Protein AF-0000000083203341 (afdb_homodimer)

Secondary structure (DSSP, 8-state):
----TTSGGGTHHHHTTGGG-------PEEEEEEEEE-TTS-B-TT-EEEETTSS-EEE--TTSEEEEEEETTPEEEEE-TTBPPEEEE--S-SEEEEE--BTTS----EEEETTEEEEGGG--S-EEEEE-GGGGGS--SSHHHHTTTTSTTEEEE----STT---EEEESS---SSS--PPEEEETTEEEEETT--TTS-GGGEEEEEEE-SHHHHGGGGGGGTT-EEEEEE--PPTT-EEEEEEEEEEEEEESS--SS-S-HHHHHHHHHHHHHHTT---S-SSEEETTEEE--HHHHHTT-S----HHHHHB---EEEEEEEEEEEE-SSEEEEEEEEEEEEE-SBTT-EEEEEEEEEEEEEEEETTEEEEEEEEEEEEEEE--TT--TTS-TTS-SB-TTSSBP-SSTT----HHHHHHHEEEEEEEEEEEEEEEEEEEEETTEEEEEEEEEEEEEEEEEEEE-TTS-HHHHHTT-EEEEEEEEEEEEEEEEEEEEEEEETTTEEEEEEEEEEEEEEEEEEEEEEEE--S-SSSGGG-GGGS-TTS--EEEEEEEEEEEEEEEEEEEEEETTTEEEEEEEEEEEETTS-GGG-EEEEEEEEEEEEEGGGSHHHHT-SSEEEEEEEEEEEEEEE--S-TTTTS--EEEEEEEETTEEEEEEEEBEEEEEESGGG-EEEEE----TT---EEEEEEEEEEEEEETTTTEEEEEEEEEEEEES-EEEEEPPGGGS-SEEEEE--EEEEEEEEEEEEEEEEE-SSEEEEEEEEEEEEEEEEEE---HHHHT-EE-TTT--EEEEEEEEETTTTEEEEEEETTS-TTEEEEB-EEEEPPTT---SS--TTSSSSSTTSEEE--SSSSS---GGG-EEEE--S-SEEEEEEEEEEETTEEEEEEEEEEES-EEEETTGGGSHHHHTT--BTTB--SSSPPP-TTPPPPPBGGGEEE--EEEEEEEEEEEEEE--SSS--EEEEEEEEEEEEEEE---SS-S---TT-EE-S-PPPEEEEEEEEEEE-/----TTSGGGSHHHHHHHTT-------PEEEEEEEEE-TTS-B-TT-EEEETTSS-EEE--TTSEEEEEEETTPEEEEE-TTBPPEEEE--S-SEEEEE--BTTS----EEEETTEEEEGGG--S-EEEEE-GGGGGS--SSHHHHTTTTSTTEEEE----STT---EEEESS---SSS--PPEEEETTEEEEETT--TTS-GGGEEEEEEE-SHHHHGGGGGGGTT-EEEEEE--PPTT-EEEEEEEEEEEEEESS--SS-S-HHHHHHHHHHHHHHTT---S-SSEEETTEEE--HHHHHTT-S----HHHHHB---EEEEEEEEEEEE-SSEEEEEEEEEEEEE-SBTT-EEEEEEEEEEEEEEEETTEEEEEEEEEEEEEEE--TT--TTS-TTS-SB-TTSSBP-SSTT----HHHHHHHEEEEEEEEEEEEEEEEEEEEETTEEEEEEEEEEEEEEEEEEEE-TTS-HHHHHTT-EEEEEEEEEEEEEEEEEEEEEEEETTTEEEEEEEEEEEEEEEEEEEEEEEE--S-SSSGGG-GGGS-TTS--EEEEEEEEEEEEEEEEEEEEEETTTEEEEEEEEEEEETTS-GGG-EEEEEEEEEEEEEGGGSHHHHT-SSEEEEEEEEEEEEEEE--S-TTTTS--EEEEEEEETTEEEEEEEEBEEEEEESGGG-EEEEE----TT---EEEEEEEEEEEEEETTTTEEEEEEEEEEEEES-EEEEEPPGGGS-SEEEEE--EEEEEEEEEEEEEEEEE-SSEEEEEEEEEEEEEEEEEE---HHHHT-EE-TTT--EEEEEEEEETTTTEEEEEEETTS-TTEEEEB-EEEEPPTT---SS--TTSSSSSTTSEEE--SSSSS---GGG-EEEE--S-SEEEEEEEEEEETTEEEEEEEEEEES-EEEETTGGGSHHHHTT--BTTB--SSSPPP-TTPPPPPBGGGEEE--EEEEEEEEEEEEEE--SSS--EEEEEEEEEEEEEEE---SS-S---TT-EE-S-PPPEEEEEEEEEEE-

Nearest PDB structures (foldseek):
  6sln-assembly1_B  TM=8.346E-01  e=1.983E-65  Porphyromonas gingivalis W83
  6sm3-assembly1_B  TM=8.251E-01  e=1.269E-63  Porphyromonas gingivalis W83
  8ypt-assembly1_D  TM=8.119E-01  e=3.758E-64  Bacteroides fragilis
  5fq8-assembly1_B  TM=8.071E-01  e=3.299E-55  Bacteroides thetaiotaomicron
  5fq6-assembly2_B  TM=7.902E-01  e=1.511E-54  Bacteroides thetaiotaomicron

Sequence (2052 aa):
MKPNLRTNLGRFLLGAVLLLAAGTVWAQPQNIRGKITDPAGQPVAGASVIVKGTTNGTSAKADGTFELGAAKGATLQITMLGYKTAEKEVTTATFYPITLEDDSKLVDEVVVVGYGAVKKSDLTGSVASVKMGALDNLSSTSVDGLLQGRAAGLQVLNTSQDPGAGAIVRIRGNSSLEGSNTPLVVVNSFPMGDAGNLSQINVSDIQSIEILKDASASAIYGSRGANGVILVTTKSAAKGQT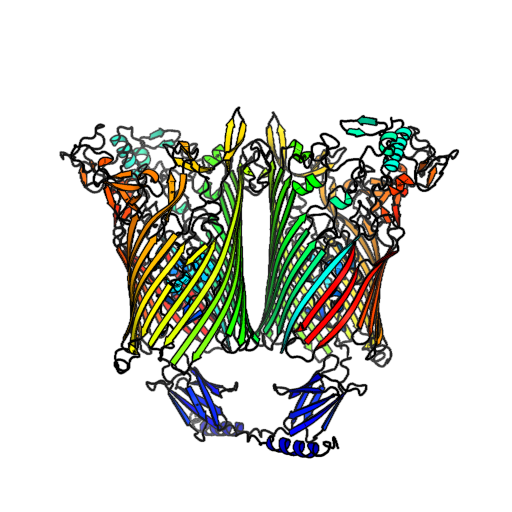NISVKHQTVISQLSDPLDIWYDPMLMAQVTNEEQVNAGLNPIYIGQTIGGIYYPSLLEIQNGEWANTDWRDLCLRTPVLNSTTAAISSANDRASINLNVNYHNNQGLYKKDSYERINANLGVTYNLYKNLKLTSYNVFSITNRNISNGLEYGRNPLWPVYDKEGNYYLAGAQDFGHPLVILDNVLNKTTGRDFVTSLAVDWELVKGLTIHPQLDYRYQTSVGDVYRASNTSQDANDNGGIAQINNSFNQNLMSETYLTFSRTFNENHALTVMAGHSYNWDTGRGLYTTARGFVNDILQNENMNAGNPNLRQIYNDGYYLSKLLSFYGRINYSLKDKYLLTATMRADGSTKFGKNNKWGYFFLSGAVSWKMHNEPWLKQSRWLSELKLRLSYGASGNQGISSYQTLDRYGMEKFWHNGEWTTVIGPGYEVGRTGANNRYMVWGGIANPDLKWESTWQLDFGVDFAAFDRRLRLTADVYYKKTTDLLREKYLSLSSSYDKIWVNDGEVTNKGFEVSLEGDIVHTRDWSFSATFIYSMNRNKVVSLGDAISSGLSQDYLTGMYYEVTGEPVSMFNQNASIYTVGHPMNVFYGYRVDGIIQEGQDPGFIDPDGLKDRPGELKYVDLTGDYAITPEDRCIIGDPNPDFTASLNLSLRWKNLDLSVFLYGVYGNDVLYNNYTFSPRVKAKRWTPDNPTNDFPRLNNARQYWLSDYFLQDGSFLRIQNITLGYNLHFNRRFLKGMRIYANIDNVHTFTKFDGYDPEVGLDGIYWGGYPKLRKYTVGIDLNFMKPNLRTNLGRFLLGAVLLLAAGTVWAQPQNIRGKITDPAGQPVAGASVIVKGTTNGTSAKADGTFELGAAKGATLQITMLGYKTAEKEVTTATFYPITLEDDSKLVDEVVVVGYGAVKKSDLTGSVASVKMGALDNLSSTSVDGLLQGRAAGLQVLNTSQDPGAGAIVRIRGNSSLEGSNTPLVVVNSFPMGDAGNLSQINVSDIQSIEILKDASASAIYGSRGANGVILVTTKSAAKGQTNISVKHQTVISQLSDPLDIWYDPMLMAQVTNEEQVNAGLNPIYIGQTIGGIYYPSLLEIQNGEWANTDWRDLCLRTPVLNSTTAAISSANDRASINLNVNYHNNQGLYKKDSYERINANLGVTYNLYKNLKLTSYNVFSITNRNISNGLEYGRNPLWPVYDKEGNYYLAGAQDFGHPLVILDNVLNKTTGRDFVTSLAVDWELVKGLTIHPQLDYRYQTSVGDVYRASNTSQDANDNGGIAQINNSFNQNLMSETYLTFSRTFNENHALTVMAGHSYNWDTGRGLYTTARGFVNDILQNENMNAGNPNLRQIYNDGYYLSKLLSFYGRINYSLKDKYLLTATMRADGSTKFGKNNKWGYFFLSGAVSWKMHNEPWLKQSRWLSELKLRLSYGASGNQGISSYQTLDRYGMEKFWHNGEWTTVIGPGYEVGRTGANNRYMVWGGIANPDLKWESTWQLDFGVDFAAFDRRLRLTADVYYKKTTDLLREKYLSLSSSYDKIWVNDGEVTNKGFEVSLEGDIVHTRDWSFSATFIYSMNRNKVVSLGDAISSGLSQDYLTGMYYEVTGEPVSMFNQNASIYTVGHPMNVFYGYRVDGIIQEGQDPGFIDPDGLKDRPGELKYVDLTGDYAITPEDRCIIGDPNPDFTASLNLSLRWKNLDLSVFLYGVYGNDVLYNNYTFSPRVKAKRWTPDNPTNDFPRLNNARQYWLSDYFLQDGSFLRIQNITLGYNLHFNRRFLKGMRIYANIDNVHTFTKFDGYDPEVGLDGIYWGGYPKLRKYTVGIDLNF

Radius of gyration: 42.53 Å; Cα contacts (8 Å, |Δi|>4): 5587; chains: 2; bounding box: 116×124×92 Å

Organism: NCBI:txid214856

Foldseek 3Di:
DDDPPPPDPPPVVPPVVPPPPPPPPPAFFDKAKEFEAEPVRAGDFQKWKAQPPDPFIDTAHNRRMDIGGGGQQTWIWTDDPQFPTDIDGHHPDRYYYHYTYRVLPCPQDWDDFQPGIDRPLQDFADKDKDFCVVVLFDDDLDPQQSCDFVDFQWHWFDQFPFVQFWIAIAGQDAFFDPFDLFAWEAEPNRTPAGHTRPNQDRSNFWGMKMKGHFCQRQCVVFQRQQRTYIYTYGDADDAPDKWKKKKKKKKKWDFPDDDQADQDLLLVQVLQQQQQVLFVHHRQQCQDDDQAFTHHHSVCVVVVVFAQAQLLVVFFDTKMKMKMKIWIWHHHPFKIKIKMWMWIKTADGTPPWIKTKIKIKIWMKGHPDPFKIKIKIKIKMKMKGWDLPDACSNPNSRFDQADPVGHGTARGPQRQRNSVCCVVQKGWMKMKIKIKMKMWMWGDPDVQKIKIKMKIKMKMKMWIWIKGALSRHVVQVVFRIKTKIKIKMKMKIKIKMKMWGWDADPVFKTKIKMKIKMKMKIKMKMWMKMATQAPDPPCGRVCSVRGDPPDDIDIDMDIAIKMKIKIKMKMWIGGNNFKIKIFMWMKMAIQQAAPVARIDTWGGWMKMKGWPCPDPVNVPDQWWDTKMKMKIKTKHWHDRDGHPQQPWDKEWDWDQDPNDIDIDIDTFYFPAFDDDVSPRTATDRDHDNPQYIKMKIKIKIWIWTATDSRQKTKIKMWMKMKIFQHWDKWADDPVPVHGIGIGRWFMKMKTWMKMKIKHFDDDDPFKTKIKIKIKIFMAIFTATPGDCVRRVWDAQLPPRWTKAADDDDFPLARGGQFIHTHGHHHLFGKWWAFDFFAAVPRALQADDPVNSQGDGQHTSTDQPPNPRHDDSNRMDRQFAQDFRMKMKMKMWMGGHQKIKIWIKIKTFDGKAQERCPLVRPVQSSQGDDNVRRDRLHGHNHPPDRDIDYNSRIDTLIKMWRAKMKMKGKDADPDDPWGIKMKMKMKGRPDMGDPDDAQHSSHDPSRYDPNGDRDIIMIMIMMMTMD/DPDDDPPDPVPPVVPVVPPPPPPPPPAFFDKAKEFEAEPVRAGDFQKWKAQPPDPFIDTAHNRRMDIGTGGQQTWIWTGDPQFPTDIDGHHPDRYYYHYTYRVLPCPQDWDDFQPGIDRPLQDFADKDKDF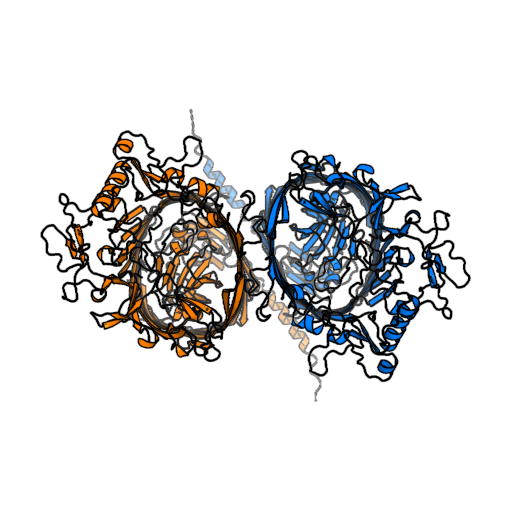CVVVLQDDDLDPQQSCDQVDFQWHWFDQFPFVQFWIAIFGQDAFFDPFDLFAWEAEPNRTPGGHTRPNQDRSNFWGMKMKGHFCQRQCVVFQRQQRTYIYTYGDADDAPDKWKKKKKKKKKWDFPDDDQADQDLLLVQVLQQQQQVLFVHHRQQCQDDDQAFTHHHSVCVVVVVFAQAQLLVVFFDTKMKMKMKIWIWHHHPFKIKIKMWMWIKTADGTPPWIKTKIKIKIWMKGHPDPFKIKIKIKMKMKMKGWDLPDACSNPNSRFDQADPVGHGTARGPQRQRNSVCCVVQKGWMKMKIKIKMKMWMWGDPDVQKIKIKMKIKMKMKMWIWIKGALSRHVVQVVFRIKTKIKIKMKMKIKIKMKMWGWDDDPVFKTKIKMKIKMKMKIKMKMWMKMATQAPDPPCGRVCRVNGDPPDDIDIDMDIAIKMKIKIKMKMWIGGNSFKIKIFMWMKMAIQQAAPVARIDTWGGWMKMKGWPCPDPVNVPDQWWDTKMKMKIKTKHWHDRDGHPQQPWDKEWDWDQDPNDIDIDIDTFYFPAFDDDVSPRTATDRDHDNHQYIKMKIKIKIKIWTATDSRQKTKIKMWMKMKIFQHWDWWADDPVVVHGIGIGRWFMKMKTWMKMKIKHFDDDDPFKTKIKIKIKIFMAIFTATPGDCVRRVWDAQLPPRWTKAADDDAFPLARGGQFIHTHGHHHLFGKWWAFDFFAAPPDALQADDPVNSQRDGQHTSTDQPPNPRHDDSNRMDRQFAQDFRMKMKMKMWMGGHQKIKIWIKIKTFDGKAQERCVLVRPVQSSQGDDNVRRDRLHGHNHPPDRDIDYNSRIDTLIKMWRAKMKMKGKDADPDDPWGIKMKMKMKGRPDMGDPDDAQHSSHDPSRYDPNGDRDIIMIMIMMMTMD

pLDDT: mean 86.85, std 13.02, range [18.77, 98.0]

Structure (mmCIF, N/CA/C/O backbone):
data_AF-0000000083203341-model_v1
#
loop_
_entity.id
_entity.type
_entity.pdbx_description
1 polymer 'TonB-dependent receptor'
#
loop_
_atom_site.group_PDB
_atom_site.id
_atom_site.type_symbol
_atom_site.label_atom_id
_atom_site.label_alt_id
_atom_site.label_comp_id
_atom_site.label_asym_id
_atom_site.label_entity_id
_atom_site.label_seq_id
_atom_site.pdbx_PDB_ins_code
_atom_site.Cartn_x
_atom_site.Cartn_y
_atom_site.Cartn_z
_atom_site.occupancy
_atom_site.B_iso_or_equiv
_atom_site.auth_seq_id
_atom_site.auth_comp_id
_atom_site.auth_asym_id
_atom_site.auth_atom_id
_atom_site.pdbx_PDB_model_num
ATOM 1 N N . MET A 1 1 ? -70.188 35.719 -27.75 1 21.42 1 MET A N 1
ATOM 2 C CA . MET A 1 1 ? -71.438 35.125 -27.219 1 21.42 1 MET A CA 1
ATOM 3 C C . MET A 1 1 ? -71.125 34.031 -26.203 1 21.42 1 MET A C 1
ATOM 5 O O . MET A 1 1 ? -71.125 32.844 -26.516 1 21.42 1 MET A O 1
ATOM 9 N N . LYS A 1 2 ? -70.125 34.281 -25.453 1 19.91 2 LYS A N 1
ATOM 10 C CA . LYS A 1 2 ? -69 33.562 -24.891 1 19.91 2 LYS A CA 1
ATOM 11 C C . LYS A 1 2 ? -69.438 32.719 -23.688 1 19.91 2 LYS A C 1
ATOM 13 O O . LYS A 1 2 ? -70.5 32.938 -23.109 1 19.91 2 LYS A O 1
ATOM 18 N N . PRO A 1 3 ? -68.812 32.781 -22.625 1 25.2 3 PRO A N 1
ATOM 19 C CA . PRO A 1 3 ? -67.938 31.781 -22.016 1 25.2 3 PRO A CA 1
ATOM 20 C C . PRO A 1 3 ? -68.5 31.219 -20.703 1 25.2 3 PRO A C 1
ATOM 22 O O . PRO A 1 3 ? -67.75 30.703 -19.875 1 25.2 3 PRO A O 1
ATOM 25 N N . ASN A 1 4 ? -69.75 30.703 -20.734 1 21.56 4 ASN A N 1
ATOM 26 C CA . ASN A 1 4 ? -70.688 30.531 -19.609 1 21.56 4 ASN A CA 1
ATOM 27 C C . ASN A 1 4 ? -70.25 29.406 -18.688 1 21.56 4 ASN A C 1
ATOM 29 O O . ASN A 1 4 ? -71 28.906 -17.891 1 21.56 4 ASN A O 1
ATOM 33 N N . LEU A 1 5 ? -69 28.656 -18.984 1 24.28 5 LEU A N 1
ATOM 34 C CA . LEU A 1 5 ? -69 27.219 -18.766 1 24.28 5 LEU A CA 1
ATOM 35 C C . LEU A 1 5 ? -68.875 26.891 -17.281 1 24.28 5 LEU A C 1
ATOM 37 O O . LEU A 1 5 ? -67.875 26.453 -16.812 1 24.28 5 LEU A O 1
ATOM 41 N N . ARG A 1 6 ? -69.25 27.75 -16.328 1 26.89 6 ARG A N 1
ATOM 42 C CA . ARG A 1 6 ? -68.75 27.734 -14.953 1 26.89 6 ARG A CA 1
ATOM 43 C C . ARG A 1 6 ? -69.312 26.516 -14.203 1 26.89 6 ARG A C 1
ATOM 45 O O . ARG A 1 6 ? -68.812 26.188 -13.117 1 26.89 6 ARG A O 1
ATOM 52 N N . THR A 1 7 ? -70.562 26.141 -14.602 1 26.7 7 THR A N 1
ATOM 53 C CA . THR A 1 7 ? -71.5 25.688 -13.594 1 26.7 7 THR A CA 1
ATOM 54 C C . THR A 1 7 ? -71.125 24.297 -13.086 1 26.7 7 THR A C 1
ATOM 56 O O . THR A 1 7 ? -71.25 24.016 -11.891 1 26.7 7 THR A O 1
ATOM 59 N N . ASN A 1 8 ? -71.062 23.297 -13.969 1 26.39 8 ASN A N 1
ATOM 60 C CA . ASN A 1 8 ? -71.688 22 -13.672 1 26.39 8 ASN A CA 1
ATOM 61 C C . ASN A 1 8 ? -70.688 21.094 -12.922 1 26.39 8 ASN A C 1
ATOM 63 O O . ASN A 1 8 ? -70.938 19.891 -12.781 1 26.39 8 ASN A O 1
ATOM 67 N N . LEU A 1 9 ? -69.438 21.594 -12.688 1 27.83 9 LEU A N 1
ATOM 68 C CA . LEU A 1 9 ? -68.312 20.656 -12.43 1 27.83 9 LEU A CA 1
ATOM 69 C C . LEU A 1 9 ? -68.438 20.094 -11.016 1 27.83 9 LEU A C 1
ATOM 71 O O . LEU A 1 9 ? -67.625 19.234 -10.625 1 27.83 9 LEU A O 1
ATOM 75 N N . GLY A 1 10 ? -69.312 20.672 -10.164 1 28.17 10 GLY A N 1
ATOM 76 C CA . GLY A 1 10 ? -69.375 20.391 -8.734 1 28.17 10 GLY A CA 1
ATOM 77 C C . GLY A 1 10 ? -69.812 18.969 -8.414 1 28.17 10 GLY A C 1
ATOM 78 O O . GLY A 1 10 ? -69.312 18.375 -7.449 1 28.17 10 GLY A O 1
ATOM 79 N N . ARG A 1 11 ? -70.812 18.594 -9.125 1 30.59 11 ARG A N 1
ATOM 80 C CA . ARG A 1 11 ? -71.625 17.422 -8.719 1 30.59 11 ARG A CA 1
ATOM 81 C C . ARG A 1 11 ? -70.812 16.141 -8.891 1 30.59 11 ARG A C 1
ATOM 83 O O . ARG A 1 11 ? -71.062 15.141 -8.227 1 30.59 11 ARG A O 1
ATOM 90 N N . PHE A 1 12 ? -69.938 16.188 -9.977 1 29.83 12 PHE A N 1
ATOM 91 C CA . PHE A 1 12 ? -69.438 14.883 -10.406 1 29.83 12 PHE A CA 1
ATOM 92 C C . PHE A 1 12 ? -68.5 14.305 -9.383 1 29.83 12 PHE A C 1
ATOM 94 O O . PHE A 1 12 ? -68.188 13.102 -9.391 1 29.83 12 PHE A O 1
ATOM 101 N N . LEU A 1 13 ? -67.938 15.219 -8.469 1 28.61 13 LEU A N 1
ATOM 102 C CA . LEU A 1 13 ? -66.875 14.773 -7.613 1 28.61 13 LEU A CA 1
ATOM 103 C C . LEU A 1 13 ? -67.375 13.875 -6.496 1 28.61 13 LEU A C 1
ATOM 105 O O . LEU A 1 13 ? -66.625 13.094 -5.922 1 28.61 13 LEU A O 1
ATOM 109 N N . LEU A 1 14 ? -68.688 14 -6.203 1 30.92 14 LEU A N 1
ATOM 110 C CA . LEU A 1 14 ? -69.25 13.32 -5.043 1 30.92 14 LEU A CA 1
ATOM 111 C C . LEU A 1 14 ? -69.25 11.812 -5.242 1 30.92 14 LEU A C 1
ATOM 113 O O . LEU A 1 14 ? -69 11.055 -4.297 1 30.92 14 LEU A O 1
ATOM 117 N N . GLY A 1 15 ? -69.688 11.391 -6.484 1 29.47 15 GLY A N 1
ATOM 118 C CA . GLY A 1 15 ? -70 9.992 -6.688 1 29.47 15 GLY A CA 1
ATOM 119 C C . GLY A 1 15 ? -68.812 9.062 -6.496 1 29.47 15 GLY A C 1
ATOM 120 O O . GLY A 1 15 ? -69 7.902 -6.133 1 29.47 15 GLY A O 1
ATOM 121 N N . ALA A 1 16 ? -67.625 9.562 -6.898 1 30.53 16 ALA A N 1
ATOM 122 C CA . ALA A 1 16 ? -66.562 8.609 -7.066 1 30.53 16 ALA A CA 1
ATOM 123 C C . ALA A 1 16 ? -66.062 8.117 -5.711 1 30.53 16 ALA A C 1
ATOM 125 O O . ALA A 1 16 ? -65.375 7.07 -5.629 1 30.53 16 ALA A O 1
ATOM 126 N N . VAL A 1 17 ? -66.375 8.898 -4.617 1 30.45 17 VAL A N 1
ATOM 127 C CA . VAL A 1 17 ? -65.75 8.555 -3.348 1 30.45 17 VAL A CA 1
ATOM 128 C C . VAL A 1 17 ? -66.375 7.324 -2.75 1 30.45 17 VAL A C 1
ATOM 130 O O . VAL A 1 17 ? -65.812 6.656 -1.881 1 30.45 17 VAL A O 1
ATOM 133 N N . LEU A 1 18 ? -67.625 7.156 -3.088 1 29.47 18 LEU A N 1
ATOM 134 C CA . LEU A 1 18 ? -68.438 6.129 -2.381 1 29.47 18 LEU A CA 1
ATOM 135 C C . LEU A 1 18 ? -67.875 4.742 -2.68 1 29.47 18 LEU A C 1
ATOM 137 O O . LEU A 1 18 ? -68.125 3.797 -1.928 1 29.47 18 LEU A O 1
ATOM 141 N N . LEU A 1 19 ? -67.438 4.531 -3.91 1 29.17 19 LEU A N 1
ATOM 142 C CA . LEU A 1 19 ? -67.312 3.127 -4.281 1 29.17 19 LEU A CA 1
ATOM 143 C C . LEU A 1 19 ? -66.188 2.465 -3.551 1 29.17 19 LEU A C 1
ATOM 145 O O . LEU A 1 19 ? -65.938 1.255 -3.674 1 29.17 19 LEU A O 1
ATOM 149 N N . LEU A 1 20 ? -65.188 3.23 -3 1 28.02 20 LEU A N 1
ATOM 150 C CA . LEU A 1 20 ? -63.969 2.539 -2.615 1 28.02 20 LEU A CA 1
ATOM 151 C C . LEU A 1 20 ? -64.125 1.848 -1.267 1 28.02 20 LEU A C 1
ATOM 153 O O . LEU A 1 20 ? -63.156 1.335 -0.702 1 28.02 20 LEU A O 1
ATOM 157 N N . ALA A 1 21 ? -65.188 2.18 -0.512 1 30.33 21 ALA A N 1
ATOM 158 C CA . ALA A 1 21 ? -65.188 1.607 0.832 1 30.33 21 ALA A CA 1
ATOM 159 C C . ALA A 1 21 ? -65.5 0.115 0.784 1 30.33 21 ALA A C 1
ATOM 161 O O . ALA A 1 21 ? -66.688 -0.291 1.014 1 30.33 21 ALA A O 1
ATOM 162 N N . ALA A 1 22 ? -65.25 -0.605 -0.241 1 31.36 22 ALA A N 1
ATOM 163 C CA . ALA A 1 22 ? -65.625 -2.01 -0.124 1 31.36 22 ALA A CA 1
ATOM 164 C C . ALA A 1 22 ? -64.875 -2.68 1.043 1 31.36 22 ALA A C 1
ATOM 166 O O . ALA A 1 22 ? -63.688 -2.52 1.203 1 31.36 22 ALA A O 1
ATOM 167 N N . GLY A 1 23 ? -65.625 -2.936 2.121 1 30.84 23 GLY A N 1
ATOM 168 C CA . GLY A 1 23 ? -65.375 -3.65 3.359 1 30.84 23 GLY A CA 1
ATOM 169 C C . GLY A 1 23 ? -64.625 -4.949 3.148 1 30.84 23 GLY A C 1
ATOM 170 O O . GLY A 1 23 ? -65.062 -5.836 2.434 1 30.84 23 GLY A O 1
ATOM 171 N N . THR A 1 24 ? -63.375 -4.898 3.066 1 32.38 24 THR A N 1
ATOM 172 C CA . THR A 1 24 ? -62.625 -6.156 2.99 1 32.38 24 THR A CA 1
ATOM 173 C C . THR A 1 24 ? -62.906 -7.027 4.211 1 32.38 24 THR A C 1
ATOM 175 O O . THR A 1 24 ? -62.781 -6.57 5.348 1 32.38 24 THR A O 1
ATOM 178 N N . VAL A 1 25 ? -63.875 -7.898 4.23 1 34.69 25 VAL A N 1
ATOM 179 C CA . VAL A 1 25 ? -64.188 -9.008 5.129 1 34.69 25 VAL A CA 1
ATOM 180 C C . VAL A 1 25 ? -62.906 -9.781 5.453 1 34.69 25 VAL A C 1
ATOM 182 O O . VAL A 1 25 ? -62.281 -10.336 4.559 1 34.69 25 VAL A O 1
ATOM 185 N N . TRP A 1 26 ? -62.281 -9.383 6.531 1 38.09 26 TRP A N 1
ATOM 186 C CA . TRP A 1 26 ? -61.125 -10.148 7.016 1 38.09 26 TRP A CA 1
ATOM 187 C C . TRP A 1 26 ? -61.531 -11.57 7.391 1 38.09 26 TRP A C 1
ATOM 189 O O . TRP A 1 26 ? -62.438 -11.766 8.203 1 38.09 26 TRP A O 1
ATOM 199 N N . ALA A 1 27 ? -61.375 -12.516 6.691 1 45.06 27 ALA A N 1
ATOM 200 C CA . ALA A 1 27 ? -61.594 -13.945 6.926 1 45.06 27 ALA A CA 1
ATOM 201 C C . ALA A 1 27 ? -60.812 -14.422 8.148 1 45.06 27 ALA A C 1
ATOM 203 O O . ALA A 1 27 ? -59.656 -14.055 8.328 1 45.06 27 ALA A O 1
ATOM 204 N N . GLN A 1 28 ? -61.406 -14.859 9.266 1 53.47 28 GLN A N 1
ATOM 205 C CA . GLN A 1 28 ? -60.906 -15.453 10.5 1 53.47 28 GLN A CA 1
ATOM 206 C C . GLN A 1 28 ? -59.906 -16.562 10.211 1 53.47 28 GLN A C 1
ATOM 208 O O . GLN A 1 28 ? -60.156 -17.438 9.375 1 53.47 28 GLN A O 1
ATOM 213 N N . PRO A 1 29 ? -58.688 -16.5 10.789 1 63.44 29 PRO A N 1
ATOM 214 C CA . PRO A 1 29 ? -57.75 -17.578 10.508 1 63.44 29 PRO A CA 1
ATOM 215 C C . PRO A 1 29 ? -58.219 -18.938 11.047 1 63.44 29 PRO A C 1
ATOM 217 O O . PRO A 1 29 ? -58.719 -19.016 12.172 1 63.44 29 PRO A O 1
ATOM 220 N N . GLN A 1 30 ? -58.469 -19.859 10.305 1 74.94 30 GLN A N 1
ATOM 221 C CA . GLN A 1 30 ? -58.75 -21.234 10.695 1 74.94 30 GLN A CA 1
ATOM 222 C C . GLN A 1 30 ? -57.469 -22.031 10.883 1 74.94 30 GLN A C 1
ATOM 224 O O . GLN A 1 30 ? -56.469 -21.766 10.203 1 74.94 30 GLN A O 1
ATOM 229 N N . ASN A 1 31 ? -57.438 -22.828 11.93 1 78 31 ASN A N 1
ATOM 230 C CA . ASN A 1 31 ? -56.312 -23.734 12.148 1 78 31 ASN A CA 1
ATOM 231 C C . ASN A 1 31 ? -56.219 -24.812 11.07 1 78 31 ASN A C 1
ATOM 233 O O . ASN A 1 31 ? -57.156 -25.609 10.93 1 78 31 ASN A O 1
ATOM 237 N N . ILE A 1 32 ? -55.281 -24.672 10.281 1 80 32 ILE A N 1
ATOM 238 C CA . ILE A 1 32 ? -55.156 -25.672 9.227 1 80 32 ILE A CA 1
ATOM 239 C C . ILE A 1 32 ? -54 -26.625 9.57 1 80 32 ILE A C 1
ATOM 241 O O . ILE A 1 32 ? -53 -26.234 10.164 1 80 32 ILE A O 1
ATOM 245 N N . ARG A 1 33 ? -54.25 -27.922 9.305 1 81.38 33 ARG A N 1
ATOM 246 C CA . ARG A 1 33 ? -53.281 -29.016 9.398 1 81.38 33 ARG A CA 1
ATOM 247 C C . ARG A 1 33 ? -52.969 -29.609 8.023 1 81.38 33 ARG A C 1
ATOM 249 O O . ARG A 1 33 ? -53.844 -29.625 7.156 1 81.38 33 ARG A O 1
ATOM 256 N N . GLY A 1 34 ? -51.75 -29.828 7.828 1 82.81 34 GLY A N 1
ATOM 257 C CA . GLY A 1 34 ? -51.406 -30.484 6.574 1 82.81 34 GLY A CA 1
ATOM 258 C C . GLY A 1 34 ? -50.219 -31.422 6.703 1 82.81 34 GLY A C 1
ATOM 259 O O . GLY A 1 34 ? -49.594 -31.5 7.762 1 82.81 34 GLY A O 1
ATOM 260 N N . LYS A 1 35 ? -50 -32.281 5.75 1 82.69 35 LYS A N 1
ATOM 261 C CA . LYS A 1 35 ? -48.875 -33.188 5.605 1 82.69 35 LYS A CA 1
ATOM 262 C C . LYS A 1 35 ? -48.156 -32.969 4.273 1 82.69 35 LYS A C 1
ATOM 264 O O . LYS A 1 35 ? -48.781 -32.969 3.215 1 82.69 35 LYS A O 1
ATOM 269 N N . ILE A 1 36 ? -46.969 -32.656 4.402 1 83.88 36 ILE A N 1
ATOM 270 C CA . ILE A 1 36 ? -46.125 -32.438 3.223 1 83.88 36 ILE A CA 1
ATOM 271 C C . ILE A 1 36 ? -45.375 -33.75 2.898 1 83.88 36 ILE A C 1
ATOM 273 O O . ILE A 1 36 ? -44.688 -34.281 3.75 1 83.88 36 ILE A O 1
ATOM 277 N N . THR A 1 37 ? -45.562 -34.219 1.694 1 80.75 37 THR A N 1
ATOM 278 C CA . THR A 1 37 ? -44.875 -35.438 1.227 1 80.75 37 THR A CA 1
ATOM 279 C C . THR A 1 37 ? -44.188 -35.156 -0.101 1 80.75 37 THR A C 1
ATOM 281 O O . THR A 1 37 ? -44.531 -34.219 -0.817 1 80.75 37 THR A O 1
ATOM 284 N N . ASP A 1 38 ? -43.125 -35.969 -0.415 1 73.69 38 ASP A N 1
ATOM 285 C CA . ASP A 1 38 ? -42.469 -35.938 -1.725 1 73.69 38 ASP A CA 1
ATOM 286 C C . ASP A 1 38 ? -43.25 -36.812 -2.727 1 73.69 38 ASP A C 1
ATOM 288 O O . ASP A 1 38 ? -44.25 -37.438 -2.377 1 73.69 38 ASP A O 1
ATOM 292 N N . PRO A 1 39 ? -42.844 -36.719 -4.008 1 69.81 39 PRO A N 1
ATOM 293 C CA . PRO A 1 39 ? -43.562 -37.5 -5.012 1 69.81 39 PRO A CA 1
ATOM 294 C C . PRO A 1 39 ? -43.594 -39 -4.691 1 69.81 39 PRO A C 1
ATOM 296 O O . PRO A 1 39 ? -44.5 -39.719 -5.176 1 69.81 39 PRO A O 1
ATOM 299 N N . ALA A 1 40 ? -42.719 -39.438 -3.934 1 67.12 40 ALA A N 1
ATOM 300 C CA . ALA A 1 40 ? -42.688 -40.844 -3.557 1 67.12 40 ALA A CA 1
ATOM 301 C C . ALA A 1 40 ? -43.562 -41.125 -2.336 1 67.12 40 ALA A C 1
ATOM 303 O O . ALA A 1 40 ? -43.594 -42.25 -1.83 1 67.12 40 ALA A O 1
ATOM 304 N N . GLY A 1 41 ? -44.125 -40.156 -1.808 1 72.06 41 GLY A N 1
ATOM 305 C CA . GLY A 1 41 ? -45.031 -40.312 -0.692 1 72.06 41 GLY A CA 1
ATOM 306 C C . GLY A 1 41 ? -44.375 -40.219 0.661 1 72.06 41 GLY A C 1
ATOM 307 O O . GLY A 1 41 ? -44.969 -40.469 1.692 1 72.06 41 GLY A O 1
ATOM 308 N N . GLN A 1 42 ? -43.125 -39.906 0.655 1 74.44 42 GLN A N 1
ATOM 309 C CA . GLN A 1 42 ? -42.406 -39.781 1.914 1 74.44 42 GLN A CA 1
ATOM 310 C C . GLN A 1 42 ? -42.594 -38.375 2.52 1 74.44 42 GLN A C 1
ATOM 312 O O . GLN A 1 42 ? -42.625 -37.375 1.798 1 74.44 42 GLN A O 1
ATOM 317 N N . PRO A 1 43 ? -42.625 -38.344 3.885 1 78.06 43 PRO A N 1
ATOM 318 C CA . PRO A 1 43 ? -42.812 -37.031 4.512 1 78.06 43 PRO A CA 1
ATOM 319 C C . PRO A 1 43 ? -41.594 -36.125 4.32 1 78.06 43 PRO A C 1
ATOM 321 O O . PRO A 1 43 ? -40.438 -36.594 4.371 1 78.06 43 PRO A O 1
ATOM 324 N N . VAL A 1 44 ? -41.781 -34.969 3.891 1 77.31 44 VAL A N 1
ATOM 325 C CA . VAL A 1 44 ? -40.75 -33.938 3.723 1 77.31 44 VAL A CA 1
ATOM 326 C C . VAL A 1 44 ? -40.656 -33.094 4.988 1 77.31 44 VAL A C 1
ATOM 328 O O . VAL A 1 44 ? -41.406 -32.125 5.168 1 77.31 44 VAL A O 1
ATOM 331 N N . ALA A 1 45 ? -39.719 -33.594 5.805 1 74.88 45 ALA A N 1
ATOM 332 C CA . ALA A 1 45 ? -39.469 -32.906 7.07 1 74.88 45 ALA A CA 1
ATOM 333 C C . ALA A 1 45 ? -38.719 -31.609 6.852 1 74.88 45 ALA A C 1
ATOM 335 O O . ALA A 1 45 ? -37.812 -31.531 6.004 1 74.88 45 ALA A O 1
ATOM 336 N N . GLY A 1 46 ? -39.094 -30.5 7.566 1 73.12 46 GLY A N 1
ATOM 337 C CA . GLY A 1 46 ? -38.344 -29.25 7.566 1 73.12 46 GLY A CA 1
ATOM 338 C C . GLY A 1 46 ? -38.812 -28.281 6.48 1 73.12 46 GLY A C 1
ATOM 339 O O . GLY A 1 46 ? -38.25 -27.188 6.336 1 73.12 46 GLY A O 1
ATOM 340 N N . ALA A 1 47 ? -39.781 -28.688 5.621 1 77.12 47 ALA A N 1
ATOM 341 C CA . ALA A 1 47 ? -40.312 -27.781 4.602 1 77.12 47 ALA A CA 1
ATOM 342 C C . ALA A 1 47 ? -40.906 -26.531 5.23 1 77.12 47 ALA A C 1
ATOM 344 O O . ALA A 1 47 ? -41.656 -26.625 6.207 1 77.12 47 ALA A O 1
ATOM 345 N N . SER A 1 48 ? -40.594 -25.469 4.699 1 80.38 48 SER A N 1
ATOM 346 C CA . SER A 1 48 ? -41.125 -24.203 5.184 1 80.38 48 SER A CA 1
ATOM 347 C C . SER A 1 48 ? -42.531 -23.953 4.641 1 80.38 48 SER A C 1
ATOM 349 O O . SER A 1 48 ? -42.75 -24.031 3.432 1 80.38 48 SER A O 1
ATOM 351 N N . VAL A 1 49 ? -43.5 -23.781 5.547 1 83.06 49 VAL A N 1
ATOM 352 C CA . VAL A 1 49 ? -44.875 -23.422 5.191 1 83.06 49 VAL A CA 1
ATOM 353 C C . VAL A 1 49 ? -45.188 -22 5.672 1 83.06 49 VAL A C 1
ATOM 355 O O . VAL A 1 49 ? -45.219 -21.75 6.875 1 83.06 49 VAL A O 1
ATOM 358 N N . ILE A 1 50 ? -45.281 -21.125 4.758 1 80.5 50 ILE A N 1
ATOM 359 C CA . ILE A 1 50 ? -45.531 -19.719 5.086 1 80.5 50 ILE A CA 1
ATOM 360 C C . ILE A 1 50 ? -46.781 -19.234 4.395 1 80.5 50 ILE A C 1
ATOM 362 O O . ILE A 1 50 ? -47.094 -19.656 3.271 1 80.5 50 ILE A O 1
ATOM 366 N N . VAL A 1 51 ? -47.719 -18.484 5.109 1 79.88 51 VAL A N 1
ATOM 367 C CA . VAL A 1 51 ? -48.812 -17.781 4.453 1 79.88 51 VAL A CA 1
ATOM 368 C C . VAL A 1 51 ? -48.25 -16.672 3.555 1 79.88 51 VAL A C 1
ATOM 370 O O . VAL A 1 51 ? -47.594 -15.75 4.031 1 79.88 51 VAL A O 1
ATOM 373 N N . LYS A 1 52 ? -48.344 -16.953 2.195 1 76.88 52 LYS A N 1
ATOM 374 C CA . LYS A 1 52 ? -47.781 -16.078 1.176 1 76.88 52 LYS A CA 1
ATOM 375 C C . LYS A 1 52 ? -48.062 -14.609 1.472 1 76.88 52 LYS A C 1
ATOM 377 O O . LYS A 1 52 ? -49.219 -14.242 1.717 1 76.88 52 LYS A O 1
ATOM 382 N N . GLY A 1 53 ? -47 -13.719 1.541 1 66.06 53 GLY A N 1
ATOM 383 C CA . GLY A 1 53 ? -47.125 -12.281 1.757 1 66.06 53 GLY A CA 1
ATOM 384 C C . GLY A 1 53 ? -47.031 -11.891 3.219 1 66.06 53 GLY A C 1
ATOM 385 O O . GLY A 1 53 ? -47.125 -10.711 3.557 1 66.06 53 GLY A O 1
ATOM 386 N N . THR A 1 54 ? -47.062 -12.93 4.137 1 67 54 THR A N 1
ATOM 387 C CA . THR A 1 54 ? -46.938 -12.664 5.562 1 67 54 THR A CA 1
ATOM 388 C C . THR A 1 54 ? -45.688 -13.328 6.133 1 67 54 THR A C 1
ATOM 390 O O . THR A 1 54 ? -45 -14.078 5.43 1 67 54 THR A O 1
ATOM 393 N N . THR A 1 55 ? -45.375 -12.953 7.352 1 66.19 55 THR A N 1
ATOM 394 C CA . THR A 1 55 ? -44.281 -13.617 8.055 1 66.19 55 THR A CA 1
ATOM 395 C C . THR A 1 55 ? -44.812 -14.773 8.906 1 66.19 55 THR A C 1
ATOM 397 O O . THR A 1 55 ? -44.062 -15.383 9.672 1 66.19 55 THR A O 1
ATOM 400 N N . ASN A 1 56 ? -46.031 -15.102 8.766 1 73.88 56 ASN A N 1
ATOM 401 C CA . ASN A 1 56 ? -46.656 -16.219 9.477 1 73.88 56 ASN A CA 1
ATOM 402 C C . ASN A 1 56 ? -46.344 -17.547 8.812 1 73.88 56 ASN A C 1
ATOM 404 O O . ASN A 1 56 ? -46.781 -17.812 7.688 1 73.88 56 ASN A O 1
ATOM 408 N N . GLY A 1 57 ? -45.406 -18.25 9.273 1 75.69 57 GLY A N 1
ATOM 409 C CA . GLY A 1 57 ? -45.031 -19.531 8.703 1 75.69 57 GLY A CA 1
ATOM 410 C C . GLY A 1 57 ? -44.594 -20.547 9.75 1 75.69 57 GLY A C 1
ATOM 411 O O . GLY A 1 57 ? -44.5 -20.219 10.93 1 75.69 57 GLY A O 1
ATOM 412 N N . THR A 1 58 ? -44.719 -21.844 9.414 1 79.12 58 THR A N 1
ATOM 413 C CA . THR A 1 58 ? -44.219 -22.969 10.195 1 79.12 58 THR A CA 1
ATOM 414 C C . THR A 1 58 ? -43.375 -23.906 9.336 1 79.12 58 THR A C 1
ATOM 416 O O . THR A 1 58 ? -43.281 -23.719 8.117 1 79.12 58 THR A O 1
ATOM 419 N N . SER A 1 59 ? -42.688 -24.766 9.906 1 79.38 59 SER A N 1
ATOM 420 C CA . SER A 1 59 ? -41.969 -25.828 9.211 1 79.38 59 SER A CA 1
ATOM 421 C C . SER A 1 59 ? -42.594 -27.188 9.461 1 79.38 59 SER A C 1
ATOM 423 O O . SER A 1 59 ? -43.125 -27.453 10.555 1 79.38 59 SER A O 1
ATOM 425 N N . ALA A 1 60 ? -42.531 -28.016 8.461 1 80.31 60 ALA A N 1
ATOM 426 C CA . ALA A 1 60 ? -43.094 -29.344 8.586 1 80.31 60 ALA A CA 1
ATOM 427 C C . ALA A 1 60 ? -42.312 -30.188 9.586 1 80.31 60 ALA A C 1
ATOM 429 O O . ALA A 1 60 ? -41.094 -30.109 9.633 1 80.31 60 ALA A O 1
ATOM 430 N N . LYS A 1 61 ? -43.062 -31 10.344 1 77.19 61 LYS A N 1
ATOM 431 C CA . LYS A 1 61 ? -42.469 -31.922 11.32 1 77.19 61 LYS A CA 1
ATOM 432 C C . LYS A 1 61 ? -41.844 -33.125 10.633 1 77.19 61 LYS A C 1
ATOM 434 O O . LYS A 1 61 ? -41.938 -33.281 9.406 1 77.19 61 LYS A O 1
ATOM 439 N N . ALA A 1 62 ? -41.188 -34.062 11.406 1 75.69 62 ALA A N 1
ATOM 440 C CA . ALA A 1 62 ? -40.5 -35.219 10.883 1 75.69 62 ALA A CA 1
ATOM 441 C C . ALA A 1 62 ? -41.438 -36.094 10.055 1 75.69 62 ALA A C 1
ATOM 443 O O . ALA A 1 62 ? -41 -36.75 9.109 1 75.69 62 ALA A O 1
ATOM 444 N N . ASP A 1 63 ? -42.594 -36.156 10.383 1 76.56 63 ASP A N 1
ATOM 445 C CA . ASP A 1 63 ? -43.562 -36.969 9.664 1 76.56 63 ASP A CA 1
ATOM 446 C C . ASP A 1 63 ? -44.25 -36.188 8.539 1 76.56 63 ASP A C 1
ATOM 448 O O . ASP A 1 63 ? -45.188 -36.656 7.91 1 76.56 63 ASP A O 1
ATOM 452 N N . GLY A 1 64 ? -43.75 -34.969 8.219 1 78.75 64 GLY A N 1
ATOM 453 C CA . GLY A 1 64 ? -44.219 -34.094 7.141 1 78.75 64 GLY A CA 1
ATOM 454 C C . GLY A 1 64 ? -45.438 -33.281 7.52 1 78.75 64 GLY A C 1
ATOM 455 O O . GLY A 1 64 ? -45.938 -32.5 6.703 1 78.75 64 GLY A O 1
ATOM 456 N N . THR A 1 65 ? -45.938 -33.438 8.797 1 82.69 65 THR A N 1
ATOM 457 C CA . THR A 1 65 ? -47.156 -32.719 9.164 1 82.69 65 THR A CA 1
ATOM 458 C C . THR A 1 65 ? -46.812 -31.297 9.609 1 82.69 65 THR A C 1
ATOM 460 O O . THR A 1 65 ? -45.719 -31.031 10.133 1 82.69 65 THR A O 1
ATOM 463 N N . PHE A 1 66 ? -47.75 -30.297 9.32 1 82.75 66 PHE A N 1
ATOM 464 C CA . PHE A 1 66 ? -47.625 -28.922 9.805 1 82.75 66 PHE A CA 1
ATOM 465 C C . PHE A 1 66 ? -48.969 -28.406 10.289 1 82.75 66 PHE A C 1
ATOM 467 O O . PHE A 1 66 ? -50 -28.938 9.922 1 82.75 66 PHE A O 1
ATOM 474 N N . GLU A 1 67 ? -48.969 -27.531 11.297 1 82.12 67 GLU A N 1
ATOM 475 C CA . GLU A 1 67 ? -50.125 -26.781 11.766 1 82.12 67 GLU A CA 1
ATOM 476 C C . GLU A 1 67 ? -49.844 -25.281 11.695 1 82.12 67 GLU A C 1
ATOM 478 O O . GLU A 1 67 ? -48.812 -24.797 12.109 1 82.12 67 GLU A O 1
ATOM 483 N N . LEU A 1 68 ? -50.688 -24.547 11 1 79.5 68 LEU A N 1
ATOM 484 C CA . LEU A 1 68 ? -50.562 -23.109 10.797 1 79.5 68 LEU A CA 1
ATOM 485 C C . LEU A 1 68 ? -51.906 -22.422 10.82 1 79.5 68 LEU A C 1
ATOM 487 O O . LEU A 1 68 ? -52.875 -22.938 10.273 1 79.5 68 LEU A O 1
ATOM 491 N N . GLY A 1 69 ? -52.125 -21.438 11.547 1 79.62 69 GLY A N 1
ATOM 492 C CA . GLY A 1 69 ? -53.312 -20.594 11.453 1 79.62 69 GLY A CA 1
ATOM 493 C C . GLY A 1 69 ? -53.312 -19.719 10.219 1 79.62 69 GLY A C 1
ATOM 494 O O . GLY A 1 69 ? -52.406 -18.906 10.016 1 79.62 69 GLY A O 1
ATOM 495 N N . ALA A 1 70 ? -54.281 -19.953 9.266 1 78.12 70 ALA A N 1
ATOM 496 C CA . ALA A 1 70 ? -54.406 -19.172 8.039 1 78.12 70 ALA A CA 1
ATOM 497 C C . ALA A 1 70 ? -55.875 -18.875 7.723 1 78.12 70 ALA A C 1
ATOM 499 O O . ALA A 1 70 ? -56.75 -19.688 8.008 1 78.12 70 ALA A O 1
ATOM 500 N N . ALA A 1 71 ? -56.219 -17.781 7.312 1 77.75 71 ALA A N 1
ATOM 501 C CA . ALA A 1 71 ? -57.594 -17.391 6.949 1 77.75 71 ALA A CA 1
ATOM 502 C C . ALA A 1 71 ? -58.062 -18.109 5.688 1 77.75 71 ALA A C 1
ATOM 504 O O . ALA A 1 71 ? -57.219 -18.516 4.855 1 77.75 71 ALA A O 1
ATOM 505 N N . LYS A 1 72 ? -59.281 -18.375 5.637 1 77 72 LYS A N 1
ATOM 506 C CA . LYS A 1 72 ? -59.844 -18.922 4.41 1 77 72 LYS A CA 1
ATOM 507 C C . LYS A 1 72 ? -59.531 -18.016 3.215 1 77 72 LYS A C 1
ATOM 509 O O . LYS A 1 72 ? -59.656 -16.797 3.293 1 77 72 LYS A O 1
ATOM 514 N N . GLY A 1 73 ? -58.906 -18.578 2.199 1 77.38 73 GLY A N 1
ATOM 515 C CA . GLY A 1 73 ? -58.531 -17.828 1.01 1 77.38 73 GLY A CA 1
ATOM 516 C C . GLY A 1 73 ? -57.062 -17.469 0.979 1 77.38 73 GLY A C 1
ATOM 517 O O . GLY A 1 73 ? -56.531 -17.016 -0.046 1 77.38 73 GLY A O 1
ATOM 518 N N . ALA A 1 74 ? -56.438 -17.656 2.051 1 77.69 74 ALA A N 1
ATOM 519 C CA . ALA A 1 74 ? -55 -17.391 2.064 1 77.69 74 ALA A CA 1
ATOM 520 C C . ALA A 1 74 ? -54.25 -18.469 1.283 1 77.69 74 ALA A C 1
ATOM 522 O O . ALA A 1 74 ? -54.719 -19.578 1.112 1 77.69 74 ALA A O 1
ATOM 523 N N . THR A 1 75 ? -53.062 -18.109 0.692 1 83.06 75 THR A N 1
ATOM 524 C CA . THR A 1 75 ? -52.188 -19.047 -0.023 1 83.06 75 THR A CA 1
ATOM 525 C C . THR A 1 75 ? -51 -19.453 0.827 1 83.06 75 THR A C 1
ATOM 527 O O . THR A 1 75 ? -50.25 -18.578 1.312 1 83.06 75 THR A O 1
ATOM 530 N N . LEU A 1 76 ? -50.875 -20.797 1.06 1 82.62 76 LEU A N 1
ATOM 531 C CA . LEU A 1 76 ? -49.688 -21.344 1.706 1 82.62 76 LEU A CA 1
ATOM 532 C C . LEU A 1 76 ? -48.562 -21.516 0.702 1 82.62 76 LEU A C 1
ATOM 534 O O . LEU A 1 76 ? -48.781 -22.031 -0.399 1 82.62 76 LEU A O 1
ATOM 538 N N . GLN A 1 77 ? -47.5 -20.984 0.981 1 81.44 77 GLN A N 1
ATOM 539 C CA . GLN A 1 77 ? -46.281 -21.219 0.228 1 81.44 77 GLN A CA 1
ATOM 540 C C . GLN A 1 77 ? -45.375 -22.188 0.963 1 81.44 77 GLN A C 1
ATOM 542 O O . GLN A 1 77 ? -44.938 -21.922 2.088 1 81.44 77 GLN A O 1
ATOM 547 N N . ILE A 1 78 ? -45.125 -23.359 0.39 1 80.12 78 ILE A N 1
ATOM 548 C CA . ILE A 1 78 ? -44.312 -24.422 0.955 1 80.12 78 ILE A CA 1
ATOM 549 C C . ILE A 1 78 ? -42.969 -24.484 0.201 1 80.12 78 ILE A C 1
ATOM 551 O O . ILE A 1 78 ? -42.969 -24.641 -1.023 1 80.12 78 ILE A O 1
ATOM 555 N N . THR A 1 79 ? -41.938 -24.234 0.893 1 76.44 79 THR A N 1
ATOM 556 C CA . THR A 1 79 ? -40.594 -24.266 0.286 1 76.44 79 THR A CA 1
ATOM 557 C C . THR A 1 79 ? -39.688 -25.25 1.01 1 76.44 79 THR A C 1
ATOM 559 O O . THR A 1 79 ? -39.781 -25.406 2.229 1 76.44 79 THR A O 1
ATOM 562 N N . MET A 1 80 ? -39.156 -26.156 0.293 1 66.69 80 MET A N 1
ATOM 563 C CA . MET A 1 80 ? -38.125 -27.078 0.756 1 66.69 80 MET A CA 1
ATOM 564 C C . MET A 1 80 ? -37.031 -27.25 -0.304 1 66.69 80 MET A C 1
ATOM 566 O O . MET A 1 80 ? -37.344 -27.344 -1.495 1 66.69 80 MET A O 1
ATOM 570 N N . LEU A 1 81 ? -35.75 -27.188 0.154 1 57.91 81 LEU A N 1
ATOM 571 C CA . LEU A 1 81 ? -34.625 -27.438 -0.765 1 57.91 81 LEU A CA 1
ATOM 572 C C . LEU A 1 81 ? -34.812 -28.766 -1.469 1 57.91 81 LEU A C 1
ATOM 574 O O . LEU A 1 81 ? -35.062 -29.797 -0.822 1 57.91 81 LEU A O 1
ATOM 578 N N . GLY A 1 82 ? -34.75 -28.859 -2.756 1 56.44 82 GLY A N 1
ATOM 579 C CA . GLY A 1 82 ? -34.906 -30.062 -3.572 1 56.44 82 GLY A CA 1
ATOM 580 C C . GLY A 1 82 ? -36.281 -30.25 -4.133 1 56.44 82 GLY A C 1
ATOM 581 O O . GLY A 1 82 ? -36.531 -31.156 -4.918 1 56.44 82 GLY A O 1
ATOM 582 N N . TYR A 1 83 ? -37.281 -29.391 -3.668 1 65.12 83 TYR A N 1
ATOM 583 C CA . TYR A 1 83 ? -38.656 -29.5 -4.152 1 65.12 83 TYR A CA 1
ATOM 584 C C . TYR A 1 83 ? -39.156 -28.172 -4.707 1 65.12 83 TYR A C 1
ATOM 586 O O . TYR A 1 83 ? -38.656 -27.109 -4.309 1 65.12 83 TYR A O 1
ATOM 594 N N . LYS A 1 84 ? -39.844 -28.125 -5.754 1 66.94 84 LYS A N 1
ATOM 595 C CA . LYS A 1 84 ? -40.5 -26.922 -6.266 1 66.94 84 LYS A CA 1
ATOM 596 C C . LYS A 1 84 ? -41.406 -26.281 -5.191 1 66.94 84 LYS A C 1
ATOM 598 O O . LYS A 1 84 ? -42.062 -26.984 -4.426 1 66.94 84 LYS A O 1
ATOM 603 N N . THR A 1 85 ? -41.25 -24.953 -5.156 1 73.06 85 THR A N 1
ATOM 604 C CA . THR A 1 85 ? -42.156 -24.266 -4.25 1 73.06 85 THR A CA 1
ATOM 605 C C . THR A 1 85 ? -43.594 -24.641 -4.551 1 73.06 85 THR A C 1
ATOM 607 O O . THR A 1 85 ? -44.031 -24.578 -5.703 1 73.06 85 THR A O 1
ATOM 610 N N . ALA A 1 86 ? -44.312 -25.188 -3.625 1 76.5 86 ALA A N 1
ATOM 611 C CA . ALA A 1 86 ? -45.75 -25.516 -3.773 1 76.5 86 ALA A CA 1
ATOM 612 C C . ALA A 1 86 ? -46.625 -24.438 -3.123 1 76.5 86 ALA A C 1
ATOM 614 O O . ALA A 1 86 ? -46.281 -23.922 -2.057 1 76.5 86 ALA A O 1
ATOM 615 N N . GLU A 1 87 ? -47.562 -23.891 -3.887 1 79.38 87 GLU A N 1
ATOM 616 C CA . GLU A 1 87 ? -48.531 -22.969 -3.332 1 79.38 87 GLU A CA 1
ATOM 617 C C . GLU A 1 87 ? -49.906 -23.641 -3.199 1 79.38 87 GLU A C 1
ATOM 619 O O . GLU A 1 87 ? -50.375 -24.312 -4.125 1 79.38 87 GLU A O 1
ATOM 624 N N . LYS A 1 88 ? -50.531 -23.625 -2.031 1 80.25 88 LYS A N 1
ATOM 625 C CA . LYS A 1 88 ? -51.844 -24.203 -1.782 1 80.25 88 LYS A CA 1
ATOM 626 C C . LYS A 1 88 ? -52.781 -23.172 -1.146 1 80.25 88 LYS A C 1
ATOM 628 O O . LYS A 1 88 ? -52.438 -22.547 -0.142 1 80.25 88 LYS A O 1
ATOM 633 N N . GLU A 1 89 ? -53.875 -22.906 -1.757 1 80.25 89 GLU A N 1
ATOM 634 C CA . GLU A 1 89 ? -54.875 -22 -1.22 1 80.25 89 GLU A CA 1
ATOM 635 C C . GLU A 1 89 ? -55.594 -22.625 -0.026 1 80.25 89 GLU A C 1
ATOM 637 O O . GLU A 1 89 ? -56 -23.781 -0.063 1 80.25 89 GLU A O 1
ATOM 642 N N . VAL A 1 90 ? -55.812 -21.891 0.997 1 80.69 90 VAL A N 1
ATOM 643 C CA . VAL A 1 90 ? -56.531 -22.312 2.195 1 80.69 90 VAL A CA 1
ATOM 644 C C . VAL A 1 90 ? -58.031 -22.234 1.951 1 80.69 90 VAL A C 1
ATOM 646 O O . VAL A 1 90 ? -58.594 -21.172 1.639 1 80.69 90 VAL A O 1
ATOM 649 N N . THR A 1 91 ? -58.656 -23.359 1.895 1 79.12 91 THR A N 1
ATOM 650 C CA . THR A 1 91 ? -60.125 -23.453 1.756 1 79.12 91 THR A CA 1
ATOM 651 C C . THR A 1 91 ? -60.781 -23.75 3.102 1 79.12 91 THR A C 1
ATOM 653 O O . THR A 1 91 ? -60.188 -23.516 4.156 1 79.12 91 THR A O 1
ATOM 656 N N . THR A 1 92 ? -62 -24.375 3.117 1 72.75 92 THR A N 1
ATOM 657 C CA . THR A 1 92 ? -62.688 -24.734 4.344 1 72.75 92 THR A CA 1
ATOM 658 C C . THR A 1 92 ? -62.219 -26.078 4.863 1 72.75 92 THR A C 1
ATOM 660 O O . THR A 1 92 ? -62.656 -26.547 5.922 1 72.75 92 THR A O 1
ATOM 663 N N . ALA A 1 93 ? -61.219 -26.703 4.219 1 73.88 93 ALA A N 1
ATOM 664 C CA . ALA A 1 93 ? -60.688 -28 4.668 1 73.88 93 ALA A CA 1
ATOM 665 C C . ALA A 1 93 ? -59.781 -27.828 5.871 1 73.88 93 ALA A C 1
ATOM 667 O O . ALA A 1 93 ? -59.094 -26.812 5.996 1 73.88 93 ALA A O 1
ATOM 668 N N . THR A 1 94 ? -59.938 -28.75 6.785 1 74.31 94 THR A N 1
ATOM 669 C CA . THR A 1 94 ? -59.125 -28.688 8 1 74.31 94 THR A CA 1
ATOM 670 C C . THR A 1 94 ? -57.812 -29.438 7.832 1 74.31 94 THR A C 1
ATOM 672 O O . THR A 1 94 ? -56.906 -29.312 8.664 1 74.31 94 THR A O 1
ATOM 675 N N . PHE A 1 95 ? -57.625 -30.234 6.789 1 79.75 95 PHE A N 1
ATOM 676 C CA . PHE A 1 95 ? -56.406 -31 6.555 1 79.75 95 PHE A CA 1
ATOM 677 C C . PHE A 1 95 ? -55.906 -30.828 5.117 1 79.75 95 PHE A C 1
ATOM 679 O O . PHE A 1 95 ? -56.688 -31.016 4.176 1 79.75 95 PHE A O 1
ATOM 686 N N . TYR A 1 96 ? -54.75 -30.438 4.801 1 80.88 96 TYR A N 1
ATOM 687 C CA . TYR A 1 96 ? -54.156 -30.172 3.49 1 80.88 96 TYR A CA 1
ATOM 688 C C . TYR A 1 96 ? -53.031 -31.156 3.197 1 80.88 96 TYR A C 1
ATOM 690 O O . TYR A 1 96 ? -51.906 -31 3.709 1 80.88 96 TYR A O 1
ATOM 698 N N . PRO A 1 97 ? -53.281 -32.25 2.422 1 80.75 97 PRO A N 1
ATOM 699 C CA . PRO A 1 97 ? -52.156 -33.062 1.911 1 80.75 97 PRO A CA 1
ATOM 700 C C . PRO A 1 97 ? -51.406 -32.406 0.768 1 80.75 97 PRO A C 1
ATOM 702 O O . PRO A 1 97 ? -52 -32.062 -0.251 1 80.75 97 PRO A O 1
ATOM 705 N N . ILE A 1 98 ? -50.219 -32 0.985 1 79.69 98 ILE A N 1
ATOM 706 C CA . ILE A 1 98 ? -49.406 -31.344 -0.019 1 79.69 98 ILE A CA 1
ATOM 707 C C . ILE A 1 98 ? -48.25 -32.25 -0.452 1 79.69 98 ILE A C 1
ATOM 709 O O . ILE A 1 98 ? -47.469 -32.719 0.381 1 79.69 98 ILE A O 1
ATOM 713 N N . THR A 1 99 ? -48.188 -32.688 -1.651 1 77.25 99 THR A N 1
ATOM 714 C CA . THR A 1 99 ? -47.062 -33.406 -2.242 1 77.25 99 THR A CA 1
ATOM 715 C C . THR A 1 99 ? -46.125 -32.438 -2.965 1 77.25 99 THR A C 1
ATOM 717 O O . THR A 1 99 ? -46.562 -31.734 -3.895 1 77.25 99 THR A O 1
ATOM 720 N N . LEU A 1 100 ? -45 -32.312 -2.34 1 71.56 100 LEU A N 1
ATOM 721 C CA . LEU A 1 100 ? -44 -31.469 -3.025 1 71.56 100 LEU A CA 1
ATOM 722 C C . LEU A 1 100 ? -43.469 -32.156 -4.273 1 71.56 100 LEU A C 1
ATOM 724 O O . LEU A 1 100 ? -43.344 -33.375 -4.297 1 71.56 100 LEU A O 1
ATOM 728 N N . GLU A 1 101 ? -43.562 -31.531 -5.344 1 64.94 101 GLU A N 1
ATOM 729 C CA . GLU A 1 101 ? -42.938 -32.062 -6.547 1 64.94 101 GLU A CA 1
ATOM 730 C C . GLU A 1 101 ? -41.406 -31.891 -6.469 1 64.94 101 GLU A C 1
ATOM 732 O O . GLU A 1 101 ? -40.906 -30.891 -5.969 1 64.94 101 GLU A O 1
ATOM 737 N N . ASP A 1 102 ? -40.812 -33.094 -6.562 1 50.5 102 ASP A N 1
ATOM 738 C CA . ASP A 1 102 ? -39.375 -32.969 -6.625 1 50.5 102 ASP A CA 1
ATOM 739 C C . ASP A 1 102 ? -38.938 -31.812 -7.508 1 50.5 102 ASP A C 1
ATOM 741 O O . ASP A 1 102 ? -39.531 -31.578 -8.57 1 50.5 102 ASP A O 1
ATOM 745 N N . ASP A 1 103 ? -38.594 -30.938 -6.812 1 45.84 103 ASP A N 1
ATOM 746 C CA . ASP A 1 103 ? -37.969 -29.922 -7.656 1 45.84 103 ASP A CA 1
ATOM 747 C C . ASP A 1 103 ? -36.969 -30.547 -8.633 1 45.84 103 ASP A C 1
ATOM 749 O O . ASP A 1 103 ? -35.906 -30 -8.883 1 45.84 103 ASP A O 1
ATOM 753 N N . SER A 1 104 ? -37.031 -31.781 -8.555 1 41.72 104 SER A N 1
ATOM 754 C CA . SER A 1 104 ? -36.125 -32.375 -9.539 1 41.72 104 SER A CA 1
ATOM 755 C C . SER A 1 104 ? -36.25 -31.656 -10.883 1 41.72 104 SER A C 1
ATOM 757 O O . SER A 1 104 ? -35.656 -32.125 -11.875 1 41.72 104 SER A O 1
ATOM 759 N N . LYS A 1 105 ? -37.5 -31.109 -11.016 1 39.38 105 LYS A N 1
ATOM 760 C CA . LYS A 1 105 ? -37.156 -30.422 -12.258 1 39.38 105 LYS A CA 1
ATOM 761 C C . LYS A 1 105 ? -35.812 -29.672 -12.125 1 39.38 105 LYS A C 1
ATOM 763 O O . LYS A 1 105 ? -35.562 -29.062 -11.086 1 39.38 105 LYS A O 1
ATOM 768 N N . LEU A 1 106 ? -34.906 -30.094 -12.836 1 39.25 106 LEU A N 1
ATOM 769 C CA . LEU A 1 106 ? -33.562 -29.594 -13.109 1 39.25 106 LEU A CA 1
ATOM 770 C C . LEU A 1 106 ? -33.5 -28.094 -12.93 1 39.25 106 LEU A C 1
ATOM 772 O O . LEU A 1 106 ? -34.031 -27.328 -13.75 1 39.25 106 LEU A O 1
ATOM 776 N N . VAL A 1 107 ? -33.938 -27.625 -11.867 1 40.75 107 VAL A N 1
ATOM 777 C CA . VAL A 1 107 ? -33.469 -26.25 -11.773 1 40.75 107 VAL A CA 1
ATOM 778 C C . VAL A 1 107 ? -32.25 -26.031 -12.633 1 40.75 107 VAL A C 1
ATOM 780 O O . VAL A 1 107 ? -31.219 -26.688 -12.422 1 40.75 107 VAL A O 1
ATOM 783 N N . ASP A 1 108 ? -32.5 -25.797 -13.719 1 51.75 108 ASP A N 1
ATOM 784 C CA . ASP A 1 108 ? -31.438 -25.422 -14.625 1 51.75 108 ASP A CA 1
ATOM 785 C C . ASP A 1 108 ? -30.344 -24.656 -13.891 1 51.75 108 ASP A C 1
ATOM 787 O O . ASP A 1 108 ? -30.594 -23.578 -13.352 1 51.75 108 ASP A O 1
ATOM 791 N N . GLU A 1 109 ? -29.375 -25.375 -13.414 1 67.12 109 GLU A N 1
ATOM 792 C CA . GLU A 1 109 ? -28.203 -24.75 -12.828 1 67.12 109 GLU A CA 1
ATOM 793 C C . GLU A 1 109 ? -27.797 -23.484 -13.602 1 67.12 109 GLU A C 1
ATOM 795 O O . GLU A 1 109 ? -27.875 -23.469 -14.836 1 67.12 109 GLU A O 1
ATOM 800 N N . VAL A 1 110 ? -27.875 -22.484 -12.906 1 74.06 110 VAL A N 1
ATOM 801 C CA . VAL A 1 110 ? -27.422 -21.25 -13.531 1 74.06 110 VAL A CA 1
ATOM 802 C C . VAL A 1 110 ? -25.891 -21.203 -13.531 1 74.06 110 VAL A C 1
ATOM 804 O O . VAL A 1 110 ? -25.25 -21.531 -12.531 1 74.06 110 VAL A O 1
ATOM 807 N N . VAL A 1 111 ? -25.406 -21.031 -14.648 1 77.06 111 VAL A N 1
ATOM 808 C CA . VAL A 1 111 ? -23.953 -20.938 -14.828 1 77.06 111 VAL A CA 1
ATOM 809 C C . VAL A 1 111 ? -23.578 -19.516 -15.18 1 77.06 111 VAL A C 1
ATOM 811 O O . VAL A 1 111 ? -24.266 -18.844 -15.945 1 77.06 111 VAL A O 1
ATOM 814 N N . VAL A 1 112 ? -22.562 -19.109 -14.484 1 75.38 112 VAL A N 1
ATOM 815 C CA . VAL A 1 112 ? -22.094 -17.75 -14.742 1 75.38 112 VAL A CA 1
ATOM 816 C C . VAL A 1 112 ? -21.266 -17.734 -16.031 1 75.38 112 VAL A C 1
ATOM 818 O O . VAL A 1 112 ? -20.469 -18.641 -16.281 1 75.38 112 VAL A O 1
ATOM 821 N N . VAL A 1 113 ? -21.625 -16.828 -16.781 1 77.19 113 VAL A N 1
ATOM 822 C CA . VAL A 1 113 ? -20.844 -16.562 -18 1 77.19 113 VAL A CA 1
ATOM 823 C C . VAL A 1 113 ? -20.328 -15.133 -17.984 1 77.19 113 VAL A C 1
ATOM 825 O O . VAL A 1 113 ? -20.453 -14.43 -16.984 1 77.19 113 VAL A O 1
ATOM 828 N N . GLY A 1 114 ? -19.578 -14.773 -18.969 1 74 114 GLY A N 1
ATOM 829 C CA . GLY A 1 114 ? -19.062 -13.414 -18.969 1 74 114 GLY A CA 1
ATOM 830 C C . GLY A 1 114 ? -20.156 -12.359 -18.906 1 74 114 GLY A C 1
ATOM 831 O O . GLY A 1 114 ? -20.984 -12.266 -19.812 1 74 114 GLY A O 1
ATOM 832 N N . TYR A 1 115 ? -20.281 -11.594 -17.938 1 75.81 115 TYR A N 1
ATOM 833 C CA . TYR A 1 115 ? -21.141 -10.438 -17.719 1 75.81 115 TYR A CA 1
ATOM 834 C C . TYR A 1 115 ? -22.594 -10.867 -17.531 1 75.81 115 TYR A C 1
ATOM 836 O O . TYR A 1 115 ? -23.516 -10.156 -17.953 1 75.81 115 TYR A O 1
ATOM 844 N N . GLY A 1 116 ? -22.75 -12.172 -17.125 1 75.19 116 GLY A N 1
ATOM 845 C CA . GLY A 1 116 ? -24.109 -12.617 -16.828 1 75.19 116 GLY A CA 1
ATOM 846 C C . GLY A 1 116 ? -24.172 -14.078 -16.422 1 75.19 116 GLY A C 1
ATOM 847 O O . GLY A 1 116 ? -23.156 -14.695 -16.125 1 75.19 116 GLY A O 1
ATOM 848 N N . ALA A 1 117 ? -25.391 -14.461 -16.219 1 75.81 117 ALA A N 1
ATOM 849 C CA . ALA A 1 117 ? -25.672 -15.859 -15.891 1 75.81 117 ALA A CA 1
ATOM 850 C C . ALA A 1 117 ? -26.766 -16.422 -16.797 1 75.81 117 ALA A C 1
ATOM 852 O O . ALA A 1 117 ? -27.656 -15.695 -17.234 1 75.81 117 ALA A O 1
ATOM 853 N N . VAL A 1 118 ? -26.516 -17.641 -17.156 1 78.5 118 VAL A N 1
ATOM 854 C CA . VAL A 1 118 ? -27.5 -18.328 -18 1 78.5 118 VAL A CA 1
ATOM 855 C C . VAL A 1 118 ? -27.797 -19.703 -17.406 1 78.5 118 VAL A C 1
ATOM 857 O O . VAL A 1 118 ? -27.016 -20.234 -16.625 1 78.5 118 VAL A O 1
ATOM 860 N N . LYS A 1 119 ? -28.906 -20.109 -17.781 1 78.12 119 LYS A N 1
ATOM 861 C CA . LYS A 1 119 ? -29.203 -21.5 -17.453 1 78.12 119 LYS A CA 1
ATOM 862 C C . LYS A 1 119 ? -28.266 -22.453 -18.188 1 78.12 119 LYS A C 1
ATOM 864 O O . LYS A 1 119 ? -27.906 -22.219 -19.344 1 78.12 119 LYS A O 1
ATOM 869 N N . LYS A 1 120 ? -27.938 -23.406 -17.516 1 80.81 120 LYS A N 1
ATOM 870 C CA . LYS A 1 120 ? -27.031 -24.375 -18.125 1 80.81 120 LYS A CA 1
ATOM 871 C C . LYS A 1 120 ? -27.594 -24.906 -19.438 1 80.81 120 LYS A C 1
ATOM 873 O O . LYS A 1 120 ? -26.844 -25.125 -20.406 1 80.81 120 LYS A O 1
ATOM 878 N N . SER A 1 121 ? -28.875 -25.109 -19.453 1 80.25 121 SER A N 1
ATOM 879 C CA . SER A 1 121 ? -29.516 -25.625 -20.656 1 80.25 121 SER A CA 1
ATOM 880 C C . SER A 1 121 ? -29.438 -24.609 -21.797 1 80.25 121 SER A C 1
ATOM 882 O O . SER A 1 121 ? -29.562 -24.969 -22.969 1 80.25 121 SER A O 1
ATOM 884 N N . ASP A 1 122 ? -29.219 -23.422 -21.5 1 82.94 122 ASP A N 1
ATOM 885 C CA . ASP A 1 122 ? -29.219 -22.359 -22.5 1 82.94 122 ASP A CA 1
ATOM 886 C C . ASP A 1 122 ? -27.797 -22 -22.922 1 82.94 122 ASP A C 1
ATOM 888 O O . ASP A 1 122 ? -27.578 -21.078 -23.719 1 82.94 122 ASP A O 1
ATOM 892 N N . LEU A 1 123 ? -26.953 -22.688 -22.438 1 85.94 123 LEU A N 1
ATOM 893 C CA . LEU A 1 123 ? -25.562 -22.422 -22.781 1 85.94 123 LEU A CA 1
ATOM 894 C C . LEU A 1 123 ? -25.281 -22.812 -24.234 1 85.94 123 LEU A C 1
ATOM 896 O O . LEU A 1 123 ? -25.641 -23.922 -24.656 1 85.94 123 LEU A O 1
ATOM 900 N N . THR A 1 124 ? -24.656 -21.984 -24.922 1 87.88 124 THR A N 1
ATOM 901 C CA . THR A 1 124 ? -24.312 -22.281 -26.297 1 87.88 124 THR A CA 1
ATOM 902 C C . THR A 1 124 ? -22.828 -22.609 -26.422 1 87.88 124 THR A C 1
ATOM 904 O O . THR A 1 124 ? -22.406 -23.297 -27.359 1 87.88 124 THR A O 1
ATOM 907 N N . GLY A 1 125 ? -22.031 -22.125 -25.531 1 86.88 125 GLY A N 1
ATOM 908 C CA . GLY A 1 125 ? -20.594 -22.375 -25.562 1 86.88 125 GLY A CA 1
ATOM 909 C C . GLY A 1 125 ? -20.172 -23.531 -24.672 1 86.88 125 GLY A C 1
ATOM 910 O O . GLY A 1 125 ? -21.016 -24.188 -24.062 1 86.88 125 GLY A O 1
ATOM 911 N N . SER A 1 126 ? -18.875 -23.781 -24.703 1 89.38 126 SER A N 1
ATOM 912 C CA . SER A 1 126 ? -18.312 -24.844 -23.859 1 89.38 126 SER A CA 1
ATOM 913 C C . SER A 1 126 ? -17.891 -24.297 -22.5 1 89.38 126 SER A C 1
ATOM 915 O O . SER A 1 126 ? -16.922 -23.547 -22.406 1 89.38 126 SER A O 1
ATOM 917 N N . VAL A 1 127 ? -18.547 -24.656 -21.516 1 88.44 127 VAL A N 1
ATOM 918 C CA . VAL A 1 127 ? -18.281 -24.203 -20.156 1 88.44 127 VAL A CA 1
ATOM 919 C C . VAL A 1 127 ? -18.328 -25.375 -19.188 1 88.44 127 VAL A C 1
ATOM 921 O O . VAL A 1 127 ? -19.25 -26.203 -19.234 1 88.44 127 VAL A O 1
ATOM 924 N N . ALA A 1 128 ? -17.281 -25.484 -18.438 1 90.19 128 ALA A N 1
ATOM 925 C CA . ALA A 1 128 ? -17.266 -26.484 -17.359 1 90.19 128 ALA A CA 1
ATOM 926 C C . ALA A 1 128 ? -17.5 -25.812 -16 1 90.19 128 ALA A C 1
ATOM 928 O O . ALA A 1 128 ? -17 -24.734 -15.734 1 90.19 128 ALA A O 1
ATOM 929 N N . SER A 1 129 ? -18.25 -26.438 -15.203 1 88.69 129 SER A N 1
ATOM 930 C CA . SER A 1 129 ? -18.547 -25.906 -13.875 1 88.69 129 SER A CA 1
ATOM 931 C C . SER A 1 129 ? -18.062 -26.844 -12.773 1 88.69 129 SER A C 1
ATOM 933 O O . SER A 1 129 ? -18.266 -28.047 -12.859 1 88.69 129 SER A O 1
ATOM 935 N N . VAL A 1 130 ? -17.438 -26.234 -11.82 1 86.56 130 VAL A N 1
ATOM 936 C CA . VAL A 1 130 ? -16.969 -26.984 -10.656 1 86.56 130 VAL A CA 1
ATOM 937 C C . VAL A 1 130 ? -17.609 -26.422 -9.391 1 86.56 130 VAL A C 1
ATOM 939 O O . VAL A 1 130 ? -17.422 -25.25 -9.055 1 86.56 130 VAL A O 1
ATOM 942 N N . LYS A 1 131 ? -18.297 -27.266 -8.758 1 80.19 131 LYS A N 1
ATOM 943 C CA . LYS A 1 131 ? -18.875 -26.859 -7.48 1 80.19 131 LYS A CA 1
ATOM 944 C C . LYS A 1 131 ? -17.938 -27.203 -6.324 1 80.19 131 LYS A C 1
ATOM 946 O O . LYS A 1 131 ? -17.359 -28.297 -6.281 1 80.19 131 LYS A O 1
ATOM 951 N N . MET A 1 132 ? -17.672 -26.312 -5.414 1 74.06 132 MET A N 1
ATOM 952 C CA . MET A 1 132 ? -16.656 -26.453 -4.387 1 74.06 132 MET A CA 1
ATOM 953 C C . MET A 1 132 ? -17.156 -27.281 -3.211 1 74.06 132 MET A C 1
ATOM 955 O O . MET A 1 132 ? -16.359 -27.797 -2.428 1 74.06 132 MET A O 1
ATOM 959 N N . GLY A 1 133 ? -18.391 -27.594 -3.111 1 63.88 133 GLY A N 1
ATOM 960 C CA . GLY A 1 133 ? -18.891 -28.312 -1.955 1 63.88 133 GLY A CA 1
ATOM 961 C C . GLY A 1 133 ? -17.859 -29.219 -1.317 1 63.88 133 GLY A C 1
ATOM 962 O O . GLY A 1 133 ? -17.219 -28.844 -0.337 1 63.88 133 GLY A O 1
ATOM 963 N N . ALA A 1 134 ? -17.5 -30.328 -1.865 1 57.94 134 ALA A N 1
ATOM 964 C CA . ALA A 1 134 ? -16.578 -31.297 -1.265 1 57.94 134 ALA A CA 1
ATOM 965 C C . ALA A 1 134 ? -15.141 -30.828 -1.372 1 57.94 134 ALA A C 1
ATOM 967 O O . ALA A 1 134 ? -14.258 -31.328 -0.667 1 57.94 134 ALA A O 1
ATOM 968 N N . LEU A 1 135 ? -14.812 -29.812 -2.133 1 67.5 135 LEU A N 1
ATOM 969 C CA . LEU A 1 135 ? -13.445 -29.359 -2.338 1 67.5 135 LEU A CA 1
ATOM 970 C C . LEU A 1 135 ? -13 -28.438 -1.205 1 67.5 135 LEU A C 1
ATOM 972 O O . LEU A 1 135 ? -11.797 -28.234 -1.009 1 67.5 135 LEU A O 1
ATOM 976 N N . ASP A 1 136 ? -13.945 -28.031 -0.495 1 67.75 136 ASP A N 1
ATOM 977 C CA . ASP A 1 136 ? -13.672 -27.094 0.584 1 67.75 136 ASP A CA 1
ATOM 978 C C . ASP A 1 136 ? -12.805 -27.734 1.667 1 67.75 136 ASP A C 1
ATOM 980 O O . ASP A 1 136 ? -12.156 -27.031 2.445 1 67.75 136 ASP A O 1
ATOM 984 N N . ASN A 1 137 ? -12.766 -29.047 1.657 1 68.31 137 ASN A N 1
ATOM 985 C CA . ASN A 1 137 ? -12.086 -29.719 2.76 1 68.31 137 ASN A CA 1
ATOM 986 C C . ASN A 1 137 ? -10.664 -30.125 2.385 1 68.31 137 ASN A C 1
ATOM 988 O O . ASN A 1 137 ? -9.945 -30.703 3.197 1 68.31 137 ASN A O 1
ATOM 992 N N . LEU A 1 138 ? -10.359 -29.75 1.214 1 73.62 138 LEU A N 1
ATOM 993 C CA . LEU A 1 138 ? -9.008 -30.094 0.788 1 73.62 138 LEU A CA 1
ATOM 994 C C . LEU A 1 138 ? -8.039 -28.969 1.123 1 73.62 138 LEU A C 1
ATOM 996 O O . LEU A 1 138 ? -8.422 -27.797 1.14 1 73.62 138 LEU A O 1
ATOM 1000 N N . SER A 1 139 ? -6.898 -29.375 1.595 1 66.38 139 SER A N 1
ATOM 1001 C CA . SER A 1 139 ? -5.887 -28.391 1.944 1 66.38 139 SER A CA 1
ATOM 1002 C C . SER A 1 139 ? -5.156 -27.875 0.705 1 66.38 139 SER A C 1
ATOM 1004 O O . SER A 1 139 ? -4.629 -28.672 -0.076 1 66.38 139 SER A O 1
ATOM 1006 N N . SER A 1 140 ? -5.375 -26.75 0.265 1 66.38 140 SER A N 1
ATOM 1007 C CA . SER A 1 140 ? -4.582 -26.125 -0.79 1 66.38 140 SER A CA 1
ATOM 1008 C C . SER A 1 140 ? -4.355 -24.641 -0.506 1 66.38 140 SER A C 1
ATOM 1010 O O . SER A 1 140 ? -5.18 -24 0.143 1 66.38 140 SER A O 1
ATOM 1012 N N . THR A 1 141 ? -3.094 -24.312 -0.813 1 64 141 THR A N 1
ATOM 1013 C CA . THR A 1 141 ? -2.756 -22.906 -0.644 1 64 141 THR A CA 1
ATOM 1014 C C . THR A 1 141 ? -3.477 -22.047 -1.68 1 64 141 THR A C 1
ATOM 1016 O O . THR A 1 141 ? -3.703 -20.859 -1.458 1 64 141 THR A O 1
ATOM 1019 N N . SER A 1 142 ? -3.689 -22.641 -2.877 1 73.88 142 SER A N 1
ATOM 1020 C CA . SER A 1 142 ? -4.316 -21.859 -3.943 1 73.88 142 SER A CA 1
ATOM 1021 C C . SER A 1 142 ? -5.496 -22.625 -4.555 1 73.88 142 SER A C 1
ATOM 1023 O O . SER A 1 142 ? -5.488 -23.844 -4.605 1 73.88 142 SER A O 1
ATOM 1025 N N . VAL A 1 143 ? -6.477 -21.922 -4.988 1 75.38 143 VAL A N 1
ATOM 1026 C CA . VAL A 1 143 ? -7.672 -22.469 -5.613 1 75.38 143 VAL A CA 1
ATOM 1027 C C . VAL A 1 143 ? -7.305 -23.156 -6.93 1 75.38 143 VAL A C 1
ATOM 1029 O O . VAL A 1 143 ? -7.891 -24.172 -7.297 1 75.38 143 VAL A O 1
ATOM 1032 N N . ASP A 1 144 ? -6.273 -22.656 -7.496 1 78.38 144 ASP A N 1
ATOM 1033 C CA . ASP A 1 144 ? -5.875 -23.172 -8.797 1 78.38 144 ASP A CA 1
ATOM 1034 C C . ASP A 1 144 ? -5.434 -24.641 -8.695 1 78.38 144 ASP A C 1
ATOM 1036 O O . ASP A 1 144 ? -5.758 -25.453 -9.57 1 78.38 144 ASP A O 1
ATOM 1040 N N . GLY A 1 145 ? -4.789 -24.953 -7.684 1 77.12 145 GLY A N 1
ATOM 1041 C CA . GLY A 1 145 ? -4.293 -26.297 -7.516 1 77.12 145 GLY A CA 1
ATOM 1042 C C . GLY A 1 145 ? -5.402 -27.312 -7.293 1 77.12 145 GLY A C 1
ATOM 1043 O O . GLY A 1 145 ? -5.266 -28.484 -7.664 1 77.12 145 GLY A O 1
ATOM 1044 N N . LEU A 1 146 ? -6.484 -26.859 -6.832 1 79.25 146 LEU A N 1
ATOM 1045 C CA . LEU A 1 146 ? -7.594 -27.75 -6.5 1 79.25 146 LEU A CA 1
ATOM 1046 C C . LEU A 1 146 ? -8.383 -28.125 -7.754 1 79.25 146 LEU A C 1
ATOM 1048 O O . LEU A 1 146 ? -9.148 -29.078 -7.742 1 79.25 146 LEU A O 1
ATOM 1052 N N . LEU A 1 147 ? -8.078 -27.453 -8.766 1 87.94 147 LEU A N 1
ATOM 1053 C CA . LEU A 1 147 ? -8.844 -27.688 -9.992 1 87.94 147 LEU A CA 1
ATOM 1054 C C . LEU A 1 147 ? -8.234 -28.828 -10.805 1 87.94 147 LEU A C 1
ATOM 1056 O O . LEU A 1 147 ? -8.797 -29.25 -11.82 1 87.94 147 LEU A O 1
ATOM 1060 N N . GLN A 1 148 ? -7.168 -29.297 -10.359 1 90.5 148 GLN A N 1
ATOM 1061 C CA . GLN A 1 148 ? -6.516 -30.375 -11.109 1 90.5 148 GLN A CA 1
ATOM 1062 C C . GLN A 1 148 ? -7.441 -31.578 -11.273 1 90.5 148 GLN A C 1
ATOM 1064 O O . GLN A 1 148 ? -7.895 -32.156 -10.281 1 90.5 148 GLN A O 1
ATOM 1069 N N . GLY A 1 149 ? -7.777 -31.906 -12.477 1 92.56 149 GLY A N 1
ATOM 1070 C CA . GLY A 1 149 ? -8.586 -33.062 -12.805 1 92.56 149 GLY A CA 1
ATOM 1071 C C . GLY A 1 149 ? -10.07 -32.844 -12.57 1 92.56 149 GLY A C 1
ATOM 1072 O O . GLY A 1 149 ? -10.852 -33.812 -12.633 1 92.56 149 GLY A O 1
ATOM 1073 N N . ARG A 1 150 ? -10.398 -31.641 -12.383 1 92 150 ARG A N 1
ATOM 1074 C CA . ARG A 1 150 ? -11.789 -31.406 -12.008 1 92 150 ARG A CA 1
ATOM 1075 C C . ARG A 1 150 ? -12.602 -30.891 -13.195 1 92 150 ARG A C 1
ATOM 1077 O O . ARG A 1 150 ? -13.828 -30.828 -13.141 1 92 150 ARG A O 1
ATOM 1084 N N . ALA A 1 151 ? -11.969 -30.594 -14.203 1 92.88 151 ALA A N 1
ATOM 1085 C CA . ALA A 1 151 ? -12.648 -30.125 -15.414 1 92.88 151 ALA A CA 1
ATOM 1086 C C . ALA A 1 151 ? -11.93 -30.625 -16.672 1 92.88 151 ALA A C 1
ATOM 1088 O O . ALA A 1 151 ? -10.695 -30.625 -16.734 1 92.88 151 ALA A O 1
ATOM 1089 N N . ALA A 1 152 ? -12.727 -31.062 -17.578 1 94.62 152 ALA A N 1
ATOM 1090 C CA . ALA A 1 152 ? -12.133 -31.516 -18.844 1 94.62 152 ALA A CA 1
ATOM 1091 C C . ALA A 1 152 ? -11.516 -30.359 -19.609 1 94.62 152 ALA A C 1
ATOM 1093 O O . ALA A 1 152 ? -12.086 -29.266 -19.656 1 94.62 152 ALA A O 1
ATOM 1094 N N . GLY A 1 153 ? -10.414 -30.594 -20.141 1 93.5 153 GLY A N 1
ATOM 1095 C CA . GLY A 1 153 ? -9.734 -29.578 -20.938 1 93.5 153 GLY A CA 1
ATOM 1096 C C . GLY A 1 153 ? -8.859 -28.656 -20.109 1 93.5 153 GLY A C 1
ATOM 1097 O O . GLY A 1 153 ? -8.117 -27.844 -20.641 1 93.5 153 GLY A O 1
ATOM 1098 N N . LEU A 1 154 ? -8.961 -28.766 -18.859 1 93.75 154 LEU A N 1
ATOM 1099 C CA . LEU A 1 154 ? -8.141 -27.984 -17.953 1 93.75 154 LEU A CA 1
ATOM 1100 C C . LEU A 1 154 ? -6.957 -28.797 -17.453 1 93.75 154 LEU A C 1
ATOM 1102 O O . LEU A 1 154 ? -7.133 -29.891 -16.922 1 93.75 154 LEU A O 1
ATOM 1106 N N . GLN A 1 155 ? -5.844 -28.234 -17.688 1 93.69 155 GLN A N 1
ATOM 1107 C CA . GLN A 1 155 ? -4.629 -28.844 -17.172 1 93.69 155 GLN A CA 1
ATOM 1108 C C . GLN A 1 155 ? -4.004 -27.984 -16.062 1 93.69 155 GLN A C 1
ATOM 1110 O O . GLN A 1 155 ? -3.703 -26.812 -16.297 1 93.69 155 GLN A O 1
ATOM 1115 N N . VAL A 1 156 ? -3.863 -28.578 -14.906 1 92.12 156 VAL A N 1
ATOM 1116 C CA . VAL A 1 156 ? -3.215 -27.922 -13.781 1 92.12 156 VAL A CA 1
ATOM 1117 C C . VAL A 1 156 ? -1.986 -28.703 -13.352 1 92.12 156 VAL A C 1
ATOM 1119 O O . VAL A 1 156 ? -2.074 -29.922 -13.102 1 92.12 156 VAL A O 1
ATOM 1122 N N . LEU A 1 157 ? -0.891 -28.016 -13.297 1 90.44 157 LEU A N 1
ATOM 1123 C CA . LEU A 1 157 ? 0.346 -28.656 -12.859 1 90.44 157 LEU A CA 1
ATOM 1124 C C . LEU A 1 157 ? 0.824 -28.062 -11.539 1 90.44 157 LEU A C 1
ATOM 1126 O O . LEU A 1 157 ? 1.047 -26.859 -11.445 1 90.44 157 LEU A O 1
ATOM 1130 N N . ASN A 1 158 ? 0.901 -28.906 -10.562 1 85.25 158 ASN A N 1
ATOM 1131 C CA . ASN A 1 158 ? 1.486 -28.531 -9.273 1 85.25 158 ASN A CA 1
ATOM 1132 C C . ASN A 1 158 ? 2.932 -29.016 -9.164 1 85.25 158 ASN A C 1
ATOM 1134 O O . ASN A 1 158 ? 3.207 -30.031 -8.531 1 85.25 158 ASN A O 1
ATOM 1138 N N . THR A 1 159 ? 3.842 -28.234 -9.617 1 77.69 159 THR A N 1
ATOM 1139 C CA . THR A 1 159 ? 5.219 -28.688 -9.789 1 77.69 159 THR A CA 1
ATOM 1140 C C . THR A 1 159 ? 5.992 -28.578 -8.477 1 77.69 159 THR A C 1
ATOM 1142 O O . THR A 1 159 ? 7.098 -29.109 -8.352 1 77.69 159 THR A O 1
ATOM 1145 N N . SER A 1 160 ? 5.457 -27.812 -7.531 1 79.94 160 SER A N 1
ATOM 1146 C CA . SER A 1 160 ? 6.168 -27.672 -6.266 1 79.94 160 SER A CA 1
ATOM 1147 C C . SER A 1 160 ? 5.191 -27.594 -5.094 1 79.94 160 SER A C 1
ATOM 1149 O O . SER A 1 160 ? 4.066 -27.109 -5.25 1 79.94 160 SER A O 1
ATOM 1151 N N . GLN A 1 161 ? 5.656 -28.203 -4.051 1 78 161 GLN A N 1
ATOM 1152 C CA . GLN A 1 161 ? 4.875 -28.078 -2.826 1 78 161 GLN A CA 1
ATOM 1153 C C . GLN A 1 161 ? 5.531 -27.109 -1.845 1 78 161 GLN A C 1
ATOM 1155 O O . GLN A 1 161 ? 5.25 -27.156 -0.645 1 78 161 GLN A O 1
ATOM 1160 N N . ASP A 1 162 ? 6.402 -26.281 -2.414 1 84.75 162 ASP A N 1
ATOM 1161 C CA . ASP A 1 162 ? 6.941 -25.203 -1.604 1 84.75 162 ASP A CA 1
ATOM 1162 C C . ASP A 1 162 ? 5.824 -24.312 -1.066 1 84.75 162 ASP A C 1
ATOM 1164 O O . ASP A 1 162 ? 4.848 -24.031 -1.767 1 84.75 162 ASP A O 1
ATOM 1168 N N . PRO A 1 163 ? 6.066 -23.922 0.216 1 86.19 163 PRO A N 1
ATOM 1169 C CA . PRO A 1 163 ? 5.016 -23.047 0.743 1 86.19 163 PRO A CA 1
ATOM 1170 C C . PRO A 1 163 ? 4.75 -21.828 -0.148 1 86.19 163 PRO A C 1
ATOM 1172 O O . PRO A 1 163 ? 5.688 -21.141 -0.54 1 86.19 163 PRO A O 1
ATOM 1175 N N . GLY A 1 164 ? 3.566 -21.703 -0.497 1 80.38 164 GLY A N 1
ATOM 1176 C CA . GLY A 1 164 ? 3.176 -20.547 -1.298 1 80.38 164 GLY A CA 1
ATOM 1177 C C . GLY A 1 164 ? 3.355 -20.781 -2.787 1 80.38 164 GLY A C 1
ATOM 1178 O O . GLY A 1 164 ? 3.129 -19.859 -3.588 1 80.38 164 GLY A O 1
ATOM 1179 N N . ALA A 1 165 ? 3.742 -21.906 -3.18 1 80.19 165 ALA A N 1
ATOM 1180 C CA . ALA A 1 165 ? 3.979 -22.172 -4.594 1 80.19 165 ALA A CA 1
ATOM 1181 C C . ALA A 1 165 ? 2.682 -22.078 -5.395 1 80.19 165 ALA A C 1
ATOM 1183 O O . ALA A 1 165 ? 1.617 -22.469 -4.91 1 80.19 165 ALA A O 1
ATOM 1184 N N . GLY A 1 166 ? 2.801 -21.641 -6.594 1 81 166 GLY A N 1
ATOM 1185 C CA . GLY A 1 166 ? 1.663 -21.578 -7.5 1 81 166 GLY A CA 1
ATOM 1186 C C . GLY A 1 166 ? 1.542 -22.781 -8.406 1 81 166 GLY A C 1
ATOM 1187 O O . GLY A 1 166 ? 2.207 -23.797 -8.18 1 81 166 GLY A O 1
ATOM 1188 N N . ALA A 1 167 ? 0.514 -22.703 -9.273 1 87.25 167 ALA A N 1
ATOM 1189 C CA . ALA A 1 167 ? 0.28 -23.75 -10.25 1 87.25 167 ALA A CA 1
ATOM 1190 C C . ALA A 1 167 ? 0.328 -23.219 -11.68 1 87.25 167 ALA A C 1
ATOM 1192 O O . ALA A 1 167 ? 0.209 -22 -11.891 1 87.25 167 ALA A O 1
ATOM 1193 N N . ILE A 1 168 ? 0.641 -24.062 -12.508 1 89.69 168 ILE A N 1
ATOM 1194 C CA . ILE A 1 168 ? 0.528 -23.734 -13.93 1 89.69 168 ILE A CA 1
ATOM 1195 C C . ILE A 1 168 ? -0.831 -24.188 -14.453 1 89.69 168 ILE A C 1
ATOM 1197 O O . ILE A 1 168 ? -1.221 -25.344 -14.266 1 89.69 168 ILE A O 1
ATOM 1201 N N . VAL A 1 169 ? -1.535 -23.266 -15.07 1 92.94 169 VAL A N 1
ATOM 1202 C CA . VAL A 1 169 ? -2.875 -23.578 -15.555 1 92.94 169 VAL A CA 1
ATOM 1203 C C . VAL A 1 169 ? -2.943 -23.344 -17.062 1 92.94 169 VAL A C 1
ATOM 1205 O O . VAL A 1 169 ? -2.529 -22.297 -17.562 1 92.94 169 VAL A O 1
ATOM 1208 N N . ARG A 1 170 ? -3.424 -24.359 -17.75 1 94.69 170 ARG A N 1
ATOM 1209 C CA . ARG A 1 170 ? -3.625 -24.266 -19.188 1 94.69 170 ARG A CA 1
ATOM 1210 C C . ARG A 1 170 ? -4.992 -24.812 -19.594 1 94.69 170 ARG A C 1
ATOM 1212 O O . ARG A 1 170 ? -5.445 -25.812 -19.047 1 94.69 170 ARG A O 1
ATOM 1219 N N . ILE A 1 171 ? -5.582 -24.141 -20.469 1 94.56 171 ILE A N 1
ATOM 1220 C CA . ILE A 1 171 ? -6.832 -24.625 -21.047 1 94.56 171 ILE A CA 1
ATOM 1221 C C . ILE A 1 171 ? -6.613 -24.984 -22.516 1 94.56 171 ILE A C 1
ATOM 1223 O O . ILE A 1 171 ? -6.254 -24.141 -23.328 1 94.56 171 ILE A O 1
ATOM 1227 N N . ARG A 1 172 ? -6.836 -26.234 -22.828 1 94.88 172 ARG A N 1
ATOM 1228 C CA . ARG A 1 172 ? -6.766 -26.781 -24.188 1 94.88 172 ARG A CA 1
ATOM 1229 C C . ARG A 1 172 ? -5.41 -26.469 -24.812 1 94.88 172 ARG A C 1
ATOM 1231 O O . ARG A 1 172 ? -5.344 -26.016 -25.969 1 94.88 172 ARG A O 1
ATOM 1238 N N . GLY A 1 173 ? -4.355 -26.547 -24.016 1 92.19 173 GLY A N 1
ATOM 1239 C CA . GLY A 1 173 ? -2.984 -26.531 -24.5 1 92.19 173 GLY A CA 1
ATOM 1240 C C . GLY A 1 173 ? -2.402 -25.141 -24.609 1 92.19 173 GLY A C 1
ATOM 1241 O O . GLY A 1 173 ? -3.039 -24.156 -24.219 1 92.19 173 GLY A O 1
ATOM 1242 N N . ASN A 1 174 ? -1.157 -25.062 -25.156 1 91.81 174 ASN A N 1
ATOM 1243 C CA . ASN A 1 174 ? -0.461 -23.797 -25.375 1 91.81 174 ASN A CA 1
ATOM 1244 C C . ASN A 1 174 ? -0.798 -23.188 -26.734 1 91.81 174 ASN A C 1
ATOM 1246 O O . ASN A 1 174 ? -0.749 -23.891 -27.75 1 91.81 174 ASN A O 1
ATOM 1250 N N . SER A 1 175 ? -1.086 -21.891 -26.672 1 90.06 175 SER A N 1
ATOM 1251 C CA . SER A 1 175 ? -1.513 -21.25 -27.922 1 90.06 175 SER A CA 1
ATOM 1252 C C . SER A 1 175 ? -0.456 -20.281 -28.422 1 90.06 175 SER A C 1
ATOM 1254 O O . SER A 1 175 ? -0.609 -19.703 -29.5 1 90.06 175 SER A O 1
ATOM 1256 N N . SER A 1 176 ? 0.565 -20.047 -27.656 1 90.69 176 SER A N 1
ATOM 1257 C CA . SER A 1 176 ? 1.618 -19.125 -28.047 1 90.69 176 SER A CA 1
ATOM 1258 C C . SER A 1 176 ? 2.998 -19.656 -27.672 1 90.69 176 SER A C 1
ATOM 1260 O O . SER A 1 176 ? 3.129 -20.453 -26.75 1 90.69 176 SER A O 1
ATOM 1262 N N . LEU A 1 177 ? 3.947 -19.219 -28.438 1 86.62 177 LEU A N 1
ATOM 1263 C CA . LEU A 1 177 ? 5.309 -19.672 -28.172 1 86.62 177 LEU A CA 1
ATOM 1264 C C . LEU A 1 177 ? 5.984 -18.766 -27.141 1 86.62 177 LEU A C 1
ATOM 1266 O O . LEU A 1 177 ? 6.672 -19.266 -26.25 1 86.62 177 LEU A O 1
ATOM 1270 N N . GLU A 1 178 ? 5.785 -17.516 -27.312 1 80.38 178 GLU A N 1
ATOM 1271 C CA . GLU A 1 178 ? 6.477 -16.562 -26.438 1 80.38 178 GLU A CA 1
ATOM 1272 C C . GLU A 1 178 ? 5.488 -15.742 -25.609 1 80.38 178 GLU A C 1
ATOM 1274 O O . GLU A 1 178 ? 5.852 -15.18 -24.578 1 80.38 178 GLU A O 1
ATOM 1279 N N . GLY A 1 179 ? 4.32 -15.711 -26.031 1 78.31 179 GLY A N 1
ATOM 1280 C CA . GLY A 1 179 ? 3.305 -14.969 -25.297 1 78.31 179 GLY A CA 1
ATOM 1281 C C . GLY A 1 179 ? 2.717 -15.758 -24.141 1 78.31 179 GLY A C 1
ATOM 1282 O O . GLY A 1 179 ? 3.012 -16.938 -23.969 1 78.31 179 GLY A O 1
ATOM 1283 N N . SER A 1 180 ? 1.931 -15.078 -23.453 1 82.94 180 SER A N 1
ATOM 1284 C CA . SER A 1 180 ? 1.307 -15.742 -22.312 1 82.94 180 SER A CA 1
ATOM 1285 C C . SER A 1 180 ? 0.306 -16.797 -22.766 1 82.94 180 SER A C 1
ATOM 1287 O O . SER A 1 180 ? -0.414 -16.609 -23.734 1 82.94 180 SER A O 1
ATOM 1289 N N . ASN A 1 181 ? 0.257 -17.875 -22.031 1 90.44 181 ASN A N 1
ATOM 1290 C CA . ASN A 1 181 ? -0.687 -18.969 -22.266 1 90.44 181 ASN A CA 1
ATOM 1291 C C . ASN A 1 181 ? -1.615 -19.172 -21.062 1 90.44 181 ASN A C 1
ATOM 1293 O O . ASN A 1 181 ? -2.352 -20.156 -21 1 90.44 181 ASN A O 1
ATOM 1297 N N . THR A 1 182 ? -1.562 -18.266 -20.109 1 91 182 THR A N 1
ATOM 1298 C CA . THR A 1 182 ? -2.293 -18.422 -18.859 1 91 182 THR A CA 1
ATOM 1299 C C . THR A 1 182 ? -3.705 -17.859 -18.984 1 91 182 THR A C 1
ATOM 1301 O O . THR A 1 182 ? -3.9 -16.766 -19.531 1 91 182 THR A O 1
ATOM 1304 N N . PRO A 1 183 ? -4.699 -18.578 -18.5 1 92.62 183 PRO A N 1
ATOM 1305 C CA . PRO A 1 183 ? -6.066 -18.062 -18.547 1 92.62 183 PRO A CA 1
ATOM 1306 C C . PRO A 1 183 ? -6.281 -16.891 -17.594 1 92.62 183 PRO A C 1
ATOM 1308 O O . PRO A 1 183 ? -5.547 -16.75 -16.609 1 92.62 183 PRO A O 1
ATOM 1311 N N . LEU A 1 184 ? -7.324 -16.141 -17.922 1 91.25 184 LEU A N 1
ATOM 1312 C CA . LEU A 1 184 ? -7.73 -15.031 -17.062 1 91.25 184 LEU A CA 1
ATOM 1313 C C . LEU A 1 184 ? -8.594 -15.523 -15.906 1 91.25 184 LEU A C 1
ATOM 1315 O O . LEU A 1 184 ? -9.469 -16.375 -16.094 1 91.25 184 LEU A O 1
ATOM 1319 N N . VAL A 1 185 ? -8.383 -15.016 -14.805 1 91.19 185 VAL A N 1
ATOM 1320 C CA . VAL A 1 185 ? -9.242 -15.312 -13.664 1 91.19 185 VAL A CA 1
ATOM 1321 C C . VAL A 1 185 ? -10.102 -14.086 -13.336 1 91.19 185 VAL A C 1
ATOM 1323 O O . VAL A 1 185 ? -9.586 -12.977 -13.195 1 91.19 185 VAL A O 1
ATOM 1326 N N . VAL A 1 186 ? -11.328 -14.352 -13.195 1 90.75 186 VAL A N 1
ATOM 1327 C CA . VAL A 1 186 ? -12.289 -13.312 -12.836 1 90.75 186 VAL A CA 1
ATOM 1328 C C . VAL A 1 186 ? -13.062 -13.734 -11.586 1 90.75 186 VAL A C 1
ATOM 1330 O O . VAL A 1 186 ? -13.656 -14.812 -11.547 1 90.75 186 VAL A O 1
ATOM 1333 N N . VAL A 1 187 ? -13.07 -12.914 -10.625 1 88.12 187 VAL A N 1
ATOM 1334 C CA . VAL A 1 187 ? -13.797 -13.188 -9.391 1 88.12 187 VAL A CA 1
ATOM 1335 C C . VAL A 1 187 ? -14.953 -12.203 -9.242 1 88.12 187 VAL A C 1
ATOM 1337 O O . VAL A 1 187 ? -14.742 -10.992 -9.125 1 88.12 187 VAL A O 1
ATOM 1340 N N . ASN A 1 188 ? -16.125 -12.703 -9.18 1 83.56 188 ASN A N 1
ATOM 1341 C CA . ASN A 1 188 ? -17.312 -11.859 -9.078 1 83.56 188 ASN A CA 1
ATOM 1342 C C . ASN A 1 188 ? -17.25 -10.695 -10.062 1 83.56 188 ASN A C 1
ATOM 1344 O O . ASN A 1 188 ? -17.406 -9.531 -9.672 1 83.56 188 ASN A O 1
ATOM 1348 N N . SER A 1 189 ? -16.906 -11.016 -11.281 1 80.5 189 SER A N 1
ATOM 1349 C CA . SER A 1 189 ? -16.891 -10.094 -12.414 1 80.5 189 SER A CA 1
ATOM 1350 C C . SER A 1 189 ? -15.664 -9.188 -12.359 1 80.5 189 SER A C 1
ATOM 1352 O O . SER A 1 189 ? -15.539 -8.266 -13.172 1 80.5 189 SER A O 1
ATOM 1354 N N . PHE A 1 190 ? -14.828 -9.461 -11.469 1 81.06 190 PHE A N 1
ATOM 1355 C CA . PHE A 1 190 ? -13.578 -8.711 -11.398 1 81.06 190 PHE A CA 1
ATOM 1356 C C . PHE A 1 190 ? -12.422 -9.523 -11.977 1 81.06 190 PHE A C 1
ATOM 1358 O O . PHE A 1 190 ? -12.109 -10.602 -11.469 1 81.06 190 PHE A O 1
ATOM 1365 N N . PRO A 1 191 ? -11.742 -9 -12.914 1 85.88 191 PRO A N 1
ATOM 1366 C CA . PRO A 1 191 ? -10.562 -9.711 -13.422 1 85.88 191 PRO A CA 1
ATOM 1367 C C . PRO A 1 191 ? -9.367 -9.609 -12.469 1 85.88 191 PRO A C 1
ATOM 1369 O O . PRO A 1 191 ? -8.891 -8.508 -12.195 1 85.88 191 PRO A O 1
ATOM 1372 N N . MET A 1 192 ? -8.914 -10.648 -12.016 1 85.69 192 MET A N 1
ATOM 1373 C CA . MET A 1 192 ? -7.828 -10.68 -11.039 1 85.69 192 MET A CA 1
ATOM 1374 C C . MET A 1 192 ? -6.48 -10.883 -11.727 1 85.69 192 MET A C 1
ATOM 1376 O O . MET A 1 192 ? -5.43 -10.719 -11.109 1 85.69 192 MET A O 1
ATOM 1380 N N . GLY A 1 193 ? -6.566 -11.281 -13 1 83.69 193 GLY A N 1
ATOM 1381 C CA . GLY A 1 193 ? -5.32 -11.531 -13.703 1 83.69 193 GLY A CA 1
ATOM 1382 C C . GLY A 1 193 ? -5.141 -12.977 -14.109 1 83.69 193 GLY A C 1
ATOM 1383 O O . GLY A 1 193 ? -6.121 -13.688 -14.359 1 83.69 193 GLY A O 1
ATOM 1384 N N . ASP A 1 194 ? -3.885 -13.344 -14.203 1 84.19 194 ASP A N 1
ATOM 1385 C CA . ASP A 1 194 ? -3.551 -14.672 -14.703 1 84.19 194 ASP A CA 1
ATOM 1386 C C . ASP A 1 194 ? -3.746 -15.734 -13.617 1 84.19 194 ASP A C 1
ATOM 1388 O O . ASP A 1 194 ? -3.465 -15.477 -12.445 1 84.19 194 ASP A O 1
ATOM 1392 N N . ALA A 1 195 ? -4.129 -16.797 -14.008 1 85.5 195 ALA A N 1
ATOM 1393 C CA . ALA A 1 195 ? -4.293 -17.938 -13.109 1 85.5 195 ALA A CA 1
ATOM 1394 C C . ALA A 1 195 ? -2.941 -18.453 -12.625 1 85.5 195 ALA A C 1
ATOM 1396 O O . ALA A 1 195 ? -1.908 -18.188 -13.242 1 85.5 195 ALA A O 1
ATOM 1397 N N . GLY A 1 196 ? -2.994 -19.125 -11.516 1 79.44 196 GLY A N 1
ATOM 1398 C CA . GLY A 1 196 ? -1.798 -19.797 -11.031 1 79.44 196 GLY A CA 1
ATOM 1399 C C . GLY A 1 196 ? -1.342 -19.297 -9.672 1 79.44 196 GLY A C 1
ATOM 1400 O O . GLY A 1 196 ? -0.543 -19.953 -9 1 79.44 196 GLY A O 1
ATOM 1401 N N . ASN A 1 197 ? -1.795 -18.156 -9.367 1 76.19 197 ASN A N 1
ATOM 1402 C CA . ASN A 1 197 ? -1.39 -17.641 -8.062 1 76.19 197 ASN A CA 1
ATOM 1403 C C . ASN A 1 197 ? -2.51 -16.844 -7.406 1 76.19 197 ASN A C 1
ATOM 1405 O O . ASN A 1 197 ? -2.289 -15.734 -6.938 1 76.19 197 ASN A O 1
ATOM 1409 N N . LEU A 1 198 ? -3.609 -17.406 -7.395 1 75.75 198 LEU A N 1
ATOM 1410 C CA . LEU A 1 198 ? -4.715 -16.688 -6.77 1 75.75 198 LEU A CA 1
ATOM 1411 C C . LEU A 1 198 ? -4.746 -16.953 -5.266 1 75.75 198 LEU A C 1
ATOM 1413 O O . LEU A 1 198 ? -5.672 -17.594 -4.762 1 75.75 198 LEU A O 1
ATOM 1417 N N . SER A 1 199 ? -3.836 -16.469 -4.578 1 71.62 199 SER A N 1
ATOM 1418 C CA . SER A 1 199 ? -3.736 -16.703 -3.137 1 71.62 199 SER A CA 1
ATOM 1419 C C . SER A 1 199 ? -4.66 -15.758 -2.369 1 71.62 199 SER A C 1
ATOM 1421 O O . SER A 1 199 ? -4.902 -15.953 -1.177 1 71.62 199 SER A O 1
ATOM 1423 N N . GLN A 1 200 ? -5.32 -14.891 -3.107 1 77.25 200 GLN A N 1
ATOM 1424 C CA . GLN A 1 200 ? -6.117 -13.867 -2.443 1 77.25 200 GLN A CA 1
ATOM 1425 C C . GLN A 1 200 ? -7.523 -14.375 -2.135 1 77.25 200 GLN A C 1
ATOM 1427 O O . GLN A 1 200 ? -8.258 -13.75 -1.369 1 77.25 200 GLN A O 1
ATOM 1432 N N . ILE A 1 201 ? -7.844 -15.484 -2.721 1 78.06 201 ILE A N 1
ATOM 1433 C CA . ILE A 1 201 ? -9.195 -15.992 -2.504 1 78.06 201 ILE A CA 1
ATOM 1434 C C . ILE A 1 201 ? -9.141 -17.266 -1.665 1 78.06 201 ILE A C 1
ATOM 1436 O O . ILE A 1 201 ? -8.414 -18.219 -2.002 1 78.06 201 ILE A O 1
ATOM 1440 N N . ASN A 1 202 ? -9.898 -17.234 -0.686 1 79.56 202 ASN A N 1
ATOM 1441 C CA . ASN A 1 202 ? -10.031 -18.438 0.14 1 79.56 202 ASN A CA 1
ATOM 1442 C C . ASN A 1 202 ? -10.969 -19.453 -0.493 1 79.56 202 ASN A C 1
ATOM 1444 O O . ASN A 1 202 ? -12.078 -19.109 -0.913 1 79.56 202 ASN A O 1
ATOM 1448 N N . VAL A 1 203 ? -10.578 -20.594 -0.51 1 77.69 203 VAL A N 1
ATOM 1449 C CA . VAL A 1 203 ? -11.328 -21.672 -1.152 1 77.69 203 VAL A CA 1
ATOM 1450 C C . VAL A 1 203 ? -12.695 -21.812 -0.49 1 77.69 203 VAL A C 1
ATOM 1452 O O . VAL A 1 203 ? -13.695 -22.078 -1.163 1 77.69 203 VAL A O 1
ATOM 1455 N N . SER A 1 204 ? -12.711 -21.594 0.788 1 77.25 204 SER A N 1
ATOM 1456 C CA . SER A 1 204 ? -13.953 -21.797 1.535 1 77.25 204 SER A CA 1
ATOM 1457 C C . SER A 1 204 ? -15 -20.766 1.147 1 77.25 204 SER A C 1
ATOM 1459 O O . SER A 1 204 ? -16.188 -20.953 1.403 1 77.25 204 SER A O 1
ATOM 1461 N N . ASP A 1 205 ? -14.609 -19.766 0.527 1 81.12 205 ASP A N 1
ATOM 1462 C CA . ASP A 1 205 ? -15.523 -18.688 0.159 1 81.12 205 ASP A CA 1
ATOM 1463 C C . ASP A 1 205 ? -16.094 -18.906 -1.243 1 81.12 205 ASP A C 1
ATOM 1465 O O . ASP A 1 205 ? -17.016 -18.203 -1.661 1 81.12 205 ASP A O 1
ATOM 1469 N N . ILE A 1 206 ? -15.648 -19.844 -1.888 1 85.69 206 ILE A N 1
ATOM 1470 C CA . ILE A 1 206 ? -16.016 -20.031 -3.285 1 85.69 206 ILE A CA 1
ATOM 1471 C C . ILE A 1 206 ? -17.281 -20.875 -3.375 1 85.69 206 ILE A C 1
ATOM 1473 O O . ILE A 1 206 ? -17.375 -21.938 -2.732 1 85.69 206 ILE A O 1
ATOM 1477 N N . GLN A 1 207 ? -18.203 -20.438 -4.105 1 84.31 207 GLN A N 1
ATOM 1478 C CA . GLN A 1 207 ? -19.422 -21.172 -4.383 1 84.31 207 GLN A CA 1
ATOM 1479 C C . GLN A 1 207 ? -19.25 -22.078 -5.602 1 84.31 207 GLN A C 1
ATOM 1481 O O . GLN A 1 207 ? -19.609 -23.266 -5.559 1 84.31 207 GLN A O 1
ATOM 1486 N N . SER A 1 208 ? -18.75 -21.5 -6.645 1 87 208 SER A N 1
ATOM 1487 C CA . SER A 1 208 ? -18.578 -22.266 -7.879 1 87 208 SER A CA 1
ATOM 1488 C C . SER A 1 208 ? -17.469 -21.656 -8.742 1 87 208 SER A C 1
ATOM 1490 O O . SER A 1 208 ? -17.094 -20.5 -8.562 1 87 208 SER A O 1
ATOM 1492 N N . ILE A 1 209 ? -16.938 -22.438 -9.586 1 89.5 209 ILE A N 1
ATOM 1493 C CA . ILE A 1 209 ? -15.938 -22.031 -10.57 1 89.5 209 ILE A CA 1
ATOM 1494 C C . ILE A 1 209 ? -16.391 -22.453 -11.969 1 89.5 209 ILE A C 1
ATOM 1496 O O . ILE A 1 209 ? -16.734 -23.625 -12.188 1 89.5 209 ILE A O 1
ATOM 1500 N N . GLU A 1 210 ? -16.5 -21.547 -12.906 1 91.38 210 GLU A N 1
ATOM 1501 C CA . GLU A 1 210 ? -16.812 -21.844 -14.297 1 91.38 210 GLU A CA 1
ATOM 1502 C C . GLU A 1 210 ? -15.594 -21.625 -15.188 1 91.38 210 GLU A C 1
ATOM 1504 O O . GLU A 1 210 ? -14.93 -20.594 -15.102 1 91.38 210 GLU A O 1
ATOM 1509 N N . ILE A 1 211 ? -15.32 -22.531 -15.984 1 93.25 211 ILE A N 1
ATOM 1510 C CA . ILE A 1 211 ? -14.203 -22.438 -16.922 1 93.25 211 ILE A CA 1
ATOM 1511 C C . ILE A 1 211 ? -14.727 -22.266 -18.344 1 93.25 211 ILE A C 1
ATOM 1513 O O . ILE A 1 211 ? -15.391 -23.156 -18.875 1 93.25 211 ILE A O 1
ATOM 1517 N N . LEU A 1 212 ? -14.445 -21.156 -18.859 1 92.5 212 LEU A N 1
ATOM 1518 C CA . LEU A 1 212 ? -14.797 -20.875 -20.25 1 92.5 212 LEU A CA 1
ATOM 1519 C C . LEU A 1 212 ? -13.688 -21.328 -21.203 1 92.5 212 LEU A C 1
ATOM 1521 O O . LEU A 1 212 ? -12.57 -20.812 -21.125 1 92.5 212 LEU A O 1
ATOM 1525 N N . LYS A 1 213 ? -14.039 -22.141 -22.188 1 91.62 213 LYS A N 1
ATOM 1526 C CA . LYS A 1 213 ? -12.969 -22.797 -22.938 1 91.62 213 LYS A CA 1
ATOM 1527 C C . LYS A 1 213 ? -12.992 -22.406 -24.406 1 91.62 213 LYS A C 1
ATOM 1529 O O . LYS A 1 213 ? -11.953 -22.375 -25.062 1 91.62 213 LYS A O 1
ATOM 1534 N N . ASP A 1 214 ? -14.164 -22.234 -24.969 1 87.06 214 ASP A N 1
ATOM 1535 C CA . ASP A 1 214 ? -14.211 -21.969 -26.391 1 87.06 214 ASP A CA 1
ATOM 1536 C C . ASP A 1 214 ? -14.297 -20.469 -26.672 1 87.06 214 ASP A C 1
ATOM 1538 O O . ASP A 1 214 ? -14.336 -19.672 -25.75 1 87.06 214 ASP A O 1
ATOM 1542 N N . ALA A 1 215 ? -14.273 -20.125 -27.938 1 80.44 215 ALA A N 1
ATOM 1543 C CA . ALA A 1 215 ? -14.203 -18.734 -28.359 1 80.44 215 ALA A CA 1
ATOM 1544 C C . ALA A 1 215 ? -15.492 -17.984 -28.016 1 80.44 215 ALA A C 1
ATOM 1546 O O . ALA A 1 215 ? -15.453 -16.828 -27.594 1 80.44 215 ALA A O 1
ATOM 1547 N N . SER A 1 216 ? -16.5 -18.578 -28.156 1 78.62 216 SER A N 1
ATOM 1548 C CA . SER A 1 216 ? -17.766 -17.906 -27.891 1 78.62 216 SER A CA 1
ATOM 1549 C C . SER A 1 216 ? -17.891 -17.531 -26.422 1 78.62 216 SER A C 1
ATOM 1551 O O . SER A 1 216 ? -18.359 -16.438 -26.094 1 78.62 216 SER A O 1
ATOM 1553 N N . ALA A 1 217 ? -17.484 -18.344 -25.641 1 74.38 217 ALA A N 1
ATOM 1554 C CA . ALA A 1 217 ? -17.625 -18.109 -24.203 1 74.38 217 ALA A CA 1
ATOM 1555 C C . ALA A 1 217 ? -16.625 -17.062 -23.719 1 74.38 217 ALA A C 1
ATOM 1557 O O . ALA A 1 217 ? -16.938 -16.266 -22.828 1 74.38 217 ALA A O 1
ATOM 1558 N N . SER A 1 218 ? -15.453 -17.047 -24.234 1 77.5 218 SER A N 1
ATOM 1559 C CA . SER A 1 218 ? -14.383 -16.203 -23.719 1 77.5 218 SER A CA 1
ATOM 1560 C C . SER A 1 218 ? -14.258 -14.914 -24.5 1 77.5 218 SER A C 1
ATOM 1562 O O . SER A 1 218 ? -13.586 -13.977 -24.078 1 77.5 218 SER A O 1
ATOM 1564 N N . ALA A 1 219 ? -14.961 -14.82 -25.578 1 78.31 219 ALA A N 1
ATOM 1565 C CA . ALA A 1 219 ? -14.781 -13.711 -26.516 1 78.31 219 ALA A CA 1
ATOM 1566 C C . ALA A 1 219 ? -15.141 -12.383 -25.859 1 78.31 219 ALA A C 1
ATOM 1568 O O . ALA A 1 219 ? -14.578 -11.344 -26.203 1 78.31 219 ALA A O 1
ATOM 1569 N N . ILE A 1 220 ? -15.938 -12.5 -24.969 1 82.38 220 ILE A N 1
ATOM 1570 C CA . ILE A 1 220 ? -16.406 -11.273 -24.344 1 82.38 220 ILE A CA 1
ATOM 1571 C C . ILE A 1 220 ? -15.273 -10.633 -23.547 1 82.38 220 ILE A C 1
ATOM 1573 O O . ILE A 1 220 ? -15.297 -9.43 -23.281 1 82.38 220 ILE A O 1
ATOM 1577 N N . TYR A 1 221 ? -14.328 -11.391 -23.266 1 85.5 221 TYR A N 1
ATOM 1578 C CA . TYR A 1 221 ? -13.188 -10.867 -22.516 1 85.5 221 TYR A CA 1
ATOM 1579 C C . TYR A 1 221 ? -12.047 -10.492 -23.453 1 85.5 221 TYR A C 1
ATOM 1581 O O . TYR A 1 221 ? -11.016 -9.977 -23 1 85.5 221 TYR A O 1
ATOM 1589 N N . GLY A 1 222 ? -12.234 -10.82 -24.656 1 85.38 222 GLY A N 1
ATOM 1590 C CA . GLY A 1 222 ? -11.297 -10.383 -25.672 1 85.38 222 GLY A CA 1
ATOM 1591 C C . GLY A 1 222 ? -9.922 -11.008 -25.531 1 85.38 222 GLY A C 1
ATOM 1592 O O . GLY A 1 222 ? -9.797 -12.219 -25.328 1 85.38 222 GLY A O 1
ATOM 1593 N N . SER A 1 223 ? -8.922 -10.102 -25.688 1 85.56 223 SER A N 1
ATOM 1594 C CA . SER A 1 223 ? -7.527 -10.531 -25.703 1 85.56 223 SER A CA 1
ATOM 1595 C C . SER A 1 223 ? -7.113 -11.109 -24.359 1 85.56 223 SER A C 1
ATOM 1597 O O . SER A 1 223 ? -6.223 -11.953 -24.297 1 85.56 223 SER A O 1
ATOM 1599 N N . ARG A 1 224 ? -7.727 -10.758 -23.391 1 83.5 224 ARG A N 1
ATOM 1600 C CA . ARG A 1 224 ? -7.391 -11.273 -22.062 1 83.5 224 ARG A CA 1
ATOM 1601 C C . ARG A 1 224 ? -7.938 -12.688 -21.875 1 83.5 224 ARG A C 1
ATOM 1603 O O . ARG A 1 224 ? -7.465 -13.43 -21.016 1 83.5 224 ARG A O 1
ATOM 1610 N N . GLY A 1 225 ? -8.891 -13.07 -22.656 1 84.38 225 GLY A N 1
ATOM 1611 C CA . GLY A 1 225 ? -9.516 -14.375 -22.547 1 84.38 225 GLY A CA 1
ATOM 1612 C C . GLY A 1 225 ? -9.102 -15.336 -23.641 1 84.38 225 GLY A C 1
ATOM 1613 O O . GLY A 1 225 ? -9.719 -16.391 -23.828 1 84.38 225 GLY A O 1
ATOM 1614 N N . ALA A 1 226 ? -8.094 -14.938 -24.312 1 82.56 226 ALA A N 1
ATOM 1615 C CA . ALA A 1 226 ? -7.68 -15.742 -25.453 1 82.56 226 ALA A CA 1
ATOM 1616 C C . ALA A 1 226 ? -7.285 -17.156 -25.031 1 82.56 226 ALA A C 1
ATOM 1618 O O . ALA A 1 226 ? -7.457 -18.109 -25.781 1 82.56 226 ALA A O 1
ATOM 1619 N N . ASN A 1 227 ? -6.797 -17.25 -23.844 1 88.75 227 ASN A N 1
ATOM 1620 C CA . ASN A 1 227 ? -6.355 -18.531 -23.328 1 88.75 227 ASN A CA 1
ATOM 1621 C C . ASN A 1 227 ? -7.398 -19.156 -22.406 1 88.75 227 ASN A C 1
ATOM 1623 O O . ASN A 1 227 ? -7.09 -20.078 -21.656 1 88.75 227 ASN A O 1
ATOM 1627 N N . GLY A 1 228 ? -8.602 -18.625 -22.438 1 90.56 228 GLY A N 1
ATOM 1628 C CA . GLY A 1 228 ? -9.656 -19.109 -21.562 1 90.56 228 GLY A CA 1
ATOM 1629 C C . GLY A 1 228 ? -9.867 -18.219 -20.344 1 90.56 228 GLY A C 1
ATOM 1630 O O . GLY A 1 228 ? -9.047 -17.359 -20.047 1 90.56 228 GLY A O 1
ATOM 1631 N N . VAL A 1 229 ? -10.984 -18.438 -19.719 1 92.25 229 VAL A N 1
ATOM 1632 C CA . VAL A 1 229 ? -11.312 -17.641 -18.547 1 92.25 229 VAL A CA 1
ATOM 1633 C C . VAL A 1 229 ? -11.828 -18.547 -17.422 1 92.25 229 VAL A C 1
ATOM 1635 O O . VAL A 1 229 ? -12.578 -19.484 -17.672 1 92.25 229 VAL A O 1
ATOM 1638 N N . ILE A 1 230 ? -11.391 -18.281 -16.25 1 92.38 230 ILE A N 1
ATOM 1639 C CA . ILE A 1 230 ? -11.891 -18.938 -15.055 1 92.38 230 ILE A CA 1
ATOM 1640 C C . ILE A 1 230 ? -12.695 -17.953 -14.211 1 92.38 230 ILE A C 1
ATOM 1642 O O . ILE A 1 230 ? -12.141 -16.969 -13.695 1 92.38 230 ILE A O 1
ATOM 1646 N N . LEU A 1 231 ? -13.898 -18.25 -14.086 1 91.94 231 LEU A N 1
ATOM 1647 C CA . LEU A 1 231 ? -14.781 -17.406 -13.297 1 91.94 231 LEU A CA 1
ATOM 1648 C C . LEU A 1 231 ? -15.008 -17.984 -11.906 1 91.94 231 LEU A C 1
ATOM 1650 O O . LEU A 1 231 ? -15.43 -19.141 -11.773 1 91.94 231 LEU A O 1
ATOM 1654 N N . VAL A 1 232 ? -14.789 -17.219 -10.969 1 89.06 232 VAL A N 1
ATOM 1655 C CA . VAL A 1 232 ? -15 -17.625 -9.586 1 89.06 232 VAL A CA 1
ATOM 1656 C C . VAL A 1 232 ? -16.156 -16.828 -8.977 1 89.06 232 VAL A C 1
ATOM 1658 O O . VAL A 1 232 ? -16.172 -15.602 -9.039 1 89.06 232 VAL A O 1
ATOM 1661 N N . THR A 1 233 ? -17.062 -17.547 -8.477 1 87.81 233 THR A N 1
ATOM 1662 C CA . THR A 1 233 ? -18.172 -16.938 -7.762 1 87.81 233 THR A CA 1
ATOM 1663 C C . THR A 1 233 ? -18.094 -17.25 -6.27 1 87.81 233 THR A C 1
ATOM 1665 O O . THR A 1 233 ? -17.953 -18.406 -5.875 1 87.81 233 THR A O 1
ATOM 1668 N N . THR A 1 234 ? -18.203 -16.312 -5.48 1 85.75 234 THR A N 1
ATOM 1669 C CA . THR A 1 234 ? -18.109 -16.5 -4.039 1 85.75 234 THR A CA 1
ATOM 1670 C C . THR A 1 234 ? -19.484 -16.688 -3.42 1 85.75 234 THR A C 1
ATOM 1672 O O . THR A 1 234 ? -20.5 -16.328 -4.023 1 85.75 234 THR A O 1
ATOM 1675 N N . LYS A 1 235 ? -19.5 -17.25 -2.273 1 80.31 235 LYS A N 1
ATOM 1676 C CA . LYS A 1 235 ? -20.719 -17.578 -1.563 1 80.31 235 LYS A CA 1
ATOM 1677 C C . LYS A 1 235 ? -21.453 -16.328 -1.104 1 80.31 235 LYS A C 1
ATOM 1679 O O . LYS A 1 235 ? -20.828 -15.32 -0.774 1 80.31 235 LYS A O 1
ATOM 1684 N N . SER A 1 236 ? -22.781 -16.375 -1.161 1 78.19 236 SER A N 1
ATOM 1685 C CA . SER A 1 236 ? -23.672 -15.359 -0.618 1 78.19 236 SER A CA 1
ATOM 1686 C C . SER A 1 236 ? -24.844 -15.984 0.137 1 78.19 236 SER A C 1
ATOM 1688 O O . SER A 1 236 ? -25.25 -17.109 -0.162 1 78.19 236 SER A O 1
ATOM 1690 N N . ALA A 1 237 ? -25.344 -15.305 1.167 1 75.69 237 ALA A N 1
ATOM 1691 C CA . ALA A 1 237 ? -26.453 -15.844 1.945 1 75.69 237 ALA A CA 1
ATOM 1692 C C . ALA A 1 237 ? -27.766 -15.727 1.179 1 75.69 237 ALA A C 1
ATOM 1694 O O . ALA A 1 237 ? -27.953 -14.789 0.403 1 75.69 237 ALA A O 1
ATOM 1695 N N . ALA A 1 238 ? -28.516 -16.797 1.389 1 72.38 238 ALA A N 1
ATOM 1696 C CA . ALA A 1 238 ? -29.875 -16.703 0.876 1 72.38 238 ALA A CA 1
ATOM 1697 C C . ALA A 1 238 ? -30.688 -15.648 1.636 1 72.38 238 ALA A C 1
ATOM 1699 O O . ALA A 1 238 ? -30.359 -15.328 2.781 1 72.38 238 ALA A O 1
ATOM 1700 N N . LYS A 1 239 ? -31.641 -15.109 0.956 1 76.38 239 LYS A N 1
ATOM 1701 C CA . LYS A 1 239 ? -32.469 -14.07 1.567 1 76.38 239 LYS A CA 1
ATOM 1702 C C . LYS A 1 239 ? -33.062 -14.547 2.896 1 76.38 239 LYS A C 1
ATOM 1704 O O . LYS A 1 239 ? -33.594 -15.648 2.984 1 76.38 239 LYS A O 1
ATOM 1709 N N . GLY A 1 240 ? -32.906 -13.789 3.908 1 74 240 GLY A N 1
ATOM 1710 C CA . GLY A 1 240 ? -33.469 -14.031 5.219 1 74 240 GLY A CA 1
ATOM 1711 C C . GLY A 1 240 ? -32.625 -14.953 6.078 1 74 240 GLY A C 1
ATOM 1712 O O . GLY A 1 240 ? -33.062 -15.352 7.168 1 74 240 GLY A O 1
ATOM 1713 N N . GLN A 1 241 ? -31.547 -15.336 5.605 1 78.5 241 GLN A N 1
ATOM 1714 C CA . GLN A 1 241 ? -30.719 -16.297 6.352 1 78.5 241 GLN A CA 1
ATOM 1715 C C . GLN A 1 241 ? -29.406 -15.656 6.805 1 78.5 241 GLN A C 1
ATOM 1717 O O . GLN A 1 241 ? -28.891 -14.758 6.141 1 78.5 241 GLN A O 1
ATOM 1722 N N . THR A 1 242 ? -29.047 -16 8.039 1 83.06 242 THR A N 1
ATOM 1723 C CA . THR A 1 242 ? -27.734 -15.656 8.57 1 83.06 242 THR A CA 1
ATOM 1724 C C . THR A 1 242 ? -26.938 -16.906 8.898 1 83.06 242 THR A C 1
ATOM 1726 O O . THR A 1 242 ? -27.406 -17.797 9.625 1 83.06 242 THR A O 1
ATOM 1729 N N . ASN A 1 243 ? -25.875 -17.031 8.312 1 85.44 243 ASN A N 1
ATOM 1730 C CA . ASN A 1 243 ? -25 -18.172 8.539 1 85.44 243 ASN A CA 1
ATOM 1731 C C . ASN A 1 243 ? -23.656 -17.75 9.117 1 85.44 243 ASN A C 1
ATOM 1733 O O . ASN A 1 243 ? -22.984 -16.859 8.578 1 85.44 243 ASN A O 1
ATOM 1737 N N . ILE A 1 244 ? -23.312 -18.25 10.25 1 88.31 244 ILE A N 1
ATOM 1738 C CA . ILE A 1 244 ? -22 -18.062 10.859 1 88.31 244 ILE A CA 1
ATOM 1739 C C . ILE A 1 244 ? -21.266 -19.391 10.906 1 88.31 244 ILE A C 1
ATOM 1741 O O . ILE A 1 244 ? -21.766 -20.375 11.445 1 88.31 244 ILE A O 1
ATOM 1745 N N . SER A 1 245 ? -20.125 -19.438 10.406 1 91.19 245 SER A N 1
ATOM 1746 C CA . SER A 1 245 ? -19.391 -20.688 10.375 1 91.19 245 SER A CA 1
ATOM 1747 C C . SER A 1 245 ? -17.922 -20.484 10.734 1 91.19 245 SER A C 1
ATOM 1749 O O . SER A 1 245 ? -17.375 -19.391 10.523 1 91.19 245 SER A O 1
ATOM 1751 N N . VAL A 1 246 ? -17.328 -21.438 11.328 1 92.81 246 VAL A N 1
ATOM 1752 C CA . VAL A 1 246 ? -15.891 -21.5 11.609 1 92.81 246 VAL A CA 1
ATOM 1753 C C . VAL A 1 246 ? -15.328 -22.828 11.125 1 92.81 246 VAL A C 1
ATOM 1755 O O . VAL A 1 246 ? -15.82 -23.891 11.5 1 92.81 246 VAL A O 1
ATOM 1758 N N . LYS A 1 247 ? -14.328 -22.734 10.32 1 92.94 247 LYS A N 1
ATOM 1759 C CA . LYS A 1 247 ? -13.664 -23.906 9.789 1 92.94 247 LYS A CA 1
ATOM 1760 C C . LYS A 1 247 ? -12.188 -23.938 10.18 1 92.94 247 LYS A C 1
ATOM 1762 O O . LYS A 1 247 ? -11.492 -22.922 10.055 1 92.94 247 LYS A O 1
ATOM 1767 N N . HIS A 1 248 ? -11.742 -24.984 10.703 1 94.06 248 HIS A N 1
ATOM 1768 C CA . HIS A 1 248 ? -10.336 -25.156 11.062 1 94.06 248 HIS A CA 1
ATOM 1769 C C . HIS A 1 248 ? -9.781 -26.469 10.539 1 94.06 248 HIS A C 1
ATOM 1771 O O . HIS A 1 248 ? -10.461 -27.5 10.578 1 94.06 248 HIS A O 1
ATOM 1777 N N . GLN A 1 249 ? -8.594 -26.422 10.039 1 93.62 249 GLN A N 1
ATOM 1778 C CA . GLN A 1 249 ? -7.926 -27.656 9.617 1 93.62 249 GLN A CA 1
ATOM 1779 C C . GLN A 1 249 ? -6.449 -27.625 10 1 93.62 249 GLN A C 1
ATOM 1781 O O . GLN A 1 249 ? -5.816 -26.562 10 1 93.62 249 GLN A O 1
ATOM 1786 N N . THR A 1 250 ? -5.906 -28.719 10.305 1 95.94 250 THR A N 1
ATOM 1787 C CA . THR A 1 250 ? -4.492 -28.969 10.555 1 95.94 250 THR A CA 1
ATOM 1788 C C . THR A 1 250 ? -3.963 -30.062 9.648 1 95.94 250 THR A C 1
ATOM 1790 O O . THR A 1 250 ? -4.562 -31.141 9.547 1 95.94 250 THR A O 1
ATOM 1793 N N . VAL A 1 251 ? -2.92 -29.797 9.016 1 95.38 251 VAL A N 1
ATOM 1794 C CA . VAL A 1 251 ? -2.309 -30.75 8.086 1 95.38 251 VAL A CA 1
ATOM 1795 C C . VAL A 1 251 ? -0.898 -31.094 8.555 1 95.38 251 VAL A C 1
ATOM 1797 O O . VAL A 1 251 ? -0.097 -30.203 8.844 1 95.38 251 VAL A O 1
ATOM 1800 N N . ILE A 1 252 ? -0.579 -32.25 8.688 1 96.5 252 ILE A N 1
ATOM 1801 C CA . ILE A 1 252 ? 0.765 -32.75 8.969 1 96.5 252 ILE A CA 1
ATOM 1802 C C . ILE A 1 252 ? 1.329 -33.438 7.738 1 96.5 252 ILE A C 1
ATOM 1804 O O . ILE A 1 252 ? 0.692 -34.344 7.184 1 96.5 252 ILE A O 1
ATOM 1808 N N . SER A 1 253 ? 2.504 -33.094 7.328 1 94.12 253 SER A N 1
ATOM 1809 C CA . SER A 1 253 ? 3.09 -33.625 6.102 1 94.12 253 SER A CA 1
ATOM 1810 C C . SER A 1 253 ? 4.289 -34.531 6.41 1 94.12 253 SER A C 1
ATOM 1812 O O . SER A 1 253 ? 5.012 -34.281 7.379 1 94.12 253 SER A O 1
ATOM 1814 N N . GLN A 1 254 ? 4.438 -35.5 5.586 1 92.31 254 GLN A N 1
ATOM 1815 C CA . GLN A 1 254 ? 5.574 -36.406 5.707 1 92.31 254 GLN A CA 1
ATOM 1816 C C . GLN A 1 254 ? 6.121 -36.781 4.336 1 92.31 254 GLN A C 1
ATOM 1818 O O . GLN A 1 254 ? 5.41 -36.719 3.332 1 92.31 254 GLN A O 1
ATOM 1823 N N . LEU A 1 255 ? 7.375 -37.125 4.336 1 91.62 255 LEU A N 1
ATOM 1824 C CA . LEU A 1 255 ? 7.977 -37.594 3.096 1 91.62 255 LEU A CA 1
ATOM 1825 C C . LEU A 1 255 ? 7.324 -38.906 2.645 1 91.62 255 LEU A C 1
ATOM 1827 O O . LEU A 1 255 ? 7.117 -39.812 3.453 1 91.62 255 LEU A O 1
ATOM 1831 N N . SER A 1 256 ? 6.965 -38.969 1.408 1 88.06 256 SER A N 1
ATOM 1832 C CA . SER A 1 256 ? 6.336 -40.188 0.877 1 88.06 256 SER A CA 1
ATOM 1833 C C . SER A 1 256 ? 7.379 -41.219 0.478 1 88.06 256 SER A C 1
ATOM 1835 O O . SER A 1 256 ? 7.098 -42.406 0.474 1 88.06 256 SER A O 1
ATOM 1837 N N . ASP A 1 257 ? 8.562 -40.719 0.057 1 87 257 ASP A N 1
ATOM 1838 C CA . ASP A 1 257 ? 9.672 -41.562 -0.376 1 87 257 ASP A CA 1
ATOM 1839 C C . ASP A 1 257 ? 10.984 -41.094 0.269 1 87 257 ASP A C 1
ATOM 1841 O O . ASP A 1 257 ? 11.133 -39.938 0.636 1 87 257 ASP A O 1
ATOM 1845 N N . PRO A 1 258 ? 11.828 -42.125 0.371 1 88.19 258 PRO A N 1
ATOM 1846 C CA . PRO A 1 258 ? 13.133 -41.719 0.902 1 88.19 258 PRO A CA 1
ATOM 1847 C C . PRO A 1 258 ? 13.883 -40.781 -0.025 1 88.19 258 PRO A C 1
ATOM 1849 O O . PRO A 1 258 ? 13.727 -40.844 -1.247 1 88.19 258 PRO A O 1
ATOM 1852 N N . LEU A 1 259 ? 14.695 -40.031 0.568 1 91.5 259 LEU A N 1
ATOM 1853 C CA . LEU A 1 259 ? 15.477 -39.094 -0.207 1 91.5 259 LEU A CA 1
ATOM 1854 C C . LEU A 1 259 ? 16.641 -39.781 -0.914 1 91.5 259 LEU A C 1
ATOM 1856 O O . LEU A 1 259 ? 17.156 -40.781 -0.42 1 91.5 259 LEU A O 1
ATOM 1860 N N . ASP A 1 260 ? 16.953 -39.25 -2.043 1 90 260 ASP A N 1
ATOM 1861 C CA . ASP A 1 260 ? 18.047 -39.812 -2.83 1 90 260 ASP A CA 1
ATOM 1862 C C . ASP A 1 260 ? 19.391 -39.219 -2.398 1 90 260 ASP A C 1
ATOM 1864 O O . ASP A 1 260 ? 19.953 -38.375 -3.088 1 90 260 ASP A O 1
ATOM 1868 N N . ILE A 1 261 ? 19.938 -39.719 -1.29 1 92.75 261 ILE A N 1
ATOM 1869 C CA . ILE A 1 261 ? 21.203 -39.281 -0.729 1 92.75 261 ILE A CA 1
ATOM 1870 C C . ILE A 1 261 ? 22.031 -40.5 -0.323 1 92.75 261 ILE A C 1
ATOM 1872 O O . ILE A 1 261 ? 21.547 -41.625 -0.362 1 92.75 261 ILE A O 1
ATOM 1876 N N . TRP A 1 262 ? 23.328 -40.25 -0.041 1 94.81 262 TRP A N 1
ATOM 1877 C CA . TRP A 1 262 ? 24.172 -41.344 0.454 1 94.81 262 TRP A CA 1
ATOM 1878 C C . TRP A 1 262 ? 23.859 -41.625 1.919 1 94.81 262 TRP A C 1
ATOM 1880 O O . TRP A 1 262 ? 24.078 -40.781 2.789 1 94.81 262 TRP A O 1
ATOM 1890 N N . TYR A 1 263 ? 23.453 -42.875 2.189 1 93.12 263 TYR A N 1
ATOM 1891 C CA . TYR A 1 263 ? 23.156 -43.312 3.555 1 93.12 263 TYR A CA 1
ATOM 1892 C C . TYR A 1 263 ? 24.344 -44.062 4.152 1 93.12 263 TYR A C 1
ATOM 1894 O O . TYR A 1 263 ? 24.516 -44.094 5.375 1 93.12 263 TYR A O 1
ATOM 1902 N N . ASP A 1 264 ? 25.156 -44.562 3.236 1 94.5 264 ASP A N 1
ATOM 1903 C CA . ASP A 1 264 ? 26.359 -45.312 3.641 1 94.5 264 ASP A CA 1
ATOM 1904 C C . ASP A 1 264 ? 27.625 -44.562 3.193 1 94.5 264 ASP A C 1
ATOM 1906 O O . ASP A 1 264 ? 28 -44.625 2.023 1 94.5 264 ASP A O 1
ATOM 1910 N N . PRO A 1 265 ? 28.328 -43.938 4.18 1 95.75 265 PRO A N 1
ATOM 1911 C CA . PRO A 1 265 ? 29.516 -43.156 3.811 1 95.75 265 PRO A CA 1
ATOM 1912 C C . PRO A 1 265 ? 30.625 -44.031 3.225 1 95.75 265 PRO A C 1
ATOM 1914 O O . PRO A 1 265 ? 31.422 -43.562 2.398 1 95.75 265 PRO A O 1
ATOM 1917 N N . MET A 1 266 ? 30.734 -45.281 3.693 1 96.06 266 MET A N 1
ATOM 1918 C CA . MET A 1 266 ? 31.75 -46.188 3.152 1 96.06 266 MET A CA 1
ATOM 1919 C C . MET A 1 266 ? 31.516 -46.438 1.669 1 96.06 266 MET A C 1
ATOM 1921 O O . MET A 1 266 ? 32.438 -46.344 0.864 1 96.06 266 MET A O 1
ATOM 1925 N N . LEU A 1 267 ? 30.344 -46.812 1.399 1 95.94 267 LEU A N 1
ATOM 1926 C CA . LEU A 1 267 ? 30 -47.031 -0.001 1 95.94 267 LEU A CA 1
ATOM 1927 C C . LEU A 1 267 ? 30.234 -45.781 -0.827 1 95.94 267 LEU A C 1
ATOM 1929 O O . LEU A 1 267 ? 30.703 -45.844 -1.964 1 95.94 267 LEU A O 1
ATOM 1933 N N . MET A 1 268 ? 29.844 -44.625 -0.292 1 97 268 MET A N 1
ATOM 1934 C CA . MET A 1 268 ? 30.062 -43.344 -0.974 1 97 268 MET A CA 1
ATOM 1935 C C . MET A 1 268 ? 31.547 -43.188 -1.336 1 97 268 MET A C 1
ATOM 1937 O O . MET A 1 268 ? 31.875 -42.844 -2.473 1 97 268 MET A O 1
ATOM 1941 N N . ALA A 1 269 ? 32.438 -43.438 -0.414 1 97.5 269 ALA A N 1
ATOM 1942 C CA . ALA A 1 269 ? 33.875 -43.25 -0.61 1 97.5 269 ALA A CA 1
ATOM 1943 C C . ALA A 1 269 ? 34.406 -44.25 -1.64 1 97.5 269 ALA A C 1
ATOM 1945 O O . ALA A 1 269 ? 35.219 -43.906 -2.49 1 97.5 269 ALA A O 1
ATOM 1946 N N . GLN A 1 270 ? 33.938 -45.5 -1.523 1 97 270 GLN A N 1
ATOM 1947 C CA . GLN A 1 270 ? 34.375 -46.531 -2.445 1 97 270 GLN A CA 1
ATOM 1948 C C . GLN A 1 270 ? 34 -46.219 -3.881 1 97 270 GLN A C 1
ATOM 1950 O O . GLN A 1 270 ? 34.812 -46.344 -4.797 1 97 270 GLN A O 1
ATOM 1955 N N . VAL A 1 271 ? 32.75 -45.844 -3.99 1 96.69 271 VAL A N 1
ATOM 1956 C CA . VAL A 1 271 ? 32.219 -45.5 -5.309 1 96.69 271 VAL A CA 1
ATOM 1957 C C . VAL A 1 271 ? 32.969 -44.281 -5.871 1 96.69 271 VAL A C 1
ATOM 1959 O O . VAL A 1 271 ? 33.281 -44.25 -7.062 1 96.69 271 VAL A O 1
ATOM 1962 N N . THR A 1 272 ? 33.25 -43.312 -5.066 1 96.81 272 THR A N 1
ATOM 1963 C CA . THR A 1 272 ? 33.969 -42.125 -5.5 1 96.81 272 THR A CA 1
ATOM 1964 C C . THR A 1 272 ? 35.375 -42.5 -5.961 1 96.81 272 THR A C 1
ATOM 1966 O O . THR A 1 272 ? 35.844 -42 -6.988 1 96.81 272 THR A O 1
ATOM 1969 N N . ASN A 1 273 ? 36.062 -43.312 -5.191 1 97.31 273 ASN A N 1
ATOM 1970 C CA . ASN A 1 273 ? 37.375 -43.781 -5.578 1 97.31 273 ASN A CA 1
ATOM 1971 C C . ASN A 1 273 ? 37.375 -44.531 -6.906 1 97.31 273 ASN A C 1
ATOM 1973 O O . ASN A 1 273 ? 38.219 -44.281 -7.77 1 97.31 273 ASN A O 1
ATOM 1977 N N . GLU A 1 274 ? 36.375 -45.375 -7.023 1 96.69 274 GLU A N 1
ATOM 1978 C CA . GLU A 1 274 ? 36.25 -46.156 -8.266 1 96.69 274 GLU A CA 1
ATOM 1979 C C . GLU A 1 274 ? 36.031 -45.219 -9.453 1 96.69 274 GLU A C 1
ATOM 1981 O O . GLU A 1 274 ? 36.625 -45.438 -10.531 1 96.69 274 GLU A O 1
ATOM 1986 N N . GLU A 1 275 ? 35.219 -44.281 -9.266 1 96.12 275 GLU A N 1
ATOM 1987 C CA . GLU A 1 275 ? 34.906 -43.281 -10.305 1 96.12 275 GLU A CA 1
ATOM 1988 C C . GLU A 1 275 ? 36.188 -42.562 -10.758 1 96.12 275 GLU A C 1
ATOM 1990 O O . GLU A 1 275 ? 36.406 -42.344 -11.953 1 96.12 275 GLU A O 1
ATOM 1995 N N . GLN A 1 276 ? 37.094 -42.281 -9.805 1 95.75 276 GLN A N 1
ATOM 1996 C CA . GLN A 1 276 ? 38.344 -41.594 -10.094 1 95.75 276 GLN A CA 1
ATOM 1997 C C . GLN A 1 276 ? 39.312 -42.531 -10.828 1 95.75 276 GLN A C 1
ATOM 1999 O O . GLN A 1 276 ? 39.906 -42.125 -11.828 1 95.75 276 GLN A O 1
ATOM 2004 N N . VAL A 1 277 ? 39.375 -43.688 -10.375 1 95.62 277 VAL A N 1
ATOM 2005 C CA . VAL A 1 277 ? 40.312 -44.656 -10.953 1 95.62 277 VAL A CA 1
ATOM 2006 C C . VAL A 1 277 ? 39.906 -44.938 -12.406 1 95.62 277 VAL A C 1
ATOM 2008 O O . VAL A 1 277 ? 40.781 -45 -13.289 1 95.62 277 VAL A O 1
ATOM 2011 N N . ASN A 1 278 ? 38.594 -45.094 -12.57 1 94.19 278 ASN A N 1
ATOM 2012 C CA . ASN A 1 278 ? 38.094 -45.375 -13.914 1 94.19 278 ASN A CA 1
ATOM 2013 C C . ASN A 1 278 ? 38.375 -44.219 -14.859 1 94.19 278 ASN A C 1
ATOM 2015 O O . ASN A 1 278 ? 38.469 -44.406 -16.078 1 94.19 278 ASN A O 1
ATOM 2019 N N . ALA A 1 279 ? 38.531 -43.062 -14.359 1 93.44 279 ALA A N 1
ATOM 2020 C CA . ALA A 1 279 ? 38.812 -41.875 -15.148 1 93.44 279 ALA A CA 1
ATOM 2021 C C . ALA A 1 279 ? 40.312 -41.688 -15.336 1 93.44 279 ALA A C 1
ATOM 2023 O O . ALA A 1 279 ? 40.75 -40.719 -15.984 1 93.44 279 ALA A O 1
ATOM 2024 N N . GLY A 1 280 ? 41.094 -42.469 -14.82 1 91.06 280 GLY A N 1
ATOM 2025 C CA . GLY A 1 280 ? 42.562 -42.344 -14.891 1 91.06 280 GLY A CA 1
ATOM 2026 C C . GLY A 1 280 ? 43.125 -41.375 -13.883 1 91.06 280 GLY A C 1
ATOM 2027 O O . GLY A 1 280 ? 44.219 -40.844 -14.07 1 91.06 280 GLY A O 1
ATOM 2028 N N . LEU A 1 281 ? 42.281 -41.125 -12.883 1 94.31 281 LEU A N 1
ATOM 2029 C CA . LEU A 1 281 ? 42.688 -40.188 -11.852 1 94.31 281 LEU A CA 1
ATOM 2030 C C . LEU A 1 281 ? 43 -40.906 -10.547 1 94.31 281 LEU A C 1
ATOM 2032 O O . LEU A 1 281 ? 42.656 -42.062 -10.383 1 94.31 281 LEU A O 1
ATOM 2036 N N . ASN A 1 282 ? 43.688 -40.219 -9.648 1 94.38 282 ASN A N 1
ATOM 2037 C CA . ASN A 1 282 ? 43.969 -40.781 -8.336 1 94.38 282 ASN A CA 1
ATOM 2038 C C . ASN A 1 282 ? 42.719 -40.812 -7.457 1 94.38 282 ASN A C 1
ATOM 2040 O O . ASN A 1 282 ? 41.906 -39.875 -7.477 1 94.38 282 ASN A O 1
ATOM 2044 N N . PRO A 1 283 ? 42.531 -41.938 -6.777 1 95.94 283 PRO A N 1
ATOM 2045 C CA . PRO A 1 283 ? 41.406 -41.969 -5.844 1 95.94 283 PRO A CA 1
ATOM 2046 C C . PRO A 1 283 ? 41.469 -40.812 -4.828 1 95.94 283 PRO A C 1
ATOM 2048 O O . PRO A 1 283 ? 42.562 -40.312 -4.516 1 95.94 283 PRO A O 1
ATOM 2051 N N . ILE A 1 284 ? 40.281 -40.5 -4.336 1 95.56 284 ILE A N 1
ATOM 2052 C CA . ILE A 1 284 ? 40.188 -39.312 -3.479 1 95.56 284 ILE A CA 1
ATOM 2053 C C . ILE A 1 284 ? 40.219 -39.75 -2.012 1 95.56 284 ILE A C 1
ATOM 2055 O O . ILE A 1 284 ? 40.906 -39.125 -1.202 1 95.56 284 ILE A O 1
ATOM 2059 N N . TYR A 1 285 ? 39.594 -40.812 -1.573 1 97.31 285 TYR A N 1
ATOM 2060 C CA . TYR A 1 285 ? 39.469 -41.219 -0.183 1 97.31 285 TYR A CA 1
ATOM 2061 C C . TYR A 1 285 ? 40.594 -42.188 0.198 1 97.31 285 TYR A C 1
ATOM 2063 O O . TYR A 1 285 ? 40.312 -43.344 0.507 1 97.31 285 TYR A O 1
ATOM 2071 N N . ILE A 1 286 ? 41.781 -41.688 0.226 1 96.75 286 ILE A N 1
ATOM 2072 C CA . ILE A 1 286 ? 42.938 -42.469 0.562 1 96.75 286 ILE A CA 1
ATOM 2073 C C . ILE A 1 286 ? 43.75 -41.781 1.662 1 96.75 286 ILE A C 1
ATOM 2075 O O . ILE A 1 286 ? 44.938 -41.969 1.783 1 96.75 286 ILE A O 1
ATOM 2079 N N . GLY A 1 287 ? 43.031 -40.906 2.391 1 95.38 287 GLY A N 1
ATOM 2080 C CA . GLY A 1 287 ? 43.719 -40.188 3.461 1 95.38 287 GLY A CA 1
ATOM 2081 C C . GLY A 1 287 ? 44.625 -39.094 2.961 1 95.38 287 GLY A C 1
ATOM 2082 O O . GLY A 1 287 ? 45.812 -39.062 3.268 1 95.38 287 GLY A O 1
ATOM 2083 N N . GLN A 1 288 ? 44.031 -38.125 2.191 1 95.25 288 GLN A N 1
ATOM 2084 C CA . GLN A 1 288 ? 44.812 -37 1.619 1 95.25 288 GLN A CA 1
ATOM 2085 C C . GLN A 1 288 ? 44 -35.719 1.66 1 95.25 288 GLN A C 1
ATOM 2087 O O . GLN A 1 288 ? 42.781 -35.719 1.858 1 95.25 288 GLN A O 1
ATOM 2092 N N . THR A 1 289 ? 44.719 -34.625 1.501 1 94.19 289 THR A N 1
ATOM 2093 C CA . THR A 1 289 ? 44.125 -33.312 1.43 1 94.19 289 THR A CA 1
ATOM 2094 C C . THR A 1 289 ? 44.156 -32.781 0 1 94.19 289 THR A C 1
ATOM 2096 O O . THR A 1 289 ? 45.219 -32.75 -0.633 1 94.19 289 THR A O 1
ATOM 2099 N N . ILE A 1 290 ? 43.031 -32.469 -0.519 1 92.44 290 ILE A N 1
ATOM 2100 C CA . ILE A 1 290 ? 42.906 -31.875 -1.841 1 92.44 290 ILE A CA 1
ATOM 2101 C C . ILE A 1 290 ? 42.219 -30.516 -1.72 1 92.44 290 ILE A C 1
ATOM 2103 O O . ILE A 1 290 ? 41.125 -30.406 -1.22 1 92.44 290 ILE A O 1
ATOM 2107 N N . GLY A 1 291 ? 42.906 -29.422 -2.246 1 88.38 291 GLY A N 1
ATOM 2108 C CA . GLY A 1 291 ? 42.344 -28.094 -2.207 1 88.38 291 GLY A CA 1
ATOM 2109 C C . GLY A 1 291 ? 41.969 -27.641 -0.808 1 88.38 291 GLY A C 1
ATOM 2110 O O . GLY A 1 291 ? 40.938 -27 -0.613 1 88.38 291 GLY A O 1
ATOM 2111 N N . GLY A 1 292 ? 42.562 -28.094 0.179 1 90.31 292 GLY A N 1
ATOM 2112 C CA . GLY A 1 292 ? 42.312 -27.703 1.558 1 90.31 292 GLY A CA 1
ATOM 2113 C C . GLY A 1 292 ? 41.312 -28.578 2.266 1 90.31 292 GLY A C 1
ATOM 2114 O O . GLY A 1 292 ? 41.031 -28.375 3.445 1 90.31 292 GLY A O 1
ATOM 2115 N N . ILE A 1 293 ? 40.812 -29.688 1.576 1 93.5 293 ILE A N 1
ATOM 2116 C CA . ILE A 1 293 ? 39.844 -30.594 2.154 1 93.5 293 ILE A CA 1
ATOM 2117 C C . ILE A 1 293 ? 40.469 -31.953 2.424 1 93.5 293 ILE A C 1
ATOM 2119 O O . ILE A 1 293 ? 41.094 -32.531 1.536 1 93.5 293 ILE A O 1
ATOM 2123 N N . TYR A 1 294 ? 40.406 -32.375 3.588 1 94.06 294 TYR A N 1
ATOM 2124 C CA . TYR A 1 294 ? 40.938 -33.719 3.924 1 94.06 294 TYR A CA 1
ATOM 2125 C C . TYR A 1 294 ? 39.938 -34.812 3.605 1 94.06 294 TYR A C 1
ATOM 2127 O O . TYR A 1 294 ? 38.781 -34.75 4.09 1 94.06 294 TYR A O 1
ATOM 2135 N N . TYR A 1 295 ? 40.344 -35.75 2.82 1 96.75 295 TYR A N 1
ATOM 2136 C CA . TYR A 1 295 ? 39.531 -36.938 2.506 1 96.75 295 TYR A CA 1
ATOM 2137 C C . TYR A 1 295 ? 40.094 -38.156 3.205 1 96.75 295 TYR A C 1
ATOM 2139 O O . TYR A 1 295 ? 41.188 -38.625 2.877 1 96.75 295 TYR A O 1
ATOM 2147 N N . PRO A 1 296 ? 39.375 -38.688 4.105 1 96.62 296 PRO A N 1
ATOM 2148 C CA . PRO A 1 296 ? 39.875 -39.812 4.875 1 96.62 296 PRO A CA 1
ATOM 2149 C C . PRO A 1 296 ? 40.062 -41.062 4.023 1 96.62 296 PRO A C 1
ATOM 2151 O O . PRO A 1 296 ? 39.406 -41.219 2.992 1 96.62 296 PRO A O 1
ATOM 2154 N N . SER A 1 297 ? 40.938 -41.938 4.488 1 97 297 SER A N 1
ATOM 2155 C CA . SER A 1 297 ? 41.062 -43.219 3.816 1 97 297 SER A CA 1
ATOM 2156 C C . SER A 1 297 ? 39.906 -44.156 4.133 1 97 297 SER A C 1
ATOM 2158 O O . SER A 1 297 ? 39.156 -43.938 5.102 1 97 297 SER A O 1
ATOM 2160 N N . LEU A 1 298 ? 39.719 -45.219 3.275 1 97.19 298 LEU A N 1
ATOM 2161 C CA . LEU A 1 298 ? 38.688 -46.188 3.521 1 97.19 298 LEU A CA 1
ATOM 2162 C C . LEU A 1 298 ? 38.844 -46.844 4.891 1 97.19 298 LEU A C 1
ATOM 2164 O O . LEU A 1 298 ? 37.875 -47.156 5.566 1 97.19 298 LEU A O 1
ATOM 2168 N N . LEU A 1 299 ? 40.094 -46.969 5.336 1 96.56 299 LEU A N 1
ATOM 2169 C CA . LEU A 1 299 ? 40.406 -47.562 6.633 1 96.56 299 LEU A CA 1
ATOM 2170 C C . LEU A 1 299 ? 39.938 -46.656 7.77 1 96.56 299 LEU A C 1
ATOM 2172 O O . LEU A 1 299 ? 39.406 -47.125 8.773 1 96.56 299 LEU A O 1
ATOM 2176 N N . GLU A 1 300 ? 40.188 -45.438 7.574 1 96.44 300 GLU A N 1
ATOM 2177 C CA . GLU A 1 300 ? 39.781 -44.469 8.586 1 96.44 300 GLU A CA 1
ATOM 2178 C C . GLU A 1 300 ? 38.25 -44.469 8.742 1 96.44 300 GLU A C 1
ATOM 2180 O O . GLU A 1 300 ? 37.75 -44.344 9.859 1 96.44 300 GLU A O 1
ATOM 2185 N N . ILE A 1 301 ? 37.594 -44.531 7.648 1 96.88 301 ILE A N 1
ATOM 2186 C CA . ILE A 1 301 ? 36.125 -44.562 7.656 1 96.88 301 ILE A CA 1
ATOM 2187 C C . ILE A 1 301 ? 35.656 -45.844 8.312 1 96.88 301 ILE A C 1
ATOM 2189 O O . ILE A 1 301 ? 34.719 -45.812 9.141 1 96.88 301 ILE A O 1
ATOM 2193 N N . GLN A 1 302 ? 36.25 -46.938 8 1 94.88 302 GLN A N 1
ATOM 2194 C CA . GLN A 1 302 ? 35.875 -48.25 8.547 1 94.88 302 GLN A CA 1
ATOM 2195 C C . GLN A 1 302 ? 36.125 -48.281 10.055 1 94.88 302 GLN A C 1
ATOM 2197 O O . GLN A 1 302 ? 35.344 -48.906 10.781 1 94.88 302 GLN A O 1
ATOM 2202 N N . ASN A 1 303 ? 37.156 -47.625 10.523 1 94.94 303 ASN A N 1
ATOM 2203 C CA . ASN A 1 303 ? 37.531 -47.594 11.938 1 94.94 303 ASN A CA 1
ATOM 2204 C C . ASN A 1 303 ? 36.625 -46.656 12.727 1 94.94 303 ASN A C 1
ATOM 2206 O O . ASN A 1 303 ? 36.719 -46.594 13.953 1 94.94 303 ASN A O 1
ATOM 2210 N N . GLY A 1 304 ? 35.75 -45.938 12.039 1 92.62 304 GLY A N 1
ATOM 2211 C CA . GLY A 1 304 ? 34.812 -45.062 12.711 1 92.62 304 GLY A CA 1
ATOM 2212 C C . GLY A 1 304 ? 35.438 -43.75 13.18 1 92.62 304 GLY A C 1
ATOM 2213 O O . GLY A 1 304 ? 34.969 -43.156 14.141 1 92.62 304 GLY A O 1
ATOM 2214 N N . GLU A 1 305 ? 36.531 -43.312 12.531 1 91.44 305 GLU A N 1
ATOM 2215 C CA . GLU A 1 305 ? 37.25 -42.125 12.945 1 91.44 305 GLU A CA 1
ATOM 2216 C C . GLU A 1 305 ? 36.562 -40.844 12.477 1 91.44 305 GLU A C 1
ATOM 2218 O O . GLU A 1 305 ? 36.875 -39.75 12.945 1 91.44 305 GLU A O 1
ATOM 2223 N N . TRP A 1 306 ? 35.656 -41.062 11.656 1 93.25 306 TRP A N 1
ATOM 2224 C CA . TRP A 1 306 ? 34.969 -39.906 11.109 1 93.25 306 TRP A CA 1
ATOM 2225 C C . TRP A 1 306 ? 33.469 -40 11.383 1 93.25 306 TRP A C 1
ATOM 2227 O O . TRP A 1 306 ? 32.938 -41.094 11.711 1 93.25 306 TRP A O 1
ATOM 2237 N N . ALA A 1 307 ? 32.812 -38.875 11.25 1 91.5 307 ALA A N 1
ATOM 2238 C CA . ALA A 1 307 ? 31.422 -38.75 11.602 1 91.5 307 ALA A CA 1
ATOM 2239 C C . ALA A 1 307 ? 30.531 -39.438 10.562 1 91.5 307 ALA A C 1
ATOM 2241 O O . ALA A 1 307 ? 31 -39.812 9.484 1 91.5 307 ALA A O 1
ATOM 2242 N N . ASN A 1 308 ? 29.344 -39.719 10.82 1 93.69 308 ASN A N 1
ATOM 2243 C CA . ASN A 1 308 ? 28.219 -40.094 9.969 1 93.69 308 ASN A CA 1
ATOM 2244 C C . ASN A 1 308 ? 27 -39.219 10.25 1 93.69 308 ASN A C 1
ATOM 2246 O O . ASN A 1 308 ? 25.969 -39.719 10.727 1 93.69 308 ASN A O 1
ATOM 2250 N N . THR A 1 309 ? 27.141 -38 9.852 1 95.12 309 THR A N 1
ATOM 2251 C CA . THR A 1 309 ? 26.172 -36.969 10.172 1 95.12 309 THR A CA 1
ATOM 2252 C C . THR A 1 309 ? 24.906 -37.125 9.336 1 95.12 309 THR A C 1
ATOM 2254 O O . THR A 1 309 ? 24.984 -37.25 8.109 1 95.12 309 THR A O 1
ATOM 2257 N N . ASP A 1 310 ? 23.75 -37.188 9.93 1 94.94 310 ASP A N 1
ATOM 2258 C CA . ASP A 1 310 ? 22.469 -37.125 9.227 1 94.94 310 ASP A CA 1
ATOM 2259 C C . ASP A 1 310 ? 22.016 -35.688 9 1 94.94 310 ASP A C 1
ATOM 2261 O O . ASP A 1 310 ? 21.219 -35.156 9.773 1 94.94 310 ASP A O 1
ATOM 2265 N N . TRP A 1 311 ? 22.438 -35.156 8.008 1 95.31 311 TRP A N 1
ATOM 2266 C CA . TRP A 1 311 ? 22.172 -33.75 7.703 1 95.31 311 TRP A CA 1
ATOM 2267 C C . TRP A 1 311 ? 20.688 -33.5 7.504 1 95.31 311 TRP A C 1
ATOM 2269 O O . TRP A 1 311 ? 20.219 -32.375 7.629 1 95.31 311 TRP A O 1
ATOM 2279 N N . ARG A 1 312 ? 19.828 -34.469 7.199 1 93.5 312 ARG A N 1
ATOM 2280 C CA . ARG A 1 312 ? 18.391 -34.312 7.012 1 93.5 312 ARG A CA 1
ATOM 2281 C C . ARG A 1 312 ? 17.719 -33.781 8.273 1 93.5 312 ARG A C 1
ATOM 2283 O O . ARG A 1 312 ? 16.875 -32.906 8.211 1 93.5 312 ARG A O 1
ATOM 2290 N N . ASP A 1 313 ? 18.125 -34.312 9.297 1 93.25 313 ASP A N 1
ATOM 2291 C CA . ASP A 1 313 ? 17.531 -33.938 10.578 1 93.25 313 ASP A CA 1
ATOM 2292 C C . ASP A 1 313 ? 17.812 -32.469 10.891 1 93.25 313 ASP A C 1
ATOM 2294 O O . ASP A 1 313 ? 17 -31.797 11.562 1 93.25 313 ASP A O 1
ATOM 2298 N N . LEU A 1 314 ? 18.953 -32.031 10.438 1 94.31 314 LEU A N 1
ATOM 2299 C CA . LEU A 1 314 ? 19.359 -30.641 10.711 1 94.31 314 LEU A CA 1
ATOM 2300 C C . LEU A 1 314 ? 18.719 -29.688 9.711 1 94.31 314 LEU A C 1
ATOM 2302 O O . LEU A 1 314 ? 18.516 -28.5 10.008 1 94.31 314 LEU A O 1
ATOM 2306 N N . CYS A 1 315 ? 18.453 -30.172 8.555 1 94.81 315 CYS A N 1
ATOM 2307 C CA . CYS A 1 315 ? 17.953 -29.312 7.48 1 94.81 315 CYS A CA 1
ATOM 2308 C C . CYS A 1 315 ? 16.438 -29.328 7.418 1 94.81 315 CYS A C 1
ATOM 2310 O O . CYS A 1 315 ? 15.82 -28.328 7.082 1 94.81 315 CYS A O 1
ATOM 2312 N N . LEU A 1 316 ? 15.875 -30.5 7.699 1 94.88 316 LEU A N 1
ATOM 2313 C CA . LEU A 1 316 ? 14.469 -30.719 7.391 1 94.88 316 LEU A CA 1
ATOM 2314 C C . LEU A 1 316 ? 13.633 -30.797 8.664 1 94.88 316 LEU A C 1
ATOM 2316 O O . LEU A 1 316 ? 14.188 -30.938 9.758 1 94.88 316 LEU A O 1
ATOM 2320 N N . ARG A 1 317 ? 12.328 -30.688 8.57 1 95 317 ARG A N 1
ATOM 2321 C CA . ARG A 1 317 ? 11.367 -30.812 9.656 1 95 317 ARG A CA 1
ATOM 2322 C C . ARG A 1 317 ? 10.07 -31.453 9.156 1 95 317 ARG A C 1
ATOM 2324 O O . ARG A 1 317 ? 9.938 -31.75 7.969 1 95 317 ARG A O 1
ATOM 2331 N N . THR A 1 318 ? 9.211 -31.75 10.117 1 94.88 318 THR A N 1
ATOM 2332 C CA . THR A 1 318 ? 7.848 -32.156 9.789 1 94.88 318 THR A CA 1
ATOM 2333 C C . THR A 1 318 ? 6.941 -30.922 9.695 1 94.88 318 THR A C 1
ATOM 2335 O O . THR A 1 318 ? 6.512 -30.375 10.719 1 94.88 318 THR A O 1
ATOM 2338 N N . PRO A 1 319 ? 6.707 -30.562 8.508 1 94.25 319 PRO A N 1
ATOM 2339 C CA . PRO A 1 319 ? 5.961 -29.312 8.359 1 94.25 319 PRO A CA 1
ATOM 2340 C C . PRO A 1 319 ? 4.508 -29.438 8.812 1 94.25 319 PRO A C 1
ATOM 2342 O O . PRO A 1 319 ? 3.875 -30.469 8.594 1 94.25 319 PRO A O 1
ATOM 2345 N N . VAL A 1 320 ? 3.984 -28.438 9.383 1 95.81 320 VAL A N 1
ATOM 2346 C CA . VAL A 1 320 ? 2.598 -28.328 9.828 1 95.81 320 VAL A CA 1
ATOM 2347 C C . VAL A 1 320 ? 1.925 -27.141 9.164 1 95.81 320 VAL A C 1
ATOM 2349 O O . VAL A 1 320 ? 2.541 -26.078 9.008 1 95.81 320 VAL A O 1
ATOM 2352 N N . LEU A 1 321 ? 0.7 -27.344 8.641 1 94.5 321 LEU A N 1
ATOM 2353 C CA . LEU A 1 321 ? -0.12 -26.266 8.102 1 94.5 321 LEU A CA 1
ATOM 2354 C C . LEU A 1 321 ? -1.382 -26.062 8.938 1 94.5 321 LEU A C 1
ATOM 2356 O O . LEU A 1 321 ? -2.051 -27.047 9.297 1 94.5 321 LEU A O 1
ATOM 2360 N N . ASN A 1 322 ? -1.637 -24.922 9.344 1 94.62 322 ASN A N 1
ATOM 2361 C CA . ASN A 1 322 ? -2.871 -24.547 10.023 1 94.62 322 ASN A CA 1
ATOM 2362 C C . ASN A 1 322 ? -3.637 -23.484 9.234 1 94.62 322 ASN A C 1
ATOM 2364 O O . ASN A 1 322 ? -3.045 -22.516 8.75 1 94.62 322 ASN A O 1
ATOM 2368 N N . SER A 1 323 ? -4.926 -23.719 9.055 1 92.75 323 SER A N 1
ATOM 2369 C CA . SER A 1 323 ? -5.797 -22.75 8.383 1 92.75 323 SER A CA 1
ATOM 2370 C C . SER A 1 323 ? -7.117 -22.594 9.125 1 92.75 323 SER A C 1
ATOM 2372 O O . SER A 1 323 ? -7.793 -23.578 9.422 1 92.75 323 SER A O 1
ATOM 2374 N N . THR A 1 324 ? -7.461 -21.484 9.492 1 94.06 324 THR A N 1
ATOM 2375 C CA . THR A 1 324 ? -8.711 -21.172 10.18 1 94.06 324 THR A CA 1
ATOM 2376 C C . THR A 1 324 ? -9.492 -20.094 9.43 1 94.06 324 THR A C 1
ATOM 2378 O O . THR A 1 324 ? -8.945 -19.031 9.109 1 94.06 324 THR A O 1
ATOM 2381 N N . THR A 1 325 ? -10.75 -20.391 9.164 1 92.44 325 THR A N 1
ATOM 2382 C CA . THR A 1 325 ? -11.625 -19.438 8.469 1 92.44 325 THR A CA 1
ATOM 2383 C C . THR A 1 325 ? -12.859 -19.125 9.305 1 92.44 325 THR A C 1
ATOM 2385 O O . THR A 1 325 ? -13.508 -20.031 9.82 1 92.44 325 THR A O 1
ATOM 2388 N N . ALA A 1 326 ? -13.164 -17.953 9.477 1 92.19 326 ALA A N 1
ATOM 2389 C CA . ALA A 1 326 ? -14.422 -17.484 10.055 1 92.19 326 ALA A CA 1
ATOM 2390 C C . ALA A 1 326 ? -15.234 -16.703 9.031 1 92.19 326 ALA A C 1
ATOM 2392 O O . ALA A 1 326 ? -14.695 -15.844 8.328 1 92.19 326 ALA A O 1
ATOM 2393 N N . ALA A 1 327 ? -16.516 -17.078 8.906 1 91.38 327 ALA A N 1
ATOM 2394 C CA . ALA A 1 327 ? -17.328 -16.422 7.898 1 91.38 327 ALA A CA 1
ATOM 2395 C C . ALA A 1 327 ? -18.719 -16.078 8.453 1 91.38 327 ALA A C 1
ATOM 2397 O O . ALA A 1 327 ? -19.281 -16.844 9.242 1 91.38 327 ALA A O 1
ATOM 2398 N N . ILE A 1 328 ? -19.203 -15.008 8.062 1 89.75 328 ILE A N 1
ATOM 2399 C CA . ILE A 1 328 ? -20.562 -14.562 8.344 1 89.75 328 ILE A CA 1
ATOM 2400 C C . ILE A 1 328 ? -21.266 -14.172 7.047 1 89.75 328 ILE A C 1
ATOM 2402 O O . ILE A 1 328 ? -20.734 -13.391 6.254 1 89.75 328 ILE A O 1
ATOM 2406 N N . SER A 1 329 ? -22.344 -14.734 6.75 1 89.62 329 SER A N 1
ATOM 2407 C CA . SER A 1 329 ? -23.172 -14.383 5.609 1 89.62 329 SER A CA 1
ATOM 2408 C C . SER A 1 329 ? -24.625 -14.141 6.039 1 89.62 329 SER A C 1
ATOM 2410 O O . SER A 1 329 ? -25.203 -14.953 6.766 1 89.62 329 SER A O 1
ATOM 2412 N N . SER A 1 330 ? -25.125 -13.047 5.613 1 87.56 330 SER A N 1
ATOM 2413 C CA . SER A 1 330 ? -26.484 -12.68 5.973 1 87.56 330 SER A CA 1
ATOM 2414 C C . SER A 1 330 ? -27.172 -11.898 4.852 1 87.56 330 SER A C 1
ATOM 2416 O O . SER A 1 330 ? -26.531 -11.086 4.184 1 87.56 330 SER A O 1
ATOM 2418 N N . ALA A 1 331 ? -28.359 -12.266 4.586 1 87.25 331 ALA A N 1
ATOM 2419 C CA . ALA A 1 331 ? -29.094 -11.547 3.553 1 87.25 331 ALA A CA 1
ATOM 2420 C C . ALA A 1 331 ? -30.547 -11.305 3.975 1 87.25 331 ALA A C 1
ATOM 2422 O O . ALA A 1 331 ? -31.141 -12.156 4.637 1 87.25 331 ALA A O 1
ATOM 2423 N N . ASN A 1 332 ? -31.094 -10.172 3.629 1 80.81 332 ASN A N 1
ATOM 2424 C CA . ASN A 1 332 ? -32.531 -9.867 3.725 1 80.81 332 ASN A CA 1
ATOM 2425 C C . ASN A 1 332 ? -33.062 -9.297 2.414 1 80.81 332 ASN A C 1
ATOM 2427 O O . ASN A 1 332 ? -32.469 -9.508 1.353 1 80.81 332 ASN A O 1
ATOM 2431 N N . ASP A 1 333 ? -34.188 -8.695 2.434 1 76.31 333 ASP A N 1
ATOM 2432 C CA . ASP A 1 333 ? -34.844 -8.25 1.197 1 76.31 333 ASP A CA 1
ATOM 2433 C C . ASP A 1 333 ? -34.094 -7.09 0.568 1 76.31 333 ASP A C 1
ATOM 2435 O O . ASP A 1 333 ? -34.156 -6.871 -0.643 1 76.31 333 ASP A O 1
ATOM 2439 N N . ARG A 1 334 ? -33.312 -6.379 1.323 1 78.38 334 ARG A N 1
ATOM 2440 C CA . ARG A 1 334 ? -32.75 -5.16 0.773 1 78.38 334 ARG A CA 1
ATOM 2441 C C . ARG A 1 334 ? -31.219 -5.223 0.805 1 78.38 334 ARG A C 1
ATOM 2443 O O . ARG A 1 334 ? -30.547 -4.469 0.095 1 78.38 334 ARG A O 1
ATOM 2450 N N . ALA A 1 335 ? -30.703 -6.125 1.665 1 83.56 335 ALA A N 1
ATOM 2451 C CA . ALA A 1 335 ? -29.25 -6.098 1.783 1 83.56 335 ALA A CA 1
ATOM 2452 C C . ALA A 1 335 ? -28.688 -7.5 1.987 1 83.56 335 ALA A C 1
ATOM 2454 O O . ALA A 1 335 ? -29.375 -8.375 2.525 1 83.56 335 ALA A O 1
ATOM 2455 N N . SER A 1 336 ? -27.531 -7.711 1.512 1 87.5 336 SER A N 1
ATOM 2456 C CA . SER A 1 336 ? -26.766 -8.93 1.737 1 87.5 336 SER A CA 1
ATOM 2457 C C . SER A 1 336 ? -25.312 -8.609 2.092 1 87.5 336 SER A C 1
ATOM 2459 O O . SER A 1 336 ? -24.719 -7.688 1.522 1 87.5 336 SER A O 1
ATOM 2461 N N . ILE A 1 337 ? -24.844 -9.273 3.125 1 86.75 337 ILE A N 1
ATOM 2462 C CA . ILE A 1 337 ? -23.453 -9.086 3.539 1 86.75 337 ILE A CA 1
ATOM 2463 C C . ILE A 1 337 ? -22.766 -10.438 3.658 1 86.75 337 ILE A C 1
ATOM 2465 O O . ILE A 1 337 ? -23.375 -11.422 4.082 1 86.75 337 ILE A O 1
ATOM 2469 N N . ASN A 1 338 ? -21.594 -10.469 3.242 1 89.75 338 ASN A N 1
ATOM 2470 C CA . ASN A 1 338 ? -20.703 -11.633 3.371 1 89.75 338 ASN A CA 1
ATOM 2471 C C . ASN A 1 338 ? -19.312 -11.227 3.84 1 89.75 338 ASN A C 1
ATOM 2473 O O . ASN A 1 338 ? -18.609 -10.508 3.137 1 89.75 338 ASN A O 1
ATOM 2477 N N . LEU A 1 339 ? -18.953 -11.664 4.973 1 88.81 339 LEU A N 1
ATOM 2478 C CA . LEU A 1 339 ? -17.625 -11.414 5.523 1 88.81 339 LEU A CA 1
ATOM 2479 C C . LEU A 1 339 ? -16.875 -12.727 5.777 1 88.81 339 LEU A C 1
ATOM 2481 O O . LEU A 1 339 ? -17.406 -13.625 6.438 1 88.81 339 LEU A O 1
ATOM 2485 N N . ASN A 1 340 ? -15.711 -12.836 5.262 1 91.12 340 ASN A N 1
ATOM 2486 C CA . ASN A 1 340 ? -14.852 -14.008 5.438 1 91.12 340 ASN A CA 1
ATOM 2487 C C . ASN A 1 340 ? -13.438 -13.602 5.836 1 91.12 340 ASN A C 1
ATOM 2489 O O . ASN A 1 340 ? -12.828 -12.742 5.195 1 91.12 340 ASN A O 1
ATOM 2493 N N . VAL A 1 341 ? -12.953 -14.164 6.91 1 90.5 341 VAL A N 1
ATOM 2494 C CA . VAL A 1 341 ? -11.578 -13.938 7.348 1 90.5 341 VAL A CA 1
ATOM 2495 C C . VAL A 1 341 ? -10.844 -15.273 7.465 1 90.5 341 VAL A C 1
ATOM 2497 O O . VAL A 1 341 ? -11.344 -16.203 8.109 1 90.5 341 VAL A O 1
ATOM 2500 N N . ASN A 1 342 ? -9.664 -15.367 6.883 1 92.62 342 ASN A N 1
ATOM 2501 C CA . ASN A 1 342 ? -8.883 -16.594 6.895 1 92.62 342 ASN A CA 1
ATOM 2502 C C . ASN A 1 342 ? -7.453 -16.344 7.359 1 92.62 342 ASN A C 1
ATOM 2504 O O . ASN A 1 342 ? -6.836 -15.352 6.98 1 92.62 342 ASN A O 1
ATOM 2508 N N . TYR A 1 343 ? -6.977 -17.109 8.234 1 93.31 343 TYR A N 1
ATOM 2509 C CA . TYR A 1 343 ? -5.57 -17.156 8.617 1 93.31 343 TYR A CA 1
ATOM 2510 C C . TYR A 1 343 ? -4.945 -18.484 8.195 1 93.31 343 TYR A C 1
ATOM 2512 O O . TYR A 1 343 ? -5.43 -19.562 8.578 1 93.31 343 TYR A O 1
ATOM 2520 N N . HIS A 1 344 ? -3.871 -18.375 7.426 1 92.19 344 HIS A N 1
ATOM 2521 C CA . HIS A 1 344 ? -3.193 -19.531 6.84 1 92.19 344 HIS A CA 1
ATOM 2522 C C . HIS A 1 344 ? -1.702 -19.516 7.16 1 92.19 344 HIS A C 1
ATOM 2524 O O . HIS A 1 344 ? -1.001 -18.562 6.82 1 92.19 344 HIS A O 1
ATOM 2530 N N . ASN A 1 345 ? -1.211 -20.516 7.859 1 94.94 345 ASN A N 1
ATOM 2531 C CA . ASN A 1 345 ? 0.203 -20.688 8.172 1 94.94 345 ASN A CA 1
ATOM 2532 C C . ASN A 1 345 ? 0.724 -22.031 7.641 1 94.94 345 ASN A C 1
ATOM 2534 O O . ASN A 1 345 ? 0.36 -23.094 8.156 1 94.94 345 ASN A O 1
ATOM 2538 N N . ASN A 1 346 ? 1.628 -21.969 6.684 1 93.56 346 ASN A N 1
ATOM 2539 C CA . ASN A 1 346 ? 2.156 -23.141 5.996 1 93.56 346 ASN A CA 1
ATOM 2540 C C . ASN A 1 346 ? 3.67 -23.25 6.156 1 93.56 346 ASN A C 1
ATOM 2542 O O . ASN A 1 346 ? 4.422 -22.531 5.508 1 93.56 346 ASN A O 1
ATOM 2546 N N . GLN A 1 347 ? 4.074 -24.25 6.965 1 94.56 347 GLN A N 1
ATOM 2547 C CA . GLN A 1 347 ? 5.5 -24.516 7.109 1 94.56 347 GLN A CA 1
ATOM 2548 C C . GLN A 1 347 ? 6.016 -25.391 5.965 1 94.56 347 GLN A C 1
ATOM 2550 O O . GLN A 1 347 ? 5.32 -26.281 5.496 1 94.56 347 GLN A O 1
ATOM 2555 N N . GLY A 1 348 ? 7.203 -25.047 5.52 1 93.19 348 GLY A N 1
ATOM 2556 C CA . GLY A 1 348 ? 7.836 -25.875 4.516 1 93.19 348 GLY A CA 1
ATOM 2557 C C . GLY A 1 348 ? 8.633 -27.031 5.109 1 93.19 348 GLY A C 1
ATOM 2558 O O . GLY A 1 348 ? 8.75 -27.141 6.328 1 93.19 348 GLY A O 1
ATOM 2559 N N . LEU A 1 349 ? 9.117 -27.859 4.266 1 93.19 349 LEU A N 1
ATOM 2560 C CA . LEU A 1 349 ? 9.914 -29.016 4.66 1 93.19 349 LEU A CA 1
ATOM 2561 C C . LEU A 1 349 ? 11.227 -28.562 5.305 1 93.19 349 LEU A C 1
ATOM 2563 O O . LEU A 1 349 ? 11.688 -29.188 6.27 1 93.19 349 LEU A O 1
ATOM 2567 N N . TYR A 1 350 ? 11.781 -27.531 4.742 1 94.75 350 TYR A N 1
ATOM 2568 C CA . TYR A 1 350 ? 13.031 -27 5.281 1 94.75 350 TYR A CA 1
ATOM 2569 C C . TYR A 1 350 ? 12.773 -26.156 6.516 1 94.75 350 TYR A C 1
ATOM 2571 O O . TYR A 1 350 ? 11.797 -25.391 6.562 1 94.75 350 TYR A O 1
ATOM 2579 N N . LYS A 1 351 ? 13.68 -26.297 7.414 1 95.5 351 LYS A N 1
ATOM 2580 C CA . LYS A 1 351 ? 13.555 -25.469 8.617 1 95.5 351 LYS A CA 1
ATOM 2581 C C . LYS A 1 351 ? 13.594 -23.984 8.273 1 95.5 351 LYS A C 1
ATOM 2583 O O . LYS A 1 351 ? 14.352 -23.562 7.398 1 95.5 351 LYS A O 1
ATOM 2588 N N . LYS A 1 352 ? 12.719 -23.188 8.867 1 94.88 352 LYS A N 1
ATOM 2589 C CA . LYS A 1 352 ? 12.555 -21.734 8.766 1 94.88 352 LYS A CA 1
ATOM 2590 C C . LYS A 1 352 ? 11.852 -21.359 7.473 1 94.88 352 LYS A C 1
ATOM 2592 O O . LYS A 1 352 ? 11.523 -20.188 7.266 1 94.88 352 LYS A O 1
ATOM 2597 N N . ASP A 1 353 ? 11.672 -22.281 6.535 1 95 353 ASP A N 1
ATOM 2598 C CA . ASP A 1 353 ? 10.859 -22.016 5.348 1 95 353 ASP A CA 1
ATOM 2599 C C . ASP A 1 353 ? 9.375 -21.938 5.699 1 95 353 ASP A C 1
ATOM 2601 O O . ASP A 1 353 ? 8.836 -22.859 6.32 1 95 353 ASP A O 1
ATOM 2605 N N . SER A 1 354 ? 8.773 -20.875 5.348 1 95.38 354 SER A N 1
ATOM 2606 C CA . SER A 1 354 ? 7.379 -20.75 5.77 1 95.38 354 SER A CA 1
ATOM 2607 C C . SER A 1 354 ? 6.633 -19.734 4.91 1 95.38 354 SER A C 1
ATOM 2609 O O . SER A 1 354 ? 7.254 -18.922 4.23 1 95.38 354 SER A O 1
ATOM 2611 N N . TYR A 1 355 ? 5.316 -19.812 4.93 1 93.62 355 TYR A N 1
ATOM 2612 C CA . TYR A 1 355 ? 4.387 -18.906 4.27 1 93.62 355 TYR A CA 1
ATOM 2613 C C . TYR A 1 355 ? 3.191 -18.609 5.168 1 93.62 355 TYR A C 1
ATOM 2615 O O . TYR A 1 355 ? 2.463 -19.516 5.566 1 93.62 355 TYR A O 1
ATOM 2623 N N . GLU A 1 356 ? 2.959 -17.438 5.43 1 94.5 356 GLU A N 1
ATOM 2624 C CA . GLU A 1 356 ? 1.831 -16.984 6.242 1 94.5 356 GLU A CA 1
ATOM 2625 C C . GLU A 1 356 ? 0.962 -15.992 5.48 1 94.5 356 GLU A C 1
ATOM 2627 O O . GLU A 1 356 ? 1.479 -15.125 4.77 1 94.5 356 GLU A O 1
ATOM 2632 N N . ARG A 1 357 ? -0.349 -16.141 5.602 1 92.94 357 ARG A N 1
ATOM 2633 C CA . ARG A 1 357 ? -1.269 -15.242 4.91 1 92.94 357 ARG A CA 1
ATOM 2634 C C . ARG A 1 357 ? -2.48 -14.922 5.781 1 92.94 357 ARG A C 1
ATOM 2636 O O . ARG A 1 357 ? -3.023 -15.812 6.445 1 92.94 357 ARG A O 1
ATOM 2643 N N . ILE A 1 358 ? -2.904 -13.805 5.855 1 92.19 358 ILE A N 1
ATOM 2644 C CA . ILE A 1 358 ? -4.188 -13.359 6.387 1 92.19 358 ILE A CA 1
ATOM 2645 C C . ILE A 1 358 ? -5.023 -12.742 5.266 1 92.19 358 ILE A C 1
ATOM 2647 O O . ILE A 1 358 ? -4.547 -11.867 4.539 1 92.19 358 ILE A O 1
ATOM 2651 N N . ASN A 1 359 ? -6.203 -13.227 5.102 1 91.19 359 ASN A N 1
ATOM 2652 C CA . ASN A 1 359 ? -7.105 -12.75 4.059 1 91.19 359 ASN A CA 1
ATOM 2653 C C . ASN A 1 359 ? -8.453 -12.336 4.633 1 91.19 359 ASN A C 1
ATOM 2655 O O . ASN A 1 359 ? -9.062 -13.078 5.406 1 91.19 359 ASN A O 1
ATOM 2659 N N . ALA A 1 360 ? -8.922 -11.188 4.258 1 89.25 360 ALA A N 1
ATOM 2660 C CA . ALA A 1 360 ? -10.25 -10.695 4.613 1 89.25 360 ALA A CA 1
ATOM 2661 C C . ALA A 1 360 ? -11.039 -10.297 3.367 1 89.25 360 ALA A C 1
ATOM 2663 O O . ALA A 1 360 ? -10.531 -9.562 2.516 1 89.25 360 ALA A O 1
ATOM 2664 N N . ASN A 1 361 ? -12.227 -10.812 3.229 1 89.25 361 ASN A N 1
ATOM 2665 C CA . ASN A 1 361 ? -13.125 -10.508 2.115 1 89.25 361 ASN A CA 1
ATOM 2666 C C . ASN A 1 361 ? -14.461 -9.961 2.605 1 89.25 361 ASN A C 1
ATOM 2668 O O . ASN A 1 361 ? -15.102 -10.57 3.465 1 89.25 361 ASN A O 1
ATOM 2672 N N . LEU A 1 362 ? -14.938 -8.891 2.037 1 86.75 362 LEU A N 1
ATOM 2673 C CA . LEU A 1 362 ? -16.219 -8.281 2.373 1 86.75 362 LEU A CA 1
ATOM 2674 C C . LEU A 1 362 ? -17.047 -8.016 1.117 1 86.75 362 LEU A C 1
ATOM 2676 O O . LEU A 1 362 ? -16.609 -7.281 0.227 1 86.75 362 LEU A O 1
ATOM 2680 N N . GLY A 1 363 ? -18.125 -8.656 1.03 1 87.25 363 GLY A N 1
ATOM 2681 C CA . GLY A 1 363 ? -19.094 -8.398 -0.017 1 87.25 363 GLY A CA 1
ATOM 2682 C C . GLY A 1 363 ? -20.391 -7.797 0.506 1 87.25 363 GLY A C 1
ATOM 2683 O O . GLY A 1 363 ? -20.938 -8.281 1.497 1 87.25 363 GLY A O 1
ATOM 2684 N N . VAL A 1 364 ? -20.844 -6.746 -0.162 1 86.69 364 VAL A N 1
ATOM 2685 C CA . VAL A 1 364 ? -22.078 -6.078 0.246 1 86.69 364 VAL A CA 1
ATOM 2686 C C . VAL A 1 364 ? -22.938 -5.801 -0.979 1 86.69 364 VAL A C 1
ATOM 2688 O O . VAL A 1 364 ? -22.438 -5.32 -2.002 1 86.69 364 VAL A O 1
ATOM 2691 N N . THR A 1 365 ? -24.109 -6.172 -0.912 1 88.31 365 THR A N 1
ATOM 2692 C CA . THR A 1 365 ? -25.125 -5.816 -1.896 1 88.31 365 THR A CA 1
ATOM 2693 C C . THR A 1 365 ? -26.281 -5.066 -1.234 1 88.31 365 THR A C 1
ATOM 2695 O O . THR A 1 365 ? -26.797 -5.492 -0.198 1 88.31 365 THR A O 1
ATOM 2698 N N . TYR A 1 366 ? -26.656 -3.98 -1.827 1 87.25 366 TYR A N 1
ATOM 2699 C CA . TYR A 1 366 ? -27.719 -3.15 -1.259 1 87.25 366 TYR A CA 1
ATOM 2700 C C . TYR A 1 366 ? -28.688 -2.684 -2.338 1 87.25 366 TYR A C 1
ATOM 2702 O O . TYR A 1 366 ? -28.281 -2.033 -3.305 1 87.25 366 TYR A O 1
ATOM 2710 N N . ASN A 1 367 ? -29.922 -3.014 -2.148 1 88 367 ASN A N 1
ATOM 2711 C CA . ASN A 1 367 ? -30.969 -2.52 -3.035 1 88 367 ASN A CA 1
ATOM 2712 C C . ASN A 1 367 ? -31.469 -1.152 -2.59 1 88 367 ASN A C 1
ATOM 2714 O O . ASN A 1 367 ? -32.375 -1.063 -1.754 1 88 367 ASN A O 1
ATOM 2718 N N . LEU A 1 368 ? -30.953 -0.149 -3.244 1 83.81 368 LEU A N 1
ATOM 2719 C CA . LEU A 1 368 ? -31.375 1.208 -2.904 1 83.81 368 LEU A CA 1
ATOM 2720 C C . LEU A 1 368 ? -32.844 1.431 -3.254 1 83.81 368 LEU A C 1
ATOM 2722 O O . LEU A 1 368 ? -33.594 2.023 -2.469 1 83.81 368 LEU A O 1
ATOM 2726 N N . TYR A 1 369 ? -33.219 1.065 -4.48 1 84.94 369 TYR A N 1
ATOM 2727 C CA . TYR A 1 369 ? -34.594 1.011 -4.988 1 84.94 369 TYR A CA 1
ATOM 2728 C C . TYR A 1 369 ? -34.875 -0.328 -5.66 1 84.94 369 TYR A C 1
ATOM 2730 O O . TYR A 1 369 ? -33.969 -1.17 -5.773 1 84.94 369 TYR A O 1
ATOM 2738 N N . LYS A 1 370 ? -36.094 -0.521 -5.934 1 84.19 370 LYS A N 1
ATOM 2739 C CA . LYS A 1 370 ? -36.406 -1.771 -6.605 1 84.19 370 LYS A CA 1
ATOM 2740 C C . LYS A 1 370 ? -35.656 -1.899 -7.93 1 84.19 370 LYS A C 1
ATOM 2742 O O . LYS A 1 370 ? -35.344 -3.008 -8.359 1 84.19 370 LYS A O 1
ATOM 2747 N N . ASN A 1 371 ? -35.344 -0.733 -8.531 1 90.19 371 ASN A N 1
ATOM 2748 C CA . ASN A 1 371 ? -34.719 -0.773 -9.844 1 90.19 371 ASN A CA 1
ATOM 2749 C C . ASN A 1 371 ? -33.25 -0.321 -9.766 1 90.19 371 ASN A C 1
ATOM 2751 O O . ASN A 1 371 ? -32.625 -0.025 -10.789 1 90.19 371 ASN A O 1
ATOM 2755 N N . LEU A 1 372 ? -32.688 -0.135 -8.555 1 90.31 372 LEU A N 1
ATOM 2756 C CA . LEU A 1 372 ? -31.328 0.332 -8.398 1 90.31 372 LEU A CA 1
ATOM 2757 C C . LEU A 1 372 ? -30.609 -0.459 -7.316 1 90.31 372 LEU A C 1
ATOM 2759 O O . LEU A 1 372 ? -30.953 -0.364 -6.137 1 90.31 372 LEU A O 1
ATOM 2763 N N . LYS A 1 373 ? -29.609 -1.162 -7.742 1 91.06 373 LYS A N 1
ATOM 2764 C CA . LYS A 1 373 ? -28.844 -2.033 -6.852 1 91.06 373 LYS A CA 1
ATOM 2765 C C . LYS A 1 373 ? -27.375 -1.653 -6.84 1 91.06 373 LYS A C 1
ATOM 2767 O O . LYS A 1 373 ? -26.781 -1.399 -7.891 1 91.06 373 LYS A O 1
ATOM 2772 N N . LEU A 1 374 ? -26.781 -1.611 -5.629 1 89.56 374 LEU A N 1
ATOM 2773 C CA . LEU A 1 374 ? -25.359 -1.36 -5.445 1 89.56 374 LEU A CA 1
ATOM 2774 C C . LEU A 1 374 ? -24.656 -2.609 -4.93 1 89.56 374 LEU A C 1
ATOM 2776 O O . LEU A 1 374 ? -25.125 -3.264 -4 1 89.56 374 LEU A O 1
ATOM 2780 N N . THR A 1 375 ? -23.562 -2.941 -5.57 1 90.5 375 THR A N 1
ATOM 2781 C CA . THR A 1 375 ? -22.766 -4.07 -5.129 1 90.5 375 THR A CA 1
ATOM 2782 C C . THR A 1 375 ? -21.312 -3.652 -4.922 1 90.5 375 THR A C 1
ATOM 2784 O O . THR A 1 375 ? -20.703 -3.02 -5.793 1 90.5 375 THR A O 1
ATOM 2787 N N . SER A 1 376 ? -20.75 -3.992 -3.783 1 88.62 376 SER A N 1
ATOM 2788 C CA . SER A 1 376 ? -19.344 -3.736 -3.49 1 88.62 376 SER A CA 1
ATOM 2789 C C . SER A 1 376 ? -18.625 -5.012 -3.059 1 88.62 376 SER A C 1
ATOM 2791 O O . SER A 1 376 ? -19.203 -5.84 -2.348 1 88.62 376 SER A O 1
ATOM 2793 N N . TYR A 1 377 ? -17.438 -5.184 -3.516 1 88.12 377 TYR A N 1
ATOM 2794 C CA . TYR A 1 377 ? -16.578 -6.309 -3.162 1 88.12 377 TYR A CA 1
ATOM 2795 C C . TYR A 1 377 ? -15.18 -5.832 -2.801 1 88.12 377 TYR A C 1
ATOM 2797 O O . TYR A 1 377 ? -14.531 -5.145 -3.59 1 88.12 377 TYR A O 1
ATOM 2805 N N . ASN A 1 378 ? -14.727 -6.227 -1.631 1 87.5 378 ASN A N 1
ATOM 2806 C CA . ASN A 1 378 ? -13.422 -5.797 -1.122 1 87.5 378 ASN A CA 1
ATOM 2807 C C . ASN A 1 378 ? -12.609 -6.977 -0.607 1 87.5 378 ASN A C 1
ATOM 2809 O O . ASN A 1 378 ? -13.125 -7.836 0.103 1 87.5 378 ASN A O 1
ATOM 2813 N N . VAL A 1 379 ? -11.336 -7.004 -1.004 1 89.62 379 VAL A N 1
ATOM 2814 C CA . VAL A 1 379 ? -10.406 -8.039 -0.55 1 89.62 379 VAL A CA 1
ATOM 2815 C C . VAL A 1 379 ? -9.133 -7.395 -0.026 1 89.62 379 VAL A C 1
ATOM 2817 O O . VAL A 1 379 ? -8.602 -6.461 -0.639 1 89.62 379 VAL A O 1
ATOM 2820 N N . PHE A 1 380 ? -8.664 -7.797 1.072 1 88.62 380 PHE A N 1
ATOM 2821 C CA . PHE A 1 380 ? -7.371 -7.406 1.629 1 88.62 380 PHE A CA 1
ATOM 2822 C C . PHE A 1 380 ? -6.57 -8.633 2.051 1 88.62 380 PHE A C 1
ATOM 2824 O O . PHE A 1 380 ? -7.078 -9.492 2.775 1 88.62 380 PHE A O 1
ATOM 2831 N N . SER A 1 381 ? -5.32 -8.703 1.64 1 92.06 381 SER A N 1
ATOM 2832 C CA . SER A 1 381 ? -4.465 -9.844 1.966 1 92.06 381 SER A CA 1
ATOM 2833 C C . SER A 1 381 ? -3.055 -9.391 2.326 1 92.06 381 SER A C 1
ATOM 2835 O O . SER A 1 381 ? -2.512 -8.477 1.704 1 92.06 381 SER A O 1
ATOM 2837 N N . ILE A 1 382 ? -2.502 -9.969 3.383 1 92.94 382 ILE A N 1
ATOM 2838 C CA . ILE A 1 382 ? -1.104 -9.805 3.771 1 92.94 382 ILE A CA 1
ATOM 2839 C C . ILE A 1 382 ? -0.403 -11.164 3.744 1 92.94 382 ILE A C 1
ATOM 2841 O O . ILE A 1 382 ? -0.901 -12.141 4.312 1 92.94 382 ILE A O 1
ATOM 2845 N N . THR A 1 383 ? 0.7 -11.172 3.111 1 93.06 383 THR A N 1
ATOM 2846 C CA . THR A 1 383 ? 1.455 -12.414 3.008 1 93.06 383 THR A CA 1
ATOM 2847 C C . THR A 1 383 ? 2.887 -12.219 3.5 1 93.06 383 THR A C 1
ATOM 2849 O O . THR A 1 383 ? 3.486 -11.164 3.283 1 93.06 383 THR A O 1
ATOM 2852 N N . ASN A 1 384 ? 3.379 -13.188 4.199 1 95.06 384 ASN A N 1
ATOM 2853 C CA . ASN A 1 384 ? 4.773 -13.258 4.629 1 95.06 384 ASN A CA 1
ATOM 2854 C C . ASN A 1 384 ? 5.426 -14.562 4.18 1 95.06 384 ASN A C 1
ATOM 2856 O O . ASN A 1 384 ? 5.012 -15.648 4.59 1 95.06 384 ASN A O 1
ATOM 2860 N N . ARG A 1 385 ? 6.422 -14.422 3.365 1 95.62 385 ARG A N 1
ATOM 2861 C CA . ARG A 1 385 ? 7.156 -15.57 2.844 1 95.62 385 ARG A CA 1
ATOM 2862 C C . ARG A 1 385 ? 8.602 -15.562 3.332 1 95.62 385 ARG A C 1
ATOM 2864 O O . ARG A 1 385 ? 9.336 -14.602 3.107 1 95.62 385 ARG A O 1
ATOM 2871 N N . ASN A 1 386 ? 8.945 -16.531 4.066 1 96.06 386 ASN A N 1
ATOM 2872 C CA . ASN A 1 386 ? 10.328 -16.797 4.449 1 96.06 386 ASN A CA 1
ATOM 2873 C C . ASN A 1 386 ? 10.945 -17.922 3.631 1 96.06 386 ASN A C 1
ATOM 2875 O O . ASN A 1 386 ? 10.484 -19.062 3.703 1 96.06 386 ASN A O 1
ATOM 2879 N N . ILE A 1 387 ? 12.016 -17.609 2.922 1 93.62 387 ILE A N 1
ATOM 2880 C CA . ILE A 1 387 ? 12.602 -18.578 2.01 1 93.62 387 ILE A CA 1
ATOM 2881 C C . ILE A 1 387 ? 13.867 -19.172 2.631 1 93.62 387 ILE A C 1
ATOM 2883 O O . ILE A 1 387 ? 14.805 -18.438 2.953 1 93.62 387 ILE A O 1
ATOM 2887 N N . SER A 1 388 ? 13.875 -20.453 2.811 1 91.12 388 SER A N 1
ATOM 2888 C CA . SER A 1 388 ? 15.016 -21.234 3.262 1 91.12 388 SER A CA 1
ATOM 2889 C C . SER A 1 388 ? 15.062 -22.594 2.58 1 91.12 388 SER A C 1
ATOM 2891 O O . SER A 1 388 ? 15.398 -23.594 3.211 1 91.12 388 SER A O 1
ATOM 2893 N N . ASN A 1 389 ? 14.695 -22.719 1.277 1 78.25 389 ASN A N 1
ATOM 2894 C CA . ASN A 1 389 ? 14.469 -24.016 0.63 1 78.25 389 ASN A CA 1
ATOM 2895 C C . ASN A 1 389 ? 15.711 -24.5 -0.107 1 78.25 389 ASN A C 1
ATOM 2897 O O . ASN A 1 389 ? 15.617 -25.359 -0.981 1 78.25 389 ASN A O 1
ATOM 2901 N N . GLY A 1 390 ? 16.875 -24.219 0.219 1 80.44 390 GLY A N 1
ATOM 2902 C CA . GLY A 1 390 ? 18.047 -24.672 -0.512 1 80.44 390 GLY A CA 1
ATOM 2903 C C . GLY A 1 390 ? 19.156 -25.188 0.392 1 80.44 390 GLY A C 1
ATOM 2904 O O . GLY A 1 390 ? 20.328 -25.156 0.023 1 80.44 390 GLY A O 1
ATOM 2905 N N . LEU A 1 391 ? 18.75 -25.812 1.537 1 91.69 391 LEU A N 1
ATOM 2906 C CA . LEU A 1 391 ? 19.766 -26.344 2.447 1 91.69 391 LEU A CA 1
ATOM 2907 C C . LEU A 1 391 ? 20.297 -27.672 1.945 1 91.69 391 LEU A C 1
ATOM 2909 O O . LEU A 1 391 ? 19.531 -28.484 1.413 1 91.69 391 LEU A O 1
ATOM 2913 N N . GLU A 1 392 ? 21.5 -27.922 2.082 1 92.31 392 GLU A N 1
ATOM 2914 C CA . GLU A 1 392 ? 22.172 -29.094 1.549 1 92.31 392 GLU A CA 1
ATOM 2915 C C . GLU A 1 392 ? 21.969 -30.297 2.465 1 92.31 392 GLU A C 1
ATOM 2917 O O . GLU A 1 392 ? 22.922 -30.75 3.125 1 92.31 392 GLU A O 1
ATOM 2922 N N . TYR A 1 393 ? 20.891 -30.953 2.4 1 92.88 393 TYR A N 1
ATOM 2923 C CA . TYR A 1 393 ? 20.625 -32.125 3.238 1 92.88 393 TYR A CA 1
ATOM 2924 C C . TYR A 1 393 ? 21.391 -33.344 2.742 1 92.88 393 TYR A C 1
ATOM 2926 O O . TYR A 1 393 ? 21.5 -34.344 3.453 1 92.88 393 TYR A O 1
ATOM 2934 N N . GLY A 1 394 ? 21.969 -33.344 1.508 1 92.19 394 GLY A N 1
ATOM 2935 C CA . GLY A 1 394 ? 22.797 -34.438 0.961 1 92.19 394 GLY A CA 1
ATOM 2936 C C . GLY A 1 394 ? 24.281 -34.188 1.118 1 92.19 394 GLY A C 1
ATOM 2937 O O . GLY A 1 394 ? 25.094 -34.812 0.432 1 92.19 394 GLY A O 1
ATOM 2938 N N . ARG A 1 395 ? 24.578 -33.312 1.973 1 93.69 395 ARG A N 1
ATOM 2939 C CA . ARG A 1 395 ? 25.984 -33 2.271 1 93.69 395 ARG A CA 1
ATOM 2940 C C . ARG A 1 395 ? 26.734 -34.25 2.703 1 93.69 395 ARG A C 1
ATOM 2942 O O . ARG A 1 395 ? 26.141 -35.188 3.229 1 93.69 395 ARG A O 1
ATOM 2949 N N . ASN A 1 396 ? 28.141 -34.25 2.391 1 95.38 396 ASN A N 1
ATOM 2950 C CA . ASN A 1 396 ? 28.984 -35.375 2.756 1 95.38 396 ASN A CA 1
ATOM 2951 C C . ASN A 1 396 ? 28.766 -35.781 4.211 1 95.38 396 ASN A C 1
ATOM 2953 O O . ASN A 1 396 ? 29.047 -35 5.125 1 95.38 396 ASN A O 1
ATOM 2957 N N . PRO A 1 397 ? 28.281 -37.031 4.445 1 96.31 397 PRO A N 1
ATOM 2958 C CA . PRO A 1 397 ? 27.953 -37.469 5.809 1 96.31 397 PRO A CA 1
ATOM 2959 C C . PRO A 1 397 ? 29.188 -37.625 6.684 1 96.31 397 PRO A C 1
ATOM 2961 O O . PRO A 1 397 ? 29.062 -37.75 7.906 1 96.31 397 PRO A O 1
ATOM 2964 N N . LEU A 1 398 ? 30.359 -37.656 6.047 1 96.12 398 LEU A N 1
ATOM 2965 C CA . LEU A 1 398 ? 31.594 -37.812 6.801 1 96.12 398 LEU A CA 1
ATOM 2966 C C . LEU A 1 398 ? 31.969 -36.531 7.523 1 96.12 398 LEU A C 1
ATOM 2968 O O . LEU A 1 398 ? 32.781 -36.531 8.438 1 96.12 398 LEU A O 1
ATOM 2972 N N . TRP A 1 399 ? 31.406 -35.406 7.074 1 95.44 399 TRP A N 1
ATOM 2973 C CA . TRP A 1 399 ? 31.719 -34.125 7.699 1 95.44 399 TRP A CA 1
ATOM 2974 C C . TRP A 1 399 ? 30.906 -33.938 8.984 1 95.44 399 TRP A C 1
ATOM 2976 O O . TRP A 1 399 ? 29.688 -34.062 8.977 1 95.44 399 TRP A O 1
ATOM 2986 N N . PRO A 1 400 ? 31.578 -33.688 10.086 1 95.12 400 PRO A N 1
ATOM 2987 C CA . PRO A 1 400 ? 30.844 -33.406 11.32 1 95.12 400 PRO A CA 1
ATOM 2988 C C . PRO A 1 400 ? 30.172 -32.031 11.297 1 95.12 400 PRO A C 1
ATOM 2990 O O . PRO A 1 400 ? 30.484 -31.203 10.438 1 95.12 400 PRO A O 1
ATOM 2993 N N . VAL A 1 401 ? 29.281 -31.859 12.203 1 95.94 401 VAL A N 1
ATOM 2994 C CA . VAL A 1 401 ? 28.562 -30.594 12.273 1 95.94 401 VAL A CA 1
ATOM 2995 C C . VAL A 1 401 ? 29.484 -29.516 12.836 1 95.94 401 VAL A C 1
ATOM 2997 O O . VAL A 1 401 ? 29.5 -28.375 12.344 1 95.94 401 VAL A O 1
ATOM 3000 N N . TYR A 1 402 ? 30.25 -29.906 13.883 1 95.5 402 TYR A N 1
ATOM 3001 C CA . TYR A 1 402 ? 31.156 -28.984 14.562 1 95.5 402 TYR A CA 1
ATOM 3002 C C . TYR A 1 402 ? 32.562 -29.547 14.625 1 95.5 402 TYR A C 1
ATOM 3004 O O . TYR A 1 402 ? 32.75 -30.766 14.602 1 95.5 402 TYR A O 1
ATOM 3012 N N . ASP A 1 403 ? 33.5 -28.609 14.625 1 92.5 403 ASP A N 1
ATOM 3013 C CA . ASP A 1 403 ? 34.875 -29.047 14.836 1 92.5 403 ASP A CA 1
ATOM 3014 C C . ASP A 1 403 ? 35.188 -29.234 16.312 1 92.5 403 ASP A C 1
ATOM 3016 O O . ASP A 1 403 ? 34.281 -29.156 17.156 1 92.5 403 ASP A O 1
ATOM 3020 N N . LYS A 1 404 ? 36.406 -29.609 16.625 1 90.75 404 LYS A N 1
ATOM 3021 C CA . LYS A 1 404 ? 36.781 -29.938 17.984 1 90.75 404 LYS A CA 1
ATOM 3022 C C . LYS A 1 404 ? 36.719 -28.703 18.891 1 90.75 404 LYS A C 1
ATOM 3024 O O . LYS A 1 404 ? 36.562 -28.812 20.109 1 90.75 404 LYS A O 1
ATOM 3029 N N . GLU A 1 405 ? 36.719 -27.5 18.25 1 93.31 405 GLU A N 1
ATOM 3030 C CA . GLU A 1 405 ? 36.688 -26.25 19 1 93.31 405 GLU A CA 1
ATOM 3031 C C . GLU A 1 405 ? 35.281 -25.734 19.172 1 93.31 405 GLU A C 1
ATOM 3033 O O . GLU A 1 405 ? 35.031 -24.734 19.844 1 93.31 405 GLU A O 1
ATOM 3038 N N . GLY A 1 406 ? 34.312 -26.422 18.516 1 92.12 406 GLY A N 1
ATOM 3039 C CA . GLY A 1 406 ? 32.906 -26.031 18.688 1 92.12 406 GLY A CA 1
ATOM 3040 C C . GLY A 1 406 ? 32.406 -25.125 17.594 1 92.12 406 GLY A C 1
ATOM 3041 O O . GLY A 1 406 ? 31.25 -24.672 17.641 1 92.12 406 GLY A O 1
ATOM 3042 N N . ASN A 1 407 ? 33.281 -24.781 16.672 1 92.94 407 ASN A N 1
ATOM 3043 C CA . ASN A 1 407 ? 32.844 -24.016 15.508 1 92.94 407 ASN A CA 1
ATOM 3044 C C . ASN A 1 407 ? 32.219 -24.922 14.445 1 92.94 407 ASN A C 1
ATOM 3046 O O . ASN A 1 407 ? 32.375 -26.141 14.477 1 92.94 407 ASN A O 1
ATOM 3050 N N . TYR A 1 408 ? 31.5 -24.344 13.594 1 94.5 408 TYR A N 1
ATOM 3051 C CA . TYR A 1 408 ? 30.984 -25.141 12.484 1 94.5 408 TYR A CA 1
ATOM 3052 C C . TYR A 1 408 ? 32.125 -25.781 11.695 1 94.5 408 TYR A C 1
ATOM 3054 O O . TYR A 1 408 ? 33.125 -25.141 11.406 1 94.5 408 TYR A O 1
ATOM 3062 N N . TYR A 1 409 ? 31.984 -27 11.383 1 94.44 409 TYR A N 1
ATOM 3063 C CA . TYR A 1 409 ? 33 -27.688 10.578 1 94.44 409 TYR A CA 1
ATOM 3064 C C . TYR A 1 409 ? 32.906 -27.266 9.117 1 94.44 409 TYR A C 1
ATOM 3066 O O . TYR A 1 409 ? 31.859 -27.422 8.477 1 94.44 409 TYR A O 1
ATOM 3074 N N . LEU A 1 410 ? 33.906 -26.719 8.609 1 93.88 410 LEU A N 1
ATOM 3075 C CA . LEU A 1 410 ? 34.062 -26.406 7.191 1 93.88 410 LEU A CA 1
ATOM 3076 C C . LEU A 1 410 ? 35.094 -27.312 6.527 1 93.88 410 LEU A C 1
ATOM 3078 O O . LEU A 1 410 ? 36.188 -27.453 7.016 1 93.88 410 LEU A O 1
ATOM 3082 N N . ALA A 1 411 ? 34.656 -27.938 5.484 1 92.38 411 ALA A N 1
ATOM 3083 C CA . ALA A 1 411 ? 35.562 -28.859 4.781 1 92.38 411 ALA A CA 1
ATOM 3084 C C . ALA A 1 411 ? 36.781 -28.141 4.227 1 92.38 411 ALA A C 1
ATOM 3086 O O . ALA A 1 411 ? 37.844 -28.719 4.102 1 92.38 411 ALA A O 1
ATOM 3087 N N . GLY A 1 412 ? 36.562 -26.953 3.807 1 90.81 412 GLY A N 1
ATOM 3088 C CA . GLY A 1 412 ? 37.594 -26.078 3.277 1 90.81 412 GLY A CA 1
ATOM 3089 C C . GLY A 1 412 ? 37.25 -24.609 3.404 1 90.81 412 GLY A C 1
ATOM 3090 O O . GLY A 1 412 ? 36.188 -24.25 3.938 1 90.81 412 GLY A O 1
ATOM 3091 N N . ALA A 1 413 ? 38.188 -23.781 2.969 1 86.31 413 ALA A N 1
ATOM 3092 C CA . ALA A 1 413 ? 38 -22.344 3.094 1 86.31 413 ALA A CA 1
ATOM 3093 C C . ALA A 1 413 ? 36.844 -21.859 2.26 1 86.31 413 ALA A C 1
ATOM 3095 O O . ALA A 1 413 ? 36.219 -20.828 2.564 1 86.31 413 ALA A O 1
ATOM 3096 N N . GLN A 1 414 ? 36.438 -22.578 1.239 1 89.5 414 GLN A N 1
ATOM 3097 C CA . GLN A 1 414 ? 35.344 -22.172 0.351 1 89.5 414 GLN A CA 1
ATOM 3098 C C . GLN A 1 414 ? 34.094 -23 0.597 1 89.5 414 GLN A C 1
ATOM 3100 O O . GLN A 1 414 ? 33.25 -23.094 -0.278 1 89.5 414 GLN A O 1
ATOM 3105 N N . ASP A 1 415 ? 34 -23.625 1.703 1 93.5 415 ASP A N 1
ATOM 3106 C CA . ASP A 1 415 ? 32.812 -24.375 2.057 1 93.5 415 ASP A CA 1
ATOM 3107 C C . ASP A 1 415 ? 31.703 -23.453 2.543 1 93.5 415 ASP A C 1
ATOM 3109 O O . ASP A 1 415 ? 31.625 -23.125 3.732 1 93.5 415 ASP A O 1
ATOM 3113 N N . PHE A 1 416 ? 30.812 -23.062 1.684 1 92.56 416 PHE A N 1
ATOM 3114 C CA . PHE A 1 416 ? 29.719 -22.172 2.027 1 92.56 416 PHE A CA 1
ATOM 3115 C C . PHE A 1 416 ? 28.406 -22.922 2.09 1 92.56 416 PHE A C 1
ATOM 3117 O O . PHE A 1 416 ? 27.328 -22.312 2.154 1 92.56 416 PHE A O 1
ATOM 3124 N N . GLY A 1 417 ? 28.484 -24.25 2.088 1 92.19 417 GLY A N 1
ATOM 3125 C CA . GLY A 1 417 ? 27.266 -25.031 1.982 1 92.19 417 GLY A CA 1
ATOM 3126 C C . GLY A 1 417 ? 26.766 -25.547 3.318 1 92.19 417 GLY A C 1
ATOM 3127 O O . GLY A 1 417 ? 25.797 -26.312 3.377 1 92.19 417 GLY A O 1
ATOM 3128 N N . HIS A 1 418 ? 27.453 -25.156 4.469 1 94.62 418 HIS A N 1
ATOM 3129 C CA . HIS A 1 418 ? 27.031 -25.641 5.781 1 94.62 418 HIS A CA 1
ATOM 3130 C C . HIS A 1 418 ? 25.625 -25.156 6.109 1 94.62 418 HIS A C 1
ATOM 3132 O O . HIS A 1 418 ? 25.375 -23.953 6.234 1 94.62 418 HIS A O 1
ATOM 3138 N N . PRO A 1 419 ? 24.656 -26.062 6.34 1 95.19 419 PRO A N 1
ATOM 3139 C CA . PRO A 1 419 ? 23.25 -25.688 6.473 1 95.19 419 PRO A CA 1
ATOM 3140 C C . PRO A 1 419 ? 22.984 -24.812 7.691 1 95.19 419 PRO A C 1
ATOM 3142 O O . PRO A 1 419 ? 22.203 -23.859 7.613 1 95.19 419 PRO A O 1
ATOM 3145 N N . LEU A 1 420 ? 23.594 -25.062 8.812 1 94.94 420 LEU A N 1
ATOM 3146 C CA . LEU A 1 420 ? 23.328 -24.281 10.016 1 94.94 420 LEU A CA 1
ATOM 3147 C C . LEU A 1 420 ? 23.859 -22.859 9.867 1 94.94 420 LEU A C 1
ATOM 3149 O O . LEU A 1 420 ? 23.266 -21.922 10.406 1 94.94 420 LEU A O 1
ATOM 3153 N N . VAL A 1 421 ? 24.984 -22.672 9.125 1 94.44 421 VAL A N 1
ATOM 3154 C CA . VAL A 1 421 ? 25.5 -21.344 8.867 1 94.44 421 VAL A CA 1
ATOM 3155 C C . VAL A 1 421 ? 24.5 -20.547 8.039 1 94.44 421 VAL A C 1
ATOM 3157 O O . VAL A 1 421 ? 24.25 -19.375 8.32 1 94.44 421 VAL A O 1
ATOM 3160 N N . ILE A 1 422 ? 23.969 -21.172 7.094 1 95.06 422 ILE A N 1
ATOM 3161 C CA . ILE A 1 422 ? 23 -20.516 6.215 1 95.06 422 ILE A CA 1
ATOM 3162 C C . ILE A 1 422 ? 21.75 -20.172 7 1 95.06 422 ILE A C 1
ATOM 3164 O O . ILE A 1 422 ? 21.219 -19.062 6.883 1 95.06 422 ILE A O 1
ATOM 3168 N N . LEU A 1 423 ? 21.234 -21.125 7.852 1 95.06 423 LEU A N 1
ATOM 3169 C CA . LEU A 1 423 ? 20.016 -20.922 8.633 1 95.06 423 LEU A CA 1
ATOM 3170 C C . LEU A 1 423 ? 20.172 -19.719 9.578 1 95.06 423 LEU A C 1
ATOM 3172 O O . LEU A 1 423 ? 19.219 -18.984 9.805 1 95.06 423 LEU A O 1
ATOM 3176 N N . ASP A 1 424 ? 21.328 -19.578 10 1 92.56 424 ASP A N 1
ATOM 3177 C CA . ASP A 1 424 ? 21.531 -18.562 11.031 1 92.56 424 ASP A CA 1
ATOM 3178 C C . ASP A 1 424 ? 21.906 -17.219 10.414 1 92.56 424 ASP A C 1
ATOM 3180 O O . ASP A 1 424 ? 21.719 -16.172 11.031 1 92.56 424 ASP A O 1
ATOM 3184 N N . ASN A 1 425 ? 22.422 -17.188 9.164 1 94.75 425 ASN A N 1
ATOM 3185 C CA . ASN A 1 425 ? 23.062 -15.969 8.688 1 94.75 425 ASN A CA 1
ATOM 3186 C C . ASN A 1 425 ? 22.453 -15.492 7.375 1 94.75 425 ASN A C 1
ATOM 3188 O O . ASN A 1 425 ? 22.984 -14.562 6.75 1 94.75 425 ASN A O 1
ATOM 3192 N N . VAL A 1 426 ? 21.438 -16.047 6.949 1 95.81 426 VAL A N 1
ATOM 3193 C CA . VAL A 1 426 ? 20.766 -15.586 5.734 1 95.81 426 VAL A CA 1
ATOM 3194 C C . VAL A 1 426 ? 19.344 -15.141 6.066 1 95.81 426 VAL A C 1
ATOM 3196 O O . VAL A 1 426 ? 18.594 -15.859 6.73 1 95.81 426 VAL A O 1
ATOM 3199 N N . LEU A 1 427 ? 19.078 -13.945 5.75 1 95.75 427 LEU A N 1
ATOM 3200 C CA . LEU A 1 427 ? 17.719 -13.414 5.793 1 95.75 427 LEU A CA 1
ATOM 3201 C C . LEU A 1 427 ? 17.125 -13.305 4.387 1 95.75 427 LEU A C 1
ATOM 3203 O O . LEU A 1 427 ? 17.766 -12.75 3.486 1 95.75 427 LEU A O 1
ATOM 3207 N N . ASN A 1 428 ? 16.016 -13.898 4.133 1 96.44 428 ASN A N 1
ATOM 3208 C CA . ASN A 1 428 ? 15.258 -13.789 2.887 1 96.44 428 ASN A CA 1
ATOM 3209 C C . ASN A 1 428 ? 13.75 -13.805 3.135 1 96.44 428 ASN A C 1
ATOM 3211 O O . ASN A 1 428 ? 13.125 -14.859 3.113 1 96.44 428 ASN A O 1
ATOM 3215 N N . LYS A 1 429 ? 13.281 -12.719 3.312 1 96.06 429 LYS A N 1
ATOM 3216 C CA . LYS A 1 429 ? 11.875 -12.555 3.666 1 96.06 429 LYS A CA 1
ATOM 3217 C C . LYS A 1 429 ? 11.18 -11.578 2.721 1 96.06 429 LYS A C 1
ATOM 3219 O O . LYS A 1 429 ? 11.758 -10.555 2.34 1 96.06 429 LYS A O 1
ATOM 3224 N N . THR A 1 430 ? 10 -11.945 2.301 1 95.5 430 THR A N 1
ATOM 3225 C CA . THR A 1 430 ? 9.195 -11.07 1.453 1 95.5 430 THR A CA 1
ATOM 3226 C C . THR A 1 430 ? 7.816 -10.844 2.066 1 95.5 430 THR A C 1
ATOM 3228 O O . THR A 1 430 ? 7.133 -11.797 2.453 1 95.5 430 THR A O 1
ATOM 3231 N N . THR A 1 431 ? 7.43 -9.656 2.191 1 93.94 431 THR A N 1
ATOM 3232 C CA . THR A 1 431 ? 6.098 -9.297 2.662 1 93.94 431 THR A CA 1
ATOM 3233 C C . THR A 1 431 ? 5.277 -8.68 1.533 1 93.94 431 THR A C 1
ATOM 3235 O O . THR A 1 431 ? 5.723 -7.734 0.876 1 93.94 431 THR A O 1
ATOM 3238 N N . GLY A 1 432 ? 4.137 -9.273 1.28 1 92.69 432 GLY A N 1
ATOM 3239 C CA . GLY A 1 432 ? 3.24 -8.766 0.254 1 92.69 432 GLY A CA 1
ATOM 3240 C C . GLY A 1 432 ? 1.925 -8.258 0.81 1 92.69 432 GLY A C 1
ATOM 3241 O O . GLY A 1 432 ? 1.42 -8.781 1.805 1 92.69 432 GLY A O 1
ATOM 3242 N N . ARG A 1 433 ? 1.372 -7.262 0.179 1 92.31 433 ARG A N 1
ATOM 3243 C CA . ARG A 1 433 ? 0.043 -6.742 0.483 1 92.31 433 ARG A CA 1
ATOM 3244 C C . ARG A 1 433 ? -0.765 -6.527 -0.792 1 92.31 433 ARG A C 1
ATOM 3246 O O . ARG A 1 433 ? -0.24 -6.027 -1.79 1 92.31 433 ARG A O 1
ATOM 3253 N N . ASP A 1 434 ? -1.964 -6.949 -0.758 1 91.81 434 ASP A N 1
ATOM 3254 C CA . ASP A 1 434 ? -2.859 -6.836 -1.905 1 91.81 434 ASP A CA 1
ATOM 3255 C C . ASP A 1 434 ? -4.211 -6.258 -1.494 1 91.81 434 ASP A C 1
ATOM 3257 O O . ASP A 1 434 ? -4.867 -6.781 -0.594 1 91.81 434 ASP A O 1
ATOM 3261 N N . PHE A 1 435 ? -4.566 -5.215 -2.146 1 90.31 435 PHE A N 1
ATOM 3262 C CA . PHE A 1 435 ? -5.859 -4.578 -1.928 1 90.31 435 PHE A CA 1
ATOM 3263 C C . PHE A 1 435 ? -6.672 -4.547 -3.217 1 90.31 435 PHE A C 1
ATOM 3265 O O . PHE A 1 435 ? -6.223 -4.008 -4.227 1 90.31 435 PHE A O 1
ATOM 3272 N N . VAL A 1 436 ? -7.859 -5.129 -3.156 1 90.69 436 VAL A N 1
ATOM 3273 C CA . VAL A 1 436 ? -8.773 -5.133 -4.297 1 90.69 436 VAL A CA 1
ATOM 3274 C C . VAL A 1 436 ? -10.117 -4.535 -3.891 1 90.69 436 VAL A C 1
ATOM 3276 O O . VAL A 1 436 ? -10.711 -4.949 -2.895 1 90.69 436 VAL A O 1
ATOM 3279 N N . THR A 1 437 ? -10.602 -3.594 -4.566 1 89.19 437 THR A N 1
ATOM 3280 C CA . THR A 1 437 ? -11.914 -2.998 -4.316 1 89.19 437 THR A CA 1
ATOM 3281 C C . THR A 1 437 ? -12.695 -2.842 -5.621 1 89.19 437 THR A C 1
ATOM 3283 O O . THR A 1 437 ? -12.117 -2.523 -6.66 1 89.19 437 THR A O 1
ATOM 3286 N N . SER A 1 438 ? -13.93 -3.18 -5.555 1 90.94 438 SER A N 1
ATOM 3287 C CA . SER A 1 438 ? -14.828 -3.08 -6.699 1 90.94 438 SER A CA 1
ATOM 3288 C C . SER A 1 438 ? -16.156 -2.455 -6.305 1 90.94 438 SER A C 1
ATOM 3290 O O . SER A 1 438 ? -16.672 -2.719 -5.219 1 90.94 438 SER A O 1
ATOM 3292 N N . LEU A 1 439 ? -16.734 -1.618 -7.141 1 89.75 439 LEU A N 1
ATOM 3293 C CA . LEU A 1 439 ? -18.047 -1.016 -6.992 1 89.75 439 LEU A CA 1
ATOM 3294 C C . LEU A 1 439 ? -18.844 -1.11 -8.297 1 89.75 439 LEU A C 1
ATOM 3296 O O . LEU A 1 439 ? -18.344 -0.718 -9.352 1 89.75 439 LEU A O 1
ATOM 3300 N N . ALA A 1 440 ? -20.016 -1.658 -8.188 1 92.38 440 ALA A N 1
ATOM 3301 C CA . ALA A 1 440 ? -20.891 -1.809 -9.344 1 92.38 440 ALA A CA 1
ATOM 3302 C C . ALA A 1 440 ? -22.281 -1.285 -9.039 1 92.38 440 ALA A C 1
ATOM 3304 O O . ALA A 1 440 ? -22.75 -1.344 -7.895 1 92.38 440 ALA A O 1
ATOM 3305 N N . VAL A 1 441 ? -22.953 -0.806 -10.102 1 92.31 441 VAL A N 1
ATOM 3306 C CA . VAL A 1 441 ? -24.328 -0.315 -10.016 1 92.31 441 VAL A CA 1
ATOM 3307 C C . VAL A 1 441 ? -25.188 -0.981 -11.094 1 92.31 441 VAL A C 1
ATOM 3309 O O . VAL A 1 441 ? -24.781 -1.053 -12.258 1 92.31 441 VAL A O 1
ATOM 3312 N N . ASP A 1 442 ? -26.25 -1.518 -10.68 1 93.62 442 ASP A N 1
ATOM 3313 C CA . ASP A 1 442 ? -27.266 -1.988 -11.609 1 93.62 442 ASP A CA 1
ATOM 3314 C C . ASP A 1 442 ? -28.5 -1.088 -11.57 1 93.62 442 ASP A C 1
ATOM 3316 O O . ASP A 1 442 ? -29.219 -1.045 -10.562 1 93.62 442 ASP A O 1
ATOM 3320 N N . TRP A 1 443 ? -28.75 -0.468 -12.672 1 94.88 443 TRP A N 1
ATOM 3321 C CA . TRP A 1 443 ? -29.891 0.445 -12.758 1 94.88 443 TRP A CA 1
ATOM 3322 C C . TRP A 1 443 ? -30.797 0.061 -13.914 1 94.88 443 TRP A C 1
ATOM 3324 O O . TRP A 1 443 ? -30.422 0.169 -15.078 1 94.88 443 TRP A O 1
ATOM 3334 N N . GLU A 1 444 ? -31.953 -0.4 -13.555 1 95.25 444 GLU A N 1
ATOM 3335 C CA . GLU A 1 444 ? -32.969 -0.663 -14.586 1 95.25 444 GLU A CA 1
ATOM 3336 C C . GLU A 1 444 ? -33.656 0.622 -15.008 1 95.25 444 GLU A C 1
ATOM 3338 O O . GLU A 1 444 ? -34.656 1.032 -14.375 1 95.25 444 GLU A O 1
ATOM 3343 N N . LEU A 1 445 ? -33.344 1.127 -16.109 1 93.44 445 LEU A N 1
ATOM 3344 C CA . LEU A 1 445 ? -33.875 2.395 -16.594 1 93.44 445 LEU A CA 1
ATOM 3345 C C . LEU A 1 445 ? -35.312 2.248 -17 1 93.44 445 LEU A C 1
ATOM 3347 O O . LEU A 1 445 ? -36.156 3.082 -16.656 1 93.44 445 LEU A O 1
ATOM 3351 N N . VAL A 1 446 ? -35.594 1.242 -17.797 1 92.88 446 VAL A N 1
ATOM 3352 C CA . VAL A 1 446 ? -36.938 0.804 -18.188 1 92.88 446 VAL A CA 1
ATOM 3353 C C . VAL A 1 446 ? -37.031 -0.717 -18.094 1 92.88 446 VAL A C 1
ATOM 3355 O O . VAL A 1 446 ? -36 -1.401 -17.969 1 92.88 446 VAL A O 1
ATOM 3358 N N . LYS A 1 447 ? -38.188 -1.108 -17.984 1 90.75 447 LYS A N 1
ATOM 3359 C CA . LYS A 1 447 ? -38.344 -2.553 -17.828 1 90.75 447 LYS A CA 1
ATOM 3360 C C . LYS A 1 447 ? -37.562 -3.305 -18.906 1 90.75 447 LYS A C 1
ATOM 3362 O O . LYS A 1 447 ? -37.75 -3.07 -20.109 1 90.75 447 LYS A O 1
ATOM 3367 N N . GLY A 1 448 ? -36.625 -4.023 -18.484 1 92.44 448 GLY A N 1
ATOM 3368 C CA . GLY A 1 448 ? -35.875 -4.867 -19.375 1 92.44 448 GLY A CA 1
ATOM 3369 C C . GLY A 1 448 ? -34.531 -4.242 -19.781 1 92.44 448 GLY A C 1
ATOM 3370 O O . GLY A 1 448 ? -33.688 -4.906 -20.391 1 92.44 448 GLY A O 1
ATOM 3371 N N . LEU A 1 449 ? -34.344 -2.996 -19.594 1 95.75 449 LEU A N 1
ATOM 3372 C CA . LEU A 1 449 ? -33.094 -2.316 -19.938 1 95.75 449 LEU A CA 1
ATOM 3373 C C . LEU A 1 449 ? -32.344 -1.935 -18.688 1 95.75 449 LEU A C 1
ATOM 3375 O O . LEU A 1 449 ? -32.781 -1.085 -17.906 1 95.75 449 LEU A O 1
ATOM 3379 N N . THR A 1 450 ? -31.156 -2.492 -18.547 1 95.5 450 THR A N 1
ATOM 3380 C CA . THR A 1 450 ? -30.344 -2.268 -17.359 1 95.5 450 THR A CA 1
ATOM 3381 C C . THR A 1 450 ? -28.969 -1.717 -17.734 1 95.5 450 THR A C 1
ATOM 3383 O O . THR A 1 450 ? -28.344 -2.199 -18.672 1 95.5 450 THR A O 1
ATOM 3386 N N . ILE A 1 451 ? -28.516 -0.671 -17.047 1 96.31 451 ILE A N 1
ATOM 3387 C CA . ILE A 1 451 ? -27.156 -0.177 -17.188 1 96.31 451 ILE A CA 1
ATOM 3388 C C . ILE A 1 451 ? -26.312 -0.66 -16.016 1 96.31 451 ILE A C 1
ATOM 3390 O O . ILE A 1 451 ? -26.781 -0.707 -14.875 1 96.31 451 ILE A O 1
ATOM 3394 N N . HIS A 1 452 ? -25.047 -1.101 -16.328 1 94.88 452 HIS A N 1
ATOM 3395 C CA . HIS A 1 452 ? -24.156 -1.661 -15.32 1 94.88 452 HIS A CA 1
ATOM 3396 C C . HIS A 1 452 ? -22.781 -1.002 -15.367 1 94.88 452 HIS A C 1
ATOM 3398 O O . HIS A 1 452 ? -21.844 -1.562 -15.938 1 94.88 452 HIS A O 1
ATOM 3404 N N . PRO A 1 453 ? -22.594 0.127 -14.734 1 94.81 453 PRO A N 1
ATOM 3405 C CA . PRO A 1 453 ? -21.25 0.65 -14.539 1 94.81 453 PRO A CA 1
ATOM 3406 C C . PRO A 1 453 ? -20.516 -0.038 -13.391 1 94.81 453 PRO A C 1
ATOM 3408 O O . PRO A 1 453 ? -21.094 -0.282 -12.328 1 94.81 453 PRO A O 1
ATOM 3411 N N . GLN A 1 454 ? -19.203 -0.356 -13.609 1 94.06 454 GLN A N 1
ATOM 3412 C CA . GLN A 1 454 ? -18.375 -1 -12.594 1 94.06 454 GLN A CA 1
ATOM 3413 C C . GLN A 1 454 ? -16.969 -0.434 -12.602 1 94.06 454 GLN A C 1
ATOM 3415 O O . GLN A 1 454 ? -16.391 -0.182 -13.664 1 94.06 454 GLN A O 1
ATOM 3420 N N . LEU A 1 455 ? -16.484 -0.148 -11.453 1 93.19 455 LEU A N 1
ATOM 3421 C CA . LEU A 1 455 ? -15.109 0.316 -11.258 1 93.19 455 LEU A CA 1
ATOM 3422 C C . LEU A 1 455 ? -14.344 -0.636 -10.344 1 93.19 455 LEU A C 1
ATOM 3424 O O . LEU A 1 455 ? -14.781 -0.929 -9.234 1 93.19 455 LEU A O 1
ATOM 3428 N N . ASP A 1 456 ? -13.188 -1.128 -10.891 1 93.38 456 ASP A N 1
ATOM 3429 C CA . ASP A 1 456 ? -12.328 -2.041 -10.148 1 93.38 456 ASP A CA 1
ATOM 3430 C C . ASP A 1 456 ? -10.93 -1.45 -9.961 1 93.38 456 ASP A C 1
ATOM 3432 O O . ASP A 1 456 ? -10.359 -0.895 -10.906 1 93.38 456 ASP A O 1
ATOM 3436 N N . TYR A 1 457 ? -10.391 -1.532 -8.789 1 91.69 457 TYR A N 1
ATOM 3437 C CA . TYR A 1 457 ? -9.039 -1.07 -8.492 1 91.69 457 TYR A CA 1
ATOM 3438 C C . TYR A 1 457 ? -8.281 -2.109 -7.676 1 91.69 457 TYR A C 1
ATOM 3440 O O . TYR A 1 457 ? -8.805 -2.656 -6.707 1 91.69 457 TYR A O 1
ATOM 3448 N N . ARG A 1 458 ? -7.074 -2.346 -8.062 1 91.94 458 ARG A N 1
ATOM 3449 C CA . ARG A 1 458 ? -6.176 -3.254 -7.352 1 91.94 458 ARG A CA 1
ATOM 3450 C C . ARG A 1 458 ? -4.828 -2.594 -7.082 1 91.94 458 ARG A C 1
ATOM 3452 O O . ARG A 1 458 ? -4.219 -2.023 -7.988 1 91.94 458 ARG A O 1
ATOM 3459 N N . TYR A 1 459 ? -4.375 -2.674 -5.906 1 91.69 459 TYR A N 1
ATOM 3460 C CA . TYR A 1 459 ? -3.068 -2.18 -5.488 1 91.69 459 TYR A CA 1
ATOM 3461 C C . TYR A 1 459 ? -2.279 -3.268 -4.766 1 91.69 459 TYR A C 1
ATOM 3463 O O . TYR A 1 459 ? -2.729 -3.795 -3.748 1 91.69 459 TYR A O 1
ATOM 3471 N N . GLN A 1 460 ? -1.095 -3.549 -5.305 1 92.25 460 GLN A N 1
ATOM 3472 C CA . GLN A 1 460 ? -0.234 -4.59 -4.75 1 92.25 460 GLN A CA 1
ATOM 3473 C C . GLN A 1 460 ? 1.153 -4.039 -4.426 1 92.25 460 GLN A C 1
ATOM 3475 O O . GLN A 1 460 ? 1.727 -3.285 -5.215 1 92.25 460 GLN A O 1
ATOM 3480 N N . THR A 1 461 ? 1.608 -4.375 -3.26 1 91.56 461 THR A N 1
ATOM 3481 C CA . THR A 1 461 ? 2.969 -4.012 -2.881 1 91.56 461 THR A CA 1
ATOM 3482 C C . THR A 1 461 ? 3.738 -5.234 -2.393 1 91.56 461 THR A C 1
ATOM 3484 O O . THR A 1 461 ? 3.146 -6.18 -1.866 1 91.56 461 THR A O 1
ATOM 3487 N N . SER A 1 462 ? 4.98 -5.246 -2.631 1 93.62 462 SER A N 1
ATOM 3488 C CA . SER A 1 462 ? 5.879 -6.293 -2.148 1 93.62 462 SER A CA 1
ATOM 3489 C C . SER A 1 462 ? 7.215 -5.707 -1.697 1 93.62 462 SER A C 1
ATOM 3491 O O . SER A 1 462 ? 7.77 -4.828 -2.361 1 93.62 462 SER A O 1
ATOM 3493 N N . VAL A 1 463 ? 7.672 -6.102 -0.538 1 93.56 463 VAL A N 1
ATOM 3494 C CA . VAL A 1 463 ? 8.977 -5.711 -0.017 1 93.56 463 VAL A CA 1
ATOM 3495 C C . VAL A 1 463 ? 9.805 -6.957 0.288 1 93.56 463 VAL A C 1
ATOM 3497 O O . VAL A 1 463 ? 9.383 -7.816 1.065 1 93.56 463 VAL A O 1
ATOM 3500 N N . GLY A 1 464 ? 10.906 -7.043 -0.345 1 94.81 464 GLY A N 1
ATOM 3501 C CA . GLY A 1 464 ? 11.836 -8.133 -0.096 1 94.81 464 GLY A CA 1
ATOM 3502 C C . GLY A 1 464 ? 13.039 -7.711 0.727 1 94.81 464 GLY A C 1
ATOM 3503 O O . GLY A 1 464 ? 13.727 -6.754 0.38 1 94.81 464 GLY A O 1
ATOM 3504 N N . ASP A 1 465 ? 13.242 -8.391 1.841 1 95.75 465 ASP A N 1
ATOM 3505 C CA . ASP A 1 465 ? 14.406 -8.203 2.705 1 95.75 465 ASP A CA 1
ATOM 3506 C C . ASP A 1 465 ? 15.383 -9.367 2.582 1 95.75 465 ASP A C 1
ATOM 3508 O O . ASP A 1 465 ? 15.031 -10.508 2.885 1 95.75 465 ASP A O 1
ATOM 3512 N N . VAL A 1 466 ? 16.578 -9.023 2.145 1 96.25 466 VAL A N 1
ATOM 3513 C CA . VAL A 1 466 ? 17.578 -10.07 1.956 1 96.25 466 VAL A CA 1
ATOM 3514 C C . VAL A 1 466 ? 18.891 -9.656 2.607 1 96.25 466 VAL A C 1
ATOM 3516 O O . VAL A 1 466 ? 19.297 -8.492 2.518 1 96.25 466 VAL A O 1
ATOM 3519 N N . TYR A 1 467 ? 19.531 -10.508 3.326 1 96.12 467 TYR A N 1
ATOM 3520 C CA . TYR A 1 467 ? 20.875 -10.336 3.846 1 96.12 467 TYR A CA 1
ATOM 3521 C C . TYR A 1 467 ? 21.656 -11.656 3.803 1 96.12 467 TYR A C 1
ATOM 3523 O O . TYR A 1 467 ? 21.156 -12.68 4.27 1 96.12 467 TYR A O 1
ATOM 3531 N N . ARG A 1 468 ? 22.781 -11.625 3.236 1 96.25 468 ARG A N 1
ATOM 3532 C CA . ARG A 1 468 ? 23.719 -12.734 3.201 1 96.25 468 ARG A CA 1
ATOM 3533 C C . ARG A 1 468 ? 25.062 -12.344 3.814 1 96.25 468 ARG A C 1
ATOM 3535 O O . ARG A 1 468 ? 25.828 -11.594 3.213 1 96.25 468 ARG A O 1
ATOM 3542 N N . ALA A 1 469 ? 25.328 -13 4.879 1 95.69 469 ALA A N 1
ATOM 3543 C CA . ALA A 1 469 ? 26.609 -12.734 5.516 1 95.69 469 ALA A CA 1
ATOM 3544 C C . ALA A 1 469 ? 27.766 -13.281 4.676 1 95.69 469 ALA A C 1
ATOM 3546 O O . ALA A 1 469 ? 27.547 -14.086 3.768 1 95.69 469 ALA A O 1
ATOM 3547 N N . SER A 1 470 ? 28.969 -12.836 4.949 1 93.5 470 SER A N 1
ATOM 3548 C CA . SER A 1 470 ? 30.141 -13.156 4.137 1 93.5 470 SER A CA 1
ATOM 3549 C C . SER A 1 470 ? 30.453 -14.648 4.164 1 93.5 470 SER A C 1
ATOM 3551 O O . SER A 1 470 ? 31.109 -15.172 3.27 1 93.5 470 SER A O 1
ATOM 3553 N N . ASN A 1 471 ? 29.891 -15.375 5.098 1 93.12 471 ASN A N 1
ATOM 3554 C CA . ASN A 1 471 ? 30.203 -16.797 5.23 1 93.12 471 ASN A CA 1
ATOM 3555 C C . ASN A 1 471 ? 29.109 -17.672 4.621 1 93.12 471 ASN A C 1
ATOM 3557 O O . ASN A 1 471 ? 29.062 -18.875 4.871 1 93.12 471 ASN A O 1
ATOM 3561 N N . THR A 1 472 ? 28.281 -17.109 3.824 1 94.19 472 THR A N 1
ATOM 3562 C CA . THR A 1 472 ? 27.109 -17.875 3.408 1 94.19 472 THR A CA 1
ATOM 3563 C C . THR A 1 472 ? 27.188 -18.219 1.927 1 94.19 472 THR A C 1
ATOM 3565 O O . THR A 1 472 ? 26.484 -19.109 1.453 1 94.19 472 THR A O 1
ATOM 3568 N N . SER A 1 473 ? 27.953 -17.516 1.129 1 92.69 473 SER A N 1
ATOM 3569 C CA . SER A 1 473 ? 28.141 -17.781 -0.293 1 92.69 473 SER A CA 1
ATOM 3570 C C . SER A 1 473 ? 29.438 -17.172 -0.802 1 92.69 473 SER A C 1
ATOM 3572 O O . SER A 1 473 ? 30.031 -16.328 -0.136 1 92.69 473 SER A O 1
ATOM 3574 N N . GLN A 1 474 ? 29.797 -17.672 -1.924 1 91.25 474 GLN A N 1
ATOM 3575 C CA . GLN A 1 474 ? 31 -17.109 -2.531 1 91.25 474 GLN A CA 1
ATOM 3576 C C . GLN A 1 474 ? 30.797 -15.625 -2.857 1 91.25 474 GLN A C 1
ATOM 3578 O O . GLN A 1 474 ? 31.672 -14.797 -2.568 1 91.25 474 GLN A O 1
ATOM 3583 N N . ASP A 1 475 ? 29.688 -15.352 -3.342 1 90.62 475 ASP A N 1
ATOM 3584 C CA . ASP A 1 475 ? 29.375 -13.977 -3.705 1 90.62 475 ASP A CA 1
ATOM 3585 C C . ASP A 1 475 ? 29.406 -13.062 -2.479 1 90.62 475 ASP A C 1
ATOM 3587 O O . ASP A 1 475 ? 29.969 -11.969 -2.523 1 90.62 475 ASP A O 1
ATOM 3591 N N . ALA A 1 476 ? 28.812 -13.531 -1.427 1 93.69 476 ALA A N 1
ATOM 3592 C CA . ALA A 1 476 ? 28.766 -12.734 -0.202 1 93.69 476 ALA A CA 1
ATOM 3593 C C . ALA A 1 476 ? 30.156 -12.609 0.42 1 93.69 476 ALA A C 1
ATOM 3595 O O . ALA A 1 476 ? 30.484 -11.57 1.001 1 93.69 476 ALA A O 1
ATOM 3596 N N . ASN A 1 477 ? 30.875 -13.711 0.3 1 93.19 477 ASN A N 1
ATOM 3597 C CA . ASN A 1 477 ? 32.25 -13.672 0.814 1 93.19 477 ASN A CA 1
ATOM 3598 C C . ASN A 1 477 ? 33.094 -12.664 0.054 1 93.19 477 ASN A C 1
ATOM 3600 O O . ASN A 1 477 ? 33.812 -11.859 0.663 1 93.19 477 ASN A O 1
ATOM 3604 N N . ASP A 1 478 ? 33 -12.672 -1.218 1 90.81 478 ASP A N 1
ATOM 3605 C CA . ASP A 1 478 ? 33.781 -11.789 -2.07 1 90.81 478 ASP A CA 1
ATOM 3606 C C . ASP A 1 478 ? 33.406 -10.328 -1.86 1 90.81 478 ASP A C 1
ATOM 3608 O O . ASP A 1 478 ? 34.219 -9.43 -2.117 1 90.81 478 ASP A O 1
ATOM 3612 N N . ASN A 1 479 ? 32.25 -10.102 -1.335 1 90.44 479 ASN A N 1
ATOM 3613 C CA . ASN A 1 479 ? 31.75 -8.734 -1.238 1 90.44 479 ASN A CA 1
ATOM 3614 C C . ASN A 1 479 ? 31.609 -8.289 0.215 1 90.44 479 ASN A C 1
ATOM 3616 O O . ASN A 1 479 ? 31.016 -7.242 0.494 1 90.44 479 ASN A O 1
ATOM 3620 N N . GLY A 1 480 ? 32.031 -9.094 1.096 1 91.31 480 GLY A N 1
ATOM 3621 C CA . GLY A 1 480 ? 31.953 -8.734 2.502 1 91.31 480 GLY A CA 1
ATOM 3622 C C . GLY A 1 480 ? 30.531 -8.648 3.018 1 91.31 480 GLY A C 1
ATOM 3623 O O . GLY A 1 480 ? 30.188 -7.754 3.795 1 91.31 480 GLY A O 1
ATOM 3624 N N . GLY A 1 481 ? 29.703 -9.477 2.48 1 93.25 481 GLY A N 1
ATOM 3625 C CA . GLY A 1 481 ? 28.281 -9.445 2.818 1 93.25 481 GLY A CA 1
ATOM 3626 C C . GLY A 1 481 ? 27.453 -8.695 1.801 1 93.25 481 GLY A C 1
ATOM 3627 O O . GLY A 1 481 ? 27.938 -7.777 1.141 1 93.25 481 GLY A O 1
ATOM 3628 N N . ILE A 1 482 ? 26.203 -9.117 1.685 1 94.06 482 ILE A N 1
ATOM 3629 C CA . ILE A 1 482 ? 25.312 -8.492 0.711 1 94.06 482 ILE A CA 1
ATOM 3630 C C . ILE A 1 482 ? 23.953 -8.227 1.356 1 94.06 482 ILE A C 1
ATOM 3632 O O . ILE A 1 482 ? 23.359 -9.117 1.969 1 94.06 482 ILE A O 1
ATOM 3636 N N . ALA A 1 483 ? 23.5 -7.02 1.277 1 93.19 483 ALA A N 1
ATOM 3637 C CA . ALA A 1 483 ? 22.172 -6.641 1.741 1 93.19 483 ALA A CA 1
ATOM 3638 C C . ALA A 1 483 ? 21.312 -6.113 0.591 1 93.19 483 ALA A C 1
ATOM 3640 O O . ALA A 1 483 ? 21.812 -5.402 -0.285 1 93.19 483 ALA A O 1
ATOM 3641 N N . GLN A 1 484 ? 20.078 -6.52 0.606 1 93.06 484 GLN A N 1
ATOM 3642 C CA . GLN A 1 484 ? 19.156 -6.047 -0.43 1 93.06 484 GLN A CA 1
ATOM 3643 C C . GLN A 1 484 ? 17.812 -5.648 0.165 1 93.06 484 GLN A C 1
ATOM 3645 O O . GLN A 1 484 ? 17.344 -6.281 1.11 1 93.06 484 GLN A O 1
ATOM 3650 N N . ILE A 1 485 ? 17.25 -4.605 -0.307 1 92.31 485 ILE A N 1
ATOM 3651 C CA . ILE A 1 485 ? 15.852 -4.23 -0.128 1 92.31 485 ILE A CA 1
ATOM 3652 C C . ILE A 1 485 ? 15.188 -4.035 -1.491 1 92.31 485 ILE A C 1
ATOM 3654 O O . ILE A 1 485 ? 15.602 -3.178 -2.273 1 92.31 485 ILE A O 1
ATOM 3658 N N . ASN A 1 486 ? 14.25 -4.852 -1.726 1 92.5 486 ASN A N 1
ATOM 3659 C CA . ASN A 1 486 ? 13.547 -4.824 -3.004 1 92.5 486 ASN A CA 1
ATOM 3660 C C . ASN A 1 486 ? 12.086 -4.402 -2.834 1 92.5 486 ASN A C 1
ATOM 3662 O O . ASN A 1 486 ? 11.297 -5.113 -2.211 1 92.5 486 ASN A O 1
ATOM 3666 N N . ASN A 1 487 ? 11.773 -3.262 -3.404 1 91.06 487 ASN A N 1
ATOM 3667 C CA . ASN A 1 487 ? 10.398 -2.766 -3.363 1 91.06 487 ASN A CA 1
ATOM 3668 C C . ASN A 1 487 ? 9.734 -2.828 -4.738 1 91.06 487 ASN A C 1
ATOM 3670 O O . ASN A 1 487 ? 10.375 -2.529 -5.75 1 91.06 487 ASN A O 1
ATOM 3674 N N . SER A 1 488 ? 8.531 -3.291 -4.73 1 91.75 488 SER A N 1
ATOM 3675 C CA . SER A 1 488 ? 7.754 -3.248 -5.965 1 91.75 488 SER A CA 1
ATOM 3676 C C . SER A 1 488 ? 6.289 -2.938 -5.688 1 91.75 488 SER A C 1
ATOM 3678 O O . SER A 1 488 ? 5.777 -3.256 -4.613 1 91.75 488 SER A O 1
ATOM 3680 N N . PHE A 1 489 ? 5.652 -2.275 -6.555 1 90 489 PHE A N 1
ATOM 3681 C CA . PHE A 1 489 ? 4.203 -2.111 -6.477 1 90 489 PHE A CA 1
ATOM 3682 C C . PHE A 1 489 ? 3.568 -2.242 -7.855 1 90 489 PHE A C 1
ATOM 3684 O O . PHE A 1 489 ? 4.215 -1.972 -8.867 1 90 489 PHE A O 1
ATOM 3691 N N . ASN A 1 490 ? 2.371 -2.662 -7.914 1 92.31 490 ASN A N 1
ATOM 3692 C CA . ASN A 1 490 ? 1.532 -2.789 -9.102 1 92.31 490 ASN A CA 1
ATOM 3693 C C . ASN A 1 490 ? 0.146 -2.191 -8.875 1 92.31 490 ASN A C 1
ATOM 3695 O O . ASN A 1 490 ? -0.426 -2.33 -7.793 1 92.31 490 ASN A O 1
ATOM 3699 N N . GLN A 1 491 ? -0.336 -1.485 -9.898 1 92.56 491 GLN A N 1
ATOM 3700 C CA . GLN A 1 491 ? -1.685 -0.928 -9.883 1 92.56 491 GLN A CA 1
ATOM 3701 C C . GLN A 1 491 ? -2.457 -1.332 -11.141 1 92.56 491 GLN A C 1
ATOM 3703 O O . GLN A 1 491 ? -1.892 -1.38 -12.234 1 92.56 491 GLN A O 1
ATOM 3708 N N . ASN A 1 492 ? -3.693 -1.65 -10.906 1 93.62 492 ASN A N 1
ATOM 3709 C CA . ASN A 1 492 ? -4.605 -1.952 -12.008 1 93.62 492 ASN A CA 1
ATOM 3710 C C . ASN A 1 492 ? -5.961 -1.276 -11.812 1 93.62 492 ASN A C 1
ATOM 3712 O O . ASN A 1 492 ? -6.594 -1.434 -10.766 1 93.62 492 ASN A O 1
ATOM 3716 N N . LEU A 1 493 ? -6.367 -0.456 -12.727 1 93.56 493 LEU A N 1
ATOM 3717 C CA . LEU A 1 493 ? -7.664 0.208 -12.734 1 93.56 493 LEU A CA 1
ATOM 3718 C C . LEU A 1 493 ? -8.484 -0.221 -13.945 1 93.56 493 LEU A C 1
ATOM 3720 O O . LEU A 1 493 ? -8.031 -0.101 -15.086 1 93.56 493 LEU A O 1
ATOM 3724 N N . MET A 1 494 ? -9.633 -0.728 -13.688 1 94.12 494 MET A N 1
ATOM 3725 C CA . MET A 1 494 ? -10.516 -1.151 -14.766 1 94.12 494 MET A CA 1
ATOM 3726 C C . MET A 1 494 ? -11.891 -0.503 -14.625 1 94.12 494 MET A C 1
ATOM 3728 O O . MET A 1 494 ? -12.508 -0.568 -13.562 1 94.12 494 MET A O 1
ATOM 3732 N N . SER A 1 495 ? -12.359 0.132 -15.617 1 94.94 495 SER A N 1
ATOM 3733 C CA . SER A 1 495 ? -13.695 0.7 -15.719 1 94.94 495 SER A CA 1
ATOM 3734 C C . SER A 1 495 ? -14.5 0.033 -16.828 1 94.94 495 SER A C 1
ATOM 3736 O O . SER A 1 495 ? -14.031 -0.086 -17.953 1 94.94 495 SER A O 1
ATOM 3738 N N . GLU A 1 496 ? -15.648 -0.438 -16.453 1 94.19 496 GLU A N 1
ATOM 3739 C CA . GLU A 1 496 ? -16.531 -1.094 -17.406 1 94.19 496 GLU A CA 1
ATOM 3740 C C . GLU A 1 496 ? -17.969 -0.583 -17.281 1 94.19 496 GLU A C 1
ATOM 3742 O O . GLU A 1 496 ? -18.453 -0.373 -16.172 1 94.19 496 GLU A O 1
ATOM 3747 N N . THR A 1 497 ? -18.578 -0.325 -18.406 1 95.62 497 THR A N 1
ATOM 3748 C CA . THR A 1 497 ? -19.984 0.058 -18.484 1 95.62 497 THR A CA 1
ATOM 3749 C C . THR A 1 497 ? -20.688 -0.624 -19.656 1 95.62 497 THR A C 1
ATOM 3751 O O . THR A 1 497 ? -20.188 -0.577 -20.781 1 95.62 497 THR A O 1
ATOM 3754 N N . TYR A 1 498 ? -21.781 -1.256 -19.328 1 94.31 498 TYR A N 1
ATOM 3755 C CA . TYR A 1 498 ? -22.516 -1.857 -20.438 1 94.31 498 TYR A CA 1
ATOM 3756 C C . TYR A 1 498 ? -24.016 -1.773 -20.203 1 94.31 498 TYR A C 1
ATOM 3758 O O . TYR A 1 498 ? -24.469 -1.631 -19.062 1 94.31 498 TYR A O 1
ATOM 3766 N N . LEU A 1 499 ? -24.766 -1.861 -21.297 1 96.06 499 LEU A N 1
ATOM 3767 C CA . LEU A 1 499 ? -26.234 -1.885 -21.359 1 96.06 499 LEU A CA 1
ATOM 3768 C C . LEU A 1 499 ? -26.734 -3.26 -21.781 1 96.06 499 LEU A C 1
ATOM 3770 O O . LEU A 1 499 ? -26.172 -3.883 -22.688 1 96.06 499 LEU A O 1
ATOM 3774 N N . THR A 1 500 ? -27.703 -3.711 -21.047 1 95.12 500 THR A N 1
ATOM 3775 C CA . THR A 1 500 ? -28.312 -4.988 -21.406 1 95.12 500 THR A CA 1
ATOM 3776 C C . THR A 1 500 ? -29.812 -4.832 -21.594 1 95.12 500 THR A C 1
ATOM 3778 O O . THR A 1 500 ? -30.516 -4.328 -20.703 1 95.12 500 THR A O 1
ATOM 3781 N N . PHE A 1 501 ? -30.297 -5.211 -22.688 1 95.25 501 PHE A N 1
ATOM 3782 C CA . PHE A 1 501 ? -31.719 -5.258 -23 1 95.25 501 PHE A CA 1
ATOM 3783 C C . PHE A 1 501 ? -32.188 -6.699 -23.094 1 95.25 501 PHE A C 1
ATOM 3785 O O . PHE A 1 501 ? -31.688 -7.477 -23.906 1 95.25 501 PHE A O 1
ATOM 3792 N N . SER A 1 502 ? -33.094 -7.098 -22.312 1 93.62 502 SER A N 1
ATOM 3793 C CA . SER A 1 502 ? -33.656 -8.445 -22.297 1 93.62 502 SER A CA 1
ATOM 3794 C C . SER A 1 502 ? -35.188 -8.414 -22.344 1 93.62 502 SER A C 1
ATOM 3796 O O . SER A 1 502 ? -35.812 -7.801 -21.5 1 93.62 502 SER A O 1
ATOM 3798 N N . ARG A 1 503 ? -35.75 -9.156 -23.297 1 92.75 503 ARG A N 1
ATOM 3799 C CA . ARG A 1 503 ? -37.188 -9.195 -23.422 1 92.75 503 ARG A CA 1
ATOM 3800 C C . ARG A 1 503 ? -37.656 -10.445 -24.188 1 92.75 503 ARG A C 1
ATOM 3802 O O . ARG A 1 503 ? -36.906 -10.945 -25.047 1 92.75 503 ARG A O 1
ATOM 3809 N N . THR A 1 504 ? -38.719 -10.953 -23.797 1 92.06 504 THR A N 1
ATOM 3810 C CA . THR A 1 504 ? -39.344 -12.039 -24.516 1 92.06 504 THR A CA 1
ATOM 3811 C C . THR A 1 504 ? -40.531 -11.523 -25.312 1 92.06 504 THR A C 1
ATOM 3813 O O . THR A 1 504 ? -41.438 -10.875 -24.766 1 92.06 504 THR A O 1
ATOM 3816 N N . PHE A 1 505 ? -40.469 -11.836 -26.578 1 91.62 505 PHE A N 1
ATOM 3817 C CA . PHE A 1 505 ? -41.562 -11.422 -27.469 1 91.62 505 PHE A CA 1
ATOM 3818 C C . PHE A 1 505 ? -42.406 -12.617 -27.859 1 91.62 505 PHE A C 1
ATOM 3820 O O . PHE A 1 505 ? -41.906 -13.656 -28.281 1 91.62 505 PHE A O 1
ATOM 3827 N N . ASN A 1 506 ? -43.781 -12.492 -27.812 1 90.12 506 ASN A N 1
ATOM 3828 C CA . ASN A 1 506 ? -44.75 -13.492 -28.219 1 90.12 506 ASN A CA 1
ATOM 3829 C C . ASN A 1 506 ? -44.469 -14.859 -27.609 1 90.12 506 ASN A C 1
ATOM 3831 O O . ASN A 1 506 ? -44.531 -15.883 -28.297 1 90.12 506 ASN A O 1
ATOM 3835 N N . GLU A 1 507 ? -43.875 -15 -26.438 1 85.44 507 GLU A N 1
ATOM 3836 C CA . GLU A 1 507 ? -43.594 -16.188 -25.641 1 85.44 507 GLU A CA 1
ATOM 3837 C C . GLU A 1 507 ? -42.531 -17.062 -26.312 1 85.44 507 GLU A C 1
ATOM 3839 O O . GLU A 1 507 ? -41.906 -17.906 -25.656 1 85.44 507 GLU A O 1
ATOM 3844 N N . ASN A 1 508 ? -42.344 -16.859 -27.656 1 89.69 508 ASN A N 1
ATOM 3845 C CA . ASN A 1 508 ? -41.469 -17.797 -28.375 1 89.69 508 ASN A CA 1
ATOM 3846 C C . ASN A 1 508 ? -40.094 -17.172 -28.656 1 89.69 508 ASN A C 1
ATOM 3848 O O . ASN A 1 508 ? -39.156 -17.891 -29.016 1 89.69 508 ASN A O 1
ATOM 3852 N N . HIS A 1 509 ? -40.031 -15.859 -28.641 1 93.88 509 HIS A N 1
ATOM 3853 C CA . HIS A 1 509 ? -38.781 -15.18 -28.969 1 93.88 509 HIS A CA 1
ATOM 3854 C C . HIS A 1 509 ? -38.156 -14.531 -27.734 1 93.88 509 HIS A C 1
ATOM 3856 O O . HIS A 1 509 ? -38.688 -13.555 -27.219 1 93.88 509 HIS A O 1
ATOM 3862 N N . ALA A 1 510 ? -37.125 -15.07 -27.25 1 93.44 510 ALA A N 1
ATOM 3863 C CA . ALA A 1 510 ? -36.375 -14.438 -26.156 1 93.44 510 ALA A CA 1
ATOM 3864 C C . ALA A 1 510 ? -35.094 -13.789 -26.672 1 93.44 510 ALA A C 1
ATOM 3866 O O . ALA A 1 510 ? -34.281 -14.438 -27.328 1 93.44 510 ALA A O 1
ATOM 3867 N N . LEU A 1 511 ? -34.938 -12.477 -26.422 1 94.38 511 LEU A N 1
ATOM 3868 C CA . LEU A 1 511 ? -33.812 -11.711 -26.938 1 94.38 511 LEU A CA 1
ATOM 3869 C C . LEU A 1 511 ? -33.094 -10.977 -25.812 1 94.38 511 LEU A C 1
ATOM 3871 O O . LEU A 1 511 ? -33.75 -10.336 -24.969 1 94.38 511 LEU A O 1
ATOM 3875 N N . THR A 1 512 ? -31.797 -11.164 -25.75 1 93.75 512 THR A N 1
ATOM 3876 C CA . THR A 1 512 ? -30.938 -10.383 -24.875 1 93.75 512 THR A CA 1
ATOM 3877 C C . THR A 1 512 ? -29.812 -9.719 -25.656 1 93.75 512 THR A C 1
ATOM 3879 O O . THR A 1 512 ? -29.047 -10.398 -26.328 1 93.75 512 THR A O 1
ATOM 3882 N N . VAL A 1 513 ? -29.734 -8.422 -25.641 1 94.44 513 VAL A N 1
ATOM 3883 C CA . VAL A 1 513 ? -28.688 -7.648 -26.312 1 94.44 513 VAL A CA 1
ATOM 3884 C C . VAL A 1 513 ? -27.875 -6.871 -25.297 1 94.44 513 VAL A C 1
ATOM 3886 O O . VAL A 1 513 ? -28.422 -6.215 -24.406 1 94.44 513 VAL A O 1
ATOM 3889 N N . MET A 1 514 ? -26.594 -7.039 -25.422 1 94.31 514 MET A N 1
ATOM 3890 C CA . MET A 1 514 ? -25.688 -6.336 -24.516 1 94.31 514 MET A CA 1
ATOM 3891 C C . MET A 1 514 ? -24.625 -5.566 -25.297 1 94.31 514 MET A C 1
ATOM 3893 O O . MET A 1 514 ? -24.094 -6.07 -26.297 1 94.31 514 MET A O 1
ATOM 3897 N N . ALA A 1 515 ? -24.328 -4.34 -24.969 1 94.81 515 ALA A N 1
ATOM 3898 C CA . ALA A 1 515 ? -23.25 -3.523 -25.547 1 94.81 515 ALA A CA 1
ATOM 3899 C C . ALA A 1 515 ? -22.547 -2.717 -24.469 1 94.81 515 ALA A C 1
ATOM 3901 O O . ALA A 1 515 ? -23.188 -2.223 -23.531 1 94.81 515 ALA A O 1
ATOM 3902 N N . GLY A 1 516 ? -21.25 -2.689 -24.531 1 94.94 516 GLY A N 1
ATOM 3903 C CA . GLY A 1 516 ? -20.547 -1.955 -23.5 1 94.94 516 GLY A CA 1
ATOM 3904 C C . GLY A 1 516 ? -19.109 -1.608 -23.875 1 94.94 516 GLY A C 1
ATOM 3905 O O . GLY A 1 516 ? -18.703 -1.798 -25.016 1 94.94 516 GLY A O 1
ATOM 3906 N N . HIS A 1 517 ? -18.422 -0.934 -23.047 1 95.19 517 HIS A N 1
ATOM 3907 C CA . HIS A 1 517 ? -17.016 -0.579 -23.203 1 95.19 517 HIS A CA 1
ATOM 3908 C C . HIS A 1 517 ? -16.234 -0.852 -21.906 1 95.19 517 HIS A C 1
ATOM 3910 O O . HIS A 1 517 ? -16.828 -0.904 -20.828 1 95.19 517 HIS A O 1
ATOM 3916 N N . SER A 1 518 ? -14.93 -1.098 -22.047 1 93.69 518 SER A N 1
ATOM 3917 C CA . SER A 1 518 ? -14.031 -1.332 -20.922 1 93.69 518 SER A CA 1
ATOM 3918 C C . SER A 1 518 ? -12.703 -0.61 -21.109 1 93.69 518 SER A C 1
ATOM 3920 O O . SER A 1 518 ? -12.203 -0.507 -22.234 1 93.69 518 SER A O 1
ATOM 3922 N N . TYR A 1 519 ? -12.219 -0.006 -20.078 1 95.69 519 TYR A N 1
ATOM 3923 C CA . TYR A 1 519 ? -10.914 0.644 -20.031 1 95.69 519 TYR A CA 1
ATOM 3924 C C . TYR A 1 519 ? -10.047 0.054 -18.922 1 95.69 519 TYR A C 1
ATOM 3926 O O . TYR A 1 519 ? -10.453 0.027 -17.75 1 95.69 519 TYR A O 1
ATOM 3934 N N . ASN A 1 520 ? -8.836 -0.414 -19.297 1 94.12 520 ASN A N 1
ATOM 3935 C CA . ASN A 1 520 ? -7.91 -0.998 -18.328 1 94.12 520 ASN A CA 1
ATOM 3936 C C . ASN A 1 520 ? -6.586 -0.239 -18.281 1 94.12 520 ASN A C 1
ATOM 3938 O O . ASN A 1 520 ? -5.949 -0.044 -19.328 1 94.12 520 ASN A O 1
ATOM 3942 N N . TRP A 1 521 ? -6.25 0.301 -17.156 1 94.94 521 TRP A N 1
ATOM 3943 C CA . TRP A 1 521 ? -4.98 0.961 -16.875 1 94.94 521 TRP A CA 1
ATOM 3944 C C . TRP A 1 521 ? -4.129 0.12 -15.93 1 94.94 521 TRP A C 1
ATOM 3946 O O . TRP A 1 521 ? -4.5 -0.09 -14.766 1 94.94 521 TRP A O 1
ATOM 3956 N N . ASP A 1 522 ? -2.939 -0.422 -16.438 1 93.12 522 ASP A N 1
ATOM 3957 C CA . ASP A 1 522 ? -2.066 -1.314 -15.688 1 93.12 522 ASP A CA 1
ATOM 3958 C C . ASP A 1 522 ? -0.648 -0.755 -15.602 1 93.12 522 ASP A C 1
ATOM 3960 O O . ASP A 1 522 ? -0.015 -0.502 -16.625 1 93.12 522 ASP A O 1
ATOM 3964 N N . THR A 1 523 ? -0.159 -0.586 -14.414 1 93.62 523 THR A N 1
ATOM 3965 C CA . THR A 1 523 ? 1.187 -0.047 -14.25 1 93.62 523 THR A CA 1
ATOM 3966 C C . THR A 1 523 ? 1.93 -0.775 -13.133 1 93.62 523 THR A C 1
ATOM 3968 O O . THR A 1 523 ? 1.308 -1.383 -12.266 1 93.62 523 THR A O 1
ATOM 3971 N N . GLY A 1 524 ? 3.213 -0.835 -13.258 1 91.81 524 GLY A N 1
ATOM 3972 C CA . GLY A 1 524 ? 4.09 -1.413 -12.25 1 91.81 524 GLY A CA 1
ATOM 3973 C C . GLY A 1 524 ? 5.41 -0.681 -12.117 1 91.81 524 GLY A C 1
ATOM 3974 O O . GLY A 1 524 ? 5.91 -0.107 -13.086 1 91.81 524 GLY A O 1
ATOM 3975 N N . ARG A 1 525 ? 5.891 -0.633 -10.883 1 91.44 525 ARG A N 1
ATOM 3976 C CA . ARG A 1 525 ? 7.184 -0.028 -10.586 1 91.44 525 ARG A CA 1
ATOM 3977 C C . ARG A 1 525 ? 7.973 -0.879 -9.594 1 91.44 525 ARG A C 1
ATOM 3979 O O . ARG A 1 525 ? 7.387 -1.526 -8.719 1 91.44 525 ARG A O 1
ATOM 3986 N N . GLY A 1 526 ? 9.273 -0.882 -9.82 1 91.12 526 GLY A N 1
ATOM 3987 C CA . GLY A 1 526 ? 10.156 -1.585 -8.906 1 91.12 526 GLY A CA 1
ATOM 3988 C C . GLY A 1 526 ? 11.422 -0.814 -8.594 1 91.12 526 GLY A C 1
ATOM 3989 O O . GLY A 1 526 ? 11.906 -0.044 -9.422 1 91.12 526 GLY A O 1
ATOM 3990 N N . LEU A 1 527 ? 11.883 -0.892 -7.348 1 89.44 527 LEU A N 1
ATOM 3991 C CA . LEU A 1 527 ? 13.172 -0.389 -6.895 1 89.44 527 LEU A CA 1
ATOM 3992 C C . LEU A 1 527 ? 13.953 -1.477 -6.16 1 89.44 527 LEU A C 1
ATOM 3994 O O . LEU A 1 527 ? 13.508 -1.966 -5.121 1 89.44 527 LEU A O 1
ATOM 3998 N N . TYR A 1 528 ? 15.055 -1.825 -6.75 1 89.44 528 TYR A N 1
ATOM 3999 C CA . TYR A 1 528 ? 15.906 -2.879 -6.215 1 89.44 528 TYR A CA 1
ATOM 4000 C C . TYR A 1 528 ? 17.266 -2.324 -5.809 1 89.44 528 TYR A C 1
ATOM 4002 O O . TYR A 1 528 ? 18.016 -1.827 -6.652 1 89.44 528 TYR A O 1
ATOM 4010 N N . THR A 1 529 ? 17.547 -2.457 -4.52 1 89.06 529 THR A N 1
ATOM 4011 C CA . THR A 1 529 ? 18.781 -1.874 -3.992 1 89.06 529 THR A CA 1
ATOM 4012 C C . THR A 1 529 ? 19.672 -2.955 -3.4 1 89.06 529 THR A C 1
ATOM 4014 O O . THR A 1 529 ? 19.188 -3.908 -2.787 1 89.06 529 THR A O 1
ATOM 4017 N N . THR A 1 530 ? 20.953 -2.883 -3.664 1 90.38 530 THR A N 1
ATOM 4018 C CA . THR A 1 530 ? 21.938 -3.807 -3.131 1 90.38 530 THR A CA 1
ATOM 4019 C C . THR A 1 530 ? 23.109 -3.043 -2.516 1 90.38 530 THR A C 1
ATOM 4021 O O . THR A 1 530 ? 23.672 -2.145 -3.145 1 90.38 530 THR A O 1
ATOM 4024 N N . ALA A 1 531 ? 23.422 -3.305 -1.305 1 88.44 531 ALA A N 1
ATOM 4025 C CA . ALA A 1 531 ? 24.609 -2.797 -0.617 1 88.44 531 ALA A CA 1
ATOM 4026 C C . ALA A 1 531 ? 25.578 -3.926 -0.299 1 88.44 531 ALA A C 1
ATOM 4028 O O . ALA A 1 531 ? 25.172 -5.066 -0.071 1 88.44 531 ALA A O 1
ATOM 4029 N N . ARG A 1 532 ? 26.859 -3.625 -0.295 1 89.44 532 ARG A N 1
ATOM 4030 C CA . ARG A 1 532 ? 27.922 -4.609 -0.071 1 89.44 532 ARG A CA 1
ATOM 4031 C C . ARG A 1 532 ? 28.969 -4.078 0.89 1 89.44 532 ARG A C 1
ATOM 4033 O O . ARG A 1 532 ? 29.031 -2.871 1.141 1 89.44 532 ARG A O 1
ATOM 4040 N N . GLY A 1 533 ? 29.719 -4.992 1.446 1 88.44 533 GLY A N 1
ATOM 4041 C CA . GLY A 1 533 ? 30.875 -4.625 2.236 1 88.44 533 GLY A CA 1
ATOM 4042 C C . GLY A 1 533 ? 30.531 -4.172 3.641 1 88.44 533 GLY A C 1
ATOM 4043 O O . GLY A 1 533 ? 30.875 -3.062 4.043 1 88.44 533 GLY A O 1
ATOM 4044 N N . PHE A 1 534 ? 30.016 -5.016 4.406 1 88.62 534 PHE A N 1
ATOM 4045 C CA . PHE A 1 534 ? 29.609 -4.676 5.762 1 88.62 534 PHE A CA 1
ATOM 4046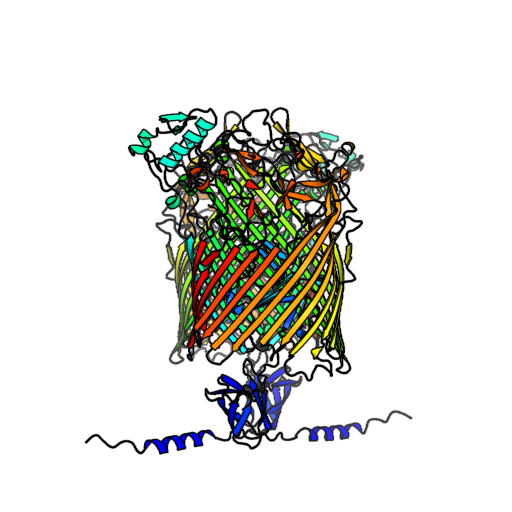 C C . PHE A 1 534 ? 30.703 -5.016 6.766 1 88.62 534 PHE A C 1
ATOM 4048 O O . PHE A 1 534 ? 31.422 -5.996 6.594 1 88.62 534 PHE A O 1
ATOM 4055 N N . VAL A 1 535 ? 30.75 -4.207 7.801 1 85.81 535 VAL A N 1
ATOM 4056 C CA . VAL A 1 535 ? 31.75 -4.418 8.836 1 85.81 535 VAL A CA 1
ATOM 4057 C C . VAL A 1 535 ? 31.297 -5.539 9.773 1 85.81 535 VAL A C 1
ATOM 4059 O O . VAL A 1 535 ? 32.125 -6.266 10.328 1 85.81 535 VAL A O 1
ATOM 4062 N N . ASN A 1 536 ? 30.047 -5.598 9.961 1 85.5 536 ASN A N 1
ATOM 4063 C CA . ASN A 1 536 ? 29.484 -6.688 10.734 1 85.5 536 ASN A CA 1
ATOM 4064 C C . ASN A 1 536 ? 28.062 -7.031 10.266 1 85.5 536 ASN A C 1
ATOM 4066 O O . ASN A 1 536 ? 27.516 -6.344 9.414 1 85.5 536 ASN A O 1
ATOM 4070 N N . ASP A 1 537 ? 27.547 -8.094 10.914 1 88.25 537 ASP A N 1
ATOM 4071 C CA . ASP A 1 537 ? 26.297 -8.633 10.391 1 88.25 537 ASP A CA 1
ATOM 4072 C C . ASP A 1 537 ? 25.125 -8.328 11.328 1 88.25 537 ASP A C 1
ATOM 4074 O O . ASP A 1 537 ? 24.031 -8.852 11.156 1 88.25 537 ASP A O 1
ATOM 4078 N N . ILE A 1 538 ? 25.172 -7.504 12.25 1 83.44 538 ILE A N 1
ATOM 4079 C CA . ILE A 1 538 ? 24.219 -7.387 13.352 1 83.44 538 ILE A CA 1
ATOM 4080 C C . ILE A 1 538 ? 22.922 -6.754 12.844 1 83.44 538 ILE A C 1
ATOM 4082 O O . ILE A 1 538 ? 21.828 -7.184 13.219 1 83.44 538 ILE A O 1
ATOM 4086 N N . LEU A 1 539 ? 23.016 -5.742 12 1 84.81 539 LEU A N 1
ATOM 4087 C CA . LEU A 1 539 ? 21.828 -5.02 11.57 1 84.81 539 LEU A CA 1
ATOM 4088 C C . LEU A 1 539 ? 21.297 -5.578 10.258 1 84.81 539 LEU A C 1
ATOM 4090 O O . LEU A 1 539 ? 20.25 -5.145 9.766 1 84.81 539 LEU A O 1
ATOM 4094 N N . GLN A 1 540 ? 22 -6.461 9.719 1 90.94 540 GLN A N 1
ATOM 4095 C CA . GLN A 1 540 ? 21.594 -7.078 8.461 1 90.94 540 GLN A CA 1
ATOM 4096 C C . GLN A 1 540 ? 21.234 -6.02 7.418 1 90.94 540 GLN A C 1
ATOM 4098 O O . GLN A 1 540 ? 22.047 -5.145 7.121 1 90.94 540 GLN A O 1
ATOM 4103 N N . ASN A 1 541 ? 20.016 -6.047 6.867 1 89.44 541 ASN A N 1
ATOM 4104 C CA . ASN A 1 541 ? 19.719 -5.082 5.816 1 89.44 541 ASN A CA 1
ATOM 4105 C C . ASN A 1 541 ? 19.031 -3.844 6.375 1 89.44 541 ASN A C 1
ATOM 4107 O O . ASN A 1 541 ? 18.562 -2.992 5.613 1 89.44 541 ASN A O 1
ATOM 4111 N N . GLU A 1 542 ? 18.922 -3.738 7.637 1 87.5 542 GLU A N 1
ATOM 4112 C CA . GLU A 1 542 ? 18.203 -2.619 8.242 1 87.5 542 GLU A CA 1
ATOM 4113 C C . GLU A 1 542 ? 19.062 -1.358 8.258 1 87.5 542 GLU A C 1
ATOM 4115 O O . GLU A 1 542 ? 18.641 -0.319 8.773 1 87.5 542 GLU A O 1
ATOM 4120 N N . ASN A 1 543 ? 20.234 -1.428 7.742 1 87.12 543 ASN A N 1
ATOM 4121 C CA . ASN A 1 543 ? 21.109 -0.281 7.512 1 87.12 543 ASN A CA 1
ATOM 4122 C C . ASN A 1 543 ? 21.938 -0.451 6.238 1 87.12 543 ASN A C 1
ATOM 4124 O O . ASN A 1 543 ? 23.125 -0.745 6.301 1 87.12 543 ASN A O 1
ATOM 4128 N N . MET A 1 544 ? 21.406 -0.137 5.207 1 86.62 544 MET A N 1
ATOM 4129 C CA . MET A 1 544 ? 22.031 -0.29 3.902 1 86.62 544 MET A CA 1
ATOM 4130 C C . MET A 1 544 ? 23.25 0.632 3.771 1 86.62 544 MET A C 1
ATOM 4132 O O . MET A 1 544 ? 24.203 0.314 3.059 1 86.62 544 MET A O 1
ATOM 4136 N N . ASN A 1 545 ? 23.188 1.696 4.496 1 81.81 545 ASN A N 1
ATOM 4137 C CA . ASN A 1 545 ? 24.25 2.699 4.406 1 81.81 545 ASN A CA 1
ATOM 4138 C C . ASN A 1 545 ? 25.516 2.238 5.105 1 81.81 545 ASN A C 1
ATOM 4140 O O . ASN A 1 545 ? 26.578 2.836 4.93 1 81.81 545 ASN A O 1
ATOM 4144 N N . ALA A 1 546 ? 25.406 1.209 5.871 1 83.25 546 ALA A N 1
ATOM 4145 C CA . ALA A 1 546 ? 26.578 0.683 6.562 1 83.25 546 ALA A CA 1
ATOM 4146 C C . ALA A 1 546 ? 27.5 -0.073 5.602 1 83.25 546 ALA A C 1
ATOM 4148 O O . ALA A 1 546 ? 28.641 -0.38 5.938 1 83.25 546 ALA A O 1
ATOM 4149 N N . GLY A 1 547 ? 27.031 -0.302 4.418 1 83.5 547 GLY A N 1
ATOM 4150 C CA . GLY A 1 547 ? 27.891 -0.918 3.422 1 83.5 547 GLY A CA 1
ATOM 4151 C C . GLY A 1 547 ? 29.047 -0.028 3 1 83.5 547 GLY A C 1
ATOM 4152 O O . GLY A 1 547 ? 29.078 1.158 3.336 1 83.5 547 GLY A O 1
ATOM 4153 N N . ASN A 1 548 ? 29.953 -0.671 2.346 1 80.38 548 ASN A N 1
ATOM 4154 C CA . ASN A 1 548 ? 31.109 0.075 1.85 1 80.38 548 ASN A CA 1
ATOM 4155 C C . ASN A 1 548 ? 30.719 1.004 0.703 1 80.38 548 ASN A C 1
ATOM 4157 O O . ASN A 1 548 ? 30.328 0.542 -0.369 1 80.38 548 ASN A O 1
ATOM 4161 N N . PRO A 1 549 ? 30.797 2.256 0.932 1 72.5 549 PRO A N 1
ATOM 4162 C CA . PRO A 1 549 ? 30.344 3.217 -0.08 1 72.5 549 PRO A CA 1
ATOM 4163 C C . PRO A 1 549 ? 31.188 3.158 -1.357 1 72.5 549 PRO A C 1
ATOM 4165 O O . PRO A 1 549 ? 30.781 3.701 -2.389 1 72.5 549 PRO A O 1
ATOM 4168 N N . ASN A 1 550 ? 32.344 2.525 -1.213 1 69.62 550 ASN A N 1
ATOM 4169 C CA . ASN A 1 550 ? 33.219 2.498 -2.371 1 69.62 550 ASN A CA 1
ATOM 4170 C C . ASN A 1 550 ? 32.906 1.321 -3.291 1 69.62 550 ASN A C 1
ATOM 4172 O O . ASN A 1 550 ? 33.406 1.247 -4.406 1 69.62 550 ASN A O 1
ATOM 4176 N N . LEU A 1 551 ? 32.156 0.502 -2.777 1 71 551 LEU A N 1
ATOM 4177 C CA . LEU A 1 551 ? 31.766 -0.626 -3.617 1 71 551 LEU A CA 1
ATOM 4178 C C . LEU A 1 551 ? 30.5 -0.312 -4.398 1 71 551 LEU A C 1
ATOM 4180 O O . LEU A 1 551 ? 29.703 0.519 -3.975 1 71 551 LEU A O 1
ATOM 41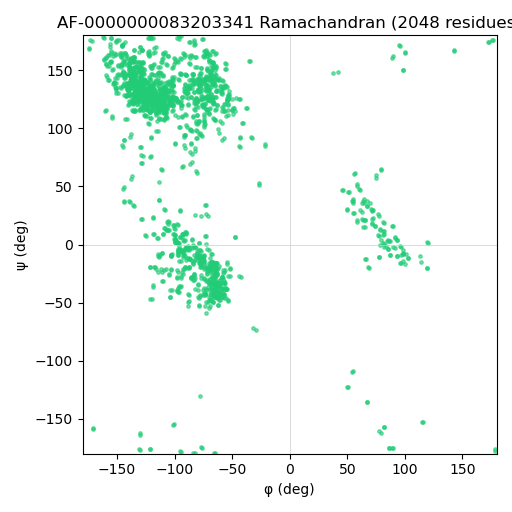84 N N . ARG A 1 552 ? 30.531 -0.868 -5.559 1 59.72 552 ARG A N 1
ATOM 4185 C CA . ARG A 1 552 ? 29.406 -0.605 -6.461 1 59.72 552 ARG A CA 1
ATOM 4186 C C . ARG A 1 552 ? 28.078 -0.932 -5.789 1 59.72 552 ARG A C 1
ATOM 4188 O O . ARG A 1 552 ? 27.828 -2.08 -5.418 1 59.72 552 ARG A O 1
ATOM 4195 N N . GLN A 1 553 ? 27.438 0.213 -5.586 1 64.44 553 GLN A N 1
ATOM 4196 C CA . GLN A 1 553 ? 26.047 0.072 -5.148 1 64.44 553 GLN A CA 1
ATOM 4197 C C . GLN A 1 553 ? 25.109 0.008 -6.34 1 64.44 553 GLN A C 1
ATOM 4199 O O . GLN A 1 553 ? 25.344 0.645 -7.367 1 64.44 553 GLN A O 1
ATOM 4204 N N . ILE A 1 554 ? 24.203 -1.018 -6.328 1 67.31 554 ILE A N 1
ATOM 4205 C CA . ILE A 1 554 ? 23.328 -1.222 -7.484 1 67.31 554 ILE A CA 1
ATOM 4206 C C . ILE A 1 554 ? 21.938 -0.698 -7.18 1 67.31 554 ILE A C 1
ATOM 4208 O O . ILE A 1 554 ? 21.359 -1.007 -6.133 1 67.31 554 ILE A O 1
ATOM 4212 N N . TYR A 1 555 ? 21.594 0.224 -8.039 1 78.44 555 TYR A N 1
ATOM 4213 C CA . TYR A 1 555 ? 20.203 0.681 -8.086 1 78.44 555 TYR A CA 1
ATOM 4214 C C . TYR A 1 555 ? 19.5 0.16 -9.336 1 78.44 555 TYR A C 1
ATOM 4216 O O . TYR A 1 555 ? 19.906 0.466 -10.453 1 78.44 555 TYR A O 1
ATOM 4224 N N . ASN A 1 556 ? 18.578 -0.74 -9.133 1 78.81 556 ASN A N 1
ATOM 4225 C CA . ASN A 1 556 ? 17.781 -1.117 -10.289 1 78.81 556 ASN A CA 1
ATOM 4226 C C . ASN A 1 556 ? 16.312 -0.74 -10.102 1 78.81 556 ASN A C 1
ATOM 4228 O O . ASN A 1 556 ? 15.688 -1.121 -9.109 1 78.81 556 ASN A O 1
ATOM 4232 N N . ASP A 1 557 ? 15.984 0.242 -10.953 1 82.75 557 ASP A N 1
ATOM 4233 C CA . ASP A 1 557 ? 14.57 0.584 -10.914 1 82.75 557 ASP A CA 1
ATOM 4234 C C . ASP A 1 557 ? 13.898 0.318 -12.258 1 82.75 557 ASP A C 1
ATOM 4236 O O . ASP A 1 557 ? 14.578 0.223 -13.281 1 82.75 557 ASP A O 1
ATOM 4240 N N . GLY A 1 558 ? 12.625 0.106 -12.234 1 84.94 558 GLY A N 1
ATOM 4241 C CA . GLY A 1 558 ? 11.852 -0.144 -13.438 1 84.94 558 GLY A CA 1
ATOM 4242 C C . GLY A 1 558 ? 10.438 0.391 -13.359 1 84.94 558 GLY A C 1
ATOM 4243 O O . GLY A 1 558 ? 9.883 0.545 -12.266 1 84.94 558 GLY A O 1
ATOM 4244 N N . TYR A 1 559 ? 10.016 0.82 -14.578 1 87.06 559 TYR A N 1
ATOM 4245 C CA . TYR A 1 559 ? 8.648 1.312 -14.711 1 87.06 559 TYR A CA 1
ATOM 4246 C C . TYR A 1 559 ? 8.023 0.844 -16.016 1 87.06 559 TYR A C 1
ATOM 4248 O O . TYR A 1 559 ? 8.695 0.782 -17.047 1 87.06 559 TYR A O 1
ATOM 4256 N N . TYR A 1 560 ? 6.715 0.423 -15.977 1 88.69 560 TYR A N 1
ATOM 4257 C CA . TYR A 1 560 ? 5.977 0.172 -17.219 1 88.69 560 TYR A CA 1
ATOM 4258 C C . TYR A 1 560 ? 4.543 0.674 -17.109 1 88.69 560 TYR A C 1
ATOM 4260 O O . TYR A 1 560 ? 4.012 0.821 -16 1 88.69 560 TYR A O 1
ATOM 4268 N N . LEU A 1 561 ? 3.9 0.961 -18.188 1 91.88 561 LEU A N 1
ATOM 4269 C CA . LEU A 1 561 ? 2.502 1.359 -18.297 1 91.88 561 LEU A CA 1
ATOM 4270 C C . LEU A 1 561 ? 1.852 0.698 -19.516 1 91.88 561 LEU A C 1
ATOM 4272 O O . LEU A 1 561 ? 2.457 0.624 -20.594 1 91.88 561 LEU A O 1
ATOM 4276 N N . SER A 1 562 ? 0.712 0.068 -19.297 1 93.81 562 SER A N 1
ATOM 4277 C CA . SER A 1 562 ? -0.096 -0.517 -20.359 1 93.81 562 SER A CA 1
ATOM 4278 C C . SER A 1 562 ? -1.555 -0.085 -20.25 1 93.81 562 SER A C 1
ATOM 4280 O O . SER A 1 562 ? -2.123 -0.082 -19.156 1 93.81 562 SER A O 1
ATOM 4282 N N . LYS A 1 563 ? -2.127 0.3 -21.422 1 94.94 563 LYS A N 1
ATOM 4283 C CA . LYS A 1 563 ? -3.531 0.692 -21.5 1 94.94 563 LYS A CA 1
ATOM 4284 C C . LYS A 1 563 ? -4.285 -0.139 -22.531 1 94.94 563 LYS A C 1
ATOM 4286 O O . LYS A 1 563 ? -3.736 -0.476 -23.578 1 94.94 563 LYS A O 1
ATOM 4291 N N . LEU A 1 564 ? -5.48 -0.502 -22.188 1 94.88 564 LEU A N 1
ATOM 4292 C CA . LEU A 1 564 ? -6.352 -1.268 -23.078 1 94.88 564 LEU A CA 1
ATOM 4293 C C . LEU A 1 564 ? -7.754 -0.666 -23.125 1 94.88 564 LEU A C 1
ATOM 4295 O O . LEU A 1 564 ? -8.383 -0.478 -22.078 1 94.88 564 LEU A O 1
ATOM 4299 N N . LEU A 1 565 ? -8.188 -0.291 -24.281 1 96 565 LEU A N 1
ATOM 4300 C CA . LEU A 1 565 ? -9.547 0.192 -24.516 1 96 565 LEU A CA 1
ATOM 4301 C C . LEU A 1 565 ? -10.336 -0.797 -25.375 1 96 565 LEU A C 1
ATOM 4303 O O . LEU A 1 565 ? -9.859 -1.237 -26.422 1 96 565 LEU A O 1
ATOM 4307 N N . SER A 1 566 ? -11.547 -1.156 -24.938 1 95.31 566 SER A N 1
ATOM 4308 C CA . SER A 1 566 ? -12.32 -2.176 -25.625 1 95.31 566 SER A CA 1
ATOM 4309 C C . SER A 1 566 ? -13.773 -1.742 -25.812 1 95.31 566 SER A C 1
ATOM 4311 O O . SER A 1 566 ? -14.328 -1.06 -24.938 1 95.31 566 SER A O 1
ATOM 4313 N N . PHE A 1 567 ? -14.32 -2.148 -26.922 1 95.12 567 PHE A N 1
ATOM 4314 C CA . PHE A 1 567 ? -15.75 -2.064 -27.203 1 95.12 567 PHE A CA 1
ATOM 4315 C C . PHE A 1 567 ? -16.312 -3.43 -27.594 1 95.12 567 PHE A C 1
ATOM 4317 O O . PHE A 1 567 ? -15.656 -4.188 -28.312 1 95.12 567 PHE A O 1
ATOM 4324 N N . TYR A 1 568 ? -17.453 -3.762 -27 1 93.38 568 TYR A N 1
ATOM 4325 C CA . TYR A 1 568 ? -17.953 -5.098 -27.297 1 93.38 568 TYR A CA 1
ATOM 4326 C C . TYR A 1 568 ? -19.484 -5.105 -27.297 1 93.38 568 TYR A C 1
ATOM 4328 O O . TYR A 1 568 ? -20.109 -4.18 -26.781 1 93.38 568 TYR A O 1
ATOM 4336 N N . GLY A 1 569 ? -20 -6.137 -27.844 1 92.81 569 GLY A N 1
ATOM 4337 C CA . GLY A 1 569 ? -21.422 -6.414 -27.922 1 92.81 569 GLY A CA 1
ATOM 4338 C C . GLY A 1 569 ? -21.734 -7.891 -28.031 1 92.81 569 GLY A C 1
ATOM 4339 O O . GLY A 1 569 ? -20.938 -8.664 -28.578 1 92.81 569 GLY A O 1
ATOM 4340 N N . ARG A 1 570 ? -22.906 -8.297 -27.5 1 92.56 570 ARG A N 1
ATOM 4341 C CA . ARG A 1 570 ? -23.328 -9.688 -27.547 1 92.56 570 ARG A CA 1
ATOM 4342 C C . ARG A 1 570 ? -24.844 -9.789 -27.75 1 92.56 570 ARG A C 1
ATOM 4344 O O . ARG A 1 570 ? -25.609 -9.016 -27.172 1 92.56 570 ARG A O 1
ATOM 4351 N N . ILE A 1 571 ? -25.234 -10.711 -28.578 1 92.94 571 ILE A N 1
ATOM 4352 C CA . ILE A 1 571 ? -26.641 -11 -28.828 1 92.94 571 ILE A CA 1
ATOM 4353 C C . ILE A 1 571 ? -26.938 -12.453 -28.484 1 92.94 571 ILE A C 1
ATOM 4355 O O . ILE A 1 571 ? -26.234 -13.359 -28.953 1 92.94 571 ILE A O 1
ATOM 4359 N N . ASN A 1 572 ? -27.859 -12.688 -27.656 1 92.12 572 ASN A N 1
ATOM 4360 C CA . ASN A 1 572 ? -28.406 -14.008 -27.391 1 92.12 572 ASN A CA 1
ATOM 4361 C C . ASN A 1 572 ? -29.859 -14.109 -27.828 1 92.12 572 ASN A C 1
ATOM 4363 O O . ASN A 1 572 ? -30.703 -13.32 -27.391 1 92.12 572 ASN A O 1
ATOM 4367 N N . TYR A 1 573 ? -30.125 -15.047 -28.656 1 93.94 573 TYR A N 1
ATOM 4368 C CA . TYR A 1 573 ? -31.469 -15.234 -29.203 1 93.94 573 TYR A CA 1
ATOM 4369 C C . TYR A 1 573 ? -31.922 -16.688 -29.047 1 93.94 573 TYR A C 1
ATOM 4371 O O . TYR A 1 573 ? -31.172 -17.609 -29.359 1 93.94 573 TYR A O 1
ATOM 4379 N N . SER A 1 574 ? -33.062 -16.844 -28.5 1 94.88 574 SER A N 1
ATOM 4380 C CA . SER A 1 574 ? -33.688 -18.172 -28.375 1 94.88 574 SER A CA 1
ATOM 4381 C C . SER A 1 574 ? -35.031 -18.219 -29.094 1 94.88 574 SER A C 1
ATOM 4383 O O . SER A 1 574 ? -35.875 -17.359 -28.875 1 94.88 574 SER A O 1
ATOM 4385 N N . LEU A 1 575 ? -35.156 -19.219 -29.953 1 95.62 575 LEU A N 1
ATOM 4386 C CA . LEU A 1 575 ? -36.406 -19.438 -30.656 1 95.62 575 LEU A CA 1
ATOM 4387 C C . LEU A 1 575 ? -37.125 -20.688 -30.141 1 95.62 575 LEU A C 1
ATOM 4389 O O . LEU A 1 575 ? -36.625 -21.797 -30.25 1 95.62 575 LEU A O 1
ATOM 4393 N N . LYS A 1 576 ? -38.312 -20.562 -29.5 1 93.38 576 LYS A N 1
ATOM 4394 C CA . LYS A 1 576 ? -39.188 -21.609 -29 1 93.38 576 LYS A CA 1
ATOM 4395 C C . LYS A 1 576 ? -38.438 -22.484 -27.984 1 93.38 576 LYS A C 1
ATOM 4397 O O . LYS A 1 576 ? -38.688 -23.688 -27.906 1 93.38 576 LYS A O 1
ATOM 4402 N N . ASP A 1 577 ? -37.375 -21.953 -27.422 1 91.19 577 ASP A N 1
ATOM 4403 C CA . ASP A 1 577 ? -36.562 -22.688 -26.453 1 91.19 577 ASP A CA 1
ATOM 4404 C C . ASP A 1 577 ? -35.969 -23.953 -27.062 1 91.19 577 ASP A C 1
ATOM 4406 O O . ASP A 1 577 ? -35.844 -24.984 -26.406 1 91.19 577 ASP A O 1
ATOM 4410 N N . LYS A 1 578 ? -35.719 -23.938 -28.391 1 94.12 578 LYS A N 1
ATOM 4411 C CA . LYS A 1 578 ? -35.156 -25.062 -29.125 1 94.12 578 LYS A CA 1
ATOM 4412 C C . LYS A 1 578 ? -33.844 -24.656 -29.812 1 94.12 578 LYS A C 1
ATOM 4414 O O . LYS A 1 578 ? -32.875 -25.375 -29.75 1 94.12 578 LYS A O 1
ATOM 4419 N N . TYR A 1 579 ? -33.938 -23.5 -30.453 1 96.12 579 TYR A N 1
ATOM 4420 C CA . TYR A 1 579 ? -32.812 -23 -31.219 1 96.12 579 TYR A CA 1
ATOM 4421 C C . TYR A 1 579 ? -32.188 -21.781 -30.547 1 96.12 579 TYR A C 1
ATOM 4423 O O . TYR A 1 579 ? -32.875 -20.766 -30.359 1 96.12 579 TYR A O 1
ATOM 4431 N N . LEU A 1 580 ? -31 -21.922 -30.219 1 95.88 580 LEU A N 1
ATOM 4432 C CA . LEU A 1 580 ? -30.297 -20.859 -29.516 1 95.88 580 LEU A CA 1
ATOM 4433 C C . LEU A 1 580 ? -29.172 -20.297 -30.375 1 95.88 580 LEU A C 1
ATOM 4435 O O . LEU A 1 580 ? -28.469 -21.047 -31.062 1 95.88 580 LEU A O 1
ATOM 4439 N N . LEU A 1 581 ? -28.984 -19 -30.328 1 94.38 581 LEU A N 1
ATOM 4440 C CA . LEU A 1 581 ? -27.922 -18.312 -31.031 1 94.38 581 LEU A CA 1
ATOM 4441 C C . LEU A 1 581 ? -27.234 -17.297 -30.125 1 94.38 581 LEU A C 1
ATOM 4443 O O . LEU A 1 581 ? -27.891 -16.547 -29.406 1 94.38 581 LEU A O 1
ATOM 4447 N N . THR A 1 582 ? -25.938 -17.344 -30.109 1 92.44 582 THR A N 1
ATOM 4448 C CA . THR A 1 582 ? -25.109 -16.344 -29.453 1 92.44 582 THR A CA 1
ATOM 4449 C C . THR A 1 582 ? -24.109 -15.719 -30.438 1 92.44 582 THR A C 1
ATOM 4451 O O . THR A 1 582 ? -23.391 -16.438 -31.125 1 92.44 582 THR A O 1
ATOM 4454 N N . ALA A 1 583 ? -24.094 -14.422 -30.531 1 92.12 583 ALA A N 1
ATOM 4455 C CA . ALA A 1 583 ? -23.141 -13.688 -31.344 1 92.12 583 ALA A CA 1
ATOM 4456 C C . ALA A 1 583 ? -22.438 -12.609 -30.531 1 92.12 583 ALA A C 1
ATOM 4458 O O . ALA A 1 583 ? -23.062 -11.875 -29.781 1 92.12 583 ALA A O 1
ATOM 4459 N N . THR A 1 584 ? -21.109 -12.602 -30.625 1 91.19 584 THR A N 1
ATOM 4460 C CA . THR A 1 584 ? -20.312 -11.633 -29.891 1 91.19 584 THR A CA 1
ATOM 4461 C C . THR A 1 584 ? -19.375 -10.883 -30.828 1 91.19 584 THR A C 1
ATOM 4463 O O . THR A 1 584 ? -18.797 -11.477 -31.734 1 91.19 584 THR A O 1
ATOM 4466 N N . MET A 1 585 ? -19.281 -9.625 -30.641 1 91.5 585 MET A N 1
ATOM 4467 C CA . MET A 1 585 ? -18.297 -8.789 -31.344 1 91.5 585 MET A CA 1
ATOM 4468 C C . MET A 1 585 ? -17.484 -7.969 -30.344 1 91.5 585 MET A C 1
ATOM 4470 O O . MET A 1 585 ? -18 -7.535 -29.312 1 91.5 585 MET A O 1
ATOM 4474 N N . ARG A 1 586 ? -16.172 -7.824 -30.641 1 92 586 ARG A N 1
ATOM 4475 C CA . ARG A 1 586 ? -15.32 -7.066 -29.719 1 92 586 ARG A CA 1
ATOM 4476 C C . ARG A 1 586 ? -14.141 -6.445 -30.469 1 92 586 ARG A C 1
ATOM 4478 O O . ARG A 1 586 ? -13.594 -7.047 -31.391 1 92 586 ARG A O 1
ATOM 4485 N N . ALA A 1 587 ? -13.844 -5.234 -30.125 1 93.31 587 ALA A N 1
ATOM 4486 C CA . ALA A 1 587 ? -12.656 -4.523 -30.578 1 93.31 587 ALA A CA 1
ATOM 4487 C C . ALA A 1 587 ? -11.789 -4.102 -29.406 1 93.31 587 ALA A C 1
ATOM 4489 O O . ALA A 1 587 ? -12.289 -3.551 -28.422 1 93.31 587 ALA A O 1
ATOM 4490 N N . ASP A 1 588 ? -10.5 -4.434 -29.516 1 93.94 588 ASP A N 1
ATOM 4491 C CA . ASP A 1 588 ? -9.555 -4.078 -28.469 1 93.94 588 ASP A CA 1
ATOM 4492 C C . ASP A 1 588 ? -8.461 -3.152 -29 1 93.94 588 ASP A C 1
ATOM 4494 O O . ASP A 1 588 ? -7.902 -3.4 -30.078 1 93.94 588 ASP A O 1
ATOM 4498 N N . GLY A 1 589 ? -8.234 -2.059 -28.297 1 94.75 589 GLY A N 1
ATOM 4499 C CA . GLY A 1 589 ? -7.094 -1.188 -28.547 1 94.75 589 GLY A CA 1
ATOM 4500 C C . GLY A 1 589 ? -6.047 -1.241 -27.453 1 94.75 589 GLY A C 1
ATOM 4501 O O . GLY A 1 589 ? -6.344 -0.962 -26.297 1 94.75 589 GLY A O 1
ATOM 4502 N N . SER A 1 590 ? -4.762 -1.604 -27.844 1 94.12 590 SER A N 1
ATOM 4503 C CA . SER A 1 590 ? -3.693 -1.77 -26.859 1 94.12 590 SER A CA 1
ATOM 4504 C C . SER A 1 590 ? -2.518 -0.844 -27.156 1 94.12 590 SER A C 1
ATOM 4506 O O . SER A 1 590 ? -2.158 -0.649 -28.328 1 94.12 590 SER A O 1
ATOM 4508 N N . THR A 1 591 ? -1.898 -0.269 -26.125 1 92.88 591 THR A N 1
ATOM 4509 C CA . THR A 1 591 ? -0.713 0.568 -26.281 1 92.88 591 THR A CA 1
ATOM 4510 C C . THR A 1 591 ? 0.519 -0.286 -26.562 1 92.88 591 THR A C 1
ATOM 4512 O O . THR A 1 591 ? 1.574 0.239 -26.922 1 92.88 591 THR A O 1
ATOM 4515 N N . LYS A 1 592 ? 0.47 -1.567 -26.422 1 90.31 592 LYS A N 1
ATOM 4516 C CA . LYS A 1 592 ? 1.607 -2.455 -26.656 1 90.31 592 LYS A CA 1
ATOM 4517 C C . LYS A 1 592 ? 1.918 -2.576 -28.141 1 90.31 592 LYS A C 1
ATOM 4519 O O . LYS A 1 592 ? 3.021 -2.975 -28.516 1 90.31 592 LYS A O 1
ATOM 4524 N N . PHE A 1 593 ? 0.925 -2.236 -28.859 1 91.81 593 PHE A N 1
ATOM 4525 C CA . PHE A 1 593 ? 1.125 -2.396 -30.297 1 91.81 593 PHE A CA 1
ATOM 4526 C C . PHE A 1 593 ? 1.335 -1.043 -30.969 1 91.81 593 PHE A C 1
ATOM 4528 O O . PHE A 1 593 ? 1.084 0.001 -30.359 1 91.81 593 PHE A O 1
ATOM 4535 N N . GLY A 1 594 ? 1.888 -1.189 -32.188 1 86.94 594 GLY A N 1
ATOM 4536 C CA . GLY A 1 594 ? 2.281 0.006 -32.938 1 86.94 594 GLY A CA 1
ATOM 4537 C C . GLY A 1 594 ? 1.102 0.793 -33.469 1 86.94 594 GLY A C 1
ATOM 4538 O O . GLY A 1 594 ? -0.03 0.304 -33.469 1 86.94 594 GLY A O 1
ATOM 4539 N N . LYS A 1 595 ? 1.396 2 -33.875 1 84.38 595 LYS A N 1
ATOM 4540 C CA . LYS A 1 595 ? 0.384 2.961 -34.312 1 84.38 595 LYS A CA 1
ATOM 4541 C C . LYS A 1 595 ? -0.447 2.402 -35.469 1 84.38 595 LYS A C 1
ATOM 4543 O O . LYS A 1 595 ? -1.632 2.717 -35.594 1 84.38 595 LYS A O 1
ATOM 4548 N N . ASN A 1 596 ? 0.157 1.441 -36.188 1 87.31 596 ASN A N 1
ATOM 4549 C CA . ASN A 1 596 ? -0.531 0.929 -37.375 1 87.31 596 ASN A CA 1
ATOM 4550 C C . ASN A 1 596 ? -1.472 -0.219 -37.031 1 87.31 596 ASN A C 1
ATOM 4552 O O . ASN A 1 596 ? -2.334 -0.589 -37.812 1 87.31 596 ASN A O 1
ATOM 4556 N N . ASN A 1 597 ? -1.305 -0.854 -35.906 1 90.81 597 ASN A N 1
ATOM 4557 C CA . ASN A 1 597 ? -2.082 -2.031 -35.562 1 90.81 597 ASN A CA 1
ATOM 4558 C C . ASN A 1 597 ? -2.488 -1.996 -34.062 1 90.81 597 ASN A C 1
ATOM 4560 O O . ASN A 1 597 ? -2.439 -3.018 -33.406 1 90.81 597 ASN A O 1
ATOM 4564 N N . LYS A 1 598 ? -2.789 -0.83 -33.625 1 91.81 598 LYS A N 1
ATOM 4565 C CA . LYS A 1 598 ? -3.143 -0.699 -32.219 1 91.81 598 LYS A CA 1
ATOM 4566 C C . LYS A 1 598 ? -4.457 -1.412 -31.922 1 91.81 598 LYS A C 1
ATOM 4568 O O . LYS A 1 598 ? -4.672 -1.877 -30.797 1 91.81 598 LYS A O 1
ATOM 4573 N N . TRP A 1 599 ? -5.32 -1.471 -32.938 1 92.75 599 TRP A N 1
ATOM 4574 C CA . TRP A 1 599 ? -6.652 -2.031 -32.719 1 92.75 599 TRP A CA 1
ATOM 4575 C C . TRP A 1 599 ? -6.762 -3.428 -33.312 1 92.75 599 TRP A C 1
ATOM 4577 O O . TRP A 1 599 ? -6.273 -3.674 -34.406 1 92.75 599 TRP A O 1
ATOM 4587 N N . GLY A 1 600 ? -7.281 -4.355 -32.562 1 90.62 600 GLY A N 1
ATOM 4588 C CA . GLY A 1 600 ? -7.695 -5.664 -33.031 1 90.62 600 GLY A CA 1
ATOM 4589 C C . GLY A 1 600 ? -9.203 -5.824 -33.125 1 90.62 600 GLY A C 1
ATOM 4590 O O . GLY A 1 600 ? -9.914 -5.465 -32.188 1 90.62 600 GLY A O 1
ATOM 4591 N N . TYR A 1 601 ? -9.617 -6.309 -34.219 1 87.94 601 TYR A N 1
ATOM 4592 C CA . TYR A 1 601 ? -11.047 -6.5 -34.438 1 87.94 601 TYR A CA 1
ATOM 4593 C C . TYR A 1 601 ? -11.391 -7.984 -34.5 1 87.94 601 TYR A C 1
ATOM 4595 O O . TYR A 1 601 ? -10.898 -8.703 -35.375 1 87.94 601 TYR A O 1
ATOM 4603 N N . PHE A 1 602 ? -12.156 -8.352 -33.594 1 82.69 602 PHE A N 1
ATOM 4604 C CA . PHE A 1 602 ? -12.562 -9.75 -33.531 1 82.69 602 PHE A CA 1
ATOM 4605 C C . PHE A 1 602 ? -14.078 -9.883 -33.625 1 82.69 602 PHE A C 1
ATOM 4607 O O . PHE A 1 602 ? -14.75 -10.102 -32.625 1 82.69 602 PHE A O 1
ATOM 4614 N N . PHE A 1 603 ? -14.688 -9.727 -34.844 1 71.19 603 PHE A N 1
ATOM 4615 C CA . PHE A 1 603 ? -16.094 -9.5 -35.094 1 71.19 603 PHE A CA 1
ATOM 4616 C C . PHE A 1 603 ? -16.828 -10.82 -35.344 1 71.19 603 PHE A C 1
ATOM 4618 O O . PHE A 1 603 ? -18.047 -10.852 -35.469 1 71.19 603 PHE A O 1
ATOM 4625 N N . LEU A 1 604 ? -16.203 -11.867 -35.188 1 74.56 604 LEU A N 1
ATOM 4626 C CA . LEU A 1 604 ? -17 -12.977 -35.688 1 74.56 604 LEU A CA 1
ATOM 4627 C C . LEU A 1 604 ? -16.938 -14.172 -34.75 1 74.56 604 LEU A C 1
ATOM 4629 O O . LEU A 1 604 ? -16.641 -15.289 -35.156 1 74.56 604 LEU A O 1
ATOM 4633 N N . SER A 1 605 ? -17.297 -13.914 -33.562 1 86.62 605 SER A N 1
ATOM 4634 C CA . SER A 1 605 ? -17.422 -15.086 -32.719 1 86.62 605 SER A CA 1
ATOM 4635 C C . SER A 1 605 ? -18.891 -15.422 -32.438 1 86.62 605 SER A C 1
ATOM 4637 O O . SER A 1 605 ? -19.703 -14.539 -32.188 1 86.62 605 SER A O 1
ATOM 4639 N N . GLY A 1 606 ? -19.25 -16.672 -32.625 1 90.38 606 GLY A N 1
ATOM 4640 C CA . GLY A 1 606 ? -20.641 -17.078 -32.469 1 90.38 606 GLY A CA 1
ATOM 4641 C C . GLY A 1 606 ? -20.797 -18.547 -32.125 1 90.38 606 GLY A C 1
ATOM 4642 O O . GLY A 1 606 ? -19.844 -19.312 -32.25 1 90.38 606 GLY A O 1
ATOM 4643 N N . ALA A 1 607 ? -22 -18.859 -31.703 1 94.44 607 ALA A N 1
ATOM 4644 C CA . ALA A 1 607 ? -22.328 -20.25 -31.359 1 94.44 607 ALA A CA 1
ATOM 4645 C C . ALA A 1 607 ? -23.812 -20.531 -31.625 1 94.44 607 ALA A C 1
ATOM 4647 O O . ALA A 1 607 ? -24.656 -19.625 -31.484 1 94.44 607 ALA A O 1
ATOM 4648 N N . VAL A 1 608 ? -24.109 -21.703 -32.031 1 95.19 608 VAL A N 1
ATOM 4649 C CA . VAL A 1 608 ? -25.484 -22.188 -32.219 1 95.19 608 VAL A CA 1
ATOM 4650 C C . VAL A 1 608 ? -25.703 -23.469 -31.438 1 95.19 608 VAL A C 1
ATOM 4652 O O . VAL A 1 608 ? -24.781 -24.281 -31.297 1 95.19 608 VAL A O 1
ATOM 4655 N N . SER A 1 609 ? -26.812 -23.547 -30.875 1 95.88 609 SER A N 1
ATOM 4656 C CA . SER A 1 609 ? -27.188 -24.75 -30.141 1 95.88 609 SER A CA 1
ATOM 4657 C C . SER A 1 609 ? -28.609 -25.203 -30.484 1 95.88 609 SER A C 1
ATOM 4659 O O . SER A 1 609 ? -29.469 -24.375 -30.797 1 95.88 609 SER A O 1
ATOM 4661 N N . TRP A 1 610 ? -28.781 -26.562 -30.5 1 96.94 610 TRP A N 1
ATOM 4662 C CA . TRP A 1 610 ? -30.078 -27.188 -30.781 1 96.94 610 TRP A CA 1
ATOM 4663 C C . TRP A 1 610 ? -30.484 -28.125 -29.656 1 96.94 610 TRP A C 1
ATOM 4665 O O . TRP A 1 610 ? -29.875 -29.188 -29.453 1 96.94 610 TRP A O 1
ATOM 4675 N N . LYS A 1 611 ? -31.516 -27.641 -28.984 1 95.62 611 LYS A N 1
ATOM 4676 C CA . LYS A 1 611 ? -32.094 -28.516 -27.969 1 95.62 611 LYS A CA 1
ATOM 4677 C C . LYS A 1 611 ? -33.031 -29.531 -28.609 1 95.62 611 LYS A C 1
ATOM 4679 O O . LYS A 1 611 ? -34.25 -29.375 -28.547 1 95.62 611 LYS A O 1
ATOM 4684 N N . MET A 1 612 ? -32.531 -30.578 -28.922 1 94.94 612 MET A N 1
ATOM 4685 C CA . MET A 1 612 ? -33.281 -31.578 -29.656 1 94.94 612 MET A CA 1
ATOM 4686 C C . MET A 1 612 ? -34.344 -32.25 -28.766 1 94.94 612 MET A C 1
ATOM 4688 O O . MET A 1 612 ? -35.375 -32.656 -29.25 1 94.94 612 MET A O 1
ATOM 4692 N N . HIS A 1 613 ? -34.062 -32.344 -27.516 1 91.69 613 HIS A N 1
ATOM 4693 C CA . HIS A 1 613 ? -35 -33 -26.594 1 91.69 613 HIS A CA 1
ATOM 4694 C C . HIS A 1 613 ? -36.281 -32.219 -26.453 1 91.69 613 HIS A C 1
ATOM 4696 O O . HIS A 1 613 ? -37.281 -32.75 -25.938 1 91.69 613 HIS A O 1
ATOM 4702 N N . ASN A 1 614 ? -36.25 -30.984 -26.891 1 90.75 614 ASN A N 1
ATOM 4703 C CA . ASN A 1 614 ? -37.469 -30.188 -26.828 1 90.75 614 ASN A CA 1
ATOM 4704 C C . ASN A 1 614 ? -38.281 -30.312 -28.094 1 90.75 614 ASN A C 1
ATOM 4706 O O . ASN A 1 614 ? -39.406 -29.766 -28.172 1 90.75 614 ASN A O 1
ATOM 4710 N N . GLU A 1 615 ? -37.812 -31.016 -29.078 1 93.5 615 GLU A N 1
ATOM 4711 C CA . GLU A 1 615 ? -38.625 -31.297 -30.281 1 93.5 615 GLU A CA 1
ATOM 4712 C C . GLU A 1 615 ? -39.781 -32.219 -29.969 1 93.5 615 GLU A C 1
ATOM 4714 O O . GLU A 1 615 ? -39.656 -33.156 -29.156 1 93.5 615 GLU A O 1
ATOM 4719 N N . PRO A 1 616 ? -40.875 -32.062 -30.688 1 89.19 616 PRO A N 1
ATOM 4720 C CA . PRO A 1 616 ? -42.062 -32.875 -30.391 1 89.19 616 PRO A CA 1
ATOM 4721 C C . PRO A 1 616 ? -41.812 -34.375 -30.562 1 89.19 616 PRO A C 1
ATOM 4723 O O . PRO A 1 616 ? -42.344 -35.188 -29.812 1 89.19 616 PRO A O 1
ATOM 4726 N N . TRP A 1 617 ? -41.031 -34.75 -31.422 1 89.38 617 TRP A N 1
ATOM 4727 C CA . TRP A 1 617 ? -40.812 -36.156 -31.719 1 89.38 617 TRP A CA 1
ATOM 4728 C C . TRP A 1 617 ? -39.906 -36.812 -30.688 1 89.38 617 TRP A C 1
ATOM 4730 O O . TRP A 1 617 ? -39.875 -38.031 -30.531 1 89.38 617 TRP A O 1
ATOM 4740 N N . LEU A 1 618 ? -39.219 -36.094 -29.906 1 89.81 618 LEU A N 1
ATOM 4741 C CA . LEU A 1 618 ? -38.281 -36.625 -28.938 1 89.81 618 LEU A CA 1
ATOM 4742 C C . LEU A 1 618 ? -38.719 -36.312 -27.516 1 89.81 618 LEU A C 1
ATOM 4744 O O . LEU A 1 618 ? -38.312 -36.969 -26.562 1 89.81 618 LEU A O 1
ATOM 4748 N N . LYS A 1 619 ? -39.531 -35.344 -27.391 1 83.19 619 LYS A N 1
ATOM 4749 C CA . LYS A 1 619 ? -39.969 -34.875 -26.078 1 83.19 619 LYS A CA 1
ATOM 4750 C C . LYS A 1 619 ? -40.719 -35.969 -25.328 1 83.19 619 LYS A C 1
ATOM 4752 O O . LYS A 1 619 ? -40.75 -35.969 -24.094 1 83.19 619 LYS A O 1
ATOM 4757 N N . GLN A 1 620 ? -41.219 -36.938 -26 1 82.31 620 GLN A N 1
ATOM 4758 C CA . GLN A 1 620 ? -42.062 -37.969 -25.375 1 82.31 620 GLN A CA 1
ATOM 4759 C C . GLN A 1 620 ? -41.219 -39.125 -24.859 1 82.31 620 GLN A C 1
ATOM 4761 O O . GLN A 1 620 ? -41.719 -40 -24.141 1 82.31 620 GLN A O 1
ATOM 4766 N N . SER A 1 621 ? -39.938 -39.031 -25.094 1 86.56 621 SER A N 1
ATOM 4767 C CA . SER A 1 621 ? -39.062 -40.125 -24.641 1 86.56 621 SER A CA 1
ATOM 4768 C C . SER A 1 621 ? -38.938 -40.125 -23.125 1 86.56 621 SER A C 1
ATOM 4770 O O . SER A 1 621 ? -38.719 -39.094 -22.516 1 86.56 621 SER A O 1
ATOM 4772 N N . ARG A 1 622 ? -39.156 -41.25 -22.422 1 82.12 622 ARG A N 1
ATOM 4773 C CA . ARG A 1 622 ? -39.094 -41.344 -20.969 1 82.12 622 ARG A CA 1
ATOM 4774 C C . ARG A 1 622 ? -37.656 -41.531 -20.5 1 82.12 622 ARG A C 1
ATOM 4776 O O . ARG A 1 622 ? -37.312 -41.219 -19.359 1 82.12 622 ARG A O 1
ATOM 4783 N N . TRP A 1 623 ? -36.719 -42.094 -21.328 1 87.69 623 TRP A N 1
ATOM 4784 C CA . TRP A 1 623 ? -35.375 -42.406 -20.859 1 87.69 623 TRP A CA 1
ATOM 4785 C C . TRP A 1 623 ? -34.438 -41.219 -21.156 1 87.69 623 TRP A C 1
ATOM 4787 O O . TRP A 1 623 ? -33.406 -41.062 -20.5 1 87.69 623 TRP A O 1
ATOM 4797 N N . LEU A 1 624 ? -34.75 -40.406 -22.156 1 91.75 624 LEU A N 1
ATOM 4798 C CA . LEU A 1 624 ? -33.906 -39.281 -22.547 1 91.75 624 LEU A CA 1
ATOM 4799 C C . LEU A 1 624 ? -34.344 -38 -21.859 1 91.75 624 LEU A C 1
ATOM 4801 O O . LEU A 1 624 ? -35.469 -37.562 -21.969 1 91.75 624 LEU A O 1
ATOM 4805 N N . SER A 1 625 ? -33.375 -37.469 -21.094 1 88.69 625 SER A N 1
ATOM 4806 C CA . SER A 1 625 ? -33.688 -36.25 -20.359 1 88.69 625 SER A CA 1
ATOM 4807 C C . SER A 1 625 ? -33.188 -35 -21.125 1 88.69 625 SER A C 1
ATOM 4809 O O . SER A 1 625 ? -33.781 -33.938 -21.047 1 88.69 625 SER A O 1
ATOM 4811 N N . GLU A 1 626 ? -32.062 -35.156 -21.734 1 92.31 626 GLU A N 1
ATOM 4812 C CA . GLU A 1 626 ? -31.484 -34.031 -22.453 1 92.31 626 GLU A CA 1
ATOM 4813 C C . GLU A 1 626 ? -30.625 -34.5 -23.625 1 92.31 626 GLU A C 1
ATOM 4815 O O . GLU A 1 626 ? -29.922 -35.5 -23.516 1 92.31 626 GLU A O 1
ATOM 4820 N N . LEU A 1 627 ? -30.766 -33.906 -24.734 1 95.25 627 LEU A N 1
ATOM 4821 C CA . LEU A 1 627 ? -29.906 -34 -25.891 1 95.25 627 LEU A CA 1
ATOM 4822 C C . LEU A 1 627 ? -29.75 -32.656 -26.594 1 95.25 627 LEU A C 1
ATOM 4824 O O . LEU A 1 627 ? -30.688 -32.188 -27.234 1 95.25 627 LEU A O 1
ATOM 4828 N N . LYS A 1 628 ? -28.656 -32.125 -26.469 1 95.75 628 LYS A N 1
ATOM 4829 C CA . LYS A 1 628 ? -28.375 -30.812 -27.016 1 95.75 628 LYS A CA 1
ATOM 4830 C C . LYS A 1 628 ? -27.078 -30.828 -27.828 1 95.75 628 LYS A C 1
ATOM 4832 O O . LYS A 1 628 ? -26.062 -31.328 -27.359 1 95.75 628 LYS A O 1
ATOM 4837 N N . LEU A 1 629 ? -27.109 -30.281 -29 1 96.81 629 LEU A N 1
ATOM 4838 C CA . LEU A 1 629 ? -25.938 -30.125 -29.844 1 96.81 629 LEU A CA 1
ATOM 4839 C C . LEU A 1 629 ? -25.469 -28.672 -29.859 1 96.81 629 LEU A C 1
ATOM 4841 O O . LEU A 1 629 ? -26.297 -27.75 -29.875 1 96.81 629 LEU A O 1
ATOM 4845 N N . ARG A 1 630 ? -24.188 -28.516 -29.781 1 96.06 630 ARG A N 1
ATOM 4846 C CA . ARG A 1 630 ? -23.625 -27.188 -29.797 1 96.06 630 ARG A CA 1
ATOM 4847 C C . ARG A 1 630 ? -22.516 -27.062 -30.859 1 96.06 630 ARG A C 1
ATOM 4849 O O . ARG A 1 630 ? -21.734 -28 -31.047 1 96.06 630 ARG A O 1
ATOM 4856 N N . LEU A 1 631 ? -22.438 -25.938 -31.531 1 95.94 631 LEU A N 1
ATOM 4857 C CA . LEU A 1 631 ? -21.391 -25.562 -32.469 1 95.94 631 LEU A CA 1
ATOM 4858 C C . LEU A 1 631 ? -20.953 -24.125 -32.25 1 95.94 631 LEU A C 1
ATOM 4860 O O . LEU A 1 631 ? -21.781 -23.219 -32.188 1 95.94 631 LEU A O 1
ATOM 4864 N N . SER A 1 632 ? -19.672 -23.984 -32.031 1 94.25 632 SER A N 1
ATOM 4865 C CA . SER A 1 632 ? -19.156 -22.641 -31.828 1 94.25 632 SER A CA 1
ATOM 4866 C C . SER A 1 632 ? -17.938 -22.375 -32.688 1 94.25 632 SER A C 1
ATOM 4868 O O . SER A 1 632 ? -17.172 -23.281 -33 1 94.25 632 SER A O 1
ATOM 4870 N N . TYR A 1 633 ? -17.75 -21.078 -33.062 1 93.19 633 TYR A N 1
ATOM 4871 C CA . TYR A 1 633 ? -16.625 -20.609 -33.875 1 93.19 633 TYR A CA 1
ATOM 4872 C C . TYR A 1 633 ? -16.312 -19.141 -33.562 1 93.19 633 TYR A C 1
ATOM 4874 O O . TYR A 1 633 ? -17.234 -18.344 -33.375 1 93.19 633 TYR A O 1
ATOM 4882 N N . GLY A 1 634 ? -15.023 -18.875 -33.5 1 90.94 634 GLY A N 1
ATOM 4883 C CA . GLY A 1 634 ? -14.68 -17.484 -33.281 1 90.94 634 GLY A CA 1
ATOM 4884 C C . GLY A 1 634 ? -13.188 -17.25 -33.125 1 90.94 634 GLY A C 1
ATOM 4885 O O . GLY A 1 634 ? -12.398 -18.203 -33.188 1 90.94 634 GLY A O 1
ATOM 4886 N N . ALA A 1 635 ? -12.852 -15.93 -33 1 88.62 635 ALA A N 1
ATOM 4887 C CA . ALA A 1 635 ? -11.445 -15.539 -32.875 1 88.62 635 ALA A CA 1
ATOM 4888 C C . ALA A 1 635 ? -11.211 -14.625 -31.688 1 88.62 635 ALA A C 1
ATOM 4890 O O . ALA A 1 635 ? -12.109 -13.859 -31.312 1 88.62 635 ALA A O 1
ATOM 4891 N N . SER A 1 636 ? -10.062 -14.75 -31.141 1 86.94 636 SER A N 1
ATOM 4892 C CA . SER A 1 636 ? -9.617 -13.852 -30.078 1 86.94 636 SER A CA 1
ATOM 4893 C C . SER A 1 636 ? -8.172 -13.406 -30.297 1 86.94 636 SER A C 1
ATOM 4895 O O . SER A 1 636 ? -7.383 -14.133 -30.906 1 86.94 636 SER A O 1
ATOM 4897 N N . GLY A 1 637 ? -7.848 -12.203 -29.797 1 86.19 637 GLY A N 1
ATOM 4898 C CA . GLY A 1 637 ? -6.492 -11.68 -29.906 1 86.19 637 GLY A CA 1
ATOM 4899 C C . GLY A 1 637 ? -5.668 -11.914 -28.641 1 86.19 637 GLY A C 1
ATOM 4900 O O . GLY A 1 637 ? -6.223 -12.164 -27.578 1 86.19 637 GLY A O 1
ATOM 4901 N N . ASN A 1 638 ? -4.355 -11.898 -28.844 1 86.5 638 ASN A N 1
ATOM 4902 C CA . ASN A 1 638 ? -3.416 -11.984 -27.719 1 86.5 638 ASN A CA 1
ATOM 4903 C C . ASN A 1 638 ? -2.414 -10.836 -27.734 1 86.5 638 ASN A C 1
ATOM 4905 O O . ASN A 1 638 ? -1.852 -10.516 -28.781 1 86.5 638 ASN A O 1
ATOM 4909 N N . GLN A 1 639 ? -2.314 -10.188 -26.562 1 81.94 639 GLN A N 1
ATOM 4910 C CA . GLN A 1 639 ? -1.348 -9.102 -26.422 1 81.94 639 GLN A CA 1
ATOM 4911 C C . GLN A 1 639 ? -0.247 -9.469 -25.438 1 81.94 639 GLN A C 1
ATOM 4913 O O . GLN A 1 639 ? 0.143 -8.648 -24.594 1 81.94 639 GLN A O 1
ATOM 4918 N N . GLY A 1 640 ? 0.152 -10.594 -25.438 1 76.69 640 GLY A N 1
ATOM 4919 C CA . GLY A 1 640 ? 1.07 -11.133 -24.438 1 76.69 640 GLY A CA 1
ATOM 4920 C C . GLY A 1 640 ? 2.49 -10.625 -24.609 1 76.69 640 GLY A C 1
ATOM 4921 O O . GLY A 1 640 ? 3.449 -11.367 -24.406 1 76.69 640 GLY A O 1
ATOM 4922 N N . ILE A 1 641 ? 2.771 -9.414 -25.047 1 81 641 ILE A N 1
ATOM 4923 C CA . ILE A 1 641 ? 4.105 -8.828 -25.156 1 81 641 ILE A CA 1
ATOM 4924 C C . ILE A 1 641 ? 4.262 -7.707 -24.141 1 81 641 ILE A C 1
ATOM 4926 O O . ILE A 1 641 ? 3.273 -7.16 -23.656 1 81 641 ILE A O 1
ATOM 4930 N N . SER A 1 642 ? 5.484 -7.473 -23.859 1 84.25 642 SER A N 1
ATOM 4931 C CA . SER A 1 642 ? 5.754 -6.418 -22.891 1 84.25 642 SER A CA 1
ATOM 4932 C C . SER A 1 642 ? 5.484 -5.039 -23.484 1 84.25 642 SER A C 1
ATOM 4934 O O . SER A 1 642 ? 5.508 -4.867 -24.703 1 84.25 642 SER A O 1
ATOM 4936 N N . SER A 1 643 ? 5.352 -4.098 -22.688 1 87.62 643 SER A N 1
ATOM 4937 C CA . SER A 1 643 ? 5.098 -2.729 -23.125 1 87.62 643 SER A CA 1
ATOM 4938 C C . SER A 1 643 ? 6.316 -2.137 -23.828 1 87.62 643 SER A C 1
ATOM 4940 O O . SER A 1 643 ? 7.449 -2.527 -23.547 1 87.62 643 SER A O 1
ATOM 4942 N N . TYR A 1 644 ? 6.117 -1.296 -24.797 1 85.19 644 TYR A N 1
ATOM 4943 C CA . TYR A 1 644 ? 7.082 -0.404 -25.438 1 85.19 644 TYR A CA 1
ATOM 4944 C C . TYR A 1 644 ? 7.91 -1.148 -26.484 1 85.19 644 TYR A C 1
ATOM 4946 O O . TYR A 1 644 ? 8.945 -0.65 -26.922 1 85.19 644 TYR A O 1
ATOM 4954 N N . GLN A 1 645 ? 7.523 -2.299 -26.812 1 81.44 645 GLN A N 1
ATOM 4955 C CA . GLN A 1 645 ? 8.297 -3.072 -27.781 1 81.44 645 GLN A CA 1
ATOM 4956 C C . GLN A 1 645 ? 8.203 -2.465 -29.172 1 81.44 645 GLN A C 1
ATOM 4958 O O . GLN A 1 645 ? 9.031 -2.752 -30.047 1 81.44 645 GLN A O 1
ATOM 4963 N N . THR A 1 646 ? 7.273 -1.614 -29.438 1 84.44 646 THR A N 1
ATOM 4964 C CA . THR A 1 646 ? 7.055 -1.039 -30.75 1 84.44 646 THR A CA 1
ATOM 4965 C C . THR A 1 646 ? 7.789 0.292 -30.891 1 84.44 646 THR A C 1
ATOM 4967 O O . THR A 1 646 ? 7.801 0.89 -31.969 1 84.44 646 THR A O 1
ATOM 4970 N N . LEU A 1 647 ? 8.359 0.712 -29.844 1 84.19 647 LEU A N 1
ATOM 4971 C CA . LEU A 1 647 ? 9.055 1.992 -29.844 1 84.19 647 LEU A CA 1
ATOM 4972 C C . LEU A 1 647 ? 10.562 1.786 -29.953 1 84.19 647 LEU A C 1
ATOM 4974 O O . LEU A 1 647 ? 11.078 0.721 -29.594 1 84.19 647 LEU A O 1
ATOM 4978 N N . ASP A 1 648 ? 11.172 2.832 -30.516 1 83.88 648 ASP A N 1
ATOM 4979 C CA . ASP A 1 648 ? 12.625 2.834 -30.453 1 83.88 648 ASP A CA 1
ATOM 4980 C C . ASP A 1 648 ? 13.109 3.025 -29.016 1 83.88 648 ASP A C 1
ATOM 4982 O O . ASP A 1 648 ? 12.695 3.969 -28.328 1 83.88 648 ASP A O 1
ATOM 4986 N N . ARG A 1 649 ? 13.922 2.107 -28.641 1 83.69 649 ARG A N 1
ATOM 4987 C CA . ARG A 1 649 ? 14.344 2.164 -27.25 1 83.69 649 ARG A CA 1
ATOM 4988 C C . ARG A 1 649 ? 15.844 2.377 -27.141 1 83.69 649 ARG A C 1
ATOM 4990 O O . ARG A 1 649 ? 16.609 1.903 -27.984 1 83.69 649 ARG A O 1
ATOM 4997 N N . TYR A 1 650 ? 16.188 3.098 -26.109 1 80.5 650 TYR A N 1
ATOM 4998 C CA . TYR A 1 650 ? 17.594 3.301 -25.766 1 80.5 650 TYR A CA 1
ATOM 4999 C C . TYR A 1 650 ? 18 2.42 -24.594 1 80.5 650 TYR A C 1
ATOM 5001 O O . TYR A 1 650 ? 17.203 2.148 -23.703 1 80.5 650 TYR A O 1
ATOM 5009 N N . GLY A 1 651 ? 19.172 1.875 -24.797 1 78.81 651 GLY A N 1
ATOM 5010 C CA . GLY A 1 651 ? 19.719 1.089 -23.703 1 78.81 651 GLY A CA 1
ATOM 5011 C C . GLY A 1 651 ? 20.859 1.771 -22.984 1 78.81 651 GLY A C 1
ATOM 5012 O O . GLY A 1 651 ? 21.406 2.764 -23.484 1 78.81 651 GLY A O 1
ATOM 5013 N N . MET A 1 652 ? 21.031 1.4 -21.734 1 76.81 652 MET A N 1
ATOM 5014 C CA . MET A 1 652 ? 22.141 1.883 -20.922 1 76.81 652 MET A CA 1
ATOM 5015 C C . MET A 1 652 ? 23.094 0.743 -20.562 1 76.81 652 MET A C 1
ATOM 5017 O O . MET A 1 652 ? 22.641 -0.335 -20.156 1 76.81 652 MET A O 1
ATOM 5021 N N . GLU A 1 653 ? 24.266 0.95 -20.859 1 76 653 GLU A N 1
ATOM 5022 C CA . GLU A 1 653 ? 25.281 -0.027 -20.5 1 76 653 GLU A CA 1
ATOM 5023 C C . GLU A 1 653 ? 26.438 0.634 -19.75 1 76 653 GLU A C 1
ATOM 5025 O O . GLU A 1 653 ? 26.641 1.847 -19.859 1 76 653 GLU A O 1
ATOM 5030 N N . LYS A 1 654 ? 27.062 -0.066 -18.953 1 76.69 654 LYS A N 1
ATOM 5031 C CA . LYS A 1 654 ? 28.266 0.401 -18.266 1 76.69 654 LYS A CA 1
ATOM 5032 C C . LYS A 1 654 ? 29.5 -0.354 -18.734 1 76.69 654 LYS A C 1
ATOM 5034 O O . LYS A 1 654 ? 29.453 -1.563 -18.969 1 76.69 654 LYS A O 1
ATOM 5039 N N . PHE A 1 655 ? 30.5 0.349 -19.109 1 76.31 655 PHE A N 1
ATOM 5040 C CA . PHE A 1 655 ? 31.75 -0.3 -19.516 1 76.31 655 PHE A CA 1
ATOM 5041 C C . PHE A 1 655 ? 32.938 0.276 -18.734 1 76.31 655 PHE A C 1
ATOM 5043 O O . PHE A 1 655 ? 32.875 1.427 -18.297 1 76.31 655 PHE A O 1
ATOM 5050 N N . TRP A 1 656 ? 33.812 -0.606 -18.406 1 76.69 656 TRP A N 1
ATOM 5051 C CA . TRP A 1 656 ? 35.031 -0.236 -17.688 1 76.69 656 TRP A CA 1
ATOM 5052 C C . TRP A 1 656 ? 36.031 0.463 -18.594 1 76.69 656 TRP A C 1
ATOM 5054 O O . TRP A 1 656 ? 36.406 -0.089 -19.625 1 76.69 656 TRP A O 1
ATOM 5064 N N . HIS A 1 657 ? 36.188 1.701 -18.469 1 74.75 657 HIS A N 1
ATOM 5065 C CA . HIS A 1 657 ? 37.125 2.469 -19.281 1 74.75 657 HIS A CA 1
ATOM 5066 C C . HIS A 1 657 ? 38.062 3.316 -18.406 1 74.75 657 HIS A C 1
ATOM 5068 O O . HIS A 1 657 ? 37.594 4.094 -17.578 1 74.75 657 HIS A O 1
ATOM 5074 N N . ASN A 1 658 ? 39.281 3.215 -18.625 1 75.06 658 ASN A N 1
ATOM 5075 C CA . ASN A 1 658 ? 40.344 3.996 -17.953 1 75.06 658 ASN A CA 1
ATOM 5076 C C . ASN A 1 658 ? 40.188 3.943 -16.438 1 75.06 658 ASN A C 1
ATOM 5078 O O . ASN A 1 658 ? 40.219 4.977 -15.766 1 75.06 658 ASN A O 1
ATOM 5082 N N . GLY A 1 659 ? 39.938 2.725 -15.945 1 70.88 659 GLY A N 1
ATOM 5083 C CA . GLY A 1 659 ? 39.938 2.488 -14.508 1 70.88 659 GLY A CA 1
ATOM 5084 C C . GLY A 1 659 ? 38.625 2.904 -13.844 1 70.88 659 GLY A C 1
ATOM 5085 O O . GLY A 1 659 ? 38.531 2.906 -12.609 1 70.88 659 GLY A O 1
ATOM 5086 N N . GLU A 1 660 ? 37.656 3.377 -14.578 1 73.31 660 GLU A N 1
ATOM 5087 C CA . GLU A 1 660 ? 36.375 3.771 -14.008 1 73.31 660 GLU A CA 1
ATOM 5088 C C . GLU A 1 660 ? 35.219 3.229 -14.836 1 73.31 660 GLU A C 1
ATOM 5090 O O . GLU A 1 660 ? 35.344 2.994 -16.031 1 73.31 660 GLU A O 1
ATOM 5095 N N . TRP A 1 661 ? 34.219 2.982 -14.141 1 75.38 661 TRP A N 1
ATOM 5096 C CA . TRP A 1 661 ? 33 2.598 -14.859 1 75.38 661 TRP A CA 1
ATOM 5097 C C . TRP A 1 661 ? 32.312 3.814 -15.484 1 75.38 661 TRP A C 1
ATOM 5099 O O . TRP A 1 661 ? 32.25 4.875 -14.867 1 75.38 661 TRP A O 1
ATOM 5109 N N . THR A 1 662 ? 32.062 3.646 -16.781 1 78.31 662 THR A N 1
ATOM 5110 C CA . THR A 1 662 ? 31.391 4.73 -17.5 1 78.31 662 THR A CA 1
ATOM 5111 C C . THR A 1 662 ? 30.047 4.281 -18.031 1 78.31 662 THR A C 1
ATOM 5113 O O . THR A 1 662 ? 29.906 3.174 -18.562 1 78.31 662 THR A O 1
ATOM 5116 N N . THR A 1 663 ? 29.062 5.16 -17.781 1 80.44 663 THR A N 1
ATOM 5117 C CA . THR A 1 663 ? 27.719 4.887 -18.297 1 80.44 663 THR A CA 1
ATOM 5118 C C . THR A 1 663 ? 27.578 5.395 -19.734 1 80.44 663 THR A C 1
ATOM 5120 O O . THR A 1 663 ? 27.984 6.516 -20.047 1 80.44 663 THR A O 1
ATOM 5123 N N . VAL A 1 664 ? 27.156 4.523 -20.609 1 80.12 664 VAL A N 1
ATOM 5124 C CA . VAL A 1 664 ? 26.891 4.918 -21.984 1 80.12 664 VAL A CA 1
ATOM 5125 C C . VAL A 1 664 ? 25.422 4.668 -22.328 1 80.12 664 VAL A C 1
ATOM 5127 O O . VAL A 1 664 ? 24.844 3.664 -21.891 1 80.12 664 VAL A O 1
ATOM 5130 N N . ILE A 1 665 ? 24.828 5.578 -22.922 1 81 665 ILE A N 1
ATOM 5131 C CA . ILE A 1 665 ? 23.453 5.445 -23.406 1 81 665 ILE A CA 1
ATOM 5132 C C . ILE A 1 665 ? 23.438 5.457 -24.922 1 81 665 ILE A C 1
ATOM 5134 O O . ILE A 1 665 ? 24.109 6.281 -25.547 1 81 665 ILE A O 1
ATOM 5138 N N . GLY A 1 666 ? 22.875 4.523 -25.516 1 77.75 666 GLY A N 1
ATOM 5139 C CA . GLY A 1 666 ? 22.781 4.449 -26.953 1 77.75 666 GLY A CA 1
ATOM 5140 C C . GLY A 1 666 ? 21.547 3.707 -27.438 1 77.75 666 GLY A C 1
ATOM 5141 O O . GLY A 1 666 ? 20.719 3.289 -26.625 1 77.75 666 GLY A O 1
ATOM 5142 N N . PRO A 1 667 ? 21.422 3.744 -28.734 1 80.56 667 PRO A N 1
ATOM 5143 C CA . PRO A 1 667 ? 20.266 3.035 -29.312 1 80.56 667 PRO A CA 1
ATOM 5144 C C . PRO A 1 667 ? 20.328 1.529 -29.062 1 80.56 667 PRO A C 1
ATOM 5146 O O . PRO A 1 667 ? 21.375 0.91 -29.234 1 80.56 667 PRO A O 1
ATOM 5149 N N . GLY A 1 668 ? 19.203 1.011 -28.609 1 79.94 668 GLY A N 1
ATOM 5150 C CA . GLY A 1 668 ? 19.078 -0.423 -28.391 1 79.94 668 GLY A CA 1
ATOM 5151 C C . GLY A 1 668 ? 19.484 -0.846 -26.984 1 79.94 668 GLY A C 1
ATOM 5152 O O . GLY A 1 668 ? 20 -0.038 -26.219 1 79.94 668 GLY A O 1
ATOM 5153 N N . TYR A 1 669 ? 19.109 -1.994 -26.547 1 80.19 669 TYR A N 1
ATOM 5154 C CA . TYR A 1 669 ? 19.453 -2.572 -25.266 1 80.19 669 TYR A CA 1
ATOM 5155 C C . TYR A 1 669 ? 19.766 -4.059 -25.391 1 80.19 669 TYR A C 1
ATOM 5157 O O . TYR A 1 669 ? 19.453 -4.676 -26.422 1 80.19 669 TYR A O 1
ATOM 5165 N N . GLU A 1 670 ? 20.469 -4.535 -24.406 1 77.62 670 GLU A N 1
ATOM 5166 C CA . GLU A 1 670 ? 20.828 -5.953 -24.406 1 77.62 670 GLU A CA 1
ATOM 5167 C C . GLU A 1 670 ? 19.594 -6.828 -24.188 1 77.62 670 GLU A C 1
ATOM 5169 O O . GLU A 1 670 ? 18.891 -6.684 -23.172 1 77.62 670 GLU A O 1
ATOM 5174 N N . VAL A 1 671 ? 19.297 -7.613 -25.125 1 75.69 671 VAL A N 1
ATOM 5175 C CA . VAL A 1 671 ? 18.141 -8.484 -25 1 75.69 671 VAL A CA 1
ATOM 5176 C C . VAL A 1 671 ? 18.594 -9.906 -24.672 1 75.69 671 VAL A C 1
ATOM 5178 O O . VAL A 1 671 ? 17.766 -10.781 -24.422 1 75.69 671 VAL A O 1
ATOM 5181 N N . GLY A 1 672 ? 19.797 -10.125 -24.734 1 71.81 672 GLY A N 1
ATOM 5182 C CA . GLY A 1 672 ? 20.328 -11.438 -24.406 1 71.81 672 GLY A CA 1
ATOM 5183 C C . GLY A 1 672 ? 21.812 -11.578 -24.688 1 71.81 672 GLY A C 1
ATOM 5184 O O . GLY A 1 672 ? 22.469 -10.602 -25.062 1 71.81 672 GLY A O 1
ATOM 5185 N N . ARG A 1 673 ? 22.406 -12.711 -24.312 1 73.06 673 ARG A N 1
ATOM 5186 C CA . ARG A 1 673 ? 23.797 -13.039 -24.594 1 73.06 673 ARG A CA 1
ATOM 5187 C C . ARG A 1 673 ? 23.906 -14.391 -25.297 1 73.06 673 ARG A C 1
ATOM 5189 O O . ARG A 1 673 ? 23.062 -15.266 -25.109 1 73.06 673 ARG A O 1
ATOM 5196 N N . THR A 1 674 ? 24.641 -14.453 -26.312 1 65.44 674 THR A N 1
ATOM 5197 C CA . THR A 1 674 ? 24.859 -15.695 -27.031 1 65.44 674 THR A CA 1
ATOM 5198 C C . THR A 1 674 ? 26.344 -16.031 -27.094 1 65.44 674 THR A C 1
ATOM 5200 O O . THR A 1 674 ? 27.188 -15.227 -26.688 1 65.44 674 THR A O 1
ATOM 5203 N N . GLY A 1 675 ? 26.719 -17.156 -27.438 1 57.09 675 GLY A N 1
ATOM 5204 C CA . GLY A 1 675 ? 28.094 -17.641 -27.547 1 57.09 675 GLY A CA 1
ATOM 5205 C C . GLY A 1 675 ? 28.562 -18.359 -26.297 1 57.09 675 GLY A C 1
ATOM 5206 O O . GLY A 1 675 ? 27.828 -18.484 -25.328 1 57.09 675 GLY A O 1
ATOM 5207 N N . ALA A 1 676 ? 29.688 -18.938 -26.438 1 54.84 676 ALA A N 1
ATOM 5208 C CA . ALA A 1 676 ? 30.281 -19.641 -25.312 1 54.84 676 ALA A CA 1
ATOM 5209 C C . ALA A 1 676 ? 30.391 -18.734 -24.094 1 54.84 676 ALA A C 1
ATOM 5211 O O . ALA A 1 676 ? 30.875 -17.609 -24.188 1 54.84 676 ALA A O 1
ATOM 5212 N N . ASN A 1 677 ? 29.859 -19.047 -22.891 1 56.97 677 ASN A N 1
ATOM 5213 C CA . ASN A 1 677 ? 29.875 -18.312 -21.625 1 56.97 677 ASN A CA 1
ATOM 5214 C C . ASN A 1 677 ? 29.125 -16.984 -21.734 1 56.97 677 ASN A C 1
ATOM 5216 O O . ASN A 1 677 ? 29.531 -15.992 -21.141 1 56.97 677 ASN A O 1
ATOM 5220 N N . ASN A 1 678 ? 28.203 -16.875 -22.766 1 64.75 678 ASN A N 1
ATOM 5221 C CA . ASN A 1 678 ? 27.359 -15.695 -22.938 1 64.75 678 ASN A CA 1
ATOM 5222 C C . ASN A 1 678 ? 28.203 -14.453 -23.25 1 64.75 678 ASN A C 1
ATOM 5224 O O . ASN A 1 678 ? 27.938 -13.375 -22.719 1 64.75 678 ASN A O 1
ATOM 5228 N N . ARG A 1 679 ? 29.219 -14.57 -24.031 1 65.25 679 ARG A N 1
ATOM 5229 C CA . ARG A 1 679 ? 30.219 -13.523 -24.266 1 65.25 679 ARG A CA 1
ATOM 5230 C C . ARG A 1 679 ? 29.672 -12.469 -25.219 1 65.25 679 ARG A C 1
ATOM 5232 O O . ARG A 1 679 ? 30.156 -11.328 -25.234 1 65.25 679 ARG A O 1
ATOM 5239 N N . TYR A 1 680 ? 28.781 -12.875 -26.078 1 70.88 680 TYR A N 1
ATOM 5240 C CA . TYR A 1 680 ? 28.297 -11.914 -27.062 1 70.88 680 TYR A CA 1
ATOM 5241 C C . TYR A 1 680 ? 26.953 -11.32 -26.656 1 70.88 680 TYR A C 1
ATOM 5243 O O . TYR A 1 680 ? 26.016 -12.062 -26.344 1 70.88 680 TYR A O 1
ATOM 5251 N N . MET A 1 681 ? 26.953 -10.008 -26.641 1 77.5 681 MET A N 1
ATOM 5252 C CA . MET A 1 681 ? 25.703 -9.32 -26.328 1 77.5 681 MET A CA 1
ATOM 5253 C C . MET A 1 681 ? 24.781 -9.273 -27.547 1 77.5 681 MET A C 1
ATOM 5255 O O . MET A 1 681 ? 25.25 -9.055 -28.672 1 77.5 681 MET A O 1
ATOM 5259 N N . VAL A 1 682 ? 23.562 -9.617 -27.406 1 80.69 682 VAL A N 1
ATOM 5260 C CA . VAL A 1 682 ? 22.547 -9.477 -28.438 1 80.69 682 VAL A CA 1
ATOM 5261 C C . VAL A 1 682 ? 21.75 -8.188 -28.219 1 80.69 682 VAL A C 1
ATOM 5263 O O . VAL A 1 682 ? 21.219 -7.961 -27.141 1 80.69 682 VAL A O 1
ATOM 5266 N N . TRP A 1 683 ? 21.766 -7.371 -29.266 1 81 683 TRP A N 1
ATOM 5267 C CA . TRP A 1 683 ? 21.172 -6.047 -29.125 1 81 683 TRP A CA 1
ATOM 5268 C C . TRP A 1 683 ? 19.781 -6.008 -29.75 1 81 683 TRP A C 1
ATOM 5270 O O . TRP A 1 683 ? 19.578 -6.496 -30.859 1 81 683 TRP A O 1
ATOM 5280 N N . GLY A 1 684 ? 18.875 -5.59 -29 1 81.88 684 GLY A N 1
ATOM 5281 C CA . GLY A 1 684 ? 17.531 -5.305 -29.469 1 81.88 684 GLY A CA 1
ATOM 5282 C C . GLY A 1 684 ? 17.109 -3.869 -29.234 1 81.88 684 GLY A C 1
ATOM 5283 O O . GLY A 1 684 ? 17.953 -3.002 -28.969 1 81.88 684 GLY A O 1
ATOM 5284 N N . GLY A 1 685 ? 15.898 -3.58 -29.547 1 83.25 685 GLY A N 1
ATOM 5285 C CA . GLY A 1 685 ? 15.359 -2.27 -29.234 1 83.25 685 GLY A CA 1
ATOM 5286 C C . GLY A 1 685 ? 14.914 -1.489 -30.453 1 83.25 685 GLY A C 1
ATOM 5287 O O . GLY A 1 685 ? 14.477 -0.343 -30.344 1 83.25 685 GLY A O 1
ATOM 5288 N N . ILE A 1 686 ? 15.031 -2.084 -31.562 1 85.25 686 ILE A N 1
ATOM 5289 C CA . ILE A 1 686 ? 14.547 -1.431 -32.781 1 85.25 686 ILE A CA 1
ATOM 5290 C C . ILE A 1 686 ? 13.016 -1.482 -32.812 1 85.25 686 ILE A C 1
ATOM 5292 O O . ILE A 1 686 ? 12.414 -2.494 -32.438 1 85.25 686 ILE A O 1
ATOM 5296 N N . ALA A 1 687 ? 12.484 -0.374 -33.281 1 87.5 687 ALA A N 1
ATOM 5297 C CA . ALA A 1 687 ? 11.031 -0.273 -33.312 1 87.5 687 ALA A CA 1
ATOM 5298 C C . ALA A 1 687 ? 10.445 -1.056 -34.469 1 87.5 687 ALA A C 1
ATOM 5300 O O . ALA A 1 687 ? 11.031 -1.092 -35.562 1 87.5 687 ALA A O 1
ATOM 5301 N N . ASN A 1 688 ? 9.375 -1.757 -34.219 1 88.5 688 ASN A N 1
ATOM 5302 C CA . ASN A 1 688 ? 8.523 -2.34 -35.25 1 88.5 688 ASN A CA 1
ATOM 5303 C C . ASN A 1 688 ? 7.094 -1.818 -35.156 1 88.5 688 ASN A C 1
ATOM 5305 O O . ASN A 1 688 ? 6.258 -2.402 -34.469 1 88.5 688 ASN A O 1
ATOM 5309 N N . PRO A 1 689 ? 6.801 -0.778 -35.875 1 89.25 689 PRO A N 1
ATOM 5310 C CA . PRO A 1 689 ? 5.469 -0.176 -35.781 1 89.25 689 PRO A CA 1
ATOM 5311 C C . PRO A 1 689 ? 4.375 -1.072 -36.344 1 89.25 689 PRO A C 1
ATOM 5313 O O . PRO A 1 689 ? 3.188 -0.798 -36.156 1 89.25 689 PRO A O 1
ATOM 5316 N N . ASP A 1 690 ? 4.773 -2.189 -37 1 88.69 690 ASP A N 1
ATOM 5317 C CA . ASP A 1 690 ? 3.787 -3.047 -37.656 1 88.69 690 ASP A CA 1
ATOM 5318 C C . ASP A 1 690 ? 3.451 -4.254 -36.781 1 88.69 690 ASP A C 1
ATOM 5320 O O . ASP A 1 690 ? 2.66 -5.113 -37.188 1 88.69 690 ASP A O 1
ATOM 5324 N N . LEU A 1 691 ? 4.039 -4.262 -35.656 1 90.12 691 LEU A N 1
ATOM 5325 C CA . LEU A 1 691 ? 3.713 -5.363 -34.781 1 90.12 691 LEU A CA 1
ATOM 5326 C C . LEU A 1 691 ? 2.221 -5.391 -34.469 1 90.12 691 LEU A C 1
ATOM 5328 O O . LEU A 1 691 ? 1.617 -4.348 -34.188 1 90.12 691 LEU A O 1
ATOM 5332 N N . LYS A 1 692 ? 1.689 -6.578 -34.625 1 89.88 692 LYS A N 1
ATOM 5333 C CA . LYS A 1 692 ? 0.244 -6.688 -34.469 1 89.88 692 LYS A CA 1
ATOM 5334 C C . LYS A 1 692 ? -0.111 -7.844 -33.531 1 89.88 692 LYS A C 1
ATOM 5336 O O . LYS A 1 692 ? 0.777 -8.5 -32.969 1 89.88 692 LYS A O 1
ATOM 5341 N N . TRP A 1 693 ? -1.4 -8.102 -33.375 1 90.44 693 TRP A N 1
ATOM 5342 C CA . TRP A 1 693 ? -1.96 -9.086 -32.469 1 90.44 693 TRP A CA 1
ATOM 5343 C C . TRP A 1 693 ? -1.719 -10.508 -32.969 1 90.44 693 TRP A C 1
ATOM 5345 O O . TRP A 1 693 ? -1.762 -10.75 -34.188 1 90.44 693 TRP A O 1
ATOM 5355 N N . GLU A 1 694 ? -1.487 -11.422 -31.953 1 90.81 694 GLU A N 1
ATOM 5356 C CA . GLU A 1 694 ? -1.717 -12.828 -32.281 1 90.81 694 GLU A CA 1
ATOM 5357 C C . GLU A 1 694 ? -3.209 -13.125 -32.406 1 90.81 694 GLU A C 1
ATOM 5359 O O . GLU A 1 694 ? -4.02 -12.609 -31.641 1 90.81 694 GLU A O 1
ATOM 5364 N N . SER A 1 695 ? -3.549 -13.953 -33.312 1 89.88 695 SER A N 1
ATOM 5365 C CA . SER A 1 695 ? -4.953 -14.289 -33.5 1 89.88 695 SER A CA 1
ATOM 5366 C C . SER A 1 695 ? -5.191 -15.781 -33.344 1 89.88 695 SER A C 1
ATOM 5368 O O . SER A 1 695 ? -4.594 -16.594 -34.062 1 89.88 695 SER A O 1
ATOM 5370 N N . THR A 1 696 ? -6.055 -16.141 -32.5 1 90 696 THR A N 1
ATOM 5371 C CA . THR A 1 696 ? -6.398 -17.547 -32.281 1 90 696 THR A CA 1
ATOM 5372 C C . THR A 1 696 ? -7.824 -17.828 -32.719 1 90 696 THR A C 1
ATOM 5374 O O . THR A 1 696 ? -8.781 -17.281 -32.188 1 90 696 THR A O 1
ATOM 5377 N N . TRP A 1 697 ? -7.969 -18.703 -33.656 1 91.75 697 TRP A N 1
ATOM 5378 C CA . TRP A 1 697 ? -9.258 -19.172 -34.156 1 91.75 697 TRP A CA 1
ATOM 5379 C C . TRP A 1 697 ? -9.594 -20.547 -33.594 1 91.75 697 TRP A C 1
ATOM 5381 O O . TRP A 1 697 ? -8.75 -21.438 -33.562 1 91.75 697 TRP A O 1
ATOM 5391 N N . GLN A 1 698 ? -10.812 -20.672 -33.125 1 93.12 698 GLN A N 1
ATOM 5392 C CA . GLN A 1 698 ? -11.195 -21.953 -32.5 1 93.12 698 GLN A CA 1
ATOM 5393 C C . GLN A 1 698 ? -12.555 -22.422 -33.031 1 93.12 698 GLN A C 1
ATOM 5395 O O . GLN A 1 698 ? -13.492 -21.625 -33.125 1 93.12 698 GLN A O 1
ATOM 5400 N N . LEU A 1 699 ? -12.617 -23.656 -33.438 1 94.88 699 LEU A N 1
ATOM 5401 C CA . LEU A 1 699 ? -13.844 -24.375 -33.75 1 94.88 699 LEU A CA 1
ATOM 5402 C C . LEU A 1 699 ? -14.133 -25.453 -32.719 1 94.88 699 LEU A C 1
ATOM 5404 O O . LEU A 1 699 ? -13.227 -26.188 -32.312 1 94.88 699 LEU A O 1
ATOM 5408 N N . ASP A 1 700 ? -15.398 -25.5 -32.25 1 96.31 700 ASP A N 1
ATOM 5409 C CA . ASP A 1 700 ? -15.766 -26.469 -31.219 1 96.31 700 ASP A CA 1
ATOM 5410 C C . ASP A 1 700 ? -17.125 -27.094 -31.516 1 96.31 700 ASP A C 1
ATOM 5412 O O . ASP A 1 700 ? -18.078 -26.391 -31.844 1 96.31 700 ASP A O 1
ATOM 5416 N N . PHE A 1 701 ? -17.219 -28.422 -31.484 1 97.12 701 PHE A N 1
ATOM 5417 C CA . PHE A 1 701 ? -18.453 -29.172 -31.547 1 97.12 701 PHE A CA 1
ATOM 5418 C C . PHE A 1 701 ? -18.688 -29.938 -30.25 1 97.12 701 PHE A C 1
ATOM 5420 O O . PHE A 1 701 ? -17.828 -30.703 -29.812 1 97.12 701 PHE A O 1
ATOM 5427 N N . GLY A 1 702 ? -19.859 -29.734 -29.688 1 96.25 702 GLY A N 1
ATOM 5428 C CA . GLY A 1 702 ? -20.141 -30.375 -28.406 1 96.25 702 GLY A CA 1
ATOM 5429 C C . GLY A 1 702 ? -21.5 -31.047 -28.359 1 96.25 702 GLY A C 1
ATOM 5430 O O . GLY A 1 702 ? -22.406 -30.688 -29.125 1 96.25 702 GLY A O 1
ATOM 5431 N N . VAL A 1 703 ? -21.625 -32.031 -27.453 1 96.75 703 VAL A N 1
ATOM 5432 C CA . VAL A 1 703 ? -22.875 -32.75 -27.188 1 96.75 703 VAL A CA 1
ATOM 5433 C C . VAL A 1 703 ? -23.125 -32.812 -25.688 1 96.75 703 VAL A C 1
ATOM 5435 O O . VAL A 1 703 ? -22.219 -33.125 -24.922 1 96.75 703 VAL A O 1
ATOM 5438 N N . ASP A 1 704 ? -24.297 -32.438 -25.359 1 95.5 704 ASP A N 1
ATOM 5439 C CA . ASP A 1 704 ? -24.766 -32.656 -24 1 95.5 704 ASP A CA 1
ATOM 5440 C C . ASP A 1 704 ? -25.906 -33.656 -23.953 1 95.5 704 ASP A C 1
ATOM 5442 O O . ASP A 1 704 ? -26.938 -33.5 -24.609 1 95.5 704 ASP A O 1
ATOM 5446 N N . PHE A 1 705 ? -25.625 -34.656 -23.172 1 95.31 705 PHE A N 1
ATOM 5447 C CA . PHE A 1 705 ? -26.562 -35.781 -23.094 1 95.31 705 PHE A CA 1
ATOM 5448 C C . PHE A 1 705 ? -26.875 -36.125 -21.656 1 95.31 705 PHE A C 1
ATOM 5450 O O . PHE A 1 705 ? -26 -36.125 -20.797 1 95.31 705 PHE A O 1
ATOM 5457 N N . ALA A 1 706 ? -28.125 -36.312 -21.328 1 94.38 706 ALA A N 1
ATOM 5458 C CA . ALA A 1 706 ? -28.562 -36.812 -20.031 1 94.38 706 ALA A CA 1
ATOM 5459 C C . ALA A 1 706 ? -29.656 -37.844 -20.188 1 94.38 706 ALA A C 1
ATOM 5461 O O . ALA A 1 706 ? -30.547 -37.719 -21.031 1 94.38 706 ALA A O 1
ATOM 5462 N N . ALA A 1 707 ? -29.547 -38.906 -19.312 1 94.44 707 ALA A N 1
ATOM 5463 C CA . ALA A 1 707 ? -30.531 -40 -19.391 1 94.44 707 ALA A CA 1
ATOM 5464 C C . ALA A 1 707 ? -30.969 -40.438 -18 1 94.44 707 ALA A C 1
ATOM 5466 O O . ALA A 1 707 ? -30.297 -40.156 -17 1 94.44 707 ALA A O 1
ATOM 5467 N N . PHE A 1 708 ? -32.156 -41.125 -17.875 1 92 708 PHE A N 1
ATOM 5468 C CA . PHE A 1 708 ? -32.688 -41.719 -16.656 1 92 708 PHE A CA 1
ATOM 5469 C C . PHE A 1 708 ? -32.875 -40.688 -15.57 1 92 708 PHE A C 1
ATOM 5471 O O . PHE A 1 708 ? -32.375 -40.844 -14.453 1 92 708 PHE A O 1
ATOM 5478 N N . ASP A 1 709 ? -33.531 -39.625 -15.93 1 85.94 709 ASP A N 1
ATOM 5479 C CA . ASP A 1 709 ? -33.812 -38.5 -15.031 1 85.94 709 ASP A CA 1
ATOM 5480 C C . ASP A 1 709 ? -32.531 -37.812 -14.586 1 85.94 709 ASP A C 1
ATOM 5482 O O . ASP A 1 709 ? -32.344 -37.562 -13.391 1 85.94 709 ASP A O 1
ATOM 5486 N N . ARG A 1 710 ? -31.578 -37.781 -15.578 1 89.06 710 ARG A N 1
ATOM 5487 C CA . ARG A 1 710 ? -30.312 -37.062 -15.453 1 89.06 710 ARG A CA 1
ATOM 5488 C C . ARG A 1 710 ? -29.391 -37.781 -14.477 1 89.06 710 ARG A C 1
ATOM 5490 O O . ARG A 1 710 ? -28.516 -37.125 -13.875 1 89.06 710 ARG A O 1
ATOM 5497 N N . ARG A 1 711 ? -29.594 -39 -14.172 1 91.12 711 ARG A N 1
ATOM 5498 C CA . ARG A 1 711 ? -28.688 -39.781 -13.344 1 91.12 711 ARG A CA 1
ATOM 5499 C C . ARG A 1 711 ? -27.375 -40.062 -14.086 1 91.12 711 ARG A C 1
ATOM 5501 O O . ARG A 1 711 ? -26.328 -40.25 -13.461 1 91.12 711 ARG A O 1
ATOM 5508 N N . LEU A 1 712 ? -27.562 -40.125 -15.336 1 94.56 712 LEU A N 1
ATOM 5509 C CA . LEU A 1 712 ? -26.391 -40.219 -16.188 1 94.56 712 LEU A CA 1
ATOM 5510 C C . LEU A 1 712 ? -26.234 -38.938 -17.031 1 94.56 712 LEU A C 1
ATOM 5512 O O . LEU A 1 712 ? -27.156 -38.562 -17.766 1 94.56 712 LEU A O 1
ATOM 5516 N N . ARG A 1 713 ? -25.203 -38.344 -16.938 1 95.12 713 ARG A N 1
ATOM 5517 C CA . ARG A 1 713 ? -24.938 -37.125 -17.688 1 95.12 713 ARG A CA 1
ATOM 5518 C C . ARG A 1 713 ? -23.594 -37.219 -18.422 1 95.12 713 ARG A C 1
ATOM 5520 O O . ARG A 1 713 ? -22.609 -37.688 -17.875 1 95.12 713 ARG A O 1
ATOM 5527 N N . LEU A 1 714 ? -23.594 -36.812 -19.641 1 96.12 714 LEU A N 1
ATOM 5528 C CA . LEU A 1 714 ? -22.406 -36.844 -20.5 1 96.12 714 LEU A CA 1
ATOM 5529 C C . LEU A 1 714 ? -22.219 -35.5 -21.219 1 96.12 714 LEU A C 1
ATOM 5531 O O . LEU A 1 714 ? -23.156 -34.969 -21.781 1 96.12 714 LEU A O 1
ATOM 5535 N N . THR A 1 715 ? -21.062 -34.938 -21.094 1 95.69 715 THR A N 1
ATOM 5536 C CA . THR A 1 715 ? -20.641 -33.781 -21.906 1 95.69 715 THR A CA 1
ATOM 5537 C C . THR A 1 715 ? -19.375 -34.125 -22.688 1 95.69 715 THR A C 1
ATOM 5539 O O . THR A 1 715 ? -18.359 -34.5 -22.109 1 95.69 715 THR A O 1
ATOM 5542 N N . ALA A 1 716 ? -19.469 -34 -23.969 1 96.94 716 ALA A N 1
ATOM 5543 C CA . ALA A 1 716 ? -18.344 -34.312 -24.844 1 96.94 716 ALA A CA 1
ATOM 5544 C C . ALA A 1 716 ? -18.109 -33.156 -25.828 1 96.94 716 ALA A C 1
ATOM 5546 O O . ALA A 1 716 ? -19.062 -32.562 -26.344 1 96.94 716 ALA A O 1
ATOM 5547 N N . ASP A 1 717 ? -16.844 -32.844 -26.062 1 97.19 717 ASP A N 1
ATOM 5548 C CA . ASP A 1 717 ? -16.469 -31.797 -27 1 97.19 717 ASP A CA 1
ATOM 5549 C C . ASP A 1 717 ? -15.289 -32.25 -27.875 1 97.19 717 ASP A C 1
ATOM 5551 O O . ASP A 1 717 ? -14.406 -32.969 -27.406 1 97.19 717 ASP A O 1
ATOM 5555 N N . VAL A 1 718 ? -15.336 -31.828 -29.094 1 97.44 718 VAL A N 1
ATOM 5556 C CA . VAL A 1 718 ? -14.195 -31.906 -30.016 1 97.44 718 VAL A CA 1
ATOM 5557 C C . VAL A 1 718 ? -13.844 -30.516 -30.516 1 97.44 718 VAL A C 1
ATOM 5559 O O . VAL A 1 718 ? -14.734 -29.719 -30.828 1 97.44 718 VAL A O 1
ATOM 5562 N N . TYR A 1 719 ? -12.57 -30.172 -30.531 1 96.44 719 TYR A N 1
ATOM 5563 C CA . TYR A 1 719 ? -12.219 -28.812 -30.891 1 96.44 719 TYR A CA 1
ATOM 5564 C C . TYR A 1 719 ? -10.969 -28.766 -31.75 1 96.44 719 TYR A C 1
ATOM 5566 O O . TYR A 1 719 ? -10.211 -29.734 -31.797 1 96.44 719 TYR A O 1
ATOM 5574 N N . TYR A 1 720 ? -10.812 -27.656 -32.438 1 96.75 720 TYR A N 1
ATOM 5575 C CA . TYR A 1 720 ? -9.648 -27.281 -33.25 1 96.75 720 TYR A CA 1
ATOM 5576 C C . TYR A 1 720 ? -9.32 -25.797 -33.062 1 96.75 720 TYR A C 1
ATOM 5578 O O . TYR A 1 720 ? -10.156 -24.938 -33.312 1 96.75 720 TYR A O 1
ATOM 5586 N N . LYS A 1 721 ? -8.141 -25.609 -32.625 1 94.12 721 LYS A N 1
ATOM 5587 C CA . LYS A 1 721 ? -7.656 -24.266 -32.344 1 94.12 721 LYS A CA 1
ATOM 5588 C C . LYS A 1 721 ? -6.41 -23.953 -33.156 1 94.12 721 LYS A C 1
ATOM 5590 O O . LYS A 1 721 ? -5.457 -24.719 -33.188 1 94.12 721 LYS A O 1
ATOM 5595 N N . LYS A 1 722 ? -6.387 -22.812 -33.812 1 95 722 LYS A N 1
ATOM 5596 C CA . LYS A 1 722 ? -5.246 -22.359 -34.625 1 95 722 LYS A CA 1
ATOM 5597 C C . LYS A 1 722 ? -4.859 -20.922 -34.281 1 95 722 LYS A C 1
ATOM 5599 O O . LYS A 1 722 ? -5.699 -20.031 -34.312 1 95 722 LYS A O 1
ATOM 5604 N N . THR A 1 723 ? -3.666 -20.719 -33.906 1 93.62 723 THR A N 1
ATOM 5605 C CA . THR A 1 723 ? -3.141 -19.391 -33.656 1 93.62 723 THR A CA 1
ATOM 5606 C C . THR A 1 723 ? -2.174 -18.953 -34.75 1 93.62 723 THR A C 1
ATOM 5608 O O . THR A 1 723 ? -1.232 -19.672 -35.062 1 93.62 723 THR A O 1
ATOM 5611 N N . THR A 1 724 ? -2.449 -17.797 -35.281 1 93.44 724 THR A N 1
ATOM 5612 C CA . THR A 1 724 ? -1.607 -17.25 -36.312 1 93.44 724 THR A CA 1
ATOM 5613 C C . THR A 1 724 ? -0.957 -15.945 -35.875 1 93.44 724 THR A C 1
ATOM 5615 O O . THR A 1 724 ? -1.305 -15.406 -34.812 1 93.44 724 THR A O 1
ATOM 5618 N N . ASP A 1 725 ? 0.045 -15.523 -36.625 1 91.81 725 ASP A N 1
ATOM 5619 C CA . ASP A 1 725 ? 0.754 -14.266 -36.375 1 91.81 725 ASP A CA 1
ATOM 5620 C C . ASP A 1 725 ? 1.41 -14.273 -35 1 91.81 725 ASP A C 1
ATOM 5622 O O . ASP A 1 725 ? 1.274 -13.312 -34.219 1 91.81 725 ASP A O 1
ATOM 5626 N N . LEU A 1 726 ? 2.047 -15.32 -34.75 1 92.25 726 LEU A N 1
ATOM 5627 C CA . LEU A 1 726 ? 2.711 -15.438 -33.438 1 92.25 726 LEU A CA 1
ATOM 5628 C C . LEU A 1 726 ? 3.773 -14.352 -33.281 1 92.25 726 LEU A C 1
ATOM 5630 O O . LEU A 1 726 ? 4.445 -13.992 -34.25 1 92.25 726 LEU A O 1
ATOM 5634 N N . LEU A 1 727 ? 3.852 -13.844 -32.125 1 87.94 727 LEU A N 1
ATOM 5635 C CA . LEU A 1 727 ? 4.883 -12.867 -31.781 1 87.94 727 LEU A CA 1
ATOM 5636 C C . LEU A 1 727 ? 6.215 -13.555 -31.5 1 87.94 727 LEU A C 1
ATOM 5638 O O . LEU A 1 727 ? 6.332 -14.312 -30.531 1 87.94 727 LEU A O 1
ATOM 5642 N N . ARG A 1 728 ? 7.137 -13.25 -32.25 1 87.69 728 ARG A N 1
ATOM 5643 C CA . ARG A 1 728 ? 8.469 -13.844 -32.156 1 87.69 728 ARG A CA 1
ATOM 5644 C C . ARG A 1 728 ? 9.547 -12.828 -32.5 1 87.69 728 ARG A C 1
ATOM 5646 O O . ARG A 1 728 ? 9.25 -11.703 -32.906 1 87.69 728 ARG A O 1
ATOM 5653 N N . GLU A 1 729 ? 10.773 -13.281 -32.281 1 84.19 729 GLU A N 1
ATOM 5654 C CA . GLU A 1 729 ? 11.898 -12.43 -32.625 1 84.19 729 GLU A CA 1
ATOM 5655 C C . GLU A 1 729 ? 12.625 -12.961 -33.844 1 84.19 729 GLU A C 1
ATOM 5657 O O . GLU A 1 729 ? 12.75 -14.18 -34.031 1 84.19 729 GLU A O 1
ATOM 5662 N N . LYS A 1 730 ? 13.023 -12.039 -34.719 1 85.06 730 LYS A N 1
ATOM 5663 C CA . LYS A 1 730 ? 13.781 -12.367 -35.906 1 85.06 730 LYS A CA 1
ATOM 5664 C C . LYS A 1 730 ? 15.141 -11.664 -35.906 1 85.06 730 LYS A C 1
ATOM 5666 O O . LYS A 1 730 ? 15.297 -10.594 -35.312 1 85.06 730 LYS A O 1
ATOM 5671 N N . TYR A 1 731 ? 16.062 -12.344 -36.469 1 82.94 731 TYR A N 1
ATOM 5672 C CA . TYR A 1 731 ? 17.391 -11.75 -36.594 1 82.94 731 TYR A CA 1
ATOM 5673 C C . TYR A 1 731 ? 17.422 -10.758 -37.75 1 82.94 731 TYR A C 1
ATOM 5675 O O . TYR A 1 731 ? 16.797 -10.984 -38.781 1 82.94 731 TYR A O 1
ATOM 5683 N N . LEU A 1 732 ? 18.125 -9.75 -37.438 1 83 732 LEU A N 1
ATOM 5684 C CA . LEU A 1 732 ? 18.344 -8.75 -38.5 1 83 732 LEU A CA 1
ATOM 5685 C C . LEU A 1 732 ? 19.719 -8.922 -39.125 1 83 732 LEU A C 1
ATOM 5687 O O . LEU A 1 732 ? 20.594 -9.602 -38.562 1 83 732 LEU A O 1
ATOM 5691 N N . SER A 1 733 ? 19.781 -8.312 -40.375 1 78.31 733 SER A N 1
ATOM 5692 C CA . SER A 1 733 ? 21.078 -8.32 -41.031 1 78.31 733 SER A CA 1
ATOM 5693 C C . SER A 1 733 ? 22.125 -7.578 -40.219 1 78.31 733 SER A C 1
ATOM 5695 O O . SER A 1 733 ? 21.812 -6.641 -39.469 1 78.31 733 SER A O 1
ATOM 5697 N N . LEU A 1 734 ? 23.281 -8.047 -40.219 1 70.5 734 LEU A N 1
ATOM 5698 C CA . LEU A 1 734 ? 24.391 -7.469 -39.469 1 70.5 734 LEU A CA 1
ATOM 5699 C C . LEU A 1 734 ? 24.547 -5.984 -39.75 1 70.5 734 LEU A C 1
ATOM 5701 O O . LEU A 1 734 ? 25.094 -5.234 -38.938 1 70.5 734 LEU A O 1
ATOM 5705 N N . SER A 1 735 ? 24 -5.609 -40.875 1 72.69 735 SER A N 1
ATOM 5706 C CA . SER A 1 735 ? 24.156 -4.215 -41.281 1 72.69 735 SER A CA 1
ATOM 5707 C C . SER A 1 735 ? 23.203 -3.309 -40.5 1 72.69 735 SER A C 1
ATOM 5709 O O . SER A 1 735 ? 23.391 -2.09 -40.469 1 72.69 735 SER A O 1
ATOM 5711 N N . SER A 1 736 ? 22.219 -3.77 -39.781 1 73.31 736 SER A N 1
ATOM 5712 C CA . SER A 1 736 ? 21.188 -2.973 -39.125 1 73.31 736 SER A CA 1
ATOM 5713 C C . SER A 1 736 ? 21.656 -2.439 -37.781 1 73.31 736 SER A C 1
ATOM 5715 O O . SER A 1 736 ? 21.047 -1.53 -37.219 1 73.31 736 SER A O 1
ATOM 5717 N N . SER A 1 737 ? 22.781 -2.686 -37.281 1 75.62 737 SER A N 1
ATOM 5718 C CA . SER A 1 737 ? 23.328 -2.318 -35.969 1 75.62 737 SER A CA 1
ATOM 5719 C C . SER A 1 737 ? 22.578 -3.029 -34.844 1 75.62 737 SER A C 1
ATOM 5721 O O . SER A 1 737 ? 22.922 -2.881 -33.688 1 75.62 737 SER A O 1
ATOM 5723 N N . TYR A 1 738 ? 21.453 -3.627 -35.188 1 84.5 738 TYR A N 1
ATOM 5724 C CA . TYR A 1 738 ? 20.719 -4.445 -34.219 1 84.5 738 TYR A CA 1
ATOM 5725 C C . TYR A 1 738 ? 20.781 -5.918 -34.594 1 84.5 738 TYR A C 1
ATOM 5727 O O . TYR A 1 738 ? 21.031 -6.254 -35.75 1 84.5 738 TYR A O 1
ATOM 5735 N N . ASP A 1 739 ? 20.516 -6.68 -33.562 1 82.25 739 ASP A N 1
ATOM 5736 C CA . ASP A 1 739 ? 20.578 -8.109 -33.844 1 82.25 739 ASP A CA 1
ATOM 5737 C C . ASP A 1 739 ? 19.188 -8.711 -34 1 82.25 739 ASP A C 1
ATOM 5739 O O . ASP A 1 739 ? 18.969 -9.586 -34.844 1 82.25 739 ASP A O 1
ATOM 5743 N N . LYS A 1 740 ? 18.234 -8.266 -33.156 1 85.69 740 LYS A N 1
ATOM 5744 C CA . LYS A 1 740 ? 16.906 -8.898 -33.125 1 85.69 740 LYS A CA 1
ATOM 5745 C C . LYS A 1 740 ? 15.805 -7.848 -33.188 1 85.69 740 LYS A C 1
ATOM 5747 O O . LYS A 1 740 ? 15.984 -6.73 -32.688 1 85.69 740 LYS A O 1
ATOM 5752 N N . ILE A 1 741 ? 14.727 -8.297 -33.812 1 86.25 741 ILE A N 1
ATOM 5753 C CA . ILE A 1 741 ? 13.523 -7.469 -33.875 1 86.25 741 ILE A CA 1
ATOM 5754 C C . ILE A 1 741 ? 12.289 -8.336 -33.625 1 86.25 741 ILE A C 1
ATOM 5756 O O . ILE A 1 741 ? 12.258 -9.5 -34.031 1 86.25 741 ILE A O 1
ATOM 5760 N N . TRP A 1 742 ? 11.32 -7.73 -33 1 87.31 742 TRP A N 1
ATOM 5761 C CA . TRP A 1 742 ? 10.047 -8.422 -32.812 1 87.31 742 TRP A CA 1
ATOM 5762 C C . TRP A 1 742 ? 9.227 -8.391 -34.094 1 87.31 742 TRP A C 1
ATOM 5764 O O . TRP A 1 742 ? 9.141 -7.355 -34.75 1 87.31 742 TRP A O 1
ATOM 5774 N N . VAL A 1 743 ? 8.672 -9.555 -34.438 1 88.75 743 VAL A N 1
ATOM 5775 C CA . VAL A 1 743 ? 7.844 -9.656 -35.625 1 88.75 743 VAL A CA 1
ATOM 5776 C C . VAL A 1 743 ? 6.684 -10.617 -35.375 1 88.75 743 VAL A C 1
ATOM 5778 O O . VAL A 1 743 ? 6.668 -11.328 -34.375 1 88.75 743 VAL A O 1
ATOM 5781 N N . ASN A 1 744 ? 5.688 -10.547 -36.281 1 90.31 744 ASN A N 1
ATOM 5782 C CA . ASN A 1 744 ? 4.629 -11.555 -36.312 1 90.31 744 ASN A CA 1
ATOM 5783 C C . ASN A 1 744 ? 4.922 -12.648 -37.344 1 90.31 744 ASN A C 1
ATOM 5785 O O . ASN A 1 744 ? 4.691 -12.453 -38.531 1 90.31 744 ASN A O 1
ATOM 5789 N N . ASP A 1 745 ? 5.402 -13.758 -36.781 1 88 745 ASP A N 1
ATOM 5790 C CA . ASP A 1 745 ? 5.766 -14.828 -37.688 1 88 745 ASP A CA 1
ATOM 5791 C C . ASP A 1 745 ? 5.688 -16.188 -37 1 88 745 ASP A C 1
ATOM 5793 O O . ASP A 1 745 ? 6.484 -16.5 -36.125 1 88 745 ASP A O 1
ATOM 5797 N N . GLY A 1 746 ? 4.688 -17.031 -37.406 1 90.5 746 GLY A N 1
ATOM 5798 C CA . GLY A 1 746 ? 4.547 -18.391 -36.906 1 90.5 746 GLY A CA 1
ATOM 5799 C C . GLY A 1 746 ? 3.1 -18.812 -36.719 1 90.5 746 GLY A C 1
ATOM 5800 O O . GLY A 1 746 ? 2.191 -17.969 -36.75 1 90.5 746 GLY A O 1
ATOM 5801 N N . GLU A 1 747 ? 2.963 -20.062 -36.531 1 94.94 747 GLU A N 1
ATOM 5802 C CA . GLU A 1 747 ? 1.637 -20.641 -36.375 1 94.94 747 GLU A CA 1
ATOM 5803 C C . GLU A 1 747 ? 1.69 -21.906 -35.531 1 94.94 747 GLU A C 1
ATOM 5805 O O . GLU A 1 747 ? 2.627 -22.703 -35.656 1 94.94 747 GLU A O 1
ATOM 5810 N N . VAL A 1 748 ? 0.673 -22.047 -34.656 1 95.62 748 VAL A N 1
ATOM 5811 C CA . VAL A 1 748 ? 0.538 -23.25 -33.844 1 95.62 748 VAL A CA 1
ATOM 5812 C C . VAL A 1 748 ? -0.915 -23.719 -33.844 1 95.62 748 VAL A C 1
ATOM 5814 O O . VAL A 1 748 ? -1.835 -22.906 -34 1 95.62 748 VAL A O 1
ATOM 5817 N N . THR A 1 749 ? -1.063 -25.031 -33.656 1 96.69 749 THR A N 1
ATOM 5818 C CA . THR A 1 749 ? -2.414 -25.578 -33.625 1 96.69 749 THR A CA 1
ATOM 5819 C C . THR A 1 749 ? -2.586 -26.484 -32.406 1 96.69 749 THR A C 1
ATOM 5821 O O . THR A 1 749 ? -1.608 -27.047 -31.906 1 96.69 749 THR A O 1
ATOM 5824 N N . ASN A 1 750 ? -3.777 -26.562 -31.875 1 96.69 750 ASN A N 1
ATOM 5825 C CA . ASN A 1 750 ? -4.242 -27.5 -30.859 1 96.69 750 ASN A CA 1
ATOM 5826 C C . ASN A 1 750 ? -5.543 -28.172 -31.281 1 96.69 750 ASN A C 1
ATOM 5828 O O . ASN A 1 750 ? -6.461 -27.516 -31.766 1 96.69 750 ASN A O 1
ATOM 5832 N N . LYS A 1 751 ? -5.578 -29.453 -31.203 1 97.19 751 LYS A N 1
ATOM 5833 C CA . LYS A 1 751 ? -6.801 -30.219 -31.438 1 97.19 751 LYS A CA 1
ATOM 5834 C C . LYS A 1 751 ? -6.988 -31.297 -30.375 1 97.19 751 LYS A C 1
ATOM 5836 O O . LYS A 1 751 ? -6.012 -31.812 -29.828 1 97.19 751 LYS A O 1
ATOM 5841 N N . GLY A 1 752 ? -8.242 -31.562 -30.031 1 96.75 752 GLY A N 1
ATOM 5842 C CA . GLY A 1 752 ? -8.43 -32.531 -28.969 1 96.75 752 GLY A CA 1
ATOM 5843 C C . GLY A 1 752 ? -9.883 -32.938 -28.766 1 96.75 752 GLY A C 1
ATOM 5844 O O . GLY A 1 752 ? -10.75 -32.531 -29.531 1 96.75 752 GLY A O 1
ATOM 5845 N N . PHE A 1 753 ? -10.039 -33.875 -27.891 1 95.56 753 PHE A N 1
ATOM 5846 C CA . PHE A 1 753 ? -11.359 -34.344 -27.469 1 95.56 753 PHE A CA 1
ATOM 5847 C C . PHE A 1 753 ? -11.453 -34.375 -25.953 1 95.56 753 PHE A C 1
ATOM 5849 O O . PHE A 1 753 ? -10.477 -34.688 -25.266 1 95.56 753 PHE A O 1
ATOM 5856 N N . GLU A 1 754 ? -12.633 -34.062 -25.469 1 96.94 754 GLU A N 1
ATOM 5857 C CA . GLU A 1 754 ? -12.914 -33.969 -24.031 1 96.94 754 GLU A CA 1
ATOM 5858 C C . GLU A 1 754 ? -14.219 -34.688 -23.688 1 96.94 754 GLU A C 1
ATOM 5860 O O . GLU A 1 754 ? -15.195 -34.594 -24.438 1 96.94 754 GLU A O 1
ATOM 5865 N N . VAL A 1 755 ? -14.18 -35.375 -22.516 1 97.5 755 VAL A N 1
ATOM 5866 C CA . VAL A 1 755 ? -15.375 -36.094 -22.078 1 97.5 755 VAL A CA 1
ATOM 5867 C C . VAL A 1 755 ? -15.531 -35.969 -20.562 1 97.5 755 VAL A C 1
ATOM 5869 O O . VAL A 1 755 ? -14.547 -36.062 -19.828 1 97.5 755 VAL A O 1
ATOM 5872 N N . SER A 1 756 ? -16.625 -35.594 -20.156 1 97.12 756 SER A N 1
ATOM 5873 C CA . SER A 1 756 ? -17.031 -35.656 -18.766 1 97.12 756 SER A CA 1
ATOM 5874 C C . SER A 1 756 ? -18.25 -36.531 -18.578 1 97.12 756 SER A C 1
ATOM 5876 O O . SER A 1 756 ? -19.328 -36.25 -19.109 1 97.12 756 SER A O 1
ATOM 5878 N N . LEU A 1 757 ? -18.109 -37.625 -17.859 1 97.31 757 LEU A N 1
ATOM 5879 C CA . LEU A 1 757 ? -19.172 -38.562 -17.578 1 97.31 757 LEU A CA 1
ATOM 5880 C C . LEU A 1 757 ? -19.5 -38.594 -16.094 1 97.31 757 LEU A C 1
ATOM 5882 O O . LEU A 1 757 ? -18.641 -38.875 -15.266 1 97.31 757 LEU A O 1
ATOM 5886 N N . GLU A 1 758 ? -20.688 -38.25 -15.828 1 95.5 758 GLU A N 1
ATOM 5887 C CA . GLU A 1 758 ? -21.141 -38.25 -14.445 1 95.5 758 GLU A CA 1
ATOM 5888 C C . GLU A 1 758 ? -22.297 -39.219 -14.242 1 95.5 758 GLU A C 1
ATOM 5890 O O . GLU A 1 758 ? -23.234 -39.25 -15.047 1 95.5 758 GLU A O 1
ATOM 5895 N N . GLY A 1 759 ? -22.219 -39.969 -13.117 1 95 759 GLY A N 1
ATOM 5896 C CA . GLY A 1 759 ? -23.266 -40.938 -12.82 1 95 759 GLY A CA 1
ATOM 5897 C C . GLY A 1 759 ? -23.688 -40.938 -11.359 1 95 759 GLY A C 1
ATOM 5898 O O . GLY A 1 759 ? -22.844 -40.969 -10.461 1 95 759 GLY A O 1
ATOM 5899 N N . ASP A 1 760 ? -24.984 -40.75 -11.172 1 93.69 760 ASP A N 1
ATOM 5900 C CA . ASP A 1 760 ? -25.578 -41.031 -9.875 1 93.69 760 ASP A CA 1
ATOM 5901 C C . ASP A 1 760 ? -26.078 -42.469 -9.789 1 93.69 760 ASP A C 1
ATOM 5903 O O . ASP A 1 760 ? -27.25 -42.719 -10.047 1 93.69 760 ASP A O 1
ATOM 5907 N N . ILE A 1 761 ? -25.312 -43.281 -9.312 1 94.38 761 ILE A N 1
ATOM 5908 C CA . ILE A 1 761 ? -25.516 -44.719 -9.438 1 94.38 761 ILE A CA 1
ATOM 5909 C C . ILE A 1 761 ? -26.562 -45.156 -8.422 1 94.38 761 ILE A C 1
ATOM 5911 O O . ILE A 1 761 ? -27.5 -45.906 -8.766 1 94.38 761 ILE A O 1
ATOM 5915 N N . VAL A 1 762 ? -26.281 -44.75 -7.141 1 91.81 762 VAL A N 1
ATOM 5916 C CA . VAL A 1 762 ? -27.234 -45.062 -6.082 1 91.81 762 VAL A CA 1
ATOM 5917 C C . VAL A 1 762 ? -27.656 -43.781 -5.371 1 91.81 762 VAL A C 1
ATOM 5919 O O . VAL A 1 762 ? -26.797 -42.938 -5.051 1 91.81 762 VAL A O 1
ATOM 5922 N N . HIS A 1 763 ? -28.922 -43.562 -5.297 1 87.75 763 HIS A N 1
ATOM 5923 C CA . HIS A 1 763 ? -29.422 -42.438 -4.543 1 87.75 763 HIS A CA 1
ATOM 5924 C C . HIS A 1 763 ? -30.656 -42.844 -3.717 1 87.75 763 HIS A C 1
ATOM 5926 O O . HIS A 1 763 ? -31.781 -42.812 -4.219 1 87.75 763 HIS A O 1
ATOM 5932 N N . THR A 1 764 ? -30.375 -43.156 -2.572 1 86.25 764 THR A N 1
ATOM 5933 C CA . THR A 1 764 ? -31.438 -43.5 -1.623 1 86.25 764 THR A CA 1
ATOM 5934 C C . THR A 1 764 ? -31.344 -42.594 -0.386 1 86.25 764 THR A C 1
ATOM 5936 O O . THR A 1 764 ? -30.469 -41.75 -0.302 1 86.25 764 THR A O 1
ATOM 5939 N N . ARG A 1 765 ? -32.25 -42.781 0.494 1 79 765 ARG A N 1
ATOM 5940 C CA . ARG A 1 765 ? -32.25 -41.969 1.707 1 79 765 ARG A CA 1
ATOM 5941 C C . ARG A 1 765 ? -30.969 -42.188 2.516 1 79 765 ARG A C 1
ATOM 5943 O O . ARG A 1 765 ? -30.375 -41.219 3.006 1 79 765 ARG A O 1
ATOM 5950 N N . ASP A 1 766 ? -30.547 -43.375 2.656 1 87.19 766 ASP A N 1
ATOM 5951 C CA . ASP A 1 766 ? -29.422 -43.688 3.527 1 87.19 766 ASP A CA 1
ATOM 5952 C C . ASP A 1 766 ? -28.125 -43.812 2.729 1 87.19 766 ASP A C 1
ATOM 5954 O O . ASP A 1 766 ? -27.031 -43.625 3.281 1 87.19 766 ASP A O 1
ATOM 5958 N N . TRP A 1 767 ? -28.234 -44.219 1.421 1 91.12 767 TRP A N 1
ATOM 5959 C CA . TRP A 1 767 ? -27.047 -44.438 0.613 1 91.12 767 TRP A CA 1
ATOM 5960 C C . TRP A 1 767 ? -27.031 -43.531 -0.619 1 91.12 767 TRP A C 1
ATOM 5962 O O . TRP A 1 767 ? -28.078 -43.344 -1.259 1 91.12 767 TRP A O 1
ATOM 5972 N N . SER A 1 768 ? -26.016 -43 -0.848 1 92.56 768 SER A N 1
ATOM 5973 C CA . SER A 1 768 ? -25.766 -42.281 -2.107 1 92.56 768 SER A CA 1
ATOM 5974 C C . SER A 1 768 ? -24.391 -42.625 -2.666 1 92.56 768 SER A C 1
ATOM 5976 O O . SER A 1 768 ? -23.422 -42.688 -1.918 1 92.56 768 SER A O 1
ATOM 5978 N N . PHE A 1 769 ? -24.328 -43.094 -3.863 1 94.69 769 PHE A N 1
ATOM 5979 C CA . PHE A 1 769 ? -23.078 -43.406 -4.551 1 94.69 769 PHE A CA 1
ATOM 5980 C C . PHE A 1 769 ? -23.047 -42.719 -5.926 1 94.69 769 PHE A C 1
ATOM 5982 O O . PHE A 1 769 ? -23.938 -42.938 -6.746 1 94.69 769 PHE A O 1
ATOM 5989 N N . SER A 1 770 ? -22.078 -41.844 -6.125 1 94.56 770 SER A N 1
ATOM 5990 C CA . SER A 1 770 ? -21.906 -41.188 -7.414 1 94.56 770 SER A CA 1
ATOM 5991 C C . SER A 1 770 ? -20.469 -41.312 -7.906 1 94.56 770 SER A C 1
ATOM 5993 O O . SER A 1 770 ? -19.547 -41.5 -7.109 1 94.56 770 SER A O 1
ATOM 5995 N N . ALA A 1 771 ? -20.297 -41.219 -9.195 1 96 771 ALA A N 1
ATOM 5996 C CA . ALA A 1 771 ? -18.984 -41.281 -9.836 1 96 771 ALA A CA 1
ATOM 5997 C C . ALA A 1 771 ? -18.875 -40.281 -10.977 1 96 771 ALA A C 1
ATOM 5999 O O . ALA A 1 771 ? -19.844 -40.031 -11.703 1 96 771 ALA A O 1
ATOM 6000 N N . THR A 1 772 ? -17.75 -39.625 -11.07 1 95.69 772 THR A N 1
ATOM 6001 C CA . THR A 1 772 ? -17.453 -38.719 -12.164 1 95.69 772 THR A CA 1
ATOM 6002 C C . THR A 1 772 ? -16.156 -39.094 -12.852 1 95.69 772 THR A C 1
ATOM 6004 O O . THR A 1 772 ? -15.102 -39.156 -12.203 1 95.69 772 THR A O 1
ATOM 6007 N N . PHE A 1 773 ? -16.281 -39.312 -14.109 1 97.56 773 PHE A N 1
ATOM 6008 C CA . PHE A 1 773 ? -15.117 -39.656 -14.938 1 97.56 773 PHE A CA 1
ATOM 6009 C C . PHE A 1 773 ? -14.836 -38.531 -15.93 1 97.56 773 PHE A C 1
ATOM 6011 O O . PHE A 1 773 ? -15.734 -38.062 -16.641 1 97.56 773 PHE A O 1
ATOM 6018 N N . ILE A 1 774 ? -13.562 -38.031 -15.945 1 97.75 774 ILE A N 1
ATOM 6019 C CA . ILE A 1 774 ? -13.164 -36.938 -16.859 1 97.75 774 ILE A CA 1
ATOM 6020 C C . ILE A 1 774 ? -11.977 -37.406 -17.703 1 97.75 774 ILE A C 1
ATOM 6022 O O . ILE A 1 774 ? -11.023 -38 -17.172 1 97.75 774 ILE A O 1
ATOM 6026 N N . TYR A 1 775 ? -12.078 -37.188 -18.906 1 97.88 775 TYR A N 1
ATOM 6027 C CA . TYR A 1 775 ? -11.039 -37.531 -19.875 1 97.88 775 TYR A CA 1
ATOM 6028 C C . TYR A 1 775 ? -10.719 -36.375 -20.781 1 97.88 775 TYR A C 1
ATOM 6030 O O . TYR A 1 775 ? -11.633 -35.688 -21.266 1 97.88 775 TYR A O 1
ATOM 6038 N N . SER A 1 776 ? -9.422 -36.094 -21.016 1 97.81 776 SER A N 1
ATOM 6039 C CA . SER A 1 776 ? -9 -35 -21.891 1 97.81 776 SER A CA 1
ATOM 6040 C C . SER A 1 776 ? -7.805 -35.406 -22.734 1 97.81 776 SER A C 1
ATOM 6042 O O . SER A 1 776 ? -6.828 -35.938 -22.234 1 97.81 776 SER A O 1
ATOM 6044 N N . MET A 1 777 ? -7.891 -35.062 -23.969 1 97.5 777 MET A N 1
ATOM 6045 C CA . MET A 1 777 ? -6.797 -35.312 -24.906 1 97.5 777 MET A CA 1
ATOM 6046 C C . MET A 1 777 ? -6.547 -34.062 -25.766 1 97.5 777 MET A C 1
ATOM 6048 O O . MET A 1 777 ? -7.473 -33.531 -26.375 1 97.5 777 MET A O 1
ATOM 6052 N N . ASN A 1 778 ? -5.379 -33.562 -25.812 1 97 778 ASN A N 1
ATOM 6053 C CA . ASN A 1 778 ? -4.961 -32.438 -26.641 1 97 778 ASN A CA 1
ATOM 6054 C C . ASN A 1 778 ? -3.701 -32.75 -27.438 1 97 778 ASN A C 1
ATOM 6056 O O . ASN A 1 778 ? -2.742 -33.312 -26.891 1 97 778 ASN A O 1
ATOM 6060 N N . ARG A 1 779 ? -3.734 -32.469 -28.703 1 97.19 779 ARG A N 1
ATOM 6061 C CA . ARG A 1 779 ? -2.566 -32.625 -29.562 1 97.19 779 ARG A CA 1
ATOM 6062 C C . ARG A 1 779 ? -2.104 -31.25 -30.078 1 97.19 779 ARG A C 1
ATOM 6064 O O . ARG A 1 779 ? -2.82 -30.594 -30.844 1 97.19 779 ARG A O 1
ATOM 6071 N N . ASN A 1 780 ? -0.987 -30.922 -29.656 1 95.5 780 ASN A N 1
ATOM 6072 C CA . ASN A 1 780 ? -0.358 -29.672 -30.047 1 95.5 780 ASN A CA 1
ATOM 6073 C C . ASN A 1 780 ? 0.588 -29.875 -31.234 1 95.5 780 ASN A C 1
ATOM 6075 O O . ASN A 1 780 ? 1.235 -30.922 -31.344 1 95.5 780 ASN A O 1
ATOM 6079 N N . LYS A 1 781 ? 0.664 -28.828 -32.094 1 96.56 781 LYS A N 1
ATOM 6080 C CA . LYS A 1 781 ? 1.567 -28.906 -33.25 1 96.56 781 LYS A CA 1
ATOM 6081 C C . LYS A 1 781 ? 2.072 -27.531 -33.656 1 96.56 781 LYS A C 1
ATOM 6083 O O . LYS A 1 781 ? 1.285 -26.594 -33.781 1 96.56 781 LYS A O 1
ATOM 6088 N N . VAL A 1 782 ? 3.373 -27.469 -33.875 1 95.69 782 VAL A N 1
ATOM 6089 C CA . VAL A 1 782 ? 3.957 -26.266 -34.469 1 95.69 782 VAL A CA 1
ATOM 6090 C C . VAL A 1 782 ? 3.789 -26.312 -36 1 95.69 782 VAL A C 1
ATOM 6092 O O . VAL A 1 782 ? 4.324 -27.203 -36.656 1 95.69 782 VAL A O 1
ATOM 6095 N N . VAL A 1 783 ? 3.154 -25.359 -36.562 1 95.19 783 VAL A N 1
ATOM 6096 C CA . VAL A 1 783 ? 2.82 -25.375 -37.969 1 95.19 783 VAL A CA 1
ATOM 6097 C C . VAL A 1 783 ? 3.852 -24.578 -38.75 1 95.19 783 VAL A C 1
ATOM 6099 O O . VAL A 1 783 ? 4.215 -24.938 -39.875 1 95.19 783 VAL A O 1
ATOM 6102 N N . SER A 1 784 ? 4.254 -23.469 -38.188 1 93.44 784 SER A N 1
ATOM 6103 C CA . SER A 1 784 ? 5.23 -22.625 -38.875 1 93.44 784 SER A CA 1
ATOM 6104 C C . SER A 1 784 ? 6.086 -21.859 -37.875 1 93.44 784 SER A C 1
ATOM 6106 O O . SER A 1 784 ? 5.598 -21.453 -36.812 1 93.44 784 SER A O 1
ATOM 6108 N N . LEU A 1 785 ? 7.352 -21.719 -38.25 1 92.25 785 LEU A N 1
ATOM 6109 C CA . LEU A 1 785 ? 8.281 -20.906 -37.469 1 92.25 785 LEU A CA 1
ATOM 6110 C C . LEU A 1 785 ? 8.828 -19.75 -38.281 1 92.25 785 LEU A C 1
ATOM 6112 O O . LEU A 1 785 ? 9.938 -19.281 -38.062 1 92.25 785 LEU A O 1
ATOM 6116 N N . GLY A 1 786 ? 8.016 -19.438 -39.281 1 86.25 786 GLY A N 1
ATOM 6117 C CA . GLY A 1 786 ? 8.43 -18.344 -40.125 1 86.25 786 GLY A CA 1
ATOM 6118 C C . GLY A 1 786 ? 9.508 -18.719 -41.125 1 86.25 786 GLY A C 1
ATOM 6119 O O . GLY A 1 786 ? 9.688 -19.906 -41.438 1 86.25 786 GLY A O 1
ATOM 6120 N N . ASP A 1 787 ? 10.195 -17.641 -41.625 1 83.12 787 ASP A N 1
ATOM 6121 C CA . ASP A 1 787 ? 11.258 -17.844 -42.625 1 83.12 787 ASP A CA 1
ATOM 6122 C C . ASP A 1 787 ? 12.523 -18.375 -41.938 1 83.12 787 ASP A C 1
ATOM 6124 O O . ASP A 1 787 ? 12.969 -17.828 -40.938 1 83.12 787 ASP A O 1
ATOM 6128 N N . ALA A 1 788 ? 12.984 -19.453 -42.406 1 81.38 788 ALA A N 1
ATOM 6129 C CA . ALA A 1 788 ? 14.078 -20.172 -41.781 1 81.38 788 ALA A CA 1
ATOM 6130 C C . ALA A 1 788 ? 15.305 -19.281 -41.594 1 81.38 788 ALA A C 1
ATOM 6132 O O . ALA A 1 788 ? 15.961 -19.312 -40.562 1 81.38 788 ALA A O 1
ATOM 6133 N N . ILE A 1 789 ? 15.641 -18.547 -42.625 1 74.81 789 ILE A N 1
ATOM 6134 C CA . ILE A 1 789 ? 16.844 -17.734 -42.594 1 74.81 789 ILE A CA 1
ATOM 6135 C C . ILE A 1 789 ? 16.656 -16.578 -41.625 1 74.81 789 ILE A C 1
ATOM 6137 O O . ILE A 1 789 ? 17.5 -16.344 -40.75 1 74.81 789 ILE A O 1
ATOM 6141 N N . SER A 1 790 ? 15.57 -15.938 -41.75 1 78.25 790 SER A N 1
ATOM 6142 C CA . SER A 1 790 ? 15.344 -14.75 -40.938 1 78.25 790 SER A CA 1
ATOM 6143 C C . SER A 1 790 ? 15.102 -15.125 -39.469 1 78.25 790 SER A C 1
ATOM 6145 O O . SER A 1 790 ? 15.383 -14.336 -38.562 1 78.25 790 SER A O 1
ATOM 6147 N N . SER A 1 791 ? 14.656 -16.281 -39.312 1 79.25 791 SER A N 1
ATOM 6148 C CA . SER A 1 791 ? 14.391 -16.719 -37.938 1 79.25 791 SER A CA 1
ATOM 6149 C C . SER A 1 791 ? 15.602 -17.422 -37.344 1 79.25 791 SER A C 1
ATOM 6151 O O . SER A 1 791 ? 15.625 -17.719 -36.125 1 79.25 791 SER A O 1
ATOM 6153 N N . GLY A 1 792 ? 16.594 -17.672 -38.188 1 80.06 792 GLY A N 1
ATOM 6154 C CA . GLY A 1 792 ? 17.797 -18.328 -37.688 1 80.06 792 GLY A CA 1
ATOM 6155 C C . GLY A 1 792 ? 17.562 -19.781 -37.312 1 80.06 792 GLY A C 1
ATOM 6156 O O . GLY A 1 792 ? 18.078 -20.25 -36.281 1 80.06 792 GLY A O 1
ATOM 6157 N N . LEU A 1 793 ? 16.734 -20.453 -38.031 1 88.25 793 LEU A N 1
ATOM 6158 C CA . LEU A 1 793 ? 16.406 -21.844 -37.719 1 88.25 793 LEU A CA 1
ATOM 6159 C C . LEU A 1 793 ? 17.547 -22.781 -38.094 1 88.25 793 LEU A C 1
ATOM 6161 O O . LEU A 1 793 ? 18.203 -22.562 -39.125 1 88.25 793 LEU A O 1
ATOM 6165 N N . SER A 1 794 ? 17.719 -23.734 -37.25 1 89.94 794 SER A N 1
ATOM 6166 C CA . SER A 1 794 ? 18.641 -24.828 -37.562 1 89.94 794 SER A CA 1
ATOM 6167 C C . SER A 1 794 ? 17.922 -25.922 -38.344 1 89.94 794 SER A C 1
ATOM 6169 O O . SER A 1 794 ? 16.703 -25.984 -38.375 1 89.94 794 SER A O 1
ATOM 6171 N N . GLN A 1 795 ? 18.75 -26.656 -39.094 1 91.94 795 GLN A N 1
ATOM 6172 C CA . GLN A 1 795 ? 18.188 -27.75 -39.875 1 91.94 795 GLN A CA 1
ATOM 6173 C C . GLN A 1 795 ? 18.734 -29.094 -39.406 1 91.94 795 GLN A C 1
ATOM 6175 O O . GLN A 1 795 ? 19.953 -29.266 -39.25 1 91.94 795 GLN A O 1
ATOM 6180 N N . ASP A 1 796 ? 17.875 -29.969 -39.156 1 93.75 796 ASP A N 1
ATOM 6181 C CA . ASP A 1 796 ? 18.266 -31.328 -38.812 1 93.75 796 ASP A CA 1
ATOM 6182 C C . ASP A 1 796 ? 18.906 -32.031 -40 1 93.75 796 ASP A C 1
ATOM 6184 O O . ASP A 1 796 ? 18.344 -32.031 -41.094 1 93.75 796 ASP A O 1
ATOM 6188 N N . TYR A 1 797 ? 19.953 -32.75 -39.781 1 93 797 TYR A N 1
ATOM 6189 C CA . TYR A 1 797 ? 20.719 -33.375 -40.844 1 93 797 TYR A CA 1
ATOM 6190 C C . TYR A 1 797 ? 19.984 -34.594 -41.375 1 93 797 TYR A C 1
ATOM 6192 O O . TYR A 1 797 ? 19.984 -34.844 -42.594 1 93 797 TYR A O 1
ATOM 6200 N N . LEU A 1 798 ? 19.391 -35.312 -40.562 1 93.62 798 LEU A N 1
ATOM 6201 C CA . LEU A 1 798 ? 18.797 -36.594 -40.938 1 93.62 798 LEU A CA 1
ATOM 6202 C C . LEU A 1 798 ? 17.469 -36.375 -41.656 1 93.62 798 LEU A C 1
ATOM 6204 O O . LEU A 1 798 ? 17.188 -37.062 -42.656 1 93.62 798 LEU A O 1
ATOM 6208 N N . THR A 1 799 ? 16.625 -35.5 -41.156 1 93.19 799 THR A N 1
ATOM 6209 C CA . THR A 1 799 ? 15.258 -35.375 -41.656 1 93.19 799 THR A CA 1
ATOM 6210 C C . THR A 1 799 ? 15.094 -34.094 -42.469 1 93.19 799 THR A C 1
ATOM 6212 O O . THR A 1 799 ? 14.133 -33.938 -43.219 1 93.19 799 THR A O 1
ATOM 6215 N N . GLY A 1 800 ? 15.922 -33.125 -42.312 1 91.44 800 GLY A N 1
ATOM 6216 C CA . GLY A 1 800 ? 15.797 -31.844 -42.969 1 91.44 800 GLY A CA 1
ATOM 6217 C C . GLY A 1 800 ? 14.805 -30.906 -42.281 1 91.44 800 GLY A C 1
ATOM 6218 O O . GLY A 1 800 ? 14.562 -29.797 -42.781 1 91.44 800 GLY A O 1
ATOM 6219 N N . MET A 1 801 ? 14.383 -31.312 -41.188 1 90.75 801 MET A N 1
ATOM 6220 C CA . MET A 1 801 ? 13.414 -30.484 -40.5 1 90.75 801 MET A CA 1
ATOM 6221 C C . MET A 1 801 ? 14.07 -29.25 -39.906 1 90.75 801 MET A C 1
ATOM 6223 O O . MET A 1 801 ? 15.195 -29.328 -39.406 1 90.75 801 MET A O 1
ATOM 6227 N N . TYR A 1 802 ? 13.305 -28.125 -39.969 1 91.12 802 TYR A N 1
ATOM 6228 C CA . TYR A 1 802 ? 13.773 -26.891 -39.344 1 91.12 802 TYR A CA 1
ATOM 6229 C C . TYR A 1 802 ? 13.344 -26.797 -37.906 1 91.12 802 TYR A C 1
ATOM 6231 O O . TYR A 1 802 ? 12.227 -27.188 -37.562 1 91.12 802 TYR A O 1
ATOM 6239 N N . TYR A 1 803 ? 14.312 -26.359 -37.062 1 93.44 803 TYR A N 1
ATOM 6240 C CA . TYR A 1 803 ? 13.977 -26.266 -35.656 1 93.44 803 TYR A CA 1
ATOM 6241 C C . TYR A 1 803 ? 14.703 -25.094 -35 1 93.44 803 TYR A C 1
ATOM 6243 O O . TYR A 1 803 ? 15.672 -24.562 -35.531 1 93.44 803 TYR A O 1
ATOM 6251 N N . GLU A 1 804 ? 14.148 -24.609 -33.969 1 91.12 804 GLU A N 1
ATOM 6252 C CA . GLU A 1 804 ? 14.789 -23.625 -33.094 1 91.12 804 GLU A CA 1
ATOM 6253 C C . GLU A 1 804 ? 14.891 -24.156 -31.656 1 91.12 804 GLU A C 1
ATOM 6255 O O . GLU A 1 804 ? 13.977 -24.812 -31.156 1 91.12 804 GLU A O 1
ATOM 6260 N N . VAL A 1 805 ? 16 -23.812 -31.016 1 89 805 VAL A N 1
ATOM 6261 C CA . VAL A 1 805 ? 16.25 -24.266 -29.641 1 89 805 VAL A CA 1
ATOM 6262 C C . VAL A 1 805 ? 15.461 -23.422 -28.656 1 89 805 VAL A C 1
ATOM 6264 O O . VAL A 1 805 ? 15.344 -22.203 -28.828 1 89 805 VAL A O 1
ATOM 6267 N N . THR A 1 806 ? 14.875 -24.078 -27.672 1 88.19 806 THR A N 1
ATOM 6268 C CA . THR A 1 806 ? 14.109 -23.359 -26.656 1 88.19 806 THR A CA 1
ATOM 6269 C C . THR A 1 806 ? 14.453 -23.875 -25.266 1 88.19 806 THR A C 1
ATOM 6271 O O . THR A 1 806 ? 15.07 -24.922 -25.109 1 88.19 806 THR A O 1
ATOM 6274 N N . GLY A 1 807 ? 14.109 -23.016 -24.266 1 82.56 807 GLY A N 1
ATOM 6275 C CA . GLY A 1 807 ? 14.32 -23.391 -22.875 1 82.56 807 GLY A CA 1
ATOM 6276 C C . GLY A 1 807 ? 15.719 -23.062 -22.375 1 82.56 807 GLY A C 1
ATOM 6277 O O . GLY A 1 807 ? 16.531 -22.516 -23.125 1 82.56 807 GLY A O 1
ATOM 6278 N N . GLU A 1 808 ? 15.969 -23.5 -21.109 1 78.75 808 GLU A N 1
ATOM 6279 C CA . GLU A 1 808 ? 17.281 -23.281 -20.484 1 78.75 808 GLU A CA 1
ATOM 6280 C C . GLU A 1 808 ? 18.219 -24.453 -20.781 1 78.75 808 GLU A C 1
ATOM 6282 O O . GLU A 1 808 ? 17.797 -25.594 -20.891 1 78.75 808 GLU A O 1
ATOM 6287 N N . PRO A 1 809 ? 19.469 -24.031 -20.906 1 85.62 809 PRO A N 1
ATOM 6288 C CA . PRO A 1 809 ? 20.422 -25.125 -21.078 1 85.62 809 PRO A CA 1
ATOM 6289 C C . PRO A 1 809 ? 20.531 -26.016 -19.859 1 85.62 809 PRO A C 1
ATOM 6291 O O . PRO A 1 809 ? 20.453 -25.531 -18.719 1 85.62 809 PRO A O 1
ATOM 6294 N N . VAL A 1 810 ? 20.609 -27.219 -20.125 1 89.88 810 VAL A N 1
ATOM 6295 C CA . VAL A 1 810 ? 20.875 -28.188 -19.062 1 89.88 810 VAL A CA 1
ATOM 6296 C C . VAL A 1 810 ? 22.375 -28.359 -18.891 1 89.88 810 VAL A C 1
ATOM 6298 O O . VAL A 1 810 ? 23.062 -28.828 -19.797 1 89.88 810 VAL A O 1
ATOM 6301 N N . SER A 1 811 ? 22.891 -28.078 -17.766 1 85.19 811 SER A N 1
ATOM 6302 C CA . SER A 1 811 ? 24.312 -28.016 -17.484 1 85.19 811 SER A CA 1
ATOM 6303 C C . SER A 1 811 ? 25 -29.344 -17.75 1 85.19 811 SER A C 1
ATOM 6305 O O . SER A 1 811 ? 26.125 -29.391 -18.25 1 85.19 811 SER A O 1
ATOM 6307 N N . MET A 1 812 ? 24.359 -30.391 -17.422 1 89.62 812 MET A N 1
ATOM 6308 C CA . MET A 1 812 ? 24.938 -31.719 -17.562 1 89.62 812 MET A CA 1
ATOM 6309 C C . MET A 1 812 ? 25.328 -32 -19.016 1 89.62 812 MET A C 1
ATOM 6311 O O . MET A 1 812 ? 26.297 -32.719 -19.281 1 89.62 812 MET A O 1
ATOM 6315 N N . PHE A 1 813 ? 24.609 -31.359 -19.891 1 91.06 813 PHE A N 1
ATOM 6316 C CA . PHE A 1 813 ? 24.812 -31.656 -21.312 1 91.06 813 PHE A CA 1
ATOM 6317 C C . PHE A 1 813 ? 25.391 -30.438 -22.031 1 91.06 813 PHE A C 1
ATOM 6319 O O . PHE A 1 813 ? 25.766 -30.531 -23.203 1 91.06 813 PHE A O 1
ATOM 6326 N N . ASN A 1 814 ? 25.406 -29.281 -21.344 1 84.5 814 ASN A N 1
ATOM 6327 C CA . ASN A 1 814 ? 25.812 -28.016 -21.938 1 84.5 814 ASN A CA 1
ATOM 6328 C C . ASN A 1 814 ? 25.031 -27.703 -23.203 1 84.5 814 ASN A C 1
ATOM 6330 O O . ASN A 1 814 ? 25.609 -27.328 -24.234 1 84.5 814 ASN A O 1
ATOM 6334 N N . GLN A 1 815 ? 23.781 -28.062 -23.156 1 87.38 815 GLN A N 1
ATOM 6335 C CA . GLN A 1 815 ? 22.875 -27.812 -24.281 1 87.38 815 GLN A CA 1
ATOM 6336 C C . GLN A 1 815 ? 21.438 -27.703 -23.797 1 87.38 815 GLN A C 1
ATOM 6338 O O . GLN A 1 815 ? 21.094 -28.188 -22.719 1 87.38 815 GLN A O 1
ATOM 6343 N N . ASN A 1 816 ? 20.609 -27.094 -24.734 1 90.75 816 ASN A N 1
ATOM 6344 C CA . ASN A 1 816 ? 19.172 -27.094 -24.484 1 90.75 816 ASN A CA 1
ATOM 6345 C C . ASN A 1 816 ? 18.547 -28.438 -24.812 1 90.75 816 ASN A C 1
ATOM 6347 O O . ASN A 1 816 ? 18.938 -29.078 -25.797 1 90.75 816 ASN A O 1
ATOM 6351 N N . ALA A 1 817 ? 17.672 -28.781 -24.031 1 94.81 817 ALA A N 1
ATOM 6352 C CA . ALA A 1 817 ? 17.062 -30.094 -24.219 1 94.81 817 ALA A CA 1
ATOM 6353 C C . ALA A 1 817 ? 15.906 -30.031 -25.219 1 94.81 817 ALA A C 1
ATOM 6355 O O . ALA A 1 817 ? 15.562 -31.031 -25.844 1 94.81 817 ALA A O 1
ATOM 6356 N N . SER A 1 818 ? 15.25 -28.875 -25.312 1 95.31 818 SER A N 1
ATOM 6357 C CA . SER A 1 818 ? 13.992 -28.781 -26.047 1 95.31 818 SER A CA 1
ATOM 6358 C C . SER A 1 818 ? 14.133 -27.938 -27.297 1 95.31 818 SER A C 1
ATOM 6360 O O . SER A 1 818 ? 14.977 -27.031 -27.344 1 95.31 818 SER A O 1
ATOM 6362 N N . ILE A 1 819 ? 13.281 -28.25 -28.281 1 94.88 819 ILE A N 1
ATOM 6363 C CA . ILE A 1 819 ? 13.25 -27.469 -29.5 1 94.88 819 ILE A CA 1
ATOM 6364 C C . ILE A 1 819 ? 11.805 -27.266 -29.953 1 94.88 819 ILE A C 1
ATOM 6366 O O . ILE A 1 819 ? 10.914 -28.016 -29.531 1 94.88 819 ILE A O 1
ATOM 6370 N N . TYR A 1 820 ? 11.586 -26.234 -30.719 1 94 820 TYR A N 1
ATOM 6371 C CA . TYR A 1 820 ? 10.406 -26.094 -31.562 1 94 820 TYR A CA 1
ATOM 6372 C C . TYR A 1 820 ? 10.703 -26.516 -33 1 94 820 TYR A C 1
ATOM 6374 O O . TYR A 1 820 ? 11.68 -26.062 -33.594 1 94 820 TYR A O 1
ATOM 6382 N N . THR A 1 821 ? 9.938 -27.453 -33.438 1 94.62 821 THR A N 1
ATOM 6383 C CA . THR A 1 821 ? 10.148 -27.906 -34.812 1 94.62 821 THR A CA 1
ATOM 6384 C C . THR A 1 821 ? 8.812 -28.047 -35.531 1 94.62 821 THR A C 1
ATOM 6386 O O . THR A 1 821 ? 7.816 -28.469 -34.938 1 94.62 821 THR A O 1
ATOM 6389 N N . VAL A 1 822 ? 8.852 -27.672 -36.812 1 92.88 822 VAL A N 1
ATOM 6390 C CA . VAL A 1 822 ? 7.641 -27.688 -37.625 1 92.88 822 VAL A CA 1
ATOM 6391 C C . VAL A 1 822 ? 7.137 -29.125 -37.781 1 92.88 822 VAL A C 1
ATOM 6393 O O . VAL A 1 822 ? 7.906 -30.031 -38.094 1 92.88 822 VAL A O 1
ATOM 6396 N N . GLY A 1 823 ? 5.891 -29.266 -37.438 1 93.38 823 GLY A N 1
ATOM 6397 C CA . GLY A 1 823 ? 5.238 -30.562 -37.625 1 93.38 823 GLY A CA 1
ATOM 6398 C C . GLY A 1 823 ? 5.191 -31.391 -36.344 1 93.38 823 GLY A C 1
ATOM 6399 O O . GLY A 1 823 ? 4.598 -32.469 -36.344 1 93.38 823 GLY A O 1
ATOM 6400 N N . HIS A 1 824 ? 5.801 -30.969 -35.344 1 95.56 824 HIS A N 1
ATOM 6401 C CA . HIS A 1 824 ? 5.852 -31.703 -34.094 1 95.56 824 HIS A CA 1
ATOM 6402 C C . HIS A 1 824 ? 5.297 -30.859 -32.938 1 95.56 824 HIS A C 1
ATOM 6404 O O . HIS A 1 824 ? 5.121 -29.641 -33.094 1 95.56 824 HIS A O 1
ATOM 6410 N N . PRO A 1 825 ? 5.004 -31.562 -31.859 1 95.88 825 PRO A N 1
ATOM 6411 C CA . PRO A 1 825 ? 4.527 -30.797 -30.703 1 95.88 825 PRO A CA 1
ATOM 6412 C C . PRO A 1 825 ? 5.586 -29.844 -30.141 1 95.88 825 PRO A C 1
ATOM 6414 O O . PRO A 1 825 ? 6.773 -30 -30.438 1 95.88 825 PRO A O 1
ATOM 6417 N N . MET A 1 826 ? 5.129 -28.938 -29.359 1 94.62 826 MET A N 1
ATOM 6418 C CA . MET A 1 826 ? 6.035 -28 -28.703 1 94.62 826 MET A CA 1
ATOM 6419 C C . MET A 1 826 ? 6.914 -28.703 -27.672 1 94.62 826 MET A C 1
ATOM 6421 O O . MET A 1 826 ? 6.465 -29.625 -27 1 94.62 826 MET A O 1
ATOM 6425 N N . ASN A 1 827 ? 8.164 -28.297 -27.594 1 95.31 827 ASN A N 1
ATOM 6426 C CA . ASN A 1 827 ? 9.125 -28.641 -26.547 1 95.31 827 ASN A CA 1
ATOM 6427 C C . ASN A 1 827 ? 9.562 -30.109 -26.672 1 95.31 827 ASN A C 1
ATOM 6429 O O . ASN A 1 827 ? 9.773 -30.766 -25.656 1 95.31 827 ASN A O 1
ATOM 6433 N N . VAL A 1 828 ? 9.555 -30.641 -27.828 1 96.81 828 VAL A N 1
ATOM 6434 C CA . VAL A 1 828 ? 10.055 -32 -27.984 1 96.81 828 VAL A CA 1
ATOM 6435 C C . VAL A 1 828 ? 11.547 -32.031 -27.641 1 96.81 828 VAL A C 1
ATOM 6437 O O . VAL A 1 828 ? 12.25 -31.047 -27.781 1 96.81 828 VAL A O 1
ATOM 6440 N N . PHE A 1 829 ? 11.961 -33.188 -27.188 1 97.69 829 PHE A N 1
ATOM 6441 C CA . PHE A 1 829 ? 13.367 -33.375 -26.828 1 97.69 829 PHE A CA 1
ATOM 6442 C C . PHE A 1 829 ? 14.188 -33.781 -28.047 1 97.69 829 PHE A C 1
ATOM 6444 O O . PHE A 1 829 ? 13.75 -34.625 -28.844 1 97.69 829 PHE A O 1
ATOM 6451 N N . TYR A 1 830 ? 15.312 -33.156 -28.203 1 96.94 830 TYR A N 1
ATOM 6452 C CA . TYR A 1 830 ? 16.203 -33.375 -29.344 1 96.94 830 TYR A CA 1
ATOM 6453 C C . TYR A 1 830 ? 17.594 -33.781 -28.875 1 96.94 830 TYR A C 1
ATOM 6455 O O . TYR A 1 830 ? 18.25 -33 -28.141 1 96.94 830 TYR A O 1
ATOM 6463 N N . GLY A 1 831 ? 18.047 -35 -29.203 1 97.06 831 GLY A N 1
ATOM 6464 C CA . GLY A 1 831 ? 19.328 -35.5 -28.766 1 97.06 831 GLY A CA 1
ATOM 6465 C C . GLY A 1 831 ? 19.703 -36.812 -29.453 1 97.06 831 GLY A C 1
ATOM 6466 O O . GLY A 1 831 ? 19.328 -37.062 -30.594 1 97.06 831 GLY A O 1
ATOM 6467 N N . TYR A 1 832 ? 20.609 -37.562 -28.812 1 97.19 832 TYR A N 1
ATOM 6468 C CA . TYR A 1 832 ? 21.125 -38.812 -29.375 1 97.19 832 TYR A CA 1
ATOM 6469 C C . TYR A 1 832 ? 20.297 -40 -28.938 1 97.19 832 TYR A C 1
ATOM 6471 O O . TYR A 1 832 ? 19.5 -39.906 -28 1 97.19 832 TYR A O 1
ATOM 6479 N N . ARG A 1 833 ? 20.453 -41.062 -29.641 1 97.06 833 ARG A N 1
ATOM 6480 C CA . ARG A 1 833 ? 19.844 -42.312 -29.266 1 97.06 833 ARG A CA 1
ATOM 6481 C C . ARG A 1 833 ? 20.875 -43.281 -28.656 1 97.06 833 ARG A C 1
ATOM 6483 O O . ARG A 1 833 ? 22.016 -43.312 -29.094 1 97.06 833 ARG A O 1
ATOM 6490 N N . VAL A 1 834 ? 20.469 -43.969 -27.641 1 96.94 834 VAL A N 1
ATOM 6491 C CA . VAL A 1 834 ? 21.344 -44.938 -26.969 1 96.94 834 VAL A CA 1
ATOM 6492 C C . VAL A 1 834 ? 20.688 -46.312 -26.984 1 96.94 834 VAL A C 1
ATOM 6494 O O . VAL A 1 834 ? 19.484 -46.438 -26.75 1 96.94 834 VAL A O 1
ATOM 6497 N N . ASP A 1 835 ? 21.484 -47.281 -27.359 1 95.38 835 ASP A N 1
ATOM 6498 C CA . ASP A 1 835 ? 21.016 -48.656 -27.375 1 95.38 835 ASP A CA 1
ATOM 6499 C C . ASP A 1 835 ? 21.719 -49.5 -26.312 1 95.38 835 ASP A C 1
ATOM 6501 O O . ASP A 1 835 ? 22.453 -50.438 -26.625 1 95.38 835 ASP A O 1
ATOM 6505 N N . GLY A 1 836 ? 21.484 -49.156 -25.062 1 94.5 836 GLY A N 1
ATOM 6506 C CA . GLY A 1 836 ? 22.016 -49.875 -23.922 1 94.5 836 GLY A CA 1
ATOM 6507 C C . GLY A 1 836 ? 23.438 -49.5 -23.578 1 94.5 836 GLY A C 1
ATOM 6508 O O . GLY A 1 836 ? 23.828 -48.344 -23.766 1 94.5 836 GLY A O 1
ATOM 6509 N N . ILE A 1 837 ? 24.188 -50.406 -22.875 1 96.5 837 ILE A N 1
ATOM 6510 C CA . ILE A 1 837 ? 25.562 -50.219 -22.438 1 96.5 837 ILE A CA 1
ATOM 6511 C C . ILE A 1 837 ? 26.484 -51.156 -23.203 1 96.5 837 ILE A C 1
ATOM 6513 O O . ILE A 1 837 ? 26.141 -52.312 -23.438 1 96.5 837 ILE A O 1
ATOM 6517 N N . ILE A 1 838 ? 27.672 -50.688 -23.609 1 96.44 838 ILE A N 1
ATOM 6518 C CA . ILE A 1 838 ? 28.625 -51.5 -24.344 1 96.44 838 ILE A CA 1
ATOM 6519 C C . ILE A 1 838 ? 29.156 -52.625 -23.438 1 96.44 838 ILE A C 1
ATOM 6521 O O . ILE A 1 838 ? 29.688 -52.344 -22.359 1 96.44 838 ILE A O 1
ATOM 6525 N N . GLN A 1 839 ? 28.938 -53.781 -23.891 1 95.94 839 GLN A N 1
ATOM 6526 C CA . GLN A 1 839 ? 29.422 -54.906 -23.109 1 95.94 839 GLN A CA 1
ATOM 6527 C C . GLN A 1 839 ? 30.828 -55.312 -23.562 1 95.94 839 GLN A C 1
ATOM 6529 O O . GLN A 1 839 ? 31.281 -54.938 -24.625 1 95.94 839 GLN A O 1
ATOM 6534 N N . GLU A 1 840 ? 31.531 -56.125 -22.703 1 94.25 840 GLU A N 1
ATOM 6535 C CA . GLU A 1 840 ? 32.875 -56.594 -23.062 1 94.25 840 GLU A CA 1
ATOM 6536 C C . GLU A 1 840 ? 32.844 -57.406 -24.359 1 94.25 840 GLU A C 1
ATOM 6538 O O . GLU A 1 840 ? 32.031 -58.312 -24.5 1 94.25 840 GLU A O 1
ATOM 6543 N N . GLY A 1 841 ? 33.656 -57.094 -25.203 1 91.88 841 GLY A N 1
ATOM 6544 C CA . GLY A 1 841 ? 33.781 -57.812 -26.453 1 91.88 841 GLY A CA 1
ATOM 6545 C C . GLY A 1 841 ? 32.781 -57.406 -27.5 1 91.88 841 GLY A C 1
ATOM 6546 O O . GLY A 1 841 ? 32.812 -57.875 -28.641 1 91.88 841 GLY A O 1
ATOM 6547 N N . GLN A 1 842 ? 31.906 -56.5 -27.125 1 92.81 842 GLN A N 1
ATOM 6548 C CA . GLN A 1 842 ? 30.859 -56.062 -28.047 1 92.81 842 GLN A CA 1
ATOM 6549 C C . GLN A 1 842 ? 31.344 -54.938 -28.953 1 92.81 842 GLN A C 1
ATOM 6551 O O . GLN A 1 842 ? 32.094 -54.062 -28.5 1 92.81 842 GLN A O 1
ATOM 6556 N N . ASP A 1 843 ? 30.922 -55 -30.172 1 91.44 843 ASP A N 1
ATOM 6557 C CA . ASP A 1 843 ? 31.172 -53.875 -31.078 1 91.44 843 ASP A CA 1
ATOM 6558 C C . ASP A 1 843 ? 30.281 -52.688 -30.719 1 91.44 843 ASP A C 1
ATOM 6560 O O . ASP A 1 843 ? 29.047 -52.781 -30.812 1 91.44 843 ASP A O 1
ATOM 6564 N N . PRO A 1 844 ? 30.859 -51.594 -30.328 1 93.31 844 PRO A N 1
ATOM 6565 C CA . PRO A 1 844 ? 30.078 -50.438 -29.953 1 93.31 844 PRO A CA 1
ATOM 6566 C C . PRO A 1 844 ? 29.281 -49.844 -31.125 1 93.31 844 PRO A C 1
ATOM 6568 O O . PRO A 1 844 ? 28.328 -49.094 -30.922 1 93.31 844 PRO A O 1
ATOM 6571 N N . GLY A 1 845 ? 29.641 -50.188 -32.438 1 91.75 845 GLY A N 1
ATOM 6572 C CA . GLY A 1 845 ? 28.969 -49.656 -33.594 1 91.75 845 GLY A CA 1
ATOM 6573 C C . GLY A 1 845 ? 29.516 -48.312 -34.031 1 91.75 845 GLY A C 1
ATOM 6574 O O . GLY A 1 845 ? 28.984 -47.688 -34.969 1 91.75 845 GLY A O 1
ATOM 6575 N N . PHE A 1 846 ? 30.422 -47.75 -33.344 1 94 846 PHE A N 1
ATOM 6576 C CA . PHE A 1 846 ? 31.094 -46.5 -33.688 1 94 846 PHE A CA 1
ATOM 6577 C C . PHE A 1 846 ? 32.5 -46.469 -33.094 1 94 846 PHE A C 1
ATOM 6579 O O . PHE A 1 846 ? 32.844 -47.344 -32.281 1 94 846 PHE A O 1
ATOM 6586 N N . ILE A 1 847 ? 33.312 -45.562 -33.625 1 90.88 847 ILE A N 1
ATOM 6587 C CA . ILE A 1 847 ? 34.656 -45.375 -33.125 1 90.88 847 ILE A CA 1
ATOM 6588 C C . ILE A 1 847 ? 34.812 -43.969 -32.531 1 90.88 847 ILE A C 1
ATOM 6590 O O . ILE A 1 847 ? 34.562 -42.969 -33.219 1 90.88 847 ILE A O 1
ATOM 6594 N N . ASP A 1 848 ? 35 -43.906 -31.25 1 90 848 ASP A N 1
ATOM 6595 C CA . ASP A 1 848 ? 35.312 -42.625 -30.609 1 90 848 ASP A CA 1
ATOM 6596 C C . ASP A 1 848 ? 36.781 -42.25 -30.781 1 90 848 ASP A C 1
ATOM 6598 O O . ASP A 1 848 ? 37.688 -43.031 -30.391 1 90 848 ASP A O 1
ATOM 6602 N N . PRO A 1 849 ? 37.062 -41.031 -31.375 1 84.31 849 PRO A N 1
ATOM 6603 C CA . PRO A 1 849 ? 38.438 -40.656 -31.625 1 84.31 849 PRO A CA 1
ATOM 6604 C C . PRO A 1 849 ? 39.281 -40.688 -30.359 1 84.31 849 PRO A C 1
ATOM 6606 O O . PRO A 1 849 ? 40.469 -41 -30.406 1 84.31 849 PRO A O 1
ATOM 6609 N N . ASP A 1 850 ? 38.719 -40.312 -29.234 1 81.88 850 ASP A N 1
ATOM 6610 C CA . ASP A 1 850 ? 39.469 -40.25 -27.984 1 81.88 850 ASP A CA 1
ATOM 6611 C C . ASP A 1 850 ? 39.438 -41.594 -27.25 1 81.88 850 ASP A C 1
ATOM 6613 O O . ASP A 1 850 ? 40.125 -41.781 -26.266 1 81.88 850 ASP A O 1
ATOM 6617 N N . GLY A 1 851 ? 38.688 -42.625 -27.766 1 80.5 851 GLY A N 1
ATOM 6618 C CA . GLY A 1 851 ? 38.562 -43.938 -27.188 1 80.5 851 GLY A CA 1
ATOM 6619 C C . GLY A 1 851 ? 37.906 -43.938 -25.812 1 80.5 851 GLY A C 1
ATOM 6620 O O . GLY A 1 851 ? 38.062 -44.906 -25.062 1 80.5 851 GLY A O 1
ATOM 6621 N N . LEU A 1 852 ? 37.312 -42.906 -25.5 1 84.25 852 LEU A N 1
ATOM 6622 C CA . LEU A 1 852 ? 36.781 -42.75 -24.156 1 84.25 852 LEU A CA 1
ATOM 6623 C C . LEU A 1 852 ? 35.312 -43.188 -24.125 1 84.25 852 LEU A C 1
ATOM 6625 O O . LEU A 1 852 ? 34.844 -43.719 -23.109 1 84.25 852 LEU A O 1
ATOM 6629 N N . LYS A 1 853 ? 34.562 -43.094 -25.188 1 89.88 853 LYS A N 1
ATOM 6630 C CA . LYS A 1 853 ? 33.125 -43.312 -25.188 1 89.88 853 LYS A CA 1
ATOM 6631 C C . LYS A 1 853 ? 32.812 -44.688 -25.781 1 89.88 853 LYS A C 1
ATOM 6633 O O . LYS A 1 853 ? 31.672 -45.156 -25.688 1 89.88 853 LYS A O 1
ATOM 6638 N N . ASP A 1 854 ? 33.781 -45.406 -26.391 1 90.12 854 ASP A N 1
ATOM 6639 C CA . ASP A 1 854 ? 33.5 -46.688 -27.047 1 90.12 854 ASP A CA 1
ATOM 6640 C C . ASP A 1 854 ? 34.094 -47.844 -26.266 1 90.12 854 ASP A C 1
ATOM 6642 O O . ASP A 1 854 ? 34.469 -48.875 -26.828 1 90.12 854 ASP A O 1
ATOM 6646 N N . ARG A 1 855 ? 34.188 -47.719 -24.953 1 91.62 855 ARG A N 1
ATOM 6647 C CA . ARG A 1 855 ? 34.688 -48.781 -24.062 1 91.62 855 ARG A CA 1
ATOM 6648 C C . ARG A 1 855 ? 33.562 -49.531 -23.406 1 91.62 855 ARG A C 1
ATOM 6650 O O . ARG A 1 855 ? 32.438 -49.031 -23.281 1 91.62 855 ARG A O 1
ATOM 6657 N N . PRO A 1 856 ? 33.906 -50.812 -22.984 1 94.25 856 PRO A N 1
ATOM 6658 C CA . PRO A 1 856 ? 32.875 -51.5 -22.203 1 94.25 856 PRO A CA 1
ATOM 6659 C C . PRO A 1 856 ? 32.438 -50.719 -20.984 1 94.25 856 PRO A C 1
ATOM 6661 O O . PRO A 1 856 ? 33.25 -50.125 -20.297 1 94.25 856 PRO A O 1
ATOM 6664 N N . GLY A 1 857 ? 31.094 -50.719 -20.781 1 95.38 857 GLY A N 1
ATOM 6665 C CA . GLY A 1 857 ? 30.531 -50 -19.656 1 95.38 857 GLY A CA 1
ATOM 6666 C C . GLY A 1 857 ? 30.031 -48.594 -20 1 95.38 857 GLY A C 1
ATOM 6667 O O . GLY A 1 857 ? 29.312 -47.969 -19.219 1 95.38 857 GLY A O 1
ATOM 6668 N N . GLU A 1 858 ? 30.438 -48.094 -21.125 1 95.44 858 GLU A N 1
ATOM 6669 C CA . GLU A 1 858 ? 29.969 -46.781 -21.594 1 95.44 858 GLU A CA 1
ATOM 6670 C C . GLU A 1 858 ? 28.641 -46.906 -22.344 1 95.44 858 GLU A C 1
ATOM 6672 O O . GLU A 1 858 ? 28.234 -48 -22.719 1 95.44 858 GLU A O 1
ATOM 6677 N N . LEU A 1 859 ? 27.953 -45.781 -22.484 1 96.06 859 LEU A N 1
ATOM 6678 C CA . LEU A 1 859 ? 26.703 -45.781 -23.219 1 96.06 859 LEU A CA 1
ATOM 6679 C C . LEU A 1 859 ? 26.922 -46.125 -24.688 1 96.06 859 LEU A C 1
ATOM 6681 O O . LEU A 1 859 ? 27.875 -45.656 -25.297 1 96.06 859 LEU A O 1
ATOM 6685 N N . LYS A 1 860 ? 26.094 -46.938 -25.234 1 96.25 860 LYS A N 1
ATOM 6686 C CA . LYS A 1 860 ? 26.188 -47.344 -26.641 1 96.25 860 LYS A CA 1
ATOM 6687 C C . LYS A 1 860 ? 25.359 -46.406 -27.531 1 96.25 860 LYS A C 1
ATOM 6689 O O . LYS A 1 860 ? 24.234 -46.75 -27.906 1 96.25 860 LYS A O 1
ATOM 6694 N N . TYR A 1 861 ? 25.969 -45.25 -27.906 1 96.06 861 TYR A N 1
ATOM 6695 C CA . TYR A 1 861 ? 25.297 -44.312 -28.781 1 96.06 861 TYR A CA 1
ATOM 6696 C C . TYR A 1 861 ? 25.078 -44.938 -30.156 1 96.06 861 TYR A C 1
ATOM 6698 O O . TYR A 1 861 ? 25.906 -45.688 -30.656 1 96.06 861 TYR A O 1
ATOM 6706 N N . VAL A 1 862 ? 23.969 -44.625 -30.797 1 96.62 862 VAL A N 1
ATOM 6707 C CA . VAL A 1 862 ? 23.609 -45.188 -32.094 1 96.62 862 VAL A CA 1
ATOM 6708 C C . VAL A 1 862 ? 24.062 -44.25 -33.219 1 96.62 862 VAL A C 1
ATOM 6710 O O . VAL A 1 862 ? 23.703 -43.094 -33.219 1 96.62 862 VAL A O 1
ATOM 6713 N N . ASP A 1 863 ? 24.828 -44.688 -34 1 96.25 863 ASP A N 1
ATOM 6714 C CA . ASP A 1 863 ? 25.219 -43.969 -35.219 1 96.25 863 ASP A CA 1
ATOM 6715 C C . ASP A 1 863 ? 24.094 -44 -36.25 1 96.25 863 ASP A C 1
ATOM 6717 O O . ASP A 1 863 ? 23.938 -45 -36.969 1 96.25 863 ASP A O 1
ATOM 6721 N N . LEU A 1 864 ? 23.406 -42.938 -36.438 1 95.62 864 LEU A N 1
ATOM 6722 C CA . LEU A 1 864 ? 22.25 -42.906 -37.312 1 95.62 864 LEU A CA 1
ATOM 6723 C C . LEU A 1 864 ? 22.672 -42.562 -38.75 1 95.62 864 LEU A C 1
ATOM 6725 O O . LEU A 1 864 ? 21.938 -42.844 -39.688 1 95.62 864 LEU A O 1
ATOM 6729 N N . THR A 1 865 ? 23.844 -41.969 -38.938 1 94.69 865 THR A N 1
ATOM 6730 C CA . THR A 1 865 ? 24.328 -41.562 -40.25 1 94.69 865 THR A CA 1
ATOM 6731 C C . THR A 1 865 ? 25.031 -42.75 -40.938 1 94.69 865 THR A C 1
ATOM 6733 O O . THR A 1 865 ? 25.203 -42.719 -42.156 1 94.69 865 THR A O 1
ATOM 6736 N N . GLY A 1 866 ? 25.625 -43.719 -40.25 1 92.31 866 GLY A N 1
ATOM 6737 C CA . GLY A 1 866 ? 26.297 -44.875 -40.812 1 92.31 866 GLY A CA 1
ATOM 6738 C C . GLY A 1 866 ? 27.766 -44.625 -41.094 1 92.31 866 GLY A C 1
ATOM 6739 O O . GLY A 1 866 ? 28.406 -45.406 -41.812 1 92.31 866 GLY A O 1
ATOM 6740 N N . ASP A 1 867 ? 28.391 -43.594 -40.562 1 92.62 867 ASP A N 1
ATOM 6741 C CA . ASP A 1 867 ? 29.781 -43.281 -40.844 1 92.62 867 ASP A CA 1
ATOM 6742 C C . ASP A 1 867 ? 30.688 -43.75 -39.688 1 92.62 867 ASP A C 1
ATOM 6744 O O . ASP A 1 867 ? 31.859 -43.344 -39.625 1 92.62 867 ASP A O 1
ATOM 6748 N N . TYR A 1 868 ? 30.109 -44.5 -38.75 1 92.69 868 TYR A N 1
ATOM 6749 C CA . TYR A 1 868 ? 30.812 -45.094 -37.625 1 92.69 868 TYR A CA 1
ATOM 6750 C C . TYR A 1 868 ? 31.359 -44.031 -36.688 1 92.69 868 TYR A C 1
ATOM 6752 O O . TYR A 1 868 ? 32.375 -44.219 -36.031 1 92.69 868 TYR A O 1
ATOM 6760 N N . ALA A 1 869 ? 30.734 -42.781 -36.781 1 93.25 869 ALA A N 1
ATOM 6761 C CA . ALA A 1 869 ? 31.047 -41.719 -35.875 1 93.25 869 ALA A CA 1
ATOM 6762 C C . ALA A 1 869 ? 29.781 -41.125 -35.25 1 93.25 869 ALA A C 1
ATOM 6764 O O . ALA A 1 869 ? 28.719 -41.156 -35.875 1 93.25 869 ALA A O 1
ATOM 6765 N N . ILE A 1 870 ? 29.906 -40.719 -34.031 1 94.62 870 ILE A N 1
ATOM 6766 C CA . ILE A 1 870 ? 28.797 -40 -33.406 1 94.62 870 ILE A CA 1
ATOM 6767 C C . ILE A 1 870 ? 29.062 -38.5 -33.438 1 94.62 870 ILE A C 1
ATOM 6769 O O . ILE A 1 870 ? 29.969 -38 -32.781 1 94.62 870 ILE A O 1
ATOM 6773 N N . THR A 1 871 ? 28.328 -37.812 -34.188 1 92.69 871 THR A N 1
ATOM 6774 C CA . THR A 1 871 ? 28.438 -36.344 -34.406 1 92.69 871 THR A CA 1
ATOM 6775 C C . THR A 1 871 ? 27.078 -35.688 -34.188 1 92.69 871 THR A C 1
ATOM 6777 O O . THR A 1 871 ? 26.062 -36.375 -34 1 92.69 871 THR A O 1
ATOM 6780 N N . PRO A 1 872 ? 27.047 -34.406 -34.094 1 92.62 872 PRO A N 1
ATOM 6781 C CA . PRO A 1 872 ? 25.766 -33.719 -33.938 1 92.62 872 PRO A CA 1
ATOM 6782 C C . PRO A 1 872 ? 24.75 -34.062 -35.031 1 92.62 872 PRO A C 1
ATOM 6784 O O . PRO A 1 872 ? 23.547 -33.844 -34.875 1 92.62 872 PRO A O 1
ATOM 6787 N N . GLU A 1 873 ? 25.25 -34.656 -36.094 1 94.5 873 GLU A N 1
ATOM 6788 C CA . GLU A 1 873 ? 24.391 -35.031 -37.219 1 94.5 873 GLU A CA 1
ATOM 6789 C C . GLU A 1 873 ? 23.609 -36.312 -36.875 1 94.5 873 GLU A C 1
ATOM 6791 O O . GLU A 1 873 ? 22.641 -36.656 -37.562 1 94.5 873 GLU A O 1
ATOM 6796 N N . ASP A 1 874 ? 23.984 -36.938 -35.75 1 95.62 874 ASP A N 1
ATOM 6797 C CA . ASP A 1 874 ? 23.297 -38.156 -35.344 1 95.62 874 ASP A CA 1
ATOM 6798 C C . ASP A 1 874 ? 22.141 -37.844 -34.406 1 95.62 874 ASP A C 1
ATOM 6800 O O . ASP A 1 874 ? 21.5 -38.75 -33.875 1 95.62 874 ASP A O 1
ATOM 6804 N N . ARG A 1 875 ? 21.859 -36.594 -34.125 1 96.5 875 ARG A N 1
ATOM 6805 C CA . ARG A 1 875 ? 20.781 -36.219 -33.219 1 96.5 875 ARG A CA 1
ATOM 6806 C C . ARG A 1 875 ? 19.422 -36.344 -33.906 1 96.5 875 ARG A C 1
ATOM 6808 O O . ARG A 1 875 ? 19.328 -36.25 -35.125 1 96.5 875 ARG A O 1
ATOM 6815 N N . CYS A 1 876 ? 18.422 -36.594 -33.125 1 96.06 876 CYS A N 1
ATOM 6816 C CA . CYS A 1 876 ? 17.047 -36.75 -33.594 1 96.06 876 CYS A CA 1
ATOM 6817 C C . CYS A 1 876 ? 16.062 -36.438 -32.438 1 96.06 876 CYS A C 1
ATOM 6819 O O . CYS A 1 876 ? 16.484 -36.125 -31.328 1 96.06 876 CYS A O 1
ATOM 6821 N N . ILE A 1 877 ? 14.789 -36.344 -32.812 1 97 877 ILE A N 1
ATOM 6822 C CA . ILE A 1 877 ? 13.781 -36.219 -31.766 1 97 877 ILE A CA 1
ATOM 6823 C C . ILE A 1 877 ? 13.711 -37.469 -30.922 1 97 877 ILE A C 1
ATOM 6825 O O . ILE A 1 877 ? 13.469 -38.562 -31.453 1 97 877 ILE A O 1
ATOM 6829 N N . ILE A 1 878 ? 13.922 -37.344 -29.656 1 97.5 878 ILE A N 1
ATOM 6830 C CA . ILE A 1 878 ? 14.086 -38.531 -28.828 1 97.5 878 ILE A CA 1
ATOM 6831 C C . ILE A 1 878 ? 12.914 -38.656 -27.859 1 97.5 878 ILE A C 1
ATOM 6833 O O . ILE A 1 878 ? 12.75 -39.688 -27.203 1 97.5 878 ILE A O 1
ATOM 6837 N N . GLY A 1 879 ? 12.078 -37.688 -27.75 1 97.38 879 GLY A N 1
ATOM 6838 C CA . GLY A 1 879 ? 10.977 -37.781 -26.797 1 97.38 879 GLY A CA 1
ATOM 6839 C C . GLY A 1 879 ? 10.023 -36.625 -26.891 1 97.38 879 GLY A C 1
ATOM 6840 O O . GLY A 1 879 ? 10.32 -35.594 -27.516 1 97.38 879 GLY A O 1
ATOM 6841 N N . ASP A 1 880 ? 8.891 -36.719 -26.25 1 97.06 880 ASP A N 1
ATOM 6842 C CA . ASP A 1 880 ? 7.812 -35.719 -26.203 1 97.06 880 ASP A CA 1
ATOM 6843 C C . ASP A 1 880 ? 7.297 -35.531 -24.781 1 97.06 880 ASP A C 1
ATOM 6845 O O . ASP A 1 880 ? 6.703 -36.438 -24.203 1 97.06 880 ASP A O 1
ATOM 6849 N N . PRO A 1 881 ? 7.492 -34.344 -24.234 1 96.75 881 PRO A N 1
ATOM 6850 C CA . PRO A 1 881 ? 7.066 -34.125 -22.859 1 96.75 881 PRO A CA 1
ATOM 6851 C C . PRO A 1 881 ? 5.562 -33.875 -22.719 1 96.75 881 PRO A C 1
ATOM 6853 O O . PRO A 1 881 ? 5.035 -33.844 -21.609 1 96.75 881 PRO A O 1
ATOM 6856 N N . ASN A 1 882 ? 4.781 -33.688 -23.75 1 96.12 882 ASN A N 1
ATOM 6857 C CA . ASN A 1 882 ? 3.342 -33.438 -23.703 1 96.12 882 ASN A CA 1
ATOM 6858 C C . ASN A 1 882 ? 2.568 -34.75 -23.5 1 96.12 882 ASN A C 1
ATOM 6860 O O . ASN A 1 882 ? 2.809 -35.75 -24.203 1 96.12 882 ASN A O 1
ATOM 6864 N N . PRO A 1 883 ? 1.645 -34.781 -22.609 1 96.44 883 PRO A N 1
ATOM 6865 C CA . PRO A 1 883 ? 0.888 -36 -22.359 1 96.44 883 PRO A CA 1
ATOM 6866 C C . PRO A 1 883 ? -0.005 -36.375 -23.531 1 96.44 883 PRO A C 1
ATOM 6868 O O . PRO A 1 883 ? -0.53 -35.5 -24.234 1 96.44 883 PRO A O 1
ATOM 6871 N N . ASP A 1 884 ? -0.258 -37.719 -23.672 1 96.56 884 ASP A N 1
ATOM 6872 C CA . ASP A 1 884 ? -1.226 -38.188 -24.641 1 96.56 884 ASP A CA 1
ATOM 6873 C C . ASP A 1 884 ? -2.654 -37.906 -24.188 1 96.56 884 ASP A C 1
ATOM 6875 O O . ASP A 1 884 ? -3.516 -37.562 -25.016 1 96.56 884 ASP A O 1
ATOM 6879 N N . PHE A 1 885 ? -2.834 -38.156 -22.984 1 96.88 885 PHE A N 1
ATOM 6880 C CA . PHE A 1 885 ? -4.133 -37.844 -22.406 1 96.88 885 PHE A CA 1
ATOM 6881 C C . PHE A 1 885 ? -4.055 -37.781 -20.875 1 96.88 885 PHE A C 1
ATOM 6883 O O . PHE A 1 885 ? -3.066 -38.219 -20.297 1 96.88 885 PHE A O 1
ATOM 6890 N N . THR A 1 886 ? -4.973 -37.125 -20.234 1 97.25 886 THR A N 1
ATOM 6891 C CA . THR A 1 886 ? -5.18 -37.125 -18.781 1 97.25 886 THR A CA 1
ATOM 6892 C C . THR A 1 886 ? -6.57 -37.625 -18.438 1 97.25 886 THR A C 1
ATOM 6894 O O . THR A 1 886 ? -7.488 -37.562 -19.25 1 97.25 886 THR A O 1
ATOM 6897 N N . ALA A 1 887 ? -6.672 -38.188 -17.281 1 97.81 887 ALA A N 1
ATOM 6898 C CA . ALA A 1 887 ? -7.953 -38.719 -16.844 1 97.81 887 ALA A CA 1
ATOM 6899 C C . ALA A 1 887 ? -8.078 -38.625 -15.32 1 97.81 887 ALA A C 1
ATOM 6901 O O . ALA A 1 887 ? -7.078 -38.625 -14.602 1 97.81 887 ALA A O 1
ATOM 6902 N N . SER A 1 888 ? -9.281 -38.562 -14.891 1 97.5 888 SER A N 1
ATOM 6903 C CA . SER A 1 888 ? -9.539 -38.562 -13.453 1 97.5 888 SER A CA 1
ATOM 6904 C C . SER A 1 888 ? -10.844 -39.281 -13.117 1 97.5 888 SER A C 1
ATOM 6906 O O . SER A 1 888 ? -11.719 -39.406 -13.977 1 97.5 888 SER A O 1
ATOM 6908 N N . LEU A 1 889 ? -10.93 -39.812 -11.977 1 97.62 889 LEU A N 1
ATOM 6909 C CA . LEU A 1 889 ? -12.102 -40.469 -11.445 1 97.62 889 LEU A CA 1
ATOM 6910 C C . LEU A 1 889 ? -12.391 -40.062 -10.016 1 97.62 889 LEU A C 1
ATOM 6912 O O . LEU A 1 889 ? -11.508 -40.125 -9.148 1 97.62 889 LEU A O 1
ATOM 6916 N N . ASN A 1 890 ? -13.484 -39.594 -9.828 1 94.88 890 ASN A N 1
ATOM 6917 C CA . ASN A 1 890 ? -13.93 -39.219 -8.484 1 94.88 890 ASN A CA 1
ATOM 6918 C C . ASN A 1 890 ? -15.062 -40.125 -8.008 1 94.88 890 ASN A C 1
ATOM 6920 O O . ASN A 1 890 ? -16.078 -40.281 -8.695 1 94.88 890 ASN A O 1
ATOM 6924 N N . LEU A 1 891 ? -14.93 -40.75 -6.914 1 96 891 LEU A N 1
ATOM 6925 C CA . LEU A 1 891 ? -15.938 -41.594 -6.285 1 96 891 LEU A CA 1
ATOM 6926 C C . LEU A 1 891 ? -16.438 -40.969 -4.988 1 96 891 LEU A C 1
ATOM 6928 O O . LEU A 1 891 ? -15.641 -40.594 -4.129 1 96 891 LEU A O 1
ATOM 6932 N N . SER A 1 892 ? -17.703 -40.844 -4.883 1 94.19 892 SER A N 1
ATOM 6933 C CA . SER A 1 892 ? -18.312 -40.281 -3.68 1 94.19 892 SER A CA 1
ATOM 6934 C C . SER A 1 892 ? -19.375 -41.219 -3.104 1 94.19 892 SER A C 1
ATOM 6936 O O . SER A 1 892 ? -20.375 -41.531 -3.764 1 94.19 892 SER A O 1
ATOM 6938 N N . LEU A 1 893 ? -19.188 -41.594 -1.902 1 95.38 893 LEU A N 1
ATOM 6939 C CA . LEU A 1 893 ? -20.109 -42.469 -1.187 1 95.38 893 LEU A CA 1
ATOM 6940 C C . LEU A 1 893 ? -20.594 -41.812 0.098 1 95.38 893 LEU A C 1
ATOM 6942 O O . LEU A 1 893 ? -19.812 -41.219 0.829 1 95.38 893 LEU A O 1
ATOM 6946 N N . ARG A 1 894 ? -21.859 -41.812 0.265 1 93.88 894 ARG A N 1
ATOM 6947 C CA . ARG A 1 894 ? -22.438 -41.344 1.507 1 93.88 894 ARG A CA 1
ATOM 6948 C C . ARG A 1 894 ? -23.344 -42.375 2.141 1 93.88 894 ARG A C 1
ATOM 6950 O O . ARG A 1 894 ? -24.188 -42.969 1.459 1 93.88 894 ARG A O 1
ATOM 6957 N N . TRP A 1 895 ? -23.172 -42.656 3.355 1 95.31 895 TRP A N 1
ATOM 6958 C CA . TRP A 1 895 ? -24.062 -43.5 4.168 1 95.31 895 TRP A CA 1
ATOM 6959 C C . TRP A 1 895 ? -24.547 -42.75 5.391 1 95.31 895 TRP A C 1
ATOM 6961 O O . TRP A 1 895 ? -23.812 -42.562 6.355 1 95.31 895 TRP A O 1
ATOM 6971 N N . LYS A 1 896 ? -25.734 -42.312 5.395 1 92.56 896 LYS A N 1
ATOM 6972 C CA . LYS A 1 896 ? -26.328 -41.469 6.441 1 92.56 896 LYS A CA 1
ATOM 6973 C C . LYS A 1 896 ? -25.484 -40.219 6.695 1 92.56 896 LYS A C 1
ATOM 6975 O O . LYS A 1 896 ? -25.234 -39.438 5.781 1 92.56 896 LYS A O 1
ATOM 6980 N N . ASN A 1 897 ? -24.828 -40.25 7.93 1 91.81 897 ASN A N 1
ATOM 6981 C CA . ASN A 1 897 ? -24.062 -39.062 8.266 1 91.81 897 ASN A CA 1
ATOM 6982 C C . ASN A 1 897 ? -22.578 -39.219 7.918 1 91.81 897 ASN A C 1
ATOM 6984 O O . ASN A 1 897 ? -21.797 -38.312 8.086 1 91.81 897 ASN A O 1
ATOM 6988 N N . LEU A 1 898 ? -22.25 -40.375 7.406 1 95.06 898 LEU A N 1
ATOM 6989 C CA . LEU A 1 898 ? -20.875 -40.656 7.016 1 95.06 898 LEU A CA 1
ATOM 6990 C C . LEU A 1 898 ? -20.688 -40.5 5.508 1 95.06 898 LEU A C 1
ATOM 6992 O O . LEU A 1 898 ? -21.531 -40.938 4.727 1 95.06 898 LEU A O 1
ATOM 6996 N N . ASP A 1 899 ? -19.703 -39.812 5.094 1 92.44 899 ASP A N 1
ATOM 6997 C CA . ASP A 1 899 ? -19.422 -39.688 3.668 1 92.44 899 ASP A CA 1
ATOM 6998 C C . ASP A 1 899 ? -17.969 -40 3.361 1 92.44 899 ASP A C 1
ATOM 7000 O O . ASP A 1 899 ? -17.078 -39.75 4.188 1 92.44 899 ASP A O 1
ATOM 7004 N N . LEU A 1 900 ? -17.656 -40.625 2.271 1 94.25 900 LEU A N 1
ATOM 7005 C CA . LEU A 1 900 ? -16.344 -41.031 1.783 1 94.25 900 LEU A CA 1
ATOM 7006 C C . LEU A 1 900 ? -16.141 -40.562 0.339 1 94.25 900 LEU A C 1
ATOM 7008 O O . LEU A 1 900 ? -17.016 -40.781 -0.507 1 94.25 900 LEU A O 1
ATOM 7012 N N . SER A 1 901 ? -15.055 -39.906 0.103 1 93.5 901 SER A N 1
ATOM 7013 C CA . SER A 1 901 ? -14.695 -39.5 -1.25 1 93.5 901 SER A CA 1
ATOM 7014 C C . SER A 1 901 ? -13.297 -39.969 -1.62 1 93.5 901 SER A C 1
ATOM 7016 O O . SER A 1 901 ? -12.359 -39.812 -0.835 1 93.5 901 SER A O 1
ATOM 7018 N N . VAL A 1 902 ? -13.133 -40.562 -2.738 1 95.5 902 VAL A N 1
ATOM 7019 C CA . VAL A 1 902 ? -11.852 -41 -3.275 1 95.5 902 VAL A CA 1
ATOM 7020 C C . VAL A 1 902 ? -11.625 -40.375 -4.652 1 95.5 902 VAL A C 1
ATOM 7022 O O . VAL A 1 902 ? -12.477 -40.5 -5.539 1 95.5 902 VAL A O 1
ATOM 7025 N N . PHE A 1 903 ? -10.547 -39.719 -4.785 1 94.94 903 PHE A N 1
ATOM 7026 C CA . PHE A 1 903 ? -10.242 -39.031 -6.035 1 94.94 903 PHE A CA 1
ATOM 7027 C C . PHE A 1 903 ? -8.953 -39.562 -6.645 1 94.94 903 PHE A C 1
ATOM 7029 O O . PHE A 1 903 ? -7.895 -39.531 -6.004 1 94.94 903 PHE A O 1
ATOM 7036 N N . LEU A 1 904 ? -9 -40 -7.859 1 97.5 904 LEU A N 1
ATOM 7037 C CA . LEU A 1 904 ? -7.848 -40.469 -8.617 1 97.5 904 LEU A CA 1
ATOM 7038 C C . LEU A 1 904 ? -7.547 -39.562 -9.805 1 97.5 904 LEU A C 1
ATOM 7040 O O . LEU A 1 904 ? -8.469 -39.094 -10.461 1 97.5 904 LEU A O 1
ATOM 7044 N N . TYR A 1 905 ? -6.336 -39.375 -10.094 1 96.25 905 TYR A N 1
ATOM 7045 C CA . TYR A 1 905 ? -5.891 -38.531 -11.219 1 96.25 905 TYR A CA 1
ATOM 7046 C C . TYR A 1 905 ? -4.707 -39.188 -11.93 1 96.25 905 TYR A C 1
ATOM 7048 O O . TYR A 1 905 ? -3.791 -39.688 -11.281 1 96.25 905 TYR A O 1
ATOM 7056 N N . GLY A 1 906 ? -4.727 -39.125 -13.25 1 97.44 906 GLY A N 1
ATOM 7057 C CA . GLY A 1 906 ? -3.652 -39.75 -14.008 1 97.44 906 GLY A CA 1
ATOM 7058 C C . GLY A 1 906 ? -3.219 -38.906 -15.211 1 97.44 906 GLY A C 1
ATOM 7059 O O . GLY A 1 906 ? -4.027 -38.219 -15.797 1 97.44 906 GLY A O 1
ATOM 7060 N N . VAL A 1 907 ? -1.99 -38.938 -15.523 1 97.44 907 VAL A N 1
ATOM 7061 C CA . VAL A 1 907 ? -1.353 -38.375 -16.719 1 97.44 907 VAL A CA 1
ATOM 7062 C C . VAL A 1 907 ? -0.615 -39.5 -17.453 1 97.44 907 VAL A C 1
ATOM 7064 O O . VAL A 1 907 ? 0.14 -40.25 -16.859 1 97.44 907 VAL A O 1
ATOM 7067 N N . TYR A 1 908 ? -0.813 -39.594 -18.828 1 97.69 908 TYR A N 1
ATOM 7068 C CA . TYR A 1 908 ? -0.274 -40.719 -19.547 1 97.69 908 TYR A CA 1
ATOM 7069 C C . TYR A 1 908 ? 0.418 -40.312 -20.828 1 97.69 908 TYR A C 1
ATOM 7071 O O . TYR A 1 908 ? -0.065 -39.406 -21.531 1 97.69 908 TYR A O 1
ATOM 7079 N N . GLY A 1 909 ? 1.592 -40.938 -21.047 1 96.81 909 GLY A N 1
ATOM 7080 C CA . GLY A 1 909 ? 2.219 -40.875 -22.359 1 96.81 909 GLY A CA 1
ATOM 7081 C C . GLY A 1 909 ? 3.303 -39.844 -22.469 1 96.81 909 GLY A C 1
ATOM 7082 O O . GLY A 1 909 ? 3.996 -39.75 -23.484 1 96.81 909 GLY A O 1
ATOM 7083 N N . ASN A 1 910 ? 3.539 -39 -21.562 1 96.56 910 ASN A N 1
ATOM 7084 C CA . ASN A 1 910 ? 4.578 -37.969 -21.625 1 96.56 910 ASN A CA 1
ATOM 7085 C C . ASN A 1 910 ? 5.945 -38.531 -21.266 1 96.56 910 ASN A C 1
ATOM 7087 O O . ASN A 1 910 ? 6.043 -39.469 -20.469 1 96.56 910 ASN A O 1
ATOM 7091 N N . ASP A 1 911 ? 6.945 -37.906 -21.812 1 97.75 911 ASP A N 1
ATOM 7092 C CA . ASP A 1 911 ? 8.328 -38.219 -21.453 1 97.75 911 ASP A CA 1
ATOM 7093 C C . ASP A 1 911 ? 8.898 -37.188 -20.5 1 97.75 911 ASP A C 1
ATOM 7095 O O . ASP A 1 911 ? 8.594 -36 -20.609 1 97.75 911 ASP A O 1
ATOM 7099 N N . VAL A 1 912 ? 9.703 -37.656 -19.547 1 96.94 912 VAL A N 1
ATOM 7100 C CA . VAL A 1 912 ? 10.352 -36.781 -18.594 1 96.94 912 VAL A CA 1
ATOM 7101 C C . VAL A 1 912 ? 11.867 -36.938 -18.688 1 96.94 912 VAL A C 1
ATOM 7103 O O . VAL A 1 912 ? 12.383 -38.031 -18.609 1 96.94 912 VAL A O 1
ATOM 7106 N N . LEU A 1 913 ? 12.539 -35.781 -18.906 1 97.06 913 LEU A N 1
ATOM 7107 C CA . LEU A 1 913 ? 13.992 -35.781 -18.859 1 97.06 913 LEU A CA 1
ATOM 7108 C C . LEU A 1 913 ? 14.484 -35.688 -17.406 1 97.06 913 LEU A C 1
ATOM 7110 O O . LEU A 1 913 ? 14.195 -34.719 -16.719 1 97.06 913 LEU A O 1
ATOM 7114 N N . TYR A 1 914 ? 15.109 -36.688 -17 1 95.81 914 TYR A N 1
ATOM 7115 C CA . TYR A 1 914 ? 15.664 -36.688 -15.648 1 95.81 914 TYR A CA 1
ATOM 7116 C C . TYR A 1 914 ? 17.047 -36.062 -15.617 1 95.81 914 TYR A C 1
ATOM 7118 O O . TYR A 1 914 ? 18.047 -36.719 -15.867 1 95.81 914 TYR A O 1
ATOM 7126 N N . ASN A 1 915 ? 17.078 -34.812 -15.219 1 94.12 915 ASN A N 1
ATOM 7127 C CA . ASN A 1 915 ? 18.328 -34.094 -15.094 1 94.12 915 ASN A CA 1
ATOM 7128 C C . ASN A 1 915 ? 19.203 -34.656 -13.977 1 94.12 915 ASN A C 1
ATOM 7130 O O . ASN A 1 915 ? 18.703 -34.906 -12.875 1 94.12 915 ASN A O 1
ATOM 7134 N N . ASN A 1 916 ? 20.469 -35 -14.227 1 92.31 916 ASN A N 1
ATOM 7135 C CA . ASN A 1 916 ? 21.469 -35.5 -13.281 1 92.31 916 ASN A CA 1
ATOM 7136 C C . ASN A 1 916 ? 21.156 -36.906 -12.828 1 92.31 916 ASN A C 1
ATOM 7138 O O . ASN A 1 916 ? 21.422 -37.281 -11.688 1 92.31 916 ASN A O 1
ATOM 7142 N N . TYR A 1 917 ? 20.531 -37.656 -13.688 1 93.94 917 TYR A N 1
ATOM 7143 C CA . TYR A 1 917 ? 20.125 -39.031 -13.383 1 93.94 917 TYR A CA 1
ATOM 7144 C C . TYR A 1 917 ? 21.328 -39.875 -12.969 1 93.94 917 TYR A C 1
ATOM 7146 O O . TYR A 1 917 ? 21.312 -40.531 -11.93 1 93.94 917 TYR A O 1
ATOM 7154 N N . THR A 1 918 ? 22.438 -39.75 -13.664 1 93.38 918 THR A N 1
ATOM 7155 C CA . THR A 1 918 ? 23.609 -40.625 -13.453 1 93.38 918 THR A CA 1
ATOM 7156 C C . THR A 1 918 ? 24.406 -40.156 -12.242 1 93.38 918 THR A C 1
ATOM 7158 O O . THR A 1 918 ? 25.312 -40.844 -11.781 1 93.38 918 THR A O 1
ATOM 7161 N N . PHE A 1 919 ? 24.031 -39.062 -11.734 1 91.31 919 PHE A N 1
ATOM 7162 C CA . PHE A 1 919 ? 24.734 -38.531 -10.57 1 91.31 919 PHE A CA 1
ATOM 7163 C C . PHE A 1 919 ? 24.031 -38.938 -9.281 1 91.31 919 PHE A C 1
ATOM 7165 O O . PHE A 1 919 ? 24.562 -38.75 -8.188 1 91.31 919 PHE A O 1
ATOM 7172 N N . SER A 1 920 ? 22.938 -39.562 -9.398 1 91.12 920 SER A N 1
ATOM 7173 C CA . SER A 1 920 ? 22.156 -40 -8.25 1 91.12 920 SER A CA 1
ATOM 7174 C C . SER A 1 920 ? 22.859 -41.125 -7.516 1 91.12 920 SER A C 1
ATOM 7176 O O . SER A 1 920 ? 23.344 -42.094 -8.141 1 91.12 920 SER A O 1
ATOM 7178 N N . PRO A 1 921 ? 22.922 -41.094 -6.191 1 92.62 921 PRO A N 1
ATOM 7179 C CA . PRO A 1 921 ? 23.516 -42.156 -5.406 1 92.62 921 PRO A CA 1
ATOM 7180 C C . PRO A 1 921 ? 22.875 -43.531 -5.711 1 92.62 921 PRO A C 1
ATOM 7182 O O . PRO A 1 921 ? 23.594 -44.531 -5.801 1 92.62 921 PRO A O 1
ATOM 7185 N N . ARG A 1 922 ? 21.656 -43.562 -5.906 1 90.25 922 ARG A N 1
ATOM 7186 C CA . ARG A 1 922 ? 20.969 -44.812 -6.164 1 90.25 922 ARG A CA 1
ATOM 7187 C C . ARG A 1 922 ? 21.406 -45.438 -7.492 1 90.25 922 ARG A C 1
ATOM 7189 O O . ARG A 1 922 ? 21.453 -46.656 -7.633 1 90.25 922 ARG A O 1
ATOM 7196 N N . VAL A 1 923 ? 21.672 -44.594 -8.383 1 93.75 923 VAL A N 1
ATOM 7197 C CA . VAL A 1 923 ? 22.094 -45.031 -9.703 1 93.75 923 VAL A CA 1
ATOM 7198 C C . VAL A 1 923 ? 23.562 -45.438 -9.672 1 93.75 923 VAL A C 1
ATOM 7200 O O . VAL A 1 923 ? 23.938 -46.5 -10.203 1 93.75 923 VAL A O 1
ATOM 7203 N N . LYS A 1 924 ? 24.406 -44.656 -9.07 1 95.38 924 LYS A N 1
ATOM 7204 C CA . LYS A 1 924 ? 25.844 -44.906 -8.984 1 95.38 924 LYS A CA 1
ATOM 7205 C C . LYS A 1 924 ? 26.109 -46.25 -8.297 1 95.38 924 LYS A C 1
ATOM 7207 O O . LYS A 1 924 ? 27.047 -46.969 -8.664 1 95.38 924 LYS A O 1
ATOM 7212 N N . ALA A 1 925 ? 25.344 -46.562 -7.336 1 94.38 925 ALA A N 1
ATOM 7213 C CA . ALA A 1 925 ? 25.531 -47.812 -6.566 1 94.38 925 ALA A CA 1
ATOM 7214 C C . ALA A 1 925 ? 25.312 -49.031 -7.438 1 94.38 925 ALA A C 1
ATOM 7216 O O . ALA A 1 925 ? 25.875 -50.094 -7.18 1 94.38 925 ALA A O 1
ATOM 7217 N N . LYS A 1 926 ? 24.609 -49.031 -8.477 1 94.31 926 LYS A N 1
ATOM 7218 C CA . LYS A 1 926 ? 24.25 -50.188 -9.305 1 94.31 926 LYS A CA 1
ATOM 7219 C C . LYS A 1 926 ? 25.172 -50.312 -10.508 1 94.31 926 LYS A C 1
ATOM 7221 O O . LYS A 1 926 ? 25.328 -51.406 -11.07 1 94.31 926 LYS A O 1
ATOM 7226 N N . ARG A 1 927 ? 26.016 -49.5 -10.797 1 95.69 927 ARG A N 1
ATOM 7227 C CA . ARG A 1 927 ? 26.891 -49.25 -11.938 1 95.69 927 ARG A CA 1
ATOM 7228 C C . ARG A 1 927 ? 27.328 -50.562 -12.586 1 95.69 927 ARG A C 1
ATOM 7230 O O . ARG A 1 927 ? 27.266 -51.625 -11.969 1 95.69 927 ARG A O 1
ATOM 7237 N N . TRP A 1 928 ? 27.703 -50.406 -13.82 1 96.69 928 TRP A N 1
ATOM 7238 C CA . TRP A 1 928 ? 28.281 -51.5 -14.602 1 96.69 928 TRP A CA 1
ATOM 7239 C C . TRP A 1 928 ? 29.688 -51.844 -14.117 1 96.69 928 TRP A C 1
ATOM 7241 O O . TRP A 1 928 ? 30.484 -50.938 -13.844 1 96.69 928 TRP A O 1
ATOM 7251 N N . THR A 1 929 ? 30 -53.062 -13.914 1 94.81 929 THR A N 1
ATOM 7252 C CA . THR A 1 929 ? 31.312 -53.656 -13.719 1 94.81 929 THR A CA 1
ATOM 7253 C C . THR A 1 929 ? 31.438 -54.938 -14.508 1 94.81 929 THR A C 1
ATOM 7255 O O . THR A 1 929 ? 30.438 -55.531 -14.938 1 94.81 929 THR A O 1
ATOM 7258 N N . PRO A 1 930 ? 32.656 -55.344 -14.773 1 92.56 930 PRO A N 1
ATOM 7259 C CA . PRO A 1 930 ? 32.781 -56.594 -15.484 1 92.56 930 PRO A CA 1
ATOM 7260 C C . PRO A 1 930 ? 32.031 -57.75 -14.805 1 92.56 930 PRO A C 1
ATOM 7262 O O . PRO A 1 930 ? 31.5 -58.625 -15.477 1 92.56 930 PRO A O 1
ATOM 7265 N N . ASP A 1 931 ? 31.859 -57.688 -13.516 1 93.81 931 ASP A N 1
ATOM 7266 C CA . ASP A 1 931 ? 31.156 -58.719 -12.75 1 93.81 931 ASP A CA 1
ATOM 7267 C C . ASP A 1 931 ? 29.656 -58.406 -12.664 1 93.81 931 ASP A C 1
ATOM 7269 O O . ASP A 1 931 ? 28.875 -59.219 -12.195 1 93.81 931 ASP A O 1
ATOM 7273 N N . ASN A 1 932 ? 29.281 -57.188 -13.016 1 95.62 932 ASN A N 1
ATOM 7274 C CA . ASN A 1 932 ? 27.891 -56.75 -13.078 1 95.62 932 ASN A CA 1
ATOM 7275 C C . ASN A 1 932 ? 27.562 -56.125 -14.43 1 95.62 932 ASN A C 1
ATOM 7277 O O . ASN A 1 932 ? 27.375 -54.906 -14.523 1 95.62 932 ASN A O 1
ATOM 7281 N N . PRO A 1 933 ? 27.391 -56.875 -15.445 1 94.5 933 PRO A N 1
ATOM 7282 C CA . PRO A 1 933 ? 27.203 -56.344 -16.797 1 94.5 933 PRO A CA 1
ATOM 7283 C C . PRO A 1 933 ? 25.766 -55.906 -17.062 1 94.5 933 PRO A C 1
ATOM 7285 O O . PRO A 1 933 ? 25.109 -56.406 -17.984 1 94.5 933 PRO A O 1
ATOM 7288 N N . THR A 1 934 ? 25.391 -54.906 -16.281 1 94.62 934 THR A N 1
ATOM 7289 C CA . THR A 1 934 ? 24.031 -54.375 -16.438 1 94.62 934 THR A CA 1
ATOM 7290 C C . THR A 1 934 ? 23.906 -53.594 -17.734 1 94.62 934 THR A C 1
ATOM 7292 O O . THR A 1 934 ? 24.891 -53.094 -18.266 1 94.62 934 THR A O 1
ATOM 7295 N N . ASN A 1 935 ? 22.734 -53.594 -18.266 1 94.31 935 ASN A N 1
ATOM 7296 C CA . ASN A 1 935 ? 22.453 -52.812 -19.453 1 94.31 935 ASN A CA 1
ATOM 7297 C C . ASN A 1 935 ? 21.75 -51.5 -19.094 1 94.31 935 ASN A C 1
ATOM 7299 O O . ASN A 1 935 ? 21.406 -50.719 -19.984 1 94.31 935 ASN A O 1
ATOM 7303 N N . ASP A 1 936 ? 21.688 -51.25 -17.812 1 93.69 936 ASP A N 1
ATOM 7304 C CA . ASP A 1 936 ? 20.875 -50.094 -17.375 1 93.69 936 ASP A CA 1
ATOM 7305 C C . ASP A 1 936 ? 21.766 -48.969 -16.844 1 93.69 936 ASP A C 1
ATOM 7307 O O . ASP A 1 936 ? 21.406 -47.812 -16.953 1 93.69 936 ASP A O 1
ATOM 7311 N N . PHE A 1 937 ? 22.844 -49.312 -16.281 1 96.06 937 PHE A N 1
ATOM 7312 C CA . PHE A 1 937 ? 23.672 -48.312 -15.625 1 96.06 937 PHE A CA 1
ATOM 7313 C C . PHE A 1 937 ? 25.109 -48.344 -16.156 1 96.06 937 PHE A C 1
ATOM 7315 O O . PHE A 1 937 ? 25.734 -49.406 -16.188 1 96.06 937 PHE A O 1
ATOM 7322 N N . PRO A 1 938 ? 25.578 -47.25 -16.547 1 95.94 938 PRO A N 1
ATOM 7323 C CA . PRO A 1 938 ? 26.938 -47.219 -17.094 1 95.94 938 PRO A CA 1
ATOM 7324 C C . PRO A 1 938 ? 28.016 -47.375 -16.016 1 95.94 938 PRO A C 1
ATOM 7326 O O . PRO A 1 938 ? 27.703 -47.25 -14.82 1 95.94 938 PRO A O 1
ATOM 7329 N N . ARG A 1 939 ? 29.172 -47.625 -16.469 1 95.62 939 ARG A N 1
ATOM 7330 C CA . ARG A 1 939 ? 30.266 -47.688 -15.508 1 95.62 939 ARG A CA 1
ATOM 7331 C C . ARG A 1 939 ? 30.547 -46.312 -14.898 1 95.62 939 ARG A C 1
ATOM 7333 O O . ARG A 1 939 ? 30.172 -45.281 -15.484 1 95.62 939 ARG A O 1
ATOM 7340 N N . LEU A 1 940 ? 31.156 -46.344 -13.734 1 95.75 940 LEU A N 1
ATOM 7341 C CA . LEU A 1 940 ? 31.516 -45.062 -13.094 1 95.75 940 LEU A CA 1
ATOM 7342 C C . LEU A 1 940 ? 32.719 -44.438 -13.789 1 95.75 940 LEU A C 1
ATOM 7344 O O . LEU A 1 940 ? 33.656 -45.125 -14.141 1 95.75 940 LEU A O 1
ATOM 7348 N N . ASN A 1 941 ? 32.562 -43.094 -14.062 1 93.81 941 ASN A N 1
ATOM 7349 C CA . ASN A 1 941 ? 33.625 -42.344 -14.727 1 93.81 941 ASN A CA 1
ATOM 7350 C C . ASN A 1 941 ? 33.469 -40.844 -14.5 1 93.81 941 ASN A C 1
ATOM 7352 O O . ASN A 1 941 ? 32.531 -40.219 -15.023 1 93.81 941 ASN A O 1
ATOM 7356 N N . ASN A 1 942 ? 34.406 -40.281 -13.82 1 91.19 942 ASN A N 1
ATOM 7357 C CA . ASN A 1 942 ? 34.344 -38.875 -13.453 1 91.19 942 ASN A CA 1
ATOM 7358 C C . ASN A 1 942 ? 34.688 -37.969 -14.633 1 91.19 942 ASN A C 1
ATOM 7360 O O . ASN A 1 942 ? 34.344 -36.781 -14.633 1 91.19 942 ASN A O 1
ATOM 7364 N N . ALA A 1 943 ? 35.281 -38.438 -15.609 1 87.31 943 ALA A N 1
ATOM 7365 C CA . ALA A 1 943 ? 35.719 -37.625 -16.75 1 87.31 943 ALA A CA 1
ATOM 7366 C C . ALA A 1 943 ? 34.719 -37.688 -17.891 1 87.31 943 ALA A C 1
ATOM 7368 O O . ALA A 1 943 ? 34.875 -37 -18.906 1 87.31 943 ALA A O 1
ATOM 7369 N N . ARG A 1 944 ? 33.688 -38.406 -17.625 1 88.12 944 ARG A N 1
ATOM 7370 C CA . ARG A 1 944 ? 32.75 -38.625 -18.703 1 88.12 944 ARG A CA 1
ATOM 7371 C C . ARG A 1 944 ? 31.953 -37.375 -19 1 88.12 944 ARG A C 1
ATOM 7373 O O . ARG A 1 944 ? 31.5 -36.688 -18.062 1 88.12 944 ARG A O 1
ATOM 7380 N N . GLN A 1 945 ? 31.844 -37.031 -20.266 1 87.88 945 GLN A N 1
ATOM 7381 C CA . GLN A 1 945 ? 30.891 -36.031 -20.734 1 87.88 945 GLN A CA 1
ATOM 7382 C C . GLN A 1 945 ? 29.672 -36.688 -21.359 1 87.88 945 GLN A C 1
ATOM 7384 O O . GLN A 1 945 ? 29.797 -37.438 -22.328 1 87.88 945 GLN A O 1
ATOM 7389 N N . TYR A 1 946 ? 28.578 -36.406 -20.766 1 92.25 946 TYR A N 1
ATOM 7390 C CA . TYR A 1 946 ? 27.359 -37 -21.297 1 92.25 946 TYR A CA 1
ATOM 7391 C C . TYR A 1 946 ? 26.797 -36.188 -22.453 1 92.25 946 TYR A C 1
ATOM 7393 O O . TYR A 1 946 ? 26.891 -34.938 -22.453 1 92.25 946 TYR A O 1
ATOM 7401 N N . TRP A 1 947 ? 26.297 -36.875 -23.375 1 93.75 947 TRP A N 1
ATOM 7402 C CA . TRP A 1 947 ? 25.5 -36.281 -24.438 1 93.75 947 TRP A CA 1
ATOM 7403 C C . TRP A 1 947 ? 24 -36.5 -24.203 1 93.75 947 TRP A C 1
ATOM 7405 O O . TRP A 1 947 ? 23.594 -37.562 -23.766 1 93.75 947 TRP A O 1
ATOM 7415 N N . LEU A 1 948 ? 23.234 -35.438 -24.422 1 96.44 948 LEU A N 1
ATOM 7416 C CA . LEU A 1 948 ? 21.797 -35.562 -24.234 1 96.44 948 LEU A CA 1
ATOM 7417 C C . LEU A 1 948 ? 21.25 -36.688 -25.109 1 96.44 948 LEU A C 1
ATOM 7419 O O . LEU A 1 948 ? 21.438 -36.688 -26.328 1 96.44 948 LEU A O 1
ATOM 7423 N N . SER A 1 949 ? 20.641 -37.688 -24.516 1 97.12 949 SER A N 1
ATOM 7424 C CA . SER A 1 949 ? 20.141 -38.875 -25.25 1 97.12 949 SER A CA 1
ATOM 7425 C C . SER A 1 949 ? 18.859 -39.406 -24.609 1 97.12 949 SER A C 1
ATOM 7427 O O . SER A 1 949 ? 18.453 -38.938 -23.547 1 97.12 949 SER A O 1
ATOM 7429 N N . ASP A 1 950 ? 18.219 -40.344 -25.281 1 97.06 950 ASP A N 1
ATOM 7430 C CA . ASP A 1 950 ? 16.969 -40.906 -24.797 1 97.06 950 ASP A CA 1
ATOM 7431 C C . ASP A 1 950 ? 17.234 -41.812 -23.578 1 97.06 950 ASP A C 1
ATOM 7433 O O . ASP A 1 950 ? 16.281 -42.25 -22.922 1 97.06 950 ASP A O 1
ATOM 7437 N N . TYR A 1 951 ? 18.578 -42 -23.219 1 96.62 951 TYR A N 1
ATOM 7438 C CA . TYR A 1 951 ? 18.906 -42.688 -21.969 1 96.62 951 TYR A CA 1
ATOM 7439 C C . TYR A 1 951 ? 18.375 -41.938 -20.766 1 96.62 951 TYR A C 1
ATOM 7441 O O . TYR A 1 951 ? 17.984 -42.562 -19.766 1 96.62 951 TYR A O 1
ATOM 7449 N N . PHE A 1 952 ? 18.344 -40.75 -20.859 1 97 952 PHE A N 1
ATOM 7450 C CA . PHE A 1 952 ? 17.953 -39.906 -19.719 1 97 952 PHE A CA 1
ATOM 7451 C C . PHE A 1 952 ? 16.453 -39.656 -19.719 1 97 952 PHE A C 1
ATOM 7453 O O . PHE A 1 952 ? 15.953 -38.906 -18.859 1 97 952 PHE A O 1
ATOM 7460 N N . LEU A 1 953 ? 15.711 -40.125 -20.688 1 97.5 953 LEU A N 1
ATOM 7461 C CA . LEU A 1 953 ? 14.266 -39.969 -20.75 1 97.5 953 LEU A CA 1
ATOM 7462 C C . LEU A 1 953 ? 13.562 -41.125 -20.078 1 97.5 953 LEU A C 1
ATOM 7464 O O . LEU A 1 953 ? 13.984 -42.281 -20.203 1 97.5 953 LEU A O 1
ATOM 7468 N N . GLN A 1 954 ? 12.609 -40.75 -19.297 1 96.88 954 GLN A N 1
ATOM 7469 C CA . GLN A 1 954 ? 11.789 -41.781 -18.625 1 96.88 954 GLN A CA 1
ATOM 7470 C C . GLN A 1 954 ? 10.305 -41.531 -18.859 1 96.88 954 GLN A C 1
ATOM 7472 O O . GLN A 1 954 ? 9.906 -40.406 -19.219 1 96.88 954 GLN A O 1
ATOM 7477 N N . ASP A 1 955 ? 9.562 -42.594 -18.719 1 97.31 955 ASP A N 1
ATOM 7478 C CA . ASP A 1 955 ? 8.117 -42.469 -18.859 1 97.31 955 ASP A CA 1
ATOM 7479 C C . ASP A 1 955 ? 7.531 -41.625 -17.703 1 97.31 955 ASP A C 1
ATOM 7481 O O . ASP A 1 955 ? 7.699 -41.969 -16.531 1 97.31 955 ASP A O 1
ATOM 7485 N N . GLY A 1 956 ? 6.859 -40.594 -18.078 1 97 956 GLY A N 1
ATOM 7486 C CA . GLY A 1 956 ? 6.281 -39.719 -17.094 1 97 956 GLY A CA 1
ATOM 7487 C C . GLY A 1 956 ? 4.855 -40.062 -16.719 1 97 956 GLY A C 1
ATOM 7488 O O . GLY A 1 956 ? 4.199 -39.344 -15.969 1 97 956 GLY A O 1
ATOM 7489 N N . SER A 1 957 ? 4.332 -41.188 -17.156 1 97.81 957 SER A N 1
ATOM 7490 C CA . SER A 1 957 ? 2.965 -41.594 -16.859 1 97.81 957 SER A CA 1
ATOM 7491 C C . SER A 1 957 ? 2.799 -41.969 -15.391 1 97.81 957 SER A C 1
ATOM 7493 O O . SER A 1 957 ? 3.697 -42.531 -14.781 1 97.81 957 SER A O 1
ATOM 7495 N N . PHE A 1 958 ? 1.649 -41.594 -14.844 1 97.06 958 PHE A N 1
ATOM 7496 C CA . PHE A 1 958 ? 1.356 -42 -13.477 1 97.06 958 PHE A CA 1
ATOM 7497 C C . PHE A 1 958 ? -0.146 -42 -13.219 1 97.06 958 PHE A C 1
ATOM 7499 O O . PHE A 1 958 ? -0.904 -41.375 -13.953 1 97.06 958 PHE A O 1
ATOM 7506 N N . LEU A 1 959 ? -0.606 -42.75 -12.344 1 98 959 LEU A N 1
ATOM 7507 C CA . LEU A 1 959 ? -1.917 -42.719 -11.703 1 98 959 LEU A CA 1
ATOM 7508 C C . LEU A 1 959 ? -1.785 -42.5 -10.195 1 98 959 LEU A C 1
ATOM 7510 O O . LEU A 1 959 ? -1.081 -43.25 -9.516 1 98 959 LEU A O 1
ATOM 7514 N N . ARG A 1 960 ? -2.395 -41.531 -9.703 1 96.75 960 ARG A N 1
ATOM 7515 C CA . ARG A 1 960 ? -2.256 -41.188 -8.297 1 96.75 960 ARG A CA 1
ATOM 7516 C C . ARG A 1 960 ? -3.604 -41.219 -7.586 1 96.75 960 ARG A C 1
ATOM 7518 O O . ARG A 1 960 ? -4.613 -40.781 -8.125 1 96.75 960 ARG A O 1
ATOM 7525 N N . ILE A 1 961 ? -3.635 -41.875 -6.453 1 97.06 961 ILE A N 1
ATOM 7526 C CA . ILE A 1 961 ? -4.738 -41.625 -5.535 1 97.06 961 ILE A CA 1
ATOM 7527 C C . ILE A 1 961 ? -4.512 -40.281 -4.812 1 97.06 961 ILE A C 1
ATOM 7529 O O . ILE A 1 961 ? -3.867 -40.25 -3.762 1 97.06 961 ILE A O 1
ATOM 7533 N N . GLN A 1 962 ? -5.059 -39.375 -5.379 1 92.81 962 GLN A N 1
ATOM 7534 C CA . GLN A 1 962 ? -4.762 -38 -4.984 1 92.81 962 GLN A CA 1
ATOM 7535 C C . GLN A 1 962 ? -5.289 -37.719 -3.582 1 92.81 962 GLN A C 1
ATOM 7537 O O . GLN A 1 962 ? -4.602 -37.062 -2.777 1 92.81 962 GLN A O 1
ATOM 7542 N N . ASN A 1 963 ? -6.562 -38.094 -3.357 1 92 963 ASN A N 1
ATOM 7543 C CA . ASN A 1 963 ? -7.168 -37.812 -2.061 1 92 963 ASN A CA 1
ATOM 7544 C C . ASN A 1 963 ? -8.125 -38.906 -1.626 1 92 963 ASN A C 1
ATOM 7546 O O . ASN A 1 963 ? -8.797 -39.531 -2.461 1 92 963 ASN A O 1
ATOM 7550 N N . ILE A 1 964 ? -8.172 -39.125 -0.356 1 95.12 964 ILE A N 1
ATOM 7551 C CA . ILE A 1 964 ? -9.219 -39.875 0.327 1 95.12 964 ILE A CA 1
ATOM 7552 C C . ILE A 1 964 ? -9.75 -39.062 1.509 1 95.12 964 ILE A C 1
ATOM 7554 O O . ILE A 1 964 ? -9 -38.75 2.426 1 95.12 964 ILE A O 1
ATOM 7558 N N . THR A 1 965 ? -10.93 -38.75 1.439 1 94.06 965 THR A N 1
ATOM 7559 C CA . THR A 1 965 ? -11.531 -37.938 2.49 1 94.06 965 THR A CA 1
ATOM 7560 C C . THR A 1 965 ? -12.664 -38.688 3.18 1 94.06 965 THR A C 1
ATOM 7562 O O . THR A 1 965 ? -13.562 -39.219 2.516 1 94.06 965 THR A O 1
ATOM 7565 N N . LEU A 1 966 ? -12.633 -38.75 4.457 1 95 966 LEU A N 1
ATOM 7566 C CA . LEU A 1 966 ? -13.688 -39.281 5.301 1 95 966 LEU A CA 1
ATOM 7567 C C . LEU A 1 966 ? -14.297 -38.219 6.191 1 95 966 LEU A C 1
ATOM 7569 O O . LEU A 1 966 ? -13.578 -37.5 6.898 1 95 966 LEU A O 1
ATOM 7573 N N . GLY A 1 967 ? -15.578 -38.094 6.062 1 93.75 967 GLY A N 1
ATOM 7574 C CA . GLY A 1 967 ? -16.234 -37.062 6.855 1 93.75 967 GLY A CA 1
ATOM 7575 C C . GLY A 1 967 ? -17.453 -37.562 7.605 1 93.75 967 GLY A C 1
ATOM 7576 O O . GLY A 1 967 ? -18.062 -38.562 7.199 1 93.75 967 GLY A O 1
ATOM 7577 N N . TYR A 1 968 ? -17.766 -36.906 8.711 1 94.69 968 TYR A N 1
ATOM 7578 C CA . TYR A 1 968 ? -18.938 -37.188 9.531 1 94.69 968 TYR A CA 1
ATOM 7579 C C . TYR A 1 968 ? -19.688 -35.906 9.859 1 94.69 968 TYR A C 1
ATOM 7581 O O . TYR A 1 968 ? -19.125 -34.969 10.422 1 94.69 968 TYR A O 1
ATOM 7589 N N . ASN A 1 969 ? -20.938 -35.906 9.5 1 92.25 969 ASN A N 1
ATOM 7590 C CA . ASN A 1 969 ? -21.766 -34.719 9.727 1 92.25 969 ASN A CA 1
ATOM 7591 C C . ASN A 1 969 ? -22.672 -34.906 10.938 1 92.25 969 ASN A C 1
ATOM 7593 O O . ASN A 1 969 ? -23.375 -35.906 11.047 1 92.25 969 ASN A O 1
ATOM 7597 N N . LEU A 1 970 ? -22.609 -33.938 11.852 1 91.12 970 LEU A N 1
ATOM 7598 C CA . LEU A 1 970 ? -23.469 -33.906 13.031 1 91.12 970 LEU A CA 1
ATOM 7599 C C . LEU A 1 970 ? -24.422 -32.719 12.969 1 91.12 970 LEU A C 1
ATOM 7601 O O . LEU A 1 970 ? -24 -31.594 12.641 1 91.12 970 LEU A O 1
ATOM 7605 N N . HIS A 1 971 ? -25.703 -32.969 13.094 1 87.38 971 HIS A N 1
ATOM 7606 C CA . HIS A 1 971 ? -26.688 -31.891 13.148 1 87.38 971 HIS A CA 1
ATOM 7607 C C . HIS A 1 971 ? -27.266 -31.734 14.555 1 87.38 971 HIS A C 1
ATOM 7609 O O . HIS A 1 971 ? -27.547 -32.719 15.227 1 87.38 971 HIS A O 1
ATOM 7615 N N . PHE A 1 972 ? -27.234 -30.453 14.984 1 83.81 972 PHE A N 1
ATOM 7616 C CA . PHE A 1 972 ? -27.75 -30.172 16.328 1 83.81 972 PHE A CA 1
ATOM 7617 C C . PHE A 1 972 ? -29.016 -29.344 16.266 1 83.81 972 PHE A C 1
ATOM 7619 O O . PHE A 1 972 ? -29.172 -28.5 15.367 1 83.81 972 PHE A O 1
ATOM 7626 N N . ASN A 1 973 ? -30.203 -29.703 16.859 1 65.81 973 ASN A N 1
ATOM 7627 C CA . ASN A 1 973 ? -31.438 -28.938 16.906 1 65.81 973 ASN A CA 1
ATOM 7628 C C . ASN A 1 973 ? -31.328 -27.766 17.875 1 65.81 973 ASN A C 1
ATOM 7630 O O . ASN A 1 973 ? -32.312 -27.078 18.141 1 65.81 973 ASN A O 1
ATOM 7634 N N . ARG A 1 974 ? -30.234 -27.5 18.391 1 60.03 974 ARG A N 1
ATOM 7635 C CA . ARG A 1 974 ? -30.109 -26.469 19.422 1 60.03 974 ARG A CA 1
ATOM 7636 C C . ARG A 1 974 ? -29.891 -25.094 18.812 1 60.03 974 ARG A C 1
ATOM 7638 O O . ARG A 1 974 ? -29.5 -24.984 17.641 1 60.03 974 ARG A O 1
ATOM 7645 N N . ARG A 1 975 ? -30.141 -24.031 19.625 1 62.47 975 ARG A N 1
ATOM 7646 C CA . ARG A 1 975 ? -30.219 -22.609 19.312 1 62.47 975 ARG A CA 1
ATOM 7647 C C . ARG A 1 975 ? -28.875 -22.062 18.859 1 62.47 975 ARG A C 1
ATOM 7649 O O . ARG A 1 975 ? -28.797 -21.281 17.906 1 62.47 975 ARG A O 1
ATOM 7656 N N . PHE A 1 976 ? -27.75 -22.516 19.375 1 71.44 976 PHE A N 1
ATOM 7657 C CA . PHE A 1 976 ? -26.531 -21.781 19.109 1 71.44 976 PHE A CA 1
ATOM 7658 C C . PHE A 1 976 ? -25.688 -22.5 18.062 1 71.44 976 PHE A C 1
ATOM 7660 O O . PHE A 1 976 ? -25.234 -21.891 17.094 1 71.44 976 PHE A O 1
ATOM 7667 N N . LEU A 1 977 ? -25.453 -23.938 18.109 1 83.81 977 LEU A N 1
ATOM 7668 C CA . LEU A 1 977 ? -24.688 -24.75 17.156 1 83.81 977 LEU A CA 1
ATOM 7669 C C . LEU A 1 977 ? -25.625 -25.594 16.297 1 83.81 977 LEU A C 1
ATOM 7671 O O . LEU A 1 977 ? -26.219 -26.562 16.781 1 83.81 977 LEU A O 1
ATOM 7675 N N . LYS A 1 978 ? -25.766 -25.266 15.023 1 83.06 978 LYS A N 1
ATOM 7676 C CA . LYS A 1 978 ? -26.688 -25.922 14.102 1 83.06 978 LYS A CA 1
ATOM 7677 C C . LYS A 1 978 ? -26.078 -27.203 13.547 1 83.06 978 LYS A C 1
ATOM 7679 O O . LYS A 1 978 ? -26.797 -28.172 13.266 1 83.06 978 LYS A O 1
ATOM 7684 N N . GLY A 1 979 ? -24.797 -27.141 13.289 1 88.75 979 GLY A N 1
ATOM 7685 C CA . GLY A 1 979 ? -24.172 -28.312 12.695 1 88.75 979 GLY A CA 1
ATOM 7686 C C . GLY A 1 979 ? -22.672 -28.344 12.891 1 88.75 979 GLY A C 1
ATOM 7687 O O . GLY A 1 979 ? -22.047 -27.312 13.172 1 88.75 979 GLY A O 1
ATOM 7688 N N . MET A 1 980 ? -22.188 -29.484 12.844 1 91.56 980 MET A N 1
ATOM 7689 C CA . MET A 1 980 ? -20.75 -29.75 12.961 1 91.56 980 MET A CA 1
ATOM 7690 C C . MET A 1 980 ? -20.312 -30.844 12.008 1 91.56 980 MET A C 1
ATOM 7692 O O . MET A 1 980 ? -21.016 -31.859 11.859 1 91.56 980 MET A O 1
ATOM 7696 N N . ARG A 1 981 ? -19.25 -30.609 11.32 1 93.06 981 ARG A N 1
ATOM 7697 C CA . ARG A 1 981 ? -18.672 -31.641 10.469 1 93.06 981 ARG A CA 1
ATOM 7698 C C . ARG A 1 981 ? -17.219 -31.906 10.844 1 93.06 981 ARG A C 1
ATOM 7700 O O . ARG A 1 981 ? -16.422 -30.969 10.953 1 93.06 981 ARG A O 1
ATOM 7707 N N . ILE A 1 982 ? -16.891 -33.094 11.141 1 94.75 982 ILE A N 1
ATOM 7708 C CA . ILE A 1 982 ? -15.516 -33.531 11.375 1 94.75 982 ILE A CA 1
ATOM 7709 C C . ILE A 1 982 ? -15.039 -34.406 10.211 1 94.75 982 ILE A C 1
ATOM 7711 O O . ILE A 1 982 ? -15.789 -35.219 9.703 1 94.75 982 ILE A O 1
ATOM 7715 N N . TYR A 1 983 ? -13.82 -34.094 9.805 1 93.44 983 TYR A N 1
ATOM 7716 C CA . TYR A 1 983 ? -13.359 -34.906 8.68 1 93.44 983 TYR A CA 1
ATOM 7717 C C . TYR A 1 983 ? -11.859 -35.156 8.758 1 93.44 983 TYR A C 1
ATOM 7719 O O . TYR A 1 983 ? -11.148 -34.469 9.492 1 93.44 983 TYR A O 1
ATOM 7727 N N . ALA A 1 984 ? -11.422 -36.156 8.047 1 95.06 984 ALA A N 1
ATOM 7728 C CA . ALA A 1 984 ? -10.023 -36.531 7.832 1 95.06 984 ALA A CA 1
ATOM 7729 C C . ALA A 1 984 ? -9.734 -36.75 6.352 1 95.06 984 ALA A C 1
ATOM 7731 O O . ALA A 1 984 ? -10.578 -37.281 5.621 1 95.06 984 ALA A O 1
ATOM 7732 N N . ASN A 1 985 ? -8.602 -36.312 5.906 1 94.19 985 ASN A N 1
ATOM 7733 C CA . ASN A 1 985 ? -8.211 -36.469 4.508 1 94.19 985 ASN A CA 1
ATOM 7734 C C . ASN A 1 985 ? -6.742 -36.844 4.371 1 94.19 985 ASN A C 1
ATOM 7736 O O . ASN A 1 985 ? -5.898 -36.406 5.141 1 94.19 985 ASN A O 1
ATOM 7740 N N . ILE A 1 986 ? -6.43 -37.688 3.469 1 94.88 986 ILE A N 1
ATOM 7741 C CA . ILE A 1 986 ? -5.062 -38.062 3.098 1 94.88 986 ILE A CA 1
ATOM 7742 C C . ILE A 1 986 ? -4.805 -37.656 1.648 1 94.88 986 ILE A C 1
ATOM 7744 O O . ILE A 1 986 ? -5.539 -38.062 0.744 1 94.88 986 ILE A O 1
ATOM 7748 N N . ASP A 1 987 ? -3.842 -36.812 1.463 1 92.06 987 ASP A N 1
ATOM 7749 C CA . ASP A 1 987 ? -3.428 -36.375 0.128 1 92.06 987 ASP A CA 1
ATOM 7750 C C . ASP A 1 987 ? -2.172 -37.125 -0.319 1 92.06 987 ASP A C 1
ATOM 7752 O O . ASP A 1 987 ? -1.263 -37.375 0.481 1 92.06 987 ASP A O 1
ATOM 7756 N N . ASN A 1 988 ? -2.125 -37.406 -1.615 1 91.69 988 ASN A N 1
ATOM 7757 C CA . ASN A 1 988 ? -1.008 -38.156 -2.186 1 91.69 988 ASN A CA 1
ATOM 7758 C C . ASN A 1 988 ? -0.818 -39.5 -1.49 1 91.69 988 ASN A C 1
ATOM 7760 O O . ASN A 1 988 ? 0.265 -39.781 -0.978 1 91.69 988 ASN A O 1
ATOM 7764 N N . VAL A 1 989 ? -1.833 -40.312 -1.573 1 94.31 989 VAL A N 1
ATOM 7765 C CA . VAL A 1 989 ? -1.855 -41.562 -0.853 1 94.31 989 VAL A CA 1
ATOM 7766 C C . VAL A 1 989 ? -0.83 -42.531 -1.458 1 94.31 989 VAL A C 1
ATOM 7768 O O . VAL A 1 989 ? -0.011 -43.094 -0.739 1 94.31 989 VAL A O 1
ATOM 7771 N N . HIS A 1 990 ? -1 -42.656 -2.76 1 95 990 HIS A N 1
ATOM 7772 C CA . HIS A 1 990 ? -0.081 -43.531 -3.488 1 95 990 HIS A CA 1
ATOM 7773 C C . HIS A 1 990 ? -0.037 -43.156 -4.969 1 95 990 HIS A C 1
ATOM 7775 O O . HIS A 1 990 ? -1.062 -42.812 -5.555 1 95 990 HIS A O 1
ATOM 7781 N N . THR A 1 991 ? 1.104 -43.219 -5.539 1 95.25 991 THR A N 1
ATOM 7782 C CA . THR A 1 991 ? 1.289 -42.938 -6.957 1 95.25 991 THR A CA 1
ATOM 7783 C C . THR A 1 991 ? 1.851 -44.156 -7.688 1 95.25 991 THR A C 1
ATOM 7785 O O . THR A 1 991 ? 2.957 -44.594 -7.391 1 95.25 991 THR A O 1
ATOM 7788 N N . PHE A 1 992 ? 1.082 -44.656 -8.602 1 97.25 992 PHE A N 1
ATOM 7789 C CA . PHE A 1 992 ? 1.544 -45.719 -9.484 1 97.25 992 PHE A CA 1
ATOM 7790 C C . PHE A 1 992 ? 2.314 -45.125 -10.672 1 97.25 992 PHE A C 1
ATOM 7792 O O . PHE A 1 992 ? 1.735 -44.469 -11.523 1 97.25 992 PHE A O 1
ATOM 7799 N N . THR A 1 993 ? 3.582 -45.312 -10.727 1 96.38 993 THR A N 1
ATOM 7800 C CA . THR A 1 993 ? 4.406 -44.75 -11.789 1 96.38 993 THR A CA 1
ATOM 7801 C C . THR A 1 993 ? 5.684 -45.594 -11.977 1 96.38 993 THR A C 1
ATOM 7803 O O . THR A 1 993 ? 6.078 -46.344 -11.086 1 96.38 993 THR A O 1
ATOM 7806 N N . LYS A 1 994 ? 6.27 -45.531 -13.125 1 95.06 994 LYS A N 1
ATOM 7807 C CA . LYS A 1 994 ? 7.566 -46.125 -13.406 1 95.06 994 LYS A CA 1
ATOM 7808 C C . LYS A 1 994 ? 8.688 -45.094 -13.32 1 95.06 994 LYS A C 1
ATOM 7810 O O . LYS A 1 994 ? 9.859 -45.438 -13.516 1 95.06 994 LYS A O 1
ATOM 7815 N N . PHE A 1 995 ? 8.414 -43.938 -13 1 94.56 995 PHE A N 1
ATOM 7816 C CA . PHE A 1 995 ? 9.398 -42.844 -12.922 1 94.56 995 PHE A CA 1
ATOM 7817 C C . PHE A 1 995 ? 10.273 -43.031 -11.68 1 94.56 995 PHE A C 1
ATOM 7819 O O . PHE A 1 995 ? 9.766 -43.281 -10.586 1 94.56 995 PHE A O 1
ATOM 7826 N N . ASP A 1 996 ? 11.484 -42.75 -11.812 1 90.81 996 ASP A N 1
ATOM 7827 C CA . ASP A 1 996 ? 12.438 -43.031 -10.75 1 90.81 996 ASP A CA 1
ATOM 7828 C C . ASP A 1 996 ? 12.586 -41.844 -9.805 1 90.81 996 ASP A C 1
ATOM 7830 O O . ASP A 1 996 ? 13.094 -42 -8.688 1 90.81 996 ASP A O 1
ATOM 7834 N N . GLY A 1 997 ? 12.219 -40.688 -10.211 1 90.5 997 GLY A N 1
ATOM 7835 C CA . GLY A 1 997 ? 12.359 -39.531 -9.352 1 90.5 997 GLY A CA 1
ATOM 7836 C C . GLY A 1 997 ? 11.289 -39.438 -8.273 1 90.5 997 GLY A C 1
ATOM 7837 O O . GLY A 1 997 ? 10.562 -40.406 -8.047 1 90.5 997 GLY A O 1
ATOM 7838 N N . TYR A 1 998 ? 11.289 -38.344 -7.523 1 89.38 998 TYR A N 1
ATOM 7839 C CA . TYR A 1 998 ? 10.359 -38.188 -6.414 1 89.38 998 TYR A CA 1
ATOM 7840 C C . TYR A 1 998 ? 8.922 -38.094 -6.914 1 89.38 998 TYR A C 1
ATOM 7842 O O . TYR A 1 998 ? 8 -38.594 -6.262 1 89.38 998 TYR A O 1
ATOM 7850 N N . ASP A 1 999 ? 8.734 -37.344 -8.062 1 91.56 999 ASP A N 1
ATOM 7851 C CA . ASP A 1 999 ? 7.402 -37.156 -8.625 1 91.56 999 ASP A CA 1
ATOM 7852 C C . ASP A 1 999 ? 7.469 -36.969 -10.141 1 91.56 999 ASP A C 1
ATOM 7854 O O . ASP A 1 999 ? 8.266 -36.188 -10.633 1 91.56 999 ASP A O 1
ATOM 7858 N N . PRO A 1 1000 ? 6.711 -37.656 -10.844 1 92.62 1000 PRO A N 1
ATOM 7859 C CA . PRO A 1 1000 ? 6.723 -37.531 -12.305 1 92.62 1000 PRO A CA 1
ATOM 7860 C C . PRO A 1 1000 ? 6.043 -36.25 -12.789 1 92.62 1000 PRO A C 1
ATOM 7862 O O . PRO A 1 1000 ? 6.164 -35.906 -13.961 1 92.62 1000 PRO A O 1
ATOM 7865 N N . GLU A 1 1001 ? 5.309 -35.656 -11.938 1 91.88 1001 GLU A N 1
ATOM 7866 C CA . GLU A 1 1001 ? 4.668 -34.406 -12.305 1 91.88 1001 GLU A CA 1
ATOM 7867 C C . GLU A 1 1001 ? 5.676 -33.25 -12.344 1 91.88 1001 GLU A C 1
ATOM 7869 O O . GLU A 1 1001 ? 6.008 -32.688 -11.305 1 91.88 1001 GLU A O 1
ATOM 7874 N N . VAL A 1 1002 ? 6.117 -32.875 -13.547 1 92.31 1002 VAL A N 1
ATOM 7875 C CA . VAL A 1 1002 ? 7.121 -31.828 -13.727 1 92.31 1002 VAL A CA 1
ATOM 7876 C C . VAL A 1 1002 ? 6.535 -30.688 -14.547 1 92.31 1002 VAL A C 1
ATOM 7878 O O . VAL A 1 1002 ? 5.352 -30.703 -14.898 1 92.31 1002 VAL A O 1
ATOM 7881 N N . GLY A 1 1003 ? 7.293 -29.656 -14.758 1 89.25 1003 GLY A N 1
ATOM 7882 C CA . GLY A 1 1003 ? 6.836 -28.5 -15.508 1 89.25 1003 GLY A CA 1
ATOM 7883 C C . GLY A 1 1003 ? 6.551 -28.812 -16.969 1 89.25 1003 GLY A C 1
ATOM 7884 O O . GLY A 1 1003 ? 6.773 -29.938 -17.422 1 89.25 1003 GLY A O 1
ATOM 7885 N N . LEU A 1 1004 ? 6.156 -27.781 -17.641 1 89.69 1004 LEU A N 1
ATOM 7886 C CA . LEU A 1 1004 ? 5.754 -27.922 -19.031 1 89.69 1004 LEU A CA 1
ATOM 7887 C C . LEU A 1 1004 ? 6.957 -28.266 -19.906 1 89.69 1004 LEU A C 1
ATOM 7889 O O . LEU A 1 1004 ? 6.801 -28.797 -21 1 89.69 1004 LEU A O 1
ATOM 7893 N N . ASP A 1 1005 ? 8.078 -27.953 -19.391 1 90.69 1005 ASP A N 1
ATOM 7894 C CA . ASP A 1 1005 ? 9.273 -28.266 -20.156 1 90.69 1005 ASP A CA 1
ATOM 7895 C C . ASP A 1 1005 ? 9.609 -29.75 -20.094 1 90.69 1005 ASP A C 1
ATOM 7897 O O . ASP A 1 1005 ? 10.461 -30.234 -20.844 1 90.69 1005 ASP A O 1
ATOM 7901 N N . GLY A 1 1006 ? 8.969 -30.453 -19.234 1 93.75 1006 GLY A N 1
ATOM 7902 C CA . GLY A 1 1006 ? 9.156 -31.891 -19.125 1 93.75 1006 GLY A CA 1
ATOM 7903 C C . GLY A 1 1006 ? 10.469 -32.281 -18.469 1 93.75 1006 GLY A C 1
ATOM 7904 O O . GLY A 1 1006 ? 10.922 -33.406 -18.594 1 93.75 1006 GLY A O 1
ATOM 7905 N N . ILE A 1 1007 ? 11.102 -31.359 -17.812 1 94.94 1007 ILE A N 1
ATOM 7906 C CA . ILE A 1 1007 ? 12.406 -31.641 -17.234 1 94.94 1007 ILE A CA 1
ATOM 7907 C C . ILE A 1 1007 ? 12.289 -31.75 -15.711 1 94.94 1007 ILE A C 1
ATOM 7909 O O . ILE A 1 1007 ? 11.672 -30.906 -15.07 1 94.94 1007 ILE A O 1
ATOM 7913 N N . TYR A 1 1008 ? 12.75 -32.844 -15.227 1 93.62 1008 TYR A N 1
ATOM 7914 C CA . TYR A 1 1008 ? 12.898 -33 -13.781 1 93.62 1008 TYR A CA 1
ATOM 7915 C C . TYR A 1 1008 ? 14.18 -32.344 -13.289 1 93.62 1008 TYR A C 1
ATOM 7917 O O . TYR A 1 1008 ? 15.258 -32.938 -13.391 1 93.62 1008 TYR A O 1
ATOM 7925 N N . TRP A 1 1009 ? 14.102 -31.266 -12.656 1 88.44 1009 TRP A N 1
ATOM 7926 C CA . TRP A 1 1009 ? 15.258 -30.469 -12.25 1 88.44 1009 TRP A CA 1
ATOM 7927 C C . TRP A 1 1009 ? 15.734 -30.875 -10.859 1 88.44 1009 TRP A C 1
ATOM 7929 O O . TRP A 1 1009 ? 16.703 -30.312 -10.336 1 88.44 1009 TRP A O 1
ATOM 7939 N N . GLY A 1 1010 ? 15.359 -31.875 -10.211 1 77.56 1010 GLY A N 1
ATOM 7940 C CA . GLY A 1 1010 ? 15.695 -32.344 -8.875 1 77.56 1010 GLY A CA 1
ATOM 7941 C C . GLY A 1 1010 ? 14.523 -32.281 -7.914 1 77.56 1010 GLY A C 1
ATOM 7942 O O . GLY A 1 1010 ? 14.523 -32.969 -6.891 1 77.56 1010 GLY A O 1
ATOM 7943 N N . GLY A 1 1011 ? 13.523 -31.703 -8.25 1 64.81 1011 GLY A N 1
ATOM 7944 C CA . GLY A 1 1011 ? 12.18 -31.578 -7.711 1 64.81 1011 GLY A CA 1
ATOM 7945 C C . GLY A 1 1011 ? 12.148 -31.5 -6.195 1 64.81 1011 GLY A C 1
ATOM 7946 O O . GLY A 1 1011 ? 13.086 -31.953 -5.527 1 64.81 1011 GLY A O 1
ATOM 7947 N N . TYR A 1 1012 ? 11.344 -30.875 -5.574 1 70.94 1012 TYR A N 1
ATOM 7948 C CA . TYR A 1 1012 ? 10.914 -30.922 -4.184 1 70.94 1012 TYR A CA 1
ATOM 7949 C C . TYR A 1 1012 ? 10.18 -32.219 -3.877 1 70.94 1012 TYR A C 1
ATOM 7951 O O . TYR A 1 1012 ? 9.305 -32.656 -4.637 1 70.94 1012 TYR A O 1
ATOM 7959 N N . PRO A 1 1013 ? 10.664 -32.938 -2.887 1 80.06 1013 PRO A N 1
ATOM 7960 C CA . PRO A 1 1013 ? 9.953 -34.188 -2.598 1 80.06 1013 PRO A CA 1
ATOM 7961 C C . PRO A 1 1013 ? 8.453 -33.969 -2.4 1 80.06 1013 PRO A C 1
ATOM 7963 O O . PRO A 1 1013 ? 8.039 -33 -1.784 1 80.06 1013 PRO A O 1
ATOM 7966 N N . LYS A 1 1014 ? 7.719 -34.781 -3.064 1 86.56 1014 LYS A N 1
ATOM 7967 C CA . LYS A 1 1014 ? 6.273 -34.688 -2.883 1 86.56 1014 LYS A CA 1
ATOM 7968 C C . LYS A 1 1014 ? 5.855 -35.281 -1.531 1 86.56 1014 LYS A C 1
ATOM 7970 O O . LYS A 1 1014 ? 6.191 -36.406 -1.204 1 86.56 1014 LYS A O 1
ATOM 7975 N N . LEU A 1 1015 ? 5.172 -34.562 -0.777 1 91.88 1015 LEU A N 1
ATOM 7976 C CA . LEU A 1 1015 ? 4.832 -34.938 0.589 1 91.88 1015 LEU A CA 1
ATOM 7977 C C . LEU A 1 1015 ? 3.441 -35.562 0.649 1 91.88 1015 LEU A C 1
ATOM 7979 O O . LEU A 1 1015 ? 2.562 -35.219 -0.139 1 91.88 1015 LEU A O 1
ATOM 7983 N N . ARG A 1 1016 ? 3.287 -36.562 1.487 1 94.31 1016 ARG A N 1
ATOM 7984 C CA . ARG A 1 1016 ? 1.972 -37.031 1.902 1 94.31 1016 ARG A CA 1
ATOM 7985 C C . ARG A 1 1016 ? 1.415 -36.188 3.041 1 94.31 1016 ARG A C 1
ATOM 7987 O O . ARG A 1 1016 ? 2.125 -35.875 4 1 94.31 1016 ARG A O 1
ATOM 7994 N N . LYS A 1 1017 ? 0.233 -35.781 2.889 1 93.31 1017 LYS A N 1
ATOM 7995 C CA . LYS A 1 1017 ? -0.356 -34.875 3.857 1 93.31 1017 LYS A CA 1
ATOM 7996 C C . LYS A 1 1017 ? -1.549 -35.5 4.566 1 93.31 1017 LYS A C 1
ATOM 7998 O O . LYS A 1 1017 ? -2.41 -36.125 3.92 1 93.31 1017 LYS A O 1
ATOM 8003 N N . TYR A 1 1018 ? -1.572 -35.406 5.848 1 95.38 1018 TYR A N 1
ATOM 8004 C CA . TYR A 1 1018 ? -2.688 -35.812 6.691 1 95.38 1018 TYR A CA 1
ATOM 8005 C C . TYR A 1 1018 ? -3.426 -34.625 7.254 1 95.38 1018 TYR A C 1
ATOM 8007 O O . TYR A 1 1018 ? -2.84 -33.812 7.973 1 95.38 1018 TYR A O 1
ATOM 8015 N N . THR A 1 1019 ? -4.633 -34.562 6.898 1 95.06 1019 THR A N 1
ATOM 8016 C CA . THR A 1 1019 ? -5.422 -33.438 7.324 1 95.06 1019 THR A CA 1
ATOM 8017 C C . THR A 1 1019 ? -6.512 -33.844 8.305 1 95.06 1019 THR A C 1
ATOM 8019 O O . THR A 1 1019 ? -7.164 -34.875 8.109 1 95.06 1019 THR A O 1
ATOM 8022 N N . VAL A 1 1020 ? -6.625 -33.094 9.367 1 95.69 1020 VAL A N 1
ATOM 8023 C CA . VAL A 1 1020 ? -7.781 -33.188 10.258 1 95.69 1020 VAL A CA 1
ATOM 8024 C C . VAL A 1 1020 ? -8.461 -31.812 10.328 1 95.69 1020 VAL A C 1
ATOM 8026 O O . VAL A 1 1020 ? -7.797 -30.781 10.453 1 95.69 1020 VAL A O 1
ATOM 8029 N N . GLY A 1 1021 ? -9.781 -31.891 10.109 1 94.31 1021 GLY A N 1
ATOM 8030 C CA . GLY A 1 1021 ? -10.484 -30.625 10.109 1 94.31 1021 GLY A CA 1
ATOM 8031 C C . GLY A 1 1021 ? -11.82 -30.672 10.836 1 94.31 1021 GLY A C 1
ATOM 8032 O O . GLY A 1 1021 ? -12.367 -31.75 11.062 1 94.31 1021 GLY A O 1
ATOM 8033 N N . ILE A 1 1022 ? -12.281 -29.5 11.242 1 94.69 1022 ILE A N 1
ATOM 8034 C CA . ILE A 1 1022 ? -13.562 -29.312 11.906 1 94.69 1022 ILE A CA 1
ATOM 8035 C C . ILE A 1 1022 ? -14.281 -28.109 11.32 1 94.69 1022 ILE A C 1
ATOM 8037 O O . ILE A 1 1022 ? -13.672 -27.047 11.117 1 94.69 1022 ILE A O 1
ATOM 8041 N N . ASP A 1 1023 ? -15.562 -28.312 10.961 1 92.44 1023 ASP A N 1
ATOM 8042 C CA . ASP A 1 1023 ? -16.438 -27.234 10.5 1 92.44 1023 ASP A CA 1
ATOM 8043 C C . ASP A 1 1023 ? -17.578 -27 11.492 1 92.44 1023 ASP A C 1
ATOM 8045 O O . ASP A 1 1023 ? -18.375 -27.906 11.758 1 92.44 1023 ASP A O 1
ATOM 8049 N N . LEU A 1 1024 ? -17.656 -25.812 11.969 1 93.75 1024 LEU A N 1
ATOM 8050 C CA . LEU A 1 1024 ? -18.719 -25.438 12.898 1 93.75 1024 LEU A CA 1
ATOM 8051 C C . LEU A 1 1024 ? -19.688 -24.453 12.25 1 93.75 1024 LEU A C 1
ATOM 8053 O O . LEU A 1 1024 ? -19.266 -23.484 11.633 1 93.75 1024 LEU A O 1
ATOM 8057 N N . ASN A 1 1025 ? -20.922 -24.766 12.352 1 89.38 1025 ASN A N 1
ATOM 8058 C CA . ASN A 1 1025 ? -21.984 -23.875 11.883 1 89.38 1025 ASN A CA 1
ATOM 8059 C C . ASN A 1 1025 ? -22.891 -23.438 13.031 1 89.38 1025 ASN A C 1
ATOM 8061 O O . ASN A 1 1025 ? -23.5 -24.266 13.703 1 89.38 1025 ASN A O 1
ATOM 8065 N N . PHE A 1 1026 ? -23.109 -22.25 13.109 1 88 1026 PHE A N 1
ATOM 8066 C CA . PHE A 1 1026 ? -23.875 -21.703 14.234 1 88 1026 PHE A CA 1
ATOM 8067 C C . PHE A 1 1026 ? -25.172 -21.078 13.742 1 88 1026 PHE A C 1
ATOM 8069 O O . PHE A 1 1026 ? -25.25 -20.609 12.617 1 88 1026 PHE A O 1
ATOM 8076 N N . MET B 1 1 ? -47.875 -50.281 48.969 1 18.77 1 MET B N 1
ATOM 8077 C CA . MET B 1 1 ? -49.219 -50.031 48.531 1 18.77 1 MET B CA 1
ATOM 8078 C C . MET B 1 1 ? -49.25 -49.125 47.312 1 18.77 1 MET B C 1
ATOM 8080 O O . MET B 1 1 ? -49.375 -47.906 47.438 1 18.77 1 MET B O 1
ATOM 8084 N N . LYS B 1 2 ? -48.469 -49.25 46.406 1 23.12 2 LYS B N 1
ATOM 8085 C CA . LYS B 1 2 ? -47.562 -48.5 45.531 1 23.12 2 LYS B CA 1
ATOM 8086 C C . LYS B 1 2 ? -48.25 -48.094 44.25 1 23.12 2 LYS B C 1
ATOM 8088 O O . LYS B 1 2 ? -47.719 -47.281 43.469 1 23.12 2 LYS B O 1
ATOM 8093 N N . PRO B 1 3 ? -49.594 -48.656 43.969 1 23.19 3 PRO B N 1
ATOM 8094 C CA . PRO B 1 3 ? -49.719 -49.125 42.594 1 23.19 3 PRO B CA 1
ATOM 8095 C C . PRO B 1 3 ? -50.188 -48 41.625 1 23.19 3 PRO B C 1
ATOM 8097 O O . PRO B 1 3 ? -49.719 -47.906 40.5 1 23.19 3 PRO B O 1
ATOM 8100 N N . ASN B 1 4 ? -51.281 -47.25 41.812 1 20.47 4 ASN B N 1
ATOM 8101 C CA . ASN B 1 4 ? -52.406 -47.281 40.906 1 20.47 4 ASN B CA 1
ATOM 8102 C C . ASN B 1 4 ? -52.312 -46.125 39.906 1 20.47 4 ASN B C 1
ATOM 8104 O O . ASN B 1 4 ? -53.281 -45.812 39.219 1 20.47 4 ASN B O 1
ATOM 8108 N N . LEU B 1 5 ? -51.375 -45.094 39.844 1 24 5 LEU B N 1
ATOM 8109 C CA . LEU B 1 5 ? -51.75 -43.688 39.594 1 24 5 LEU B CA 1
ATOM 8110 C C . LEU B 1 5 ? -51.938 -43.438 38.094 1 24 5 LEU B C 1
ATOM 8112 O O . LEU B 1 5 ? -51.062 -42.844 37.469 1 24 5 LEU B O 1
ATOM 8116 N N . ARG B 1 6 ? -52.281 -44.406 37.156 1 27.52 6 ARG B N 1
ATOM 8117 C CA . ARG B 1 6 ? -52.125 -44.406 35.719 1 27.52 6 ARG B CA 1
ATOM 8118 C C . ARG B 1 6 ? -53.094 -43.438 35.062 1 27.52 6 ARG B C 1
ATOM 8120 O O . ARG B 1 6 ? -52.938 -43.094 33.875 1 27.52 6 ARG B O 1
ATOM 8127 N N . THR B 1 7 ? -54.312 -43.312 35.594 1 26.64 7 THR B N 1
ATOM 8128 C CA . THR B 1 7 ? -55.531 -43.094 34.844 1 26.64 7 THR B CA 1
ATOM 8129 C C . THR B 1 7 ? -55.594 -41.656 34.312 1 26.64 7 THR B C 1
ATOM 8131 O O . THR B 1 7 ? -56.094 -41.438 33.188 1 26.64 7 THR B O 1
ATOM 8134 N N . ASN B 1 8 ? -55.438 -40.656 35.125 1 25.67 8 ASN B N 1
ATOM 8135 C CA . ASN B 1 8 ? -56.219 -39.406 35.031 1 25.67 8 ASN B CA 1
ATOM 8136 C C . ASN B 1 8 ? -55.656 -38.469 34 1 25.67 8 ASN B C 1
ATOM 8138 O O . ASN B 1 8 ? -56.156 -37.344 33.844 1 25.67 8 ASN B O 1
ATOM 8142 N N . LEU B 1 9 ? -54.375 -38.75 33.469 1 28.45 9 LEU B N 1
ATOM 8143 C CA . LEU B 1 9 ? -53.656 -37.562 32.969 1 28.45 9 LEU B CA 1
ATOM 8144 C C . LEU B 1 9 ? -54.188 -37.188 31.594 1 28.45 9 LEU B C 1
ATOM 8146 O O . LEU B 1 9 ? -53.656 -36.25 30.969 1 28.45 9 LEU B O 1
ATOM 8150 N N . GLY B 1 10 ? -55.125 -38.031 31.016 1 29.53 10 GLY B N 1
ATOM 8151 C CA . GLY B 1 10 ? -55.625 -37.844 29.656 1 29.53 10 GLY B CA 1
ATOM 8152 C C . GLY B 1 10 ? -56.406 -36.562 29.469 1 29.53 10 GLY B C 1
ATOM 8153 O O . GLY B 1 10 ? -56.438 -36 28.375 1 29.53 10 GLY B O 1
ATOM 8154 N N . ARG B 1 11 ? -57.25 -36.375 30.453 1 31.06 11 ARG B N 1
ATOM 8155 C CA . ARG B 1 11 ? -58.281 -35.344 30.344 1 31.06 11 ARG B CA 1
ATOM 8156 C C . ARG B 1 11 ? -57.656 -33.938 30.234 1 31.06 11 ARG B C 1
ATOM 8158 O O . ARG B 1 11 ? -58.312 -33.031 29.734 1 31.06 11 ARG B O 1
ATOM 8165 N N . PHE B 1 12 ? -56.531 -33.844 30.922 1 29.44 12 PHE B N 1
ATOM 8166 C CA . PHE B 1 12 ? -56.094 -32.5 31.156 1 29.44 12 PHE B CA 1
ATOM 8167 C C . PHE B 1 12 ? -55.656 -31.812 29.859 1 29.44 12 PHE B C 1
ATOM 8169 O O . PHE B 1 12 ? -55.75 -30.594 29.734 1 29.44 12 PHE B O 1
ATOM 8176 N N . LEU B 1 13 ? -55.188 -32.719 28.906 1 29.05 13 LEU B N 1
ATOM 8177 C CA . LEU B 1 13 ? -54.5 -32.062 27.781 1 29.05 13 LEU B CA 1
ATOM 8178 C C . LEU B 1 13 ? -55.531 -31.484 26.812 1 29.05 13 LEU B C 1
ATOM 8180 O O . LEU B 1 13 ? -55.156 -30.672 25.953 1 29.05 13 LEU B O 1
ATOM 8184 N N . LEU B 1 14 ? -56.781 -31.969 26.984 1 30.62 14 LEU B N 1
ATOM 8185 C CA . LEU B 1 14 ? -57.844 -31.5 26.078 1 30.62 14 LEU B CA 1
ATOM 8186 C C . LEU B 1 14 ? -58.094 -30.016 26.25 1 30.62 14 LEU B C 1
ATOM 8188 O O . LEU B 1 14 ? -58.344 -29.297 25.281 1 30.62 14 LEU B O 1
ATOM 8192 N N . GLY B 1 15 ? -58.156 -29.641 27.562 1 28.97 15 GLY B N 1
ATOM 8193 C CA . GLY B 1 15 ? -58.688 -28.312 27.859 1 28.97 15 GLY B CA 1
ATOM 8194 C C . GLY B 1 15 ? -57.844 -27.203 27.266 1 28.97 15 GLY B C 1
ATOM 8195 O O . GLY B 1 15 ? -58.344 -26.125 26.953 1 28.97 15 GLY B O 1
ATOM 8196 N N . ALA B 1 16 ? -56.5 -27.469 27.297 1 30.59 16 ALA B N 1
ATOM 8197 C CA . ALA B 1 16 ? -55.656 -26.297 27.078 1 30.59 16 ALA B CA 1
ATOM 8198 C C . ALA B 1 16 ? -55.719 -25.812 25.641 1 30.59 16 ALA B C 1
ATOM 8200 O O . ALA B 1 16 ? -55.438 -24.656 25.344 1 30.59 16 ALA B O 1
ATOM 8201 N N . VAL B 1 17 ? -56.156 -26.75 24.734 1 31.06 17 VAL B N 1
ATOM 8202 C CA . VAL B 1 17 ? -56.094 -26.359 23.328 1 31.06 17 VAL B CA 1
ATOM 8203 C C . VAL B 1 17 ? -57.219 -25.375 23.031 1 31.06 17 VAL B C 1
ATOM 8205 O O . VAL B 1 17 ? -57.156 -24.625 22.047 1 31.06 17 VAL B O 1
ATOM 8208 N N . LEU B 1 18 ? -58.312 -25.547 23.797 1 29.11 18 LEU B N 1
ATOM 8209 C CA . LEU B 1 18 ? -59.469 -24.75 23.438 1 29.11 18 LEU B CA 1
ATOM 8210 C C . LEU B 1 18 ? -59.219 -23.266 23.625 1 29.11 18 LEU B C 1
ATOM 8212 O O . LEU B 1 18 ? -59.906 -22.422 23.062 1 29.11 18 LEU B O 1
ATOM 8216 N N . LEU B 1 19 ? -58.438 -22.953 24.656 1 28.78 19 LEU B N 1
ATOM 8217 C CA . LEU B 1 19 ? -58.562 -21.547 25.047 1 28.78 19 LEU B CA 1
ATOM 8218 C C . LEU B 1 19 ? -57.906 -20.641 24 1 28.78 19 LEU B C 1
ATOM 8220 O O . LEU B 1 19 ? -58.062 -19.422 24.062 1 28.78 19 LEU B O 1
ATOM 8224 N N . LEU B 1 20 ? -56.969 -21.156 23.203 1 29.14 20 LEU B N 1
ATOM 8225 C CA . LEU B 1 20 ? -56.156 -20.141 22.516 1 29.14 20 LEU B CA 1
ATOM 8226 C C . LEU B 1 20 ? -56.906 -19.609 21.297 1 29.14 20 LEU B C 1
ATOM 8228 O O . LEU B 1 20 ? -56.312 -18.875 20.484 1 29.14 20 LEU B O 1
ATOM 8232 N N . ALA B 1 21 ? -58.031 -20.234 20.922 1 29.91 21 ALA B N 1
ATOM 8233 C CA . ALA B 1 21 ? -58.656 -19.719 19.703 1 29.91 21 ALA B CA 1
ATOM 8234 C C . ALA B 1 21 ? -59.281 -18.359 19.953 1 29.91 21 ALA B C 1
ATOM 8236 O O . ALA B 1 21 ? -60.5 -18.234 20.078 1 29.91 21 ALA B O 1
ATOM 8237 N N . ALA B 1 22 ? -58.875 -17.578 20.906 1 31 22 ALA B N 1
ATOM 8238 C CA . ALA B 1 22 ? -59.594 -16.328 21.016 1 31 22 ALA B CA 1
ATOM 8239 C C . ALA B 1 22 ? -59.5 -15.523 19.719 1 31 22 ALA B C 1
ATOM 8241 O O . ALA B 1 22 ? -58.406 -15.359 19.172 1 31 22 ALA B O 1
ATOM 8242 N N . GLY B 1 23 ? -60.594 -15.523 18.984 1 30.56 23 GLY B N 1
ATOM 8243 C CA . GLY B 1 23 ? -60.938 -14.781 17.797 1 30.56 23 GLY B CA 1
ATOM 8244 C C . GLY B 1 23 ? -60.562 -13.312 17.859 1 30.56 23 GLY B C 1
ATOM 8245 O O . GLY B 1 23 ? -61 -12.594 18.75 1 30.56 23 GLY B O 1
ATOM 8246 N N . THR B 1 24 ? -59.406 -12.984 17.547 1 32.69 24 THR B N 1
ATOM 8247 C CA . THR B 1 24 ? -59.062 -11.562 17.484 1 32.69 24 THR B CA 1
ATOM 8248 C C . THR B 1 24 ? -60 -10.844 16.5 1 32.69 24 THR B C 1
ATOM 8250 O O . THR B 1 24 ? -60.125 -11.273 15.352 1 32.69 24 THR B O 1
ATOM 8253 N N . VAL B 1 25 ? -61.094 -10.289 16.891 1 34.66 25 VAL B N 1
ATOM 8254 C CA . VAL B 1 25 ? -61.969 -9.328 16.25 1 34.66 25 VAL B CA 1
ATOM 8255 C C . VAL B 1 25 ? -61.125 -8.234 15.586 1 34.66 25 VAL B C 1
ATOM 8257 O O . VAL B 1 25 ? -60.406 -7.496 16.266 1 34.66 25 VAL B O 1
ATOM 8260 N N . TRP B 1 26 ? -60.812 -8.445 14.328 1 38.22 26 TRP B N 1
ATOM 8261 C CA . TRP B 1 26 ? -60.188 -7.387 13.555 1 38.22 26 TRP B CA 1
ATOM 8262 C C . TRP B 1 26 ? -61.094 -6.168 13.453 1 38.22 26 TRP B C 1
ATOM 8264 O O . TRP B 1 26 ? -62.219 -6.27 12.992 1 38.22 26 TRP B O 1
ATOM 8274 N N . ALA B 1 27 ? -61 -5.246 14.188 1 45.16 27 ALA B N 1
ATOM 8275 C CA . ALA B 1 27 ? -61.688 -3.953 14.133 1 45.16 27 ALA B CA 1
ATOM 8276 C C . ALA B 1 27 ? -61.5 -3.291 12.773 1 45.16 27 ALA B C 1
ATOM 8278 O O . ALA B 1 27 ? -60.406 -3.297 12.219 1 45.16 27 ALA B O 1
ATOM 8279 N N . GLN B 1 28 ? -62.5 -3.039 11.914 1 53.47 28 GLN B N 1
ATOM 8280 C CA . GLN B 1 28 ? -62.594 -2.369 10.625 1 53.47 28 GLN B CA 1
ATOM 8281 C C . GLN B 1 28 ? -61.938 -1.005 10.648 1 53.47 28 GLN B C 1
ATOM 8283 O O . GLN B 1 28 ? -62.156 -0.214 11.57 1 53.47 28 GLN B O 1
ATOM 8288 N N . PRO B 1 29 ? -61 -0.729 9.742 1 63.84 29 PRO B N 1
ATOM 8289 C CA . PRO B 1 29 ? -60.344 0.587 9.758 1 63.84 29 PRO B CA 1
ATOM 8290 C C . PRO B 1 29 ? -61.344 1.725 9.453 1 63.84 29 PRO B C 1
ATOM 8292 O O . PRO B 1 29 ? -62.156 1.604 8.555 1 63.84 29 PRO B O 1
ATOM 8295 N N . GLN B 1 30 ? -61.594 2.598 10.289 1 75.06 30 GLN B N 1
ATOM 8296 C CA . GLN B 1 30 ? -62.344 3.824 10.062 1 75.06 30 GLN B CA 1
ATOM 8297 C C . GLN B 1 30 ? -61.438 4.926 9.5 1 75.06 30 GLN B C 1
ATOM 8299 O O . GLN B 1 30 ? -60.25 4.98 9.805 1 75.06 30 GLN B O 1
ATOM 8304 N N . ASN B 1 31 ? -61.969 5.648 8.531 1 78.12 31 ASN B N 1
ATOM 8305 C CA . ASN B 1 31 ? -61.281 6.805 7.988 1 78.12 31 ASN B CA 1
ATOM 8306 C C . ASN B 1 31 ? -61.156 7.926 9.016 1 78.12 31 ASN B C 1
ATOM 8308 O O . ASN B 1 31 ? -62.156 8.453 9.484 1 78.12 31 ASN B O 1
ATOM 8312 N N . ILE B 1 32 ? -60 8.109 9.445 1 80.12 32 ILE B N 1
ATOM 8313 C CA . ILE B 1 32 ? -59.812 9.164 10.43 1 80.12 32 ILE B CA 1
ATOM 8314 C C . ILE B 1 32 ? -59.156 10.375 9.766 1 80.12 32 ILE B C 1
ATOM 8316 O O . ILE B 1 32 ? -58.312 10.219 8.859 1 80.12 32 ILE B O 1
ATOM 8320 N N . ARG B 1 33 ? -59.625 11.586 10.164 1 81.75 33 ARG B N 1
ATOM 8321 C CA . ARG B 1 33 ? -59.062 12.883 9.789 1 81.75 33 ARG B CA 1
ATOM 8322 C C . ARG B 1 33 ? -58.5 13.617 11 1 81.75 33 ARG B C 1
ATOM 8324 O O . ARG B 1 33 ? -59.031 13.461 12.117 1 81.75 33 ARG B O 1
ATOM 8331 N N . GLY B 1 34 ? -57.406 14.172 10.797 1 82.75 34 GLY B N 1
ATOM 8332 C CA . GLY B 1 34 ? -56.844 14.969 11.883 1 82.75 34 GLY B CA 1
ATOM 8333 C C . GLY B 1 34 ? -56.062 16.172 11.398 1 82.75 34 GLY B C 1
ATOM 8334 O O . GLY B 1 34 ? -55.875 16.359 10.195 1 82.75 34 GLY B O 1
ATOM 8335 N N . LYS B 1 35 ? -55.812 17.109 12.258 1 82.62 35 LYS B N 1
ATOM 8336 C CA . LYS B 1 35 ? -54.969 18.297 12.047 1 82.62 35 LYS B CA 1
ATOM 8337 C C . LYS B 1 35 ? -53.844 18.344 13.062 1 82.62 35 LYS B C 1
ATOM 8339 O O . LYS B 1 35 ? -54.062 18.25 14.266 1 82.62 35 LYS B O 1
ATOM 8344 N N . ILE B 1 36 ? -52.719 18.359 12.531 1 83.81 36 ILE B N 1
ATOM 8345 C CA . ILE B 1 36 ? -51.5 18.469 13.359 1 83.81 36 ILE B CA 1
ATOM 8346 C C . ILE B 1 36 ? -51.062 19.922 13.453 1 83.81 36 ILE B C 1
ATOM 8348 O O . ILE B 1 36 ? -50.844 20.578 12.438 1 83.81 36 ILE B O 1
ATOM 8352 N N . THR B 1 37 ? -50.969 20.422 14.664 1 80.69 37 THR B N 1
ATOM 8353 C CA . THR B 1 37 ? -50.5 21.781 14.914 1 80.69 37 THR B CA 1
ATOM 8354 C C . THR B 1 37 ? -49.375 21.812 15.922 1 80.69 37 THR B C 1
ATOM 8356 O O . THR B 1 37 ? -49.188 20.844 16.688 1 80.69 37 THR B O 1
ATOM 8359 N N . ASP B 1 38 ? -48.531 22.859 15.898 1 73.75 38 ASP B N 1
ATOM 8360 C CA . ASP B 1 38 ? -47.5 23.094 16.922 1 73.75 38 ASP B CA 1
ATOM 8361 C C . ASP B 1 38 ? -48.094 23.781 18.141 1 73.75 38 ASP B C 1
ATOM 8363 O O . ASP B 1 38 ? -49.281 24.094 18.156 1 73.75 38 ASP B O 1
ATOM 8367 N N . PRO B 1 39 ? -47.281 23.906 19.219 1 69.5 39 PRO B N 1
ATOM 8368 C CA . PRO B 1 39 ? -47.844 24.516 20.422 1 69.5 39 PRO B CA 1
ATOM 8369 C C . PRO B 1 39 ? -48.375 25.922 20.188 1 69.5 39 PRO B C 1
ATOM 8371 O O . PRO B 1 39 ? -49.188 26.422 20.953 1 69.5 39 PRO B O 1
ATOM 8374 N N . ALA B 1 40 ? -47.906 26.531 19.188 1 66.5 40 ALA B N 1
ATOM 8375 C CA . ALA B 1 40 ? -48.375 27.875 18.859 1 66.5 40 ALA B CA 1
ATOM 8376 C C . ALA B 1 40 ? -49.656 27.828 18.016 1 66.5 40 ALA B C 1
ATOM 8378 O O . ALA B 1 40 ? -50.156 28.859 17.578 1 66.5 40 ALA B O 1
ATOM 8379 N N . GLY B 1 41 ? -50.094 26.734 17.672 1 72 41 GLY B N 1
ATOM 8380 C CA . GLY B 1 41 ? -51.344 26.562 16.938 1 72 41 GLY B CA 1
ATOM 8381 C C . GLY B 1 41 ? -51.125 26.562 15.43 1 72 41 GLY B C 1
ATOM 8382 O O . GLY B 1 41 ? -52.094 26.594 14.672 1 72 41 GLY B O 1
ATOM 8383 N N . GLN B 1 42 ? -49.938 26.578 15.016 1 74 42 GLN B N 1
ATOM 8384 C CA . GLN B 1 42 ? -49.656 26.562 13.586 1 74 42 GLN B CA 1
ATOM 8385 C C . GLN B 1 42 ? -49.656 25.141 13.031 1 74 42 GLN B C 1
ATOM 8387 O O . GLN B 1 42 ? -49.156 24.219 13.695 1 74 42 GLN B O 1
ATOM 8392 N N . PRO B 1 43 ? -50.125 25.016 11.758 1 77.81 43 PRO B N 1
ATOM 8393 C CA . PRO B 1 43 ? -50.156 23.672 11.18 1 77.81 43 PRO B CA 1
ATOM 8394 C C . PRO B 1 43 ? -48.75 23.125 10.93 1 77.81 43 PRO B C 1
ATOM 8396 O O . PRO B 1 43 ? -47.844 23.875 10.516 1 77.81 43 PRO B O 1
ATOM 8399 N N . VAL B 1 44 ? -48.438 21.969 11.352 1 77.25 44 VAL B N 1
ATOM 8400 C CA . VAL B 1 44 ? -47.188 21.281 11.133 1 77.25 44 VAL B CA 1
ATOM 8401 C C . VAL B 1 44 ? -47.281 20.422 9.875 1 77.25 44 VAL B C 1
ATOM 8403 O O . VAL B 1 44 ? -47.75 19.281 9.93 1 77.25 44 VAL B O 1
ATOM 8406 N N . ALA B 1 45 ? -46.812 21.094 8.82 1 74.44 45 ALA B N 1
ATOM 8407 C CA . ALA B 1 45 ? -46.844 20.422 7.527 1 74.44 45 ALA B CA 1
ATOM 8408 C C . ALA B 1 45 ? -45.719 19.375 7.445 1 74.44 45 ALA B C 1
ATOM 8410 O O . ALA B 1 45 ? -44.625 19.594 7.945 1 74.44 45 ALA B O 1
ATOM 8411 N N . GLY B 1 46 ? -46 18.156 6.855 1 72.94 46 GLY B N 1
ATOM 8412 C CA . GLY B 1 46 ? -45 17.141 6.574 1 72.94 46 GLY B CA 1
ATOM 8413 C C . GLY B 1 46 ? -44.812 16.172 7.723 1 72.94 46 GLY B C 1
ATOM 8414 O O . GLY B 1 46 ? -43.969 15.273 7.648 1 72.94 46 GLY B O 1
ATOM 8415 N N . ALA B 1 47 ? -45.5 16.344 8.859 1 76.81 47 ALA B N 1
ATOM 8416 C CA . ALA B 1 47 ? -45.406 15.406 9.977 1 76.81 47 ALA B CA 1
ATOM 8417 C C . ALA B 1 47 ? -45.844 14.008 9.539 1 76.81 47 ALA B C 1
ATOM 8419 O O . ALA B 1 47 ? -46.875 13.836 8.875 1 76.81 47 ALA B O 1
ATOM 8420 N N . SER B 1 48 ? -45.094 13.094 9.898 1 80.25 48 SER B N 1
ATOM 8421 C CA . SER B 1 48 ? -45.406 11.703 9.578 1 80.25 48 SER B CA 1
ATOM 8422 C C . SER B 1 48 ? -46.438 11.133 10.555 1 80.25 48 SER B C 1
ATOM 8424 O O . SER B 1 48 ? -46.25 11.227 11.766 1 80.25 48 SER B O 1
ATOM 8426 N N . VAL B 1 49 ? -47.531 10.648 10.016 1 82.88 49 VAL B N 1
ATOM 8427 C CA . VAL B 1 49 ? -48.562 9.969 10.797 1 82.88 49 VAL B CA 1
ATOM 8428 C C . VAL B 1 49 ? -48.625 8.5 10.406 1 82.88 49 VAL B C 1
ATOM 8430 O O . VAL B 1 49 ? -49 8.156 9.273 1 82.88 49 VAL B O 1
ATOM 8433 N N . ILE B 1 50 ? -48.188 7.676 11.273 1 80.44 50 ILE B N 1
ATOM 8434 C CA . ILE B 1 50 ? -48.125 6.242 11 1 80.44 50 ILE B CA 1
ATOM 8435 C C . ILE B 1 50 ? -48.938 5.488 12.062 1 80.44 50 ILE B C 1
ATOM 8437 O O . ILE B 1 50 ? -48.938 5.883 13.234 1 80.44 50 ILE B O 1
ATOM 8441 N N . VAL B 1 51 ? -49.812 4.469 11.672 1 79.88 51 VAL B N 1
ATOM 8442 C CA . VAL B 1 51 ? -50.406 3.543 12.633 1 79.88 51 VAL B CA 1
ATOM 8443 C C . VAL B 1 51 ? -49.312 2.682 13.266 1 79.88 51 VAL B C 1
ATOM 8445 O O . VAL B 1 51 ? -48.625 1.93 12.57 1 79.88 51 VAL B O 1
ATOM 8448 N N . LYS B 1 52 ? -49 2.988 14.578 1 76.69 52 LYS B N 1
ATOM 8449 C CA . LYS B 1 52 ? -47.906 2.367 15.32 1 76.69 52 LYS B CA 1
ATOM 8450 C C . LYS B 1 52 ? -47.875 0.859 15.094 1 76.69 52 LYS B C 1
ATOM 8452 O O . LYS B 1 52 ? -48.906 0.182 15.234 1 76.69 52 LYS B O 1
ATOM 8457 N N . GLY B 1 53 ? -46.719 0.271 14.641 1 66.19 53 GLY B N 1
ATOM 8458 C CA . GLY B 1 53 ? -46.5 -1.153 14.43 1 66.19 53 GLY B CA 1
ATOM 8459 C C . GLY B 1 53 ? -46.781 -1.591 13.008 1 66.19 53 GLY B C 1
ATOM 8460 O O . GLY B 1 53 ? -46.688 -2.777 12.68 1 66.19 53 GLY B O 1
ATOM 8461 N N . THR B 1 54 ? -47.406 -0.65 12.188 1 66.94 54 THR B N 1
ATOM 8462 C CA . THR B 1 54 ? -47.688 -0.959 10.797 1 66.94 54 THR B CA 1
ATOM 8463 C C . THR B 1 54 ? -46.906 -0.022 9.867 1 66.94 54 THR B C 1
ATOM 8465 O O . THR B 1 54 ? -46.25 0.922 10.328 1 66.94 54 THR B O 1
ATOM 8468 N N . THR B 1 55 ? -46.938 -0.373 8.602 1 66.56 55 THR B N 1
ATOM 8469 C CA . THR B 1 55 ? -46.344 0.512 7.59 1 66.56 55 THR B CA 1
ATOM 8470 C C . THR B 1 55 ? -47.406 1.43 7.004 1 66.56 55 THR B C 1
ATOM 8472 O O . THR B 1 55 ? -47.156 2.17 6.055 1 66.56 55 THR B O 1
ATOM 8475 N N . ASN B 1 56 ? -48.562 1.44 7.562 1 73.81 56 ASN B N 1
ATOM 8476 C CA . ASN B 1 56 ? -49.656 2.305 7.129 1 73.81 56 ASN B CA 1
ATOM 8477 C C . ASN B 1 56 ? -49.531 3.713 7.699 1 73.81 56 ASN B C 1
ATOM 8479 O O . ASN B 1 56 ? -49.625 3.91 8.914 1 73.81 56 ASN B O 1
ATOM 8483 N N . GLY B 1 57 ? -49.031 4.59 6.965 1 75.56 57 GLY B N 1
ATOM 8484 C CA . GLY B 1 57 ? -48.844 5.961 7.414 1 75.56 57 GLY B CA 1
ATOM 8485 C C . GLY B 1 57 ? -49.062 6.984 6.32 1 75.56 57 GLY B C 1
ATOM 8486 O O . GLY B 1 57 ? -49.25 6.625 5.156 1 75.56 57 GLY B O 1
ATOM 8487 N N . THR B 1 58 ? -49.375 8.219 6.719 1 78.94 58 THR B N 1
ATOM 8488 C CA . THR B 1 58 ? -49.5 9.391 5.859 1 78.94 58 THR B CA 1
ATOM 8489 C C . THR B 1 58 ? -48.719 10.562 6.414 1 78.94 58 THR B C 1
ATOM 8491 O O . THR B 1 58 ? -48.156 10.484 7.52 1 78.94 58 THR B O 1
ATOM 8494 N N . SER B 1 59 ? -48.5 11.555 5.676 1 79.25 59 SER B N 1
ATOM 8495 C CA . SER B 1 59 ? -47.906 12.805 6.129 1 79.25 59 SER B CA 1
ATOM 8496 C C . SER B 1 59 ? -48.906 13.938 6.141 1 79.25 59 SER B C 1
ATOM 8498 O O . SER B 1 59 ? -49.812 13.984 5.289 1 79.25 59 SER B O 1
ATOM 8500 N N . ALA B 1 60 ? -48.781 14.812 7.09 1 80.25 60 ALA B N 1
ATOM 8501 C CA . ALA B 1 60 ? -49.688 15.945 7.203 1 80.25 60 ALA B CA 1
ATOM 8502 C C . ALA B 1 60 ? -49.531 16.891 6.023 1 80.25 60 ALA B C 1
ATOM 8504 O O . ALA B 1 60 ? -48.406 17.141 5.566 1 80.25 60 ALA B O 1
ATOM 8505 N N . LYS B 1 61 ? -50.656 17.453 5.578 1 77.12 61 LYS B N 1
ATOM 8506 C CA . LYS B 1 61 ? -50.688 18.438 4.492 1 77.12 61 LYS B CA 1
ATOM 8507 C C . LYS B 1 61 ? -50.219 19.797 4.977 1 77.12 61 LYS B C 1
ATOM 8509 O O . LYS B 1 61 ? -49.938 19.984 6.16 1 77.12 61 LYS B O 1
ATOM 8514 N N . ALA B 1 62 ? -50.125 20.812 4.059 1 75.5 62 ALA B N 1
ATOM 8515 C CA . ALA B 1 62 ? -49.625 22.156 4.359 1 75.5 62 ALA B CA 1
ATOM 8516 C C . ALA B 1 62 ? -50.438 22.797 5.473 1 75.5 62 ALA B C 1
ATOM 8518 O O . ALA B 1 62 ? -49.906 23.609 6.246 1 75.5 62 ALA B O 1
ATOM 8519 N N . ASP B 1 63 ? -51.625 22.531 5.551 1 76.31 63 ASP B N 1
ATOM 8520 C CA . ASP B 1 63 ? -52.5 23.109 6.57 1 76.31 63 ASP B CA 1
ATOM 8521 C C . ASP B 1 63 ? -52.531 22.234 7.828 1 76.31 63 ASP B C 1
ATOM 8523 O O . ASP B 1 63 ? -53.312 22.484 8.742 1 76.31 63 ASP B O 1
ATOM 8527 N N . GLY B 1 64 ? -51.656 21.203 7.922 1 78.62 64 GLY B N 1
ATOM 8528 C CA . GLY B 1 64 ? -51.5 20.328 9.07 1 78.62 64 GLY B CA 1
ATOM 8529 C C . GLY B 1 64 ? -52.5 19.188 9.086 1 78.62 64 GLY B C 1
ATOM 8530 O O . GLY B 1 64 ? -52.5 18.359 10 1 78.62 64 GLY B O 1
ATOM 8531 N N . THR B 1 65 ? -53.406 19.141 8.062 1 82.25 65 THR B N 1
ATOM 8532 C CA . THR B 1 65 ? -54.438 18.109 8.094 1 82.25 65 THR B CA 1
ATOM 8533 C C . THR B 1 65 ? -53.906 16.797 7.523 1 82.25 65 THR B C 1
ATOM 8535 O O . THR B 1 65 ? -53.031 16.797 6.664 1 82.25 65 THR B O 1
ATOM 8538 N N . PHE B 1 66 ? -54.375 15.594 8.062 1 82.31 66 PHE B N 1
ATOM 8539 C CA . PHE B 1 66 ? -54.062 14.273 7.531 1 82.31 66 PHE B CA 1
ATOM 8540 C C . PHE B 1 66 ? -55.281 13.391 7.5 1 82.31 66 PHE B C 1
ATOM 8542 O O . PHE B 1 66 ? -56.25 13.648 8.211 1 82.31 66 PHE B O 1
ATOM 8549 N N . GLU B 1 67 ? -55.375 12.5 6.523 1 82.06 67 GLU B N 1
ATOM 8550 C CA . GLU B 1 67 ? -56.375 11.438 6.438 1 82.06 67 GLU B CA 1
ATOM 8551 C C . GLU B 1 67 ? -55.719 10.062 6.375 1 82.06 67 GLU B C 1
ATOM 8553 O O . GLU B 1 67 ? -54.75 9.859 5.621 1 82.06 67 GLU B O 1
ATOM 8558 N N . LEU B 1 68 ? -56.062 9.148 7.277 1 79.31 68 LEU B N 1
ATOM 8559 C CA . LEU B 1 68 ? -55.469 7.816 7.379 1 79.31 68 LEU B CA 1
ATOM 8560 C C . LEU B 1 68 ? -56.531 6.797 7.789 1 79.31 68 LEU B C 1
ATOM 8562 O O . LEU B 1 68 ? -57.375 7.078 8.641 1 79.31 68 LEU B O 1
ATOM 8566 N N . GLY B 1 69 ? -56.688 5.766 7.145 1 79.5 69 GLY B N 1
ATOM 8567 C CA . GLY B 1 69 ? -57.5 4.652 7.602 1 79.5 69 GLY B CA 1
ATOM 8568 C C . GLY B 1 69 ? -56.875 3.875 8.742 1 79.5 69 GLY B C 1
ATOM 8569 O O . GLY B 1 69 ? -55.781 3.342 8.602 1 79.5 69 GLY B O 1
ATOM 8570 N N . ALA B 1 70 ? -57.531 3.883 9.961 1 78.12 70 ALA B N 1
ATOM 8571 C CA . ALA B 1 70 ? -57.031 3.172 11.133 1 78.12 70 ALA B CA 1
ATOM 8572 C C . ALA B 1 70 ? -58.156 2.523 11.914 1 78.12 70 ALA B C 1
ATOM 8574 O O . ALA B 1 70 ? -59.281 3.057 11.961 1 78.12 70 ALA B O 1
ATOM 8575 N N . ALA B 1 71 ? -58.062 1.395 12.391 1 77.81 71 ALA B N 1
ATOM 8576 C CA . ALA B 1 71 ? -59.062 0.686 13.172 1 77.81 71 ALA B CA 1
ATOM 8577 C C . ALA B 1 71 ? -59.25 1.344 14.539 1 77.81 71 ALA B C 1
ATOM 8579 O O . ALA B 1 71 ? -58.344 1.985 15.062 1 77.81 71 ALA B O 1
ATOM 8580 N N . LYS B 1 72 ? -60.406 1.283 14.984 1 77 72 LYS B N 1
ATOM 8581 C CA . LYS B 1 72 ? -60.656 1.731 16.344 1 77 72 LYS B CA 1
ATOM 8582 C C . LYS B 1 72 ? -59.75 1.026 17.344 1 77 72 LYS B C 1
ATOM 8584 O O . LYS B 1 72 ? -59.562 -0.192 17.281 1 77 72 LYS B O 1
ATOM 8589 N N . GLY B 1 73 ? -59 1.789 18.109 1 77.25 73 GLY B N 1
ATOM 8590 C CA . GLY B 1 73 ? -58.062 1.248 19.078 1 77.25 73 GLY B CA 1
ATOM 8591 C C . GLY B 1 73 ? -56.625 1.292 18.625 1 77.25 73 GLY B C 1
ATOM 8592 O O . GLY B 1 73 ? -55.719 1.056 19.406 1 77.25 73 GLY B O 1
ATOM 8593 N N . ALA B 1 74 ? -56.469 1.572 17.422 1 77.69 74 ALA B N 1
ATOM 8594 C CA . ALA B 1 74 ? -55.094 1.697 16.922 1 77.69 74 ALA B CA 1
ATOM 8595 C C . ALA B 1 74 ? -54.438 2.975 17.438 1 77.69 74 ALA B C 1
ATOM 8597 O O . ALA B 1 74 ? -55.125 3.934 17.797 1 77.69 74 ALA B O 1
ATOM 8598 N N . THR B 1 75 ? -53.094 2.975 17.594 1 83 75 THR B N 1
ATOM 8599 C CA . THR B 1 75 ? -52.344 4.152 18.016 1 83 75 THR B CA 1
ATOM 8600 C C . THR B 1 75 ? -51.625 4.801 16.828 1 83 75 THR B C 1
ATOM 8602 O O . THR B 1 75 ? -50.906 4.133 16.094 1 83 75 THR B O 1
ATOM 8605 N N . LEU B 1 76 ? -51.969 6.105 16.625 1 82.5 76 LEU B N 1
ATOM 8606 C CA . LEU B 1 76 ? -51.25 6.906 15.633 1 82.5 76 LEU B CA 1
ATOM 8607 C C . LEU B 1 76 ? -49.938 7.43 16.203 1 82.5 76 LEU B C 1
ATOM 8609 O O . LEU B 1 76 ? -49.906 7.926 17.344 1 82.5 76 LEU B O 1
ATOM 8613 N N . GLN B 1 77 ? -48.938 7.184 15.578 1 81.38 77 GLN B N 1
ATOM 8614 C CA . GLN B 1 77 ? -47.656 7.777 15.883 1 81.38 77 GLN B CA 1
ATOM 8615 C C . GLN B 1 77 ? -47.312 8.914 14.914 1 81.38 77 GLN B C 1
ATOM 8617 O O . GLN B 1 77 ? -47.219 8.695 13.703 1 81.38 77 GLN B O 1
ATOM 8622 N N . ILE B 1 78 ? -47.219 10.133 15.414 1 79.88 78 ILE B N 1
ATOM 8623 C CA . ILE B 1 78 ? -46.938 11.336 14.633 1 79.88 78 ILE B CA 1
ATOM 8624 C C . ILE B 1 78 ? -45.531 11.797 14.906 1 79.88 78 ILE B C 1
ATOM 8626 O O . ILE B 1 78 ? -45.156 12.023 16.062 1 79.88 78 ILE B O 1
ATOM 8630 N N . THR B 1 79 ? -44.719 11.789 13.891 1 76.69 79 THR B N 1
ATOM 8631 C CA . THR B 1 79 ? -43.344 12.203 14.023 1 76.69 79 THR B CA 1
ATOM 8632 C C . THR B 1 79 ? -43.031 13.352 13.07 1 76.69 79 THR B C 1
ATOM 8634 O O . THR B 1 79 ? -43.531 13.398 11.953 1 76.69 79 THR B O 1
ATOM 8637 N N . MET B 1 80 ? -42.531 14.406 13.602 1 66.81 80 MET B N 1
ATOM 8638 C CA . MET B 1 80 ? -42 15.531 12.844 1 66.81 80 MET B CA 1
ATOM 8639 C C . MET B 1 80 ? -40.719 16.047 13.484 1 66.81 80 MET B C 1
ATOM 8641 O O . MET B 1 80 ? -40.625 16.141 14.711 1 66.81 80 MET B O 1
ATOM 8645 N N . LEU B 1 81 ? -39.656 16.297 12.625 1 57.72 81 LEU B N 1
ATOM 8646 C CA . LEU B 1 81 ? -38.438 16.875 13.125 1 57.72 81 LEU B CA 1
ATOM 8647 C C . LEU B 1 81 ? -38.688 18.172 13.883 1 57.72 81 LEU B C 1
ATOM 8649 O O . LEU B 1 81 ? -39.406 19.047 13.391 1 57.72 81 LEU B O 1
ATOM 8653 N N . GLY B 1 82 ? -38.281 18.344 15.086 1 56.41 82 GLY B N 1
ATOM 8654 C CA . GLY B 1 82 ? -38.438 19.516 15.938 1 56.41 82 GLY B CA 1
ATOM 8655 C C . GLY B 1 82 ? -39.562 19.359 16.938 1 56.41 82 GLY B C 1
ATOM 8656 O O . GLY B 1 82 ? -39.781 20.234 17.781 1 56.41 82 GLY B O 1
ATOM 8657 N N . TYR B 1 83 ? -40.375 18.25 16.812 1 65 83 TYR B N 1
ATOM 8658 C CA . TYR B 1 83 ? -41.5 18.031 17.719 1 65 83 TYR B CA 1
ATOM 8659 C C . TYR B 1 83 ? -41.406 16.656 18.375 1 65 83 TYR B C 1
ATOM 8661 O O . TYR B 1 83 ? -40.812 15.734 17.797 1 65 83 TYR B O 1
ATOM 8669 N N . LYS B 1 84 ? -41.719 16.484 19.578 1 66.75 84 LYS B N 1
ATOM 8670 C CA . LYS B 1 84 ? -41.812 15.195 20.25 1 66.75 84 LYS B CA 1
ATOM 8671 C C . LYS B 1 84 ? -42.812 14.281 19.516 1 66.75 84 LYS B C 1
ATOM 8673 O O . LYS B 1 84 ? -43.844 14.734 19.047 1 66.75 84 LYS B O 1
ATOM 8678 N N . THR B 1 85 ? -42.344 13.039 19.391 1 72.94 85 THR B N 1
ATOM 8679 C CA . THR B 1 85 ? -43.281 12.07 18.828 1 72.94 85 THR B CA 1
ATOM 8680 C C . THR B 1 85 ? -44.594 12.062 19.609 1 72.94 85 THR B C 1
ATOM 8682 O O . THR B 1 85 ? -44.594 11.969 20.828 1 72.94 85 THR B O 1
ATOM 8685 N N . ALA B 1 86 ? -45.688 12.344 18.984 1 76.44 86 ALA B N 1
ATOM 8686 C CA . ALA B 1 86 ? -47 12.297 19.594 1 76.44 86 ALA B CA 1
ATOM 8687 C C . ALA B 1 86 ? -47.719 11 19.25 1 76.44 86 ALA B C 1
ATOM 8689 O O . ALA B 1 86 ? -47.625 10.516 18.109 1 76.44 86 ALA B O 1
ATOM 8690 N N . GLU B 1 87 ? -48.188 10.266 20.25 1 79.31 87 GLU B N 1
ATOM 8691 C CA . GLU B 1 87 ? -49.031 9.086 20.031 1 79.31 87 GLU B CA 1
ATOM 8692 C C . GLU B 1 87 ? -50.5 9.367 20.375 1 79.31 87 GLU B C 1
ATOM 8694 O O . GLU B 1 87 ? -50.781 9.953 21.422 1 79.31 87 GLU B O 1
ATOM 8699 N N . LYS B 1 88 ? -51.406 9.109 19.484 1 80.12 88 LYS B N 1
ATOM 8700 C CA . LYS B 1 88 ? -52.844 9.305 19.703 1 80.12 88 LYS B CA 1
ATOM 8701 C C . LYS B 1 88 ? -53.625 8.039 19.375 1 80.12 88 LYS B C 1
ATOM 8703 O O . LYS B 1 88 ? -53.469 7.465 18.297 1 80.12 88 LYS B O 1
ATOM 8708 N N . GLU B 1 89 ? -54.344 7.531 20.297 1 80.19 89 GLU B N 1
ATOM 8709 C CA . GLU B 1 89 ? -55.188 6.355 20.094 1 80.19 89 GLU B CA 1
ATOM 8710 C C . GLU B 1 89 ? -56.406 6.688 19.234 1 80.19 89 GLU B C 1
ATOM 8712 O O . GLU B 1 89 ? -57.062 7.711 19.438 1 80.19 89 GLU B O 1
ATOM 8717 N N . VAL B 1 90 ? -56.75 5.863 18.328 1 80.62 90 VAL B N 1
ATOM 8718 C CA . VAL B 1 90 ? -57.906 6.004 17.453 1 80.62 90 VAL B CA 1
ATOM 8719 C C . VAL B 1 90 ? -59.156 5.555 18.188 1 80.62 90 VAL B C 1
ATOM 8721 O O . VAL B 1 90 ? -59.25 4.406 18.625 1 80.62 90 VAL B O 1
ATOM 8724 N N . THR B 1 91 ? -60 6.473 18.469 1 78.88 91 THR B N 1
ATOM 8725 C CA . THR B 1 91 ? -61.281 6.188 19.078 1 78.88 91 THR B CA 1
ATOM 8726 C C . THR B 1 91 ? -62.406 6.219 18.031 1 78.88 91 THR B C 1
ATOM 8728 O O . THR B 1 91 ? -62.156 6.086 16.844 1 78.88 91 THR B O 1
ATOM 8731 N N . THR B 1 92 ? -63.688 6.488 18.438 1 72.56 92 THR B N 1
ATOM 8732 C CA . THR B 1 92 ? -64.812 6.574 17.531 1 72.56 92 THR B CA 1
ATOM 8733 C C . THR B 1 92 ? -64.938 7.973 16.922 1 72.56 92 THR B C 1
ATOM 8735 O O . THR B 1 92 ? -65.812 8.227 16.094 1 72.56 92 THR B O 1
ATOM 8738 N N . ALA B 1 93 ? -63.969 8.867 17.219 1 73.94 93 ALA B N 1
ATOM 8739 C CA . ALA B 1 93 ? -64 10.219 16.656 1 73.94 93 ALA B CA 1
ATOM 8740 C C . ALA B 1 93 ? -63.5 10.234 15.219 1 73.94 93 ALA B C 1
ATOM 8742 O O . ALA B 1 93 ? -62.625 9.438 14.844 1 73.94 93 ALA B O 1
ATOM 8743 N N . THR B 1 94 ? -64.188 11.039 14.438 1 74.31 94 THR B N 1
ATOM 8744 C CA . THR B 1 94 ? -63.812 11.102 13.023 1 74.31 94 THR B CA 1
ATOM 8745 C C . THR B 1 94 ? -62.781 12.188 12.781 1 74.31 94 THR B C 1
ATOM 8747 O O . THR B 1 94 ? -62.188 12.258 11.695 1 74.31 94 THR B O 1
ATOM 8750 N N . PHE B 1 95 ? -62.469 13.07 13.734 1 79.62 95 PHE B N 1
ATOM 8751 C CA . PHE B 1 95 ? -61.5 14.141 13.578 1 79.62 95 PHE B CA 1
ATOM 8752 C C . PHE B 1 95 ? -60.562 14.195 14.766 1 79.62 95 PHE B C 1
ATOM 8754 O O . PHE B 1 95 ? -61 14.219 15.922 1 79.62 95 PHE B O 1
ATOM 8761 N N . TYR B 1 96 ? -59.281 14.156 14.656 1 81 96 TYR B N 1
ATOM 8762 C CA . TYR B 1 96 ? -58.25 14.141 15.695 1 81 96 TYR B CA 1
ATOM 8763 C C . TYR B 1 96 ? -57.375 15.398 15.625 1 81 96 TYR B C 1
ATOM 8765 O O . TYR B 1 96 ? -56.5 15.508 14.758 1 81 96 TYR B O 1
ATOM 8773 N N . PRO B 1 97 ? -57.656 16.438 16.469 1 80.81 97 PRO B N 1
ATOM 8774 C CA . PRO B 1 97 ? -56.688 17.547 16.609 1 80.81 97 PRO B CA 1
ATOM 8775 C C . PRO B 1 97 ? -55.469 17.156 17.422 1 80.81 97 PRO B C 1
ATOM 8777 O O . PRO B 1 97 ? -55.594 16.734 18.578 1 80.81 97 PRO B O 1
ATOM 8780 N N . ILE B 1 98 ? -54.344 17.094 16.812 1 79.75 98 ILE B N 1
ATOM 8781 C CA . ILE B 1 98 ? -53.094 16.719 17.453 1 79.75 98 ILE B CA 1
ATOM 8782 C C . ILE B 1 98 ? -52.156 17.938 17.516 1 79.75 98 ILE B C 1
ATOM 8784 O O . ILE B 1 98 ? -51.844 18.531 16.484 1 79.75 98 ILE B O 1
ATOM 8788 N N . THR B 1 99 ? -51.844 18.438 18.641 1 77.06 99 THR B N 1
ATOM 8789 C CA . THR B 1 99 ? -50.812 19.453 18.844 1 77.06 99 THR B CA 1
ATOM 8790 C C . THR B 1 99 ? -49.469 18.812 19.188 1 77.06 99 THR B C 1
ATOM 8792 O O . THR B 1 99 ? -49.375 18.078 20.188 1 77.06 99 THR B O 1
ATOM 8795 N N . LEU B 1 100 ? -48.594 18.953 18.219 1 71.56 100 LEU B N 1
ATOM 8796 C CA . LEU B 1 100 ? -47.25 18.438 18.516 1 71.56 100 LEU B CA 1
ATOM 8797 C C . LEU B 1 100 ? -46.562 19.328 19.531 1 71.56 100 LEU B C 1
ATOM 8799 O O . LEU B 1 100 ? -46.75 20.547 19.531 1 71.56 100 LEU B O 1
ATOM 8803 N N . GLU B 1 101 ? -46.094 18.766 20.531 1 64.94 101 GLU B N 1
ATOM 8804 C CA . GLU B 1 101 ? -45.25 19.5 21.469 1 64.94 101 GLU B CA 1
ATOM 8805 C C . GLU B 1 101 ? -43.875 19.75 20.875 1 64.94 101 GLU B C 1
ATOM 8807 O O . GLU B 1 101 ? -43.312 18.875 20.203 1 64.94 101 GLU B O 1
ATOM 8812 N N . ASP B 1 102 ? -43.625 21.062 20.828 1 50.41 102 ASP B N 1
ATOM 8813 C CA . ASP B 1 102 ? -42.25 21.328 20.391 1 50.41 102 ASP B CA 1
ATOM 8814 C C . ASP B 1 102 ? -41.281 20.359 21.047 1 50.41 102 ASP B C 1
ATOM 8816 O O . ASP B 1 102 ? -41.406 20.047 22.234 1 50.41 102 ASP B O 1
ATOM 8820 N N . ASP B 1 103 ? -40.969 19.562 20.234 1 45.97 103 ASP B N 1
ATOM 8821 C CA . ASP B 1 103 ? -39.844 18.797 20.781 1 45.97 103 ASP B CA 1
ATOM 8822 C C . ASP B 1 103 ? -38.781 19.719 21.375 1 45.97 103 ASP B C 1
ATOM 8824 O O . ASP B 1 103 ? -37.594 19.578 21.094 1 45.97 103 ASP B O 1
ATOM 8828 N N . SER B 1 104 ? -39.188 20.891 21.375 1 41.53 104 SER B N 1
ATOM 8829 C CA . SER B 1 104 ? -38.219 21.75 22 1 41.53 104 SER B CA 1
ATOM 8830 C C . SER B 1 104 ? -37.625 21.109 23.266 1 41.53 104 SER B C 1
ATOM 8832 O O . SER B 1 104 ? -36.875 21.75 24.016 1 41.53 104 SER B O 1
ATOM 8834 N N . LYS B 1 105 ? -38.562 20.25 23.781 1 39.78 105 LYS B N 1
ATOM 8835 C CA . LYS B 1 105 ? -37.625 19.719 24.781 1 39.78 105 LYS B CA 1
ATOM 8836 C C . LYS B 1 105 ? -36.312 19.328 24.156 1 39.78 105 LYS B C 1
ATOM 8838 O O . LYS B 1 105 ? -36.25 18.719 23.094 1 39.78 105 LYS B O 1
ATOM 8843 N N . LEU B 1 106 ? -35.344 20.031 24.484 1 39.44 106 LEU B N 1
ATOM 8844 C CA . LEU B 1 106 ? -33.906 19.938 24.25 1 39.44 106 LEU B CA 1
ATOM 8845 C C . LEU B 1 106 ? -33.5 18.484 24.047 1 39.44 106 LEU B C 1
ATOM 8847 O O . LEU B 1 106 ? -33.5 17.688 25 1 39.44 106 LEU B O 1
ATOM 8851 N N . VAL B 1 107 ? -34.125 17.844 23.188 1 40.91 107 VAL B N 1
ATOM 8852 C CA . VAL B 1 107 ? -33.375 16.609 22.906 1 40.91 107 VAL B CA 1
ATOM 8853 C C . VAL B 1 107 ? -31.922 16.781 23.312 1 40.91 107 VAL B C 1
ATOM 8855 O O . VAL B 1 107 ? -31.219 17.672 22.797 1 40.91 107 VAL B O 1
ATOM 8858 N N . ASP B 1 108 ? -31.75 16.531 24.438 1 52.16 108 ASP B N 1
ATOM 8859 C CA . ASP B 1 108 ? -30.375 16.516 24.922 1 52.16 108 ASP B CA 1
ATOM 8860 C C . ASP B 1 108 ? -29.422 16.016 23.844 1 52.16 108 ASP B C 1
ATOM 8862 O O . ASP B 1 108 ? -29.547 14.891 23.359 1 52.16 108 ASP B O 1
ATOM 8866 N N . GLU B 1 109 ? -28.891 16.938 23.109 1 67.62 109 GLU B N 1
ATOM 8867 C CA . GLU B 1 109 ? -27.844 16.625 22.141 1 67.62 109 GLU B CA 1
ATOM 8868 C C . GLU B 1 109 ? -26.906 15.562 22.672 1 67.62 109 GLU B C 1
ATOM 8870 O O . GLU B 1 109 ? -26.562 15.562 23.859 1 67.62 109 GLU B O 1
ATOM 8875 N N . VAL B 1 110 ? -26.938 14.547 21.984 1 74.25 110 VAL B N 1
ATOM 8876 C CA . VAL B 1 110 ? -25.984 13.5 22.359 1 74.25 110 VAL B CA 1
ATOM 8877 C C . VAL B 1 110 ? -24.594 13.867 21.859 1 74.25 110 VAL B C 1
ATOM 8879 O O . VAL B 1 110 ? -24.438 14.32 20.734 1 74.25 110 VAL B O 1
ATOM 8882 N N . VAL B 1 111 ? -23.734 13.867 22.75 1 77.19 111 VAL B N 1
ATOM 8883 C CA . VAL B 1 111 ? -22.344 14.164 22.438 1 77.19 111 VAL B CA 1
ATOM 8884 C C . VAL B 1 111 ? -21.5 12.898 22.578 1 77.19 111 VAL B C 1
ATOM 8886 O O . VAL B 1 111 ? -21.703 12.109 23.5 1 77.19 111 VAL B O 1
ATOM 8889 N N . VAL B 1 112 ? -20.719 12.758 21.562 1 76.12 112 VAL B N 1
ATOM 8890 C CA . VAL B 1 112 ? -19.844 11.586 21.594 1 76.12 112 VAL B CA 1
ATOM 8891 C C . VAL B 1 112 ? -18.672 11.836 22.531 1 76.12 112 VAL B C 1
ATOM 8893 O O . VAL B 1 112 ? -18.109 12.938 22.547 1 76.12 112 VAL B O 1
ATOM 8896 N N . VAL B 1 113 ? -18.484 10.898 23.312 1 77.19 113 VAL B N 1
ATOM 8897 C CA . VAL B 1 113 ? -17.328 10.906 24.188 1 77.19 113 VAL B CA 1
ATOM 8898 C C . VAL B 1 113 ? -16.484 9.664 23.938 1 77.19 113 VAL B C 1
ATOM 8900 O O . VAL B 1 113 ? -16.734 8.914 22.984 1 77.19 113 VAL B O 1
ATOM 8903 N N . GLY B 1 114 ? -15.398 9.547 24.609 1 74.38 114 GLY B N 1
ATOM 8904 C CA . GLY B 1 114 ? -14.57 8.367 24.375 1 74.38 114 GLY B CA 1
ATOM 8905 C C . GLY B 1 114 ? -15.305 7.066 24.641 1 74.38 114 GLY B C 1
ATOM 8906 O O . GLY B 1 114 ? -15.734 6.801 25.766 1 74.38 114 GLY B O 1
ATOM 8907 N N . TYR B 1 115 ? -15.531 6.262 23.719 1 75.81 115 TYR B N 1
ATOM 8908 C CA . TYR B 1 115 ? -16.078 4.91 23.75 1 75.81 115 TYR B CA 1
ATOM 8909 C C . TYR B 1 115 ? -17.562 4.934 24.062 1 75.81 115 TYR B C 1
ATOM 8911 O O . TYR B 1 115 ? -18.078 4.035 24.75 1 75.81 115 TYR B O 1
ATOM 8919 N N . GLY B 1 116 ? -18.188 6.113 23.781 1 75.38 116 GLY B N 1
ATOM 8920 C CA . GLY B 1 116 ? -19.625 6.172 23.969 1 75.38 116 GLY B CA 1
ATOM 8921 C C . GLY B 1 116 ? -20.203 7.543 23.672 1 75.38 116 GLY B C 1
ATOM 8922 O O . GLY B 1 116 ? -19.547 8.391 23.078 1 75.38 116 GLY B O 1
ATOM 8923 N N . ALA B 1 117 ? -21.484 7.59 23.922 1 75.69 117 ALA B N 1
ATOM 8924 C CA . ALA B 1 117 ? -22.203 8.852 23.781 1 75.69 117 ALA B CA 1
ATOM 8925 C C . ALA B 1 117 ? -23.031 9.148 25.016 1 75.69 117 ALA B C 1
ATOM 8927 O O . ALA B 1 117 ? -23.5 8.227 25.688 1 75.69 117 ALA B O 1
ATOM 8928 N N . VAL B 1 118 ? -23.016 10.406 25.328 1 78.5 118 VAL B N 1
ATOM 8929 C CA . VAL B 1 118 ? -23.812 10.844 26.469 1 78.5 118 VAL B CA 1
ATOM 8930 C C . VAL B 1 118 ? -24.641 12.062 26.078 1 78.5 118 VAL B C 1
ATOM 8932 O O . VAL B 1 118 ? -24.328 12.758 25.109 1 78.5 118 VAL B O 1
ATOM 8935 N N . LYS B 1 119 ? -25.641 12.195 26.812 1 77.88 119 LYS B N 1
ATOM 8936 C CA . LYS B 1 119 ? -26.375 13.445 26.672 1 77.88 119 LYS B CA 1
ATOM 8937 C C . LYS B 1 119 ? -25.531 14.641 27.109 1 77.88 119 LYS B C 1
ATOM 8939 O O . LYS B 1 119 ? -24.766 14.547 28.062 1 77.88 119 LYS B O 1
ATOM 8944 N N . LYS B 1 120 ? -25.703 15.594 26.406 1 81.06 120 LYS B N 1
ATOM 8945 C CA . LYS B 1 120 ? -24.938 16.797 26.734 1 81.06 120 LYS B CA 1
ATOM 8946 C C . LYS B 1 120 ? -25.156 17.219 28.188 1 81.06 120 LYS B C 1
ATOM 8948 O O . LYS B 1 120 ? -24.234 17.672 28.859 1 81.06 120 LYS B O 1
ATOM 8953 N N . SER B 1 121 ? -26.359 17.078 28.625 1 80.19 121 SER B N 1
ATOM 8954 C CA . SER B 1 121 ? -26.688 17.453 30 1 80.19 121 SER B CA 1
ATOM 8955 C C . SER B 1 121 ? -25.984 16.531 31 1 80.19 121 SER B C 1
ATOM 8957 O O . SER B 1 121 ? -25.797 16.906 32.156 1 80.19 121 SER B O 1
ATOM 8959 N N . ASP B 1 122 ? -25.562 15.445 30.594 1 83 122 ASP B N 1
ATOM 8960 C CA . ASP B 1 122 ? -24.953 14.469 31.484 1 83 122 ASP B CA 1
ATOM 8961 C C . ASP B 1 122 ? -23.422 14.508 31.391 1 83 122 ASP B C 1
ATOM 8963 O O . ASP B 1 122 ? -22.734 13.711 32.031 1 83 122 ASP B O 1
ATOM 8967 N N . LEU B 1 123 ? -23.016 15.367 30.688 1 85.88 123 LEU B N 1
ATOM 8968 C CA . LEU B 1 123 ? -21.562 15.5 30.547 1 85.88 123 LEU B CA 1
ATOM 8969 C C . LEU B 1 123 ? -20.938 16.016 31.828 1 85.88 123 LEU B C 1
ATOM 8971 O O . LEU B 1 123 ? -21.406 17 32.406 1 85.88 123 LEU B O 1
ATOM 8975 N N . THR B 1 124 ? -19.938 15.414 32.219 1 88 124 THR B N 1
ATOM 8976 C CA . THR B 1 124 ? -19.234 15.859 33.438 1 88 124 THR B CA 1
ATOM 8977 C C . THR B 1 124 ? -17.938 16.578 33.062 1 88 124 THR B C 1
ATOM 8979 O O . THR B 1 124 ? -17.422 17.375 33.844 1 88 124 THR B O 1
ATOM 8982 N N . GLY B 1 125 ? -17.391 16.266 31.953 1 87 125 GLY B N 1
ATOM 8983 C CA . GLY B 1 125 ? -16.141 16.875 31.516 1 87 125 GLY B CA 1
ATOM 8984 C C . GLY B 1 125 ? -16.359 18.062 30.609 1 87 125 GLY B C 1
ATOM 8985 O O . GLY B 1 125 ? -17.484 18.453 30.328 1 87 125 GLY B O 1
ATOM 8986 N N . SER B 1 126 ? -15.234 18.656 30.203 1 89.31 126 SER B N 1
ATOM 8987 C CA . SER B 1 126 ? -15.281 19.781 29.281 1 89.31 126 SER B CA 1
ATOM 8988 C C . SER B 1 126 ? -15.195 19.312 27.844 1 89.31 126 SER B C 1
ATOM 8990 O O . SER B 1 126 ? -14.148 18.828 27.391 1 89.31 126 SER B O 1
ATOM 8992 N N . VAL B 1 127 ? -16.203 19.453 27.141 1 88.56 127 VAL B N 1
ATOM 8993 C CA . VAL B 1 127 ? -16.297 19.016 25.75 1 88.56 127 VAL B CA 1
ATOM 8994 C C . VAL B 1 127 ? -16.953 20.109 24.906 1 88.56 127 VAL B C 1
ATOM 8996 O O . VAL B 1 127 ? -17.984 20.656 25.297 1 88.56 127 VAL B O 1
ATOM 8999 N N . ALA B 1 128 ? -16.297 20.469 23.844 1 90.25 128 ALA B N 1
ATOM 9000 C CA . ALA B 1 128 ? -16.891 21.375 22.875 1 90.25 128 ALA B CA 1
ATOM 9001 C C . ALA B 1 128 ? -17.375 20.625 21.641 1 90.25 128 ALA B C 1
ATOM 9003 O O . ALA B 1 128 ? -16.719 19.688 21.188 1 90.25 128 ALA B O 1
ATOM 9004 N N . SER B 1 129 ? -18.469 20.984 21.156 1 88.88 129 SER B N 1
ATOM 9005 C CA . SER B 1 129 ? -19.047 20.328 19.984 1 88.88 129 SER B CA 1
ATOM 9006 C C . SER B 1 129 ? -19.219 21.312 18.828 1 88.88 129 SER B C 1
ATOM 9008 O O . SER B 1 129 ? -19.688 22.438 19.031 1 88.88 129 SER B O 1
ATOM 9010 N N . VAL B 1 130 ? -18.797 20.859 17.703 1 86.69 130 VAL B N 1
ATOM 9011 C CA . VAL B 1 130 ? -18.953 21.641 16.484 1 86.69 130 VAL B CA 1
ATOM 9012 C C . VAL B 1 130 ? -19.812 20.891 15.469 1 86.69 130 VAL B C 1
ATOM 9014 O O . VAL B 1 130 ? -19.438 19.781 15.039 1 86.69 130 VAL B O 1
ATOM 9017 N N . LYS B 1 131 ? -20.859 21.484 15.148 1 80.44 131 LYS B N 1
ATOM 9018 C CA . LYS B 1 131 ? -21.703 20.906 14.117 1 80.44 131 LYS B CA 1
ATOM 9019 C C . LYS B 1 131 ? -21.328 21.422 12.734 1 80.44 131 LYS B C 1
ATOM 9021 O O . LYS B 1 131 ? -21.109 22.625 12.555 1 80.44 131 LYS B O 1
ATOM 9026 N N . MET B 1 132 ? -21.172 20.578 11.75 1 74.06 132 MET B N 1
ATOM 9027 C CA . MET B 1 132 ? -20.609 20.922 10.445 1 74.06 132 MET B CA 1
ATOM 9028 C C . MET B 1 132 ? -21.672 21.516 9.531 1 74.06 132 MET B C 1
ATOM 9030 O O . MET B 1 132 ? -21.344 22.156 8.531 1 74.06 132 MET B O 1
ATOM 9034 N N . GLY B 1 133 ? -22.891 21.516 9.844 1 63.91 133 GLY B N 1
ATOM 9035 C CA . GLY B 1 133 ? -23.906 22.016 8.938 1 63.91 133 GLY B CA 1
ATOM 9036 C C . GLY B 1 133 ? -23.422 23.156 8.055 1 63.91 133 GLY B C 1
ATOM 9037 O O . GLY B 1 133 ? -23.078 22.938 6.891 1 63.91 133 GLY B O 1
ATOM 9038 N N . ALA B 1 134 ? -23.203 24.328 8.539 1 58.22 134 ALA B N 1
ATOM 9039 C CA . ALA B 1 134 ? -22.828 25.484 7.734 1 58.22 134 ALA B CA 1
ATOM 9040 C C . ALA B 1 134 ? -21.344 25.422 7.328 1 58.22 134 ALA B C 1
ATOM 9042 O O . ALA B 1 134 ? -20.922 26.125 6.406 1 58.22 134 ALA B O 1
ATOM 9043 N N . LEU B 1 135 ? -20.547 24.547 7.879 1 67.75 135 LEU B N 1
ATOM 9044 C CA . LEU B 1 135 ? -19.109 24.5 7.602 1 67.75 135 LEU B CA 1
ATOM 9045 C C . LEU B 1 135 ? -18.828 23.688 6.344 1 67.75 135 LEU B C 1
ATOM 9047 O O . LEU B 1 135 ? -17.75 23.797 5.754 1 67.75 135 LEU B O 1
ATOM 9051 N N . ASP B 1 136 ? -19.812 23 5.957 1 67.88 136 ASP B N 1
ATOM 9052 C CA . ASP B 1 136 ? -19.656 22.109 4.801 1 67.88 136 ASP B CA 1
ATOM 9053 C C . ASP B 1 136 ? -19.406 22.906 3.529 1 67.88 136 ASP B C 1
ATOM 9055 O O . ASP B 1 136 ? -18.891 22.375 2.547 1 67.88 136 ASP B O 1
ATOM 9059 N N . ASN B 1 137 ? -19.719 24.188 3.582 1 68.12 137 ASN B N 1
ATOM 9060 C CA . ASN B 1 137 ? -19.656 24.984 2.354 1 68.12 137 ASN B CA 1
ATOM 9061 C C . ASN B 1 137 ? -18.344 25.766 2.264 1 68.12 137 ASN B C 1
ATOM 9063 O O . ASN B 1 137 ? -18.109 26.484 1.291 1 68.12 137 ASN B O 1
ATOM 9067 N N . LEU B 1 138 ? -17.594 25.531 3.264 1 73.62 138 LEU B N 1
ATOM 9068 C CA . LEU B 1 138 ? -16.312 26.234 3.242 1 73.62 138 LEU B CA 1
ATOM 9069 C C . LEU B 1 138 ? -15.242 25.391 2.553 1 73.62 138 LEU B C 1
ATOM 9071 O O . LEU B 1 138 ? -15.281 24.156 2.607 1 73.62 138 LEU B O 1
ATOM 9075 N N . SER B 1 139 ? -14.484 26.062 1.756 1 66.56 139 SER B N 1
ATOM 9076 C CA . SER B 1 139 ? -13.414 25.375 1.046 1 66.56 139 SER B CA 1
ATOM 9077 C C . SER B 1 139 ? -12.211 25.141 1.951 1 66.56 139 SER B C 1
ATOM 9079 O O . SER B 1 139 ? -11.68 26.078 2.547 1 66.56 139 SER B O 1
ATOM 9081 N N . SER B 1 140 ? -11.961 24.016 2.383 1 66.56 140 SER B N 1
ATOM 9082 C CA . SER B 1 140 ? -10.734 23.672 3.088 1 66.56 140 SER B CA 1
ATOM 9083 C C . SER B 1 140 ? -10.227 22.281 2.676 1 66.56 140 SER B C 1
ATOM 9085 O O . SER B 1 140 ? -11.023 21.422 2.303 1 66.56 140 SER B O 1
ATOM 9087 N N . THR B 1 141 ? -8.898 22.312 2.543 1 63.97 141 THR B N 1
ATOM 9088 C CA . THR B 1 141 ? -8.273 21.047 2.207 1 63.97 141 THR B CA 1
ATOM 9089 C C . THR B 1 141 ? -8.375 20.062 3.375 1 63.97 141 THR B C 1
ATOM 9091 O O . THR B 1 141 ? -8.359 18.844 3.176 1 63.97 141 THR B O 1
ATOM 9094 N N . SER B 1 142 ? -8.32 20.625 4.586 1 74.06 142 SER B N 1
ATOM 9095 C CA . SER B 1 142 ? -8.344 19.75 5.758 1 74.06 142 SER B CA 1
ATOM 9096 C C . SER B 1 142 ? -9.414 20.188 6.75 1 74.06 142 SER B C 1
ATOM 9098 O O . SER B 1 142 ? -9.711 21.375 6.867 1 74.06 142 SER B O 1
ATOM 9100 N N . VAL B 1 143 ? -9.977 19.281 7.441 1 75.81 143 VAL B N 1
ATOM 9101 C CA . VAL B 1 143 ? -11.008 19.516 8.453 1 75.81 143 VAL B CA 1
ATOM 9102 C C . VAL B 1 143 ? -10.414 20.328 9.609 1 75.81 143 VAL B C 1
ATOM 9104 O O . VAL B 1 143 ? -11.102 21.172 10.195 1 75.81 143 VAL B O 1
ATOM 9107 N N . ASP B 1 144 ? -9.172 20.156 9.773 1 79.25 144 ASP B N 1
ATOM 9108 C CA . ASP B 1 144 ? -8.508 20.812 10.898 1 79.25 144 ASP B CA 1
ATOM 9109 C C . ASP B 1 144 ? -8.523 22.328 10.734 1 79.25 144 ASP B C 1
ATOM 9111 O O . ASP B 1 144 ? -8.742 23.062 11.703 1 79.25 144 ASP B O 1
ATOM 9115 N N . GLY B 1 145 ? -8.352 22.75 9.586 1 77.62 145 GLY B N 1
ATOM 9116 C CA . GLY B 1 145 ? -8.312 24.188 9.336 1 77.62 145 GLY B CA 1
ATOM 9117 C C . GLY B 1 145 ? -9.656 24.859 9.539 1 77.62 145 GLY B C 1
ATOM 9118 O O . GLY B 1 145 ? -9.711 26.031 9.906 1 77.62 145 GLY B O 1
ATOM 9119 N N . LEU B 1 146 ? -10.672 24.109 9.438 1 79.62 146 LEU B N 1
ATOM 9120 C CA . LEU B 1 146 ? -12.023 24.656 9.531 1 79.62 146 LEU B CA 1
ATOM 9121 C C . LEU B 1 146 ? -12.422 24.859 10.984 1 79.62 146 LEU B C 1
ATOM 9123 O O . LEU B 1 146 ? -13.375 25.594 11.273 1 79.62 146 LEU B O 1
ATOM 9127 N N . LEU B 1 147 ? -11.641 24.359 11.82 1 88.06 147 LEU B N 1
ATOM 9128 C CA . LEU B 1 147 ? -11.992 24.438 13.234 1 88.06 147 LEU B CA 1
ATOM 9129 C C . LEU B 1 147 ? -11.461 25.719 13.859 1 88.06 147 LEU B C 1
ATOM 9131 O O . LEU B 1 147 ? -11.758 26.031 15.016 1 88.06 147 LEU B O 1
ATOM 9135 N N . GLN B 1 148 ? -10.773 26.438 13.102 1 90.56 148 GLN B N 1
ATOM 9136 C CA . GLN B 1 148 ? -10.219 27.672 13.641 1 90.56 148 GLN B CA 1
ATOM 9137 C C . GLN B 1 148 ? -11.32 28.594 14.148 1 90.56 148 GLN B C 1
ATOM 9139 O O . GLN B 1 148 ? -12.211 28.984 13.391 1 90.56 148 GLN B O 1
ATOM 9144 N N . GLY B 1 149 ? -11.312 28.891 15.422 1 92.75 149 GLY B N 1
ATOM 9145 C CA . GLY B 1 149 ? -12.25 29.812 16.047 1 92.75 149 GLY B CA 1
ATOM 9146 C C . GLY B 1 149 ? -13.609 29.203 16.312 1 92.75 149 GLY B C 1
ATOM 9147 O O . GLY B 1 149 ? -14.555 29.906 16.656 1 92.75 149 GLY B O 1
ATOM 9148 N N . ARG B 1 150 ? -13.656 27.922 16.188 1 92.25 150 ARG B N 1
ATOM 9149 C CA . ARG B 1 150 ? -14.977 27.312 16.281 1 92.25 150 ARG B CA 1
ATOM 9150 C C . ARG B 1 150 ? -15.188 26.656 17.641 1 92.25 150 ARG B C 1
ATOM 9152 O O . ARG B 1 150 ? -16.312 26.281 17.984 1 92.25 150 ARG B O 1
ATOM 9159 N N . ALA B 1 151 ? -14.203 26.578 18.375 1 93.06 151 ALA B N 1
ATOM 9160 C CA . ALA B 1 151 ? -14.297 26.016 19.719 1 93.06 151 ALA B CA 1
ATOM 9161 C C . ALA B 1 151 ? -13.367 26.734 20.688 1 93.06 151 ALA B C 1
ATOM 9163 O O . ALA B 1 151 ? -12.227 27.062 20.328 1 93.06 151 ALA B O 1
ATOM 9164 N N . ALA B 1 152 ? -13.898 26.984 21.828 1 94.5 152 ALA B N 1
ATOM 9165 C CA . ALA B 1 152 ? -13.062 27.625 22.844 1 94.5 152 ALA B CA 1
ATOM 9166 C C . ALA B 1 152 ? -11.945 26.703 23.312 1 94.5 152 ALA B C 1
ATOM 9168 O O . ALA B 1 152 ? -12.164 25.5 23.5 1 94.5 152 ALA B O 1
ATOM 9169 N N . GLY B 1 153 ? -10.828 27.25 23.469 1 93.62 153 GLY B N 1
ATOM 9170 C CA . GLY B 1 153 ? -9.688 26.484 23.938 1 93.62 153 GLY B CA 1
ATOM 9171 C C . GLY B 1 153 ? -8.93 25.797 22.812 1 93.62 153 GLY B C 1
ATOM 9172 O O . GLY B 1 153 ? -7.863 25.219 23.047 1 93.62 153 GLY B O 1
ATOM 9173 N N . LEU B 1 154 ? -9.453 25.812 21.688 1 93.94 154 LEU B N 1
ATOM 9174 C CA . LEU B 1 154 ? -8.805 25.234 20.516 1 93.94 154 LEU B CA 1
ATOM 9175 C C . LEU B 1 154 ? -8.109 26.312 19.688 1 93.94 154 LEU B C 1
ATOM 9177 O O . LEU B 1 154 ? -8.734 27.297 19.297 1 93.94 154 LEU B O 1
ATOM 9181 N N . GLN B 1 155 ? -6.883 26.062 19.516 1 93.81 155 GLN B N 1
ATOM 9182 C CA . GLN B 1 155 ? -6.117 26.953 18.656 1 93.81 155 GLN B CA 1
ATOM 9183 C C . GLN B 1 155 ? -5.691 26.25 17.375 1 93.81 155 GLN B C 1
ATOM 9185 O O . GLN B 1 155 ? -5.039 25.203 17.422 1 93.81 155 GLN B O 1
ATOM 9190 N N . VAL B 1 156 ? -6.082 26.797 16.266 1 92.25 156 VAL B N 1
ATOM 9191 C CA . VAL B 1 156 ? -5.691 26.281 14.961 1 92.25 156 VAL B CA 1
ATOM 9192 C C . VAL B 1 156 ? -4.926 27.359 14.188 1 92.25 156 VAL B C 1
ATOM 9194 O O . VAL B 1 156 ? -5.398 28.484 14.047 1 92.25 156 VAL B O 1
ATOM 9197 N N . LEU B 1 157 ? -3.779 26.984 13.734 1 90.44 157 LEU B N 1
ATOM 9198 C CA . LEU B 1 157 ? -2.965 27.891 12.945 1 90.44 157 LEU B CA 1
ATOM 9199 C C . LEU B 1 157 ? -2.816 27.391 11.516 1 90.44 157 LEU B C 1
ATOM 9201 O O . LEU B 1 157 ? -2.342 26.281 11.289 1 90.44 157 LEU B O 1
ATOM 9205 N N . ASN B 1 158 ? -3.264 28.172 10.617 1 85.25 158 ASN B N 1
ATOM 9206 C CA . ASN B 1 158 ? -3.064 27.922 9.195 1 85.25 158 ASN B CA 1
ATOM 9207 C C . ASN B 1 158 ? -1.916 28.75 8.633 1 85.25 158 ASN B C 1
ATOM 9209 O O . ASN B 1 158 ? -2.145 29.781 7.996 1 85.25 158 ASN B O 1
ATOM 9213 N N . THR B 1 159 ? -0.749 28.266 8.727 1 77.62 159 THR B N 1
ATOM 9214 C CA . THR B 1 159 ? 0.437 29.078 8.453 1 77.62 159 THR B CA 1
ATOM 9215 C C . THR B 1 159 ? 0.735 29.109 6.953 1 77.62 159 THR B C 1
ATOM 9217 O O . THR B 1 159 ? 1.556 29.906 6.496 1 77.62 159 THR B O 1
ATOM 9220 N N . SER B 1 160 ? 0.137 28.188 6.207 1 80 160 SER B N 1
ATOM 9221 C CA . SER B 1 160 ? 0.396 28.172 4.77 1 80 160 SER B CA 1
ATOM 9222 C C . SER B 1 160 ? -0.854 27.797 3.986 1 80 160 SER B C 1
ATOM 9224 O O . SER B 1 160 ? -1.71 27.062 4.488 1 80 160 SER B O 1
ATOM 9226 N N . GLN B 1 161 ? -0.932 28.453 2.881 1 78 161 GLN B N 1
ATOM 9227 C CA . GLN B 1 161 ? -2.018 28.094 1.977 1 78 161 GLN B CA 1
ATOM 9228 C C . GLN B 1 161 ? -1.495 27.297 0.788 1 78 161 GLN B C 1
ATOM 9230 O O . GLN B 1 161 ? -2.156 27.203 -0.25 1 78 161 GLN B O 1
ATOM 9235 N N . ASP B 1 162 ? -0.304 26.734 0.996 1 84.56 162 ASP B N 1
ATOM 9236 C CA . ASP B 1 162 ? 0.202 25.797 0.001 1 84.56 162 ASP B CA 1
ATOM 9237 C C . ASP B 1 162 ? -0.756 24.625 -0.179 1 84.56 162 ASP B C 1
ATOM 9239 O O . ASP B 1 162 ? -1.343 24.141 0.791 1 84.56 162 ASP B O 1
ATOM 9243 N N . PRO B 1 163 ? -0.846 24.25 -1.494 1 86.12 163 PRO B N 1
ATOM 9244 C CA . PRO B 1 163 ? -1.745 23.109 -1.684 1 86.12 163 PRO B CA 1
ATOM 9245 C C . PRO B 1 163 ? -1.376 21.922 -0.809 1 86.12 163 PRO B C 1
ATOM 9247 O O . PRO B 1 163 ? -0.211 21.516 -0.773 1 86.12 163 PRO B O 1
ATOM 9250 N N . GLY B 1 164 ? -2.309 21.5 -0.097 1 80.06 164 GLY B N 1
ATOM 9251 C CA . GLY B 1 164 ? -2.102 20.328 0.736 1 80.06 164 GLY B CA 1
ATOM 9252 C C . GLY B 1 164 ? -1.505 20.656 2.092 1 80.06 164 GLY B C 1
ATOM 9253 O O . GLY B 1 164 ? -1.213 19.75 2.881 1 80.06 164 GLY B O 1
ATOM 9254 N N . ALA B 1 165 ? -1.312 21.859 2.389 1 80.25 165 ALA B N 1
ATOM 9255 C CA . ALA B 1 165 ? -0.704 22.25 3.658 1 80.25 165 ALA B CA 1
ATOM 9256 C C . ALA B 1 165 ? -1.591 21.844 4.836 1 80.25 165 ALA B C 1
ATOM 9258 O O . ALA B 1 165 ? -2.818 21.922 4.75 1 80.25 165 ALA B O 1
ATOM 9259 N N . GLY B 1 166 ? -0.967 21.5 5.898 1 81.12 166 GLY B N 1
ATOM 9260 C CA . GLY B 1 166 ? -1.68 21.172 7.125 1 81.12 166 GLY B CA 1
ATOM 9261 C C . GLY B 1 166 ? -1.814 22.359 8.07 1 81.12 166 GLY B C 1
ATOM 9262 O O . GLY B 1 166 ? -1.552 23.5 7.691 1 81.12 166 GLY B O 1
ATOM 9263 N N . ALA B 1 167 ? -2.443 22.047 9.227 1 87.31 167 ALA B N 1
ATOM 9264 C CA . ALA B 1 167 ? -2.615 23.047 10.273 1 87.31 167 ALA B CA 1
ATOM 9265 C C . ALA B 1 167 ? -1.957 22.594 11.578 1 87.31 167 ALA B C 1
ATOM 9267 O O . ALA B 1 167 ? -1.673 21.406 11.758 1 87.31 167 ALA B O 1
ATOM 9268 N N . ILE B 1 168 ? -1.619 23.531 12.297 1 89.88 168 ILE B N 1
ATOM 9269 C CA . ILE B 1 168 ? -1.169 23.25 13.656 1 89.88 168 ILE B CA 1
ATOM 9270 C C . ILE B 1 168 ? -2.346 23.359 14.625 1 89.88 168 ILE B C 1
ATOM 9272 O O . ILE B 1 168 ? -3.066 24.359 14.633 1 89.88 168 ILE B O 1
ATOM 9276 N N . VAL B 1 169 ? -2.533 22.312 15.398 1 93 169 VAL B N 1
ATOM 9277 C CA . VAL B 1 169 ? -3.67 22.281 16.312 1 93 169 VAL B CA 1
ATOM 9278 C C . VAL B 1 169 ? -3.174 22.094 17.75 1 93 169 VAL B C 1
ATOM 9280 O O . VAL B 1 169 ? -2.357 21.219 18.016 1 93 169 VAL B O 1
ATOM 9283 N N . ARG B 1 170 ? -3.65 22.969 18.594 1 94.69 170 ARG B N 1
ATOM 9284 C CA . ARG B 1 170 ? -3.334 22.891 20.016 1 94.69 170 ARG B CA 1
ATOM 9285 C C . ARG B 1 170 ? -4.586 23.078 20.875 1 94.69 170 ARG B C 1
ATOM 9287 O O . ARG B 1 170 ? -5.441 23.906 20.562 1 94.69 170 ARG B O 1
ATOM 9294 N N . ILE B 1 171 ? -4.66 22.328 21.859 1 94.69 171 ILE B N 1
ATOM 9295 C CA . ILE B 1 171 ? -5.723 22.484 22.844 1 94.69 171 ILE B CA 1
ATOM 9296 C C . ILE B 1 171 ? -5.133 22.953 24.172 1 94.69 171 ILE B C 1
ATOM 9298 O O . ILE B 1 171 ? -4.312 22.266 24.781 1 94.69 171 ILE B O 1
ATOM 9302 N N . ARG B 1 172 ? -5.555 24.109 24.609 1 95 172 ARG B N 1
ATOM 9303 C CA . ARG B 1 172 ? -5.184 24.703 25.891 1 95 172 ARG B CA 1
ATOM 9304 C C . ARG B 1 172 ? -3.668 24.797 26.031 1 95 172 ARG B C 1
ATOM 9306 O O . ARG B 1 172 ? -3.111 24.422 27.062 1 95 172 ARG B O 1
ATOM 9313 N N . GLY B 1 173 ? -3 25.109 24.922 1 92.31 173 GLY B N 1
ATOM 9314 C CA . GLY B 1 173 ? -1.594 25.484 24.922 1 92.31 173 GLY B CA 1
ATOM 9315 C C . GLY B 1 173 ? -0.664 24.297 24.781 1 92.31 173 GLY B C 1
ATOM 9316 O O . GLY B 1 173 ? -1.118 23.172 24.562 1 92.31 173 GLY B O 1
ATOM 9317 N N . ASN B 1 174 ? 0.675 24.562 24.875 1 91.94 174 ASN B N 1
ATOM 9318 C CA . ASN B 1 174 ? 1.706 23.531 24.781 1 91.94 174 ASN B CA 1
ATOM 9319 C C . ASN B 1 174 ? 2.008 22.922 26.156 1 91.94 174 ASN B C 1
ATOM 9321 O O . ASN B 1 174 ? 2.215 23.656 27.125 1 91.94 174 ASN B O 1
ATOM 9325 N N . SER B 1 175 ? 2.07 21.609 26.141 1 90.38 175 SER B N 1
ATOM 9326 C CA . SER B 1 175 ? 2.262 20.938 27.422 1 90.38 175 SER B CA 1
ATOM 9327 C C . SER B 1 175 ? 3.645 20.297 27.5 1 90.38 175 SER B C 1
ATOM 9329 O O . SER B 1 175 ? 4.016 19.75 28.547 1 90.38 175 SER B O 1
ATOM 9331 N N . SER B 1 176 ? 4.371 20.297 26.422 1 91 176 SER B N 1
ATOM 9332 C CA . SER B 1 176 ? 5.699 19.688 26.406 1 91 176 SER B CA 1
ATOM 9333 C C . SER B 1 176 ? 6.684 20.562 25.625 1 91 176 SER B C 1
ATOM 9335 O O . SER B 1 176 ? 6.289 21.312 24.734 1 91 176 SER B O 1
ATOM 9337 N N . LEU B 1 177 ? 7.91 20.422 26 1 86.81 177 LEU B N 1
ATOM 9338 C CA . LEU B 1 177 ? 8.938 21.219 25.328 1 86.81 177 LEU B CA 1
ATOM 9339 C C . LEU B 1 177 ? 9.453 20.484 24.094 1 86.81 177 LEU B C 1
ATOM 9341 O O . LEU B 1 177 ? 9.664 21.109 23.047 1 86.81 177 LEU B O 1
ATOM 9345 N N . GLU B 1 178 ? 9.648 19.219 24.266 1 80.5 178 GLU B N 1
ATOM 9346 C CA . GLU B 1 178 ? 10.242 18.438 23.172 1 80.5 178 GLU B CA 1
ATOM 9347 C C . GLU B 1 178 ? 9.289 17.359 22.672 1 80.5 178 GLU B C 1
ATOM 9349 O O . GLU B 1 178 ? 9.43 16.859 21.547 1 80.5 178 GLU B O 1
ATOM 9354 N N . GLY B 1 179 ? 8.375 17.047 23.438 1 78.62 179 GLY B N 1
ATOM 9355 C CA . GLY B 1 179 ? 7.406 16.031 23.047 1 78.62 179 GLY B CA 1
ATOM 9356 C C . GLY B 1 179 ? 6.285 16.594 22.172 1 78.62 179 GLY B C 1
ATOM 9357 O O . GLY B 1 179 ? 6.199 17.797 21.969 1 78.62 179 GLY B O 1
ATOM 9358 N N . SER B 1 180 ? 5.512 15.703 21.781 1 83 180 SER B N 1
ATOM 9359 C CA . SER B 1 180 ? 4.395 16.125 20.938 1 83 180 SER B CA 1
ATOM 9360 C C . SER B 1 180 ? 3.361 16.906 21.734 1 83 180 SER B C 1
ATOM 9362 O O . SER B 1 180 ? 3.086 16.578 22.891 1 83 180 SER B O 1
ATOM 9364 N N . ASN B 1 181 ? 2.785 17.906 21.125 1 90.56 181 ASN B N 1
ATOM 9365 C CA . ASN B 1 181 ? 1.721 18.703 21.703 1 90.56 181 ASN B CA 1
ATOM 9366 C C . ASN B 1 181 ? 0.433 18.609 20.891 1 90.56 181 ASN B C 1
ATOM 9368 O O . ASN B 1 181 ? -0.51 19.375 21.109 1 90.56 181 ASN B O 1
ATOM 9372 N N . THR B 1 182 ? 0.406 17.703 19.922 1 91 182 THR B N 1
ATOM 9373 C CA . THR B 1 182 ? -0.71 17.609 19 1 91 182 THR B CA 1
ATOM 9374 C C . THR B 1 182 ? -1.805 16.703 19.547 1 91 182 THR B C 1
ATOM 9376 O O . THR B 1 182 ? -1.517 15.625 20.078 1 91 182 THR B O 1
ATOM 9379 N N . PRO B 1 183 ? -3.037 17.125 19.453 1 92.62 183 PRO B N 1
ATOM 9380 C CA . PRO B 1 183 ? -4.129 16.266 19.922 1 92.62 183 PRO B CA 1
ATOM 9381 C C . PRO B 1 183 ? -4.34 15.039 19.031 1 92.62 183 PRO B C 1
ATOM 9383 O O . PRO B 1 183 ? -3.961 15.055 17.859 1 92.62 183 PRO B O 1
ATOM 9386 N N . LEU B 1 184 ? -4.98 14.055 19.641 1 91.44 184 LEU B N 1
ATOM 9387 C CA . LEU B 1 184 ? -5.336 12.844 18.922 1 91.44 184 LEU B CA 1
ATOM 9388 C C . LEU B 1 184 ? -6.633 13.031 18.141 1 91.44 184 LEU B C 1
ATOM 9390 O O . LEU B 1 184 ? -7.582 13.633 18.641 1 91.44 184 LEU B O 1
ATOM 9394 N N . VAL B 1 185 ? -6.676 12.562 17 1 91.38 185 VAL B N 1
ATOM 9395 C CA . VAL B 1 185 ? -7.91 12.57 16.234 1 91.38 185 VAL B CA 1
ATOM 9396 C C . VAL B 1 185 ? -8.477 11.156 16.141 1 91.38 185 VAL B C 1
ATOM 9398 O O . VAL B 1 185 ? -7.758 10.211 15.789 1 91.38 185 VAL B O 1
ATOM 9401 N N . VAL B 1 186 ? -9.695 11.078 16.422 1 90.88 186 VAL B N 1
ATOM 9402 C CA . VAL B 1 186 ? -10.414 9.805 16.359 1 90.88 186 VAL B CA 1
ATOM 9403 C C . VAL B 1 186 ? -11.633 9.953 15.453 1 90.88 186 VAL B C 1
ATOM 9405 O O . VAL B 1 186 ? -12.469 10.836 15.656 1 90.88 186 VAL B O 1
ATOM 9408 N N . VAL B 1 187 ? -11.758 9.125 14.516 1 88.25 187 VAL B N 1
ATOM 9409 C CA . VAL B 1 187 ? -12.891 9.141 13.602 1 88.25 187 VAL B CA 1
ATOM 9410 C C . VAL B 1 187 ? -13.734 7.883 13.797 1 88.25 187 VAL B C 1
ATOM 9412 O O . VAL B 1 187 ? -13.258 6.77 13.57 1 88.25 187 VAL B O 1
ATOM 9415 N N . ASN B 1 188 ? -14.938 8.047 14.148 1 83.75 188 ASN B N 1
ATOM 9416 C CA . ASN B 1 188 ? -15.828 6.918 14.398 1 83.75 188 ASN B CA 1
ATOM 9417 C C . ASN B 1 188 ? -15.141 5.855 15.258 1 83.75 188 ASN B C 1
ATOM 9419 O O . ASN B 1 188 ? -15.102 4.68 14.891 1 83.75 188 ASN B O 1
ATOM 9423 N N . SER B 1 189 ? -14.516 6.309 16.297 1 80.62 189 SER B N 1
ATOM 9424 C CA . SER B 1 189 ? -13.875 5.484 17.328 1 80.62 189 SER B CA 1
ATOM 9425 C C . SER B 1 189 ? -12.547 4.922 16.828 1 80.62 189 SER B C 1
ATOM 9427 O O . SER B 1 189 ? -11.914 4.117 17.516 1 80.62 189 SER B O 1
ATOM 9429 N N . PHE B 1 190 ? -12.148 5.363 15.719 1 81.38 190 PHE B N 1
ATOM 9430 C CA . PHE B 1 190 ? -10.844 4.973 15.211 1 81.38 190 PHE B CA 1
ATOM 9431 C C . PHE B 1 190 ? -9.82 6.09 15.414 1 81.38 190 PHE B C 1
ATOM 9433 O O . PHE B 1 190 ? -9.992 7.191 14.883 1 81.38 190 PHE B O 1
ATOM 9440 N N . PRO B 1 191 ? -8.758 5.816 16.062 1 86.12 191 PRO B N 1
ATOM 9441 C CA . PRO B 1 191 ? -7.707 6.828 16.188 1 86.12 191 PRO B CA 1
ATOM 9442 C C . PRO B 1 191 ? -6.906 7.004 14.891 1 86.12 191 PRO B C 1
ATOM 9444 O O . PRO B 1 191 ? -6.258 6.062 14.43 1 86.12 191 PRO B O 1
ATOM 9447 N N . MET B 1 192 ? -6.926 8.094 14.336 1 85.88 192 MET B N 1
ATOM 9448 C CA . MET B 1 192 ? -6.277 8.375 13.062 1 85.88 192 MET B CA 1
ATOM 9449 C C . MET B 1 192 ? -4.883 8.953 13.273 1 85.88 192 MET B C 1
ATOM 9451 O O . MET B 1 192 ? -4.086 9.031 12.336 1 85.88 192 MET B O 1
ATOM 9455 N N . GLY B 1 193 ? -4.645 9.359 14.523 1 84.25 193 GLY B N 1
ATOM 9456 C CA . GLY B 1 193 ? -3.348 9.961 14.789 1 84.25 193 GLY B CA 1
ATOM 9457 C C . GLY B 1 193 ? -3.436 11.422 15.18 1 84.25 193 GLY B C 1
ATOM 9458 O O . GLY B 1 193 ? -4.426 11.852 15.773 1 84.25 193 GLY B O 1
ATOM 9459 N N . ASP B 1 194 ? -2.357 12.109 14.875 1 84.19 194 ASP B N 1
ATOM 9460 C CA . ASP B 1 194 ? -2.24 13.5 15.297 1 84.19 194 ASP B CA 1
ATOM 9461 C C . ASP B 1 194 ? -3.059 14.422 14.391 1 84.19 194 ASP B C 1
ATOM 9463 O O . ASP B 1 194 ? -3.131 14.203 13.18 1 84.19 194 ASP B O 1
ATOM 9467 N N . ALA B 1 195 ? -3.555 15.359 14.938 1 85.88 195 ALA B N 1
ATOM 9468 C CA . ALA B 1 195 ? -4.297 16.375 14.203 1 85.88 195 ALA B CA 1
ATOM 9469 C C . ALA B 1 195 ? -3.367 17.219 13.328 1 85.88 195 ALA B C 1
ATOM 9471 O O . ALA B 1 195 ? -2.154 17.25 13.555 1 85.88 195 ALA B O 1
ATOM 9472 N N . GLY B 1 196 ? -3.969 17.797 12.328 1 79.88 196 GLY B N 1
ATOM 9473 C CA . GLY B 1 196 ? -3.217 18.75 11.516 1 79.88 196 GLY B CA 1
ATOM 9474 C C . GLY B 1 196 ? -3.109 18.312 10.062 1 79.88 196 GLY B C 1
ATOM 9475 O O . GLY B 1 196 ? -2.785 19.125 9.195 1 79.88 196 GLY B O 1
ATOM 9476 N N . ASN B 1 197 ? -3.307 17.094 9.859 1 76.5 197 ASN B N 1
ATOM 9477 C CA . ASN B 1 197 ? -3.221 16.656 8.477 1 76.5 197 ASN B CA 1
ATOM 9478 C C . ASN B 1 197 ? -4.234 15.547 8.18 1 76.5 197 ASN B C 1
ATOM 9480 O O . ASN B 1 197 ? -3.879 14.508 7.613 1 76.5 197 ASN B O 1
ATOM 9484 N N . LEU B 1 198 ? -5.379 15.781 8.578 1 76.06 198 LEU B N 1
ATOM 9485 C CA . LEU B 1 198 ? -6.395 14.766 8.305 1 76.06 198 LEU B CA 1
ATOM 9486 C C . LEU B 1 198 ? -6.988 14.953 6.918 1 76.06 198 LEU B C 1
ATOM 9488 O O . LEU B 1 198 ? -8.141 15.367 6.777 1 76.06 198 LEU B O 1
ATOM 9492 N N . SER B 1 199 ? -6.289 14.688 5.938 1 71.88 199 SER B N 1
ATOM 9493 C CA . SER B 1 199 ? -6.742 14.867 4.562 1 71.88 199 SER B CA 1
ATOM 9494 C C . SER B 1 199 ? -7.586 13.688 4.098 1 71.88 199 SER B C 1
ATOM 9496 O O . SER B 1 199 ? -8.25 13.766 3.061 1 71.88 199 SER B O 1
ATOM 9498 N N . GLN B 1 200 ? -7.727 12.711 4.965 1 77.5 200 GLN B N 1
ATOM 9499 C CA . GLN B 1 200 ? -8.398 11.484 4.547 1 77.5 200 GLN B CA 1
ATOM 9500 C C . GLN B 1 200 ? -9.906 11.594 4.742 1 77.5 200 GLN B C 1
ATOM 9502 O O . GLN B 1 200 ? -10.664 10.766 4.23 1 77.5 200 GLN B O 1
ATOM 9507 N N . ILE B 1 201 ? -10.297 12.617 5.441 1 78.19 201 ILE B N 1
ATOM 9508 C CA . ILE B 1 201 ? -11.727 12.742 5.707 1 78.19 201 ILE B CA 1
ATOM 9509 C C . ILE B 1 201 ? -12.289 13.945 4.953 1 78.19 201 ILE B C 1
ATOM 9511 O O . ILE B 1 201 ? -11.781 15.055 5.078 1 78.19 201 ILE B O 1
ATOM 9515 N N . ASN B 1 202 ? -13.297 13.664 4.281 1 79.88 202 ASN B N 1
ATOM 9516 C CA . ASN B 1 202 ? -14.008 14.742 3.6 1 79.88 202 ASN B CA 1
ATOM 9517 C C . ASN B 1 202 ? -14.914 15.508 4.555 1 79.88 202 ASN B C 1
ATOM 9519 O O . ASN B 1 202 ? -15.688 14.898 5.301 1 79.88 202 ASN B O 1
ATOM 9523 N N . VAL B 1 203 ? -14.852 16.719 4.5 1 77.81 203 VAL B N 1
ATOM 9524 C CA . VAL B 1 203 ? -15.594 17.578 5.406 1 77.81 203 VAL B CA 1
ATOM 9525 C C . VAL B 1 203 ? -17.094 17.344 5.238 1 77.81 203 VAL B C 1
ATOM 9527 O O . VAL B 1 203 ? -17.844 17.359 6.219 1 77.81 203 VAL B O 1
ATOM 9530 N N . SER B 1 204 ? -17.469 17.062 4.035 1 77.38 204 SER B N 1
ATOM 9531 C CA . SER B 1 204 ? -18.891 16.906 3.746 1 77.38 204 SER B CA 1
ATOM 9532 C C . SER B 1 204 ? -19.453 15.648 4.41 1 77.38 204 SER B C 1
ATOM 9534 O O . SER B 1 204 ? -20.672 15.523 4.574 1 77.38 204 SER B O 1
ATOM 9536 N N . ASP B 1 205 ? -18.641 14.812 4.82 1 81.19 205 ASP B N 1
ATOM 9537 C CA . ASP B 1 205 ? -19.062 13.555 5.422 1 81.19 205 ASP B CA 1
ATOM 9538 C C . ASP B 1 205 ? -19.172 13.672 6.941 1 81.19 205 ASP B C 1
ATOM 9540 O O . ASP B 1 205 ? -19.672 12.766 7.609 1 81.19 205 ASP B O 1
ATOM 9544 N N . ILE B 1 206 ? -18.812 14.734 7.438 1 85.88 206 ILE B N 1
ATOM 9545 C CA . ILE B 1 206 ? -18.719 14.875 8.891 1 85.88 206 ILE B CA 1
ATOM 9546 C C . ILE B 1 206 ? -20.062 15.383 9.43 1 85.88 206 ILE B C 1
ATOM 9548 O O . ILE B 1 206 ? -20.625 16.344 8.914 1 85.88 206 ILE B O 1
ATOM 9552 N N . GLN B 1 207 ? -20.547 14.734 10.406 1 84.38 207 GLN B N 1
ATOM 9553 C CA . GLN B 1 207 ? -21.766 15.141 11.109 1 84.38 207 GLN B CA 1
ATOM 9554 C C . GLN B 1 207 ? -21.438 16.109 12.242 1 84.38 207 GLN B C 1
ATOM 9556 O O . GLN B 1 207 ? -22.078 17.156 12.375 1 84.38 207 GLN B O 1
ATOM 9561 N N . SER B 1 208 ? -20.469 15.734 13.031 1 87.12 208 SER B N 1
ATOM 9562 C CA . SER B 1 208 ? -20.094 16.562 14.172 1 87.12 208 SER B CA 1
ATOM 9563 C C . SER B 1 208 ? -18.656 16.312 14.594 1 87.12 208 SER B C 1
ATOM 9565 O O . SER B 1 208 ? -18.078 15.289 14.242 1 87.12 208 SER B O 1
ATOM 9567 N N . ILE B 1 209 ? -18.094 17.234 15.242 1 89.69 209 ILE B N 1
ATOM 9568 C CA . ILE B 1 209 ? -16.75 17.141 15.828 1 89.69 209 ILE B CA 1
ATOM 9569 C C . ILE B 1 209 ? -16.812 17.5 17.312 1 89.69 209 ILE B C 1
ATOM 9571 O O . ILE B 1 209 ? -17.359 18.531 17.688 1 89.69 209 ILE B O 1
ATOM 9575 N N . GLU B 1 210 ? -16.375 16.641 18.203 1 91.5 210 GLU B N 1
ATOM 9576 C CA . GLU B 1 210 ? -16.266 16.906 19.625 1 91.5 210 GLU B CA 1
ATOM 9577 C C . GLU B 1 210 ? -14.805 17.047 20.062 1 91.5 210 GLU B C 1
ATOM 9579 O O . GLU B 1 210 ? -13.961 16.234 19.703 1 91.5 210 GLU B O 1
ATOM 9584 N N . ILE B 1 211 ? -14.531 18.016 20.766 1 93.44 211 ILE B N 1
ATOM 9585 C CA . ILE B 1 211 ? -13.188 18.266 21.266 1 93.44 211 ILE B CA 1
ATOM 9586 C C . ILE B 1 211 ? -13.156 18.016 22.781 1 93.44 211 ILE B C 1
ATOM 9588 O O . ILE B 1 211 ? -13.82 18.719 23.547 1 93.44 211 ILE B O 1
ATOM 9592 N N . LEU B 1 212 ? -12.414 17.031 23.141 1 92.06 212 LEU B N 1
ATOM 9593 C CA . LEU B 1 212 ? -12.211 16.734 24.562 1 92.06 212 LEU B CA 1
ATOM 9594 C C . LEU B 1 212 ? -11 17.484 25.109 1 92.06 212 LEU B C 1
ATOM 9596 O O . LEU B 1 212 ? -9.883 17.297 24.625 1 92.06 212 LEU B O 1
ATOM 9600 N N . LYS B 1 213 ? -11.164 18.281 26.266 1 90.44 213 LYS B N 1
ATOM 9601 C CA . LYS B 1 213 ? -10.133 19.25 26.672 1 90.44 213 LYS B CA 1
ATOM 9602 C C . LYS B 1 213 ? -9.578 18.906 28.047 1 90.44 213 LYS B C 1
ATOM 9604 O O . LYS B 1 213 ? -8.414 19.203 28.328 1 90.44 213 LYS B O 1
ATOM 9609 N N . ASP B 1 214 ? -10.445 18.422 28.828 1 86.31 214 ASP B N 1
ATOM 9610 C CA . ASP B 1 214 ? -9.953 18.203 30.188 1 86.31 214 ASP B CA 1
ATOM 9611 C C . ASP B 1 214 ? -9.539 16.75 30.391 1 86.31 214 ASP B C 1
ATOM 9613 O O . ASP B 1 214 ? -9.656 15.922 29.484 1 86.31 214 ASP B O 1
ATOM 9617 N N . ALA B 1 215 ? -9.023 16.469 31.609 1 80.5 215 ALA B N 1
ATOM 9618 C CA . ALA B 1 215 ? -8.469 15.164 31.922 1 80.5 215 ALA B CA 1
ATOM 9619 C C . ALA B 1 215 ? -9.555 14.102 31.969 1 80.5 215 ALA B C 1
ATOM 9621 O O . ALA B 1 215 ? -9.359 12.977 31.5 1 80.5 215 ALA B O 1
ATOM 9622 N N . SER B 1 216 ? -10.57 14.414 32.469 1 78.88 216 SER B N 1
ATOM 9623 C CA . SER B 1 216 ? -11.633 13.422 32.594 1 78.88 216 SER B CA 1
ATOM 9624 C C . SER B 1 216 ? -12.133 12.969 31.219 1 78.88 216 SER B C 1
ATOM 9626 O O . SER B 1 216 ? -12.383 11.773 31.016 1 78.88 216 SER B O 1
ATOM 9628 N N . ALA B 1 217 ? -12.242 13.82 30.391 1 74.62 217 ALA B N 1
ATOM 9629 C CA . ALA B 1 217 ? -12.766 13.508 29.062 1 74.62 217 ALA B CA 1
ATOM 9630 C C . ALA B 1 217 ? -11.75 12.734 28.234 1 74.62 217 ALA B C 1
ATOM 9632 O O . ALA B 1 217 ? -12.109 11.844 27.453 1 74.62 217 ALA B O 1
ATOM 9633 N N . SER B 1 218 ? -10.508 13.047 28.328 1 77.44 218 SER B N 1
ATOM 9634 C CA . SER B 1 218 ? -9.492 12.5 27.453 1 77.44 218 SER B CA 1
ATOM 9635 C C . SER B 1 218 ? -8.773 11.312 28.094 1 77.44 218 SER B C 1
ATOM 9637 O O . SER B 1 218 ? -8.07 10.562 27.422 1 77.44 218 SER B O 1
ATOM 9639 N N . ALA B 1 219 ? -9.039 11.117 29.328 1 78.38 219 ALA B N 1
ATOM 9640 C CA . ALA B 1 219 ? -8.273 10.141 30.094 1 78.38 219 ALA B CA 1
ATOM 9641 C C . ALA B 1 219 ? -8.469 8.734 29.531 1 78.38 219 ALA B C 1
ATOM 9643 O O . ALA B 1 219 ? -7.562 7.895 29.625 1 78.38 219 ALA B O 1
ATOM 9644 N N . ILE B 1 220 ? -9.508 8.594 28.969 1 82.56 220 ILE B N 1
ATOM 9645 C CA . ILE B 1 220 ? -9.82 7.254 28.484 1 82.56 220 ILE B CA 1
ATOM 9646 C C . ILE B 1 220 ? -8.891 6.902 27.328 1 82.56 220 ILE B C 1
ATOM 9648 O O . ILE B 1 220 ? -8.688 5.727 27.016 1 82.56 220 ILE B O 1
ATOM 9652 N N . TYR B 1 221 ? -8.32 7.867 26.781 1 85.56 221 TYR B N 1
ATOM 9653 C CA . TYR B 1 221 ? -7.398 7.637 25.672 1 85.56 221 TYR B CA 1
ATOM 9654 C C . TYR B 1 221 ? -5.953 7.617 26.172 1 85.56 221 TYR B C 1
ATOM 9656 O O . TYR B 1 221 ? -5.031 7.379 25.375 1 85.56 221 TYR B O 1
ATOM 9664 N N . GLY B 1 222 ? -5.812 7.945 27.375 1 85.44 222 GLY B N 1
ATOM 9665 C CA . GLY B 1 222 ? -4.508 7.82 28 1 85.44 222 GLY B CA 1
ATOM 9666 C C . GLY B 1 222 ? -3.475 8.773 27.438 1 85.44 222 GLY B C 1
ATOM 9667 O O . GLY B 1 222 ? -3.744 9.961 27.266 1 85.44 222 GLY B O 1
ATOM 9668 N N . SER B 1 223 ? -2.277 8.164 27.219 1 85.56 223 SER B N 1
ATOM 9669 C CA . SER B 1 223 ? -1.117 8.938 26.797 1 85.56 223 SER B CA 1
ATOM 9670 C C . SER B 1 223 ? -1.334 9.547 25.422 1 85.56 223 SER B C 1
ATOM 9672 O O . SER B 1 223 ? -0.774 10.602 25.109 1 85.56 223 SER B O 1
ATOM 9674 N N . ARG B 1 224 ? -2.127 8.992 24.688 1 83.5 224 ARG B N 1
ATOM 9675 C CA . ARG B 1 224 ? -2.393 9.523 23.359 1 83.5 224 ARG B CA 1
ATOM 9676 C C . ARG B 1 224 ? -3.32 10.734 23.422 1 83.5 224 ARG B C 1
ATOM 9678 O O . ARG B 1 224 ? -3.359 11.539 22.5 1 83.5 224 ARG B O 1
ATOM 9685 N N . GLY B 1 225 ? -4.027 10.883 24.484 1 84.44 225 GLY B N 1
ATOM 9686 C CA . GLY B 1 225 ? -4.977 11.977 24.656 1 84.44 225 GLY B CA 1
ATOM 9687 C C . GLY B 1 225 ? -4.48 13.055 25.594 1 84.44 225 GLY B C 1
ATOM 9688 O O . GLY B 1 225 ? -5.254 13.914 26.031 1 84.44 225 GLY B O 1
ATOM 9689 N N . ALA B 1 226 ? -3.254 12.969 25.875 1 82.75 226 ALA B N 1
ATOM 9690 C CA . ALA B 1 226 ? -2.709 13.906 26.859 1 82.75 226 ALA B CA 1
ATOM 9691 C C . ALA B 1 226 ? -2.865 15.344 26.391 1 82.75 226 ALA B C 1
ATOM 9693 O O . ALA B 1 226 ? -3.053 16.25 27.203 1 82.75 226 ALA B O 1
ATOM 9694 N N . ASN B 1 227 ? -2.838 15.516 25.125 1 88.75 227 ASN B N 1
ATOM 9695 C CA . ASN B 1 227 ? -2.945 16.844 24.547 1 88.75 227 ASN B CA 1
ATOM 9696 C C . ASN B 1 227 ? -4.359 17.141 24.047 1 88.75 227 ASN B C 1
ATOM 9698 O O . ASN B 1 227 ? -4.57 18.078 23.281 1 88.75 227 ASN B O 1
ATOM 9702 N N . GLY B 1 228 ? -5.305 16.297 24.453 1 90.44 228 GLY B N 1
ATOM 9703 C CA . GLY B 1 228 ? -6.68 16.438 24 1 90.44 228 GLY B CA 1
ATOM 9704 C C . GLY B 1 228 ? -7.035 15.484 22.875 1 90.44 228 GLY B C 1
ATOM 9705 O O . GLY B 1 228 ? -6.156 14.859 22.281 1 90.44 228 GLY B O 1
ATOM 9706 N N . VAL B 1 229 ? -8.312 15.383 22.656 1 92.31 229 VAL B N 1
ATOM 9707 C CA . VAL B 1 229 ? -8.789 14.469 21.625 1 92.31 229 VAL B CA 1
ATOM 9708 C C . VAL B 1 229 ? -9.859 15.164 20.781 1 92.31 229 VAL B C 1
ATOM 9710 O O . VAL B 1 229 ? -10.711 15.883 21.312 1 92.31 229 VAL B O 1
ATOM 9713 N N . ILE B 1 230 ? -9.781 14.984 19.516 1 92.44 230 ILE B N 1
ATOM 9714 C CA . ILE B 1 230 ? -10.805 15.438 18.578 1 92.44 230 ILE B CA 1
ATOM 9715 C C . ILE B 1 230 ? -11.547 14.234 18.016 1 92.44 230 ILE B C 1
ATOM 9717 O O . ILE B 1 230 ? -10.961 13.414 17.297 1 92.44 230 ILE B O 1
ATOM 9721 N N . LEU B 1 231 ? -12.758 14.195 18.297 1 92.06 231 LEU B N 1
ATOM 9722 C CA . LEU B 1 231 ? -13.594 13.109 17.812 1 92.06 231 LEU B CA 1
ATOM 9723 C C . LEU B 1 231 ? -14.414 13.547 16.609 1 92.06 231 LEU B C 1
ATOM 9725 O O . LEU B 1 231 ? -15.133 14.547 16.672 1 92.06 231 LEU B O 1
ATOM 9729 N N . VAL B 1 232 ? -14.328 12.836 15.609 1 89.31 232 VAL B N 1
ATOM 9730 C CA . VAL B 1 232 ? -15.078 13.117 14.391 1 89.31 232 VAL B CA 1
ATOM 9731 C C . VAL B 1 232 ? -16.125 12.023 14.164 1 89.31 232 VAL B C 1
ATOM 9733 O O . VAL B 1 232 ? -15.789 10.836 14.164 1 89.31 232 VAL B O 1
ATOM 9736 N N . THR B 1 233 ? -17.297 12.445 14.016 1 87.94 233 THR B N 1
ATOM 9737 C CA . THR B 1 233 ? -18.391 11.531 13.68 1 87.94 233 THR B CA 1
ATOM 9738 C C . THR B 1 233 ? -18.875 11.789 12.258 1 87.94 233 THR B C 1
ATOM 9740 O O . THR B 1 233 ? -19.188 12.922 11.898 1 87.94 233 THR B O 1
ATOM 9743 N N . THR B 1 234 ? -19.016 10.82 11.516 1 85.88 234 THR B N 1
ATOM 9744 C CA . THR B 1 234 ? -19.438 10.969 10.125 1 85.88 234 THR B CA 1
ATOM 9745 C C . THR B 1 234 ? -20.953 10.773 10.008 1 85.88 234 THR B C 1
ATOM 9747 O O . THR B 1 234 ? -21.578 10.188 10.898 1 85.88 234 THR B O 1
ATOM 9750 N N . LYS B 1 235 ? -21.469 11.242 8.953 1 80.38 235 LYS B N 1
ATOM 9751 C CA . LYS B 1 235 ? -22.922 11.211 8.703 1 80.38 235 LYS B CA 1
ATOM 9752 C C . LYS B 1 235 ? -23.406 9.789 8.461 1 80.38 235 LYS B C 1
ATOM 9754 O O . LYS B 1 235 ? -22.672 8.969 7.898 1 80.38 235 LYS B O 1
ATOM 9759 N N . SER B 1 236 ? -24.594 9.492 8.945 1 78.31 236 SER B N 1
ATOM 9760 C CA . SER B 1 236 ? -25.312 8.25 8.68 1 78.31 236 SER B CA 1
ATOM 9761 C C . SER B 1 236 ? -26.797 8.523 8.375 1 78.31 236 SER B C 1
ATOM 9763 O O . SER B 1 236 ? -27.359 9.516 8.844 1 78.31 236 SER B O 1
ATOM 9765 N N . ALA B 1 237 ? -27.406 7.695 7.543 1 75.81 237 ALA B N 1
ATOM 9766 C CA . ALA B 1 237 ? -28.812 7.891 7.195 1 75.81 237 ALA B CA 1
ATOM 9767 C C . ALA B 1 237 ? -29.719 7.469 8.344 1 75.81 237 ALA B C 1
ATOM 9769 O O . ALA B 1 237 ? -29.391 6.551 9.102 1 75.81 237 ALA B O 1
ATOM 9770 N N . ALA B 1 238 ? -30.75 8.312 8.43 1 72.81 238 ALA B N 1
ATOM 9771 C CA . ALA B 1 238 ? -31.797 7.891 9.359 1 72.81 238 ALA B CA 1
ATOM 9772 C C . ALA B 1 238 ? -32.5 6.633 8.859 1 72.81 238 ALA B C 1
ATOM 9774 O O . ALA B 1 238 ? -32.5 6.348 7.66 1 72.81 238 ALA B O 1
ATOM 9775 N N . LYS B 1 239 ? -33 5.891 9.789 1 76.69 239 LYS B N 1
ATOM 9776 C CA . LYS B 1 239 ? -33.688 4.645 9.445 1 76.69 239 LYS B CA 1
ATOM 9777 C C . LYS B 1 239 ? -34.781 4.887 8.398 1 76.69 239 LYS B C 1
ATOM 9779 O O . LYS B 1 239 ? -35.594 5.801 8.547 1 76.69 239 LYS B O 1
ATOM 9784 N N . GLY B 1 240 ? -34.75 4.148 7.367 1 74.25 240 GLY B N 1
ATOM 9785 C CA . GLY B 1 240 ? -35.781 4.172 6.332 1 74.25 240 GLY B CA 1
ATOM 9786 C C . GLY B 1 240 ? -35.562 5.238 5.281 1 74.25 240 GLY B C 1
ATOM 9787 O O . GLY B 1 240 ? -36.406 5.465 4.414 1 74.25 240 GLY B O 1
ATOM 9788 N N . GLN B 1 241 ? -34.5 5.918 5.383 1 78.69 241 GLN B N 1
ATOM 9789 C CA . GLN B 1 241 ? -34.25 7.016 4.457 1 78.69 241 GLN B CA 1
ATOM 9790 C C . GLN B 1 241 ? -33.062 6.73 3.568 1 78.69 241 GLN B C 1
ATOM 9792 O O . GLN B 1 241 ? -32.125 6.039 3.984 1 78.69 241 GLN B O 1
ATOM 9797 N N . THR B 1 242 ? -33.219 7.098 2.305 1 83.12 242 THR B N 1
ATOM 9798 C CA . THR B 1 242 ? -32.125 7.082 1.354 1 83.12 242 THR B CA 1
ATOM 9799 C C . THR B 1 242 ? -31.828 8.492 0.841 1 83.12 242 THR B C 1
ATOM 9801 O O . THR B 1 242 ? -32.719 9.18 0.355 1 83.12 242 THR B O 1
ATOM 9804 N N . ASN B 1 243 ? -30.703 8.914 1.05 1 85.69 243 ASN B N 1
ATOM 9805 C CA . ASN B 1 243 ? -30.281 10.234 0.601 1 85.69 243 ASN B CA 1
ATOM 9806 C C . ASN B 1 243 ? -29.141 10.141 -0.415 1 85.69 243 ASN B C 1
ATOM 9808 O O . ASN B 1 243 ? -28.125 9.484 -0.163 1 85.69 243 ASN B O 1
ATOM 9812 N N . ILE B 1 244 ? -29.344 10.664 -1.567 1 88.5 244 ILE B N 1
ATOM 9813 C CA . ILE B 1 244 ? -28.312 10.797 -2.582 1 88.5 244 ILE B CA 1
ATOM 9814 C C . ILE B 1 244 ? -28 12.273 -2.814 1 88.5 244 ILE B C 1
ATOM 9816 O O . ILE B 1 244 ? -28.891 13.062 -3.105 1 88.5 244 ILE B O 1
ATOM 9820 N N . SER B 1 245 ? -26.812 12.633 -2.715 1 91.19 245 SER B N 1
ATOM 9821 C CA . SER B 1 245 ? -26.469 14.039 -2.871 1 91.19 245 SER B CA 1
ATOM 9822 C C . SER B 1 245 ? -25.203 14.203 -3.705 1 91.19 245 SER B C 1
ATOM 9824 O O . SER B 1 245 ? -24.344 13.312 -3.732 1 91.19 245 SER B O 1
ATOM 9826 N N . VAL B 1 246 ? -25.094 15.25 -4.414 1 92.94 246 VAL B N 1
ATOM 9827 C CA . VAL B 1 246 ? -23.891 15.672 -5.145 1 92.94 246 VAL B CA 1
ATOM 9828 C C . VAL B 1 246 ? -23.578 17.125 -4.809 1 92.94 246 VAL B C 1
ATOM 9830 O O . VAL B 1 246 ? -24.422 18 -4.941 1 92.94 246 VAL B O 1
ATOM 9833 N N . LYS B 1 247 ? -22.375 17.312 -4.379 1 92.94 247 LYS B N 1
ATOM 9834 C CA . LYS B 1 247 ? -21.906 18.656 -4.039 1 92.94 247 LYS B CA 1
ATOM 9835 C C . LYS B 1 247 ? -20.703 19.047 -4.895 1 92.94 247 LYS B C 1
ATOM 9837 O O . LYS B 1 247 ? -19.781 18.266 -5.062 1 92.94 247 LYS B O 1
ATOM 9842 N N . HIS B 1 248 ? -20.734 20.172 -5.477 1 94.06 248 HIS B N 1
ATOM 9843 C CA . HIS B 1 248 ? -19.625 20.688 -6.277 1 94.06 248 HIS B CA 1
ATOM 9844 C C . HIS B 1 248 ? -19.297 22.125 -5.898 1 94.06 248 HIS B C 1
ATOM 9846 O O . HIS B 1 248 ? -20.188 22.922 -5.66 1 94.06 248 HIS B O 1
ATOM 9852 N N . GLN B 1 249 ? -18.047 22.406 -5.816 1 93.62 249 GLN B N 1
ATOM 9853 C CA . GLN B 1 249 ? -17.625 23.781 -5.582 1 93.62 249 GLN B CA 1
ATOM 9854 C C . GLN B 1 249 ? -16.391 24.125 -6.43 1 93.62 249 GLN B C 1
ATOM 9856 O O . GLN B 1 249 ? -15.547 23.281 -6.688 1 93.62 249 GLN B O 1
ATOM 9861 N N . THR B 1 250 ? -16.281 25.312 -6.836 1 96 250 THR B N 1
ATOM 9862 C CA . THR B 1 250 ? -15.148 25.906 -7.527 1 96 250 THR B CA 1
ATOM 9863 C C . THR B 1 250 ? -14.656 27.156 -6.789 1 96 250 THR B C 1
ATOM 9865 O O . THR B 1 250 ? -15.453 28.031 -6.438 1 96 250 THR B O 1
ATOM 9868 N N . VAL B 1 251 ? -13.43 27.188 -6.547 1 95.38 251 VAL B N 1
ATOM 9869 C CA . VAL B 1 251 ? -12.812 28.297 -5.824 1 95.38 251 VAL B CA 1
ATOM 9870 C C . VAL B 1 251 ? -11.781 28.984 -6.711 1 95.38 251 VAL B C 1
ATOM 9872 O O . VAL B 1 251 ? -10.922 28.328 -7.301 1 95.38 251 VAL B O 1
ATOM 9875 N N . ILE B 1 252 ? -11.844 30.188 -6.883 1 96.5 252 ILE B N 1
ATOM 9876 C CA . ILE B 1 252 ? -10.844 31 -7.57 1 96.5 252 ILE B CA 1
ATOM 9877 C C . ILE B 1 252 ? -10.109 31.891 -6.559 1 96.5 252 ILE B C 1
ATOM 9879 O O . ILE B 1 252 ? -10.742 32.594 -5.777 1 96.5 252 ILE B O 1
ATOM 9883 N N . SER B 1 253 ? -8.812 31.875 -6.574 1 94.12 253 SER B N 1
ATOM 9884 C CA . SER B 1 253 ? -8.016 32.594 -5.586 1 94.12 253 SER B CA 1
ATOM 9885 C C . SER B 1 253 ? -7.258 33.75 -6.223 1 94.12 253 SER B C 1
ATOM 9887 O O . SER B 1 253 ? -6.852 33.656 -7.387 1 94.12 253 SER B O 1
ATOM 9889 N N . GLN B 1 254 ? -7.117 34.781 -5.449 1 92.31 254 GLN B N 1
ATOM 9890 C CA . GLN B 1 254 ? -6.359 35.938 -5.891 1 92.31 254 GLN B CA 1
ATOM 9891 C C . GLN B 1 254 ? -5.512 36.5 -4.758 1 92.31 254 GLN B C 1
ATOM 9893 O O . GLN B 1 254 ? -5.812 36.281 -3.58 1 92.31 254 GLN B O 1
ATOM 9898 N N . LEU B 1 255 ? -4.457 37.156 -5.148 1 91.5 255 LEU B N 1
ATOM 9899 C CA . LEU B 1 255 ? -3.635 37.844 -4.148 1 91.5 255 LEU B CA 1
ATOM 9900 C C . LEU B 1 255 ? -4.422 38.938 -3.451 1 91.5 255 LEU B C 1
ATOM 9902 O O . LEU B 1 255 ? -5.109 39.719 -4.105 1 91.5 255 LEU B O 1
ATOM 9906 N N . SER B 1 256 ? -4.352 38.969 -2.17 1 88 256 SER B N 1
ATOM 9907 C CA . SER B 1 256 ? -5.066 39.969 -1.41 1 88 256 SER B CA 1
ATOM 9908 C C . SER B 1 256 ? -4.262 41.281 -1.327 1 88 256 SER B C 1
ATOM 9910 O O . SER B 1 256 ? -4.828 42.344 -1.162 1 88 256 SER B O 1
ATOM 9912 N N . ASP B 1 257 ? -2.914 41.125 -1.348 1 87.06 257 ASP B N 1
ATOM 9913 C CA . ASP B 1 257 ? -1.988 42.25 -1.266 1 87.06 257 ASP B CA 1
ATOM 9914 C C . ASP B 1 257 ? -0.896 42.125 -2.328 1 87.06 257 ASP B C 1
ATOM 9916 O O . ASP B 1 257 ? -0.568 41.031 -2.779 1 87.06 257 ASP B O 1
ATOM 9920 N N . PRO B 1 258 ? -0.433 43.344 -2.66 1 88.12 258 PRO B N 1
ATOM 9921 C CA . PRO B 1 258 ? 0.682 43.281 -3.607 1 88.12 258 PRO B CA 1
ATOM 9922 C C . PRO B 1 258 ? 1.917 42.594 -3.021 1 88.12 258 PRO B C 1
ATOM 9924 O O . PRO B 1 258 ? 2.16 42.688 -1.815 1 88.12 258 PRO B O 1
ATOM 9927 N N . LEU B 1 259 ? 2.658 42.062 -3.879 1 91.44 259 LEU B N 1
ATOM 9928 C CA . LEU B 1 259 ? 3.875 41.406 -3.449 1 91.44 259 LEU B CA 1
ATOM 9929 C C . LEU B 1 259 ? 4.977 42.406 -3.127 1 91.44 259 LEU B C 1
ATOM 9931 O O . LEU B 1 259 ? 5.027 43.469 -3.721 1 91.44 259 LEU B O 1
ATOM 9935 N N . ASP B 1 260 ? 5.773 42.031 -2.191 1 90 260 ASP B N 1
ATOM 9936 C CA . ASP B 1 260 ? 6.883 42.875 -1.783 1 90 260 ASP B CA 1
ATOM 9937 C C . ASP B 1 260 ? 8.109 42.656 -2.66 1 90 260 ASP B C 1
ATOM 9939 O O . ASP B 1 260 ? 9.062 41.969 -2.242 1 90 260 ASP B O 1
ATOM 9943 N N . ILE B 1 261 ? 8.109 43.219 -3.859 1 92.75 261 ILE B N 1
ATOM 9944 C CA . ILE B 1 261 ? 9.195 43.094 -4.828 1 92.75 261 ILE B CA 1
ATOM 9945 C C . ILE B 1 261 ? 9.492 44.469 -5.426 1 92.75 261 ILE B C 1
ATOM 9947 O O . ILE B 1 261 ? 8.766 45.438 -5.176 1 92.75 261 ILE B O 1
ATOM 9951 N N . TRP B 1 262 ? 10.633 44.562 -6.125 1 94.81 262 TRP B N 1
ATOM 9952 C CA . TRP B 1 262 ? 10.953 45.812 -6.82 1 94.81 262 TRP B CA 1
ATOM 9953 C C . TRP B 1 262 ? 10.117 45.969 -8.086 1 94.81 262 TRP B C 1
ATOM 9955 O O . TRP B 1 262 ? 10.242 45.156 -9.016 1 94.81 262 TRP B O 1
ATOM 9965 N N . TYR B 1 263 ? 9.328 47.031 -8.148 1 93.06 263 TYR B N 1
ATOM 9966 C CA . TYR B 1 263 ? 8.508 47.312 -9.32 1 93.06 263 TYR B CA 1
ATOM 9967 C C . TYR B 1 263 ? 9.188 48.312 -10.234 1 93.06 263 TYR B C 1
ATOM 9969 O O . TYR B 1 263 ? 8.93 48.344 -11.445 1 93.06 263 TYR B O 1
ATOM 9977 N N . ASP B 1 264 ? 10.086 49.094 -9.625 1 94.5 264 ASP B N 1
ATOM 9978 C CA . ASP B 1 264 ? 10.852 50.062 -10.367 1 94.5 264 ASP B CA 1
ATOM 9979 C C . ASP B 1 264 ? 12.336 49.719 -10.391 1 94.5 264 ASP B C 1
ATOM 9981 O O . ASP B 1 264 ? 13.055 49.938 -9.414 1 94.5 264 ASP B O 1
ATOM 9985 N N . PRO B 1 265 ? 12.805 49.281 -11.586 1 95.81 265 PRO B N 1
ATOM 9986 C CA . PRO B 1 265 ? 14.203 48.844 -11.664 1 95.81 265 PRO B CA 1
ATOM 9987 C C . PRO B 1 265 ? 15.18 50 -11.438 1 95.81 265 PRO B C 1
ATOM 9989 O O . PRO B 1 265 ? 16.281 49.781 -10.938 1 95.81 265 PRO B O 1
ATOM 9992 N N . MET B 1 266 ? 14.812 51.219 -11.844 1 96.06 266 MET B N 1
ATOM 9993 C CA . MET B 1 266 ? 15.672 52.375 -11.625 1 96.06 266 MET B CA 1
ATOM 9994 C C . MET B 1 266 ? 15.875 52.625 -10.141 1 96.06 266 MET B C 1
ATOM 9996 O O . MET B 1 266 ? 17 52.812 -9.688 1 96.06 266 MET B O 1
ATOM 10000 N N . LEU B 1 267 ? 14.797 52.688 -9.477 1 96.06 267 LEU B N 1
ATOM 10001 C CA . LEU B 1 267 ? 14.891 52.875 -8.031 1 96.06 267 LEU B CA 1
ATOM 10002 C C . LEU B 1 267 ? 15.703 51.75 -7.383 1 96.06 267 LEU B C 1
ATOM 10004 O O . LEU B 1 267 ? 16.484 52 -6.461 1 96.06 267 LEU B O 1
ATOM 10008 N N . MET B 1 268 ? 15.477 50.5 -7.816 1 97 268 MET B N 1
ATOM 10009 C CA . MET B 1 268 ? 16.234 49.375 -7.309 1 97 268 MET B CA 1
ATOM 10010 C C . MET B 1 268 ? 17.734 49.625 -7.457 1 97 268 MET B C 1
ATOM 10012 O O . MET B 1 268 ? 18.5 49.406 -6.512 1 97 268 MET B O 1
ATOM 10016 N N . ALA B 1 269 ? 18.172 50.031 -8.609 1 97.56 269 ALA B N 1
ATOM 10017 C CA . ALA B 1 269 ? 19.594 50.281 -8.906 1 97.56 269 ALA B CA 1
ATOM 10018 C C . ALA B 1 269 ? 20.141 51.406 -8.062 1 97.56 269 ALA B C 1
ATOM 10020 O O . ALA B 1 269 ? 21.266 51.344 -7.551 1 97.56 269 ALA B O 1
ATOM 10021 N N . GLN B 1 270 ? 19.375 52.5 -7.957 1 97.06 270 GLN B N 1
ATOM 10022 C CA . GLN B 1 270 ? 19.797 53.656 -7.184 1 97.06 270 GLN B CA 1
ATOM 10023 C C . GLN B 1 270 ? 20 53.281 -5.715 1 97.06 270 GLN B C 1
ATOM 10025 O O . GLN B 1 270 ? 21.016 53.656 -5.113 1 97.06 270 GLN B O 1
ATOM 10030 N N . VAL B 1 271 ? 19.016 52.594 -5.215 1 96.75 271 VAL B N 1
ATOM 10031 C CA . VAL B 1 271 ? 19.047 52.188 -3.814 1 96.75 271 VAL B CA 1
ATOM 10032 C C . VAL B 1 271 ? 20.234 51.25 -3.586 1 96.75 271 VAL B C 1
ATOM 10034 O O . VAL B 1 271 ? 20.922 51.344 -2.568 1 96.75 271 VAL B O 1
ATOM 10037 N N . THR B 1 272 ? 20.469 50.344 -4.48 1 96.88 272 THR B N 1
ATOM 10038 C CA . THR B 1 272 ? 21.594 49.406 -4.367 1 96.88 272 THR B CA 1
ATOM 10039 C C . THR B 1 272 ? 22.922 50.156 -4.375 1 96.88 272 THR B C 1
ATOM 10041 O O . THR B 1 272 ? 23.812 49.844 -3.584 1 96.88 272 THR B O 1
ATOM 10044 N N . ASN B 1 273 ? 23.078 51.094 -5.297 1 97.38 273 ASN B N 1
ATOM 10045 C CA . ASN B 1 273 ? 24.281 51.906 -5.348 1 97.38 273 ASN B CA 1
ATOM 10046 C C . ASN B 1 273 ? 24.5 52.688 -4.043 1 97.38 273 ASN B C 1
ATOM 10048 O O . ASN B 1 273 ? 25.609 52.719 -3.527 1 97.38 273 ASN B O 1
ATOM 10052 N N . GLU B 1 274 ? 23.422 53.281 -3.566 1 96.75 274 GLU B N 1
ATOM 10053 C CA . GLU B 1 274 ? 23.516 54 -2.311 1 96.75 274 GLU B CA 1
ATOM 10054 C C . GLU B 1 274 ? 23.969 53.094 -1.167 1 96.75 274 GLU B C 1
ATOM 10056 O O . GLU B 1 274 ? 24.781 53.531 -0.331 1 96.75 274 GLU B O 1
ATOM 10061 N N . GLU B 1 275 ? 23.391 51.969 -1.109 1 96.12 275 GLU B N 1
ATOM 10062 C CA . GLU B 1 275 ? 23.734 51 -0.082 1 96.12 275 GLU B CA 1
ATOM 10063 C C . GLU B 1 275 ? 25.234 50.656 -0.113 1 96.12 275 GLU B C 1
ATOM 10065 O O . GLU B 1 275 ? 25.875 50.562 0.935 1 96.12 275 GLU B O 1
ATOM 10070 N N . GLN B 1 276 ? 25.797 50.562 -1.313 1 95.75 276 GLN B N 1
ATOM 10071 C CA . GLN B 1 276 ? 27.203 50.281 -1.484 1 95.75 276 GLN B CA 1
ATOM 10072 C C . GLN B 1 276 ? 28.078 51.438 -1.062 1 95.75 276 GLN B C 1
ATOM 10074 O O . GLN B 1 276 ? 29.062 51.281 -0.339 1 95.75 276 GLN B O 1
ATOM 10079 N N . VAL B 1 277 ? 27.703 52.562 -1.461 1 95.69 277 VAL B N 1
ATOM 10080 C CA . VAL B 1 277 ? 28.484 53.75 -1.168 1 95.69 277 VAL B CA 1
ATOM 10081 C C . VAL B 1 277 ? 28.516 54 0.341 1 95.69 277 VAL B C 1
ATOM 10083 O O . VAL B 1 277 ? 29.562 54.312 0.898 1 95.69 277 VAL B O 1
ATOM 10086 N N . ASN B 1 278 ? 27.344 53.812 0.937 1 94.19 278 ASN B N 1
ATOM 10087 C CA . ASN B 1 278 ? 27.266 54 2.383 1 94.19 278 ASN B CA 1
ATOM 10088 C C . ASN B 1 278 ? 28.141 53 3.123 1 94.19 278 ASN B C 1
ATOM 10090 O O . ASN B 1 278 ? 28.578 53.25 4.246 1 94.19 278 ASN B O 1
ATOM 10094 N N . ALA B 1 279 ? 28.406 51.906 2.551 1 93.44 279 ALA B N 1
ATOM 10095 C CA . ALA B 1 279 ? 29.234 50.875 3.15 1 93.44 279 ALA B CA 1
ATOM 10096 C C . ALA B 1 279 ? 30.703 51.094 2.824 1 93.44 279 ALA B C 1
ATOM 10098 O O . ALA B 1 279 ? 31.562 50.312 3.266 1 93.44 279 ALA B O 1
ATOM 10099 N N . GLY B 1 280 ? 31.047 52.031 2.109 1 91.06 280 GLY B N 1
ATOM 10100 C CA . GLY B 1 280 ? 32.406 52.312 1.701 1 91.06 280 GLY B CA 1
ATOM 10101 C C . GLY B 1 280 ? 32.875 51.469 0.513 1 91.06 280 GLY B C 1
ATOM 10102 O O . GLY B 1 280 ? 34.062 51.281 0.286 1 91.06 280 GLY B O 1
ATOM 10103 N N . LEU B 1 281 ? 31.828 50.969 -0.161 1 94.38 281 LEU B N 1
ATOM 10104 C CA . LEU B 1 281 ? 32.125 50.125 -1.323 1 94.38 281 LEU B CA 1
ATOM 10105 C C . LEU B 1 281 ? 31.781 50.875 -2.617 1 94.38 281 LEU B C 1
ATOM 10107 O O . LEU B 1 281 ? 31.078 51.875 -2.594 1 94.38 281 LEU B O 1
ATOM 10111 N N . ASN B 1 282 ? 32.281 50.344 -3.729 1 94.44 282 ASN B N 1
ATOM 10112 C CA . ASN B 1 282 ? 31.953 50.906 -5.031 1 94.44 282 ASN B CA 1
ATOM 10113 C C . ASN B 1 282 ? 30.516 50.594 -5.441 1 94.44 282 ASN B C 1
ATOM 10115 O O . ASN B 1 282 ? 30.047 49.469 -5.207 1 94.44 282 ASN B O 1
ATOM 10119 N N . PRO B 1 283 ? 29.828 51.594 -5.984 1 96.06 283 PRO B N 1
ATOM 10120 C CA . PRO B 1 283 ? 28.5 51.25 -6.496 1 96.06 283 PRO B CA 1
ATOM 10121 C C . PRO B 1 283 ? 28.516 50.125 -7.527 1 96.06 283 PRO B C 1
ATOM 10123 O O . PRO B 1 283 ? 29.531 49.906 -8.203 1 96.06 283 PRO B O 1
ATOM 10126 N N . ILE B 1 284 ? 27.375 49.469 -7.629 1 95.56 284 ILE B N 1
ATOM 10127 C CA . ILE B 1 284 ? 27.297 48.281 -8.453 1 95.56 284 ILE B CA 1
ATOM 10128 C C . ILE B 1 284 ? 26.75 48.625 -9.836 1 95.56 284 ILE B C 1
ATOM 10130 O O . ILE B 1 284 ? 27.266 48.188 -10.852 1 95.56 284 ILE B O 1
ATOM 10134 N N . TYR B 1 285 ? 25.766 49.469 -9.992 1 97.38 285 TYR B N 1
ATOM 10135 C CA . TYR B 1 285 ? 25.078 49.781 -11.242 1 97.38 285 TYR B CA 1
ATOM 10136 C C . TYR B 1 285 ? 25.703 51 -11.93 1 97.38 285 TYR B C 1
ATOM 10138 O O . TYR B 1 285 ? 25.062 52.031 -12.086 1 97.38 285 TYR B O 1
ATOM 10146 N N . ILE B 1 286 ? 26.906 50.812 -12.367 1 96.81 286 ILE B N 1
ATOM 10147 C CA . ILE B 1 286 ? 27.656 51.875 -13.031 1 96.81 286 ILE B CA 1
ATOM 10148 C C . ILE B 1 286 ? 28.203 51.344 -14.359 1 96.81 286 ILE B C 1
ATOM 10150 O O . ILE B 1 286 ? 29.203 51.844 -14.867 1 96.81 286 ILE B O 1
ATOM 10154 N N . GLY B 1 287 ? 27.562 50.281 -14.859 1 95.44 287 GLY B N 1
ATOM 10155 C CA . GLY B 1 287 ? 28 49.719 -16.125 1 95.44 287 GLY B CA 1
ATOM 10156 C C . GLY B 1 287 ? 29.281 48.938 -16 1 95.44 287 GLY B C 1
ATOM 10157 O O . GLY B 1 287 ? 30.281 49.219 -16.672 1 95.44 287 GLY B O 1
ATOM 10158 N N . GLN B 1 288 ? 29.25 47.875 -15.141 1 95.38 288 GLN B N 1
ATOM 10159 C CA . GLN B 1 288 ? 30.422 47.031 -14.906 1 95.38 288 GLN B CA 1
ATOM 10160 C C . GLN B 1 288 ? 30.031 45.562 -14.742 1 95.38 288 GLN B C 1
ATOM 10162 O O . GLN B 1 288 ? 28.859 45.25 -14.523 1 95.38 288 GLN B O 1
ATOM 10167 N N . THR B 1 289 ? 31.016 44.719 -14.875 1 94.25 289 THR B N 1
ATOM 10168 C CA . THR B 1 289 ? 30.844 43.281 -14.664 1 94.25 289 THR B CA 1
ATOM 10169 C C . THR B 1 289 ? 31.484 42.844 -13.352 1 94.25 289 THR B C 1
ATOM 10171 O O . THR B 1 289 ? 32.656 43.125 -13.102 1 94.25 289 THR B O 1
ATOM 10174 N N . ILE B 1 290 ? 30.703 42.281 -12.508 1 92.56 290 ILE B N 1
ATOM 10175 C CA . ILE B 1 290 ? 31.188 41.75 -11.242 1 92.56 290 ILE B CA 1
ATOM 10176 C C . ILE B 1 290 ? 30.891 40.25 -11.203 1 92.56 290 ILE B C 1
ATOM 10178 O O . ILE B 1 290 ? 29.734 39.812 -11.32 1 92.56 290 ILE B O 1
ATOM 10182 N N . GLY B 1 291 ? 31.969 39.375 -10.969 1 88.62 291 GLY B N 1
ATOM 10183 C CA . GLY B 1 291 ? 31.781 37.938 -10.883 1 88.62 291 GLY B CA 1
ATOM 10184 C C . GLY B 1 291 ? 31.094 37.344 -12.094 1 88.62 291 GLY B C 1
ATOM 10185 O O . GLY B 1 291 ? 30.266 36.438 -11.969 1 88.62 291 GLY B O 1
ATOM 10186 N N . GLY B 1 292 ? 31.203 37.906 -13.211 1 90.44 292 GLY B N 1
ATOM 10187 C CA . GLY B 1 292 ? 30.641 37.406 -14.453 1 90.44 292 GLY B CA 1
ATOM 10188 C C . GLY B 1 292 ? 29.266 37.969 -14.742 1 90.44 292 GLY B C 1
ATOM 10189 O O . GLY B 1 292 ? 28.656 37.625 -15.773 1 90.44 292 GLY B O 1
ATOM 10190 N N . ILE B 1 293 ? 28.75 38.906 -13.891 1 93.62 293 ILE B N 1
ATOM 10191 C CA . ILE B 1 293 ? 27.438 39.5 -14.062 1 93.62 293 ILE B CA 1
ATOM 10192 C C . ILE B 1 293 ? 27.578 40.969 -14.469 1 93.62 293 ILE B C 1
ATOM 10194 O O . ILE B 1 293 ? 28.281 41.719 -13.812 1 93.62 293 ILE B O 1
ATOM 10198 N N . TYR B 1 294 ? 27.016 41.344 -15.523 1 94.06 294 TYR B N 1
ATOM 10199 C CA . TYR B 1 294 ? 27.031 42.719 -15.953 1 94.06 294 TYR B CA 1
ATOM 10200 C C . TYR B 1 294 ? 25.938 43.531 -15.273 1 94.06 294 TYR B C 1
ATOM 10202 O O . TYR B 1 294 ? 24.75 43.156 -15.352 1 94.06 294 TYR B O 1
ATOM 10210 N N . TYR B 1 295 ? 26.312 44.594 -14.625 1 96.81 295 TYR B N 1
ATOM 10211 C CA . TYR B 1 295 ? 25.391 45.531 -14.016 1 96.81 295 TYR B CA 1
ATOM 10212 C C . TYR B 1 295 ? 25.344 46.812 -14.797 1 96.81 295 TYR B C 1
ATOM 10214 O O . TYR B 1 295 ? 26.328 47.562 -14.836 1 96.81 295 TYR B O 1
ATOM 10222 N N . PRO B 1 296 ? 24.25 47.094 -15.391 1 96.75 296 PRO B N 1
ATOM 10223 C CA . PRO B 1 296 ? 24.156 48.312 -16.219 1 96.75 296 PRO B CA 1
ATOM 10224 C C . PRO B 1 296 ? 24.266 49.594 -15.422 1 96.75 296 PRO B C 1
ATOM 10226 O O . PRO B 1 296 ? 23.953 49.625 -14.227 1 96.75 296 PRO B O 1
ATOM 10229 N N . SER B 1 297 ? 24.672 50.625 -16.109 1 97.06 297 SER B N 1
ATOM 10230 C CA . SER B 1 297 ? 24.688 51.938 -15.461 1 97.06 297 SER B CA 1
ATOM 10231 C C . SER B 1 297 ? 23.281 52.5 -15.328 1 97.06 297 SER B C 1
ATOM 10233 O O . SER B 1 297 ? 22.359 52.062 -16.016 1 97.06 297 SER B O 1
ATOM 10235 N N . LEU B 1 298 ? 23.125 53.5 -14.406 1 97.25 298 LEU B N 1
ATOM 10236 C CA . LEU B 1 298 ? 21.828 54.188 -14.25 1 97.25 298 LEU B CA 1
ATOM 10237 C C . LEU B 1 298 ? 21.375 54.781 -15.57 1 97.25 298 LEU B C 1
ATOM 10239 O O . LEU B 1 298 ? 20.172 54.812 -15.867 1 97.25 298 LEU B O 1
ATOM 10243 N N . LEU B 1 299 ? 22.328 55.219 -16.375 1 96.69 299 LEU B N 1
ATOM 10244 C CA . LEU B 1 299 ? 22.016 55.812 -17.672 1 96.69 299 LEU B CA 1
ATOM 10245 C C . LEU B 1 299 ? 21.469 54.781 -18.641 1 96.69 299 LEU B C 1
ATOM 10247 O O . LEU B 1 299 ? 20.531 55.062 -19.391 1 96.69 299 LEU B O 1
ATOM 10251 N N . GLU B 1 300 ? 22.078 53.688 -18.609 1 96.5 300 GLU B N 1
ATOM 10252 C CA . GLU B 1 300 ? 21.625 52.594 -19.469 1 96.5 300 GLU B CA 1
ATOM 10253 C C . GLU B 1 300 ? 20.188 52.188 -19.109 1 96.5 300 GLU B C 1
ATOM 10255 O O . GLU B 1 300 ? 19.391 51.906 -20 1 96.5 300 GLU B O 1
ATOM 10260 N N . ILE B 1 301 ? 19.938 52.125 -17.859 1 96.94 301 ILE B N 1
ATOM 10261 C CA . ILE B 1 301 ? 18.609 51.75 -17.391 1 96.94 301 ILE B CA 1
ATOM 10262 C C . ILE B 1 301 ? 17.609 52.844 -17.781 1 96.94 301 ILE B C 1
ATOM 10264 O O . ILE B 1 301 ? 16.516 52.531 -18.266 1 96.94 301 ILE B O 1
ATOM 10268 N N . GLN B 1 302 ? 17.969 54.062 -17.641 1 95 302 GLN B N 1
ATOM 10269 C CA . GLN B 1 302 ? 17.125 55.188 -17.969 1 95 302 GLN B CA 1
ATOM 10270 C C . GLN B 1 302 ? 16.812 55.25 -19.453 1 95 302 GLN B C 1
ATOM 10272 O O . GLN B 1 302 ? 15.703 55.594 -19.859 1 9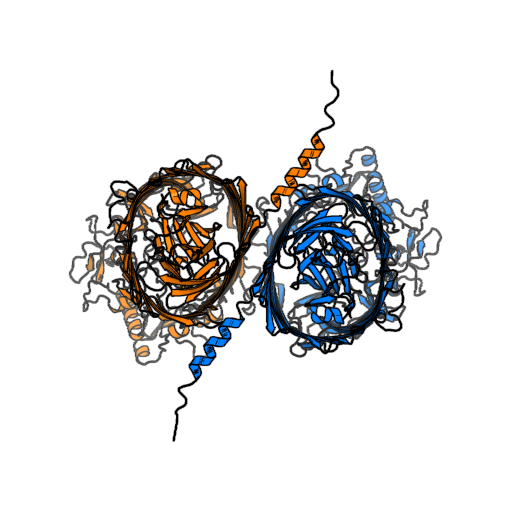5 302 GLN B O 1
ATOM 10277 N N . ASN B 1 303 ? 17.797 54.844 -20.266 1 95.06 303 ASN B N 1
ATOM 10278 C CA . ASN B 1 303 ? 17.656 54.875 -21.719 1 95.06 303 ASN B CA 1
ATOM 10279 C C . ASN B 1 303 ? 16.812 53.688 -22.219 1 95.06 303 ASN B C 1
ATOM 10281 O O . ASN B 1 303 ? 16.516 53.594 -23.406 1 95.06 303 ASN B O 1
ATOM 10285 N N . GLY B 1 304 ? 16.453 52.812 -21.328 1 92.81 304 GLY B N 1
ATOM 10286 C CA . GLY B 1 304 ? 15.617 51.656 -21.688 1 92.81 304 GLY B CA 1
ATOM 10287 C C . GLY B 1 304 ? 16.375 50.562 -22.406 1 92.81 304 GLY B C 1
ATOM 10288 O O . GLY B 1 304 ? 15.805 49.812 -23.188 1 92.81 304 GLY B O 1
ATOM 10289 N N . GLU B 1 305 ? 17.688 50.469 -22.172 1 91.44 305 GLU B N 1
ATOM 10290 C CA . GLU B 1 305 ? 18.516 49.5 -22.859 1 91.44 305 GLU B CA 1
ATOM 10291 C C . GLU B 1 305 ? 18.375 48.094 -22.25 1 91.44 305 GLU B C 1
ATOM 10293 O O . GLU B 1 305 ? 18.812 47.125 -22.844 1 91.44 305 GLU B O 1
ATOM 10298 N N . TRP B 1 306 ? 17.781 48.094 -21.188 1 93.38 306 TRP B N 1
ATOM 10299 C CA . TRP B 1 306 ? 17.609 46.812 -20.484 1 93.38 306 TRP B CA 1
ATOM 10300 C C . TRP B 1 306 ? 16.141 46.5 -20.25 1 93.38 306 TRP B C 1
ATOM 10302 O O . TRP B 1 306 ? 15.289 47.406 -20.344 1 93.38 306 TRP B O 1
ATOM 10312 N N . ALA B 1 307 ? 15.906 45.25 -19.969 1 91.44 307 ALA B N 1
ATOM 10313 C CA . ALA B 1 307 ? 14.539 44.75 -19.844 1 91.44 307 ALA B CA 1
ATOM 10314 C C . ALA B 1 307 ? 13.898 45.25 -18.547 1 91.44 307 ALA B C 1
ATOM 10316 O O . ALA B 1 307 ? 14.586 45.781 -17.672 1 91.44 307 ALA B O 1
ATOM 10317 N N . ASN B 1 308 ? 12.656 45.188 -18.375 1 93.75 308 ASN B N 1
ATOM 10318 C CA . ASN B 1 308 ? 11.82 45.281 -17.188 1 93.75 308 ASN B CA 1
ATOM 10319 C C . ASN B 1 308 ? 10.852 44.125 -17.094 1 93.75 308 ASN B C 1
ATOM 10321 O O . ASN B 1 308 ? 9.633 44.281 -17.188 1 93.75 308 ASN B O 1
ATOM 10325 N N . THR B 1 309 ? 11.438 43 -16.828 1 95.25 309 THR B N 1
ATOM 10326 C CA . THR B 1 309 ? 10.719 41.719 -16.859 1 95.25 309 THR B CA 1
ATOM 10327 C C . THR B 1 309 ? 9.805 41.594 -15.648 1 95.25 309 THR B C 1
ATOM 10329 O O . THR B 1 309 ? 10.242 41.781 -14.508 1 95.25 309 THR B O 1
ATOM 10332 N N . ASP B 1 310 ? 8.547 41.312 -15.82 1 95 310 ASP B N 1
ATOM 10333 C CA . ASP B 1 310 ? 7.633 40.938 -14.742 1 95 310 ASP B CA 1
ATOM 10334 C C . ASP B 1 310 ? 7.68 39.438 -14.453 1 95 310 ASP B C 1
ATOM 10336 O O . ASP B 1 310 ? 6.84 38.688 -14.953 1 95 310 ASP B O 1
ATOM 10340 N N . TRP B 1 311 ? 8.5 39.062 -13.672 1 95.38 311 TRP B N 1
ATOM 10341 C CA . TRP B 1 311 ? 8.734 37.656 -13.367 1 95.38 311 TRP B CA 1
ATOM 10342 C C . TRP B 1 311 ? 7.512 37.031 -12.711 1 95.38 311 TRP B C 1
ATOM 10344 O O . TRP B 1 311 ? 7.344 35.812 -12.742 1 95.38 311 TRP B O 1
ATOM 10354 N N . ARG B 1 312 ? 6.586 37.75 -12.102 1 93.38 312 ARG B N 1
ATOM 10355 C CA . ARG B 1 312 ? 5.379 37.219 -11.461 1 93.38 312 ARG B CA 1
ATOM 10356 C C . ARG B 1 312 ? 4.504 36.5 -12.461 1 93.38 312 ARG B C 1
ATOM 10358 O O . ARG B 1 312 ? 3.982 35.406 -12.164 1 93.38 312 ARG B O 1
ATOM 10365 N N . ASP B 1 313 ? 4.395 37.062 -13.539 1 93.12 313 ASP B N 1
ATOM 10366 C CA . ASP B 1 313 ? 3.541 36.469 -14.57 1 93.12 313 ASP B CA 1
ATOM 10367 C C . ASP B 1 313 ? 4.074 35.125 -15.023 1 93.12 313 ASP B C 1
ATOM 10369 O O . ASP B 1 313 ? 3.303 34.25 -15.43 1 93.12 313 ASP B O 1
ATOM 10373 N N . LEU B 1 314 ? 5.387 35 -14.984 1 94.31 314 LEU B N 1
ATOM 10374 C CA . LEU B 1 314 ? 6.016 33.781 -15.43 1 94.31 314 LEU B CA 1
ATOM 10375 C C . LEU B 1 314 ? 6.02 32.719 -14.32 1 94.31 314 LEU B C 1
ATOM 10377 O O . LEU B 1 314 ? 6.059 31.516 -14.594 1 94.31 314 LEU B O 1
ATOM 10381 N N . CYS B 1 315 ? 6.012 33.188 -13.125 1 94.88 315 CYS B N 1
ATOM 10382 C CA . CYS B 1 315 ? 6.145 32.281 -11.984 1 94.88 315 CYS B CA 1
ATOM 10383 C C . CYS B 1 315 ? 4.777 31.891 -11.43 1 94.88 315 CYS B C 1
ATOM 10385 O O . CYS B 1 315 ? 4.582 30.766 -10.969 1 94.88 315 CYS B O 1
ATOM 10387 N N . LEU B 1 316 ? 3.869 32.875 -11.453 1 94.81 316 LEU B N 1
ATOM 10388 C CA . LEU B 1 316 ? 2.635 32.719 -10.688 1 94.81 316 LEU B CA 1
ATOM 10389 C C . LEU B 1 316 ? 1.44 32.531 -11.609 1 94.81 316 LEU B C 1
ATOM 10391 O O . LEU B 1 316 ? 1.546 32.75 -12.82 1 94.81 316 LEU B O 1
ATOM 10395 N N . ARG B 1 317 ? 0.315 32.062 -11.109 1 94.94 317 ARG B N 1
ATOM 10396 C CA . ARG B 1 317 ? -0.954 31.906 -11.805 1 94.94 317 ARG B CA 1
ATOM 10397 C C . ARG B 1 317 ? -2.131 32.219 -10.883 1 94.94 317 ARG B C 1
ATOM 10399 O O . ARG B 1 317 ? -1.942 32.5 -9.703 1 94.94 317 ARG B O 1
ATOM 10406 N N . THR B 1 318 ? -3.295 32.219 -11.492 1 94.88 318 THR B N 1
ATOM 10407 C CA . THR B 1 318 ? -4.527 32.25 -10.711 1 94.88 318 THR B CA 1
ATOM 10408 C C . THR B 1 318 ? -4.996 30.828 -10.391 1 94.88 318 THR B C 1
ATOM 10410 O O . THR B 1 318 ? -5.582 30.156 -11.234 1 94.88 318 THR B O 1
ATOM 10413 N N . PRO B 1 319 ? -4.734 30.5 -9.195 1 94.25 319 PRO B N 1
ATOM 10414 C CA . PRO B 1 319 ? -5.031 29.094 -8.875 1 94.25 319 PRO B CA 1
ATOM 10415 C C . PRO B 1 319 ? -6.531 28.812 -8.812 1 94.25 319 PRO B C 1
ATOM 10417 O O . PRO B 1 319 ? -7.305 29.656 -8.352 1 94.25 319 PRO B O 1
ATOM 10420 N N . VAL B 1 320 ? -6.926 27.672 -9.234 1 95.88 320 VAL B N 1
ATOM 10421 C CA . VAL B 1 320 ? -8.305 27.203 -9.203 1 95.88 320 VAL B CA 1
ATOM 10422 C C . VAL B 1 320 ? -8.383 25.891 -8.414 1 95.88 320 VAL B C 1
ATOM 10424 O O . VAL B 1 320 ? -7.5 25.047 -8.516 1 95.88 320 VAL B O 1
ATOM 10427 N N . LEU B 1 321 ? -9.391 25.797 -7.508 1 94.56 321 LEU B N 1
ATOM 10428 C CA . LEU B 1 321 ? -9.672 24.562 -6.781 1 94.56 321 LEU B CA 1
ATOM 10429 C C . LEU B 1 321 ? -11.039 24 -7.164 1 94.56 321 LEU B C 1
ATOM 10431 O O . LEU B 1 321 ? -12.023 24.75 -7.238 1 94.56 321 LEU B O 1
ATOM 10435 N N . ASN B 1 322 ? -11.102 22.812 -7.52 1 94.62 322 ASN B N 1
ATOM 10436 C CA . ASN B 1 322 ? -12.344 22.094 -7.773 1 94.62 322 ASN B CA 1
ATOM 10437 C C . ASN B 1 322 ? -12.508 20.891 -6.828 1 94.62 322 ASN B C 1
ATOM 10439 O O . ASN B 1 322 ? -11.555 20.141 -6.602 1 94.62 322 ASN B O 1
ATOM 10443 N N . SER B 1 323 ? -13.68 20.797 -6.227 1 92.75 323 SER B N 1
ATOM 10444 C CA . SER B 1 323 ? -14 19.672 -5.355 1 92.75 323 SER B CA 1
ATOM 10445 C C . SER B 1 323 ? -15.406 19.141 -5.633 1 92.75 323 SER B C 1
ATOM 10447 O O . SER B 1 323 ? -16.375 19.906 -5.633 1 92.75 323 SER B O 1
ATOM 10449 N N . THR B 1 324 ? -15.547 17.953 -5.918 1 94.19 324 THR B N 1
ATOM 10450 C CA . THR B 1 324 ? -16.828 17.297 -6.172 1 94.19 324 THR B CA 1
ATOM 10451 C C . THR B 1 324 ? -17 16.094 -5.262 1 94.19 324 THR B C 1
ATOM 10453 O O . THR B 1 324 ? -16.125 15.227 -5.184 1 94.19 324 THR B O 1
ATOM 10456 N N . THR B 1 325 ? -18.141 16.047 -4.582 1 92.5 325 THR B N 1
ATOM 10457 C CA . THR B 1 325 ? -18.453 14.945 -3.686 1 92.5 325 THR B CA 1
ATOM 10458 C C . THR B 1 325 ? -19.766 14.281 -4.086 1 92.5 325 THR B C 1
ATOM 10460 O O . THR B 1 325 ? -20.766 14.961 -4.32 1 92.5 325 THR B O 1
ATOM 10463 N N . ALA B 1 326 ? -19.797 13.062 -4.203 1 92.25 326 ALA B N 1
ATOM 10464 C CA . ALA B 1 326 ? -21 12.25 -4.359 1 92.25 326 ALA B CA 1
ATOM 10465 C C . ALA B 1 326 ? -21.188 11.328 -3.162 1 92.25 326 ALA B C 1
ATOM 10467 O O . ALA B 1 326 ? -20.25 10.672 -2.717 1 92.25 326 ALA B O 1
ATOM 10468 N N . ALA B 1 327 ? -22.422 11.367 -2.611 1 91.44 327 ALA B N 1
ATOM 10469 C CA . ALA B 1 327 ? -22.672 10.57 -1.413 1 91.44 327 ALA B CA 1
ATOM 10470 C C . ALA B 1 327 ? -24.016 9.852 -1.498 1 91.44 327 ALA B C 1
ATOM 10472 O O . ALA B 1 327 ? -24.984 10.398 -2.021 1 91.44 327 ALA B O 1
ATOM 10473 N N . ILE B 1 328 ? -24.047 8.703 -1.016 1 89.88 328 ILE B N 1
ATOM 10474 C CA . ILE B 1 328 ? -25.25 7.902 -0.853 1 89.88 328 ILE B CA 1
ATOM 10475 C C . ILE B 1 328 ? -25.359 7.41 0.59 1 89.88 328 ILE B C 1
ATOM 10477 O O . ILE B 1 328 ? -24.406 6.832 1.124 1 89.88 328 ILE B O 1
ATOM 10481 N N . SER B 1 329 ? -26.375 7.684 1.253 1 89.75 329 SER B N 1
ATOM 10482 C CA . SER B 1 329 ? -26.672 7.18 2.59 1 89.75 329 SER B CA 1
ATOM 10483 C C . SER B 1 329 ? -28.062 6.547 2.65 1 89.75 329 SER B C 1
ATOM 10485 O O . SER B 1 329 ? -29.031 7.141 2.191 1 89.75 329 SER B O 1
ATOM 10487 N N . SER B 1 330 ? -28.094 5.383 3.16 1 87.62 330 SER B N 1
ATOM 10488 C CA . SER B 1 330 ? -29.359 4.66 3.254 1 87.62 330 SER B CA 1
ATOM 10489 C C . SER B 1 330 ? -29.391 3.775 4.496 1 87.62 330 SER B C 1
ATOM 10491 O O . SER B 1 330 ? -28.375 3.182 4.871 1 87.62 330 SER B O 1
ATOM 10493 N N . ALA B 1 331 ? -30.484 3.828 5.16 1 87.44 331 ALA B N 1
ATOM 10494 C CA . ALA B 1 331 ? -30.625 2.984 6.344 1 87.44 331 ALA B CA 1
ATOM 10495 C C . ALA B 1 331 ? -32 2.359 6.406 1 87.44 331 ALA B C 1
ATOM 10497 O O . ALA B 1 331 ? -33 2.988 6.016 1 87.44 331 ALA B O 1
ATOM 10498 N N . ASN B 1 332 ? -32.094 1.146 6.871 1 80.88 332 ASN B N 1
ATOM 10499 C CA . ASN B 1 332 ? -33.344 0.475 7.23 1 80.88 332 ASN B CA 1
ATOM 10500 C C . ASN B 1 332 ? -33.281 -0.155 8.617 1 80.88 332 ASN B C 1
ATOM 10502 O O . ASN B 1 332 ? -32.438 0.248 9.438 1 80.88 332 ASN B O 1
ATOM 10506 N N . ASP B 1 333 ? -34.156 -1.064 8.93 1 76.31 333 ASP B N 1
ATOM 10507 C CA . ASP B 1 333 ? -34.219 -1.599 10.289 1 76.31 333 ASP B CA 1
ATOM 10508 C C . ASP B 1 333 ? -33 -2.492 10.586 1 76.31 333 ASP B C 1
ATOM 10510 O O . ASP B 1 333 ? -32.656 -2.682 11.75 1 76.31 333 ASP B O 1
ATOM 10514 N N . ARG B 1 334 ? -32.375 -2.994 9.602 1 78.44 334 ARG B N 1
ATOM 10515 C CA . ARG B 1 334 ? -31.359 -3.99 9.883 1 78.44 334 ARG B CA 1
ATOM 10516 C C . ARG B 1 334 ? -30 -3.537 9.352 1 78.44 334 ARG B C 1
ATOM 10518 O O . ARG B 1 334 ? -28.953 -4.062 9.766 1 78.44 334 ARG B O 1
ATOM 10525 N N . ALA B 1 335 ? -30.047 -2.578 8.414 1 83.5 335 ALA B N 1
ATOM 10526 C CA . ALA B 1 335 ? -28.75 -2.232 7.82 1 83.5 335 ALA B CA 1
ATOM 10527 C C . ALA B 1 335 ? -28.672 -0.741 7.508 1 83.5 335 ALA B C 1
ATOM 10529 O O . ALA B 1 335 ? -29.703 -0.099 7.262 1 83.5 335 ALA B O 1
ATOM 10530 N N . SER B 1 336 ? -27.531 -0.21 7.582 1 87.56 336 SER B N 1
ATOM 10531 C CA . SER B 1 336 ? -27.219 1.157 7.176 1 87.56 336 SER B CA 1
ATOM 10532 C C . SER B 1 336 ? -25.938 1.211 6.352 1 87.56 336 SER B C 1
ATOM 10534 O O . SER B 1 336 ? -24.984 0.507 6.652 1 87.56 336 SER B O 1
ATOM 10536 N N . ILE B 1 337 ? -26.031 1.931 5.25 1 86.75 337 ILE B N 1
ATOM 10537 C CA . ILE B 1 337 ? 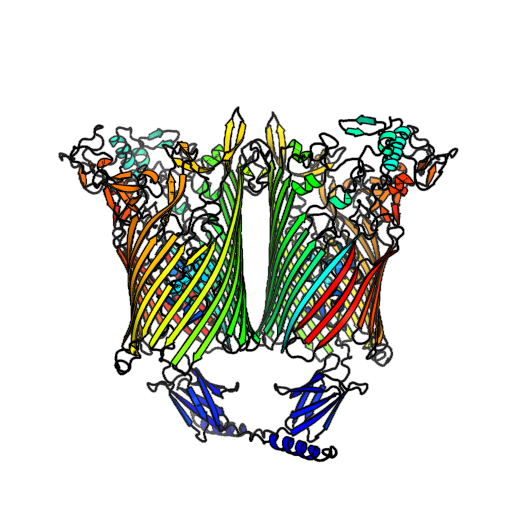-24.859 2.086 4.395 1 86.75 337 ILE B CA 1
ATOM 10538 C C . ILE B 1 337 ? -24.625 3.568 4.113 1 86.75 337 ILE B C 1
ATOM 10540 O O . ILE B 1 337 ? -25.578 4.34 3.961 1 86.75 337 ILE B O 1
ATOM 10544 N N . ASN B 1 338 ? -23.422 3.936 4.125 1 89.94 338 ASN B N 1
ATOM 10545 C CA . ASN B 1 338 ? -22.969 5.273 3.764 1 89.94 338 ASN B CA 1
ATOM 10546 C C . ASN B 1 338 ? -21.766 5.227 2.84 1 89.94 338 ASN B C 1
ATOM 10548 O O . ASN B 1 338 ? -20.703 4.742 3.23 1 89.94 338 ASN B O 1
ATOM 10552 N N . LEU B 1 339 ? -21.906 5.691 1.672 1 89 339 LEU B N 1
ATOM 10553 C CA . LEU B 1 339 ? -20.828 5.773 0.701 1 89 339 LEU B CA 1
ATOM 10554 C C . LEU B 1 339 ? -20.578 7.215 0.278 1 89 339 LEU B C 1
ATOM 10556 O O . LEU B 1 339 ? -21.516 7.914 -0.127 1 89 339 LEU B O 1
ATOM 10560 N N . ASN B 1 340 ? -19.375 7.656 0.376 1 91.38 340 ASN B N 1
ATOM 10561 C CA . ASN B 1 340 ? -18.969 9 -0.018 1 91.38 340 ASN B CA 1
ATOM 10562 C C . ASN B 1 340 ? -17.703 8.961 -0.877 1 91.38 340 ASN B C 1
ATOM 10564 O O . ASN B 1 340 ? -16.719 8.312 -0.516 1 91.38 340 ASN B O 1
ATOM 10568 N N . VAL B 1 341 ? -17.75 9.57 -2.023 1 90.62 341 VAL B N 1
ATOM 10569 C CA . VAL B 1 341 ? -16.594 9.695 -2.898 1 90.62 341 VAL B CA 1
ATOM 10570 C C . VAL B 1 341 ? -16.328 11.164 -3.189 1 90.62 341 VAL B C 1
ATOM 10572 O O . VAL B 1 341 ? -17.219 11.906 -3.596 1 90.62 341 VAL B O 1
ATOM 10575 N N . ASN B 1 342 ? -15.086 11.602 -3.021 1 92.62 342 ASN B N 1
ATOM 10576 C CA . ASN B 1 342 ? -14.703 12.992 -3.232 1 92.62 342 ASN B CA 1
ATOM 10577 C C . ASN B 1 342 ? -13.492 13.109 -4.152 1 92.62 342 ASN B C 1
ATOM 10579 O O . ASN B 1 342 ? -12.547 12.328 -4.043 1 92.62 342 ASN B O 1
ATOM 10583 N N . TYR B 1 343 ? -13.547 13.922 -5.098 1 93.38 343 TYR B N 1
ATOM 10584 C CA . TYR B 1 343 ? -12.414 14.328 -5.922 1 93.38 343 TYR B CA 1
ATOM 10585 C C . TYR B 1 343 ? -12.055 15.789 -5.668 1 93.38 343 TYR B C 1
ATOM 10587 O O . TYR B 1 343 ? -12.898 16.672 -5.812 1 93.38 343 TYR B O 1
ATOM 10595 N N . HIS B 1 344 ? -10.805 15.992 -5.301 1 92.19 344 HIS B N 1
ATOM 10596 C CA . HIS B 1 344 ? -10.297 17.312 -4.914 1 92.19 344 HIS B CA 1
ATOM 10597 C C . HIS B 1 344 ? -9.039 17.672 -5.711 1 92.19 344 HIS B C 1
ATOM 10599 O O . HIS B 1 344 ? -8.047 16.938 -5.676 1 92.19 344 HIS B O 1
ATOM 10605 N N . ASN B 1 345 ? -9.086 18.734 -6.48 1 95 345 ASN B N 1
ATOM 10606 C CA . ASN B 1 345 ? -7.953 19.266 -7.23 1 95 345 ASN B CA 1
ATOM 10607 C C . ASN B 1 345 ? -7.652 20.719 -6.844 1 95 345 ASN B C 1
ATOM 10609 O O . ASN B 1 345 ? -8.438 21.609 -7.148 1 95 345 ASN B O 1
ATOM 10613 N N . ASN B 1 346 ? -6.488 20.938 -6.238 1 93.69 346 ASN B N 1
ATOM 10614 C CA . ASN B 1 346 ? -6.09 22.234 -5.711 1 93.69 346 ASN B CA 1
ATOM 10615 C C . ASN B 1 346 ? -4.797 22.734 -6.352 1 93.69 346 ASN B C 1
ATOM 10617 O O . ASN B 1 346 ? -3.713 22.25 -6.027 1 93.69 346 ASN B O 1
ATOM 10621 N N . GLN B 1 347 ? -4.965 23.781 -7.191 1 94.62 347 GLN B N 1
ATOM 10622 C CA . GLN B 1 347 ? -3.785 24.406 -7.785 1 94.62 347 GLN B CA 1
ATOM 10623 C C . GLN B 1 347 ? -3.164 25.422 -6.828 1 94.62 347 GLN B C 1
ATOM 10625 O O . GLN B 1 347 ? -3.879 26.125 -6.109 1 94.62 347 GLN B O 1
ATOM 10630 N N . GLY B 1 348 ? -1.851 25.422 -6.816 1 93.19 348 GLY B N 1
ATOM 10631 C CA . GLY B 1 348 ? -1.163 26.438 -6.039 1 93.19 348 GLY B CA 1
ATOM 10632 C C . GLY B 1 348 ? -0.932 27.719 -6.809 1 93.19 348 GLY B C 1
ATOM 10633 O O . GLY B 1 348 ? -1.255 27.812 -7.992 1 93.19 348 GLY B O 1
ATOM 10634 N N . LEU B 1 349 ? -0.434 28.688 -6.129 1 93.12 349 LEU B N 1
ATOM 10635 C CA . LEU B 1 349 ? -0.138 29.984 -6.711 1 93.12 349 LEU B CA 1
ATOM 10636 C C . LEU B 1 349 ? 0.954 29.875 -7.77 1 93.12 349 LEU B C 1
ATOM 10638 O O . LEU B 1 349 ? 0.89 30.547 -8.805 1 93.12 349 LEU B O 1
ATOM 10642 N N . TYR B 1 350 ? 1.916 29.047 -7.469 1 94.75 350 TYR B N 1
ATOM 10643 C CA . TYR B 1 350 ? 3.006 28.844 -8.414 1 94.75 350 TYR B CA 1
ATOM 10644 C C . TYR B 1 350 ? 2.59 27.891 -9.531 1 94.75 350 TYR B C 1
ATOM 10646 O O . TYR B 1 350 ? 1.885 26.906 -9.297 1 94.75 350 TYR B O 1
ATOM 10654 N N . LYS B 1 351 ? 3.076 28.234 -10.68 1 95.5 351 LYS B N 1
ATOM 10655 C CA . LYS B 1 351 ? 2.779 27.359 -11.805 1 95.5 351 LYS B CA 1
ATOM 10656 C C . LYS B 1 351 ? 3.309 25.953 -11.562 1 95.5 351 LYS B C 1
ATOM 10658 O O . LYS B 1 351 ? 4.395 25.781 -11.008 1 95.5 351 LYS B O 1
ATOM 10663 N N . LYS B 1 352 ? 2.535 24.922 -11.875 1 94.88 352 LYS B N 1
ATOM 10664 C CA . LYS B 1 352 ? 2.795 23.484 -11.797 1 94.88 352 LYS B CA 1
ATOM 10665 C C . LYS B 1 352 ? 2.676 22.984 -10.359 1 94.88 352 LYS B C 1
ATOM 10667 O O . LYS B 1 352 ? 2.746 21.781 -10.117 1 94.88 352 LYS B O 1
ATOM 10672 N N . ASP B 1 353 ? 2.588 23.859 -9.375 1 95.12 353 ASP B N 1
ATOM 10673 C CA . ASP B 1 353 ? 2.312 23.453 -8 1 95.12 353 ASP B CA 1
ATOM 10674 C C . ASP B 1 353 ? 0.869 22.984 -7.848 1 95.12 353 ASP B C 1
ATOM 10676 O O . ASP B 1 353 ? -0.066 23.688 -8.211 1 95.12 353 ASP B O 1
ATOM 10680 N N . SER B 1 354 ? 0.71 21.812 -7.375 1 95.44 354 SER B N 1
ATOM 10681 C CA . SER B 1 354 ? -0.658 21.312 -7.324 1 95.44 354 SER B CA 1
ATOM 10682 C C . SER B 1 354 ? -0.789 20.172 -6.316 1 95.44 354 SER B C 1
ATOM 10684 O O . SER B 1 354 ? 0.211 19.562 -5.918 1 95.44 354 SER B O 1
ATOM 10686 N N . TYR B 1 355 ? -2.01 19.906 -5.887 1 93.88 355 TYR B N 1
ATOM 10687 C CA . TYR B 1 355 ? -2.398 18.812 -5.004 1 93.88 355 TYR B CA 1
ATOM 10688 C C . TYR B 1 355 ? -3.701 18.172 -5.469 1 93.88 355 TYR B C 1
ATOM 10690 O O . TYR B 1 355 ? -4.73 18.844 -5.57 1 93.88 355 TYR B O 1
ATOM 10698 N N . GLU B 1 356 ? -3.688 16.969 -5.707 1 94.44 356 GLU B N 1
ATOM 10699 C CA . GLU B 1 356 ? -4.863 16.203 -6.121 1 94.44 356 GLU B CA 1
ATOM 10700 C C . GLU B 1 356 ? -5.137 15.047 -5.16 1 94.44 356 GLU B C 1
ATOM 10702 O O . GLU B 1 356 ? -4.207 14.383 -4.699 1 94.44 356 GLU B O 1
ATOM 10707 N N . ARG B 1 357 ? -6.406 14.844 -4.836 1 93 357 ARG B N 1
ATOM 10708 C CA . ARG B 1 357 ? -6.777 13.766 -3.924 1 93 357 ARG B CA 1
ATOM 10709 C C . ARG B 1 357 ? -8.086 13.109 -4.355 1 93 357 ARG B C 1
ATOM 10711 O O . ARG B 1 357 ? -9.023 13.789 -4.762 1 93 357 ARG B O 1
ATOM 10718 N N . ILE B 1 358 ? -8.203 11.906 -4.34 1 92.19 358 ILE B N 1
ATOM 10719 C CA . ILE B 1 358 ? -9.43 11.117 -4.438 1 92.19 358 ILE B CA 1
ATOM 10720 C C . ILE B 1 358 ? -9.648 10.352 -3.137 1 92.19 358 ILE B C 1
ATOM 10722 O O . ILE B 1 358 ? -8.75 9.672 -2.646 1 92.19 358 ILE B O 1
ATOM 10726 N N . ASN B 1 359 ? -10.797 10.523 -2.57 1 91.19 359 ASN B N 1
ATOM 10727 C CA . ASN B 1 359 ? -11.156 9.875 -1.313 1 91.19 359 ASN B CA 1
ATOM 10728 C C . ASN B 1 359 ? -12.453 9.086 -1.437 1 91.19 359 ASN B C 1
ATOM 10730 O O . ASN B 1 359 ? -13.453 9.602 -1.941 1 91.19 359 ASN B O 1
ATOM 10734 N N . ALA B 1 360 ? -12.453 7.875 -0.986 1 89.25 360 ALA B N 1
ATOM 10735 C CA . ALA B 1 360 ? -13.648 7.039 -0.904 1 89.25 360 ALA B CA 1
ATOM 10736 C C . ALA B 1 360 ? -13.852 6.5 0.51 1 89.25 360 ALA B C 1
ATOM 10738 O O . ALA B 1 360 ? -12.914 5.969 1.116 1 89.25 360 ALA B O 1
ATOM 10739 N N . ASN B 1 361 ? -15.008 6.699 1.062 1 89.25 361 ASN B N 1
ATOM 10740 C CA . ASN B 1 361 ? -15.375 6.223 2.391 1 89.25 361 ASN B CA 1
ATOM 10741 C C . ASN B 1 361 ? -16.609 5.324 2.348 1 89.25 361 ASN B C 1
ATOM 10743 O O . ASN B 1 361 ? -17.625 5.699 1.777 1 89.25 361 ASN B O 1
ATOM 10747 N N . LEU B 1 362 ? -16.594 4.199 2.986 1 86.75 362 LEU B N 1
ATOM 10748 C CA . LEU B 1 362 ? -17.703 3.26 3.066 1 86.75 362 LEU B CA 1
ATOM 10749 C C . LEU B 1 362 ? -17.969 2.852 4.512 1 86.75 362 LEU B C 1
ATOM 10751 O O . LEU B 1 362 ? -17.078 2.301 5.176 1 86.75 362 LEU B O 1
ATOM 10755 N N . GLY B 1 363 ? -19.078 3.184 4.969 1 87.31 363 GLY B N 1
ATOM 10756 C CA . GLY B 1 363 ? -19.547 2.729 6.27 1 87.31 363 GLY B CA 1
ATOM 10757 C C . GLY B 1 363 ? -20.734 1.79 6.176 1 87.31 363 GLY B C 1
ATOM 10758 O O . GLY B 1 363 ? -21.688 2.061 5.445 1 87.31 363 GLY B O 1
ATOM 10759 N N . VAL B 1 364 ? -20.656 0.695 6.91 1 86.75 364 VAL B N 1
ATOM 10760 C CA . VAL B 1 364 ? -21.719 -0.291 6.902 1 86.75 364 VAL B CA 1
ATOM 10761 C C . VAL B 1 364 ? -22.031 -0.731 8.328 1 86.75 364 VAL B C 1
ATOM 10763 O O . VAL B 1 364 ? -21.125 -1.01 9.109 1 86.75 364 VAL B O 1
ATOM 10766 N N . THR B 1 365 ? -23.219 -0.695 8.672 1 88.25 365 THR B N 1
ATOM 10767 C CA . THR B 1 365 ? -23.719 -1.262 9.922 1 88.25 365 THR B CA 1
ATOM 10768 C C . THR B 1 365 ? -24.797 -2.316 9.641 1 88.25 365 THR B C 1
ATOM 10770 O O . THR B 1 365 ? -25.703 -2.088 8.844 1 88.25 365 THR B O 1
ATOM 10773 N N . TYR B 1 366 ? -24.656 -3.426 10.273 1 87.19 366 TYR B N 1
ATOM 10774 C CA . TYR B 1 366 ? -25.594 -4.527 10.039 1 87.19 366 TYR B CA 1
ATOM 10775 C C . TYR B 1 366 ? -25.984 -5.188 11.352 1 87.19 366 TYR B C 1
ATOM 10777 O O . TYR B 1 366 ? -25.141 -5.664 12.102 1 87.19 366 TYR B O 1
ATOM 10785 N N . ASN B 1 367 ? -27.25 -5.215 11.602 1 88 367 ASN B N 1
ATOM 10786 C CA . ASN B 1 367 ? -27.781 -5.93 12.758 1 88 367 ASN B CA 1
ATOM 10787 C C . ASN B 1 367 ? -28.031 -7.402 12.438 1 88 367 ASN B C 1
ATOM 10789 O O . ASN B 1 367 ? -29.109 -7.762 11.945 1 88 367 ASN B O 1
ATOM 10793 N N . LEU B 1 368 ? -27.078 -8.203 12.836 1 83.69 368 LEU B N 1
ATOM 10794 C CA . LEU B 1 368 ? -27.219 -9.633 12.586 1 83.69 368 LEU B CA 1
ATOM 10795 C C . LEU B 1 368 ? -28.375 -10.219 13.391 1 83.69 368 LEU B C 1
ATOM 10797 O O . LEU B 1 368 ? -29.141 -11.031 12.867 1 83.69 368 LEU B O 1
ATOM 10801 N N . TYR B 1 369 ? -28.406 -9.922 14.688 1 84.94 369 TYR B N 1
ATOM 10802 C CA . TYR B 1 369 ? -29.5 -10.211 15.617 1 84.94 369 TYR B CA 1
ATOM 10803 C C . TYR B 1 369 ? -29.875 -8.969 16.406 1 84.94 369 TYR B C 1
ATOM 10805 O O . TYR B 1 369 ? -29.266 -7.91 16.25 1 84.94 369 TYR B O 1
ATOM 10813 N N . LYS B 1 370 ? -30.938 -9.078 17.078 1 83.94 370 LYS B N 1
ATOM 10814 C CA . LYS B 1 370 ? -31.359 -7.93 17.891 1 83.94 370 LYS B CA 1
ATOM 10815 C C . LYS B 1 370 ? -30.266 -7.551 18.891 1 83.94 370 LYS B C 1
ATOM 10817 O O . LYS B 1 370 ? -30.125 -6.379 19.25 1 83.94 370 LYS B O 1
ATOM 10822 N N . ASN B 1 371 ? -29.469 -8.562 19.297 1 90.25 371 ASN B N 1
ATOM 10823 C CA . ASN B 1 371 ? -28.469 -8.297 20.328 1 90.25 371 ASN B CA 1
ATOM 10824 C C . ASN B 1 371 ? -27.047 -8.352 19.75 1 90.25 371 ASN B C 1
ATOM 10826 O O . ASN B 1 371 ? -26.078 -8.43 20.5 1 90.25 371 ASN B O 1
ATOM 10830 N N . LEU B 1 372 ? -26.891 -8.445 18.422 1 90.31 372 LEU B N 1
ATOM 10831 C CA . LEU B 1 372 ? -25.578 -8.539 17.812 1 90.31 372 LEU B CA 1
ATOM 10832 C C . LEU B 1 372 ? -25.484 -7.633 16.578 1 90.31 372 LEU B C 1
ATOM 10834 O O . LEU B 1 372 ? -26.172 -7.867 15.578 1 90.31 372 LEU B O 1
ATOM 10838 N N . LYS B 1 373 ? -24.641 -6.668 16.688 1 91 373 LYS B N 1
ATOM 10839 C CA . LYS B 1 373 ? -24.469 -5.668 15.633 1 91 373 LYS B CA 1
ATOM 10840 C C . LYS B 1 373 ? -23.031 -5.645 15.117 1 91 373 LYS B C 1
ATOM 10842 O O . LYS B 1 373 ? -22.078 -5.695 15.906 1 91 373 LYS B O 1
ATOM 10847 N N . LEU B 1 374 ? -22.891 -5.586 13.789 1 89.56 374 LEU B N 1
ATOM 10848 C CA . LEU B 1 374 ? -21.594 -5.461 13.133 1 89.56 374 LEU B CA 1
ATOM 10849 C C . LEU B 1 374 ? -21.453 -4.09 12.477 1 89.56 374 LEU B C 1
ATOM 10851 O O . LEU B 1 374 ? -22.359 -3.623 11.797 1 89.56 374 LEU B O 1
ATOM 10855 N N . THR B 1 375 ? -20.344 -3.451 12.727 1 90.62 375 THR B N 1
ATOM 10856 C CA . THR B 1 375 ? -20.062 -2.168 12.094 1 90.62 375 THR B CA 1
ATOM 10857 C C . THR B 1 375 ? -18.703 -2.203 11.398 1 90.62 375 THR B C 1
ATOM 10859 O O . THR B 1 375 ? -17.703 -2.627 11.992 1 90.62 375 THR B O 1
ATOM 10862 N N . SER B 1 376 ? -18.656 -1.781 10.172 1 88.75 376 SER B N 1
ATOM 10863 C CA . SER B 1 376 ? -17.406 -1.676 9.422 1 88.75 376 SER B CA 1
ATOM 10864 C C . SER B 1 376 ? -17.234 -0.279 8.836 1 88.75 376 SER B C 1
ATOM 10866 O O . SER B 1 376 ? -18.203 0.342 8.391 1 88.75 376 SER B O 1
ATOM 10868 N N . TYR B 1 377 ? -16.062 0.237 8.859 1 88.12 377 TYR B N 1
ATOM 10869 C CA . TYR B 1 377 ? -15.695 1.529 8.297 1 88.12 377 TYR B CA 1
ATOM 10870 C C . TYR B 1 377 ? -14.414 1.417 7.469 1 88.12 377 TYR B C 1
ATOM 10872 O O . TYR B 1 377 ? -13.391 0.95 7.965 1 88.12 377 TYR B O 1
ATOM 10880 N N . ASN B 1 378 ? -14.484 1.847 6.25 1 87.69 378 ASN B N 1
ATOM 10881 C CA . ASN B 1 378 ? -13.359 1.746 5.32 1 87.69 378 ASN B CA 1
ATOM 10882 C C . ASN B 1 378 ? -13.094 3.074 4.617 1 87.69 378 ASN B C 1
ATOM 10884 O O . ASN B 1 378 ? -14.031 3.736 4.16 1 87.69 378 ASN B O 1
ATOM 10888 N N . VAL B 1 379 ? -11.82 3.455 4.562 1 89.69 379 VAL B N 1
ATOM 10889 C CA . VAL B 1 379 ? -11.406 4.672 3.873 1 89.69 379 VAL B CA 1
ATOM 10890 C C . VAL B 1 379 ? -10.25 4.359 2.93 1 89.69 379 VAL B C 1
ATOM 10892 O O . VAL B 1 379 ? -9.32 3.633 3.295 1 89.69 379 VAL B O 1
ATOM 10895 N N . PHE B 1 380 ? -10.281 4.82 1.761 1 88.81 380 PHE B N 1
ATOM 10896 C CA . PHE B 1 380 ? -9.188 4.762 0.794 1 88.81 380 PHE B CA 1
ATOM 10897 C C . PHE B 1 380 ? -8.922 6.137 0.194 1 88.81 380 PHE B C 1
ATOM 10899 O O . PHE B 1 380 ? -9.844 6.801 -0.282 1 88.81 380 PHE B O 1
ATOM 10906 N N . SER B 1 381 ? -7.676 6.551 0.178 1 92.12 381 SER B N 1
ATOM 10907 C CA . SER B 1 381 ? -7.309 7.859 -0.355 1 92.12 381 SER B CA 1
ATOM 10908 C C . SER B 1 381 ? -6.031 7.777 -1.183 1 92.12 381 SER B C 1
ATOM 10910 O O . SER B 1 381 ? -5.09 7.066 -0.818 1 92.12 381 SER B O 1
ATOM 10912 N N . ILE B 1 382 ? -6.027 8.422 -2.336 1 93.06 382 ILE B N 1
ATOM 10913 C CA . ILE B 1 382 ? -4.844 8.617 -3.17 1 93.06 382 ILE B CA 1
ATOM 10914 C C . ILE B 1 382 ? -4.551 10.109 -3.314 1 93.06 382 ILE B C 1
ATOM 10916 O O . ILE B 1 382 ? -5.445 10.898 -3.639 1 93.06 382 ILE B O 1
ATOM 10920 N N . THR B 1 383 ? -3.34 10.438 -3.074 1 93.12 383 THR B N 1
ATOM 10921 C CA . THR B 1 383 ? -2.947 11.836 -3.168 1 93.12 383 THR B CA 1
ATOM 10922 C C . THR B 1 383 ? -1.76 12.008 -4.113 1 93.12 383 THR B C 1
ATOM 10924 O O . THR B 1 383 ? -0.868 11.156 -4.152 1 93.12 383 THR B O 1
ATOM 10927 N N . ASN B 1 384 ? -1.792 13.039 -4.887 1 95.12 384 ASN B N 1
ATOM 10928 C CA . ASN B 1 384 ? -0.688 13.461 -5.746 1 95.12 384 ASN B CA 1
ATOM 10929 C C . ASN B 1 384 ? -0.286 14.906 -5.473 1 95.12 384 ASN B C 1
ATOM 10931 O O . ASN B 1 384 ? -1.083 15.82 -5.672 1 95.12 384 ASN B O 1
ATOM 10935 N N . ARG B 1 385 ? 0.92 15.062 -5.031 1 95.69 385 ARG B N 1
ATOM 10936 C CA . ARG B 1 385 ? 1.456 16.375 -4.727 1 95.69 385 ARG B CA 1
ATOM 10937 C C . ARG B 1 385 ? 2.605 16.734 -5.664 1 95.69 385 ARG B C 1
ATOM 10939 O O . ARG B 1 385 ? 3.602 16.016 -5.734 1 95.69 385 ARG B O 1
ATOM 10946 N N . ASN B 1 386 ? 2.418 17.734 -6.434 1 96.19 386 ASN B N 1
ATOM 10947 C CA . ASN B 1 386 ? 3.48 18.328 -7.242 1 96.19 386 ASN B CA 1
ATOM 10948 C C . ASN B 1 386 ? 4.012 19.609 -6.617 1 96.19 386 ASN B C 1
ATOM 10950 O O . ASN B 1 386 ? 3.273 20.594 -6.484 1 96.19 386 ASN B O 1
ATOM 10954 N N . ILE B 1 387 ? 5.305 19.625 -6.316 1 93.81 387 ILE B N 1
ATOM 10955 C CA . ILE B 1 387 ? 5.883 20.75 -5.602 1 93.81 387 ILE B CA 1
ATOM 10956 C C . ILE B 1 387 ? 6.668 21.625 -6.574 1 93.81 387 ILE B C 1
ATOM 10958 O O . ILE B 1 387 ? 7.602 21.156 -7.23 1 93.81 387 ILE B O 1
ATOM 10962 N N . SER B 1 388 ? 6.289 22.859 -6.684 1 91.44 388 SER B N 1
ATOM 10963 C CA . SER B 1 388 ? 6.977 23.891 -7.445 1 91.44 388 SER B CA 1
ATOM 10964 C C . SER B 1 388 ? 6.887 25.25 -6.75 1 91.44 388 SER B C 1
ATOM 10966 O O . SER B 1 388 ? 6.703 26.281 -7.402 1 91.44 388 SER B O 1
ATOM 10968 N N . ASN B 1 389 ? 6.957 25.328 -5.379 1 78.81 389 ASN B N 1
ATOM 10969 C CA . ASN B 1 389 ? 6.625 26.531 -4.629 1 78.81 389 ASN B CA 1
ATOM 10970 C C . ASN B 1 389 ? 7.867 27.359 -4.316 1 78.81 389 ASN B C 1
ATOM 10972 O O . ASN B 1 389 ? 7.852 28.203 -3.418 1 78.81 389 ASN B O 1
ATOM 10976 N N . GLY B 1 390 ? 8.883 27.391 -5.027 1 80.38 390 GLY B N 1
ATOM 10977 C CA . GLY B 1 390 ? 10.07 28.156 -4.703 1 80.38 390 GLY B CA 1
ATOM 10978 C C . GLY B 1 390 ? 10.641 28.906 -5.895 1 80.38 390 GLY B C 1
ATOM 10979 O O . GLY B 1 390 ? 11.836 29.188 -5.941 1 80.38 390 GLY B O 1
ATOM 10980 N N . LEU B 1 391 ? 9.734 29.375 -6.805 1 91.69 391 LEU B N 1
ATOM 10981 C CA . LEU B 1 391 ? 10.211 30.109 -7.969 1 91.69 391 LEU B CA 1
ATOM 10982 C C . LEU B 1 391 ? 10.516 31.562 -7.609 1 91.69 391 LEU B C 1
ATOM 10984 O O . LEU B 1 391 ? 9.797 32.156 -6.82 1 91.69 391 LEU B O 1
ATOM 10988 N N . GLU B 1 392 ? 11.5 32.094 -8.141 1 92.31 392 GLU B N 1
ATOM 10989 C CA . GLU B 1 392 ? 11.969 33.438 -7.801 1 92.31 392 GLU B CA 1
ATOM 10990 C C . GLU B 1 392 ? 11.172 34.5 -8.547 1 92.31 392 GLU B C 1
ATOM 10992 O O . GLU B 1 392 ? 11.695 35.156 -9.453 1 92.31 392 GLU B O 1
ATOM 10997 N N . TYR B 1 393 ? 10.055 34.875 -8.086 1 92.88 393 TYR B N 1
ATOM 10998 C CA . TYR B 1 393 ? 9.227 35.875 -8.734 1 92.88 393 TYR B CA 1
ATOM 10999 C C . TYR B 1 393 ? 9.773 37.281 -8.461 1 92.88 393 TYR B C 1
ATOM 11001 O O . TYR B 1 393 ? 9.383 38.25 -9.117 1 92.88 393 TYR B O 1
ATOM 11009 N N . GLY B 1 394 ? 10.703 37.5 -7.484 1 92.19 394 GLY B N 1
ATOM 11010 C CA . GLY B 1 394 ? 11.344 38.781 -7.184 1 92.19 394 GLY B CA 1
ATOM 11011 C C . GLY B 1 394 ? 12.711 38.938 -7.828 1 92.19 394 GLY B C 1
ATOM 11012 O O . GLY B 1 394 ? 13.516 39.781 -7.414 1 92.19 394 GLY B O 1
ATOM 11013 N N . ARG B 1 395 ? 12.93 38.125 -8.766 1 93.62 395 ARG B N 1
ATOM 11014 C CA . ARG B 1 395 ? 14.18 38.188 -9.516 1 93.62 395 ARG B CA 1
ATOM 11015 C C . ARG B 1 395 ? 14.398 39.562 -10.109 1 93.62 395 ARG B C 1
ATOM 11017 O O . ARG B 1 395 ? 13.445 40.312 -10.367 1 93.62 395 ARG B O 1
ATOM 11024 N N . ASN B 1 396 ? 15.773 39.938 -10.281 1 95.38 396 ASN B N 1
ATOM 11025 C CA . ASN B 1 396 ? 16.125 41.25 -10.852 1 95.38 396 ASN B CA 1
ATOM 11026 C C . ASN B 1 396 ? 15.344 41.5 -12.141 1 95.38 396 ASN B C 1
ATOM 11028 O O . ASN B 1 396 ? 15.492 40.781 -13.125 1 95.38 396 ASN B O 1
ATOM 11032 N N . PRO B 1 397 ? 14.492 42.562 -12.133 1 96.31 397 PRO B N 1
ATOM 11033 C CA . PRO B 1 397 ? 13.633 42.812 -13.289 1 96.31 397 PRO B CA 1
ATOM 11034 C C . PRO B 1 397 ? 14.422 43.281 -14.516 1 96.31 397 PRO B C 1
ATOM 11036 O O . PRO B 1 397 ? 13.891 43.312 -15.625 1 96.31 397 PRO B O 1
ATOM 11039 N N . LEU B 1 398 ? 15.695 43.625 -14.297 1 96.19 398 LEU B N 1
ATOM 11040 C CA . LEU B 1 398 ? 16.516 44.094 -15.414 1 96.19 398 LEU B CA 1
ATOM 11041 C C . LEU B 1 398 ? 16.969 42.938 -16.281 1 96.19 398 LEU B C 1
ATOM 11043 O O . LEU B 1 398 ? 17.391 43.125 -17.422 1 96.19 398 LEU B O 1
ATOM 11047 N N . TRP B 1 399 ? 16.891 41.719 -15.734 1 95.44 399 TRP B N 1
ATOM 11048 C CA . TRP B 1 399 ? 17.297 40.562 -16.484 1 95.44 399 TRP B CA 1
ATOM 11049 C C . TRP B 1 399 ? 16.203 40.094 -17.453 1 95.44 399 TRP B C 1
ATOM 11051 O O . TRP B 1 399 ? 15.062 39.875 -17.031 1 95.44 399 TRP B O 1
ATOM 11061 N N . PRO B 1 400 ? 16.516 39.969 -18.719 1 95.12 400 PRO B N 1
ATOM 11062 C CA . PRO B 1 400 ? 15.516 39.438 -19.656 1 95.12 400 PRO B CA 1
ATOM 11063 C C . PRO B 1 400 ? 15.273 37.938 -19.484 1 95.12 400 PRO B C 1
ATOM 11065 O O . PRO B 1 400 ? 16.047 37.281 -18.812 1 95.12 400 PRO B O 1
ATOM 11068 N N . VAL B 1 401 ? 14.211 37.5 -20.047 1 95.94 401 VAL B N 1
ATOM 11069 C CA . VAL B 1 401 ? 13.867 36.094 -19.938 1 95.94 401 VAL B CA 1
ATOM 11070 C C . VAL B 1 401 ? 14.797 35.281 -20.812 1 95.94 401 VAL B C 1
ATOM 11072 O O . VAL B 1 401 ? 15.258 34.188 -20.422 1 95.94 401 VAL B O 1
ATOM 11075 N N . TYR B 1 402 ? 15.047 35.812 -22.031 1 95.56 402 TYR B N 1
ATOM 11076 C CA . TYR B 1 402 ? 15.883 35.125 -23.016 1 95.56 402 TYR B CA 1
ATOM 11077 C C . TYR B 1 402 ? 17 36.031 -23.5 1 95.56 402 TYR B C 1
ATOM 11079 O O . TYR B 1 402 ? 16.859 37.281 -23.5 1 95.56 402 TYR B O 1
ATOM 11087 N N . ASP B 1 403 ? 18.094 35.375 -23.875 1 92.56 403 ASP B N 1
ATOM 11088 C CA . ASP B 1 403 ? 19.156 36.156 -24.5 1 92.56 403 ASP B CA 1
ATOM 11089 C C . ASP B 1 403 ? 18.906 36.344 -25.984 1 92.56 403 ASP B C 1
ATOM 11091 O O . ASP B 1 403 ? 17.828 36 -26.484 1 92.56 403 ASP B O 1
ATOM 11095 N N . LYS B 1 404 ? 19.812 37.031 -26.641 1 90.88 404 LYS B N 1
ATOM 11096 C CA . LYS B 1 404 ? 19.625 37.375 -28.047 1 90.88 404 LYS B CA 1
ATOM 11097 C C . LYS B 1 404 ? 19.609 36.125 -28.938 1 90.88 404 LYS B C 1
ATOM 11099 O O . LYS B 1 404 ? 19.031 36.156 -30.031 1 90.88 404 LYS B O 1
ATOM 11104 N N . GLU B 1 405 ? 20.125 35 -28.406 1 93.44 405 GLU B N 1
ATOM 11105 C CA . GLU B 1 405 ? 20.188 33.75 -29.156 1 93.44 405 GLU B CA 1
ATOM 11106 C C . GLU B 1 405 ? 18.969 32.875 -28.875 1 93.44 405 GLU B C 1
ATOM 11108 O O . GLU B 1 405 ? 18.797 31.828 -29.5 1 93.44 405 GLU B O 1
ATOM 11113 N N . GLY B 1 406 ? 18.125 33.312 -27.922 1 92.12 406 GLY B N 1
ATOM 11114 C CA . GLY B 1 406 ? 16.906 32.562 -27.641 1 92.12 406 GLY B CA 1
ATOM 11115 C C . GLY B 1 406 ? 17.047 31.609 -26.484 1 92.12 406 GLY B C 1
ATOM 11116 O O . GLY B 1 406 ? 16.094 30.875 -26.172 1 92.12 406 GLY B O 1
ATOM 11117 N N . ASN B 1 407 ? 18.219 31.547 -25.906 1 92.94 407 ASN B N 1
ATOM 11118 C CA . ASN B 1 407 ? 18.391 30.75 -24.703 1 92.94 407 ASN B CA 1
ATOM 11119 C C . ASN B 1 407 ? 17.953 31.5 -23.453 1 92.94 407 ASN B C 1
ATOM 11121 O O . ASN B 1 407 ? 17.781 32.719 -23.484 1 92.94 407 ASN B O 1
ATOM 11125 N N . TYR B 1 408 ? 17.734 30.781 -22.453 1 94.5 408 TYR B N 1
ATOM 11126 C CA . TYR B 1 408 ? 17.422 31.453 -21.188 1 94.5 408 TYR B CA 1
ATOM 11127 C C . TYR B 1 408 ? 18.531 32.406 -20.797 1 94.5 408 TYR B C 1
ATOM 11129 O O . TYR B 1 408 ? 19.719 32.062 -20.875 1 94.5 408 TYR B O 1
ATOM 11137 N N . TYR B 1 409 ? 18.203 33.562 -20.391 1 94.5 409 TYR B N 1
ATOM 11138 C CA . TYR B 1 409 ? 19.188 34.531 -19.938 1 94.5 409 TYR B CA 1
ATOM 11139 C C . TYR B 1 409 ? 19.719 34.156 -18.547 1 94.5 409 TYR B C 1
ATOM 11141 O O . TYR B 1 409 ? 18.938 34.031 -17.594 1 94.5 409 TYR B O 1
ATOM 11149 N N . LEU B 1 410 ? 20.938 33.906 -18.438 1 93.88 410 LEU B N 1
ATOM 11150 C CA . LEU B 1 410 ? 21.609 33.719 -17.156 1 93.88 410 LEU B CA 1
ATOM 11151 C C . LEU B 1 410 ? 22.531 34.875 -16.828 1 93.88 410 LEU B C 1
ATOM 11153 O O . LEU B 1 410 ? 23.344 35.281 -17.641 1 93.88 410 LEU B O 1
ATOM 11157 N N . ALA B 1 411 ? 22.328 35.438 -15.664 1 92.44 411 ALA B N 1
ATOM 11158 C CA . ALA B 1 411 ? 23.125 36.594 -15.25 1 92.44 411 ALA B CA 1
ATOM 11159 C C . ALA B 1 411 ? 24.609 36.219 -15.156 1 92.44 411 ALA B C 1
ATOM 11161 O O . ALA B 1 411 ? 25.469 37.094 -15.375 1 92.44 411 ALA B O 1
ATOM 11162 N N . GLY B 1 412 ? 24.875 35.062 -14.75 1 90.75 412 GLY B N 1
ATOM 11163 C CA . GLY B 1 412 ? 26.203 34.5 -14.633 1 90.75 412 GLY B CA 1
ATOM 11164 C C . GLY B 1 412 ? 26.234 32.969 -14.711 1 90.75 412 GLY B C 1
ATOM 11165 O O . GLY B 1 412 ? 25.188 32.344 -14.875 1 90.75 412 GLY B O 1
ATOM 11166 N N . ALA B 1 413 ? 27.438 32.469 -14.648 1 86.31 413 ALA B N 1
ATOM 11167 C CA . ALA B 1 413 ? 27.609 31.016 -14.781 1 86.31 413 ALA B CA 1
ATOM 11168 C C . ALA B 1 413 ? 26.938 30.281 -13.625 1 86.31 413 ALA B C 1
ATOM 11170 O O . ALA B 1 413 ? 26.562 29.109 -13.766 1 86.31 413 ALA B O 1
ATOM 11171 N N . GLN B 1 414 ? 26.734 30.906 -12.492 1 89.62 414 GLN B N 1
ATOM 11172 C CA . GLN B 1 414 ? 26.141 30.266 -11.32 1 89.62 414 GLN B CA 1
ATOM 11173 C C . GLN B 1 414 ? 24.703 30.719 -11.102 1 89.62 414 GLN B C 1
ATOM 11175 O O . GLN B 1 414 ? 24.188 30.625 -9.992 1 89.62 414 GLN B O 1
ATOM 11180 N N . ASP B 1 415 ? 24.094 31.266 -12.086 1 93.5 415 ASP B N 1
ATOM 11181 C CA . ASP B 1 415 ? 22.688 31.656 -11.992 1 93.5 415 ASP B CA 1
ATOM 11182 C C . ASP B 1 415 ? 21.766 30.438 -12.133 1 93.5 415 ASP B C 1
ATOM 11184 O O . ASP B 1 415 ? 21.422 30.047 -13.25 1 93.5 415 ASP B O 1
ATOM 11188 N N . PHE B 1 416 ? 21.344 29.891 -11.047 1 92.62 416 PHE B N 1
ATOM 11189 C CA . PHE B 1 416 ? 20.484 28.719 -11.062 1 92.62 416 PHE B CA 1
ATOM 11190 C C . PHE B 1 416 ? 19.062 29.094 -10.648 1 92.62 416 PHE B C 1
ATOM 11192 O O . PHE B 1 416 ? 18.234 28.219 -10.391 1 92.62 416 PHE B O 1
ATOM 11199 N N . GLY B 1 417 ? 18.781 30.391 -10.609 1 92.25 417 GLY B N 1
ATOM 11200 C CA . GLY B 1 417 ? 17.5 30.828 -10.07 1 92.25 417 GLY B CA 1
ATOM 11201 C C . GLY B 1 417 ? 16.484 31.141 -11.148 1 92.25 417 GLY B C 1
ATOM 11202 O O . GLY B 1 417 ? 15.383 31.609 -10.844 1 92.25 417 GLY B O 1
ATOM 11203 N N . HIS B 1 418 ? 16.828 30.891 -12.477 1 94.75 418 HIS B N 1
ATOM 11204 C CA . HIS B 1 418 ? 15.891 31.188 -13.555 1 94.75 418 HIS B CA 1
ATOM 11205 C C . HIS B 1 418 ? 14.625 30.344 -13.43 1 94.75 418 HIS B C 1
ATOM 11207 O O . HIS B 1 418 ? 14.68 29.125 -13.523 1 94.75 418 HIS B O 1
ATOM 11213 N N . PRO B 1 419 ? 13.43 30.953 -13.281 1 95.25 419 PRO B N 1
ATOM 11214 C CA . PRO B 1 419 ? 12.203 30.219 -12.961 1 95.25 419 PRO B CA 1
ATOM 11215 C C . PRO B 1 419 ? 11.805 29.234 -14.07 1 95.25 419 PRO B C 1
ATOM 11217 O O . PRO B 1 419 ? 11.359 28.125 -13.789 1 95.25 419 PRO B O 1
ATOM 11220 N N . LEU B 1 420 ? 11.922 29.594 -15.312 1 95 420 LEU B N 1
ATOM 11221 C CA . LEU B 1 420 ? 11.5 28.719 -16.406 1 95 420 LEU B CA 1
ATOM 11222 C C . LEU B 1 420 ? 12.398 27.484 -16.5 1 95 420 LEU B C 1
ATOM 11224 O O . LEU B 1 420 ? 11.938 26.406 -16.859 1 95 420 LEU B O 1
ATOM 11228 N N . VAL B 1 421 ? 13.711 27.641 -16.172 1 94.5 421 VAL B N 1
ATOM 11229 C CA . VAL B 1 421 ? 14.617 26.5 -16.156 1 94.5 421 VAL B CA 1
ATOM 11230 C C . VAL B 1 421 ? 14.18 25.516 -15.086 1 94.5 421 VAL B C 1
ATOM 11232 O O . VAL B 1 421 ? 14.172 24.297 -15.32 1 94.5 421 VAL B O 1
ATOM 11235 N N . ILE B 1 422 ? 13.844 26.016 -14 1 95.12 422 ILE B N 1
ATOM 11236 C CA . ILE B 1 422 ? 13.422 25.172 -12.883 1 95.12 422 ILE B CA 1
ATOM 11237 C C . ILE B 1 422 ? 12.117 24.469 -13.227 1 95.12 422 ILE B C 1
ATOM 11239 O O . ILE B 1 422 ? 11.969 23.266 -13 1 95.12 422 ILE B O 1
ATOM 11243 N N . LEU B 1 423 ? 11.117 25.219 -13.812 1 95.06 423 LEU B N 1
ATOM 11244 C CA . LEU B 1 423 ? 9.82 24.656 -14.164 1 95.06 423 LEU B CA 1
ATOM 11245 C C . LEU B 1 423 ? 9.969 23.516 -15.164 1 95.06 423 LEU B C 1
ATOM 11247 O O . LEU B 1 423 ? 9.219 22.531 -15.109 1 95.06 423 LEU B O 1
ATOM 11251 N N . ASP B 1 424 ? 10.914 23.656 -15.953 1 92.5 424 ASP B N 1
ATOM 11252 C CA . ASP B 1 424 ? 11.023 22.688 -17.031 1 92.5 424 ASP B CA 1
ATOM 11253 C C . ASP B 1 424 ? 11.922 21.516 -16.641 1 92.5 424 ASP B C 1
ATOM 11255 O O . ASP B 1 424 ? 11.82 20.422 -17.203 1 92.5 424 ASP B O 1
ATOM 11259 N N . ASN B 1 425 ? 12.797 21.688 -15.641 1 94.81 425 ASN B N 1
ATOM 11260 C CA . ASN B 1 425 ? 13.867 20.703 -15.461 1 94.81 425 ASN B CA 1
ATOM 11261 C C . ASN B 1 425 ? 13.867 20.125 -14.047 1 94.81 425 ASN B C 1
ATOM 11263 O O . ASN B 1 425 ? 14.789 19.391 -13.672 1 94.81 425 ASN B O 1
ATOM 11267 N N . VAL B 1 426 ? 12.93 20.406 -13.273 1 95.88 426 VAL B N 1
ATOM 11268 C CA . VAL B 1 426 ? 12.852 19.844 -11.938 1 95.88 426 VAL B CA 1
ATOM 11269 C C . VAL B 1 426 ? 11.57 19.016 -11.805 1 95.88 426 VAL B C 1
ATOM 11271 O O . VAL B 1 426 ? 10.484 19.484 -12.148 1 95.88 426 VAL B O 1
ATOM 11274 N N . LEU B 1 427 ? 11.734 17.812 -11.477 1 95.81 427 LEU B N 1
ATOM 11275 C CA . LEU B 1 427 ? 10.633 16.938 -11.094 1 95.81 427 LEU B CA 1
ATOM 11276 C C . LEU B 1 427 ? 10.594 16.734 -9.578 1 95.81 427 LEU B C 1
ATOM 11278 O O . LEU B 1 427 ? 11.609 16.406 -8.969 1 95.81 427 LEU B O 1
ATOM 11282 N N . ASN B 1 428 ? 9.5 17.031 -8.945 1 96.56 428 ASN B N 1
ATOM 11283 C CA . ASN B 1 428 ? 9.258 16.781 -7.527 1 96.56 428 ASN B CA 1
ATOM 11284 C C . ASN B 1 428 ? 7.809 16.391 -7.27 1 96.56 428 ASN B C 1
ATOM 11286 O O . ASN B 1 428 ? 6.969 17.25 -7 1 96.56 428 ASN B O 1
ATOM 11290 N N . LYS B 1 429 ? 7.605 15.203 -7.336 1 96.12 429 LYS B N 1
ATOM 11291 C CA . LYS B 1 429 ? 6.254 14.664 -7.215 1 96.12 429 LYS B CA 1
ATOM 11292 C C . LYS B 1 429 ? 6.191 13.578 -6.137 1 96.12 429 LYS B C 1
ATOM 11294 O O . LYS B 1 429 ? 7.105 12.766 -6.012 1 96.12 429 LYS B O 1
ATOM 11299 N N . THR B 1 430 ? 5.164 13.656 -5.328 1 95.62 430 THR B N 1
ATOM 11300 C CA . THR B 1 430 ? 4.941 12.641 -4.301 1 95.62 430 THR B CA 1
ATOM 11301 C C . THR B 1 430 ? 3.551 12.031 -4.438 1 95.62 430 THR B C 1
ATOM 11303 O O . THR B 1 430 ? 2.557 12.75 -4.539 1 95.62 430 THR B O 1
ATOM 11306 N N . THR B 1 431 ? 3.473 10.781 -4.488 1 93.94 431 THR B N 1
ATOM 11307 C CA . THR B 1 431 ? 2.207 10.055 -4.512 1 93.94 431 THR B CA 1
ATOM 11308 C C . THR B 1 431 ? 1.994 9.297 -3.203 1 93.94 431 THR B C 1
ATOM 11310 O O . THR B 1 431 ? 2.865 8.539 -2.77 1 93.94 431 THR B O 1
ATOM 11313 N N . GLY B 1 432 ? 0.878 9.594 -2.568 1 92.75 432 GLY B N 1
ATOM 11314 C CA . GLY B 1 432 ? 0.531 8.914 -1.33 1 92.75 432 GLY B CA 1
ATOM 11315 C C . GLY B 1 432 ? -0.712 8.055 -1.449 1 92.75 432 GLY B C 1
ATOM 11316 O O . GLY B 1 432 ? -1.632 8.383 -2.201 1 92.75 432 GLY B O 1
ATOM 11317 N N . ARG B 1 433 ? -0.75 6.977 -0.722 1 92.31 433 ARG B N 1
ATOM 11318 C CA . ARG B 1 433 ? -1.92 6.113 -0.595 1 92.31 433 ARG B CA 1
ATOM 11319 C C . ARG B 1 433 ? -2.176 5.746 0.863 1 92.31 433 ARG B C 1
ATOM 11321 O O . ARG B 1 433 ? -1.24 5.43 1.603 1 92.31 433 ARG B O 1
ATOM 11328 N N . ASP B 1 434 ? -3.379 5.852 1.25 1 91.94 434 ASP B N 1
ATOM 11329 C CA . ASP B 1 434 ? -3.781 5.555 2.621 1 91.94 434 ASP B CA 1
ATOM 11330 C C . ASP B 1 434 ? -4.992 4.625 2.648 1 91.94 434 ASP B C 1
ATOM 11332 O O . ASP B 1 434 ? -6.02 4.914 2.039 1 91.94 434 ASP B O 1
ATOM 11336 N N . PHE B 1 435 ? -4.82 3.562 3.34 1 90.31 435 PHE B N 1
ATOM 11337 C CA . PHE B 1 435 ? -5.898 2.602 3.533 1 90.31 435 PHE B CA 1
ATOM 11338 C C . PHE B 1 435 ? -6.207 2.424 5.016 1 90.31 435 PHE B C 1
ATOM 11340 O O . PHE B 1 435 ? -5.32 2.074 5.801 1 90.31 435 PHE B O 1
ATOM 11347 N N . VAL B 1 436 ? -7.453 2.66 5.379 1 90.69 436 VAL B N 1
ATOM 11348 C CA . VAL B 1 436 ? -7.902 2.484 6.754 1 90.69 436 VAL B CA 1
ATOM 11349 C C . VAL B 1 436 ? -9.102 1.536 6.785 1 90.69 436 VAL B C 1
ATOM 11351 O O . VAL B 1 436 ? -10.078 1.733 6.059 1 90.69 436 VAL B O 1
ATOM 11354 N N . THR B 1 437 ? -9.086 0.542 7.551 1 89.25 437 THR B N 1
ATOM 11355 C CA . THR B 1 437 ? -10.203 -0.384 7.719 1 89.25 437 THR B CA 1
ATOM 11356 C C . THR B 1 437 ? -10.438 -0.677 9.195 1 89.25 437 THR B C 1
ATOM 11358 O O . THR B 1 437 ? -9.492 -0.783 9.977 1 89.25 437 THR B O 1
ATOM 11361 N N . SER B 1 438 ? -11.672 -0.695 9.562 1 91.06 438 SER B N 1
ATOM 11362 C CA . SER B 1 438 ? -12.086 -0.975 10.93 1 91.06 438 SER B CA 1
ATOM 11363 C C . SER B 1 438 ? -13.258 -1.946 10.969 1 91.06 438 SER B C 1
ATOM 11365 O O . SER B 1 438 ? -14.156 -1.877 10.125 1 91.06 438 SER B O 1
ATOM 11367 N N . LEU B 1 439 ? -13.273 -2.859 11.898 1 89.75 439 LEU B N 1
ATOM 11368 C CA . LEU B 1 439 ? -14.367 -3.793 12.164 1 89.75 439 LEU B CA 1
ATOM 11369 C C . LEU B 1 439 ? -14.672 -3.855 13.656 1 89.75 439 LEU B C 1
ATOM 11371 O O . LEU B 1 439 ? -13.773 -4.055 14.477 1 89.75 439 LEU B O 1
ATOM 11375 N N . ALA B 1 440 ? -15.906 -3.648 13.969 1 92.5 440 ALA B N 1
ATOM 11376 C CA . ALA B 1 440 ? -16.359 -3.686 15.359 1 92.5 440 ALA B CA 1
ATOM 11377 C C . ALA B 1 440 ? -17.594 -4.57 15.508 1 92.5 440 ALA B C 1
ATOM 11379 O O . ALA B 1 440 ? -18.406 -4.684 14.578 1 92.5 440 ALA B O 1
ATOM 11380 N N . VAL B 1 441 ? -17.734 -5.16 16.703 1 92.38 441 VAL B N 1
ATOM 11381 C CA . VAL B 1 441 ? -18.875 -5.996 17.047 1 92.38 441 VAL B CA 1
ATOM 11382 C C . VAL B 1 441 ? -19.469 -5.527 18.375 1 92.38 441 VAL B C 1
ATOM 11384 O O . VAL B 1 441 ? -18.734 -5.301 19.344 1 92.38 441 VAL B O 1
ATOM 11387 N N . ASP B 1 442 ? -20.719 -5.316 18.359 1 93.75 442 ASP B N 1
ATOM 11388 C CA . ASP B 1 442 ? -21.453 -5.09 19.594 1 93.75 442 ASP B CA 1
ATOM 11389 C C . ASP B 1 442 ? -22.344 -6.285 19.922 1 93.75 442 ASP B C 1
ATOM 11391 O O . ASP B 1 442 ? -23.312 -6.559 19.203 1 93.75 442 ASP B O 1
ATOM 11395 N N . TRP B 1 443 ? -22.047 -6.898 21.016 1 94.81 443 TRP B N 1
ATOM 11396 C CA . TRP B 1 443 ? -22.797 -8.078 21.422 1 94.81 443 TRP B CA 1
ATOM 11397 C C . TRP B 1 443 ? -23.344 -7.895 22.828 1 94.81 443 TRP B C 1
ATOM 11399 O O . TRP B 1 443 ? -22.594 -7.844 23.797 1 94.81 443 TRP B O 1
ATOM 11409 N N . GLU B 1 444 ? -24.641 -7.77 22.891 1 95.19 444 GLU B N 1
ATOM 11410 C CA . GLU B 1 444 ? -25.266 -7.734 24.203 1 95.19 444 GLU B CA 1
ATOM 11411 C C . GLU B 1 444 ? -25.438 -9.141 24.781 1 95.19 444 GLU B C 1
ATOM 11413 O O . GLU B 1 444 ? -26.422 -9.82 24.5 1 95.19 444 GLU B O 1
ATOM 11418 N N . LEU B 1 445 ? -24.641 -9.5 25.688 1 93.38 445 LEU B N 1
ATOM 11419 C CA . LEU B 1 445 ? -24.625 -10.844 26.266 1 93.38 445 LEU B CA 1
ATOM 11420 C C . LEU B 1 445 ? -25.859 -11.062 27.141 1 93.38 445 LEU B C 1
ATOM 11422 O O . LEU B 1 445 ? -26.516 -12.102 27.047 1 93.38 445 LEU B O 1
ATOM 11426 N N . VAL B 1 446 ? -26.109 -10.133 28.016 1 92.88 446 VAL B N 1
ATOM 11427 C CA . VAL B 1 446 ? -27.297 -10.047 28.859 1 92.88 446 VAL B CA 1
ATOM 11428 C C . VAL B 1 446 ? -27.812 -8.609 28.875 1 92.88 446 VAL B C 1
ATOM 11430 O O . VAL B 1 446 ? -27.109 -7.684 28.453 1 92.88 446 VAL B O 1
ATOM 11433 N N . LYS B 1 447 ? -29.016 -8.531 29.172 1 90.81 447 LYS B N 1
ATOM 11434 C CA . LYS B 1 447 ? -29.578 -7.191 29.141 1 90.81 447 LYS B CA 1
ATOM 11435 C C . LYS B 1 447 ? -28.719 -6.211 29.938 1 90.81 447 LYS B C 1
ATOM 11437 O O . LYS B 1 447 ? -28.438 -6.438 31.109 1 90.81 447 LYS B O 1
ATOM 11442 N N . GLY B 1 448 ? -28.203 -5.301 29.25 1 92.44 448 GLY B N 1
ATOM 11443 C CA . GLY B 1 448 ? -27.438 -4.246 29.875 1 92.44 448 GLY B CA 1
ATOM 11444 C C . GLY B 1 448 ? -25.938 -4.477 29.812 1 92.44 448 GLY B C 1
ATOM 11445 O O . GLY B 1 448 ? -25.141 -3.588 30.125 1 92.44 448 GLY B O 1
ATOM 11446 N N . LEU B 1 449 ? -25.5 -5.641 29.5 1 95.69 449 LEU B N 1
ATOM 11447 C CA . LEU B 1 449 ? -24.078 -5.953 29.391 1 95.69 449 LEU B CA 1
ATOM 11448 C C . LEU B 1 449 ? -23.688 -6.172 27.938 1 95.69 449 LEU B C 1
ATOM 11450 O O . LEU B 1 449 ? -24.141 -7.133 27.312 1 95.69 449 LEU B O 1
ATOM 11454 N N . THR B 1 450 ? -22.828 -5.332 27.438 1 95.56 450 THR B N 1
ATOM 11455 C CA . THR B 1 450 ? -22.422 -5.387 26.047 1 95.56 450 THR B CA 1
ATOM 11456 C C . THR B 1 450 ? -20.906 -5.543 25.922 1 95.56 450 THR B C 1
ATOM 11458 O O . THR B 1 450 ? -20.156 -4.875 26.625 1 95.56 450 THR B O 1
ATOM 11461 N N . ILE B 1 451 ? -20.438 -6.453 25.078 1 96.38 451 ILE B N 1
ATOM 11462 C CA . ILE B 1 451 ? -19.031 -6.566 24.734 1 96.38 451 ILE B CA 1
ATOM 11463 C C . ILE B 1 451 ? -18.781 -5.93 23.359 1 96.38 451 ILE B C 1
ATOM 11465 O O . ILE B 1 451 ? -19.594 -6.062 22.453 1 96.38 451 ILE B O 1
ATOM 11469 N N . HIS B 1 452 ? -17.656 -5.156 23.281 1 94.94 452 HIS B N 1
ATOM 11470 C CA . HIS B 1 452 ? -17.328 -4.426 22.062 1 94.94 452 HIS B CA 1
ATOM 11471 C C . HIS B 1 452 ? -15.891 -4.699 21.625 1 94.94 452 HIS B C 1
ATOM 11473 O O . HIS B 1 452 ? -14.992 -3.893 21.875 1 94.94 452 HIS B O 1
ATOM 11479 N N . PRO B 1 453 ? -15.633 -5.762 20.922 1 94.88 453 PRO B N 1
ATOM 11480 C CA . PRO B 1 453 ? -14.336 -5.918 20.25 1 94.88 453 PRO B CA 1
ATOM 11481 C C . PRO B 1 453 ? -14.227 -5.113 18.969 1 94.88 453 PRO B C 1
ATOM 11483 O O . PRO B 1 453 ? -15.18 -5.074 18.172 1 94.88 453 PRO B O 1
ATOM 11486 N N . GLN B 1 454 ? -13.07 -4.461 18.75 1 94.06 454 GLN B N 1
ATOM 11487 C CA . GLN B 1 454 ? -12.82 -3.666 17.547 1 94.06 454 GLN B CA 1
ATOM 11488 C C . GLN B 1 454 ? -11.383 -3.84 17.062 1 94.06 454 GLN B C 1
ATOM 11490 O O . GLN B 1 454 ? -10.453 -3.889 17.859 1 94.06 454 GLN B O 1
ATOM 11495 N N . LEU B 1 455 ? -11.234 -4.039 15.82 1 93.31 455 LEU B N 1
ATOM 11496 C CA . LEU B 1 455 ? -9.938 -4.133 15.156 1 93.31 455 LEU B CA 1
ATOM 11497 C C . LEU B 1 455 ? -9.789 -3.051 14.094 1 93.31 455 LEU B C 1
ATOM 11499 O O . LEU B 1 455 ? -10.633 -2.932 13.203 1 93.31 455 LEU B O 1
ATOM 11503 N N . ASP B 1 456 ? -8.703 -2.246 14.25 1 93.44 456 ASP B N 1
ATOM 11504 C CA . ASP B 1 456 ? -8.406 -1.173 13.305 1 93.44 456 ASP B CA 1
ATOM 11505 C C . ASP B 1 456 ? -7.047 -1.384 12.641 1 93.44 456 ASP B C 1
ATOM 11507 O O . ASP B 1 456 ? -6.07 -1.732 13.312 1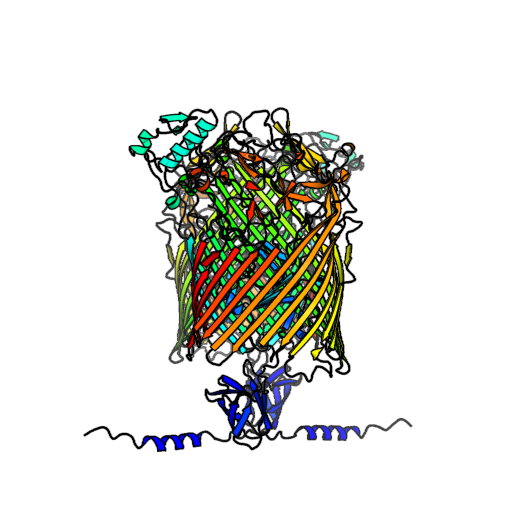 93.44 456 ASP B O 1
ATOM 11511 N N . TYR B 1 457 ? -6.949 -1.214 11.375 1 91.75 457 TYR B N 1
ATOM 11512 C CA . TYR B 1 457 ? -5.703 -1.321 10.625 1 91.75 457 TYR B CA 1
ATOM 11513 C C . TYR B 1 457 ? -5.547 -0.155 9.656 1 91.75 457 TYR B C 1
ATOM 11515 O O . TYR B 1 457 ? -6.488 0.198 8.945 1 91.75 457 TYR B O 1
ATOM 11523 N N . ARG B 1 458 ? -4.398 0.419 9.602 1 92 458 ARG B N 1
ATOM 11524 C CA . ARG B 1 458 ? -4.059 1.499 8.68 1 92 458 ARG B CA 1
ATOM 11525 C C . ARG B 1 458 ? -2.752 1.207 7.953 1 92 458 ARG B C 1
ATOM 11527 O O . ARG B 1 458 ? -1.748 0.868 8.586 1 92 458 ARG B O 1
ATOM 11534 N N . TYR B 1 459 ? -2.752 1.318 6.699 1 92.19 459 TYR B N 1
ATOM 11535 C CA . TYR B 1 459 ? -1.57 1.166 5.855 1 92.19 459 TYR B CA 1
ATOM 11536 C C . TYR B 1 459 ? -1.377 2.387 4.961 1 92.19 459 TYR B C 1
ATOM 11538 O O . TYR B 1 459 ? -2.252 2.723 4.164 1 92.19 459 TYR B O 1
ATOM 11546 N N . GLN B 1 460 ? -0.201 3 5.086 1 92.62 460 GLN B N 1
ATOM 11547 C CA . GLN B 1 460 ? 0.12 4.199 4.32 1 92.62 460 GLN B CA 1
ATOM 11548 C C . GLN B 1 460 ? 1.416 4.023 3.535 1 92.62 460 GLN B C 1
ATOM 11550 O O . GLN B 1 460 ? 2.396 3.486 4.055 1 92.62 460 GLN B O 1
ATOM 11555 N N . THR B 1 461 ? 1.365 4.398 2.316 1 91.69 461 THR B N 1
ATOM 11556 C CA . THR B 1 461 ? 2.566 4.391 1.488 1 91.69 461 THR B CA 1
ATOM 11557 C C . THR B 1 461 ? 2.783 5.754 0.834 1 91.69 461 THR B C 1
ATOM 11559 O O . THR B 1 461 ? 1.824 6.484 0.577 1 91.69 461 THR B O 1
ATOM 11562 N N . SER B 1 462 ? 3.982 6.105 0.655 1 93.75 462 SER B N 1
ATOM 11563 C CA . SER B 1 462 ? 4.363 7.328 -0.046 1 93.75 462 SER B CA 1
ATOM 11564 C C . SER B 1 462 ? 5.578 7.094 -0.942 1 93.75 462 SER B C 1
ATOM 11566 O O . SER B 1 462 ? 6.531 6.426 -0.541 1 93.75 462 SER B O 1
ATOM 11568 N N . VAL B 1 463 ? 5.52 7.543 -2.166 1 93.56 463 VAL B N 1
ATOM 11569 C CA . VAL B 1 463 ? 6.629 7.48 -3.107 1 93.56 463 VAL B CA 1
ATOM 11570 C C . VAL B 1 463 ? 6.957 8.883 -3.615 1 93.56 463 VAL B C 1
ATOM 11572 O O . VAL B 1 463 ? 6.094 9.562 -4.168 1 93.56 463 VAL B O 1
ATOM 11575 N N . GLY B 1 464 ? 8.133 9.281 -3.367 1 94.94 464 GLY B N 1
ATOM 11576 C CA . GLY B 1 464 ? 8.609 10.562 -3.861 1 94.94 464 GLY B CA 1
ATOM 11577 C C . GLY B 1 464 ? 9.539 10.43 -5.055 1 94.94 464 GLY B C 1
ATOM 11578 O O . GLY B 1 464 ? 10.531 9.703 -4.996 1 94.94 464 GLY B O 1
ATOM 11579 N N . ASP B 1 465 ? 9.188 11.102 -6.148 1 95.75 465 ASP B N 1
ATOM 11580 C CA . ASP B 1 465 ? 10.008 11.18 -7.352 1 95.75 465 ASP B CA 1
ATOM 11581 C C . ASP B 1 465 ? 10.625 12.57 -7.504 1 95.75 465 ASP B C 1
ATOM 11583 O O . ASP B 1 465 ? 9.914 13.562 -7.625 1 95.75 465 ASP B O 1
ATOM 11587 N N . VAL B 1 466 ? 11.938 12.562 -7.488 1 96.31 466 VAL B N 1
ATOM 11588 C CA . VAL B 1 466 ? 12.633 13.844 -7.59 1 96.31 466 VAL B CA 1
ATOM 11589 C C . VAL B 1 466 ? 13.719 13.766 -8.656 1 96.31 466 VAL B C 1
ATOM 11591 O O . VAL B 1 466 ? 14.422 12.75 -8.758 1 96.31 466 VAL B O 1
ATOM 11594 N N . TYR B 1 467 ? 13.844 14.727 -9.508 1 96.12 467 TYR B N 1
ATOM 11595 C CA . TYR B 1 467 ? 14.945 14.891 -10.453 1 96.12 467 TYR B CA 1
ATOM 11596 C C . TYR B 1 467 ? 15.312 16.359 -10.602 1 96.12 467 TYR B C 1
ATOM 11598 O O . TYR B 1 467 ? 14.445 17.203 -10.836 1 96.12 467 TYR B O 1
ATOM 11606 N N . ARG B 1 468 ? 16.547 16.656 -10.438 1 96.31 468 ARG B N 1
ATOM 11607 C CA . ARG B 1 468 ? 17.125 17.969 -10.656 1 96.31 468 ARG B CA 1
ATOM 11608 C C . ARG B 1 468 ? 18.234 17.922 -11.695 1 96.31 468 ARG B C 1
ATOM 11610 O O . ARG B 1 468 ? 19.328 17.422 -11.414 1 96.31 468 ARG B O 1
ATOM 11617 N N . ALA B 1 469 ? 17.938 18.578 -12.758 1 95.69 469 ALA B N 1
ATOM 11618 C CA . ALA B 1 469 ? 18.953 18.641 -13.797 1 95.69 469 ALA B CA 1
ATOM 11619 C C . ALA B 1 469 ? 20.141 19.5 -13.352 1 95.69 469 ALA B C 1
ATOM 11621 O O . ALA B 1 469 ? 20.031 20.266 -12.391 1 95.69 469 ALA B O 1
ATOM 11622 N N . SER B 1 470 ? 21.266 19.375 -14.031 1 93.5 470 SER B N 1
ATOM 11623 C CA . SER B 1 470 ? 22.516 20.031 -13.633 1 93.5 470 SER B CA 1
ATOM 11624 C C . SER B 1 470 ? 22.391 21.547 -13.688 1 93.5 470 SER B C 1
ATOM 11626 O O . SER B 1 470 ? 23.156 22.25 -13.039 1 93.5 470 SER B O 1
ATOM 11628 N N . ASN B 1 471 ? 21.391 22.062 -14.344 1 93.19 471 ASN B N 1
ATOM 11629 C CA . ASN B 1 471 ? 21.266 23.5 -14.5 1 93.19 471 ASN B CA 1
ATOM 11630 C C . ASN B 1 471 ? 20.25 24.078 -13.523 1 93.19 471 ASN B C 1
ATOM 11632 O O . ASN B 1 471 ? 19.797 25.219 -13.695 1 93.19 471 ASN B O 1
ATOM 11636 N N . THR B 1 472 ? 19.906 23.359 -12.531 1 94.19 472 THR B N 1
ATOM 11637 C CA . THR B 1 472 ? 18.781 23.797 -11.711 1 94.19 472 THR B CA 1
ATOM 11638 C C . THR B 1 472 ? 19.25 24.234 -10.328 1 94.19 472 THR B C 1
ATOM 11640 O O . THR B 1 472 ? 18.531 24.906 -9.602 1 94.19 472 THR B O 1
ATOM 11643 N N . SER B 1 473 ? 20.375 23.781 -9.859 1 92.69 473 SER B N 1
ATOM 11644 C CA . SER B 1 473 ? 20.953 24.156 -8.57 1 92.69 473 SER B CA 1
ATOM 11645 C C . SER B 1 473 ? 22.453 23.922 -8.547 1 92.69 473 SER B C 1
ATOM 11647 O O . SER B 1 473 ? 23 23.234 -9.414 1 92.69 473 SER B O 1
ATOM 11649 N N . GLN B 1 474 ? 23.031 24.562 -7.582 1 91.25 474 GLN B N 1
ATOM 11650 C CA . GLN B 1 474 ? 24.469 24.344 -7.434 1 91.25 474 GLN B CA 1
ATOM 11651 C C . GLN B 1 474 ? 24.781 22.891 -7.133 1 91.25 474 GLN B C 1
ATOM 11653 O O . GLN B 1 474 ? 25.672 22.297 -7.73 1 91.25 474 GLN B O 1
ATOM 11658 N N . ASP B 1 475 ? 24 22.344 -6.324 1 90.69 475 ASP B N 1
ATOM 11659 C CA . ASP B 1 475 ? 24.203 20.953 -5.945 1 90.69 475 ASP B CA 1
ATOM 11660 C C . ASP B 1 475 ? 24.062 20.031 -7.156 1 90.69 475 ASP B C 1
ATOM 11662 O O . ASP B 1 475 ? 24.875 19.125 -7.352 1 90.69 475 ASP B O 1
ATOM 11666 N N . ALA B 1 476 ? 23.047 20.281 -7.922 1 93.62 476 ALA B N 1
ATOM 11667 C CA . ALA B 1 476 ? 22.812 19.438 -9.102 1 93.62 476 ALA B CA 1
ATOM 11668 C C . ALA B 1 476 ? 23.906 19.656 -10.148 1 93.62 476 ALA B C 1
ATOM 11670 O O . ALA B 1 476 ? 24.281 18.719 -10.859 1 93.62 476 ALA B O 1
ATOM 11671 N N . ASN B 1 477 ? 24.312 20.922 -10.234 1 93.19 477 ASN B N 1
ATOM 11672 C CA . ASN B 1 477 ? 25.391 21.219 -11.172 1 93.19 477 ASN B CA 1
ATOM 11673 C C . ASN B 1 477 ? 26.688 20.5 -10.781 1 93.19 477 ASN B C 1
ATOM 11675 O O . ASN B 1 477 ? 27.344 19.891 -11.633 1 93.19 477 ASN B O 1
ATOM 11679 N N . ASP B 1 478 ? 27 20.531 -9.539 1 90.81 478 ASP B N 1
ATOM 11680 C CA . ASP B 1 478 ? 28.234 19.938 -9.039 1 90.81 478 ASP B CA 1
ATOM 11681 C C . ASP B 1 478 ? 28.203 18.406 -9.18 1 90.81 478 ASP B C 1
ATOM 11683 O O . ASP B 1 478 ? 29.25 17.766 -9.242 1 90.81 478 ASP B O 1
ATOM 11687 N N . ASN B 1 479 ? 27.031 17.875 -9.312 1 90.56 479 ASN B N 1
ATOM 11688 C CA . ASN B 1 479 ? 26.906 16.406 -9.297 1 90.56 479 ASN B CA 1
ATOM 11689 C C . ASN B 1 479 ? 26.422 15.883 -10.641 1 90.56 479 ASN B C 1
ATOM 11691 O O . ASN B 1 479 ? 26.062 14.711 -10.758 1 90.56 479 ASN B O 1
ATOM 11695 N N . GLY B 1 480 ? 26.312 16.734 -11.578 1 91.38 480 GLY B N 1
ATOM 11696 C CA . GLY B 1 480 ? 25.859 16.297 -12.891 1 91.38 480 GLY B CA 1
ATOM 11697 C C . GLY B 1 480 ? 24.422 15.828 -12.914 1 91.38 480 GLY B C 1
ATOM 11698 O O . GLY B 1 480 ? 24.094 14.844 -13.586 1 91.38 480 GLY B O 1
ATOM 11699 N N . GLY B 1 481 ? 23.625 16.438 -12.102 1 93.25 481 GLY B N 1
ATOM 11700 C CA . GLY B 1 481 ? 22.25 16.016 -11.961 1 93.25 481 GLY B CA 1
ATOM 11701 C C . GLY B 1 481 ? 22.016 15.117 -10.758 1 93.25 481 GLY B C 1
ATOM 11702 O O . GLY B 1 481 ? 22.906 14.383 -10.344 1 93.25 481 GLY B O 1
ATOM 11703 N N . ILE B 1 482 ? 20.812 15.203 -10.219 1 94.12 482 ILE B N 1
ATOM 11704 C CA . ILE B 1 482 ? 20.484 14.414 -9.031 1 94.12 482 ILE B CA 1
ATOM 11705 C C . ILE B 1 482 ? 19.109 13.766 -9.211 1 94.12 482 ILE B C 1
ATOM 11707 O O . ILE B 1 482 ? 18.141 14.445 -9.562 1 94.12 482 ILE B O 1
ATOM 11711 N N . ALA B 1 483 ? 19.047 12.484 -9.039 1 93.25 483 ALA B N 1
ATOM 11712 C CA . ALA B 1 483 ? 17.781 11.75 -9.062 1 93.25 483 ALA B CA 1
ATOM 11713 C C . ALA B 1 483 ? 17.516 11.062 -7.719 1 93.25 483 ALA B C 1
ATOM 11715 O O . ALA B 1 483 ? 18.453 10.547 -7.094 1 93.25 483 ALA B O 1
ATOM 11716 N N . GLN B 1 484 ? 16.281 11.133 -7.309 1 93.25 484 GLN B N 1
ATOM 11717 C CA . GLN B 1 484 ? 15.922 10.492 -6.055 1 93.25 484 GLN B CA 1
ATOM 11718 C C . GLN B 1 484 ? 14.609 9.727 -6.191 1 93.25 484 GLN B C 1
ATOM 11720 O O . GLN B 1 484 ? 13.695 10.164 -6.895 1 93.25 484 GLN B O 1
ATOM 11725 N N . ILE B 1 485 ? 14.523 8.586 -5.609 1 92.44 485 ILE B N 1
ATOM 11726 C CA . ILE B 1 485 ? 13.289 7.848 -5.336 1 92.44 485 ILE B CA 1
ATOM 11727 C C . ILE B 1 485 ? 13.188 7.547 -3.842 1 92.44 485 ILE B C 1
ATOM 11729 O O . ILE B 1 485 ? 14.047 6.863 -3.281 1 92.44 485 ILE B O 1
ATOM 11733 N N . ASN B 1 486 ? 12.203 8.102 -3.273 1 92.56 486 ASN B N 1
ATOM 11734 C CA . ASN B 1 486 ? 11.992 7.945 -1.837 1 92.56 486 ASN B CA 1
ATOM 11735 C C . ASN B 1 486 ? 10.727 7.148 -1.536 1 92.56 486 ASN B C 1
ATOM 11737 O O . ASN B 1 486 ? 9.617 7.594 -1.842 1 92.56 486 ASN B O 1
ATOM 11741 N N . ASN B 1 487 ? 10.914 6 -0.94 1 91.12 487 ASN B N 1
ATOM 11742 C CA . ASN B 1 487 ? 9.781 5.164 -0.546 1 91.12 487 ASN B CA 1
ATOM 11743 C C . ASN B 1 487 ? 9.625 5.117 0.971 1 91.12 487 ASN B C 1
ATOM 11745 O O . ASN B 1 487 ? 10.609 5.043 1.703 1 91.12 487 ASN B O 1
ATOM 11749 N N . SER B 1 488 ? 8.398 5.25 1.383 1 91.88 488 SER B N 1
ATOM 11750 C CA . SER B 1 488 ? 8.109 5.07 2.801 1 91.88 488 SER B CA 1
ATOM 11751 C C . SER B 1 488 ? 6.77 4.371 3.008 1 91.88 488 SER B C 1
ATOM 11753 O O . SER B 1 488 ? 5.863 4.496 2.182 1 91.88 488 SER B O 1
ATOM 11755 N N . PHE B 1 489 ? 6.664 3.6 3.996 1 89.94 489 PHE B N 1
ATOM 11756 C CA . PHE B 1 489 ? 5.375 3.049 4.391 1 89.94 489 PHE B CA 1
ATOM 11757 C C . PHE B 1 489 ? 5.219 3.072 5.906 1 89.94 489 PHE B C 1
ATOM 11759 O O . PHE B 1 489 ? 6.207 3.023 6.641 1 89.94 489 PHE B O 1
ATOM 11766 N N . ASN B 1 490 ? 4.043 3.166 6.375 1 92.31 490 ASN B N 1
ATOM 11767 C CA . ASN B 1 490 ? 3.641 3.125 7.773 1 92.31 490 ASN B CA 1
ATOM 11768 C C . ASN B 1 490 ? 2.467 2.174 7.992 1 92.31 490 ASN B C 1
ATOM 11770 O O . ASN B 1 490 ? 1.555 2.107 7.168 1 92.31 490 ASN B O 1
ATOM 11774 N N . GLN B 1 491 ? 2.549 1.408 9.07 1 92.62 491 GLN B N 1
ATOM 11775 C CA . GLN B 1 491 ? 1.469 0.517 9.484 1 92.62 491 GLN B CA 1
ATOM 11776 C C . GLN B 1 491 ? 1.078 0.761 10.938 1 92.62 491 GLN B C 1
ATOM 11778 O O . GLN B 1 491 ? 1.939 1.004 11.789 1 92.62 491 GLN B O 1
ATOM 11783 N N . ASN B 1 492 ? -0.204 0.726 11.156 1 93.75 492 ASN B N 1
ATOM 11784 C CA . ASN B 1 492 ? -0.75 0.827 12.508 1 93.75 492 ASN B CA 1
ATOM 11785 C C . ASN B 1 492 ? -1.868 -0.187 12.734 1 93.75 492 ASN B C 1
ATOM 11787 O O . ASN B 1 492 ? -2.83 -0.241 11.969 1 93.75 492 ASN B O 1
ATOM 11791 N N . LEU B 1 493 ? -1.726 -1.035 13.695 1 93.56 493 LEU B N 1
ATOM 11792 C CA . LEU B 1 493 ? -2.729 -2.014 14.102 1 93.56 493 LEU B CA 1
ATOM 11793 C C . LEU B 1 493 ? -3.188 -1.76 15.531 1 93.56 493 LEU B C 1
ATOM 11795 O O . LEU B 1 493 ? -2.365 -1.699 16.453 1 93.56 493 LEU B O 1
ATOM 11799 N N . MET B 1 494 ? -4.438 -1.577 15.695 1 94.19 494 MET B N 1
ATOM 11800 C CA . MET B 1 494 ? -5 -1.354 17.016 1 94.19 494 MET B CA 1
ATOM 11801 C C . MET B 1 494 ? -6.125 -2.344 17.312 1 94.19 494 MET B C 1
ATOM 11803 O O . MET B 1 494 ? -7.051 -2.488 16.516 1 94.19 494 MET B O 1
ATOM 11807 N N . SER B 1 495 ? -6.051 -3.035 18.359 1 95 495 SER B N 1
ATOM 11808 C CA . SER B 1 495 ? -7.09 -3.928 18.859 1 95 495 SER B CA 1
ATOM 11809 C C . SER B 1 495 ? -7.625 -3.449 20.203 1 95 495 SER B C 1
ATOM 11811 O O . SER B 1 495 ? -6.855 -3.16 21.125 1 95 495 SER B O 1
ATOM 11813 N N . GLU B 1 496 ? -8.906 -3.316 20.266 1 94.31 496 GLU B N 1
ATOM 11814 C CA . GLU B 1 496 ? -9.562 -2.879 21.484 1 94.31 496 GLU B CA 1
ATOM 11815 C C . GLU B 1 496 ? -10.766 -3.754 21.812 1 94.31 496 GLU B C 1
ATOM 11817 O O . GLU B 1 496 ? -11.523 -4.137 20.922 1 94.31 496 GLU B O 1
ATOM 11822 N N . THR B 1 497 ? -10.898 -4.113 23.078 1 95.69 497 THR B N 1
ATOM 11823 C CA . THR B 1 497 ? -12.047 -4.848 23.578 1 95.69 497 THR B CA 1
ATOM 11824 C C . THR B 1 497 ? -12.469 -4.324 24.953 1 95.69 497 THR B C 1
ATOM 11826 O O . THR B 1 497 ? -11.633 -4.188 25.844 1 95.69 497 THR B O 1
ATOM 11829 N N . TYR B 1 498 ? -13.719 -4.023 25.047 1 94.38 498 TYR B N 1
ATOM 11830 C CA . TYR B 1 498 ? -14.188 -3.59 26.359 1 94.38 498 TYR B CA 1
ATOM 11831 C C . TYR B 1 498 ? -15.602 -4.078 26.625 1 94.38 498 TYR B C 1
ATOM 11833 O O . TYR B 1 498 ? -16.344 -4.383 25.688 1 94.38 498 TYR B O 1
ATOM 11841 N N . LEU B 1 499 ? -15.953 -4.145 27.906 1 96.12 499 LEU B N 1
ATOM 11842 C CA . LEU B 1 499 ? -17.266 -4.504 28.438 1 96.12 499 LEU B CA 1
ATOM 11843 C C . LEU B 1 499 ? -17.938 -3.295 29.078 1 96.12 499 LEU B C 1
ATOM 11845 O O . LEU B 1 499 ? -17.297 -2.504 29.766 1 96.12 499 LEU B O 1
ATOM 11849 N N . THR B 1 500 ? -19.172 -3.15 28.719 1 95.19 500 THR B N 1
ATOM 11850 C CA . THR B 1 500 ? -19.938 -2.066 29.312 1 95.19 500 THR B CA 1
ATOM 11851 C C . THR B 1 500 ? -21.203 -2.605 29.969 1 95.19 500 THR B C 1
ATOM 11853 O O . THR B 1 500 ? -22 -3.312 29.344 1 95.19 500 THR B O 1
ATOM 11856 N N . PHE B 1 501 ? -21.375 -2.312 31.172 1 95.38 501 PHE B N 1
ATOM 11857 C CA . PHE B 1 501 ? -22.578 -2.625 31.953 1 95.38 501 PHE B CA 1
ATOM 11858 C C . PHE B 1 501 ? -23.359 -1.357 32.25 1 95.38 501 PHE B C 1
ATOM 11860 O O . PHE B 1 501 ? -22.828 -0.438 32.906 1 95.38 501 PHE B O 1
ATOM 11867 N N . SER B 1 502 ? -24.547 -1.251 31.844 1 93.69 502 SER B N 1
ATOM 11868 C CA . SER B 1 502 ? -25.406 -0.098 32.094 1 93.69 502 SER B CA 1
ATOM 11869 C C . SER B 1 502 ? -26.766 -0.526 32.625 1 93.69 502 SER B C 1
ATOM 11871 O O . SER B 1 502 ? -27.469 -1.328 32 1 93.69 502 SER B O 1
ATOM 11873 N N . ARG B 1 503 ? -27.172 0.095 33.75 1 92.94 503 ARG B N 1
ATOM 11874 C CA . ARG B 1 503 ? -28.453 -0.244 34.344 1 92.94 503 ARG B CA 1
ATOM 11875 C C . ARG B 1 503 ? -28.922 0.874 35.25 1 92.94 503 ARG B C 1
ATOM 11877 O O . ARG B 1 503 ? -28.125 1.588 35.844 1 92.94 503 ARG B O 1
ATOM 11884 N N . THR B 1 504 ? -30.156 1.052 35.281 1 92.19 504 THR B N 1
ATOM 11885 C CA . THR B 1 504 ? -30.797 1.961 36.219 1 92.19 504 THR B CA 1
ATOM 11886 C C . THR B 1 504 ? -31.469 1.185 37.344 1 92.19 504 THR B C 1
ATOM 11888 O O . THR B 1 504 ? -32.281 0.292 37.094 1 92.19 504 THR B O 1
ATOM 11891 N N . PHE B 1 505 ? -31.078 1.563 38.531 1 91.69 505 PHE B N 1
ATOM 11892 C CA . PHE B 1 505 ? -31.641 0.92 39.719 1 91.69 505 PHE B CA 1
ATOM 11893 C C . PHE B 1 505 ? -32.625 1.856 40.438 1 91.69 505 PHE B C 1
ATOM 11895 O O . PHE B 1 505 ? -32.281 3.008 40.719 1 91.69 505 PHE B O 1
ATOM 11902 N N . ASN B 1 506 ? -33.812 1.379 40.812 1 90.25 506 ASN B N 1
ATOM 11903 C CA . ASN B 1 506 ? -34.844 2.1 41.562 1 90.25 506 ASN B CA 1
ATOM 11904 C C . ASN B 1 506 ? -35.125 3.467 40.938 1 90.25 506 ASN B C 1
ATOM 11906 O O . ASN B 1 506 ? -35.25 4.461 41.656 1 90.25 506 ASN B O 1
ATOM 11910 N N . GLU B 1 507 ? -35 3.711 39.656 1 85.81 507 GLU B N 1
ATOM 11911 C CA . GLU B 1 507 ? -35.312 4.895 38.875 1 85.81 507 GLU B CA 1
ATOM 11912 C C . GLU B 1 507 ? -34.375 6.055 39.219 1 85.81 507 GLU B C 1
ATOM 11914 O O . GLU B 1 507 ? -34.25 7 38.438 1 85.81 507 GLU B O 1
ATOM 11919 N N . ASN B 1 508 ? -33.719 5.953 40.406 1 89.88 508 ASN B N 1
ATOM 11920 C CA . ASN B 1 508 ? -32.938 7.109 40.844 1 89.88 508 ASN B CA 1
ATOM 11921 C C . ASN B 1 508 ? -31.453 6.887 40.625 1 89.88 508 ASN B C 1
ATOM 11923 O O . ASN B 1 508 ? -30.672 7.836 40.688 1 89.88 508 ASN B O 1
ATOM 11927 N N . HIS B 1 509 ? -31.031 5.637 40.531 1 94 509 HIS B N 1
ATOM 11928 C CA . HIS B 1 509 ? -29.625 5.328 40.406 1 94 509 HIS B CA 1
ATOM 11929 C C . HIS B 1 509 ? -29.297 4.816 39 1 94 509 HIS B C 1
ATOM 11931 O O . HIS B 1 509 ? -29.734 3.723 38.625 1 94 509 HIS B O 1
ATOM 11937 N N . ALA B 1 510 ? -28.641 5.582 38.219 1 93.5 510 ALA B N 1
ATOM 11938 C CA . ALA B 1 510 ? -28.156 5.129 36.906 1 93.5 510 ALA B CA 1
ATOM 11939 C C . ALA B 1 510 ? -26.656 4.855 36.938 1 93.5 510 ALA B C 1
ATOM 11941 O O . ALA B 1 510 ? -25.875 5.719 37.344 1 93.5 510 ALA B O 1
ATOM 11942 N N . LEU B 1 511 ? -26.266 3.623 36.594 1 94.44 511 LEU B N 1
ATOM 11943 C CA . LEU B 1 511 ? -24.875 3.205 36.656 1 94.44 511 LEU B CA 1
ATOM 11944 C C . LEU B 1 511 ? -24.406 2.641 35.312 1 94.44 511 LEU B C 1
ATOM 11946 O O . LEU B 1 511 ? -25.094 1.812 34.719 1 94.44 511 LEU B O 1
ATOM 11950 N N . THR B 1 512 ? -23.281 3.154 34.844 1 93.75 512 THR B N 1
ATOM 11951 C CA . THR B 1 512 ? -22.594 2.586 33.688 1 93.75 512 THR B CA 1
ATOM 11952 C C . THR B 1 512 ? -21.141 2.275 34.031 1 93.75 512 THR B C 1
ATOM 11954 O O . THR B 1 512 ? -20.391 3.16 34.469 1 93.75 512 THR B O 1
ATOM 11957 N N . VAL B 1 513 ? -20.75 1.044 33.938 1 94.56 513 VAL B N 1
ATOM 11958 C CA . VAL B 1 513 ? -19.375 0.602 34.188 1 94.56 513 VAL B CA 1
ATOM 11959 C C . VAL B 1 513 ? -18.766 0.023 32.938 1 94.56 513 VAL B C 1
ATOM 11961 O O . VAL B 1 513 ? -19.391 -0.791 32.25 1 94.56 513 VAL B O 1
ATOM 11964 N N . MET B 1 514 ? -17.594 0.522 32.625 1 94.38 514 MET B N 1
ATOM 11965 C CA . MET B 1 514 ? -16.891 0.045 31.453 1 94.38 514 MET B CA 1
ATOM 11966 C C . MET B 1 514 ? -15.461 -0.382 31.797 1 94.38 514 MET B C 1
ATOM 11968 O O . MET B 1 514 ? -14.789 0.286 32.594 1 94.38 514 MET B O 1
ATOM 11972 N N . ALA B 1 515 ? -14.984 -1.492 31.328 1 94.94 515 ALA B N 1
ATOM 11973 C CA . ALA B 1 515 ? -13.609 -1.973 31.484 1 94.94 515 ALA B CA 1
ATOM 11974 C C . ALA B 1 515 ? -13.109 -2.604 30.188 1 94.94 515 ALA B C 1
ATOM 11976 O O . ALA B 1 515 ? -13.867 -3.287 29.484 1 94.94 515 ALA B O 1
ATOM 11977 N N . GLY B 1 516 ? -11.906 -2.285 29.828 1 95 516 GLY B N 1
ATOM 11978 C CA . GLY B 1 516 ? -11.414 -2.846 28.578 1 95 516 GLY B CA 1
ATOM 11979 C C . GLY B 1 516 ? -9.898 -2.793 28.453 1 95 516 GLY B C 1
ATOM 11980 O O . GLY B 1 516 ? -9.203 -2.457 29.422 1 95 516 GLY B O 1
ATOM 11981 N N . HIS B 1 517 ? -9.367 -3.287 27.422 1 95.25 517 HIS B N 1
ATOM 11982 C CA . HIS B 1 517 ? -7.949 -3.258 27.078 1 95.25 517 HIS B CA 1
ATOM 11983 C C . HIS B 1 517 ? -7.742 -2.852 25.625 1 95.25 517 HIS B C 1
ATOM 11985 O O . HIS B 1 517 ? -8.641 -3.008 24.797 1 95.25 517 HIS B O 1
ATOM 11991 N N . SER B 1 518 ? -6.586 -2.268 25.344 1 93.88 518 SER B N 1
ATOM 11992 C CA . SER B 1 518 ? -6.207 -1.856 23.984 1 93.88 518 SER B CA 1
ATOM 11993 C C . SER B 1 518 ? -4.746 -2.197 23.703 1 93.88 518 SER B C 1
ATOM 11995 O O . SER B 1 518 ? -3.9 -2.129 24.594 1 93.88 518 SER B O 1
ATOM 11997 N N . TYR B 1 519 ? -4.492 -2.682 22.547 1 95.75 519 TYR B N 1
ATOM 11998 C CA . TYR B 1 519 ? -3.154 -2.971 22.031 1 95.75 519 TYR B CA 1
ATOM 11999 C C . TYR B 1 519 ? -2.889 -2.225 20.734 1 95.75 519 TYR B C 1
ATOM 12001 O O . TYR B 1 519 ? -3.648 -2.354 19.766 1 95.75 519 TYR B O 1
ATOM 12009 N N . ASN B 1 520 ? -1.791 -1.451 20.703 1 94.19 520 ASN B N 1
ATOM 12010 C CA . ASN B 1 520 ? -1.421 -0.688 19.516 1 94.19 520 ASN B CA 1
ATOM 12011 C C . ASN B 1 520 ? -0.036 -1.079 19 1 94.19 520 ASN B C 1
ATOM 12013 O O . ASN B 1 520 ? 0.936 -1.063 19.766 1 94.19 520 ASN B O 1
ATOM 12017 N N . TRP B 1 521 ? 0.047 -1.548 17.797 1 95.06 521 TRP B N 1
ATOM 12018 C CA . TRP B 1 521 ? 1.276 -1.866 17.078 1 95.06 521 TRP B CA 1
ATOM 12019 C C . TRP B 1 521 ? 1.516 -0.873 15.953 1 95.06 521 TRP B C 1
ATOM 12021 O O . TRP B 1 521 ? 0.741 -0.816 14.992 1 95.06 521 TRP B O 1
ATOM 12031 N N . ASP B 1 522 ? 2.627 -0.015 16.062 1 93.19 522 ASP B N 1
ATOM 12032 C CA . ASP B 1 522 ? 2.934 1.043 15.109 1 93.19 522 ASP B CA 1
ATOM 12033 C C . ASP B 1 522 ? 4.34 0.876 14.539 1 93.19 522 ASP B C 1
ATOM 12035 O O . ASP B 1 522 ? 5.32 0.849 15.281 1 93.19 522 ASP B O 1
ATOM 12039 N N . THR B 1 523 ? 4.441 0.791 13.242 1 93.75 523 THR B N 1
ATOM 12040 C CA . THR B 1 523 ? 5.75 0.617 12.617 1 93.75 523 THR B CA 1
ATOM 12041 C C . THR B 1 523 ? 5.867 1.467 11.359 1 93.75 523 THR B C 1
ATOM 12043 O O . THR B 1 523 ? 4.855 1.848 10.766 1 93.75 523 THR B O 1
ATOM 12046 N N . GLY B 1 524 ? 7.059 1.872 11.062 1 91.94 524 GLY B N 1
ATOM 12047 C CA . GLY B 1 524 ? 7.371 2.615 9.852 1 91.94 524 GLY B CA 1
ATOM 12048 C C . GLY B 1 524 ? 8.711 2.242 9.25 1 91.94 524 GLY B C 1
ATOM 12049 O O . GLY B 1 524 ? 9.641 1.865 9.977 1 91.94 524 GLY B O 1
ATOM 12050 N N . ARG B 1 525 ? 8.75 2.273 7.934 1 91.56 525 ARG B N 1
ATOM 12051 C CA . ARG B 1 525 ? 9.984 2.006 7.195 1 91.56 525 ARG B CA 1
ATOM 12052 C C . ARG B 1 525 ? 10.148 2.98 6.035 1 91.56 525 ARG B C 1
ATOM 12054 O O . ARG B 1 525 ? 9.164 3.404 5.426 1 91.56 525 ARG B O 1
ATOM 12061 N N . GLY B 1 526 ? 11.398 3.334 5.828 1 91.25 526 GLY B N 1
ATOM 12062 C CA . GLY B 1 526 ? 11.711 4.199 4.699 1 91.25 526 GLY B CA 1
ATOM 12063 C C . GLY B 1 526 ? 12.961 3.773 3.949 1 91.25 526 GLY B C 1
ATOM 12064 O O . GLY B 1 526 ? 13.875 3.195 4.535 1 91.25 526 GLY B O 1
ATOM 12065 N N . LEU B 1 527 ? 12.945 3.91 2.627 1 89.62 527 LEU B N 1
ATOM 12066 C CA . LEU B 1 527 ? 14.102 3.742 1.752 1 89.62 527 LEU B CA 1
ATOM 12067 C C . LEU B 1 527 ? 14.281 4.961 0.853 1 89.62 527 LEU B C 1
ATOM 12069 O O . LEU B 1 527 ? 13.406 5.273 0.039 1 89.62 527 LEU B O 1
ATOM 12073 N N . TYR B 1 528 ? 15.391 5.617 1.064 1 89.5 528 TYR B N 1
ATOM 12074 C CA . TYR B 1 528 ? 15.711 6.832 0.327 1 89.5 528 TYR B CA 1
ATOM 12075 C C . TYR B 1 528 ? 16.953 6.641 -0.529 1 89.5 528 TYR B C 1
ATOM 12077 O O . TYR B 1 528 ? 18.047 6.395 -0.006 1 89.5 528 TYR B O 1
ATOM 12085 N N . THR B 1 529 ? 16.75 6.781 -1.834 1 89.12 529 THR B N 1
ATOM 12086 C CA . THR B 1 529 ? 17.844 6.52 -2.764 1 89.12 529 THR B CA 1
ATOM 12087 C C . THR B 1 529 ? 18.188 7.773 -3.566 1 89.12 529 THR B C 1
ATOM 12089 O O . THR B 1 529 ? 17.297 8.539 -3.938 1 89.12 529 THR B O 1
ATOM 12092 N N . THR B 1 530 ? 19.438 8.039 -3.736 1 90.44 530 THR B N 1
ATOM 12093 C CA . THR B 1 530 ? 19.922 9.164 -4.523 1 90.44 530 THR B CA 1
ATOM 12094 C C . THR B 1 530 ? 20.984 8.711 -5.523 1 90.44 530 THR B C 1
ATOM 12096 O O . THR B 1 530 ? 21.922 8.016 -5.16 1 90.44 530 THR B O 1
ATOM 12099 N N . ALA B 1 531 ? 20.797 8.992 -6.758 1 88.5 531 ALA B N 1
ATOM 12100 C CA . ALA B 1 531 ? 21.766 8.781 -7.824 1 88.5 531 ALA B CA 1
ATOM 12101 C C . ALA B 1 531 ? 22.25 10.117 -8.391 1 88.5 531 ALA B C 1
ATOM 12103 O O . ALA B 1 531 ? 21.516 11.094 -8.414 1 88.5 531 ALA B O 1
ATOM 12104 N N . ARG B 1 532 ? 23.5 10.164 -8.836 1 89.56 532 ARG B N 1
ATOM 12105 C CA . ARG B 1 532 ? 24.125 11.383 -9.352 1 89.56 532 ARG B CA 1
ATOM 12106 C C . ARG B 1 532 ? 24.906 11.094 -10.625 1 89.56 532 ARG B C 1
ATOM 12108 O O . ARG B 1 532 ? 25.188 9.938 -10.945 1 89.56 532 ARG B O 1
ATOM 12115 N N . GLY B 1 533 ? 25.156 12.156 -11.344 1 88.62 533 GLY B N 1
ATOM 12116 C CA . GLY B 1 533 ? 26.062 12.07 -12.492 1 88.62 533 GLY B CA 1
ATOM 12117 C C . GLY B 1 533 ? 25.391 11.484 -13.719 1 88.62 533 GLY B C 1
ATOM 12118 O O . GLY B 1 533 ? 25.859 10.492 -14.273 1 88.62 533 GLY B O 1
ATOM 12119 N N . PHE B 1 534 ? 24.469 12.125 -14.234 1 88.69 534 PHE B N 1
ATOM 12120 C CA . PHE B 1 534 ? 23.719 11.633 -15.391 1 88.69 534 PHE B CA 1
ATOM 12121 C C . PHE B 1 534 ? 24.297 12.203 -16.688 1 88.69 534 PHE B C 1
ATOM 12123 O O . PHE B 1 534 ? 24.766 13.344 -16.703 1 88.69 534 PHE B O 1
ATOM 12130 N N . VAL B 1 535 ? 24.219 11.406 -17.703 1 85.94 535 VAL B N 1
ATOM 12131 C CA . VAL B 1 535 ? 24.734 11.828 -19 1 85.94 535 VAL B CA 1
ATOM 12132 C C . VAL B 1 535 ? 23.719 12.742 -19.688 1 85.94 535 VAL B C 1
ATOM 12134 O O . VAL B 1 535 ? 24.094 13.641 -20.453 1 85.94 535 VAL B O 1
ATOM 12137 N N . ASN B 1 536 ? 22.5 12.461 -19.469 1 85.5 536 ASN B N 1
ATOM 12138 C CA . ASN B 1 536 ? 21.438 13.32 -19.953 1 85.5 536 ASN B CA 1
ATOM 12139 C C . ASN B 1 536 ? 20.219 13.305 -19.031 1 85.5 536 ASN B C 1
ATOM 12141 O O . ASN B 1 536 ? 20.188 12.531 -18.078 1 85.5 536 ASN B O 1
ATOM 12145 N N . ASP B 1 537 ? 19.266 14.156 -19.422 1 88.31 537 ASP B N 1
ATOM 12146 C CA . ASP B 1 537 ? 18.156 14.359 -18.484 1 88.31 537 ASP B CA 1
ATOM 12147 C C . ASP B 1 537 ? 16.875 13.719 -19 1 88.31 537 ASP B C 1
ATOM 12149 O O . ASP B 1 537 ? 15.789 13.945 -18.453 1 88.31 537 ASP B O 1
ATOM 12153 N N . ILE B 1 538 ? 16.828 12.906 -19.922 1 83.25 538 ILE B N 1
ATOM 12154 C CA . ILE B 1 538 ? 15.633 12.484 -20.656 1 83.25 538 ILE B CA 1
ATOM 12155 C C . ILE B 1 538 ? 14.781 11.562 -19.781 1 83.25 538 ILE B C 1
ATOM 12157 O O . ILE B 1 538 ? 13.555 11.68 -19.75 1 83.25 538 ILE B O 1
ATOM 12161 N N . LEU B 1 539 ? 15.414 10.641 -19.062 1 84.69 539 LEU B N 1
ATOM 12162 C CA . LEU B 1 539 ? 14.664 9.648 -18.297 1 84.69 539 LEU B CA 1
ATOM 12163 C C . LEU B 1 539 ? 14.469 10.109 -16.859 1 84.69 539 LEU B C 1
ATOM 12165 O O . LEU B 1 539 ? 13.781 9.445 -16.078 1 84.69 539 LEU B O 1
ATOM 12169 N N . GLN B 1 540 ? 15.047 11.18 -16.547 1 90.94 540 GLN B N 1
ATOM 12170 C CA . GLN B 1 540 ? 14.93 11.719 -15.195 1 90.94 540 GLN B CA 1
ATOM 12171 C C . GLN B 1 540 ? 15.227 10.656 -14.141 1 90.94 540 GLN B C 1
ATOM 12173 O O . GLN B 1 540 ? 16.297 10.031 -14.164 1 90.94 540 GLN B O 1
ATOM 12178 N N . ASN B 1 541 ? 14.297 10.383 -13.227 1 89.5 541 ASN B N 1
ATOM 12179 C CA . ASN B 1 541 ? 14.609 9.422 -12.18 1 89.5 541 ASN B CA 1
ATOM 12180 C C . ASN B 1 541 ? 14.117 8.023 -12.539 1 89.5 541 ASN B C 1
ATOM 12182 O O . ASN B 1 541 ? 14.156 7.109 -11.711 1 89.5 541 ASN B O 1
ATOM 12186 N N . GLU B 1 542 ? 13.641 7.836 -13.703 1 87.44 542 GLU B N 1
ATOM 12187 C CA . GLU B 1 542 ? 13.086 6.543 -14.094 1 87.44 542 GLU B CA 1
ATOM 12188 C C . GLU B 1 542 ? 14.188 5.551 -14.445 1 87.44 542 GLU B C 1
ATOM 12190 O O . GLU B 1 542 ? 13.914 4.41 -14.828 1 87.44 542 GLU B O 1
ATOM 12195 N N . ASN B 1 543 ? 15.398 5.953 -14.328 1 87.12 543 ASN B N 1
ATOM 12196 C CA . ASN B 1 543 ? 16.562 5.082 -14.445 1 87.12 543 ASN B CA 1
ATOM 12197 C C . ASN B 1 543 ? 17.688 5.523 -13.508 1 87.12 543 ASN B C 1
ATOM 12199 O O . ASN B 1 543 ? 18.672 6.125 -13.945 1 87.12 543 ASN B O 1
ATOM 12203 N N . MET B 1 544 ? 17.641 5.117 -12.383 1 86.62 544 MET B N 1
ATOM 12204 C CA . MET B 1 544 ? 18.609 5.492 -11.352 1 86.62 544 MET B CA 1
ATOM 12205 C C . MET B 1 544 ? 19.984 4.93 -11.664 1 86.62 544 MET B C 1
ATOM 12207 O O . MET B 1 544 ? 21 5.52 -11.297 1 86.62 544 MET B O 1
ATOM 12211 N N . ASN B 1 545 ? 19.984 3.859 -12.383 1 81.75 545 ASN B N 1
ATOM 12212 C CA . ASN B 1 545 ? 21.234 3.176 -12.688 1 81.75 545 ASN B CA 1
ATOM 12213 C C . ASN B 1 545 ? 22.031 3.924 -13.75 1 81.75 545 ASN B C 1
ATOM 12215 O O . ASN B 1 545 ? 23.219 3.637 -13.969 1 81.75 545 ASN B O 1
ATOM 12219 N N . ALA B 1 546 ? 21.406 4.852 -14.391 1 83.25 546 ALA B N 1
ATOM 12220 C CA . ALA B 1 546 ? 22.109 5.637 -15.414 1 83.25 546 ALA B CA 1
ATOM 12221 C C . ALA B 1 546 ? 23.062 6.645 -14.773 1 83.25 546 ALA B C 1
ATOM 12223 O O . ALA B 1 546 ? 23.906 7.227 -15.453 1 83.25 546 ALA B O 1
ATOM 12224 N N . GLY B 1 547 ? 22.969 6.789 -13.484 1 83.44 547 GLY B N 1
ATO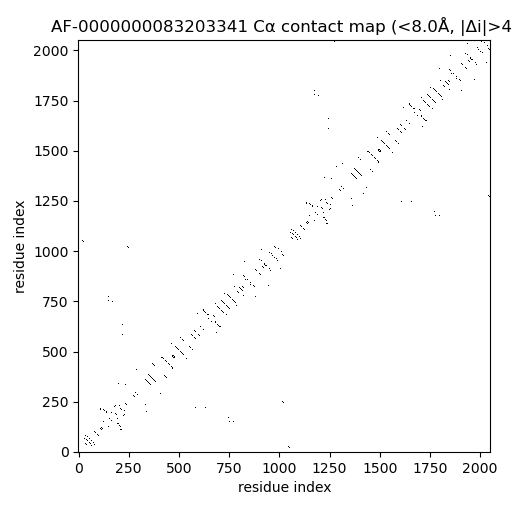M 12225 C CA . GLY B 1 547 ? 23.922 7.652 -12.805 1 83.44 547 GLY B CA 1
ATOM 12226 C C . GLY B 1 547 ? 25.344 7.113 -12.828 1 83.44 547 GLY B C 1
ATOM 12227 O O . GLY B 1 547 ? 25.562 5.969 -13.219 1 83.44 547 GLY B O 1
ATOM 12228 N N . ASN B 1 548 ? 26.219 8.008 -12.477 1 80.31 548 ASN B N 1
ATOM 12229 C CA . ASN B 1 548 ? 27.625 7.613 -12.43 1 80.31 548 ASN B CA 1
ATOM 12230 C C . ASN B 1 548 ? 27.891 6.664 -11.266 1 80.31 548 ASN B C 1
ATOM 12232 O O . ASN B 1 548 ? 27.75 7.043 -10.102 1 80.31 548 ASN B O 1
ATOM 12236 N N . PRO B 1 549 ? 28.203 5.461 -11.562 1 72.5 549 PRO B N 1
ATOM 12237 C CA . PRO B 1 549 ? 28.391 4.457 -10.516 1 72.5 549 PRO B CA 1
ATOM 12238 C C . PRO B 1 549 ? 29.547 4.781 -9.578 1 72.5 549 PRO B C 1
ATOM 12240 O O . PRO B 1 549 ? 29.656 4.195 -8.5 1 72.5 549 PRO B O 1
ATOM 12243 N N . ASN B 1 550 ? 30.359 5.691 -10.062 1 69.69 550 ASN B N 1
ATOM 12244 C CA . ASN B 1 550 ? 31.547 6 -9.258 1 69.69 550 ASN B CA 1
ATOM 12245 C C . ASN B 1 550 ? 31.266 7.086 -8.227 1 69.69 550 ASN B C 1
ATOM 12247 O O . ASN B 1 550 ? 32.094 7.344 -7.348 1 69.69 550 ASN B O 1
ATOM 12251 N N . LEU B 1 551 ? 30.188 7.652 -8.43 1 71.31 551 LEU B N 1
ATOM 12252 C CA . LEU B 1 551 ? 29.828 8.672 -7.457 1 71.31 551 LEU B CA 1
ATOM 12253 C C . LEU B 1 551 ? 29.016 8.07 -6.316 1 71.31 551 LEU B C 1
ATOM 12255 O O . LEU B 1 551 ? 28.375 7.035 -6.488 1 71.31 551 LEU B O 1
ATOM 12259 N N . ARG B 1 552 ? 29.266 8.68 -5.211 1 59.88 552 ARG B N 1
ATOM 12260 C CA . ARG B 1 552 ? 28.625 8.172 -4.008 1 59.88 552 ARG B CA 1
ATOM 12261 C C . ARG B 1 552 ? 27.109 8.109 -4.191 1 59.88 552 ARG B C 1
ATOM 12263 O O . ARG B 1 552 ? 26.453 9.141 -4.406 1 59.88 552 ARG B O 1
ATOM 12270 N N . GLN B 1 553 ? 26.75 6.832 -4.242 1 64.94 553 GLN B N 1
ATOM 12271 C CA . GLN B 1 553 ? 25.312 6.594 -4.191 1 64.94 553 GLN B CA 1
ATOM 12272 C C . GLN B 1 553 ? 24.828 6.453 -2.748 1 64.94 553 GLN B C 1
ATOM 12274 O O . GLN B 1 553 ? 25.547 5.941 -1.893 1 64.94 553 GLN B O 1
ATOM 12279 N N . ILE B 1 554 ? 23.734 7.211 -2.404 1 67.81 554 ILE B N 1
ATOM 12280 C CA . ILE B 1 554 ? 23.281 7.223 -1.018 1 67.81 554 ILE B CA 1
ATOM 12281 C C . ILE B 1 554 ? 22.047 6.34 -0.873 1 67.81 554 ILE B C 1
ATOM 12283 O O . ILE B 1 554 ? 21.109 6.449 -1.659 1 67.81 554 ILE B O 1
ATOM 12287 N N . TYR B 1 555 ? 22.25 5.402 -0.005 1 78.81 555 TYR B N 1
ATOM 12288 C CA . TYR B 1 555 ? 21.141 4.598 0.468 1 78.81 555 TYR B CA 1
ATOM 12289 C C . TYR B 1 555 ? 20.781 4.957 1.905 1 78.81 555 TYR B C 1
ATOM 12291 O O . TYR B 1 555 ? 21.594 4.797 2.814 1 78.81 555 TYR B O 1
ATOM 12299 N N . ASN B 1 556 ? 19.641 5.578 2.074 1 79.06 556 ASN B N 1
ATOM 12300 C CA . ASN B 1 556 ? 19.203 5.781 3.449 1 79.06 556 ASN B CA 1
ATOM 12301 C C . ASN B 1 556 ? 17.906 5.027 3.74 1 79.06 556 ASN B C 1
ATOM 12303 O O . ASN B 1 556 ? 16.922 5.172 3.014 1 79.06 556 ASN B O 1
ATOM 12307 N N . ASP B 1 557 ? 18.141 4.039 4.625 1 83.31 557 ASP B N 1
ATOM 12308 C CA . ASP B 1 557 ? 16.938 3.34 5.039 1 83.31 557 ASP B CA 1
ATOM 12309 C C . ASP B 1 557 ? 16.703 3.479 6.543 1 83.31 557 ASP B C 1
ATOM 12311 O O . ASP B 1 557 ? 17.641 3.795 7.289 1 83.31 557 ASP B O 1
ATOM 12315 N N . GLY B 1 558 ? 15.492 3.361 6.949 1 85.38 558 GLY B N 1
ATOM 12316 C CA . GLY B 1 558 ? 15.125 3.447 8.359 1 85.38 558 GLY B CA 1
ATOM 12317 C C . GLY B 1 558 ? 13.953 2.559 8.719 1 85.38 558 GLY B C 1
ATOM 12318 O O . GLY B 1 558 ? 13.133 2.221 7.867 1 85.38 558 GLY B O 1
ATOM 12319 N N . TYR B 1 559 ? 14.086 2.09 9.992 1 87.56 559 TYR B N 1
ATOM 12320 C CA . TYR B 1 559 ? 13.023 1.266 10.539 1 87.56 559 TYR B CA 1
ATOM 12321 C C . TYR B 1 559 ? 12.758 1.615 12 1 87.56 559 TYR B C 1
ATOM 12323 O O . TYR B 1 559 ? 13.695 1.896 12.758 1 87.56 559 TYR B O 1
ATOM 12331 N N . TYR B 1 560 ? 11.453 1.682 12.422 1 88.94 560 TYR B N 1
ATOM 12332 C CA . TYR B 1 560 ? 11.117 1.787 13.844 1 88.94 560 TYR B CA 1
ATOM 12333 C C . TYR B 1 560 ? 9.914 0.925 14.188 1 88.94 560 TYR B C 1
ATOM 12335 O O . TYR B 1 560 ? 9.109 0.598 13.312 1 88.94 560 TYR B O 1
ATOM 12343 N N . LEU B 1 561 ? 9.758 0.52 15.406 1 92.12 561 LEU B N 1
ATOM 12344 C CA . LEU B 1 561 ? 8.633 -0.222 15.961 1 92.12 561 LEU B CA 1
ATOM 12345 C C . LEU B 1 561 ? 8.273 0.298 17.344 1 92.12 561 LEU B C 1
ATOM 12347 O O . LEU B 1 561 ? 9.156 0.57 18.172 1 92.12 561 LEU B O 1
ATOM 12351 N N . SER B 1 562 ? 7.004 0.606 17.547 1 93.88 562 SER B N 1
ATOM 12352 C CA . SER B 1 562 ? 6.469 1.005 18.844 1 93.88 562 SER B CA 1
ATOM 12353 C C . SER B 1 562 ? 5.223 0.2 19.203 1 93.88 562 SER B C 1
ATOM 12355 O O . SER B 1 562 ? 4.34 0.009 18.359 1 93.88 562 SER B O 1
ATOM 12357 N N . LYS B 1 563 ? 5.188 -0.284 20.469 1 95.06 563 LYS B N 1
ATOM 12358 C CA . LYS B 1 563 ? 4.043 -1.029 20.984 1 95.06 563 LYS B CA 1
ATOM 12359 C C . LYS B 1 563 ? 3.482 -0.381 22.25 1 95.06 563 LYS B C 1
ATOM 12361 O O . LYS B 1 563 ? 4.238 0.134 23.062 1 95.06 563 LYS B O 1
ATOM 12366 N N . LEU B 1 564 ? 2.199 -0.351 22.344 1 94.94 564 LEU B N 1
ATOM 12367 C CA . LEU B 1 564 ? 1.5 0.199 23.5 1 94.94 564 LEU B CA 1
ATOM 12368 C C . LEU B 1 564 ? 0.4 -0.746 23.969 1 94.94 564 LEU B C 1
ATOM 12370 O O . LEU B 1 564 ? -0.466 -1.138 23.188 1 94.94 564 LEU B O 1
ATOM 12374 N N . LEU B 1 565 ? 0.482 -1.175 25.188 1 96 565 LEU B N 1
ATOM 12375 C CA . LEU B 1 565 ? -0.542 -1.985 25.828 1 96 565 LEU B CA 1
ATOM 12376 C C . LEU B 1 565 ? -1.234 -1.2 26.938 1 96 565 LEU B C 1
ATOM 12378 O O . LEU B 1 565 ? -0.572 -0.599 27.797 1 96 565 LEU B O 1
ATOM 12382 N N . SER B 1 566 ? -2.566 -1.192 26.938 1 95.31 566 SER B N 1
ATOM 12383 C CA . SER B 1 566 ? -3.305 -0.383 27.906 1 95.31 566 SER B CA 1
ATOM 12384 C C . SER B 1 566 ? -4.449 -1.173 28.531 1 95.31 566 SER B C 1
ATOM 12386 O O . SER B 1 566 ? -5.062 -2.014 27.875 1 95.31 566 SER B O 1
ATOM 12388 N N . PHE B 1 567 ? -4.695 -0.883 29.781 1 95.25 567 PHE B N 1
ATOM 12389 C CA . PHE B 1 567 ? -5.871 -1.325 30.516 1 95.25 567 PHE B CA 1
ATOM 12390 C C . PHE B 1 567 ? -6.605 -0.138 31.125 1 95.25 567 PHE B C 1
ATOM 12392 O O . PHE B 1 567 ? -5.977 0.799 31.609 1 95.25 567 PHE B O 1
ATOM 12399 N N . TYR B 1 568 ? -7.918 -0.14 30.969 1 93.5 568 TYR B N 1
ATOM 12400 C CA . TYR B 1 568 ? -8.641 1.023 31.469 1 93.5 568 TYR B CA 1
ATOM 12401 C C . TYR B 1 568 ? -10.023 0.629 31.969 1 93.5 568 TYR B C 1
ATOM 12403 O O . TYR B 1 568 ? -10.523 -0.452 31.641 1 93.5 568 TYR B O 1
ATOM 12411 N N . GLY B 1 569 ? -10.578 1.504 32.719 1 92.88 569 GLY B N 1
ATOM 12412 C CA . GLY B 1 569 ? -11.922 1.398 33.25 1 92.88 569 GLY B CA 1
ATOM 12413 C C . GLY B 1 569 ? -12.555 2.746 33.531 1 92.88 569 GLY B C 1
ATOM 12414 O O . GLY B 1 569 ? -11.852 3.719 33.812 1 92.88 569 GLY B O 1
ATOM 12415 N N . ARG B 1 570 ? -13.891 2.811 33.438 1 92.69 570 ARG B N 1
ATOM 12416 C CA . ARG B 1 570 ? -14.633 4.039 33.688 1 92.69 570 ARG B CA 1
ATOM 12417 C C . ARG B 1 570 ? -15.961 3.746 34.406 1 92.69 570 ARG B C 1
ATOM 12419 O O . ARG B 1 570 ? -16.641 2.773 34.062 1 92.69 570 ARG B O 1
ATOM 12426 N N . ILE B 1 571 ? -16.281 4.566 35.344 1 93 571 ILE B N 1
ATOM 12427 C CA . ILE B 1 571 ? -17.562 4.484 36.031 1 93 571 ILE B CA 1
ATOM 12428 C C . ILE B 1 571 ? -18.312 5.797 35.875 1 93 571 ILE B C 1
ATOM 12430 O O . ILE B 1 571 ? -17.766 6.871 36.156 1 93 571 ILE B O 1
ATOM 12434 N N . ASN B 1 572 ? -19.484 5.746 35.438 1 92.19 572 ASN B N 1
ATOM 12435 C CA . ASN B 1 572 ? -20.422 6.863 35.406 1 92.19 572 ASN B CA 1
ATOM 12436 C C . ASN B 1 572 ? -21.625 6.594 36.312 1 92.19 572 ASN B C 1
ATOM 12438 O O . ASN B 1 572 ? -22.312 5.59 36.156 1 92.19 572 ASN B O 1
ATOM 12442 N N . TYR B 1 573 ? -21.828 7.453 37.219 1 94.19 573 TYR B N 1
ATOM 12443 C CA . TYR B 1 573 ? -22.922 7.301 38.188 1 94.19 573 TYR B CA 1
ATOM 12444 C C . TYR B 1 573 ? -23.75 8.57 38.25 1 94.19 573 TYR B C 1
ATOM 12446 O O . TYR B 1 573 ? -23.219 9.68 38.344 1 94.19 573 TYR B O 1
ATOM 12454 N N . SER B 1 574 ? -25.016 8.406 38.156 1 95 574 SER B N 1
ATOM 12455 C CA . SER B 1 574 ? -25.969 9.508 38.312 1 95 574 SER B CA 1
ATOM 12456 C C . SER B 1 574 ? -26.969 9.234 39.406 1 95 574 SER B C 1
ATOM 12458 O O . SER B 1 574 ? -27.578 8.164 39.469 1 95 574 SER B O 1
ATOM 12460 N N . LEU B 1 575 ? -27.078 10.203 40.312 1 95.75 575 LEU B N 1
ATOM 12461 C CA . LEU B 1 575 ? -28.031 10.117 41.406 1 95.75 575 LEU B CA 1
ATOM 12462 C C . LEU B 1 575 ? -29.172 11.109 41.219 1 95.75 575 LEU B C 1
ATOM 12464 O O . LEU B 1 575 ? -28.953 12.32 41.188 1 95.75 575 LEU B O 1
ATOM 12468 N N . LYS B 1 576 ? -30.406 10.656 41 1 93.56 576 LYS B N 1
ATOM 12469 C CA . LYS B 1 576 ? -31.641 11.422 40.844 1 93.56 576 LYS B CA 1
ATOM 12470 C C . LYS B 1 576 ? -31.547 12.406 39.688 1 93.56 576 LYS B C 1
ATOM 12472 O O . LYS B 1 576 ? -32.125 13.5 39.75 1 93.56 576 LYS B O 1
ATOM 12477 N N . ASP B 1 577 ? -30.609 12.164 38.781 1 91.25 577 ASP B N 1
ATOM 12478 C CA . ASP B 1 577 ? -30.391 13.039 37.625 1 91.25 577 ASP B CA 1
ATOM 12479 C C . ASP B 1 577 ? -29.969 14.438 38.094 1 91.25 577 ASP B C 1
ATOM 12481 O O . ASP B 1 577 ? -30.359 15.43 37.469 1 91.25 577 ASP B O 1
ATOM 12485 N N . LYS B 1 578 ? -29.328 14.547 39.25 1 94.25 578 LYS B N 1
ATOM 12486 C CA . LYS B 1 578 ? -28.859 15.805 39.812 1 94.25 578 LYS B CA 1
ATOM 12487 C C . LYS B 1 578 ? -27.344 15.789 40 1 94.25 578 LYS B C 1
ATOM 12489 O O . LYS B 1 578 ? -26.656 16.734 39.656 1 94.25 578 LYS B O 1
ATOM 12494 N N . TYR B 1 579 ? -26.922 14.664 40.594 1 96.25 579 TYR B N 1
ATOM 12495 C CA . TYR B 1 579 ? -25.5 14.523 40.906 1 96.25 579 TYR B CA 1
ATOM 12496 C C . TYR B 1 579 ? -24.844 13.477 40 1 96.25 579 TYR B C 1
ATOM 12498 O O . TYR B 1 579 ? -25.25 12.305 40 1 96.25 579 TYR B O 1
ATOM 12506 N N . LEU B 1 580 ? -23.906 13.914 39.344 1 96 580 LEU B N 1
ATOM 12507 C CA . LEU B 1 580 ? -23.219 13.031 38.406 1 96 580 LEU B CA 1
ATOM 12508 C C . LEU B 1 580 ? -21.766 12.828 38.781 1 96 580 LEU B C 1
ATOM 12510 O O . LEU B 1 580 ? -21.109 13.766 39.25 1 96 580 LEU B O 1
ATOM 12514 N N . LEU B 1 581 ? -21.281 11.625 38.625 1 94.5 581 LEU B N 1
ATOM 12515 C CA . LEU B 1 581 ? -19.891 11.266 38.906 1 94.5 581 LEU B CA 1
ATOM 12516 C C . LEU B 1 581 ? -19.297 10.438 37.75 1 94.5 581 LEU B C 1
ATOM 12518 O O . LEU B 1 581 ? -19.938 9.516 37.25 1 94.5 581 LEU B O 1
ATOM 12522 N N . THR B 1 582 ? -18.141 10.828 37.344 1 92.62 582 THR B N 1
ATOM 12523 C CA . THR B 1 582 ? -17.344 10.055 36.375 1 92.62 582 THR B CA 1
ATOM 12524 C C . THR B 1 582 ? -15.961 9.766 36.938 1 92.62 582 THR B C 1
ATOM 12526 O O . THR B 1 582 ? -15.273 10.672 37.406 1 92.62 582 THR B O 1
ATOM 12529 N N . ALA B 1 583 ? -15.586 8.523 36.969 1 92.19 583 ALA B N 1
ATOM 12530 C CA . ALA B 1 583 ? -14.25 8.102 37.406 1 92.19 583 ALA B CA 1
ATOM 12531 C C . ALA B 1 583 ? -13.594 7.211 36.344 1 92.19 583 ALA B C 1
ATOM 12533 O O . ALA B 1 583 ? -14.234 6.305 35.812 1 92.19 583 ALA B O 1
ATOM 12534 N N . THR B 1 584 ? -12.367 7.547 36 1 91.38 584 THR B N 1
ATOM 12535 C CA . THR B 1 584 ? -11.633 6.793 35 1 91.38 584 THR B CA 1
ATOM 12536 C C . THR B 1 584 ? -10.273 6.363 35.531 1 91.38 584 THR B C 1
ATOM 12538 O O . THR B 1 584 ? -9.602 7.125 36.219 1 91.38 584 THR B O 1
ATOM 12541 N N . MET B 1 585 ? -9.914 5.18 35.281 1 91.62 585 MET B N 1
ATOM 12542 C CA . MET B 1 585 ? -8.586 4.648 35.562 1 91.62 585 MET B CA 1
ATOM 12543 C C . MET B 1 585 ? -7.957 4.039 34.312 1 91.62 585 MET B C 1
ATOM 12545 O O . MET B 1 585 ? -8.656 3.441 33.5 1 91.62 585 MET B O 1
ATOM 12549 N N . ARG B 1 586 ? -6.629 4.246 34.156 1 92.06 586 ARG B N 1
ATOM 12550 C CA . ARG B 1 586 ? -5.957 3.705 32.969 1 92.06 586 ARG B CA 1
ATOM 12551 C C . ARG B 1 586 ? -4.48 3.445 33.25 1 92.06 586 ARG B C 1
ATOM 12553 O O . ARG B 1 586 ? -3.838 4.207 33.969 1 92.06 586 ARG B O 1
ATOM 12560 N N . ALA B 1 587 ? -4.008 2.35 32.781 1 93.38 587 ALA B N 1
ATOM 12561 C CA . ALA B 1 587 ? -2.592 1.998 32.781 1 93.38 587 ALA B CA 1
ATOM 12562 C C . ALA B 1 587 ? -2.084 1.767 31.375 1 93.38 587 ALA B C 1
ATOM 12564 O O . ALA B 1 587 ? -2.721 1.062 30.578 1 93.38 587 ALA B O 1
ATOM 12565 N N . ASP B 1 588 ? -0.97 2.422 31.078 1 94 588 ASP B N 1
ATOM 12566 C CA . ASP B 1 588 ? -0.36 2.283 29.75 1 94 588 ASP B CA 1
ATOM 12567 C C . ASP B 1 588 ? 1.047 1.699 29.859 1 94 588 ASP B C 1
ATOM 12569 O O . ASP B 1 588 ? 1.84 2.125 30.703 1 94 588 ASP B O 1
ATOM 12573 N N . GLY B 1 589 ? 1.314 0.687 29.062 1 94.81 589 GLY B N 1
ATOM 12574 C CA . GLY B 1 589 ? 2.656 0.155 28.891 1 94.81 589 GLY B CA 1
ATOM 12575 C C . GLY B 1 589 ? 3.23 0.431 27.516 1 94.81 589 GLY B C 1
ATOM 12576 O O . GLY B 1 589 ? 2.652 0.029 26.5 1 94.81 589 GLY B O 1
ATOM 12577 N N . SER B 1 590 ? 4.422 1.138 27.469 1 94.19 590 SER B N 1
ATOM 12578 C CA . SER B 1 590 ? 5.023 1.533 26.203 1 94.19 590 SER B CA 1
ATOM 12579 C C . SER B 1 590 ? 6.43 0.962 26.062 1 94.19 590 SER B C 1
ATOM 12581 O O . SER B 1 590 ? 7.195 0.921 27.031 1 94.19 590 SER B O 1
ATOM 12583 N N . THR B 1 591 ? 6.805 0.532 24.859 1 92.94 591 THR B N 1
ATOM 12584 C CA . THR B 1 591 ? 8.148 0.043 24.562 1 92.94 591 THR B CA 1
ATOM 12585 C C . THR B 1 591 ? 9.133 1.202 24.469 1 92.94 591 THR B C 1
ATOM 12587 O O . THR B 1 591 ? 10.352 0.989 24.438 1 92.94 591 THR B O 1
ATOM 12590 N N . LYS B 1 592 ? 8.711 2.424 24.422 1 90.25 592 LYS B N 1
ATOM 12591 C CA . LYS B 1 592 ? 9.586 3.586 24.312 1 90.25 592 LYS B CA 1
ATOM 12592 C C . LYS B 1 592 ? 10.328 3.846 25.609 1 90.25 592 LYS B C 1
ATOM 12594 O O . LYS B 1 592 ? 11.352 4.527 25.625 1 90.25 592 LYS B O 1
ATOM 12599 N N . PHE B 1 593 ? 9.75 3.283 26.594 1 91.81 593 PHE B N 1
ATOM 12600 C CA . PHE B 1 593 ? 10.359 3.547 27.891 1 91.81 593 PHE B CA 1
ATOM 12601 C C . PHE B 1 593 ? 11.117 2.324 28.391 1 91.81 593 PHE B C 1
ATOM 12603 O O . PHE B 1 593 ? 10.961 1.227 27.859 1 91.81 593 PHE B O 1
ATOM 12610 N N . GLY B 1 594 ? 11.984 2.652 29.375 1 86.81 594 GLY B N 1
ATOM 12611 C CA . GLY B 1 594 ? 12.891 1.63 29.875 1 86.81 594 GLY B CA 1
ATOM 12612 C C . GLY B 1 594 ? 12.203 0.587 30.734 1 86.81 594 GLY B C 1
ATOM 12613 O O . GLY B 1 594 ? 11.047 0.762 31.125 1 86.81 594 GLY B O 1
ATOM 12614 N N . LYS B 1 595 ? 12.93 -0.476 30.984 1 84.19 595 LYS B N 1
ATOM 12615 C CA . LYS B 1 595 ? 12.406 -1.647 31.688 1 84.19 595 LYS B CA 1
ATOM 12616 C C . LYS B 1 595 ? 11.891 -1.274 33.062 1 84.19 595 LYS B C 1
ATOM 12618 O O . LYS B 1 595 ? 10.938 -1.882 33.562 1 84.19 595 LYS B O 1
ATOM 12623 N N . ASN B 1 596 ? 12.43 -0.157 33.594 1 87.19 596 ASN B N 1
ATOM 12624 C CA . ASN B 1 596 ? 12.062 0.211 34.969 1 87.19 596 ASN B CA 1
ATOM 12625 C C . ASN B 1 596 ? 10.789 1.056 35 1 87.19 596 ASN B C 1
ATOM 12627 O O . ASN B 1 596 ? 10.172 1.22 36.031 1 87.19 596 ASN B O 1
ATOM 12631 N N . ASN B 1 597 ? 10.414 1.657 33.906 1 90.88 597 ASN B N 1
ATOM 12632 C CA . ASN B 1 597 ? 9.281 2.574 33.875 1 90.88 597 ASN B CA 1
ATOM 12633 C C . ASN B 1 597 ? 8.438 2.371 32.625 1 90.88 597 ASN B C 1
ATOM 12635 O O . ASN B 1 597 ? 7.992 3.34 32 1 90.88 597 ASN B O 1
ATOM 12639 N N . LYS B 1 598 ? 8.328 1.155 32.25 1 91.88 598 LYS B N 1
ATOM 12640 C CA . LYS B 1 598 ? 7.574 0.876 31.031 1 91.88 598 LYS B CA 1
ATOM 12641 C C . LYS B 1 598 ? 6.098 1.208 31.219 1 91.88 598 LYS B C 1
ATOM 12643 O O . LYS B 1 598 ? 5.414 1.557 30.25 1 91.88 598 LYS B O 1
ATOM 12648 N N . TRP B 1 599 ? 5.625 1.074 32.469 1 92.81 599 TRP B N 1
ATOM 12649 C CA . TRP B 1 599 ? 4.199 1.259 32.719 1 92.81 599 TRP B CA 1
ATOM 12650 C C . TRP B 1 599 ? 3.936 2.604 33.375 1 92.81 599 TRP B C 1
ATOM 12652 O O . TRP B 1 599 ? 4.68 3.016 34.281 1 92.81 599 TRP B O 1
ATOM 12662 N N . GLY B 1 600 ? 2.977 3.324 32.875 1 90.62 600 GLY B N 1
ATOM 12663 C CA . GLY B 1 600 ? 2.418 4.496 33.531 1 90.62 600 GLY B CA 1
ATOM 12664 C C . GLY B 1 600 ? 1.035 4.258 34.094 1 90.62 600 GLY B C 1
ATOM 12665 O O . GLY B 1 600 ? 0.172 3.68 33.438 1 90.62 600 GLY B O 1
ATOM 12666 N N . TYR B 1 601 ? 0.889 4.66 35.281 1 88 601 TYR B N 1
ATOM 12667 C CA . TYR B 1 601 ? -0.386 4.48 35.969 1 88 601 TYR B CA 1
ATOM 12668 C C . TYR B 1 601 ? -1.062 5.82 36.219 1 88 601 TYR B C 1
ATOM 12670 O O . TYR B 1 601 ? -0.509 6.68 36.906 1 88 601 TYR B O 1
ATOM 12678 N N . PHE B 1 602 ? -2.141 5.941 35.656 1 82.75 602 PHE B N 1
ATOM 12679 C CA . PHE B 1 602 ? -2.896 7.18 35.781 1 82.75 602 PHE B CA 1
ATOM 12680 C C . PHE B 1 602 ? -4.273 6.91 36.375 1 82.75 602 PHE B C 1
ATOM 12682 O O . PHE B 1 602 ? -5.273 6.91 35.656 1 82.75 602 PHE B O 1
ATOM 12689 N N . PHE B 1 603 ? -4.379 6.648 37.719 1 71.25 603 PHE B N 1
ATOM 12690 C CA . PHE B 1 603 ? -5.512 6.066 38.438 1 71.25 603 PHE B CA 1
ATOM 12691 C C . PHE B 1 603 ? -6.441 7.152 38.938 1 71.25 603 PHE B C 1
ATOM 12693 O O . PHE B 1 603 ? -7.52 6.859 39.469 1 71.25 603 PHE B O 1
ATOM 12700 N N . LEU B 1 604 ? -6.207 8.297 38.656 1 74.75 604 LEU B N 1
ATOM 12701 C CA . LEU B 1 604 ? -7.062 9.18 39.438 1 74.75 604 LEU B CA 1
ATOM 12702 C C . LEU B 1 604 ? -7.617 10.312 38.562 1 74.75 604 LEU B C 1
ATOM 12704 O O . LEU B 1 604 ? -7.406 11.492 38.875 1 74.75 604 LEU B O 1
ATOM 12708 N N . SER B 1 605 ? -8.289 9.945 37.594 1 86.94 605 SER B N 1
ATOM 12709 C CA . SER B 1 605 ? -8.992 11 36.875 1 86.94 605 SER B CA 1
ATOM 12710 C C . SER B 1 605 ? -10.492 10.938 37.125 1 86.94 605 SER B C 1
ATOM 12712 O O . SER B 1 605 ? -11.086 9.859 37.094 1 86.94 605 SER B O 1
ATOM 12714 N N . GLY B 1 606 ? -11.086 12.039 37.469 1 90.62 606 GLY B N 1
ATOM 12715 C CA . GLY B 1 606 ? -12.508 12.062 37.812 1 90.62 606 GLY B CA 1
ATOM 12716 C C . GLY B 1 606 ? -13.141 13.43 37.594 1 90.62 606 GLY B C 1
ATOM 12717 O O . GLY B 1 606 ? -12.438 14.422 37.438 1 90.62 606 GLY B O 1
ATOM 12718 N N . ALA B 1 607 ? -14.445 13.398 37.594 1 94.56 607 ALA B N 1
ATOM 12719 C CA . ALA B 1 607 ? -15.227 14.625 37.469 1 94.56 607 ALA B CA 1
ATOM 12720 C C . ALA B 1 607 ? -16.562 14.516 38.219 1 94.56 607 ALA B C 1
ATOM 12722 O O . ALA B 1 607 ? -17.125 13.43 38.344 1 94.56 607 ALA B O 1
ATOM 12723 N N . VAL B 1 608 ? -17.016 15.594 38.75 1 95.25 608 VAL B N 1
ATOM 12724 C CA . VAL B 1 608 ? -18.312 15.695 39.406 1 95.25 608 VAL B CA 1
ATOM 12725 C C . VAL B 1 608 ? -19.109 16.844 38.812 1 95.25 608 VAL B C 1
ATOM 12727 O O . VAL B 1 608 ? -18.531 17.859 38.406 1 95.25 608 VAL B O 1
ATOM 12730 N N . SER B 1 609 ? -20.328 16.609 38.656 1 95.94 609 SER B N 1
ATOM 12731 C CA . SER B 1 609 ? -21.219 17.641 38.156 1 95.94 609 SER B CA 1
ATOM 12732 C C . SER B 1 609 ? -22.5 17.719 38.969 1 95.94 609 SER B C 1
ATOM 12734 O O . SER B 1 609 ? -22.969 16.703 39.5 1 95.94 609 SER B O 1
ATOM 12736 N N . TRP B 1 610 ? -23.016 18.969 39.062 1 96.94 610 TRP B N 1
ATOM 12737 C CA . TRP B 1 610 ? -24.25 19.25 39.812 1 96.94 610 TRP B CA 1
ATOM 12738 C C . TRP B 1 610 ? -25.25 20 38.906 1 96.94 610 TRP B C 1
ATOM 12740 O O . TRP B 1 610 ? -25.031 21.172 38.594 1 96.94 610 TRP B O 1
ATOM 12750 N N . LYS B 1 611 ? -26.281 19.234 38.625 1 95.69 611 LYS B N 1
ATOM 12751 C CA . LYS B 1 611 ? -27.375 19.875 37.906 1 95.69 611 LYS B CA 1
ATOM 12752 C C . LYS B 1 611 ? -28.281 20.641 38.844 1 95.69 611 LYS B C 1
ATOM 12754 O O . LYS B 1 611 ? -29.359 20.172 39.188 1 95.69 611 LYS B O 1
ATOM 12759 N N . MET B 1 612 ? -28 21.797 39 1 94.94 612 MET B N 1
ATOM 12760 C CA . MET B 1 612 ? -28.688 22.609 40 1 94.94 612 MET B CA 1
ATOM 12761 C C . MET B 1 612 ? -30.109 22.922 39.562 1 94.94 612 MET B C 1
ATOM 12763 O O . MET B 1 612 ? -31.016 23.078 40.375 1 94.94 612 MET B O 1
ATOM 12767 N N . HIS B 1 613 ? -30.328 23.031 38.312 1 91.81 613 HIS B N 1
ATOM 12768 C CA . HIS B 1 613 ? -31.641 23.391 37.781 1 91.81 613 HIS B CA 1
ATOM 12769 C C . HIS B 1 613 ? -32.656 22.281 38.031 1 91.81 613 HIS B C 1
ATOM 12771 O O . HIS B 1 613 ? -33.875 22.5 37.906 1 91.81 613 HIS B O 1
ATOM 12777 N N . ASN B 1 614 ? -32.156 21.125 38.344 1 90.94 614 ASN B N 1
ATOM 12778 C CA . ASN B 1 614 ? -33.062 20.031 38.656 1 90.94 614 ASN B CA 1
ATOM 12779 C C . ASN B 1 614 ? -33.438 19.984 40.125 1 90.94 614 ASN B C 1
ATOM 12781 O O . ASN B 1 614 ? -34.25 19.188 40.562 1 90.94 614 ASN B O 1
ATOM 12785 N N . GLU B 1 615 ? -32.875 20.844 40.938 1 93.56 615 GLU B N 1
ATOM 12786 C CA . GLU B 1 615 ? -33.25 20.953 42.344 1 93.56 615 GLU B CA 1
ATOM 12787 C C . GLU B 1 615 ? -34.688 21.516 42.469 1 93.56 615 GLU B C 1
ATOM 12789 O O . GLU B 1 615 ? -35.062 22.422 41.719 1 93.56 615 GLU B O 1
ATOM 12794 N N . PRO B 1 616 ? -35.375 21.125 43.5 1 89.25 616 PRO B N 1
ATOM 12795 C CA . PRO B 1 616 ? -36.75 21.578 43.656 1 89.25 616 PRO B CA 1
ATOM 12796 C C . PRO B 1 616 ? -36.875 23.078 43.812 1 89.25 616 PRO B C 1
ATOM 12798 O O . PRO B 1 616 ? -37.812 23.703 43.312 1 89.25 616 PRO B O 1
ATOM 12801 N N . TRP B 1 617 ? -35.969 23.703 44.406 1 89.5 617 TRP B N 1
ATOM 12802 C CA . TRP B 1 617 ? -36.031 25.125 44.656 1 89.5 617 TRP B CA 1
ATOM 12803 C C . TRP B 1 617 ? -35.719 25.938 43.406 1 89.5 617 TRP B C 1
ATOM 12805 O O . TRP B 1 617 ? -36.094 27.125 43.312 1 89.5 617 TRP B O 1
ATOM 12815 N N . LEU B 1 618 ? -35.188 25.406 42.438 1 89.88 618 LEU B N 1
ATOM 12816 C CA . LEU B 1 618 ? -34.781 26.125 41.219 1 89.88 618 LEU B CA 1
ATOM 12817 C C . LEU B 1 618 ? -35.594 25.656 40.031 1 89.88 618 LEU B C 1
ATOM 12819 O O . LEU B 1 618 ? -35.688 26.359 39 1 89.88 618 LEU B O 1
ATOM 12823 N N . LYS B 1 619 ? -36.094 24.5 40.125 1 83.5 619 LYS B N 1
ATOM 12824 C CA . LYS B 1 619 ? -36.812 23.875 39 1 83.5 619 LYS B CA 1
ATOM 12825 C C . LYS B 1 619 ? -38.031 24.703 38.625 1 83.5 619 LYS B C 1
ATOM 12827 O O . LYS B 1 619 ? -38.469 24.641 37.469 1 83.5 619 LYS B O 1
ATOM 12832 N N . GLN B 1 620 ? -38.5 25.562 39.469 1 82.5 620 GLN B N 1
ATOM 12833 C CA . GLN B 1 620 ? -39.719 26.312 39.219 1 82.5 620 GLN B CA 1
ATOM 12834 C C . GLN B 1 620 ? -39.438 27.625 38.5 1 82.5 620 GLN B C 1
ATOM 12836 O O . GLN B 1 620 ? -40.344 28.297 38 1 82.5 620 GLN B O 1
ATOM 12841 N N . SER B 1 621 ? -38.188 27.875 38.281 1 86.62 621 SER B N 1
ATOM 12842 C CA . SER B 1 621 ? -37.812 29.125 37.625 1 86.62 621 SER B CA 1
ATOM 12843 C C . SER B 1 621 ? -38.188 29.094 36.125 1 86.62 621 SER B C 1
ATOM 12845 O O . SER B 1 621 ? -37.906 28.125 35.438 1 86.62 621 SER B O 1
ATOM 12847 N N . ARG B 1 622 ? -38.906 30.078 35.594 1 82.44 622 ARG B N 1
ATOM 12848 C CA . ARG B 1 622 ? -39.375 30.141 34.219 1 82.44 622 ARG B CA 1
ATOM 12849 C C . ARG B 1 622 ? -38.281 30.688 33.312 1 82.44 622 ARG B C 1
ATOM 12851 O O . ARG B 1 622 ? -38.281 30.406 32.094 1 82.44 622 ARG B O 1
ATOM 12858 N N . TRP B 1 623 ? -37.312 31.484 33.812 1 87.81 623 TRP B N 1
ATOM 12859 C CA . TRP B 1 623 ? -36.312 32.094 32.938 1 87.81 623 TRP B CA 1
ATOM 12860 C C . TRP B 1 623 ? -35.062 31.234 32.844 1 87.81 623 TRP B C 1
ATOM 12862 O O . TRP B 1 623 ? -34.312 31.328 31.891 1 87.81 623 TRP B O 1
ATOM 12872 N N . LEU B 1 624 ? -34.812 30.391 33.844 1 91.75 624 LEU B N 1
ATOM 12873 C CA . LEU B 1 624 ? -33.594 29.562 33.906 1 91.75 624 LEU B CA 1
ATOM 12874 C C . LEU B 1 624 ? -33.875 28.172 33.312 1 91.75 624 LEU B C 1
ATOM 12876 O O . LEU B 1 624 ? -34.781 27.469 33.781 1 91.75 624 LEU B O 1
ATOM 12880 N N . SER B 1 625 ? -33.156 27.891 32.25 1 88.81 625 SER B N 1
ATOM 12881 C CA . SER B 1 625 ? -33.344 26.594 31.625 1 88.81 625 SER B CA 1
ATOM 12882 C C . SER B 1 625 ? -32.312 25.578 32.094 1 88.81 625 SER B C 1
ATOM 12884 O O . SER B 1 625 ? -32.625 24.375 32.188 1 88.81 625 SER B O 1
ATOM 12886 N N . GLU B 1 626 ? -31.141 26.031 32.312 1 92.44 626 GLU B N 1
ATOM 12887 C CA . GLU B 1 626 ? -30.078 25.125 32.75 1 92.44 626 GLU B CA 1
ATOM 12888 C C . GLU B 1 626 ? -29.047 25.859 33.594 1 92.44 626 GLU B C 1
ATOM 12890 O O . GLU B 1 626 ? -28.703 27.016 33.312 1 92.44 626 GLU B O 1
ATOM 12895 N N . LEU B 1 627 ? -28.641 25.281 34.656 1 95.38 627 LEU B N 1
ATOM 12896 C CA . LEU B 1 627 ? -27.5 25.672 35.469 1 95.38 627 LEU B CA 1
ATOM 12897 C C . LEU B 1 627 ? -26.781 24.438 36 1 95.38 627 LEU B C 1
ATOM 12899 O O . LEU B 1 627 ? -27.297 23.75 36.906 1 95.38 627 LEU B O 1
ATOM 12903 N N . LYS B 1 628 ? -25.703 24.203 35.5 1 95.88 628 LYS B N 1
ATOM 12904 C CA . LYS B 1 628 ? -24.906 23.031 35.875 1 95.88 628 LYS B CA 1
ATOM 12905 C C . LYS B 1 628 ? -23.469 23.422 36.219 1 95.88 628 LYS B C 1
ATOM 12907 O O . LYS B 1 628 ? -22.844 24.172 35.469 1 95.88 628 LYS B O 1
ATOM 12912 N N . LEU B 1 629 ? -22.969 22.953 37.312 1 96.81 629 LEU B N 1
ATOM 12913 C CA . LEU B 1 629 ? -21.578 23.125 37.688 1 96.81 629 LEU B CA 1
ATOM 12914 C C . LEU B 1 629 ? -20.781 21.859 37.5 1 96.81 629 LEU B C 1
ATOM 12916 O O . LEU B 1 629 ? -21.281 20.75 37.719 1 96.81 629 LEU B O 1
ATOM 12920 N N . ARG B 1 630 ? -19.609 22.047 37 1 96.12 630 ARG B N 1
ATOM 12921 C CA . ARG B 1 630 ? -18.734 20.906 36.75 1 96.12 630 ARG B CA 1
ATOM 12922 C C . ARG B 1 630 ? -17.359 21.125 37.375 1 96.12 630 ARG B C 1
ATOM 12924 O O . ARG B 1 630 ? -16.828 22.234 37.344 1 96.12 630 ARG B O 1
ATOM 12931 N N . LEU B 1 631 ? -16.766 20.078 37.938 1 96 631 LEU B N 1
ATOM 12932 C CA . LEU B 1 631 ? -15.406 20.047 38.469 1 96 631 LEU B CA 1
ATOM 12933 C C . LEU B 1 631 ? -14.695 18.766 38.031 1 96 631 LEU B C 1
ATOM 12935 O O . LEU B 1 631 ? -15.227 17.656 38.219 1 96 631 LEU B O 1
ATOM 12939 N N . SER B 1 632 ? -13.578 18.953 37.406 1 94.44 632 SER B N 1
ATOM 12940 C CA . SER B 1 632 ? -12.828 17.781 36.969 1 94.44 632 SER B CA 1
ATOM 12941 C C . SER B 1 632 ? -11.359 17.891 37.375 1 94.44 632 SER B C 1
ATOM 12943 O O . SER B 1 632 ? -10.805 18.984 37.469 1 94.44 632 SER B O 1
ATOM 12945 N N . TYR B 1 633 ? -10.734 16.703 37.594 1 93.31 633 TYR B N 1
ATOM 12946 C CA . TYR B 1 633 ? -9.328 16.578 37.969 1 93.31 633 TYR B CA 1
ATOM 12947 C C . TYR B 1 633 ? -8.766 15.242 37.5 1 93.31 633 TYR B C 1
ATOM 12949 O O . TYR B 1 633 ? -9.445 14.219 37.594 1 93.31 633 TYR B O 1
ATOM 12957 N N . GLY B 1 634 ? -7.543 15.312 37 1 91.06 634 GLY B N 1
ATOM 12958 C CA . GLY B 1 634 ? -6.934 14.047 36.625 1 91.06 634 GLY B CA 1
ATOM 12959 C C . GLY B 1 634 ? -5.566 14.211 35.969 1 91.06 634 GLY B C 1
ATOM 12960 O O . GLY B 1 634 ? -5.086 15.336 35.812 1 91.06 634 GLY B O 1
ATOM 12961 N N . ALA B 1 635 ? -4.957 13.023 35.688 1 88.81 635 ALA B N 1
ATOM 12962 C CA . ALA B 1 635 ? -3.617 13.016 35.094 1 88.81 635 ALA B CA 1
ATOM 12963 C C . ALA B 1 635 ? -3.562 12.141 33.844 1 88.81 635 ALA B C 1
ATOM 12965 O O . ALA B 1 635 ? -4.301 11.156 33.75 1 88.81 635 ALA B O 1
ATOM 12966 N N . SER B 1 636 ? -2.729 12.539 32.969 1 87 636 SER B N 1
ATOM 12967 C CA . SER B 1 636 ? -2.439 11.758 31.766 1 87 636 SER B CA 1
ATOM 12968 C C . SER B 1 636 ? -0.942 11.711 31.469 1 87 636 SER B C 1
ATOM 12970 O O . SER B 1 636 ? -0.21 12.641 31.828 1 87 636 SER B O 1
ATOM 12972 N N . GLY B 1 637 ? -0.496 10.625 30.828 1 86.25 637 GLY B N 1
ATOM 12973 C CA . GLY B 1 637 ? 0.902 10.484 30.453 1 86.25 637 GLY B CA 1
ATOM 12974 C C . GLY B 1 637 ? 1.174 10.867 29.016 1 86.25 637 GLY B C 1
ATOM 12975 O O . GLY B 1 637 ? 0.253 10.922 28.188 1 86.25 637 GLY B O 1
ATOM 12976 N N . ASN B 1 638 ? 2.428 11.195 28.766 1 86.56 638 ASN B N 1
ATOM 12977 C CA . ASN B 1 638 ? 2.887 11.477 27.422 1 86.56 638 ASN B CA 1
ATOM 12978 C C . ASN B 1 638 ? 4.109 10.641 27.047 1 86.56 638 ASN B C 1
ATOM 12980 O O . ASN B 1 638 ? 5.051 10.531 27.844 1 86.56 638 ASN B O 1
ATOM 12984 N N . GLN B 1 639 ? 3.982 9.992 25.875 1 82.62 639 GLN B N 1
ATOM 12985 C CA . GLN B 1 639 ? 5.102 9.203 25.391 1 82.62 639 GLN B CA 1
ATOM 12986 C C . GLN B 1 639 ? 5.684 9.805 24.109 1 82.62 639 GLN B C 1
ATOM 12988 O O . GLN B 1 639 ? 5.977 9.086 23.156 1 82.62 639 GLN B O 1
ATOM 12993 N N . GLY B 1 640 ? 5.75 10.984 24.031 1 76.44 640 GLY B N 1
ATOM 12994 C CA . GLY B 1 640 ? 6.125 11.711 22.828 1 76.44 640 GLY B CA 1
ATOM 12995 C C . GLY B 1 640 ? 7.602 11.602 22.5 1 76.44 640 GLY B C 1
ATOM 12996 O O . GLY B 1 640 ? 8.219 12.57 22.062 1 76.44 640 GLY B O 1
ATOM 12997 N N . ILE B 1 641 ? 8.312 10.516 22.75 1 81.12 641 ILE B N 1
ATOM 12998 C CA . ILE B 1 641 ? 9.711 10.305 22.391 1 81.12 641 ILE B CA 1
ATOM 12999 C C . ILE B 1 641 ? 9.812 9.219 21.312 1 81.12 641 ILE B C 1
ATOM 13001 O O . ILE B 1 641 ? 8.891 8.414 21.156 1 81.12 641 ILE B O 1
ATOM 13005 N N . SER B 1 642 ? 10.875 9.305 20.641 1 84.25 642 SER B N 1
ATOM 13006 C CA . SER B 1 642 ? 11.078 8.32 19.578 1 84.25 642 SER B CA 1
ATOM 13007 C C . SER B 1 642 ? 11.391 6.941 20.172 1 84.25 642 SER B C 1
ATOM 13009 O O . SER B 1 642 ? 11.859 6.836 21.297 1 84.25 642 SER B O 1
ATOM 13011 N N . SER B 1 643 ? 11.25 5.977 19.422 1 87.75 643 SER B N 1
ATOM 13012 C CA . SER B 1 643 ? 11.516 4.605 19.844 1 87.75 643 SER B CA 1
ATOM 13013 C C . SER B 1 643 ? 13.008 4.383 20.078 1 87.75 643 SER B C 1
ATOM 13015 O O . SER B 1 643 ? 13.844 5.043 19.469 1 87.75 643 SER B O 1
ATOM 13017 N N . TYR B 1 644 ? 13.375 3.559 21.031 1 85.44 644 TYR B N 1
ATOM 13018 C CA . TYR B 1 644 ? 14.688 2.975 21.266 1 85.44 644 TYR B CA 1
ATOM 13019 C C . TYR B 1 644 ? 15.586 3.951 22.016 1 85.44 644 TYR B C 1
ATOM 13021 O O . TYR B 1 644 ? 16.797 3.756 22.094 1 85.44 644 TYR B O 1
ATOM 13029 N N . GLN B 1 645 ? 15.047 4.973 22.516 1 81.81 645 GLN B N 1
ATOM 13030 C CA . GLN B 1 645 ? 15.859 5.961 23.203 1 81.81 645 GLN B CA 1
ATOM 13031 C C . GLN B 1 645 ? 16.391 5.41 24.531 1 81.81 645 GLN B C 1
ATOM 13033 O O . GLN B 1 645 ? 17.359 5.934 25.078 1 81.81 645 GLN B O 1
ATOM 13038 N N . THR B 1 646 ? 15.859 4.363 25.031 1 84.5 646 THR B N 1
ATOM 13039 C CA . THR B 1 646 ? 16.234 3.807 26.312 1 84.5 646 THR B CA 1
ATOM 13040 C C . THR B 1 646 ? 17.297 2.723 26.141 1 84.5 646 THR B C 1
ATOM 13042 O O . THR B 1 646 ? 17.828 2.197 27.125 1 84.5 646 THR B O 1
ATOM 13045 N N . LEU B 1 647 ? 17.594 2.418 24.953 1 84.38 647 LEU B N 1
ATOM 13046 C CA . LEU B 1 647 ? 18.562 1.373 24.656 1 84.38 647 LEU B CA 1
ATOM 13047 C C . LEU B 1 647 ? 19.906 1.976 24.266 1 84.38 647 LEU B C 1
ATOM 13049 O O . LEU B 1 647 ? 19.984 3.123 23.828 1 84.38 647 LEU B O 1
ATOM 13053 N N . ASP B 1 648 ? 20.922 1.153 24.562 1 83.88 648 ASP B N 1
ATOM 13054 C CA . ASP B 1 648 ? 22.219 1.538 24.016 1 83.88 648 ASP B CA 1
ATOM 13055 C C . ASP B 1 648 ? 22.234 1.425 22.484 1 83.88 648 ASP B C 1
ATOM 13057 O O . ASP B 1 648 ? 21.875 0.379 21.938 1 83.88 648 ASP B O 1
ATOM 13061 N N . ARG B 1 649 ? 22.578 2.523 21.922 1 83.5 649 ARG B N 1
ATOM 13062 C CA . ARG B 1 649 ? 22.516 2.527 20.469 1 83.5 649 ARG B CA 1
ATOM 13063 C C . ARG B 1 649 ? 23.906 2.715 19.859 1 83.5 649 ARG B C 1
ATOM 13065 O O . ARG B 1 649 ? 24.75 3.398 20.438 1 83.5 649 ARG B O 1
ATOM 13072 N N . TYR B 1 650 ? 24.078 2.086 18.75 1 81 650 TYR B N 1
ATOM 13073 C CA . TYR B 1 650 ? 25.281 2.236 17.969 1 81 650 TYR B CA 1
ATOM 13074 C C . TYR B 1 650 ? 25.047 3.131 16.75 1 81 650 TYR B C 1
ATOM 13076 O O . TYR B 1 650 ? 23.938 3.139 16.188 1 81 650 TYR B O 1
ATOM 13084 N N . GLY B 1 651 ? 26.031 3.957 16.578 1 79.19 651 GLY B N 1
ATOM 13085 C CA . GLY B 1 651 ? 25.953 4.805 15.398 1 79.19 651 GLY B CA 1
ATOM 13086 C C . GLY B 1 651 ? 26.938 4.414 14.312 1 79.19 651 GLY B C 1
ATOM 13087 O O . GLY B 1 651 ? 27.844 3.619 14.547 1 79.19 651 GLY B O 1
ATOM 13088 N N . MET B 1 652 ? 26.594 4.777 13.094 1 77.06 652 MET B N 1
ATOM 13089 C CA . MET B 1 652 ? 27.453 4.559 11.93 1 77.06 652 MET B CA 1
ATOM 13090 C C . MET B 1 652 ? 27.906 5.887 11.336 1 77.06 652 MET B C 1
ATOM 13092 O O . MET B 1 652 ? 27.094 6.801 11.156 1 77.06 652 MET B O 1
ATOM 13096 N N . GLU B 1 653 ? 29.125 5.988 11.211 1 76.31 653 GLU B N 1
ATOM 13097 C CA . GLU B 1 653 ? 29.688 7.176 10.57 1 76.31 653 GLU B CA 1
ATOM 13098 C C . GLU B 1 653 ? 30.656 6.797 9.469 1 76.31 653 GLU B C 1
ATOM 13100 O O . GLU B 1 653 ? 31.188 5.68 9.445 1 76.31 653 GLU B O 1
ATOM 13105 N N . LYS B 1 654 ? 30.797 7.602 8.531 1 76.81 654 LYS B N 1
ATOM 13106 C CA . LYS B 1 654 ? 31.766 7.422 7.461 1 76.81 654 LYS B CA 1
ATOM 13107 C C . LYS B 1 654 ? 32.844 8.492 7.527 1 76.81 654 LYS B C 1
ATOM 13109 O O . LYS B 1 654 ? 32.562 9.656 7.82 1 76.81 654 LYS B O 1
ATOM 13114 N N . PHE B 1 655 ? 34.062 8.086 7.523 1 76.44 655 PHE B N 1
ATOM 13115 C CA . PHE B 1 655 ? 35.156 9.055 7.512 1 76.44 655 PHE B CA 1
ATOM 13116 C C . PHE B 1 655 ? 36.125 8.766 6.367 1 76.44 655 PHE B C 1
ATOM 13118 O O . PHE B 1 655 ? 36.25 7.621 5.918 1 76.44 655 PHE B O 1
ATOM 13125 N N . TRP B 1 656 ? 36.594 9.82 5.797 1 76.56 656 TRP B N 1
ATOM 13126 C CA . TRP B 1 656 ? 37.562 9.742 4.695 1 76.56 656 TRP B CA 1
ATOM 13127 C C . TRP B 1 656 ? 38.938 9.359 5.207 1 76.56 656 TRP B C 1
ATOM 13129 O O . TRP B 1 656 ? 39.5 10.031 6.074 1 76.56 656 TRP B O 1
ATOM 13139 N N . HIS B 1 657 ? 39.375 8.203 4.957 1 74.69 657 HIS B N 1
ATOM 13140 C CA . HIS B 1 657 ? 40.688 7.738 5.379 1 74.69 657 HIS B CA 1
ATOM 13141 C C . HIS B 1 657 ? 41.469 7.117 4.215 1 74.69 657 HIS B C 1
ATOM 13143 O O . HIS B 1 657 ? 40.969 6.211 3.547 1 74.69 657 HIS B O 1
ATOM 13149 N N . ASN B 1 658 ? 42.625 7.551 4.02 1 75.44 658 ASN B N 1
ATOM 13150 C CA . ASN B 1 658 ? 43.562 7.035 3.008 1 75.44 658 ASN B CA 1
ATOM 13151 C C . ASN B 1 658 ? 42.906 6.98 1.631 1 75.44 658 ASN B C 1
ATOM 13153 O O . ASN B 1 658 ? 42.969 5.965 0.941 1 75.44 658 ASN B O 1
ATOM 13157 N N . GLY B 1 659 ? 42.219 8.07 1.305 1 70.94 659 GLY B N 1
ATOM 13158 C CA . GLY B 1 659 ? 41.656 8.234 -0.035 1 70.94 659 GLY B CA 1
ATOM 13159 C C . GLY B 1 659 ? 40.375 7.469 -0.255 1 70.94 659 GLY B C 1
ATOM 13160 O O . GLY B 1 659 ? 39.875 7.391 -1.38 1 70.94 659 GLY B O 1
ATOM 13161 N N . GLU B 1 660 ? 39.844 6.801 0.745 1 73.38 660 GLU B N 1
ATOM 13162 C CA . GLU B 1 660 ? 38.594 6.066 0.614 1 73.38 660 GLU B CA 1
ATOM 13163 C C . GLU B 1 660 ? 37.688 6.328 1.806 1 73.38 660 GLU B C 1
ATOM 13165 O O . GLU B 1 660 ? 38.156 6.641 2.9 1 73.38 660 GLU B O 1
ATOM 13170 N N . TRP B 1 661 ? 36.469 6.289 1.495 1 75.31 661 TRP B N 1
ATOM 13171 C CA . TRP B 1 661 ? 35.5 6.379 2.586 1 75.31 661 TRP B CA 1
ATOM 13172 C C . TRP B 1 661 ? 35.406 5.059 3.348 1 75.31 661 TRP B C 1
ATOM 13174 O O . TRP B 1 661 ? 35.406 3.986 2.74 1 75.31 661 TRP B O 1
ATOM 13184 N N . THR B 1 662 ? 35.562 5.211 4.664 1 78.56 662 THR B N 1
ATOM 13185 C CA . THR B 1 662 ? 35.469 4.023 5.512 1 78.56 662 THR B CA 1
ATOM 13186 C C . THR B 1 662 ? 34.312 4.137 6.48 1 78.56 662 THR B C 1
ATOM 13188 O O . THR B 1 662 ? 34.062 5.195 7.07 1 78.56 662 THR B O 1
ATOM 13191 N N . THR B 1 663 ? 33.562 3.021 6.535 1 80.69 663 THR B N 1
ATOM 13192 C CA . THR B 1 663 ? 32.438 2.967 7.477 1 80.69 663 THR B CA 1
ATOM 13193 C C . THR B 1 663 ? 32.906 2.504 8.852 1 80.69 663 THR B C 1
ATOM 13195 O O . THR B 1 663 ? 33.656 1.539 8.961 1 80.69 663 THR B O 1
ATOM 13198 N N . VAL B 1 664 ? 32.594 3.275 9.859 1 80.19 664 VAL B N 1
ATOM 13199 C CA . VAL B 1 664 ? 32.906 2.885 11.227 1 80.19 664 VAL B CA 1
ATOM 13200 C C . VAL B 1 664 ? 31.609 2.768 12.039 1 80.19 664 VAL B C 1
ATOM 13202 O O . VAL B 1 664 ? 30.688 3.57 11.867 1 80.19 664 VAL B O 1
ATOM 13205 N N . ILE B 1 665 ? 31.5 1.766 12.758 1 80.94 665 ILE B N 1
ATOM 13206 C CA . ILE B 1 665 ? 30.375 1.562 13.672 1 80.94 665 ILE B CA 1
ATOM 13207 C C . ILE B 1 665 ? 30.859 1.607 15.117 1 80.94 665 ILE B C 1
ATOM 13209 O O . ILE B 1 665 ? 31.891 1.007 15.445 1 80.94 665 ILE B O 1
ATOM 13213 N N . GLY B 1 666 ? 30.312 2.389 15.891 1 77.75 666 GLY B N 1
ATOM 13214 C CA . GLY B 1 666 ? 30.703 2.496 17.297 1 77.75 666 GLY B CA 1
ATOM 13215 C C . GLY B 1 666 ? 29.547 2.918 18.188 1 77.75 666 GLY B C 1
ATOM 13216 O O . GLY B 1 666 ? 28.422 3.074 17.719 1 77.75 666 GLY B O 1
ATOM 13217 N N . PRO B 1 667 ? 29.875 2.893 19.453 1 80.5 667 PRO B N 1
ATOM 13218 C CA . PRO B 1 667 ? 28.844 3.305 20.406 1 80.5 667 PRO B CA 1
ATOM 13219 C C . PRO B 1 667 ? 28.422 4.762 20.234 1 80.5 667 PRO B C 1
ATOM 13221 O O . PRO B 1 667 ? 29.281 5.637 20.078 1 80.5 667 PRO B O 1
ATOM 13224 N N . GLY B 1 668 ? 27.109 4.941 20.219 1 80 668 GLY B N 1
ATOM 13225 C CA . GLY B 1 668 ? 26.562 6.285 20.109 1 80 668 GLY B CA 1
ATOM 13226 C C . GLY B 1 668 ? 26.359 6.734 18.672 1 80 668 GLY B C 1
ATOM 13227 O O . GLY B 1 668 ? 26.781 6.059 17.734 1 80 668 GLY B O 1
ATOM 13228 N N . TYR B 1 669 ? 25.562 7.711 18.438 1 80.5 669 TYR B N 1
ATOM 13229 C CA . TYR B 1 669 ? 25.297 8.305 17.125 1 80.5 669 TYR B CA 1
ATOM 13230 C C . TYR B 1 669 ? 25.25 9.828 17.219 1 80.5 669 TYR B C 1
ATOM 13232 O O . TYR B 1 669 ? 25.141 10.383 18.312 1 80.5 669 TYR B O 1
ATOM 13240 N N . GLU B 1 670 ? 25.422 10.43 16.078 1 77.69 670 GLU B N 1
ATOM 13241 C CA . GLU B 1 670 ? 25.375 11.883 16.016 1 77.69 670 GLU B CA 1
ATOM 13242 C C . GLU B 1 670 ? 23.969 12.398 16.25 1 77.69 670 GLU B C 1
ATOM 13244 O O . GLU B 1 670 ? 23.031 12.039 15.531 1 77.69 670 GLU B O 1
ATOM 13249 N N . VAL B 1 671 ? 23.812 13.117 17.281 1 75.81 671 VAL B N 1
ATOM 13250 C CA . VAL B 1 671 ? 22.484 13.648 17.578 1 75.81 671 VAL B CA 1
ATOM 13251 C C . VAL B 1 671 ? 22.422 15.125 17.172 1 75.81 671 VAL B C 1
ATOM 13253 O O . VAL B 1 671 ? 21.359 15.742 17.234 1 75.81 671 VAL B O 1
ATOM 13256 N N . GLY B 1 672 ? 23.484 15.648 16.828 1 71.88 672 GLY B N 1
ATOM 13257 C CA . GLY B 1 672 ? 23.516 17.031 16.406 1 71.88 672 GLY B CA 1
ATOM 13258 C C . GLY B 1 672 ? 24.922 17.562 16.203 1 71.88 672 GLY B C 1
ATOM 13259 O O . GLY B 1 672 ? 25.891 16.812 16.297 1 71.88 672 GLY B O 1
ATOM 13260 N N . ARG B 1 673 ? 25.047 18.797 15.703 1 72.69 673 ARG B N 1
ATOM 13261 C CA . ARG B 1 673 ? 26.312 19.484 15.523 1 72.69 673 ARG B CA 1
ATOM 13262 C C . ARG B 1 673 ? 26.297 20.859 16.219 1 72.69 673 ARG B C 1
ATOM 13264 O O . ARG B 1 673 ? 25.234 21.469 16.344 1 72.69 673 ARG B O 1
ATOM 13271 N N . THR B 1 674 ? 27.266 21.141 16.922 1 65.62 674 THR B N 1
ATOM 13272 C CA . THR B 1 674 ? 27.375 22.438 17.594 1 65.62 674 THR B CA 1
ATOM 13273 C C . THR B 1 674 ? 28.672 23.141 17.188 1 65.62 674 THR B C 1
ATOM 13275 O O . THR B 1 674 ? 29.516 22.562 16.5 1 65.62 674 THR B O 1
ATOM 13278 N N . GLY B 1 675 ? 28.828 24.328 17.422 1 56.97 675 GLY B N 1
ATOM 13279 C CA . GLY B 1 675 ? 29.984 25.156 17.094 1 56.97 675 GLY B CA 1
ATOM 13280 C C . GLY B 1 675 ? 29.828 25.922 15.797 1 56.97 675 GLY B C 1
ATOM 13281 O O . GLY B 1 675 ? 28.812 25.812 15.125 1 56.97 675 GLY B O 1
ATOM 13282 N N . ALA B 1 676 ? 30.75 26.781 15.602 1 54.88 676 ALA B N 1
ATOM 13283 C CA . ALA B 1 676 ? 30.734 27.562 14.367 1 54.88 676 ALA B CA 1
ATOM 13284 C C . ALA B 1 676 ? 30.656 26.656 13.141 1 54.88 676 ALA B C 1
ATOM 13286 O O . ALA B 1 676 ? 31.438 25.703 13.023 1 54.88 676 ALA B O 1
ATOM 13287 N N . ASN B 1 677 ? 29.734 26.766 12.211 1 57 677 ASN B N 1
ATOM 13288 C CA . ASN B 1 677 ? 29.516 26.016 10.984 1 57 677 ASN B CA 1
ATOM 13289 C C . ASN B 1 677 ? 29.219 24.547 11.273 1 57 677 ASN B C 1
ATOM 13291 O O . ASN B 1 677 ? 29.641 23.656 10.531 1 57 677 ASN B O 1
ATOM 13295 N N . ASN B 1 678 ? 28.734 24.25 12.562 1 64.81 678 ASN B N 1
ATOM 13296 C CA . ASN B 1 678 ? 28.328 22.891 12.938 1 64.81 678 ASN B CA 1
ATOM 13297 C C . ASN B 1 678 ? 29.516 21.922 12.898 1 64.81 678 ASN B C 1
ATOM 13299 O O . ASN B 1 678 ? 29.391 20.797 12.422 1 64.81 678 ASN B O 1
ATOM 13303 N N . ARG B 1 679 ? 30.672 22.344 13.289 1 65.25 679 ARG B N 1
ATOM 13304 C CA . ARG B 1 679 ? 31.922 21.609 13.133 1 65.25 679 ARG B CA 1
ATOM 13305 C C . ARG B 1 679 ? 32.031 20.484 14.172 1 65.25 679 ARG B C 1
ATOM 13307 O O . ARG B 1 679 ? 32.75 19.516 13.969 1 65.25 679 ARG B O 1
ATOM 13314 N N . TYR B 1 680 ? 31.359 20.688 15.281 1 70.88 680 TYR B N 1
ATOM 13315 C CA . TYR B 1 680 ? 31.516 19.688 16.328 1 70.88 680 TYR B CA 1
ATOM 13316 C C . TYR B 1 680 ? 30.312 18.75 16.359 1 70.88 680 TYR B C 1
ATOM 13318 O O . TYR B 1 680 ? 29.156 19.219 16.406 1 70.88 680 TYR B O 1
ATOM 13326 N N . MET B 1 681 ? 30.641 17.469 16.281 1 77.19 681 MET B N 1
ATOM 13327 C CA . MET B 1 681 ? 29.578 16.469 16.375 1 77.19 681 MET B CA 1
ATOM 13328 C C . MET B 1 681 ? 29.156 16.25 17.828 1 77.19 681 MET B C 1
ATOM 13330 O O . MET B 1 681 ? 30.016 16.203 18.719 1 77.19 681 MET B O 1
ATOM 13334 N N . VAL B 1 682 ? 27.906 16.25 18.109 1 80.44 682 VAL B N 1
ATOM 13335 C CA . VAL B 1 682 ? 27.359 15.898 19.422 1 80.44 682 VAL B CA 1
ATOM 13336 C C . VAL B 1 682 ? 26.906 14.445 19.406 1 80.44 682 VAL B C 1
ATOM 13338 O O . VAL B 1 682 ? 26.109 14.031 18.547 1 80.44 682 VAL B O 1
ATOM 13341 N N . TRP B 1 683 ? 27.469 13.703 20.359 1 81.06 683 TRP B N 1
ATOM 13342 C CA . TRP B 1 683 ? 27.234 12.266 20.375 1 81.06 683 TRP B CA 1
ATOM 13343 C C . TRP B 1 683 ? 26.172 11.891 21.406 1 81.06 683 TRP B C 1
ATOM 13345 O O . TRP B 1 683 ? 26.234 12.367 22.547 1 81.06 683 TRP B O 1
ATOM 13355 N N . GLY B 1 684 ? 25.219 11.234 20.984 1 81.88 684 GLY B N 1
ATOM 13356 C CA . GLY B 1 684 ? 24.234 10.625 21.859 1 81.88 684 GLY B CA 1
ATOM 13357 C C . GLY B 1 684 ? 24.141 9.117 21.703 1 81.88 684 GLY B C 1
ATOM 13358 O O . GLY B 1 684 ? 25.031 8.492 21.125 1 81.88 684 GLY B O 1
ATOM 13359 N N . GLY B 1 685 ? 23.219 8.539 22.406 1 83.19 685 GLY B N 1
ATOM 13360 C CA . GLY B 1 685 ? 22.969 7.117 22.219 1 83.19 685 GLY B CA 1
ATOM 13361 C C . GLY B 1 685 ? 23.172 6.305 23.484 1 83.19 685 GLY B C 1
ATOM 13362 O O . GLY B 1 685 ? 23.016 5.082 23.469 1 83.19 685 GLY B O 1
ATOM 13363 N N . ILE B 1 686 ? 23.5 6.953 24.516 1 85.25 686 ILE B N 1
ATOM 13364 C CA . ILE B 1 686 ? 23.609 6.246 25.781 1 85.25 686 ILE B CA 1
ATOM 13365 C C . ILE B 1 686 ? 22.219 5.902 26.312 1 85.25 686 ILE B C 1
ATOM 13367 O O . ILE B 1 686 ? 21.297 6.703 26.203 1 85.25 686 ILE B O 1
ATOM 13371 N N . ALA B 1 687 ? 22.188 4.711 26.891 1 87.44 687 ALA B N 1
ATOM 13372 C CA . ALA B 1 687 ? 20.891 4.234 27.391 1 87.44 687 ALA B CA 1
ATOM 13373 C C . ALA B 1 687 ? 20.547 4.883 28.719 1 87.44 687 ALA B C 1
ATOM 13375 O O . ALA B 1 687 ? 21.422 5.117 29.547 1 87.44 687 ALA B O 1
ATOM 13376 N N . ASN B 1 688 ? 19.312 5.27 28.859 1 88.38 688 ASN B N 1
ATOM 13377 C CA . ASN B 1 688 ? 18.719 5.652 30.141 1 88.38 688 ASN B CA 1
ATOM 13378 C C . ASN B 1 688 ? 17.531 4.773 30.5 1 88.38 688 ASN B C 1
ATOM 13380 O O . ASN B 1 688 ? 16.391 5.086 30.141 1 88.38 688 ASN B O 1
ATOM 13384 N N . PRO B 1 689 ? 17.766 3.725 31.203 1 89.25 689 PRO B N 1
ATOM 13385 C CA . PRO B 1 689 ? 16.688 2.791 31.531 1 89.25 689 PRO B CA 1
ATOM 13386 C C . PRO B 1 689 ? 15.648 3.393 32.469 1 89.25 689 PRO B C 1
ATOM 13388 O O . PRO B 1 689 ? 14.586 2.809 32.688 1 89.25 689 PRO B O 1
ATOM 13391 N N . ASP B 1 690 ? 15.93 4.598 33 1 88.69 690 ASP B N 1
ATOM 13392 C CA . ASP B 1 690 ? 15.023 5.191 34 1 88.69 690 ASP B CA 1
ATOM 13393 C C . ASP B 1 690 ? 14.117 6.23 33.344 1 88.69 690 ASP B C 1
ATOM 13395 O O . ASP B 1 690 ? 13.305 6.871 34 1 88.69 690 ASP B O 1
ATOM 13399 N N . LEU B 1 691 ? 14.281 6.34 32.094 1 90.12 691 LEU B N 1
ATOM 13400 C CA . LEU B 1 691 ? 13.406 7.277 31.391 1 90.12 691 LEU B CA 1
ATOM 13401 C C . LEU B 1 691 ? 11.938 6.895 31.594 1 90.12 691 LEU B C 1
ATOM 13403 O O . LEU B 1 691 ? 11.578 5.719 31.5 1 90.12 691 LEU B O 1
ATOM 13407 N N . LYS B 1 692 ? 11.203 7.902 31.984 1 89.88 692 LYS B N 1
ATOM 13408 C CA . LYS B 1 692 ? 9.805 7.625 32.312 1 89.88 692 LYS B CA 1
ATOM 13409 C C . LYS B 1 692 ? 8.875 8.609 31.594 1 89.88 692 LYS B C 1
ATOM 13411 O O . LYS B 1 692 ? 9.336 9.453 30.812 1 89.88 692 LYS B O 1
ATOM 13416 N N . TRP B 1 693 ? 7.59 8.5 31.875 1 90.56 693 TRP B N 1
ATOM 13417 C CA . TRP B 1 693 ? 6.527 9.273 31.234 1 90.56 693 TRP B CA 1
ATOM 13418 C C . TRP B 1 693 ? 6.547 10.727 31.703 1 90.56 693 TRP B C 1
ATOM 13420 O O . TRP B 1 693 ? 6.848 11 32.875 1 90.56 693 TRP B O 1
ATOM 13430 N N . GLU B 1 694 ? 6.184 11.633 30.719 1 91 694 GLU B N 1
ATOM 13431 C CA . GLU B 1 694 ? 5.715 12.938 31.172 1 91 694 GLU B CA 1
ATOM 13432 C C . GLU B 1 694 ? 4.328 12.836 31.812 1 91 694 GLU B C 1
ATOM 13434 O O . GLU B 1 694 ? 3.477 12.086 31.328 1 91 694 GLU B O 1
ATOM 13439 N N . SER B 1 695 ? 4.113 13.578 32.812 1 90.06 695 SER B N 1
ATOM 13440 C CA . SER B 1 695 ? 2.814 13.539 33.469 1 90.06 695 SER B CA 1
ATOM 13441 C C . SER B 1 695 ? 2.152 14.914 33.469 1 90.06 695 SER B C 1
ATOM 13443 O O . SER B 1 695 ? 2.719 15.883 33.969 1 90.06 695 SER B O 1
ATOM 13445 N N . THR B 1 696 ? 0.987 14.992 32.969 1 90.06 696 THR B N 1
ATOM 13446 C CA . THR B 1 696 ? 0.235 16.234 32.938 1 90.06 696 THR B CA 1
ATOM 13447 C C . THR B 1 696 ? -0.986 16.156 33.875 1 90.06 696 THR B C 1
ATOM 13449 O O . THR B 1 696 ? -1.882 15.344 33.625 1 90.06 696 THR B O 1
ATOM 13452 N N . TRP B 1 697 ? -1.043 17 34.812 1 91.81 697 TRP B N 1
ATOM 13453 C CA . TRP B 1 697 ? -2.17 17.141 35.75 1 91.81 697 TRP B CA 1
ATOM 13454 C C . TRP B 1 697 ? -3.023 18.344 35.375 1 91.81 697 TRP B C 1
ATOM 13456 O O . TRP B 1 697 ? -2.496 19.438 35.125 1 91.81 697 TRP B O 1
ATOM 13466 N N . GLN B 1 698 ? -4.316 18.141 35.375 1 93.19 698 GLN B N 1
ATOM 13467 C CA . GLN B 1 698 ? -5.195 19.234 34.969 1 93.19 698 GLN B CA 1
ATOM 13468 C C . GLN B 1 698 ? -6.383 19.359 35.906 1 93.19 698 GLN B C 1
ATOM 13470 O O . GLN B 1 698 ? -6.996 18.344 36.281 1 93.19 698 GLN B O 1
ATOM 13475 N N . LEU B 1 699 ? -6.641 20.531 36.375 1 94.94 699 LEU B N 1
ATOM 13476 C CA . LEU B 1 699 ? -7.828 20.922 37.125 1 94.94 699 LEU B CA 1
ATOM 13477 C C . LEU B 1 699 ? -8.719 21.844 36.281 1 94.94 699 LEU B C 1
ATOM 13479 O O . LEU B 1 699 ? -8.227 22.781 35.656 1 94.94 699 LEU B O 1
ATOM 13483 N N . ASP B 1 700 ? -10.023 21.547 36.281 1 96.44 700 ASP B N 1
ATOM 13484 C CA . ASP B 1 700 ? -10.953 22.344 35.469 1 96.44 700 ASP B CA 1
ATOM 13485 C C . ASP B 1 700 ? -12.258 22.609 36.219 1 96.44 700 ASP B C 1
ATOM 13487 O O . ASP B 1 700 ? -12.828 21.688 36.812 1 96.44 700 ASP B O 1
ATOM 13491 N N . PHE B 1 701 ? -12.695 23.844 36.281 1 97.25 701 PHE B N 1
ATOM 13492 C CA . PHE B 1 701 ? -14 24.25 36.812 1 97.25 701 PHE B CA 1
ATOM 13493 C C . PHE B 1 701 ? -14.836 24.875 35.688 1 97.25 701 PHE B C 1
ATOM 13495 O O . PHE B 1 701 ? -14.391 25.812 35.031 1 97.25 701 PHE B O 1
ATOM 13502 N N . GLY B 1 702 ? -16.016 24.359 35.531 1 96.31 702 GLY B N 1
ATOM 13503 C CA . GLY B 1 702 ? -16.859 24.844 34.438 1 96.31 702 GLY B CA 1
ATOM 13504 C C . GLY B 1 702 ? -18.281 25.141 34.875 1 96.31 702 GLY B C 1
ATOM 13505 O O . GLY B 1 702 ? -18.766 24.578 35.875 1 96.31 702 GLY B O 1
ATOM 13506 N N . VAL B 1 703 ? -18.969 26 34.125 1 96.81 703 VAL B N 1
ATOM 13507 C CA . VAL B 1 703 ? -20.375 26.344 34.312 1 96.81 703 VAL B CA 1
ATOM 13508 C C . VAL B 1 703 ? -21.109 26.297 33 1 96.81 703 VAL B C 1
ATOM 13510 O O . VAL B 1 703 ? -20.625 26.797 31.969 1 96.81 703 VAL B O 1
ATOM 13513 N N . ASP B 1 704 ? -22.188 25.609 33.031 1 95.62 704 ASP B N 1
ATOM 13514 C CA . ASP B 1 704 ? -23.125 25.609 31.922 1 95.62 704 ASP B CA 1
ATOM 13515 C C . ASP B 1 704 ? -24.438 26.297 32.312 1 95.62 704 ASP B C 1
ATOM 13517 O O . ASP B 1 704 ? -25.109 25.891 33.25 1 95.62 704 ASP B O 1
ATOM 13521 N N . PHE B 1 705 ? -24.703 27.312 31.516 1 95.38 705 PHE B N 1
ATOM 13522 C CA . PHE B 1 705 ? -25.859 28.141 31.812 1 95.38 705 PHE B CA 1
ATOM 13523 C C . PHE B 1 705 ? -26.719 28.328 30.578 1 95.38 705 PHE B C 1
ATOM 13525 O O . PHE B 1 705 ? -26.188 28.516 29.469 1 95.38 705 PHE B O 1
ATOM 13532 N N . ALA B 1 706 ? -28 28.156 30.688 1 94.5 706 ALA B N 1
ATOM 13533 C CA . ALA B 1 706 ? -28.953 28.484 29.625 1 94.5 706 ALA B CA 1
ATOM 13534 C C . ALA B 1 706 ? -30.172 29.203 30.188 1 94.5 706 ALA B C 1
ATOM 13536 O O . ALA B 1 706 ? -30.656 28.875 31.281 1 94.5 706 ALA B O 1
ATOM 13537 N N . ALA B 1 707 ? -30.641 30.219 29.391 1 94.56 707 ALA B N 1
ATOM 13538 C CA . ALA B 1 707 ? -31.797 31.016 29.828 1 94.56 707 ALA B CA 1
ATOM 13539 C C . ALA B 1 707 ? -32.75 31.25 28.672 1 94.56 707 ALA B C 1
ATOM 13541 O O . ALA B 1 707 ? -32.406 31.094 27.5 1 94.56 707 ALA B O 1
ATOM 13542 N N . PHE B 1 708 ? -34.031 31.609 28.984 1 92.19 708 PHE B N 1
ATOM 13543 C CA . PHE B 1 708 ? -35.094 32 28.031 1 92.19 708 PHE B CA 1
ATOM 13544 C C . PHE B 1 708 ? -35.344 30.891 27.031 1 92.19 708 PHE B C 1
ATOM 13546 O O . PHE B 1 708 ? -35.312 31.125 25.812 1 92.19 708 PHE B O 1
ATOM 13553 N N . ASP B 1 709 ? -35.562 29.703 27.547 1 85.88 709 ASP B N 1
ATOM 13554 C CA . ASP B 1 709 ? -35.812 28.516 26.734 1 85.88 709 ASP B CA 1
ATOM 13555 C C . ASP B 1 709 ? -34.625 28.172 25.859 1 85.88 709 ASP B C 1
ATOM 13557 O O . ASP B 1 709 ? -34.781 27.953 24.656 1 85.88 709 ASP B O 1
ATOM 13561 N N . ARG B 1 710 ? -33.406 28.422 26.469 1 89.06 710 ARG B N 1
ATOM 13562 C CA . ARG B 1 710 ? -32.125 28.062 25.891 1 89.06 710 ARG B CA 1
ATOM 13563 C C . ARG B 1 710 ? -31.781 28.953 24.703 1 89.06 710 ARG B C 1
ATOM 13565 O O . ARG B 1 710 ? -31.031 28.547 23.812 1 89.06 710 ARG B O 1
ATOM 13572 N N . ARG B 1 711 ? -32.406 30.078 24.547 1 91.19 711 ARG B N 1
ATOM 13573 C CA . ARG B 1 711 ? -32.062 31.031 23.5 1 91.19 711 ARG B CA 1
ATOM 13574 C C . ARG B 1 711 ? -30.688 31.672 23.781 1 91.19 711 ARG B C 1
ATOM 13576 O O . ARG B 1 711 ? -30 32.094 22.859 1 91.19 711 ARG B O 1
ATOM 13583 N N . LEU B 1 712 ? -30.469 31.734 25.031 1 94.62 712 LEU B N 1
ATOM 13584 C CA . LEU B 1 712 ? -29.141 32.156 25.453 1 94.62 712 LEU B CA 1
ATOM 13585 C C . LEU B 1 712 ? -28.391 31.016 26.141 1 94.62 712 LEU B C 1
ATOM 13587 O O . LEU B 1 712 ? -28.891 30.438 27.109 1 94.62 712 LEU B O 1
ATOM 13591 N N . ARG B 1 713 ? -27.328 30.719 25.672 1 95.12 713 ARG B N 1
ATOM 13592 C CA . ARG B 1 713 ? -26.531 29.625 26.234 1 95.12 713 ARG B CA 1
ATOM 13593 C C . ARG B 1 713 ? -25.094 30.094 26.5 1 95.12 713 ARG B C 1
ATOM 13595 O O . ARG B 1 713 ? -24.5 30.797 25.672 1 95.12 713 ARG B O 1
ATOM 13602 N N . LEU B 1 714 ? -24.578 29.734 27.625 1 96.19 714 LEU B N 1
ATOM 13603 C CA . LEU B 1 714 ? -23.234 30.125 28.031 1 96.19 714 LEU B CA 1
ATOM 13604 C C . LEU B 1 714 ? -22.469 28.922 28.594 1 96.19 714 LEU B C 1
ATOM 13606 O O . LEU B 1 714 ? -23.016 28.172 29.406 1 96.19 714 LEU B O 1
ATOM 13610 N N . THR B 1 715 ? -21.312 28.672 28.062 1 95.75 715 THR B N 1
ATOM 13611 C CA . THR B 1 715 ? -20.359 27.719 28.641 1 95.75 715 THR B CA 1
ATOM 13612 C C . THR B 1 715 ? -19.047 28.406 28.984 1 95.75 715 THR B C 1
ATOM 13614 O O . THR B 1 715 ? -18.406 29 28.109 1 95.75 715 THR B O 1
ATOM 13617 N N . ALA B 1 716 ? -18.688 28.328 30.234 1 97 716 ALA B N 1
ATOM 13618 C CA . ALA B 1 716 ? -17.453 28.938 30.703 1 97 716 ALA B CA 1
ATOM 13619 C C . ALA B 1 716 ? -16.609 27.953 31.484 1 97 716 ALA B C 1
ATOM 13621 O O . ALA B 1 716 ? -17.141 27.141 32.25 1 97 716 ALA B O 1
ATOM 13622 N N . ASP B 1 717 ? -15.312 28 31.281 1 97.25 717 ASP B N 1
ATOM 13623 C CA . ASP B 1 717 ? -14.375 27.125 31.969 1 97.25 717 ASP B CA 1
ATOM 13624 C C . ASP B 1 717 ? -13.141 27.891 32.438 1 97.25 717 ASP B C 1
ATOM 13626 O O . ASP B 1 717 ? -12.68 28.797 31.75 1 97.25 717 ASP B O 1
ATOM 13630 N N . VAL B 1 718 ? -12.664 27.531 33.594 1 97.44 718 VAL B N 1
ATOM 13631 C CA . VAL B 1 718 ? -11.352 27.938 34.062 1 97.44 718 VAL B CA 1
ATOM 13632 C C . VAL B 1 718 ? -10.5 26.703 34.375 1 97.44 718 VAL B C 1
ATOM 13634 O O . VAL B 1 718 ? -11 25.719 34.906 1 97.44 718 VAL B O 1
ATOM 13637 N N . TYR B 1 719 ? -9.242 26.734 33.969 1 96.56 719 TYR B N 1
ATOM 13638 C CA . TYR B 1 719 ? -8.445 25.516 34.094 1 96.56 719 TYR B CA 1
ATOM 13639 C C . TYR B 1 719 ? -7.016 25.844 34.5 1 96.56 719 TYR B C 1
ATOM 13641 O O . TYR B 1 719 ? -6.566 26.984 34.344 1 96.56 719 TYR B O 1
ATOM 13649 N N . TYR B 1 720 ? -6.371 24.828 35.031 1 96.81 720 TYR B N 1
ATOM 13650 C CA . TYR B 1 720 ? -4.957 24.812 35.406 1 96.81 720 TYR B CA 1
ATOM 13651 C C . TYR B 1 720 ? -4.32 23.469 35.062 1 96.81 720 TYR B C 1
ATOM 13653 O O . TYR B 1 720 ? -4.773 22.422 35.531 1 96.81 720 TYR B O 1
ATOM 13661 N N . LYS B 1 721 ? -3.334 23.578 34.219 1 93.88 721 LYS B N 1
ATOM 13662 C CA . LYS B 1 721 ? -2.629 22.391 33.719 1 93.88 721 LYS B CA 1
ATOM 13663 C C . LYS B 1 721 ? -1.147 22.453 34.094 1 93.88 721 LYS B C 1
ATOM 13665 O O . LYS B 1 721 ? -0.481 23.453 33.844 1 93.88 721 LYS B O 1
ATOM 13670 N N . LYS B 1 722 ? -0.634 21.375 34.656 1 95.06 722 LYS B N 1
ATOM 13671 C CA . LYS B 1 722 ? 0.779 21.297 35 1 95.06 722 LYS B CA 1
ATOM 13672 C C . LYS B 1 722 ? 1.393 19.984 34.469 1 95.06 722 LYS B C 1
ATOM 13674 O O . LYS B 1 722 ? 0.883 18.906 34.75 1 95.06 722 LYS B O 1
ATOM 13679 N N . THR B 1 723 ? 2.428 20.094 33.75 1 93.62 723 THR B N 1
ATOM 13680 C CA . THR B 1 723 ? 3.164 18.922 33.25 1 93.62 723 THR B CA 1
ATOM 13681 C C . THR B 1 723 ? 4.516 18.812 33.969 1 93.62 723 THR B C 1
ATOM 13683 O O . THR B 1 723 ? 5.285 19.781 34 1 93.62 723 THR B O 1
ATOM 13686 N N . THR B 1 724 ? 4.734 17.656 34.469 1 93.5 724 THR B N 1
ATOM 13687 C CA . THR B 1 724 ? 5.992 17.391 35.188 1 93.5 724 THR B CA 1
ATOM 13688 C C . THR B 1 724 ? 6.773 16.281 34.469 1 93.5 724 THR B C 1
ATOM 13690 O O . THR B 1 724 ? 6.25 15.617 33.594 1 93.5 724 THR B O 1
ATOM 13693 N N . ASP B 1 725 ? 8.031 16.156 34.812 1 91.88 725 ASP B N 1
ATOM 13694 C CA . ASP B 1 725 ? 8.922 15.133 34.281 1 91.88 725 ASP B CA 1
ATOM 13695 C C . ASP B 1 725 ? 9.062 15.25 32.781 1 91.88 725 ASP B C 1
ATOM 13697 O O . ASP B 1 725 ? 8.945 14.258 32.062 1 91.88 725 ASP B O 1
ATOM 13701 N N . LEU B 1 726 ? 9.289 16.422 32.406 1 92.31 726 LEU B N 1
ATOM 13702 C CA . LEU B 1 726 ? 9.438 16.656 30.969 1 92.31 726 LEU B CA 1
ATOM 13703 C C . LEU B 1 726 ? 10.625 15.875 30.406 1 92.31 726 LEU B C 1
ATOM 13705 O O . LEU B 1 726 ? 11.648 15.742 31.078 1 92.31 726 LEU B O 1
ATOM 13709 N N . LEU B 1 727 ? 10.445 15.367 29.25 1 87.88 727 LEU B N 1
ATOM 13710 C CA . LEU B 1 727 ? 11.531 14.68 28.562 1 87.88 727 LEU B CA 1
ATOM 13711 C C . LEU B 1 727 ? 12.461 15.68 27.875 1 87.88 727 LEU B C 1
ATOM 13713 O O . LEU B 1 727 ? 12.047 16.391 26.969 1 87.88 727 LEU B O 1
ATOM 13717 N N . ARG B 1 728 ? 13.625 15.648 28.266 1 87.69 728 ARG B N 1
ATOM 13718 C CA . ARG B 1 728 ? 14.641 16.562 27.766 1 87.69 728 ARG B CA 1
ATOM 13719 C C . ARG B 1 728 ? 16 15.891 27.688 1 87.69 728 ARG B C 1
ATOM 13721 O O . ARG B 1 728 ? 16.156 14.75 28.125 1 87.69 728 ARG B O 1
ATOM 13728 N N . GLU B 1 729 ? 16.906 16.641 27.078 1 83.94 729 GLU B N 1
ATOM 13729 C CA . GLU B 1 729 ? 18.281 16.141 27 1 83.94 729 GLU B CA 1
ATOM 13730 C C . GLU B 1 729 ? 19.203 16.891 27.953 1 83.94 729 GLU B C 1
ATOM 13732 O O . GLU B 1 729 ? 19.047 18.094 28.125 1 83.94 729 GLU B O 1
ATOM 13737 N N . LYS B 1 730 ? 20.078 16.141 28.562 1 84.62 730 LYS B N 1
ATOM 13738 C CA . LYS B 1 730 ? 21.078 16.703 29.469 1 84.62 730 LYS B CA 1
ATOM 13739 C C . LYS B 1 730 ? 22.484 16.391 28.984 1 84.62 730 LYS B C 1
ATOM 13741 O O . LYS B 1 730 ? 22.719 15.375 28.328 1 84.62 730 LYS B O 1
ATOM 13746 N N . TYR B 1 731 ? 23.312 17.312 29.25 1 82.44 731 TYR B N 1
ATOM 13747 C CA . TYR B 1 731 ? 24.719 17.094 28.922 1 82.44 731 TYR B CA 1
ATOM 13748 C C . TYR B 1 731 ? 25.391 16.203 29.953 1 82.44 731 TYR B C 1
ATOM 13750 O O . TYR B 1 731 ? 25.125 16.312 31.156 1 82.44 731 TYR B O 1
ATOM 13758 N N . LEU B 1 732 ? 26.203 15.414 29.391 1 82.56 732 LEU B N 1
ATOM 13759 C CA . LEU B 1 732 ? 27.016 14.547 30.234 1 82.56 732 LEU B CA 1
ATOM 13760 C C . LEU B 1 732 ? 28.422 15.109 30.406 1 82.56 732 LEU B C 1
ATOM 13762 O O . LEU B 1 732 ? 28.844 15.969 29.625 1 82.56 732 LEU B O 1
ATOM 13766 N N . SER B 1 733 ? 29.047 14.586 31.516 1 77.75 733 SER B N 1
ATOM 13767 C CA . SER B 1 733 ? 30.438 14.977 31.719 1 77.75 733 SER B CA 1
ATOM 13768 C C . SER B 1 733 ? 31.312 14.508 30.578 1 77.75 733 SER B C 1
ATOM 13770 O O . SER B 1 733 ? 31.031 13.477 29.938 1 77.75 733 SER B O 1
ATOM 13772 N N . LEU B 1 734 ? 32.219 15.273 30.219 1 70.06 734 LEU B N 1
ATOM 13773 C CA . LEU B 1 734 ? 33.125 14.984 29.125 1 70.06 734 LEU B CA 1
ATOM 13774 C C . LEU B 1 734 ? 33.781 13.609 29.281 1 70.06 734 LEU B C 1
ATOM 13776 O O . LEU B 1 734 ? 34.219 13 28.312 1 70.06 734 LEU B O 1
ATOM 13780 N N . SER B 1 735 ? 33.75 13.156 30.5 1 72.44 735 SER B N 1
ATOM 13781 C CA . SER B 1 735 ? 34.375 11.875 30.766 1 72.44 735 SER B CA 1
ATOM 13782 C C . SER B 1 735 ? 33.5 10.711 30.297 1 72.44 735 SER B C 1
ATOM 13784 O O . SER B 1 735 ? 34 9.586 30.141 1 72.44 735 SER B O 1
ATOM 13786 N N . SER B 1 736 ? 32.25 10.875 29.953 1 73 736 SER B N 1
ATOM 13787 C CA . SER B 1 736 ? 31.328 9.797 29.641 1 73 736 SER B CA 1
ATOM 13788 C C . SER B 1 736 ? 31.453 9.352 28.188 1 73 736 SER B C 1
ATOM 13790 O O . SER B 1 736 ? 30.953 8.289 27.812 1 73 736 SER B O 1
ATOM 13792 N N . SER B 1 737 ? 32.25 9.859 27.375 1 75.31 737 SER B N 1
ATOM 13793 C CA . SER B 1 737 ? 32.406 9.594 25.953 1 75.31 737 SER B CA 1
ATOM 13794 C C . SER B 1 737 ? 31.172 10.023 25.172 1 75.31 737 SER B C 1
ATOM 13796 O O . SER B 1 737 ? 31.141 9.93 23.953 1 75.31 737 SER B O 1
ATOM 13798 N N . TYR B 1 738 ? 30.109 10.305 25.875 1 84.25 738 TYR B N 1
ATOM 13799 C CA . TYR B 1 738 ? 28.906 10.852 25.25 1 84.25 738 TYR B CA 1
ATOM 13800 C C . TYR B 1 738 ? 28.688 12.305 25.656 1 84.25 738 TYR B C 1
ATOM 13802 O O . TYR B 1 738 ? 29.203 12.742 26.688 1 84.25 738 TYR B O 1
ATOM 13810 N N . ASP B 1 739 ? 27.891 12.914 24.812 1 82.06 739 ASP B N 1
ATOM 13811 C CA . ASP B 1 739 ? 27.672 14.328 25.094 1 82.06 739 ASP B CA 1
ATOM 13812 C C . ASP B 1 739 ? 26.297 14.547 25.719 1 82.06 739 ASP B C 1
ATOM 13814 O O . ASP B 1 739 ? 26.141 15.367 26.625 1 82.06 739 ASP B O 1
ATOM 13818 N N . LYS B 1 740 ? 25.281 13.805 25.219 1 85.56 740 LYS B N 1
ATOM 13819 C CA . LYS B 1 740 ? 23.906 14.07 25.672 1 85.56 740 LYS B CA 1
ATOM 13820 C C . LYS B 1 740 ? 23.203 12.766 26.031 1 85.56 740 LYS B C 1
ATOM 13822 O O . LYS B 1 740 ? 23.5 11.711 25.469 1 85.56 740 LYS B O 1
ATOM 13827 N N . ILE B 1 741 ? 22.312 12.945 27 1 86.06 741 ILE B N 1
ATOM 13828 C CA . ILE B 1 741 ? 21.469 11.836 27.406 1 86.06 741 ILE B CA 1
ATOM 13829 C C . ILE B 1 741 ? 20.031 12.336 27.641 1 86.06 741 ILE B C 1
ATOM 13831 O O . ILE B 1 741 ? 19.828 13.469 28.062 1 86.06 741 ILE B O 1
ATOM 13835 N N . TRP B 1 742 ? 19.109 11.469 27.328 1 87.25 742 TRP B N 1
ATOM 13836 C CA . TRP B 1 742 ? 17.719 11.805 27.609 1 87.25 742 TRP B CA 1
ATOM 13837 C C . TRP B 1 742 ? 17.391 11.609 29.094 1 87.25 742 TRP B C 1
ATOM 13839 O O . TRP B 1 742 ? 17.797 10.617 29.688 1 87.25 742 TRP B O 1
ATOM 13849 N N . VAL B 1 743 ? 16.703 12.594 29.641 1 88.81 743 VAL B N 1
ATOM 13850 C CA . VAL B 1 743 ? 16.312 12.523 31.047 1 88.81 743 VAL B CA 1
ATOM 13851 C C . VAL B 1 743 ? 14.922 13.133 31.234 1 88.81 743 VAL B C 1
ATOM 13853 O O . VAL B 1 743 ? 14.398 13.781 30.328 1 88.81 743 VAL B O 1
ATOM 13856 N N . ASN B 1 744 ? 14.336 12.844 32.406 1 90.38 744 ASN B N 1
ATOM 13857 C CA . ASN B 1 744 ? 13.133 13.539 32.844 1 90.38 744 ASN B CA 1
ATOM 13858 C C . ASN B 1 744 ? 13.453 14.711 33.75 1 90.38 744 ASN B C 1
ATOM 13860 O O . ASN B 1 744 ? 13.695 14.523 34.969 1 90.38 744 ASN B O 1
ATOM 13864 N N . ASP B 1 745 ? 13.406 15.883 33.125 1 88.12 745 ASP B N 1
ATOM 13865 C CA . ASP B 1 745 ? 13.766 17.047 33.906 1 88.12 745 ASP B CA 1
ATOM 13866 C C . ASP B 1 745 ? 13.117 18.312 33.375 1 88.12 745 ASP B C 1
ATOM 13868 O O . ASP B 1 745 ? 13.484 18.797 32.281 1 88.12 745 ASP B O 1
ATOM 13872 N N . GLY B 1 746 ? 12.117 18.875 34.125 1 90.62 746 GLY B N 1
ATOM 13873 C CA . GLY B 1 746 ? 11.461 20.125 33.75 1 90.62 746 GLY B CA 1
ATOM 13874 C C . GLY B 1 746 ? 9.984 20.141 34.062 1 90.62 746 GLY B C 1
ATOM 13875 O O . GLY B 1 746 ? 9.391 19.094 34.375 1 90.62 746 GLY B O 1
ATOM 13876 N N . GLU B 1 747 ? 9.477 21.297 34 1 95 747 GLU B N 1
ATOM 13877 C CA . GLU B 1 747 ? 8.07 21.516 34.344 1 95 747 GLU B CA 1
ATOM 13878 C C . GLU B 1 747 ? 7.504 22.719 33.562 1 95 747 GLU B C 1
ATOM 13880 O O . GLU B 1 747 ? 8.188 23.734 33.406 1 95 747 GLU B O 1
ATOM 13885 N N . VAL B 1 748 ? 6.258 22.531 33.094 1 95.69 748 VAL B N 1
ATOM 13886 C CA . VAL B 1 748 ? 5.551 23.625 32.406 1 95.69 748 VAL B CA 1
ATOM 13887 C C . VAL B 1 748 ? 4.113 23.703 32.938 1 95.69 748 VAL B C 1
ATOM 13889 O O . VAL B 1 748 ? 3.537 22.688 33.312 1 95.69 748 VAL B O 1
ATOM 13892 N N . THR B 1 749 ? 3.574 24.906 32.875 1 96.75 749 THR B N 1
ATOM 13893 C CA . THR B 1 749 ? 2.189 25.078 33.312 1 96.75 749 THR B CA 1
ATOM 13894 C C . THR B 1 749 ? 1.397 25.875 32.25 1 96.75 749 THR B C 1
ATOM 13896 O O . THR B 1 749 ? 1.972 26.641 31.484 1 96.75 749 THR B O 1
ATOM 13899 N N . ASN B 1 750 ? 0.12 25.594 32.125 1 96.75 750 ASN B N 1
ATOM 13900 C CA . ASN B 1 750 ? -0.884 26.344 31.375 1 96.75 750 ASN B CA 1
ATOM 13901 C C . ASN B 1 750 ? -2.1 26.672 32.25 1 96.75 750 ASN B C 1
ATOM 13903 O O . ASN B 1 750 ? -2.594 25.812 32.969 1 96.75 750 ASN B O 1
ATOM 13907 N N . LYS B 1 751 ? -2.49 27.891 32.25 1 97.25 751 LYS B N 1
ATOM 13908 C CA . LYS B 1 751 ? -3.721 28.312 32.906 1 97.25 751 LYS B CA 1
ATOM 13909 C C . LYS B 1 751 ? -4.523 29.25 32 1 97.25 751 LYS B C 1
ATOM 13911 O O . LYS B 1 751 ? -3.953 30 31.203 1 97.25 751 LYS B O 1
ATOM 13916 N N . GLY B 1 752 ? -5.852 29.156 32.125 1 96.75 752 GLY B N 1
ATOM 13917 C CA . GLY B 1 752 ? -6.621 30.031 31.234 1 96.75 752 GLY B CA 1
ATOM 13918 C C . GLY B 1 752 ? -8.109 30 31.531 1 96.75 752 GLY B C 1
ATOM 13919 O O . GLY B 1 752 ? -8.539 29.422 32.531 1 96.75 752 GLY B O 1
ATOM 13920 N N . PHE B 1 753 ? -8.797 30.844 30.797 1 95.62 753 PHE B N 1
ATOM 13921 C CA . PHE B 1 753 ? -10.25 30.922 30.859 1 95.62 753 PHE B CA 1
ATOM 13922 C C . PHE B 1 753 ? -10.852 30.875 29.469 1 95.62 753 PHE B C 1
ATOM 13924 O O . PHE B 1 753 ? -10.266 31.406 28.516 1 95.62 753 PHE B O 1
ATOM 13931 N N . GLU B 1 754 ? -11.992 30.234 29.375 1 97.06 754 GLU B N 1
ATOM 13932 C CA . GLU B 1 754 ? -12.695 30.016 28.109 1 97.06 754 GLU B CA 1
ATOM 13933 C C . GLU B 1 754 ? -14.18 30.344 28.234 1 97.06 754 GLU B C 1
ATOM 13935 O O . GLU B 1 754 ? -14.797 30.031 29.266 1 97.06 754 GLU B O 1
ATOM 13940 N N . VAL B 1 755 ? -14.719 30.969 27.172 1 97.56 755 VAL B N 1
ATOM 13941 C CA . VAL B 1 755 ? -16.141 31.328 27.172 1 97.56 755 VAL B CA 1
ATOM 13942 C C . VAL B 1 755 ? -16.734 31.094 25.797 1 97.56 755 VAL B C 1
ATOM 13944 O O . VAL B 1 755 ? -16.109 31.406 24.781 1 97.56 755 VAL B O 1
ATOM 13947 N N . SER B 1 756 ? -17.766 30.422 25.75 1 97.25 756 SER B N 1
ATOM 13948 C CA . SER B 1 756 ? -18.609 30.312 24.578 1 97.25 756 SER B CA 1
ATOM 13949 C C . SER B 1 756 ? -20.016 30.844 24.859 1 97.25 756 SER B C 1
ATOM 13951 O O . SER B 1 756 ? -20.719 30.297 25.703 1 97.25 756 SER B O 1
ATOM 13953 N N . LEU B 1 757 ? -20.406 31.891 24.188 1 97.38 757 LEU B N 1
ATOM 13954 C CA . LEU B 1 757 ? -21.719 32.5 24.312 1 97.38 757 LEU B CA 1
ATOM 13955 C C . LEU B 1 757 ? -22.516 32.375 23.016 1 97.38 757 LEU B C 1
ATOM 13957 O O . LEU B 1 757 ? -22.062 32.844 21.969 1 97.38 757 LEU B O 1
ATOM 13961 N N . GLU B 1 758 ? -23.578 31.75 23.141 1 95.56 758 GLU B N 1
ATOM 13962 C CA . GLU B 1 758 ? -24.438 31.562 21.984 1 95.56 758 GLU B CA 1
ATOM 13963 C C . GLU B 1 758 ? -25.812 32.188 22.219 1 95.56 758 GLU B C 1
ATOM 13965 O O . GLU B 1 758 ? -26.406 32 23.281 1 95.56 758 GLU B O 1
ATOM 13970 N N . GLY B 1 759 ? -26.312 32.906 21.172 1 95 759 GLY B N 1
ATOM 13971 C CA . GLY B 1 759 ? -27.609 33.531 21.281 1 95 759 GLY B CA 1
ATOM 13972 C C . GLY B 1 759 ? -28.469 33.344 20.047 1 95 759 GLY B C 1
ATOM 13973 O O . GLY B 1 759 ? -28.016 33.594 18.938 1 95 759 GLY B O 1
ATOM 13974 N N . ASP B 1 760 ? -29.641 32.812 20.297 1 93.69 760 ASP B N 1
ATOM 13975 C CA . ASP B 1 760 ? -30.688 32.875 19.281 1 93.69 760 ASP B CA 1
ATOM 13976 C C . ASP B 1 760 ? -31.547 34.125 19.438 1 93.69 760 ASP B C 1
ATOM 13978 O O . ASP B 1 760 ? -32.594 34.094 20.094 1 93.69 760 ASP B O 1
ATOM 13982 N N . ILE B 1 761 ? -31.234 35.125 18.766 1 94.31 761 ILE B N 1
ATOM 13983 C CA . ILE B 1 761 ? -31.75 36.438 19.016 1 94.31 761 ILE B CA 1
ATOM 13984 C C . ILE B 1 761 ? -33.156 36.562 18.438 1 94.31 761 ILE B C 1
ATOM 13986 O O . ILE B 1 761 ? -34.094 37.062 19.094 1 94.31 761 ILE B O 1
ATOM 13990 N N . VAL B 1 762 ? -33.219 36.188 17.109 1 91.94 762 VAL B N 1
ATOM 13991 C CA . VAL B 1 762 ? -34.5 36.188 16.453 1 91.94 762 VAL B CA 1
ATOM 13992 C C . VAL B 1 762 ? -34.781 34.812 15.844 1 91.94 762 VAL B C 1
ATOM 13994 O O . VAL B 1 762 ? -33.906 34.219 15.227 1 91.94 762 VAL B O 1
ATOM 13997 N N . HIS B 1 763 ? -35.906 34.281 16.172 1 87.81 763 HIS B N 1
ATOM 13998 C CA . HIS B 1 763 ? -36.312 33.031 15.562 1 87.81 763 HIS B CA 1
ATOM 13999 C C . HIS B 1 763 ? -37.812 33.031 15.211 1 87.81 763 HIS B C 1
ATOM 14001 O O . HIS B 1 763 ? -38.656 32.75 16.047 1 87.81 763 HIS B O 1
ATOM 14007 N N . THR B 1 764 ? -38.031 33.406 14.055 1 86.5 764 THR B N 1
ATOM 14008 C CA . THR B 1 764 ? -39.406 33.375 13.523 1 86.5 764 THR B CA 1
ATOM 14009 C C . THR B 1 764 ? -39.5 32.5 12.281 1 86.5 764 THR B C 1
ATOM 14011 O O . THR B 1 764 ? -38.5 31.906 11.875 1 86.5 764 THR B O 1
ATOM 14014 N N . ARG B 1 765 ? -40.625 32.406 11.766 1 79.06 765 ARG B N 1
ATOM 14015 C CA . ARG B 1 765 ? -40.844 31.578 10.586 1 79.06 765 ARG B CA 1
ATOM 14016 C C . ARG B 1 765 ? -40 32.094 9.414 1 79.06 765 ARG B C 1
ATOM 14018 O O . ARG B 1 765 ? -39.375 31.297 8.711 1 79.06 765 ARG B O 1
ATOM 14025 N N . ASP B 1 766 ? -39.969 33.312 9.195 1 87.31 766 ASP B N 1
ATOM 14026 C CA . ASP B 1 766 ? -39.312 33.875 8.016 1 87.31 766 ASP B CA 1
ATOM 14027 C C . ASP B 1 766 ? -37.906 34.375 8.344 1 87.31 766 ASP B C 1
ATOM 14029 O O . ASP B 1 766 ? -37.031 34.438 7.461 1 87.31 766 ASP B O 1
ATOM 14033 N N . TRP B 1 767 ? -37.688 34.781 9.641 1 91.25 767 TRP B N 1
ATOM 14034 C CA . TRP B 1 767 ? -36.375 35.344 10.016 1 91.25 767 TRP B CA 1
ATOM 14035 C C . TRP B 1 767 ? -35.75 34.531 11.133 1 91.25 767 TRP B C 1
ATOM 14037 O O . TRP B 1 767 ? -36.406 34.094 12.07 1 91.25 767 TRP B O 1
ATOM 14047 N N . SER B 1 768 ? -34.594 34.281 10.992 1 92.69 768 SER B N 1
ATOM 14048 C CA . SER B 1 768 ? -33.75 33.719 12.062 1 92.69 768 SER B CA 1
ATOM 14049 C C . SER B 1 768 ? -32.406 34.438 12.156 1 92.69 768 SER B C 1
ATOM 14051 O O . SER B 1 768 ? -31.797 34.719 11.133 1 92.69 768 SER B O 1
ATOM 14053 N N . PHE B 1 769 ? -32.062 34.938 13.281 1 95.06 769 PHE B N 1
ATOM 14054 C CA . PHE B 1 769 ? -30.797 35.594 13.531 1 95.06 769 PHE B CA 1
ATOM 14055 C C . PHE B 1 769 ? -30.141 35 14.789 1 95.06 769 PHE B C 1
ATOM 14057 O O . PHE B 1 769 ? -30.734 35.031 15.867 1 95.06 769 PHE B O 1
ATOM 14064 N N . SER B 1 770 ? -28.984 34.438 14.633 1 94.69 770 SER B N 1
ATOM 14065 C CA . SER B 1 770 ? -28.234 33.906 15.758 1 94.69 770 SER B CA 1
ATOM 14066 C C . SER B 1 770 ? -26.797 34.406 15.75 1 94.69 770 SER B C 1
ATOM 14068 O O . SER B 1 770 ? -26.281 34.812 14.711 1 94.69 770 SER B O 1
ATOM 14070 N N . ALA B 1 771 ? -26.172 34.406 16.906 1 96.06 771 ALA B N 1
ATOM 14071 C CA . ALA B 1 771 ? -24.797 34.875 17.094 1 96.06 771 ALA B CA 1
ATOM 14072 C C . ALA B 1 771 ? -24.047 33.969 18.078 1 96.06 771 ALA B C 1
ATOM 14074 O O . ALA B 1 771 ? -24.625 33.5 19.062 1 96.06 771 ALA B O 1
ATOM 14075 N N . THR B 1 772 ? -22.844 33.625 17.75 1 95.69 772 THR B N 1
ATOM 14076 C CA . THR B 1 772 ? -21.969 32.875 18.656 1 95.69 772 THR B CA 1
ATOM 14077 C C . THR B 1 772 ? -20.656 33.625 18.891 1 95.69 772 THR B C 1
ATOM 14079 O O . THR B 1 772 ? -19.938 33.938 17.938 1 95.69 772 THR B O 1
ATOM 14082 N N . PHE B 1 773 ? -20.422 33.875 20.109 1 97.62 773 PHE B N 1
ATOM 14083 C CA . PHE B 1 773 ? -19.172 34.531 20.516 1 97.62 773 PHE B CA 1
ATOM 14084 C C . PHE B 1 773 ? -18.297 33.562 21.312 1 97.62 773 PHE B C 1
ATOM 14086 O O . PHE B 1 773 ? -18.766 32.906 22.25 1 97.62 773 PHE B O 1
ATOM 14093 N N . ILE B 1 774 ? -17.016 33.406 20.906 1 97.81 774 ILE B N 1
ATOM 14094 C CA . ILE B 1 774 ? -16.078 32.531 21.594 1 97.81 774 ILE B CA 1
ATOM 14095 C C . ILE B 1 774 ? -14.844 33.312 22.016 1 97.81 774 ILE B C 1
ATOM 14097 O O . ILE B 1 774 ? -14.305 34.094 21.234 1 97.81 774 ILE B O 1
ATOM 14101 N N . TYR B 1 775 ? -14.469 33.125 23.188 1 97.88 775 TYR B N 1
ATOM 14102 C CA . TYR B 1 775 ? -13.297 33.781 23.766 1 97.88 775 TYR B CA 1
ATOM 14103 C C . TYR B 1 775 ? -12.406 32.75 24.469 1 97.88 775 TYR B C 1
ATOM 14105 O O . TYR B 1 775 ? -12.891 31.875 25.172 1 97.88 775 TYR B O 1
ATOM 14113 N N . SER B 1 776 ? -11.086 32.812 24.234 1 97.81 776 SER B N 1
ATOM 14114 C CA . SER B 1 776 ? -10.125 31.922 24.859 1 97.81 776 SER B CA 1
ATOM 14115 C C . SER B 1 776 ? -8.867 32.656 25.297 1 97.81 776 SER B C 1
ATOM 14117 O O . SER B 1 776 ? -8.297 33.438 24.516 1 97.81 776 SER B O 1
ATOM 14119 N N . MET B 1 777 ? -8.453 32.375 26.453 1 97.56 777 MET B N 1
ATOM 14120 C CA . MET B 1 777 ? -7.207 32.938 26.984 1 97.56 777 MET B CA 1
ATOM 14121 C C . MET B 1 777 ? -6.371 31.828 27.656 1 97.56 777 MET B C 1
ATOM 14123 O O . MET B 1 777 ? -6.871 31.094 28.5 1 97.56 777 MET B O 1
ATOM 14127 N N . ASN B 1 778 ? -5.16 31.656 27.297 1 97.12 778 ASN B N 1
ATOM 14128 C CA . ASN B 1 778 ? -4.215 30.719 27.875 1 97.12 778 ASN B CA 1
ATOM 14129 C C . ASN B 1 778 ? -2.893 31.391 28.234 1 97.12 778 ASN B C 1
ATOM 14131 O O . ASN B 1 778 ? -2.348 32.156 27.438 1 97.12 778 ASN B O 1
ATOM 14135 N N . ARG B 1 779 ? -2.434 31.172 29.422 1 97.25 779 ARG B N 1
ATOM 14136 C CA . ARG B 1 779 ? -1.128 31.656 29.859 1 97.25 779 ARG B CA 1
ATOM 14137 C C . ARG B 1 779 ? -0.182 30.5 30.141 1 97.25 779 ARG B C 1
ATOM 14139 O O . ARG B 1 779 ? -0.413 29.703 31.047 1 97.25 779 ARG B O 1
ATOM 14146 N N . ASN B 1 780 ? 0.775 30.453 29.344 1 95.62 780 ASN B N 1
ATOM 14147 C CA . ASN B 1 780 ? 1.806 29.422 29.453 1 95.62 780 ASN B CA 1
ATOM 14148 C C . ASN B 1 780 ? 3 29.906 30.266 1 95.62 780 ASN B C 1
ATOM 14150 O O . ASN B 1 780 ? 3.352 31.094 30.219 1 95.62 780 ASN B O 1
ATOM 14154 N N . LYS B 1 781 ? 3.635 28.953 31 1 96.69 781 LYS B N 1
ATOM 14155 C CA . LYS B 1 781 ? 4.809 29.328 31.781 1 96.69 781 LYS B CA 1
ATOM 14156 C C . LYS B 1 781 ? 5.762 28.141 31.938 1 96.69 781 LYS B C 1
ATOM 14158 O O . LYS B 1 781 ? 5.34 27.031 32.281 1 96.69 781 LYS B O 1
ATOM 14163 N N . VAL B 1 782 ? 7.035 28.438 31.734 1 95.88 782 VAL B N 1
ATOM 14164 C CA . VAL B 1 782 ? 8.078 27.453 32.031 1 95.88 782 VAL B CA 1
ATOM 14165 C C . VAL B 1 782 ? 8.414 27.516 33.531 1 95.88 782 VAL B C 1
ATOM 14167 O O . VAL B 1 782 ? 8.883 28.547 34.031 1 95.88 782 VAL B O 1
ATOM 14170 N N . VAL B 1 783 ? 8.273 26.453 34.219 1 95.31 783 VAL B N 1
ATOM 14171 C CA . VAL B 1 783 ? 8.43 26.453 35.688 1 95.31 783 VAL B CA 1
ATOM 14172 C C . VAL B 1 783 ? 9.836 25.984 36.062 1 95.31 783 VAL B C 1
ATOM 14174 O O . VAL B 1 783 ? 10.438 26.484 37 1 95.31 783 VAL B O 1
ATOM 14177 N N . SER B 1 784 ? 10.297 25 35.312 1 93.62 784 SER B N 1
ATOM 14178 C CA . SER B 1 784 ? 11.625 24.469 35.594 1 93.62 784 SER B CA 1
ATOM 14179 C C . SER B 1 784 ? 12.273 23.906 34.344 1 93.62 784 SER B C 1
ATOM 14181 O O . SER B 1 784 ? 11.586 23.344 33.469 1 93.62 784 SER B O 1
ATOM 14183 N N . LEU B 1 785 ? 13.586 24.125 34.281 1 92.25 785 LEU B N 1
ATOM 14184 C CA . LEU B 1 785 ? 14.383 23.547 33.188 1 92.25 785 LEU B CA 1
ATOM 14185 C C . LEU B 1 785 ? 15.445 22.609 33.719 1 92.25 785 LEU B C 1
ATOM 14187 O O . LEU B 1 785 ? 16.5 22.422 33.094 1 92.25 785 LEU B O 1
ATOM 14191 N N . GLY B 1 786 ? 15.117 22.156 34.938 1 86.19 786 GLY B N 1
ATOM 14192 C CA . GLY B 1 786 ? 16.062 21.219 35.531 1 86.19 786 GLY B CA 1
ATOM 14193 C C . GLY B 1 786 ? 17.266 21.922 36.125 1 86.19 786 GLY B C 1
ATOM 14194 O O . GLY B 1 786 ? 17.219 23.109 36.438 1 86.19 786 GLY B O 1
ATOM 14195 N N . ASP B 1 787 ? 18.344 21.062 36.344 1 83 787 ASP B N 1
ATOM 14196 C CA . ASP B 1 787 ? 19.562 21.594 36.906 1 83 787 ASP B CA 1
ATOM 14197 C C . ASP B 1 787 ? 20.359 22.406 35.875 1 83 787 ASP B C 1
ATOM 14199 O O . ASP B 1 787 ? 20.594 21.938 34.781 1 83 787 ASP B O 1
ATOM 14203 N N . ALA B 1 788 ? 20.656 23.578 36.25 1 80.88 788 ALA B N 1
ATOM 14204 C CA . ALA B 1 788 ? 21.25 24.531 35.312 1 80.88 788 ALA B CA 1
ATOM 14205 C C . ALA B 1 788 ? 22.531 23.984 34.719 1 80.88 788 ALA B C 1
ATOM 14207 O O . ALA B 1 788 ? 22.781 24.156 33.531 1 80.88 788 ALA B O 1
ATOM 14208 N N . ILE B 1 789 ? 23.391 23.422 35.562 1 73.94 789 ILE B N 1
ATOM 14209 C CA . ILE B 1 789 ? 24.688 22.953 35.094 1 73.94 789 ILE B CA 1
ATOM 14210 C C . ILE B 1 789 ? 24.484 21.734 34.156 1 73.94 789 ILE B C 1
ATOM 14212 O O . ILE B 1 789 ? 25.031 21.703 33.062 1 73.94 789 ILE B O 1
ATOM 14216 N N . SER B 1 790 ? 23.703 20.844 34.594 1 77.62 790 SER B N 1
ATOM 14217 C CA . SER B 1 790 ? 23.547 19.609 33.844 1 77.62 790 SER B CA 1
ATOM 14218 C C . SER B 1 790 ? 22.75 19.859 32.562 1 77.62 790 SER B C 1
ATOM 14220 O O . SER B 1 790 ? 22.922 19.141 31.578 1 77.62 790 SER B O 1
ATOM 14222 N N . SER B 1 791 ? 21.984 20.859 32.594 1 78.81 791 SER B N 1
ATOM 14223 C CA . SER B 1 791 ? 21.188 21.141 31.422 1 78.81 791 SER B CA 1
ATOM 14224 C C . SER B 1 791 ? 21.906 22.125 30.5 1 78.81 791 SER B C 1
ATOM 14226 O O . SER B 1 791 ? 21.453 22.375 29.375 1 78.81 791 SER B O 1
ATOM 14228 N N . GLY B 1 792 ? 23.016 22.641 30.984 1 79.69 792 GLY B N 1
ATOM 14229 C CA . GLY B 1 792 ? 23.766 23.594 30.172 1 79.69 792 GLY B CA 1
ATOM 14230 C C . GLY B 1 792 ? 23.047 24.906 29.953 1 79.69 792 GLY B C 1
ATOM 14231 O O . GLY B 1 792 ? 23.062 25.453 28.859 1 79.69 792 GLY B O 1
ATOM 14232 N N . LEU B 1 793 ? 22.359 25.375 30.938 1 88.19 793 LEU B N 1
ATOM 14233 C CA . LEU B 1 793 ? 21.594 26.594 30.812 1 88.19 793 LEU B CA 1
ATOM 14234 C C . LEU B 1 793 ? 22.5 27.812 30.859 1 88.19 793 LEU B C 1
ATOM 14236 O O . LEU B 1 793 ? 23.5 27.844 31.594 1 88.19 793 LEU B O 1
ATOM 14240 N N . SER B 1 794 ? 22.125 28.75 30.047 1 89.88 794 SER B N 1
ATOM 14241 C CA . SER B 1 794 ? 22.781 30.047 30.094 1 89.88 794 SER B CA 1
ATOM 14242 C C . SER B 1 794 ? 22.109 30.953 31.125 1 89.88 794 SER B C 1
ATOM 14244 O O . SER B 1 794 ? 20.984 30.703 31.547 1 89.88 794 SER B O 1
ATOM 14246 N N . GLN B 1 795 ? 22.891 31.906 31.578 1 91.88 795 GLN B N 1
ATOM 14247 C CA . GLN B 1 795 ? 22.359 32.844 32.562 1 91.88 795 GLN B CA 1
ATOM 14248 C C . GLN B 1 795 ? 22.359 34.281 32 1 91.88 795 GLN B C 1
ATOM 14250 O O . GLN B 1 795 ? 23.359 34.75 31.484 1 91.88 795 GLN B O 1
ATOM 14255 N N . ASP B 1 796 ? 21.266 34.875 32.094 1 93.69 796 ASP B N 1
ATOM 14256 C CA . ASP B 1 796 ? 21.156 36.281 31.703 1 93.69 796 ASP B CA 1
ATOM 14257 C C . ASP B 1 796 ? 21.922 37.188 32.656 1 93.69 796 ASP B C 1
ATOM 14259 O O . ASP B 1 796 ? 21.797 37.062 33.875 1 93.69 796 ASP B O 1
ATOM 14263 N N . TYR B 1 797 ? 22.625 38.094 32.125 1 93 797 TYR B N 1
ATOM 14264 C CA . TYR B 1 797 ? 23.5 38.969 32.906 1 93 797 TYR B CA 1
ATOM 14265 C C . TYR B 1 797 ? 22.688 39.969 33.719 1 93 797 TYR B C 1
ATOM 14267 O O . TYR B 1 797 ? 23.016 40.281 34.875 1 93 797 TYR B O 1
ATOM 14275 N N . LEU B 1 798 ? 21.688 40.469 33.188 1 93.62 798 LEU B N 1
ATOM 14276 C CA . LEU B 1 798 ? 20.938 41.562 33.781 1 93.62 798 LEU B CA 1
ATOM 14277 C C . LEU B 1 798 ? 20.016 41.062 34.906 1 93.62 798 LEU B C 1
ATOM 14279 O O . LEU B 1 798 ? 19.922 41.656 35.969 1 93.62 798 LEU B O 1
ATOM 14283 N N . THR B 1 799 ? 19.328 39.938 34.656 1 93.25 799 THR B N 1
ATOM 14284 C CA . THR B 1 799 ? 18.281 39.5 35.562 1 93.25 799 THR B CA 1
ATOM 14285 C C . THR B 1 799 ? 18.734 38.25 36.312 1 93.25 799 THR B C 1
ATOM 14287 O O . THR B 1 799 ? 18.141 37.875 37.344 1 93.25 799 THR B O 1
ATOM 14290 N N . GLY B 1 800 ? 19.672 37.5 35.844 1 91.56 800 GLY B N 1
ATOM 14291 C CA . GLY B 1 800 ? 20.109 36.281 36.438 1 91.56 800 GLY B CA 1
ATOM 14292 C C . GLY B 1 800 ? 19.234 35.094 36.094 1 91.56 800 GLY B C 1
ATOM 14293 O O . GLY B 1 800 ? 19.469 33.969 36.562 1 91.56 800 GLY B O 1
ATOM 14294 N N . MET B 1 801 ? 18.391 35.344 35.219 1 90.88 801 MET B N 1
ATOM 14295 C CA . MET B 1 801 ? 17.484 34.25 34.844 1 90.88 801 MET B CA 1
ATOM 14296 C C . MET B 1 801 ? 18.219 33.188 34 1 90.88 801 MET B C 1
ATOM 14298 O O . MET B 1 801 ? 19.062 33.531 33.156 1 90.88 801 MET B O 1
ATOM 14302 N N . TYR B 1 802 ? 17.844 31.922 34.281 1 91.31 802 TYR B N 1
ATOM 14303 C CA . TYR B 1 802 ? 18.391 30.828 33.469 1 91.31 802 TYR B CA 1
ATOM 14304 C C . TYR B 1 802 ? 17.547 30.578 32.25 1 91.31 802 TYR B C 1
ATOM 14306 O O . TYR B 1 802 ? 16.312 30.641 32.281 1 91.31 802 TYR B O 1
ATOM 14314 N N . TYR B 1 803 ? 18.281 30.359 31.094 1 93.5 803 TYR B N 1
ATOM 14315 C CA . TYR B 1 803 ? 17.531 30.125 29.859 1 93.5 803 TYR B CA 1
ATOM 14316 C C . TYR B 1 803 ? 18.297 29.156 28.953 1 93.5 803 TYR B C 1
ATOM 14318 O O . TYR B 1 803 ? 19.484 28.938 29.141 1 93.5 803 TYR B O 1
ATOM 14326 N N . GLU B 1 804 ? 17.578 28.516 28.141 1 91.12 804 GLU B N 1
ATOM 14327 C CA . GLU B 1 804 ? 18.141 27.719 27.062 1 91.12 804 GLU B CA 1
ATOM 14328 C C . GLU B 1 804 ? 17.625 28.172 25.703 1 91.12 804 GLU B C 1
ATOM 14330 O O . GLU B 1 804 ? 16.453 28.547 25.562 1 91.12 804 GLU B O 1
ATOM 14335 N N . VAL B 1 805 ? 18.5 28.109 24.688 1 89.06 805 VAL B N 1
ATOM 14336 C CA . VAL B 1 805 ? 18.172 28.562 23.344 1 89.06 805 VAL B CA 1
ATOM 14337 C C . VAL B 1 805 ? 17.344 27.484 22.641 1 89.06 805 VAL B C 1
ATOM 14339 O O . VAL B 1 805 ? 17.594 26.297 22.781 1 89.06 805 VAL B O 1
ATOM 14342 N N . THR B 1 806 ? 16.312 27.938 21.922 1 88.25 806 THR B N 1
ATOM 14343 C CA . THR B 1 806 ? 15.469 27 21.188 1 88.25 806 THR B CA 1
ATOM 14344 C C . THR B 1 806 ? 15.195 27.516 19.781 1 88.25 806 THR B C 1
ATOM 14346 O O . THR B 1 806 ? 15.43 28.688 19.484 1 88.25 806 THR B O 1
ATOM 14349 N N . GLY B 1 807 ? 14.773 26.578 18.922 1 82.69 807 GLY B N 1
ATOM 14350 C CA . GLY B 1 807 ? 14.414 26.938 17.562 1 82.69 807 GLY B CA 1
ATOM 14351 C C . GLY B 1 807 ? 15.602 26.953 16.625 1 82.69 807 GLY B C 1
ATOM 14352 O O . GLY B 1 807 ? 16.734 26.688 17.031 1 82.69 807 GLY B O 1
ATOM 14353 N N . GLU B 1 808 ? 15.312 27.391 15.352 1 79.06 808 GLU B N 1
ATOM 14354 C CA . GLU B 1 808 ? 16.344 27.5 14.328 1 79.06 808 GLU B CA 1
ATOM 14355 C C . GLU B 1 808 ? 17 28.891 14.344 1 79.06 808 GLU B C 1
ATOM 14357 O O . GLU B 1 808 ? 16.328 29.875 14.648 1 79.06 808 GLU B O 1
ATOM 14362 N N . PRO B 1 809 ? 18.266 28.828 14.023 1 85.69 809 PRO B N 1
ATOM 14363 C CA . PRO B 1 809 ? 18.906 30.141 13.93 1 85.69 809 PRO B CA 1
ATOM 14364 C C . PRO B 1 809 ? 18.359 30.984 12.781 1 85.69 809 PRO B C 1
ATOM 14366 O O . PRO B 1 809 ? 18.047 30.438 11.719 1 85.69 809 PRO B O 1
ATOM 14369 N N . VAL B 1 810 ? 18.203 32.156 13.078 1 90 810 VAL B N 1
ATOM 14370 C CA . VAL B 1 810 ? 17.844 33.094 12.039 1 90 810 VAL B CA 1
ATOM 14371 C C . VAL B 1 810 ? 19.094 33.656 11.383 1 90 810 VAL B C 1
ATOM 14373 O O . VAL B 1 810 ? 19.906 34.344 12.039 1 90 810 VAL B O 1
ATOM 14376 N N . SER B 1 811 ? 19.266 33.5 10.148 1 85.12 811 SER B N 1
ATOM 14377 C CA . SER B 1 811 ? 20.5 33.781 9.414 1 85.12 811 SER B CA 1
ATOM 14378 C C . SER B 1 811 ? 20.844 35.25 9.5 1 85.12 811 SER B C 1
ATOM 14380 O O . SER B 1 811 ? 22.016 35.625 9.609 1 85.12 811 SER B O 1
ATOM 14382 N N . MET B 1 812 ? 19.891 36.094 9.453 1 89.69 812 MET B N 1
ATOM 14383 C CA . MET B 1 812 ? 20.125 37.531 9.469 1 89.69 812 MET B CA 1
ATOM 14384 C C . MET B 1 812 ? 20.875 37.969 10.727 1 89.69 812 MET B C 1
ATOM 14386 O O . MET B 1 812 ? 21.656 38.906 10.695 1 89.69 812 MET B O 1
ATOM 14390 N N . PHE B 1 813 ? 20.672 37.188 11.75 1 91.12 813 PHE B N 1
ATOM 14391 C CA . PHE B 1 813 ? 21.25 37.594 13.031 1 91.12 813 PHE B CA 1
ATOM 14392 C C . PHE B 1 813 ? 22.328 36.594 13.469 1 91.12 813 PHE B C 1
ATOM 14394 O O . PHE B 1 813 ? 23.031 36.844 14.453 1 91.12 813 PHE B O 1
ATOM 14401 N N . ASN B 1 814 ? 22.406 35.469 12.766 1 84.44 814 ASN B N 1
ATOM 14402 C CA . ASN B 1 814 ? 23.312 34.375 13.117 1 84.44 814 ASN B CA 1
ATOM 14403 C C . ASN B 1 814 ? 23.094 33.906 14.555 1 84.44 814 ASN B C 1
ATOM 14405 O O . ASN B 1 814 ? 24.062 33.75 15.305 1 84.44 814 ASN B O 1
ATOM 14409 N N . GLN B 1 815 ? 21.859 33.938 14.938 1 87.5 815 GLN B N 1
ATOM 14410 C CA . GLN B 1 815 ? 21.484 33.469 16.266 1 87.5 815 GLN B CA 1
ATOM 14411 C C . GLN B 1 815 ? 20.047 32.969 16.297 1 87.5 815 GLN B C 1
ATOM 14413 O O . GLN B 1 815 ? 19.25 33.312 15.414 1 87.5 815 GLN B O 1
ATOM 14418 N N . ASN B 1 816 ? 19.75 32.219 17.422 1 90.88 816 ASN B N 1
ATOM 14419 C CA . ASN B 1 816 ? 18.375 31.828 17.656 1 90.88 816 ASN B CA 1
ATOM 14420 C C . ASN B 1 816 ? 17.562 32.969 18.25 1 90.88 816 ASN B C 1
ATOM 14422 O O . ASN B 1 816 ? 18.062 33.75 19.062 1 90.88 816 ASN B O 1
ATOM 14426 N N . ALA B 1 817 ? 16.422 33.062 17.812 1 94.94 817 ALA B N 1
ATOM 14427 C CA . ALA B 1 817 ? 15.586 34.156 18.25 1 94.94 817 ALA B CA 1
ATOM 14428 C C . ALA B 1 817 ? 14.883 33.844 19.562 1 94.94 817 ALA B C 1
ATOM 14430 O O . ALA B 1 817 ? 14.523 34.75 20.328 1 94.94 817 ALA B O 1
ATOM 14431 N N . SER B 1 818 ? 14.633 32.562 19.828 1 95.38 818 SER B N 1
ATOM 14432 C CA . SER B 1 818 ? 13.75 32.188 20.922 1 95.38 818 SER B CA 1
ATOM 14433 C C . SER B 1 818 ? 14.516 31.438 22.016 1 95.38 818 SER B C 1
ATOM 14435 O O . SER B 1 818 ? 15.531 30.797 21.75 1 95.38 818 SER B O 1
ATOM 14437 N N . ILE B 1 819 ? 13.977 31.562 23.234 1 94.88 819 ILE B N 1
ATOM 14438 C CA . ILE B 1 819 ? 14.555 30.844 24.375 1 94.88 819 ILE B CA 1
ATOM 14439 C C . ILE B 1 819 ? 13.438 30.297 25.25 1 94.88 819 ILE B C 1
ATOM 14441 O O . ILE B 1 819 ? 12.297 30.766 25.188 1 94.88 819 ILE B O 1
ATOM 14445 N N . TYR B 1 820 ? 13.766 29.266 25.984 1 94 820 TYR B N 1
ATOM 14446 C CA . TYR B 1 820 ? 13.008 28.859 27.172 1 94 820 TYR B CA 1
ATOM 14447 C C . TYR B 1 820 ? 13.641 29.406 28.438 1 94 820 TYR B C 1
ATOM 14449 O O . TYR B 1 820 ? 14.844 29.266 28.656 1 94 820 TYR B O 1
ATOM 14457 N N . THR B 1 821 ? 12.852 30.141 29.156 1 94.69 821 THR B N 1
ATOM 14458 C CA . THR B 1 821 ? 13.375 30.688 30.391 1 94.69 821 THR B CA 1
ATOM 14459 C C . THR B 1 821 ? 12.367 30.5 31.531 1 94.69 821 THR B C 1
ATOM 14461 O O . THR B 1 821 ? 11.164 30.625 31.328 1 94.69 821 THR B O 1
ATOM 14464 N N . VAL B 1 822 ? 12.93 30.203 32.719 1 93.06 822 VAL B N 1
ATOM 14465 C CA . VAL B 1 822 ? 12.094 29.938 33.875 1 93.06 822 VAL B CA 1
ATOM 14466 C C . VAL B 1 822 ? 11.305 31.188 34.25 1 93.06 822 VAL B C 1
ATOM 14468 O O . VAL B 1 822 ? 11.875 32.281 34.344 1 93.06 822 VAL B O 1
ATOM 14471 N N . GLY B 1 823 ? 10.031 30.984 34.344 1 93.56 823 GLY B N 1
ATOM 14472 C CA . GLY B 1 823 ? 9.156 32.062 34.812 1 93.56 823 GLY B CA 1
ATOM 14473 C C . GLY B 1 823 ? 8.477 32.812 33.656 1 93.56 823 GLY B C 1
ATOM 14474 O O . GLY B 1 823 ? 7.652 33.688 33.875 1 93.56 823 GLY B O 1
ATOM 14475 N N . HIS B 1 824 ? 8.805 32.5 32.5 1 95.62 824 HIS B N 1
ATOM 14476 C CA . HIS B 1 824 ? 8.242 33.156 31.328 1 95.62 824 HIS B CA 1
ATOM 14477 C C . HIS B 1 824 ? 7.582 32.156 30.391 1 95.62 824 HIS B C 1
ATOM 14479 O O . HIS B 1 824 ? 7.785 30.953 30.531 1 95.62 824 HIS B O 1
ATOM 14485 N N . PRO B 1 825 ? 6.781 32.719 29.5 1 95.94 825 PRO B N 1
ATOM 14486 C CA . PRO B 1 825 ? 6.168 31.812 28.516 1 95.94 825 PRO B CA 1
ATOM 14487 C C . PRO B 1 825 ? 7.191 31.156 27.609 1 95.94 825 PRO B C 1
ATOM 14489 O O . PRO B 1 825 ? 8.328 31.625 27.5 1 95.94 825 PRO B O 1
ATOM 14492 N N . MET B 1 826 ? 6.75 30.141 26.953 1 94.62 826 MET B N 1
ATOM 14493 C CA . MET B 1 826 ? 7.602 29.438 26 1 94.62 826 MET B CA 1
ATOM 14494 C C . MET B 1 826 ? 7.887 30.297 24.781 1 94.62 826 MET B C 1
ATOM 14496 O O . MET B 1 826 ? 7.012 31.047 24.328 1 94.62 826 MET B O 1
ATOM 14500 N N . ASN B 1 827 ? 9.102 30.234 24.281 1 95.31 827 ASN B N 1
ATOM 14501 C CA . ASN B 1 827 ? 9.539 30.781 23 1 95.31 827 ASN B CA 1
ATOM 14502 C C . ASN B 1 827 ? 9.586 32.312 23.031 1 95.31 827 ASN B C 1
ATOM 14504 O O . ASN B 1 827 ? 9.273 32.969 22.047 1 95.31 827 ASN B O 1
ATOM 14508 N N . VAL B 1 828 ? 9.828 32.875 24.156 1 96.88 828 VAL B N 1
ATOM 14509 C CA . VAL B 1 828 ? 9.977 34.312 24.203 1 96.88 828 VAL B CA 1
ATOM 14510 C C . VAL B 1 828 ? 11.203 34.75 23.406 1 96.88 828 VAL B C 1
ATOM 14512 O O . VAL B 1 828 ? 12.148 33.969 23.25 1 96.88 828 VAL B O 1
ATOM 14515 N N . PHE B 1 829 ? 11.125 35.938 22.875 1 97.69 829 PHE B N 1
ATOM 14516 C CA . PHE B 1 829 ? 12.234 36.469 22.094 1 97.69 829 PHE B CA 1
ATOM 14517 C C . PHE B 1 829 ? 13.273 37.125 22.984 1 97.69 829 PHE B C 1
ATOM 14519 O O . PHE B 1 829 ? 12.922 37.844 23.922 1 97.69 829 PHE B O 1
ATOM 14526 N N . TYR B 1 830 ? 14.508 36.844 22.734 1 96.94 830 TYR B N 1
ATOM 14527 C CA . TYR B 1 830 ? 15.633 37.312 23.531 1 96.94 830 TYR B CA 1
ATOM 14528 C C . TYR B 1 830 ? 16.641 38.062 22.641 1 96.94 830 TYR B C 1
ATOM 14530 O O . TYR B 1 830 ? 17.188 37.469 21.719 1 96.94 830 TYR B O 1
ATOM 14538 N N . GLY B 1 831 ? 16.828 39.344 22.875 1 97.06 831 GLY B N 1
ATOM 14539 C CA . GLY B 1 831 ? 17.719 40.188 22.078 1 97.06 831 GLY B CA 1
ATOM 14540 C C . GLY B 1 831 ? 17.953 41.562 22.656 1 97.06 831 GLY B C 1
ATOM 14541 O O . GLY B 1 831 ? 17.922 41.75 23.875 1 97.06 831 GLY B O 1
ATOM 14542 N N . TYR B 1 832 ? 18.359 42.5 21.797 1 97.19 832 TYR B N 1
ATOM 14543 C CA . TYR B 1 832 ? 18.703 43.844 22.219 1 97.19 832 TYR B CA 1
ATOM 14544 C C . TYR B 1 832 ? 17.484 44.75 22.125 1 97.19 832 TYR B C 1
ATOM 14546 O O . TYR B 1 832 ? 16.484 44.406 21.5 1 97.19 832 TYR B O 1
ATOM 14554 N N . ARG B 1 833 ? 17.562 45.844 22.812 1 97.06 833 ARG B N 1
ATOM 14555 C CA . ARG B 1 833 ? 16.562 46.906 22.703 1 97.06 833 ARG B CA 1
ATOM 14556 C C . ARG B 1 833 ? 17.047 48.031 21.844 1 97.06 833 ARG B C 1
ATOM 14558 O O . ARG B 1 833 ? 18.219 48.406 21.875 1 97.06 833 ARG B O 1
ATOM 14565 N N . VAL B 1 834 ? 16.156 48.562 21.047 1 97 834 VAL B N 1
ATOM 14566 C CA . VAL B 1 834 ? 16.469 49.688 20.172 1 97 834 VAL B CA 1
ATOM 14567 C C . VAL B 1 834 ? 15.523 50.844 20.469 1 97 834 VAL B C 1
ATOM 14569 O O . VAL B 1 834 ? 14.328 50.656 20.672 1 97 834 VAL B O 1
ATOM 14572 N N . ASP B 1 835 ? 16.109 52 20.625 1 95.44 835 ASP B N 1
ATOM 14573 C CA . ASP B 1 835 ? 15.328 53.219 20.859 1 95.44 835 ASP B CA 1
ATOM 14574 C C . ASP B 1 835 ? 15.391 54.156 19.656 1 95.44 835 ASP B C 1
ATOM 14576 O O . ASP B 1 835 ? 15.93 55.25 19.75 1 95.44 835 ASP B O 1
ATOM 14580 N N . GLY B 1 836 ? 14.859 53.719 18.531 1 94.62 836 GLY B N 1
ATOM 14581 C CA . GLY B 1 836 ? 14.773 54.5 17.328 1 94.62 836 GLY B CA 1
ATOM 14582 C C . GLY B 1 836 ? 16.062 54.5 16.516 1 94.62 836 GLY B C 1
ATOM 14583 O O . GLY B 1 836 ? 16.797 53.5 16.516 1 94.62 836 GLY B O 1
ATOM 14584 N N . ILE B 1 837 ? 16.266 55.531 15.672 1 96.56 837 ILE B N 1
ATOM 14585 C CA . ILE B 1 837 ? 17.406 55.719 14.789 1 96.56 837 ILE B CA 1
ATOM 14586 C C . ILE B 1 837 ? 18.25 56.906 15.266 1 96.56 837 ILE B C 1
ATOM 14588 O O . ILE B 1 837 ? 17.703 57.938 15.641 1 96.56 837 ILE B O 1
ATOM 14592 N N . ILE B 1 838 ? 19.594 56.781 15.219 1 96.44 838 ILE B N 1
ATOM 14593 C CA . ILE B 1 838 ? 20.484 57.844 15.633 1 96.44 838 ILE B CA 1
ATOM 14594 C C . ILE B 1 838 ? 20.359 59.031 14.664 1 96.44 838 ILE B C 1
ATOM 14596 O O . ILE B 1 838 ? 20.547 58.875 13.461 1 96.44 838 ILE B O 1
ATOM 14600 N N . GLN B 1 839 ? 20.016 60.094 15.234 1 96 839 GLN B N 1
ATOM 14601 C CA . GLN B 1 839 ? 19.906 61.281 14.383 1 96 839 GLN B CA 1
ATOM 14602 C C . GLN B 1 839 ? 21.203 62.062 14.375 1 96 839 GLN B C 1
ATOM 14604 O O . GLN B 1 839 ? 22.062 61.875 15.227 1 96 839 GLN B O 1
ATOM 14609 N N . GLU B 1 840 ? 21.359 63 13.383 1 94.38 840 GLU B N 1
ATOM 14610 C CA . GLU B 1 840 ? 22.562 63.812 13.297 1 94.38 840 GLU B CA 1
ATOM 14611 C C . GLU B 1 840 ? 22.75 64.625 14.57 1 94.38 840 GLU B C 1
ATOM 14613 O O . GLU B 1 840 ? 21.812 65.312 15.031 1 94.38 840 GLU B O 1
ATOM 14618 N N . GLY B 1 841 ? 23.859 64.625 15.102 1 92 841 GLY B N 1
ATOM 14619 C CA . GLY B 1 841 ? 24.203 65.375 16.281 1 92 841 GLY B CA 1
ATOM 14620 C C . GLY B 1 841 ? 23.719 64.75 17.578 1 92 841 GLY B C 1
ATOM 14621 O O . GLY B 1 841 ? 24 65.25 18.656 1 92 841 GLY B O 1
ATOM 14622 N N . GLN B 1 842 ? 23.062 63.656 17.469 1 92.88 842 GLN B N 1
ATOM 14623 C CA . GLN B 1 842 ? 22.531 63 18.656 1 92.88 842 GLN B CA 1
ATOM 14624 C C . GLN B 1 842 ? 23.562 62.062 19.281 1 92.88 842 GLN B C 1
ATOM 14626 O O . GLN B 1 842 ? 24.328 61.406 18.578 1 92.88 842 GLN B O 1
ATOM 14631 N N . ASP B 1 843 ? 23.562 62.062 20.594 1 91.44 843 ASP B N 1
ATOM 14632 C CA . ASP B 1 843 ? 24.375 61.094 21.297 1 91.44 843 ASP B CA 1
ATOM 14633 C C . ASP B 1 843 ? 23.766 59.688 21.188 1 91.44 843 ASP B C 1
ATOM 14635 O O . ASP B 1 843 ? 22.656 59.438 21.672 1 91.44 843 ASP B O 1
ATOM 14639 N N . PRO B 1 844 ? 24.453 58.781 20.578 1 93.38 844 PRO B N 1
ATOM 14640 C CA . PRO B 1 844 ? 23.922 57.406 20.422 1 93.38 844 PRO B CA 1
ATOM 14641 C C . PRO B 1 844 ? 23.75 56.688 21.75 1 93.38 844 PRO B C 1
ATOM 14643 O O . PRO B 1 844 ? 23 55.719 21.828 1 93.38 844 PRO B O 1
ATOM 14646 N N . GLY B 1 845 ? 24.422 57.156 22.891 1 91.81 845 GLY B N 1
ATOM 14647 C CA . GLY B 1 845 ? 24.344 56.531 24.188 1 91.81 845 GLY B CA 1
ATOM 14648 C C . GLY B 1 845 ? 25.328 55.406 24.359 1 91.81 845 GLY B C 1
ATOM 14649 O O . GLY B 1 845 ? 25.312 54.688 25.375 1 91.81 845 GLY B O 1
ATOM 14650 N N . PHE B 1 846 ? 26.062 55.062 23.375 1 94 846 PHE B N 1
ATOM 14651 C CA . PHE B 1 846 ? 27.125 54.062 23.406 1 94 846 PHE B CA 1
ATOM 14652 C C . PHE B 1 846 ? 28.203 54.375 22.391 1 94 846 PHE B C 1
ATOM 14654 O O . PHE B 1 846 ? 28.047 55.281 21.562 1 94 846 PHE B O 1
ATOM 14661 N N . ILE B 1 847 ? 29.359 53.719 22.578 1 90.75 847 ILE B N 1
ATOM 14662 C CA . ILE B 1 847 ? 30.469 53.875 21.656 1 90.75 847 ILE B CA 1
ATOM 14663 C C . ILE B 1 847 ? 30.766 52.531 20.984 1 90.75 847 ILE B C 1
ATOM 14665 O O . ILE B 1 847 ? 31.031 51.531 21.672 1 90.75 847 ILE B O 1
ATOM 14669 N N . ASP B 1 848 ? 30.562 52.469 19.703 1 89.88 848 ASP B N 1
ATOM 14670 C CA . ASP B 1 848 ? 30.953 51.312 18.938 1 89.88 848 ASP B CA 1
ATOM 14671 C C . ASP B 1 848 ? 32.438 51.344 18.609 1 89.88 848 ASP B C 1
ATOM 14673 O O . ASP B 1 848 ? 32.938 52.312 18 1 89.88 848 ASP B O 1
ATOM 14677 N N . PRO B 1 849 ? 33.188 50.281 19.031 1 84.38 849 PRO B N 1
ATOM 14678 C CA . PRO B 1 849 ? 34.656 50.312 18.781 1 84.38 849 PRO B CA 1
ATOM 14679 C C . PRO B 1 849 ? 35 50.469 17.312 1 84.38 849 PRO B C 1
ATOM 14681 O O . PRO B 1 849 ? 36 51.125 16.984 1 84.38 849 PRO B O 1
ATOM 14684 N N . ASP B 1 850 ? 34.188 49.938 16.422 1 81.81 850 ASP B N 1
ATOM 14685 C CA . ASP B 1 850 ? 34.469 50.031 15 1 81.81 850 ASP B CA 1
ATOM 14686 C C . ASP B 1 850 ? 33.844 51.281 14.383 1 81.81 850 ASP B C 1
ATOM 14688 O O . ASP B 1 850 ? 34.125 51.625 13.234 1 81.81 850 ASP B O 1
ATOM 14692 N N . GLY B 1 851 ? 33.062 52.062 15.148 1 80.56 851 GLY B N 1
ATOM 14693 C CA . GLY B 1 851 ? 32.438 53.312 14.703 1 80.56 851 GLY B CA 1
ATOM 14694 C C . GLY B 1 851 ? 31.406 53.094 13.617 1 80.56 851 GLY B C 1
ATOM 14695 O O . GLY B 1 851 ? 31.031 54 12.914 1 80.56 851 GLY B O 1
ATOM 14696 N N . LEU B 1 852 ? 31.016 51.875 13.477 1 84.12 852 LEU B N 1
ATOM 14697 C CA . LEU B 1 852 ? 30.109 51.562 12.375 1 84.12 852 LEU B CA 1
ATOM 14698 C C . LEU B 1 852 ? 28.656 51.594 12.844 1 84.12 852 LEU B C 1
ATOM 14700 O O . LEU B 1 852 ? 27.766 51.906 12.062 1 84.12 852 LEU B O 1
ATOM 14704 N N . LYS B 1 853 ? 28.375 51.344 14.078 1 89.75 853 LYS B N 1
ATOM 14705 C CA . LYS B 1 853 ? 27 51.188 14.555 1 89.75 853 LYS B CA 1
ATOM 14706 C C . LYS B 1 853 ? 26.547 52.469 15.297 1 89.75 853 LYS B C 1
ATOM 14708 O O . LYS B 1 853 ? 25.359 52.625 15.586 1 89.75 853 LYS B O 1
ATOM 14713 N N . ASP B 1 854 ? 27.453 53.438 15.594 1 90.06 854 ASP B N 1
ATOM 14714 C CA . ASP B 1 854 ? 27.094 54.625 16.375 1 90.06 854 ASP B CA 1
ATOM 14715 C C . ASP B 1 854 ? 27.047 55.875 15.492 1 90.06 854 ASP B C 1
ATOM 14717 O O . ASP B 1 854 ? 27.328 56.969 15.961 1 90.06 854 ASP B O 1
ATOM 14721 N N . ARG B 1 855 ? 26.719 55.719 14.234 1 91.62 855 ARG B N 1
ATOM 14722 C CA . ARG B 1 855 ? 26.609 56.812 13.273 1 91.62 855 ARG B CA 1
ATOM 14723 C C . ARG B 1 855 ? 25.156 57.219 13.047 1 91.62 855 ARG B C 1
ATOM 14725 O O . ARG B 1 855 ? 24.25 56.438 13.289 1 91.62 855 ARG B O 1
ATOM 14732 N N . PRO B 1 856 ? 25 58.5 12.609 1 94.44 856 PRO B N 1
ATOM 14733 C CA . PRO B 1 856 ? 23.641 58.875 12.242 1 94.44 856 PRO B CA 1
ATOM 14734 C C . PRO B 1 856 ? 23.031 57.938 11.188 1 94.44 856 PRO B C 1
ATOM 14736 O O . PRO B 1 856 ? 23.719 57.562 10.242 1 94.44 856 PRO B O 1
ATOM 14739 N N . GLY B 1 857 ? 21.766 57.594 11.438 1 95.44 857 GLY B N 1
ATOM 14740 C CA . GLY B 1 857 ? 21.062 56.719 10.516 1 95.44 857 GLY B CA 1
ATOM 14741 C C . GLY B 1 857 ? 21.094 55.25 10.938 1 95.44 857 GLY B C 1
ATOM 14742 O O . GLY B 1 857 ? 20.359 54.438 10.398 1 95.44 857 GLY B O 1
ATOM 14743 N N . GLU B 1 858 ? 21.969 54.906 11.844 1 95.56 858 GLU B N 1
ATOM 14744 C CA . GLU B 1 858 ? 22.031 53.531 12.367 1 95.56 858 GLU B CA 1
ATOM 14745 C C . GLU B 1 858 ? 21.047 53.344 13.516 1 95.56 858 GLU B C 1
ATOM 14747 O O . GLU B 1 858 ? 20.516 54.312 14.055 1 95.56 858 GLU B O 1
ATOM 14752 N N . LEU B 1 859 ? 20.766 52.094 13.82 1 96.06 859 LEU B N 1
ATOM 14753 C CA . LEU B 1 859 ? 19.875 51.781 14.93 1 96.06 859 LEU B CA 1
ATOM 14754 C C . LEU B 1 859 ? 20.469 52.219 16.25 1 96.06 859 LEU B C 1
ATOM 14756 O O . LEU B 1 859 ? 21.672 52.062 16.5 1 96.06 859 LEU B O 1
ATOM 14760 N N . LYS B 1 860 ? 19.672 52.812 17.078 1 96.25 860 LYS B N 1
ATOM 14761 C CA . LYS B 1 860 ? 20.125 53.281 18.391 1 96.25 860 LYS B CA 1
ATOM 14762 C C . LYS B 1 860 ? 19.906 52.188 19.453 1 96.25 860 LYS B C 1
ATOM 14764 O O . LYS B 1 860 ? 18.922 52.25 20.203 1 96.25 860 LYS B O 1
ATOM 14769 N N . TYR B 1 861 ? 20.891 51.281 19.562 1 96.12 861 TYR B N 1
ATOM 14770 C CA . TYR B 1 861 ? 20.812 50.219 20.562 1 96.12 861 TYR B CA 1
ATOM 14771 C C . TYR B 1 861 ? 20.906 50.812 21.969 1 96.12 861 TYR B C 1
ATOM 14773 O O . TYR B 1 861 ? 21.609 51.781 22.203 1 96.12 861 TYR B O 1
ATOM 14781 N N . VAL B 1 862 ? 20.203 50.25 22.922 1 96.69 862 VAL B N 1
ATOM 14782 C CA . VAL B 1 862 ? 20.156 50.75 24.281 1 96.69 862 VAL B CA 1
ATOM 14783 C C . VAL B 1 862 ? 21.172 50.031 25.141 1 96.69 862 VAL B C 1
ATOM 14785 O O . VAL B 1 862 ? 21.156 48.781 25.219 1 96.69 862 VAL B O 1
ATOM 14788 N N . ASP B 1 863 ? 22.031 50.656 25.672 1 96.25 863 ASP B N 1
ATOM 14789 C CA . ASP B 1 863 ? 22.953 50.125 26.656 1 96.25 863 ASP B CA 1
ATOM 14790 C C . ASP B 1 863 ? 22.281 49.906 28 1 96.25 863 ASP B C 1
ATOM 14792 O O . ASP B 1 863 ? 22.094 50.844 28.766 1 96.25 863 ASP B O 1
ATOM 14796 N N . LEU B 1 864 ? 21.984 48.719 28.328 1 95.75 864 LEU B N 1
ATOM 14797 C CA . LEU B 1 864 ? 21.234 48.406 29.547 1 95.75 864 LEU B CA 1
ATOM 14798 C C . LEU B 1 864 ? 22.172 48.25 30.734 1 95.75 864 LEU B C 1
ATOM 14800 O O . LEU B 1 864 ? 21.734 48.375 31.891 1 95.75 864 LEU B O 1
ATOM 14804 N N . THR B 1 865 ? 23.438 48 30.516 1 94.75 865 THR B N 1
ATOM 14805 C CA . THR B 1 865 ? 24.406 47.781 31.578 1 94.75 865 THR B CA 1
ATOM 14806 C C . THR B 1 865 ? 24.969 49.125 32.062 1 94.75 865 THR B C 1
ATOM 14808 O O . THR B 1 865 ? 25.516 49.219 33.156 1 94.75 865 THR B O 1
ATOM 14811 N N . GLY B 1 866 ? 25.047 50.188 31.25 1 92.44 866 GLY B N 1
ATOM 14812 C CA . GLY B 1 866 ? 25.531 51.531 31.609 1 92.44 866 GLY B CA 1
ATOM 14813 C C . GLY B 1 866 ? 27.016 51.688 31.391 1 92.44 866 GLY B C 1
ATOM 14814 O O . GLY B 1 866 ? 27.625 52.625 31.875 1 92.44 866 GLY B O 1
ATOM 14815 N N . ASP B 1 867 ? 27.656 50.812 30.641 1 92.69 867 ASP B N 1
ATOM 14816 C CA . ASP B 1 867 ? 29.109 50.906 30.438 1 92.69 867 ASP B CA 1
ATOM 14817 C C . ASP B 1 867 ? 29.438 51.531 29.078 1 92.69 867 ASP B C 1
ATOM 14819 O O . ASP B 1 867 ? 30.578 51.469 28.625 1 92.69 867 ASP B O 1
ATOM 14823 N N . TYR B 1 868 ? 28.406 52.062 28.391 1 92.75 868 TYR B N 1
ATOM 14824 C CA . TYR B 1 868 ? 28.516 52.781 27.141 1 92.75 868 TYR B CA 1
ATOM 14825 C C . TYR B 1 868 ? 29 51.875 26.016 1 92.75 868 TYR B C 1
ATOM 14827 O O . TYR B 1 868 ? 29.641 52.312 25.078 1 92.75 868 TYR B O 1
ATOM 14835 N N . ALA B 1 869 ? 28.781 50.5 26.281 1 93.25 869 ALA B N 1
ATOM 14836 C CA . ALA B 1 869 ? 29.047 49.5 25.25 1 93.25 869 ALA B CA 1
ATOM 14837 C C . ALA B 1 869 ? 27.859 48.562 25.047 1 93.25 869 ALA B C 1
ATOM 14839 O O . ALA B 1 869 ? 27.094 48.344 25.984 1 93.25 869 ALA B O 1
ATOM 14840 N N . ILE B 1 870 ? 27.672 48.188 23.844 1 94.62 870 ILE B N 1
ATOM 14841 C CA . ILE B 1 870 ? 26.656 47.188 23.562 1 94.62 870 ILE B CA 1
ATOM 14842 C C . ILE B 1 870 ? 27.297 45.812 23.453 1 94.62 870 ILE B C 1
ATOM 14844 O O . ILE B 1 870 ? 28.047 45.531 22.5 1 94.62 870 ILE B O 1
ATOM 14848 N N . THR B 1 871 ? 27.078 44.969 24.359 1 92.62 871 THR B N 1
ATOM 14849 C CA . THR B 1 871 ? 27.609 43.594 24.453 1 92.62 871 THR B CA 1
ATOM 14850 C C . THR B 1 871 ? 26.484 42.594 24.672 1 92.62 871 THR B C 1
ATOM 14852 O O . THR B 1 871 ? 25.328 42.969 24.859 1 92.62 871 THR B O 1
ATOM 14855 N N . PRO B 1 872 ? 26.75 41.344 24.531 1 92.56 872 PRO B N 1
ATOM 14856 C CA . PRO B 1 872 ? 25.719 40.344 24.781 1 92.56 872 PRO B CA 1
ATOM 14857 C C . PRO B 1 872 ? 25.078 40.469 26.156 1 92.56 872 PRO B C 1
ATOM 14859 O O . PRO B 1 872 ? 24 39.938 26.391 1 92.56 872 PRO B O 1
ATOM 14862 N N . GLU B 1 873 ? 25.734 41.188 27.016 1 94.5 873 GLU B N 1
ATOM 14863 C CA . GLU B 1 873 ? 25.203 41.406 28.359 1 94.5 873 GLU B CA 1
ATOM 14864 C C . GLU B 1 873 ? 24.062 42.406 28.375 1 94.5 873 GLU B C 1
ATOM 14866 O O . GLU B 1 873 ? 23.312 42.5 29.344 1 94.5 873 GLU B O 1
ATOM 14871 N N . ASP B 1 874 ? 23.859 43.062 27.234 1 95.69 874 ASP B N 1
ATOM 14872 C CA . ASP B 1 874 ? 22.797 44.031 27.125 1 95.69 874 ASP B CA 1
ATOM 14873 C C . ASP B 1 874 ? 21.516 43.406 26.594 1 95.69 874 ASP B C 1
ATOM 14875 O O . ASP B 1 874 ? 20.516 44.094 26.359 1 95.69 874 ASP B O 1
ATOM 14879 N N . ARG B 1 875 ? 21.484 42.094 26.375 1 96.56 875 ARG B N 1
ATOM 14880 C CA . ARG B 1 875 ? 20.312 41.406 25.844 1 96.56 875 ARG B CA 1
ATOM 14881 C C . ARG B 1 875 ? 19.266 41.219 26.938 1 96.56 875 ARG B C 1
ATOM 14883 O O . ARG B 1 875 ? 19.609 41.156 28.125 1 96.56 875 ARG B O 1
ATOM 14890 N N . CYS B 1 876 ? 18.031 41.156 26.547 1 96.12 876 CYS B N 1
ATOM 14891 C CA . CYS B 1 876 ? 16.891 40.938 27.422 1 96.12 876 CYS B CA 1
ATOM 14892 C C . CYS B 1 876 ? 15.719 40.344 26.656 1 96.12 876 CYS B C 1
ATOM 14894 O O . CYS B 1 876 ? 15.812 40.125 25.453 1 96.12 876 CYS B O 1
ATOM 14896 N N . ILE B 1 877 ? 14.703 39.969 27.438 1 97.06 877 ILE B N 1
ATOM 14897 C CA . ILE B 1 877 ? 13.484 39.5 26.766 1 97.06 877 ILE B CA 1
ATOM 14898 C C . ILE B 1 877 ? 12.812 40.688 26.062 1 97.06 877 ILE B C 1
ATOM 14900 O O . ILE B 1 877 ? 12.477 41.688 26.688 1 97.06 877 ILE B O 1
ATOM 14904 N N . ILE B 1 878 ? 12.625 40.531 24.781 1 97.56 878 ILE B N 1
ATOM 14905 C CA . ILE B 1 878 ? 12.188 41.719 24.016 1 97.56 878 ILE B CA 1
ATOM 14906 C C . ILE B 1 878 ? 10.773 41.469 23.484 1 97.56 878 ILE B C 1
ATOM 14908 O O . ILE B 1 878 ? 10.133 42.406 22.969 1 97.56 878 ILE B O 1
ATOM 14912 N N . GLY B 1 879 ? 10.227 40.312 23.594 1 97.44 879 GLY B N 1
ATOM 14913 C CA . GLY B 1 879 ? 8.891 40.094 23.062 1 97.44 879 GLY B CA 1
ATOM 14914 C C . GLY B 1 879 ? 8.359 38.719 23.406 1 97.44 879 GLY B C 1
ATOM 14915 O O . GLY B 1 879 ? 9.109 37.844 23.875 1 97.44 879 GLY B O 1
ATOM 14916 N N . ASP B 1 880 ? 7.098 38.469 23.188 1 97.12 880 ASP B N 1
ATOM 14917 C CA . ASP B 1 880 ? 6.363 37.25 23.438 1 97.12 880 ASP B CA 1
ATOM 14918 C C . ASP B 1 880 ? 5.473 36.875 22.266 1 97.12 880 ASP B C 1
ATOM 14920 O O . ASP B 1 880 ? 4.512 37.562 21.953 1 97.12 880 ASP B O 1
ATOM 14924 N N . PRO B 1 881 ? 5.797 35.719 21.625 1 96.75 881 PRO B N 1
ATOM 14925 C CA . PRO B 1 881 ? 5.012 35.344 20.453 1 96.75 881 PRO B CA 1
ATOM 14926 C C . PRO B 1 881 ? 3.662 34.719 20.812 1 96.75 881 PRO B C 1
ATOM 14928 O O . PRO B 1 881 ? 2.822 34.5 19.938 1 96.75 881 PRO B O 1
ATOM 14931 N N . ASN B 1 882 ? 3.344 34.375 22.016 1 96.19 882 ASN B N 1
ATOM 14932 C CA . ASN B 1 882 ? 2.084 33.75 22.438 1 96.19 882 ASN B CA 1
ATOM 14933 C C . ASN B 1 882 ? 0.975 34.812 22.562 1 96.19 882 ASN B C 1
ATOM 14935 O O . ASN B 1 882 ? 1.162 35.844 23.188 1 96.19 882 ASN B O 1
ATOM 14939 N N . PRO B 1 883 ? -0.166 34.531 22.016 1 96.5 883 PRO B N 1
ATOM 14940 C CA . PRO B 1 883 ? -1.255 35.531 22.094 1 96.5 883 PRO B CA 1
ATOM 14941 C C . PRO B 1 883 ? -1.78 35.719 23.516 1 96.5 883 PRO B C 1
ATOM 14943 O O . PRO B 1 883 ? -1.8 34.75 24.297 1 96.5 883 PRO B O 1
ATOM 14946 N N . ASP B 1 884 ? -2.314 36.906 23.781 1 96.56 884 ASP B N 1
ATOM 14947 C CA . ASP B 1 884 ? -2.994 37.156 25.047 1 96.56 884 ASP B CA 1
ATOM 14948 C C . ASP B 1 884 ? -4.367 36.5 25.078 1 96.56 884 ASP B C 1
ATOM 14950 O O . ASP B 1 884 ? -4.789 35.969 26.109 1 96.56 884 ASP B O 1
ATOM 14954 N N . PHE B 1 885 ? -5.004 36.656 24.016 1 96.94 885 PHE B N 1
ATOM 14955 C CA . PHE B 1 885 ? -6.285 35.969 23.875 1 96.94 885 PHE B CA 1
ATOM 14956 C C . PHE B 1 885 ? -6.699 35.875 22.406 1 96.94 885 PHE B C 1
ATOM 14958 O O . PHE B 1 885 ? -6.117 36.531 21.547 1 96.94 885 PHE B O 1
ATOM 14965 N N . THR B 1 886 ? -7.574 34.969 22.078 1 97.38 886 THR B N 1
ATOM 14966 C CA . THR B 1 886 ? -8.234 34.844 20.781 1 97.38 886 THR B CA 1
ATOM 14967 C C . THR B 1 886 ? -9.75 34.969 20.938 1 97.38 886 THR B C 1
ATOM 14969 O O . THR B 1 886 ? -10.297 34.719 22 1 97.38 886 THR B O 1
ATOM 14972 N N . ALA B 1 887 ? -10.367 35.438 19.906 1 97.88 887 ALA B N 1
ATOM 14973 C CA . ALA B 1 887 ? -11.82 35.594 19.938 1 97.88 887 ALA B CA 1
ATOM 14974 C C . ALA B 1 887 ? -12.414 35.406 18.531 1 97.88 887 ALA B C 1
ATOM 14976 O O . ALA B 1 887 ? -11.734 35.656 17.531 1 97.88 887 ALA B O 1
ATOM 14977 N N . SER B 1 888 ? -13.625 35 18.531 1 97.56 888 SER B N 1
ATOM 14978 C CA . SER B 1 888 ? -14.328 34.875 17.266 1 97.56 888 SER B CA 1
ATOM 14979 C C . SER B 1 888 ? -15.812 35.219 17.406 1 97.56 888 SER B C 1
ATOM 14981 O O . SER B 1 888 ? -16.359 35.156 18.516 1 97.56 888 SER B O 1
ATOM 14983 N N . LEU B 1 889 ? -16.406 35.625 16.375 1 97.69 889 LEU B N 1
ATOM 14984 C CA . LEU B 1 889 ? -17.828 35.969 16.297 1 97.69 889 LEU B CA 1
ATOM 14985 C C . LEU B 1 889 ? -18.438 35.406 15.008 1 97.69 889 LEU B C 1
ATOM 14987 O O . LEU B 1 889 ? -17.953 35.688 13.914 1 97.69 889 LEU B O 1
ATOM 14991 N N . ASN B 1 890 ? -19.375 34.656 15.18 1 94.94 890 ASN B N 1
ATOM 14992 C CA . ASN B 1 890 ? -20.125 34.125 14.047 1 94.94 890 ASN B CA 1
ATOM 14993 C C . ASN B 1 890 ? -21.547 34.688 14.008 1 94.94 890 ASN B C 1
ATOM 14995 O O . ASN B 1 890 ? -22.281 34.625 14.992 1 94.94 890 ASN B O 1
ATOM 14999 N N . LEU B 1 891 ? -21.953 35.281 12.961 1 96.06 891 LEU B N 1
ATOM 15000 C CA . LEU B 1 891 ? -23.297 35.812 12.742 1 96.06 891 LEU B CA 1
ATOM 15001 C C . LEU B 1 891 ? -24.016 35.031 11.648 1 96.06 891 LEU B C 1
ATOM 15003 O O . LEU B 1 891 ? -23.469 34.812 10.562 1 96.06 891 LEU B O 1
ATOM 15007 N N . SER B 1 892 ? -25.172 34.562 11.969 1 94.12 892 SER B N 1
ATOM 15008 C CA . SER B 1 892 ? -25.969 33.812 11 1 94.12 892 SER B CA 1
ATOM 15009 C C . SER B 1 892 ? -27.359 34.406 10.852 1 94.12 892 SER B C 1
ATOM 15011 O O . SER B 1 892 ? -28.125 34.469 11.82 1 94.12 892 SER B O 1
ATOM 15013 N N . LEU B 1 893 ? -27.688 34.781 9.672 1 95.44 893 LEU B N 1
ATOM 15014 C CA . LEU B 1 893 ? -29 35.344 9.344 1 95.44 893 LEU B CA 1
ATOM 15015 C C . LEU B 1 893 ? -29.688 34.531 8.258 1 95.44 893 LEU B C 1
ATOM 15017 O O . LEU B 1 893 ? -29.062 34.125 7.285 1 95.44 893 LEU B O 1
ATOM 15021 N N . ARG B 1 894 ? -30.875 34.188 8.516 1 93.88 894 ARG B N 1
ATOM 15022 C CA . ARG B 1 894 ? -31.688 33.531 7.512 1 93.88 894 ARG B CA 1
ATOM 15023 C C . ARG B 1 894 ? -33 34.25 7.266 1 93.88 894 ARG B C 1
ATOM 15025 O O . ARG B 1 894 ? -33.688 34.656 8.211 1 93.88 894 ARG B O 1
ATOM 15032 N N . TRP B 1 895 ? -33.312 34.531 6.066 1 95.38 895 TRP B N 1
ATOM 15033 C CA . TRP B 1 895 ? -34.594 35.062 5.633 1 95.38 895 TRP B CA 1
ATOM 15034 C C . TRP B 1 895 ? -35.25 34.156 4.602 1 95.38 895 TRP B C 1
ATOM 15036 O O . TRP B 1 895 ? -34.844 34.125 3.439 1 95.38 895 TRP B O 1
ATOM 15046 N N . LYS B 1 896 ? -36.219 33.406 4.961 1 92.56 896 LYS B N 1
ATOM 15047 C CA . LYS B 1 896 ? -36.875 32.406 4.125 1 92.56 896 LYS B CA 1
ATOM 15048 C C . LYS B 1 896 ? -35.875 31.422 3.551 1 92.56 896 LYS B C 1
ATOM 15050 O O . LYS B 1 896 ? -35.125 30.766 4.301 1 92.56 896 LYS B O 1
ATOM 15055 N N . ASN B 1 897 ? -35.688 31.594 2.172 1 91.75 897 ASN B N 1
ATOM 15056 C CA . ASN B 1 897 ? -34.781 30.625 1.548 1 91.75 897 ASN B CA 1
ATOM 15057 C C . ASN B 1 897 ? -33.375 31.188 1.399 1 91.75 897 ASN B C 1
ATOM 15059 O O . ASN B 1 897 ? -32.469 30.484 0.939 1 91.75 897 ASN B O 1
ATOM 15063 N N . LEU B 1 898 ? -33.188 32.375 1.84 1 95.12 898 LEU B N 1
ATOM 15064 C CA . LEU B 1 898 ? -31.891 33.031 1.769 1 95.12 898 LEU B CA 1
ATOM 15065 C C . LEU B 1 898 ? -31.188 33 3.121 1 95.12 898 LEU B C 1
ATOM 15067 O O . LEU B 1 898 ? -31.812 33.25 4.156 1 95.12 898 LEU B O 1
ATOM 15071 N N . ASP B 1 899 ? -29.984 32.625 3.152 1 92.38 899 ASP B N 1
ATOM 15072 C CA . ASP B 1 899 ? -29.234 32.625 4.402 1 92.38 899 ASP B CA 1
ATOM 15073 C C . ASP B 1 899 ? -27.891 33.344 4.227 1 92.38 899 ASP B C 1
ATOM 15075 O O . ASP B 1 899 ? -27.297 33.312 3.145 1 92.38 899 ASP B O 1
ATOM 15079 N N . LEU B 1 900 ? -27.422 34.062 5.18 1 94.31 900 LEU B N 1
ATOM 15080 C CA . LEU B 1 900 ? -26.172 34.812 5.227 1 94.31 900 LEU B CA 1
ATOM 15081 C C . LEU B 1 900 ? -25.391 34.469 6.5 1 94.31 900 LEU B C 1
ATOM 15083 O O . LEU B 1 900 ? -25.953 34.5 7.594 1 94.31 900 LEU B O 1
ATOM 15087 N N . SER B 1 901 ? -24.156 34.156 6.336 1 93.5 901 SER B N 1
ATOM 15088 C CA . SER B 1 901 ? -23.281 33.906 7.473 1 93.5 901 SER B CA 1
ATOM 15089 C C . SER B 1 901 ? -22 34.75 7.387 1 93.5 901 SER B C 1
ATOM 15091 O O . SER B 1 901 ? -21.375 34.812 6.328 1 93.5 901 SER B O 1
ATOM 15093 N N . VAL B 1 902 ? -21.656 35.406 8.414 1 95.56 902 VAL B N 1
ATOM 15094 C CA . VAL B 1 902 ? -20.422 36.188 8.523 1 95.56 902 VAL B CA 1
ATOM 15095 C C . VAL B 1 902 ? -19.609 35.719 9.719 1 95.56 902 VAL B C 1
ATOM 15097 O O . VAL B 1 902 ? -20.125 35.625 10.844 1 95.56 902 VAL B O 1
ATOM 15100 N N . PHE B 1 903 ? -18.391 35.344 9.453 1 95 903 PHE B N 1
ATOM 15101 C CA . PHE B 1 903 ? -17.531 34.812 10.5 1 95 903 PHE B CA 1
ATOM 15102 C C . PHE B 1 903 ? -16.297 35.719 10.672 1 95 903 PHE B C 1
ATOM 15104 O O . PHE B 1 903 ? -15.539 35.938 9.719 1 95 903 PHE B O 1
ATOM 15111 N N . LEU B 1 904 ? -16.047 36.156 11.867 1 97.56 904 LEU B N 1
ATOM 15112 C CA . LEU B 1 904 ? -14.891 36.969 12.227 1 97.56 904 LEU B CA 1
ATOM 15113 C C . LEU B 1 904 ? -13.992 36.219 13.203 1 97.56 904 LEU B C 1
ATOM 15115 O O . LEU B 1 904 ? -14.477 35.531 14.102 1 97.56 904 LEU B O 1
ATOM 15119 N N . TYR B 1 905 ? -12.734 36.344 13.07 1 96.31 905 TYR B N 1
ATOM 15120 C CA . TYR B 1 905 ? -11.742 35.719 13.945 1 96.31 905 TYR B CA 1
ATOM 15121 C C . TYR B 1 905 ? -10.602 36.656 14.258 1 96.31 905 TYR B C 1
ATOM 15123 O O . TYR B 1 905 ? -10.125 37.375 13.375 1 96.31 905 TYR B O 1
ATOM 15131 N N . GLY B 1 906 ? -10.172 36.656 15.5 1 97.5 906 GLY B N 1
ATOM 15132 C CA . GLY B 1 906 ? -9.109 37.594 15.898 1 97.5 906 GLY B CA 1
ATOM 15133 C C . GLY B 1 906 ? -8.109 36.938 16.844 1 97.5 906 GLY B C 1
ATOM 15134 O O . GLY B 1 906 ? -8.461 36.094 17.641 1 97.5 906 GLY B O 1
ATOM 15135 N N . VAL B 1 907 ? -6.895 37.312 16.734 1 97.5 907 VAL B N 1
ATOM 15136 C CA . VAL B 1 907 ? -5.781 37 17.625 1 97.5 907 VAL B CA 1
ATOM 15137 C C . VAL B 1 907 ? -5.156 38.281 18.141 1 97.5 907 VAL B C 1
ATOM 15139 O O . VAL B 1 907 ? -4.879 39.188 17.375 1 97.5 907 VAL B O 1
ATOM 15142 N N . TYR B 1 908 ? -4.902 38.375 19.5 1 97.75 908 TYR B N 1
ATOM 15143 C CA . TYR B 1 908 ? -4.48 39.656 20.062 1 97.75 908 TYR B CA 1
ATOM 15144 C C . TYR B 1 908 ? -3.318 39.469 21.031 1 97.75 908 TYR B C 1
ATOM 15146 O O . TYR B 1 908 ? -3.291 38.531 21.797 1 97.75 908 TYR B O 1
ATOM 15154 N N . GLY B 1 909 ? -2.338 40.406 20.875 1 96.88 909 GLY B N 1
ATOM 15155 C CA . GLY B 1 909 ? -1.327 40.562 21.906 1 96.88 909 GLY B CA 1
ATOM 15156 C C . GLY B 1 909 ? -0.031 39.844 21.594 1 96.88 909 GLY B C 1
ATOM 15157 O O . GLY B 1 909 ? 0.953 40 22.328 1 96.88 909 GLY B O 1
ATOM 15158 N N . ASN B 1 910 ? 0.109 39.062 20.625 1 96.62 910 ASN B N 1
ATOM 15159 C CA . ASN B 1 910 ? 1.344 38.375 20.312 1 96.62 910 ASN B CA 1
ATOM 15160 C C . ASN B 1 910 ? 2.314 39.25 19.531 1 96.62 910 ASN B C 1
ATOM 15162 O O . ASN B 1 910 ? 1.895 40.156 18.797 1 96.62 910 ASN B O 1
ATOM 15166 N N . ASP B 1 911 ? 3.564 38.938 19.703 1 97.81 911 ASP B N 1
ATOM 15167 C CA . ASP B 1 911 ? 4.613 39.594 18.922 1 97.81 911 ASP B CA 1
ATOM 15168 C C . ASP B 1 911 ? 5.102 38.688 17.781 1 97.81 911 ASP B C 1
ATOM 15170 O O . ASP B 1 911 ? 5.172 37.469 17.938 1 97.81 911 ASP B O 1
ATOM 15174 N N . VAL B 1 912 ? 5.387 39.344 16.656 1 97 912 VAL B N 1
ATOM 15175 C CA . VAL B 1 912 ? 5.891 38.594 15.5 1 97 912 VAL B CA 1
ATOM 15176 C C . VAL B 1 912 ? 7.254 39.156 15.086 1 97 912 VAL B C 1
ATOM 15178 O O . VAL B 1 912 ? 7.406 40.344 14.898 1 97 912 VAL B O 1
ATOM 15181 N N . LEU B 1 913 ? 8.234 38.219 15.016 1 97.12 913 LEU B N 1
ATOM 15182 C CA . LEU B 1 913 ? 9.539 38.625 14.492 1 97.12 913 LEU B CA 1
ATOM 15183 C C . LEU B 1 913 ? 9.531 38.594 12.961 1 97.12 913 LEU B C 1
ATOM 15185 O O . LEU B 1 913 ? 9.289 37.562 12.352 1 97.12 913 LEU B O 1
ATOM 15189 N N . TYR B 1 914 ? 9.703 39.688 12.414 1 95.81 914 TYR B N 1
ATOM 15190 C CA . TYR B 1 914 ? 9.758 39.812 10.961 1 95.81 914 TYR B CA 1
ATOM 15191 C C . TYR B 1 914 ? 11.172 39.531 10.445 1 95.81 914 TYR B C 1
ATOM 15193 O O . TYR B 1 914 ? 12 40.438 10.398 1 95.81 914 TYR B O 1
ATOM 15201 N N . ASN B 1 915 ? 11.383 38.344 10 1 94.19 915 ASN B N 1
ATOM 15202 C CA . ASN B 1 915 ? 12.672 37.969 9.43 1 94.19 915 ASN B CA 1
ATOM 15203 C C . ASN B 1 915 ? 12.938 38.688 8.117 1 94.19 915 ASN B C 1
ATOM 15205 O O . ASN B 1 915 ? 12.062 38.781 7.254 1 94.19 915 ASN B O 1
ATOM 15209 N N . ASN B 1 916 ? 14.086 39.375 7.949 1 92.31 916 ASN B N 1
ATOM 15210 C CA . ASN B 1 916 ? 14.547 40.062 6.758 1 92.31 916 ASN B CA 1
ATOM 15211 C C . ASN B 1 916 ? 13.742 41.344 6.5 1 92.31 916 ASN B C 1
ATOM 15213 O O . ASN B 1 916 ? 13.508 41.719 5.352 1 92.31 916 ASN B O 1
ATOM 15217 N N . TYR B 1 917 ? 13.266 41.938 7.547 1 93.94 917 TYR B N 1
ATOM 15218 C CA . TYR B 1 917 ? 12.445 43.125 7.457 1 93.94 917 TYR B CA 1
ATOM 15219 C C . TYR B 1 917 ? 13.18 44.25 6.719 1 93.94 917 TYR B C 1
ATOM 15221 O O . TYR B 1 917 ? 12.641 44.812 5.773 1 93.94 917 TYR B O 1
ATOM 15229 N N . THR B 1 918 ? 14.445 44.438 6.992 1 93.38 918 THR B N 1
ATOM 15230 C CA . THR B 1 918 ? 15.203 45.562 6.453 1 93.38 918 THR B CA 1
ATOM 15231 C C . THR B 1 918 ? 15.664 45.281 5.023 1 93.38 918 THR B C 1
ATOM 15233 O O . THR B 1 918 ? 16.156 46.156 4.328 1 93.38 918 THR B O 1
ATOM 15236 N N . PHE B 1 919 ? 15.43 44.094 4.621 1 91.25 919 PHE B N 1
ATOM 15237 C CA . PHE B 1 919 ? 15.82 43.719 3.262 1 91.25 919 PHE B CA 1
ATOM 15238 C C . PHE B 1 919 ? 14.648 43.875 2.303 1 91.25 919 PHE B C 1
ATOM 15240 O O . PHE B 1 919 ? 14.82 43.812 1.085 1 91.25 919 PHE B O 1
ATOM 15247 N N . SER B 1 920 ? 13.547 44.219 2.807 1 91.12 920 SER B N 1
ATOM 15248 C CA . SER B 1 920 ? 12.344 44.375 1.998 1 91.12 920 SER B CA 1
ATOM 15249 C C . SER B 1 920 ? 12.438 45.625 1.135 1 91.12 920 SER B C 1
ATOM 15251 O O . SER B 1 920 ? 12.844 46.688 1.611 1 91.12 920 SER B O 1
ATOM 15253 N N . PRO B 1 921 ? 12.062 45.531 -0.146 1 92.62 921 PRO B N 1
ATOM 15254 C CA . PRO B 1 921 ? 12.062 46.719 -1.024 1 92.62 921 PRO B CA 1
ATOM 15255 C C . PRO B 1 921 ? 11.234 47.875 -0.464 1 92.62 921 PRO B C 1
ATOM 15257 O O . PRO B 1 921 ? 11.648 49.031 -0.561 1 92.62 921 PRO B O 1
ATOM 15260 N N . ARG B 1 922 ? 10.18 47.594 0.121 1 90.19 922 ARG B N 1
ATOM 15261 C CA . ARG B 1 922 ? 9.297 48.625 0.657 1 90.19 922 ARG B CA 1
ATOM 15262 C C . ARG B 1 922 ? 9.977 49.375 1.794 1 90.19 922 ARG B C 1
ATOM 15264 O O . ARG B 1 922 ? 9.75 50.594 1.972 1 90.19 922 ARG B O 1
ATOM 15271 N N . VAL B 1 923 ? 10.742 48.688 2.5 1 93.81 923 VAL B N 1
ATOM 15272 C CA . VAL B 1 923 ? 11.43 49.281 3.635 1 93.81 923 VAL B CA 1
ATOM 15273 C C . VAL B 1 923 ? 12.656 50.062 3.145 1 93.81 923 VAL B C 1
ATOM 15275 O O . VAL B 1 923 ? 12.898 51.188 3.572 1 93.81 923 VAL B O 1
ATOM 15278 N N . LYS B 1 924 ? 13.422 49.5 2.26 1 95.44 924 LYS B N 1
ATOM 15279 C CA . LYS B 1 924 ? 14.625 50.125 1.726 1 95.44 924 LYS B CA 1
ATOM 15280 C C . LYS B 1 924 ? 14.289 51.469 1.058 1 95.44 924 LYS B C 1
ATOM 15282 O O . LYS B 1 924 ? 15.07 52.406 1.134 1 95.44 924 LYS B O 1
ATOM 15287 N N . ALA B 1 925 ? 13.211 51.531 0.411 1 94.56 925 ALA B N 1
ATOM 15288 C CA . ALA B 1 925 ? 12.812 52.75 -0.313 1 94.56 925 ALA B CA 1
ATOM 15289 C C . ALA B 1 925 ? 12.562 53.906 0.647 1 94.56 925 ALA B C 1
ATOM 15291 O O . ALA B 1 925 ? 12.711 55.062 0.274 1 94.56 925 ALA B O 1
ATOM 15292 N N . LYS B 1 926 ? 12.266 53.75 1.862 1 94.56 926 LYS B N 1
ATOM 15293 C CA . LYS B 1 926 ? 11.898 54.781 2.828 1 94.56 926 LYS B CA 1
ATOM 15294 C C . LYS B 1 926 ? 13.109 55.188 3.67 1 94.56 926 LYS B C 1
ATOM 15296 O O . LYS B 1 926 ? 13.109 56.281 4.27 1 94.56 926 LYS B O 1
ATOM 15301 N N . ARG B 1 927 ? 14.188 54.656 3.592 1 95.75 927 ARG B N 1
ATOM 15302 C CA . ARG B 1 927 ? 15.422 54.719 4.371 1 95.75 927 ARG B CA 1
ATOM 15303 C C . ARG B 1 927 ? 15.688 56.094 4.91 1 95.75 927 ARG B C 1
ATOM 15305 O O . ARG B 1 927 ? 15.164 57.094 4.387 1 95.75 927 ARG B O 1
ATOM 15312 N N . TRP B 1 928 ? 16.469 56.125 5.945 1 96.75 928 TRP B N 1
ATOM 15313 C CA . TRP B 1 928 ? 16.953 57.344 6.551 1 96.75 928 TRP B CA 1
ATOM 15314 C C . TRP B 1 928 ? 17.984 58.031 5.648 1 96.75 928 TRP B C 1
ATOM 15316 O O . TRP B 1 928 ? 18.859 57.375 5.086 1 96.75 928 TRP B O 1
ATOM 15326 N N . THR B 1 929 ? 17.906 59.25 5.422 1 94.94 929 THR B N 1
ATOM 15327 C CA . THR B 1 929 ? 18.875 60.188 4.836 1 94.94 929 THR B CA 1
ATOM 15328 C C . THR B 1 929 ? 18.906 61.5 5.602 1 94.94 929 THR B C 1
ATOM 15330 O O . THR B 1 929 ? 17.984 61.812 6.367 1 94.94 929 THR B O 1
ATOM 15333 N N . PRO B 1 930 ? 20.016 62.188 5.473 1 92.69 930 PRO B N 1
ATOM 15334 C CA . PRO B 1 930 ? 20.016 63.5 6.168 1 92.69 930 PRO B CA 1
ATOM 15335 C C . PRO B 1 930 ? 18.812 64.375 5.828 1 92.69 930 PRO B C 1
ATOM 15337 O O . PRO B 1 930 ? 18.328 65.125 6.676 1 92.69 930 PRO B O 1
ATOM 15340 N N . ASP B 1 931 ? 18.25 64.188 4.664 1 93.88 931 ASP B N 1
ATOM 15341 C CA . ASP B 1 931 ? 17.094 65 4.223 1 93.88 931 ASP B CA 1
ATOM 15342 C C . ASP B 1 931 ? 15.789 64.25 4.609 1 93.88 931 ASP B C 1
ATOM 15344 O O . ASP B 1 931 ? 14.703 64.875 4.484 1 93.88 931 ASP B O 1
ATOM 15348 N N . ASN B 1 932 ? 15.867 63.031 5.012 1 95.81 932 ASN B N 1
ATOM 15349 C CA . ASN B 1 932 ? 14.742 62.25 5.516 1 95.81 932 ASN B CA 1
ATOM 15350 C C . ASN B 1 932 ? 15.062 61.594 6.863 1 95.81 932 ASN B C 1
ATOM 15352 O O . ASN B 1 932 ? 15.25 60.375 6.953 1 95.81 932 ASN B O 1
ATOM 15356 N N . PRO B 1 933 ? 15.031 62.344 7.91 1 94.69 933 PRO B N 1
ATOM 15357 C CA . PRO B 1 933 ? 15.43 61.844 9.227 1 94.69 933 PRO B CA 1
ATOM 15358 C C . PRO B 1 933 ? 14.328 61.031 9.922 1 94.69 933 PRO B C 1
ATOM 15360 O O . PRO B 1 933 ? 13.914 61.375 11.031 1 94.69 933 PRO B O 1
ATOM 15363 N N . THR B 1 934 ? 13.992 59.969 9.266 1 94.88 934 THR B N 1
ATOM 15364 C CA . THR B 1 934 ? 12.953 59.094 9.82 1 94.88 934 THR B CA 1
ATOM 15365 C C . THR B 1 934 ? 13.469 58.344 11.055 1 94.88 934 THR B C 1
ATOM 15367 O O . THR B 1 934 ? 14.672 58.156 11.203 1 94.88 934 THR B O 1
ATOM 15370 N N . ASN B 1 935 ? 12.586 58.062 11.93 1 94.44 935 ASN B N 1
ATOM 15371 C CA . ASN B 1 935 ? 12.922 57.281 13.102 1 94.44 935 ASN B CA 1
ATOM 15372 C C . ASN B 1 935 ? 12.516 55.812 12.938 1 94.44 935 ASN B C 1
ATOM 15374 O O . ASN B 1 935 ? 12.703 55 13.844 1 94.44 935 ASN B O 1
ATOM 15378 N N . ASP B 1 936 ? 12.109 55.5 11.727 1 93.81 936 ASP B N 1
ATOM 15379 C CA . ASP B 1 936 ? 11.531 54.156 11.531 1 93.81 936 ASP B CA 1
ATOM 15380 C C . ASP B 1 936 ? 12.453 53.281 10.688 1 93.81 936 ASP B C 1
ATOM 15382 O O . ASP B 1 936 ? 12.477 52.062 10.844 1 93.81 936 ASP B O 1
ATOM 15386 N N . PHE B 1 937 ? 13.164 53.875 9.812 1 96.12 937 PHE B N 1
ATOM 15387 C CA . PHE B 1 937 ? 13.961 53.094 8.867 1 96.12 937 PHE B CA 1
ATOM 15388 C C . PHE B 1 937 ? 15.422 53.531 8.914 1 96.12 937 PHE B C 1
ATOM 15390 O O . PHE B 1 937 ? 15.719 54.719 8.781 1 96.12 937 PHE B O 1
ATOM 15397 N N . PRO B 1 938 ? 16.281 52.594 9.07 1 96 938 PRO B N 1
ATOM 15398 C CA . PRO B 1 938 ? 17.688 52.969 9.141 1 96 938 PRO B CA 1
ATOM 15399 C C . PRO B 1 938 ? 18.266 53.344 7.773 1 96 938 PRO B C 1
ATOM 15401 O O . PRO B 1 938 ? 17.625 53.125 6.746 1 96 938 PRO B O 1
ATOM 15404 N N . ARG B 1 939 ? 19.406 53.938 7.832 1 95.69 939 ARG B N 1
ATOM 15405 C CA . ARG B 1 939 ? 20.062 54.25 6.57 1 95.69 939 ARG B CA 1
ATOM 15406 C C . ARG B 1 939 ? 20.484 52.969 5.844 1 95.69 939 ARG B C 1
ATOM 15408 O O . ARG B 1 939 ? 20.594 51.906 6.465 1 95.69 939 ARG B O 1
ATOM 15415 N N . LEU B 1 940 ? 20.641 53.062 4.539 1 95.81 940 LEU B N 1
ATOM 15416 C CA . LEU B 1 940 ? 21.094 51.938 3.756 1 95.81 940 LEU B CA 1
ATOM 15417 C C . LEU B 1 940 ? 22.578 51.656 3.984 1 95.81 940 LEU B C 1
ATOM 15419 O O . LEU B 1 940 ? 23.375 52.594 4.027 1 95.81 940 LEU B O 1
ATOM 15423 N N . ASN B 1 941 ? 22.875 50.344 4.234 1 93.81 941 ASN B N 1
ATOM 15424 C CA . ASN B 1 941 ? 24.25 49.938 4.473 1 93.81 941 ASN B CA 1
ATOM 15425 C C . ASN B 1 941 ? 24.438 48.438 4.23 1 93.81 941 ASN B C 1
ATOM 15427 O O . ASN B 1 941 ? 23.938 47.625 5 1 93.81 941 ASN B O 1
ATOM 15431 N N . ASN B 1 942 ? 25.234 48.125 3.244 1 91.06 942 ASN B N 1
ATOM 15432 C CA . ASN B 1 942 ? 25.406 46.719 2.861 1 91.06 942 ASN B CA 1
ATOM 15433 C C . ASN B 1 942 ? 26.344 46 3.812 1 91.06 942 ASN B C 1
ATOM 15435 O O . ASN B 1 942 ? 26.344 44.781 3.865 1 91.06 942 ASN B O 1
ATOM 15439 N N . ALA B 1 943 ? 27.094 46.656 4.566 1 87.25 943 ALA B N 1
ATOM 15440 C CA . ALA B 1 943 ? 28.078 46.031 5.457 1 87.25 943 ALA B CA 1
ATOM 15441 C C . ALA B 1 943 ? 27.516 45.875 6.867 1 87.25 943 ALA B C 1
ATOM 15443 O O . ALA B 1 943 ? 28.156 45.281 7.738 1 87.25 943 ALA B O 1
ATOM 15444 N N . ARG B 1 944 ? 26.328 46.281 6.992 1 88.06 944 ARG B N 1
ATOM 15445 C CA . ARG B 1 944 ? 25.734 46.281 8.328 1 88.06 944 ARG B CA 1
ATOM 15446 C C . ARG B 1 944 ? 25.453 44.875 8.797 1 88.06 944 ARG B C 1
ATOM 15448 O O . ARG B 1 944 ? 24.938 44.062 8.031 1 88.06 944 ARG B O 1
ATOM 15455 N N . GLN B 1 945 ? 25.844 44.594 10.016 1 87.75 945 GLN B N 1
ATOM 15456 C CA . GLN B 1 945 ? 25.391 43.375 10.719 1 87.75 945 GLN B CA 1
ATOM 15457 C C . GLN B 1 945 ? 24.328 43.719 11.75 1 87.75 945 GLN B C 1
ATOM 15459 O O . GLN B 1 945 ? 24.562 44.531 12.664 1 87.75 945 GLN B O 1
ATOM 15464 N N . TYR B 1 946 ? 23.234 43.125 11.531 1 92.31 946 TYR B N 1
ATOM 15465 C CA . TYR B 1 946 ? 22.141 43.406 12.453 1 92.31 946 TYR B CA 1
ATOM 15466 C C . TYR B 1 946 ? 22.219 42.531 13.68 1 92.31 946 TYR B C 1
ATOM 15468 O O . TYR B 1 946 ? 22.625 41.375 13.586 1 92.31 946 TYR B O 1
ATOM 15476 N N . TRP B 1 947 ? 21.891 43.094 14.766 1 93.81 947 TRP B N 1
ATOM 15477 C CA . TRP B 1 947 ? 21.672 42.344 15.992 1 93.81 947 TRP B CA 1
ATOM 15478 C C . TRP B 1 947 ? 20.188 42.156 16.266 1 93.81 947 TRP B C 1
ATOM 15480 O O . TRP B 1 947 ? 19.391 43.062 16.047 1 93.81 947 TRP B O 1
ATOM 15490 N N . LEU B 1 948 ? 19.844 40.938 16.672 1 96.5 948 LEU B N 1
ATOM 15491 C CA . LEU B 1 948 ? 18.438 40.688 16.984 1 96.5 948 LEU B CA 1
ATOM 15492 C C . LEU B 1 948 ? 17.938 41.656 18.047 1 96.5 948 LEU B C 1
ATOM 15494 O O . LEU B 1 948 ? 18.516 41.75 19.125 1 96.5 948 LEU B O 1
ATOM 15498 N N . SER B 1 949 ? 16.938 42.438 17.75 1 97.19 949 SER B N 1
ATOM 15499 C CA . SER B 1 949 ? 16.406 43.469 18.656 1 97.19 949 SER B CA 1
ATOM 15500 C C . SER B 1 949 ? 14.898 43.625 18.5 1 97.19 949 SER B C 1
ATOM 15502 O O . SER B 1 949 ? 14.297 43.031 17.594 1 97.19 949 SER B O 1
ATOM 15504 N N . ASP B 1 950 ? 14.305 44.375 19.391 1 97.12 950 ASP B N 1
ATOM 15505 C CA . ASP B 1 950 ? 12.859 44.594 19.359 1 97.12 950 ASP B CA 1
ATOM 15506 C C . ASP B 1 950 ? 12.453 45.469 18.172 1 97.12 950 ASP B C 1
ATOM 15508 O O . ASP B 1 950 ? 11.266 45.625 17.891 1 97.12 950 ASP B O 1
ATOM 15512 N N . TYR B 1 951 ? 13.492 46 17.391 1 96.69 951 TYR B N 1
ATOM 15513 C CA . TYR B 1 951 ? 13.203 46.688 16.141 1 96.69 951 TYR B CA 1
ATOM 15514 C C . TYR B 1 951 ? 12.516 45.781 15.148 1 96.69 951 TYR B C 1
ATOM 15516 O O . TYR B 1 951 ? 11.672 46.219 14.359 1 96.69 951 TYR B O 1
ATOM 15524 N N . PHE B 1 952 ? 12.836 44.625 15.195 1 97 952 PHE B N 1
ATOM 15525 C CA . PHE B 1 952 ? 12.336 43.656 14.211 1 97 952 PHE B CA 1
ATOM 15526 C C . PHE B 1 952 ? 11.039 43.031 14.688 1 97 952 PHE B C 1
ATOM 15528 O O . PHE B 1 952 ? 10.484 42.156 14.008 1 97 952 PHE B O 1
ATOM 15535 N N . LEU B 1 953 ? 10.562 43.344 15.867 1 97.5 953 LEU B N 1
ATOM 15536 C CA . LEU B 1 953 ? 9.312 42.812 16.391 1 97.5 953 LEU B CA 1
ATOM 15537 C C . LEU B 1 953 ? 8.141 43.719 16.047 1 97.5 953 LEU B C 1
ATOM 15539 O O . LEU B 1 953 ? 8.273 44.938 16.078 1 97.5 953 LEU B O 1
ATOM 15543 N N . GLN B 1 954 ? 7.121 43.094 15.609 1 96.94 954 GLN B N 1
ATOM 15544 C CA . GLN B 1 954 ? 5.895 43.812 15.289 1 96.94 954 GLN B CA 1
ATOM 15545 C C . GLN B 1 954 ? 4.691 43.188 15.992 1 96.94 954 GLN B C 1
ATOM 15547 O O . GLN B 1 954 ? 4.742 42.031 16.422 1 96.94 954 GLN B O 1
ATOM 15552 N N . ASP B 1 955 ? 3.688 44 16.156 1 97.31 955 ASP B N 1
ATOM 15553 C CA . ASP B 1 955 ? 2.447 43.5 16.734 1 97.31 955 ASP B CA 1
ATOM 15554 C C . ASP B 1 955 ? 1.758 42.5 15.812 1 97.31 955 ASP B C 1
ATOM 15556 O O . ASP B 1 955 ? 1.438 42.844 14.672 1 97.31 955 ASP B O 1
ATOM 15560 N N . GLY B 1 956 ? 1.543 41.344 16.344 1 97.06 956 GLY B N 1
ATOM 15561 C CA . GLY B 1 956 ? 0.927 40.281 15.547 1 97.06 956 GLY B CA 1
ATOM 15562 C C . GLY B 1 956 ? -0.583 40.25 15.688 1 97.06 956 GLY B C 1
ATOM 15563 O O . GLY B 1 956 ? -1.235 39.344 15.148 1 97.06 956 GLY B O 1
ATOM 15564 N N . SER B 1 957 ? -1.21 41.219 16.312 1 97.88 957 SER B N 1
ATOM 15565 C CA . SER B 1 957 ? -2.656 41.25 16.516 1 97.88 957 SER B CA 1
ATOM 15566 C C . SER B 1 957 ? -3.385 41.469 15.188 1 97.88 957 SER B C 1
ATOM 15568 O O . SER B 1 957 ? -2.922 42.25 14.352 1 97.88 957 SER B O 1
ATOM 15570 N N . PHE B 1 958 ? -4.52 40.812 15.031 1 97.12 958 PHE B N 1
ATOM 15571 C CA . PHE B 1 958 ? -5.34 41.062 13.859 1 97.12 958 PHE B CA 1
ATOM 15572 C C . PHE B 1 958 ? -6.789 40.625 14.109 1 97.12 958 PHE B C 1
ATOM 15574 O O . PHE B 1 958 ? -7.066 39.844 15.023 1 97.12 958 PHE B O 1
ATOM 15581 N N . LEU B 1 959 ? -7.695 41.188 13.469 1 98 959 LEU B N 1
ATOM 15582 C CA . LEU B 1 959 ? -9.086 40.812 13.297 1 98 959 LEU B CA 1
ATOM 15583 C C . LEU B 1 959 ? -9.406 40.562 11.82 1 98 959 LEU B C 1
ATOM 15585 O O . LEU B 1 959 ? -9.188 41.438 10.984 1 98 959 LEU B O 1
ATOM 15589 N N . ARG B 1 960 ? -9.852 39.438 11.508 1 96.81 960 ARG B N 1
ATOM 15590 C CA . ARG B 1 960 ? -10.102 39.062 10.117 1 96.81 960 ARG B CA 1
ATOM 15591 C C . ARG B 1 960 ? -11.57 38.75 9.891 1 96.81 960 ARG B C 1
ATOM 15593 O O . ARG B 1 960 ? -12.188 38.062 10.703 1 96.81 960 ARG B O 1
ATOM 15600 N N . ILE B 1 961 ? -12.133 39.312 8.859 1 97.12 961 ILE B N 1
ATOM 15601 C CA . ILE B 1 961 ? -13.367 38.75 8.336 1 97.12 961 ILE B CA 1
ATOM 15602 C C . ILE B 1 961 ? -13.047 37.5 7.523 1 97.12 961 ILE B C 1
ATOM 15604 O O . ILE B 1 961 ? -12.781 37.562 6.32 1 97.12 961 ILE B O 1
ATOM 15608 N N . GLN B 1 962 ? -13.141 36.469 8.195 1 92.88 962 GLN B N 1
ATOM 15609 C CA . GLN B 1 962 ? -12.641 35.219 7.656 1 92.88 962 GLN B CA 1
ATOM 15610 C C . GLN B 1 962 ? -13.5 34.75 6.488 1 92.88 962 GLN B C 1
ATOM 15612 O O . GLN B 1 962 ? -12.977 34.281 5.477 1 92.88 962 GLN B O 1
ATOM 15617 N N . ASN B 1 963 ? -14.82 34.781 6.719 1 92 963 ASN B N 1
ATOM 15618 C CA . ASN B 1 963 ? -15.719 34.281 5.676 1 92 963 ASN B CA 1
ATOM 15619 C C . ASN B 1 963 ? -17.016 35.094 5.637 1 92 963 ASN B C 1
ATOM 15621 O O . ASN B 1 963 ? -17.516 35.531 6.676 1 92 963 ASN B O 1
ATOM 15625 N N . ILE B 1 964 ? -17.547 35.219 4.465 1 95.12 964 ILE B N 1
ATOM 15626 C CA . ILE B 1 964 ? -18.922 35.656 4.199 1 95.12 964 ILE B CA 1
ATOM 15627 C C . ILE B 1 964 ? -19.578 34.688 3.225 1 95.12 964 ILE B C 1
ATOM 15629 O O . ILE B 1 964 ? -19.109 34.5 2.098 1 95.12 964 ILE B O 1
ATOM 15633 N N . THR B 1 965 ? -20.547 34.062 3.672 1 94 965 THR B N 1
ATOM 15634 C CA . THR B 1 965 ? -21.219 33.062 2.838 1 94 965 THR B CA 1
ATOM 15635 C C . THR B 1 965 ? -22.672 33.469 2.596 1 94 965 THR B C 1
ATOM 15637 O O . THR B 1 965 ? -23.406 33.781 3.539 1 94 965 THR B O 1
ATOM 15640 N N . LEU B 1 966 ? -23.094 33.469 1.377 1 95 966 LEU B N 1
ATOM 15641 C CA . LEU B 1 966 ? -24.469 33.688 0.956 1 95 966 LEU B CA 1
ATOM 15642 C C . LEU B 1 966 ? -25.031 32.438 0.267 1 95 966 LEU B C 1
ATOM 15644 O O . LEU B 1 966 ? -24.422 31.922 -0.667 1 95 966 LEU B O 1
ATOM 15648 N N . GLY B 1 967 ? -26.109 31.984 0.802 1 93.69 967 GLY B N 1
ATOM 15649 C CA . GLY B 1 967 ? -26.703 30.797 0.227 1 93.69 967 GLY B CA 1
ATOM 15650 C C . GLY B 1 967 ? -28.188 30.938 -0.064 1 93.69 967 GLY B C 1
ATOM 15651 O O . GLY B 1 967 ? -28.875 31.75 0.57 1 93.69 967 GLY B O 1
ATOM 15652 N N . TYR B 1 968 ? -28.656 30.188 -1.04 1 94.69 968 TYR B N 1
ATOM 15653 C CA . TYR B 1 968 ? -30.062 30.109 -1.418 1 94.69 968 TYR B CA 1
ATOM 15654 C C . TYR B 1 968 ? -30.531 28.672 -1.541 1 94.69 968 TYR B C 1
ATOM 15656 O O . TYR B 1 968 ? -29.938 27.891 -2.301 1 94.69 968 TYR B O 1
ATOM 15664 N N . ASN B 1 969 ? -31.547 28.344 -0.798 1 92.25 969 ASN B N 1
ATOM 15665 C CA . ASN B 1 969 ? -32.062 26.984 -0.796 1 92.25 969 ASN B CA 1
ATOM 15666 C C . ASN B 1 969 ? -33.344 26.875 -1.634 1 92.25 969 ASN B C 1
ATOM 15668 O O . ASN B 1 969 ? -34.281 27.656 -1.462 1 92.25 969 ASN B O 1
ATOM 15672 N N . LEU B 1 970 ? -33.312 25.922 -2.566 1 91.25 970 LEU B N 1
ATOM 15673 C CA . LEU B 1 970 ? -34.469 25.609 -3.4 1 91.25 970 LEU B CA 1
ATOM 15674 C C . LEU B 1 970 ? -35.031 24.219 -3.092 1 91.25 970 LEU B C 1
ATOM 15676 O O . LEU B 1 970 ? -34.25 23.266 -2.963 1 91.25 970 LEU B O 1
ATOM 15680 N N . HIS B 1 971 ? -36.281 24.109 -2.779 1 87.5 971 HIS B N 1
ATOM 15681 C CA . HIS B 1 971 ? -36.938 22.828 -2.557 1 87.5 971 HIS B CA 1
ATOM 15682 C C . HIS B 1 971 ? -37.844 22.469 -3.713 1 87.5 971 HIS B C 1
ATOM 15684 O O . HIS B 1 971 ? -38.594 23.328 -4.215 1 87.5 971 HIS B O 1
ATOM 15690 N N . PHE B 1 972 ? -37.625 21.219 -4.188 1 83.62 972 PHE B N 1
ATOM 15691 C CA . PHE B 1 972 ? -38.438 20.766 -5.301 1 83.62 972 PHE B CA 1
ATOM 15692 C C . PHE B 1 972 ? -39.375 19.625 -4.871 1 83.62 972 PHE B C 1
ATOM 15694 O O . PHE B 1 972 ? -39 18.828 -4.016 1 83.62 972 PHE B O 1
ATOM 15701 N N . ASN B 1 973 ? -40.719 19.641 -5.035 1 65.81 973 ASN B N 1
ATOM 15702 C CA . ASN B 1 973 ? -41.688 18.578 -4.73 1 65.81 973 ASN B CA 1
ATOM 15703 C C . ASN B 1 973 ? -41.594 17.438 -5.738 1 65.81 973 ASN B C 1
ATOM 15705 O O . ASN B 1 973 ? -42.375 16.5 -5.691 1 65.81 973 ASN B O 1
ATOM 15709 N N . ARG B 1 974 ? -40.688 17.422 -6.578 1 60.28 974 ARG B N 1
ATOM 15710 C CA . ARG B 1 974 ? -40.625 16.422 -7.637 1 60.28 974 ARG B CA 1
ATOM 15711 C C . ARG B 1 974 ? -39.906 15.172 -7.18 1 60.28 974 ARG B C 1
ATOM 15713 O O . ARG B 1 974 ? -39.125 15.219 -6.203 1 60.28 974 ARG B O 1
ATOM 15720 N N . ARG B 1 975 ? -40.125 14.055 -7.902 1 62.28 975 ARG B N 1
ATOM 15721 C CA . ARG B 1 975 ? -39.719 12.68 -7.617 1 62.28 975 ARG B CA 1
ATOM 15722 C C . ARG B 1 975 ? -38.219 12.516 -7.676 1 62.28 975 ARG B C 1
ATOM 15724 O O . ARG B 1 975 ? -37.625 11.828 -6.84 1 62.28 975 ARG B O 1
ATOM 15731 N N . PHE B 1 976 ? -37.5 13.219 -8.5 1 71.56 976 PHE B N 1
ATOM 15732 C CA . PHE B 1 976 ? -36.094 12.844 -8.688 1 71.56 976 PHE B CA 1
ATOM 15733 C C . PHE B 1 976 ? -35.188 13.805 -7.949 1 71.56 976 PHE B C 1
ATOM 15735 O O . PHE B 1 976 ? -34.281 13.367 -7.203 1 71.56 976 PHE B O 1
ATOM 15742 N N . LEU B 1 977 ? -35.375 15.258 -7.992 1 83.81 977 LEU B N 1
ATOM 15743 C CA . LEU B 1 977 ? -34.562 16.266 -7.309 1 83.81 977 LEU B CA 1
ATOM 15744 C C . LEU B 1 977 ? -35.344 16.875 -6.148 1 83.81 977 LEU B C 1
ATOM 15746 O O . LEU B 1 977 ? -36.281 17.641 -6.367 1 83.81 977 LEU B O 1
ATOM 15750 N N . LYS B 1 978 ? -34.969 16.562 -4.926 1 83.12 978 LYS B N 1
ATOM 15751 C CA . LYS B 1 978 ? -35.656 17.016 -3.725 1 83.12 978 LYS B CA 1
ATOM 15752 C C . LYS B 1 978 ? -35.281 18.438 -3.35 1 83.12 978 LYS B C 1
ATOM 15754 O O . LYS B 1 978 ? -36.094 19.188 -2.805 1 83.12 978 LYS B O 1
ATOM 15759 N N . GLY B 1 979 ? -34.031 18.719 -3.52 1 88.69 979 GLY B N 1
ATOM 15760 C CA . GLY B 1 979 ? -33.562 20.047 -3.113 1 88.69 979 GLY B CA 1
ATOM 15761 C C . GLY B 1 979 ? -32.25 20.453 -3.789 1 88.69 979 GLY B C 1
ATOM 15762 O O . GLY B 1 979 ? -31.531 19.609 -4.297 1 88.69 979 GLY B O 1
ATOM 15763 N N . MET B 1 980 ? -32.094 21.703 -3.848 1 91.69 980 MET B N 1
ATOM 15764 C CA . MET B 1 980 ? -30.906 22.312 -4.414 1 91.69 980 MET B CA 1
ATOM 15765 C C . MET B 1 980 ? -30.484 23.531 -3.602 1 91.69 980 MET B C 1
ATOM 15767 O O . MET B 1 980 ? -31.328 24.328 -3.189 1 91.69 980 MET B O 1
ATOM 15771 N N . ARG B 1 981 ? -29.234 23.594 -3.314 1 93 981 ARG B N 1
ATOM 15772 C CA . ARG B 1 981 ? -28.688 24.781 -2.654 1 93 981 ARG B CA 1
ATOM 15773 C C . ARG B 1 981 ? -27.562 25.391 -3.477 1 93 981 ARG B C 1
ATOM 15775 O O . ARG B 1 981 ? -26.641 24.688 -3.889 1 93 981 ARG B O 1
ATOM 15782 N N . ILE B 1 982 ? -27.688 26.625 -3.795 1 94.81 982 ILE B N 1
ATOM 15783 C CA . ILE B 1 982 ? -26.625 27.391 -4.445 1 94.81 982 ILE B CA 1
ATOM 15784 C C . ILE B 1 982 ? -26.031 28.391 -3.467 1 94.81 982 ILE B C 1
ATOM 15786 O O . ILE B 1 982 ? -26.766 29.031 -2.699 1 94.81 982 ILE B O 1
ATOM 15790 N N . TYR B 1 983 ? -24.719 28.453 -3.494 1 93.44 983 TYR B N 1
ATOM 15791 C CA . TYR B 1 983 ? -24.141 29.391 -2.541 1 93.44 983 TYR B CA 1
ATOM 15792 C C . TYR B 1 983 ? -22.875 30.016 -3.1 1 93.44 983 TYR B C 1
ATOM 15794 O O . TYR B 1 983 ? -22.281 29.516 -4.062 1 93.44 983 TYR B O 1
ATOM 15802 N N . ALA B 1 984 ? -22.484 31.141 -2.518 1 95.06 984 ALA B N 1
ATOM 15803 C CA . ALA B 1 984 ? -21.25 31.859 -2.762 1 95.06 984 ALA B CA 1
ATOM 15804 C C . ALA B 1 984 ? -20.562 32.219 -1.449 1 95.06 984 ALA B C 1
ATOM 15806 O O . ALA B 1 984 ? -21.219 32.531 -0.458 1 95.06 984 ALA B O 1
ATOM 15807 N N . ASN B 1 985 ? -19.266 32.125 -1.429 1 94.12 985 ASN B N 1
ATOM 15808 C CA . ASN B 1 985 ? -18.484 32.406 -0.232 1 94.12 985 ASN B CA 1
ATOM 15809 C C . ASN B 1 985 ? -17.203 33.188 -0.568 1 94.12 985 ASN B C 1
ATOM 15811 O O . ASN B 1 985 ? -16.578 32.906 -1.592 1 94.12 985 ASN B O 1
ATOM 15815 N N . ILE B 1 986 ? -16.859 34.125 0.222 1 94.88 986 ILE B N 1
ATOM 15816 C CA . ILE B 1 986 ? -15.586 34.844 0.141 1 94.88 986 ILE B CA 1
ATOM 15817 C C . ILE B 1 986 ? -14.766 34.562 1.404 1 94.88 986 ILE B C 1
ATOM 15819 O O . ILE B 1 986 ? -15.242 34.812 2.518 1 94.88 986 ILE B O 1
ATOM 15823 N N . ASP B 1 987 ? -13.609 34.031 1.216 1 92.12 987 ASP B N 1
ATOM 15824 C CA . ASP B 1 987 ? -12.688 33.781 2.32 1 92.12 987 ASP B CA 1
ATOM 15825 C C . ASP B 1 987 ? -11.594 34.844 2.363 1 92.12 987 ASP B C 1
ATOM 15827 O O . ASP B 1 987 ? -11.086 35.25 1.322 1 92.12 987 ASP B O 1
ATOM 15831 N N . ASN B 1 988 ? -11.203 35.188 3.588 1 91.62 988 ASN B N 1
ATOM 15832 C CA . ASN B 1 988 ? -10.195 36.219 3.793 1 91.62 988 ASN B CA 1
ATOM 15833 C C . ASN B 1 988 ? -10.602 37.531 3.139 1 91.62 988 ASN B C 1
ATOM 15835 O O . ASN B 1 988 ? -9.867 38.062 2.311 1 91.62 988 ASN B O 1
ATOM 15839 N N . VAL B 1 989 ? -11.695 38.062 3.592 1 94.38 989 VAL B N 1
ATOM 15840 C CA . VAL B 1 989 ? -12.281 39.25 2.98 1 94.38 989 VAL B CA 1
ATOM 15841 C C . VAL B 1 989 ? -11.406 40.438 3.26 1 94.38 989 VAL B C 1
ATOM 15843 O O . VAL B 1 989 ? -11.055 41.188 2.342 1 94.38 989 VAL B O 1
ATOM 15846 N N . HIS B 1 990 ? -11.172 40.594 4.551 1 95 990 HIS B N 1
ATOM 15847 C CA . HIS B 1 990 ? -10.328 41.688 4.977 1 95 990 HIS B CA 1
ATOM 15848 C C . HIS B 1 990 ? -9.703 41.438 6.344 1 95 990 HIS B C 1
ATOM 15850 O O . HIS B 1 990 ? -10.352 40.844 7.215 1 95 990 HIS B O 1
ATOM 15856 N N . THR B 1 991 ? -8.5 41.812 6.516 1 95.25 991 THR B N 1
ATOM 15857 C CA . THR B 1 991 ? -7.785 41.625 7.781 1 95.25 991 THR B CA 1
ATOM 15858 C C . THR B 1 991 ? -7.359 43 8.344 1 95.25 991 THR B C 1
ATOM 15860 O O . THR B 1 991 ? -6.574 43.719 7.723 1 95.25 991 THR B O 1
ATOM 15863 N N . PHE B 1 992 ? -7.891 43.312 9.477 1 97.38 992 PHE B N 1
ATOM 15864 C CA . PHE B 1 992 ? -7.461 44.5 10.211 1 97.38 992 PHE B CA 1
ATOM 15865 C C . PHE B 1 992 ? -6.223 44.188 11.047 1 97.38 992 PHE B C 1
ATOM 15867 O O . PHE B 1 992 ? -6.289 43.438 12.016 1 97.38 992 PHE B O 1
ATOM 15874 N N . THR B 1 993 ? -5.098 44.719 10.703 1 96.38 993 THR B N 1
ATOM 15875 C CA . THR B 1 993 ? -3.852 44.438 11.414 1 96.38 993 THR B CA 1
ATOM 15876 C C . THR B 1 993 ? -2.85 45.594 11.203 1 96.38 993 THR B C 1
ATOM 15878 O O . THR B 1 993 ? -2.988 46.375 10.273 1 96.38 993 THR B O 1
ATOM 15881 N N . LYS B 1 994 ? -1.924 45.719 12.086 1 95.06 994 LYS B N 1
ATOM 15882 C CA . LYS B 1 994 ? -0.817 46.688 11.961 1 95.06 994 LYS B CA 1
ATOM 15883 C C . LYS B 1 994 ? 0.443 45.969 11.453 1 95.06 994 LYS B C 1
ATOM 15885 O O . LYS B 1 994 ? 1.48 46.625 11.266 1 95.06 994 LYS B O 1
ATOM 15890 N N . PHE B 1 995 ? 0.399 44.75 11.172 1 94.5 995 PHE B N 1
ATOM 15891 C CA . PHE B 1 995 ? 1.544 43.969 10.711 1 94.5 995 PHE B CA 1
ATOM 15892 C C . PHE B 1 995 ? 1.883 44.312 9.266 1 94.5 995 PHE B C 1
ATOM 15894 O O . PHE B 1 995 ? 0.992 44.406 8.422 1 94.5 995 PHE B O 1
ATOM 15901 N N . ASP B 1 996 ? 3.107 44.375 9 1 90.88 996 ASP B N 1
ATOM 15902 C CA . ASP B 1 996 ? 3.549 44.875 7.695 1 90.88 996 ASP B CA 1
ATOM 15903 C C . ASP B 1 996 ? 3.682 43.719 6.691 1 90.88 996 ASP B C 1
ATOM 15905 O O . ASP B 1 996 ? 3.727 43.969 5.48 1 90.88 996 ASP B O 1
ATOM 15909 N N . GLY B 1 997 ? 3.785 42.5 7.156 1 90.62 997 GLY B N 1
ATOM 15910 C CA . GLY B 1 997 ? 3.932 41.375 6.242 1 90.62 997 GLY B CA 1
ATOM 15911 C C . GLY B 1 997 ? 2.627 41 5.578 1 90.62 997 GLY B C 1
ATOM 15912 O O . GLY B 1 997 ? 1.635 41.719 5.656 1 90.62 997 GLY B O 1
ATOM 15913 N N . TYR B 1 998 ? 2.674 39.906 4.812 1 89.56 998 TYR B N 1
ATOM 15914 C CA . TYR B 1 998 ? 1.506 39.438 4.066 1 89.56 998 TYR B CA 1
ATOM 15915 C C . TYR B 1 998 ? 0.386 39.031 5.012 1 89.56 998 TYR B C 1
ATOM 15917 O O . TYR B 1 998 ? -0.793 39.25 4.723 1 89.56 998 TYR B O 1
ATOM 15925 N N . ASP B 1 999 ? 0.784 38.281 6.098 1 91.62 999 ASP B N 1
ATOM 15926 C CA . ASP B 1 999 ? -0.186 37.781 7.059 1 91.62 999 ASP B CA 1
ATOM 15927 C C . ASP B 1 999 ? 0.424 37.688 8.453 1 91.62 999 ASP B C 1
ATOM 15929 O O . ASP B 1 999 ? 1.522 37.156 8.625 1 91.62 999 ASP B O 1
ATOM 15933 N N . PRO B 1 1000 ? -0.216 38.188 9.406 1 92.69 1000 PRO B N 1
ATOM 15934 C CA . PRO B 1 1000 ? 0.309 38.125 10.773 1 92.69 1000 PRO B CA 1
ATOM 15935 C C . PRO B 1 1000 ? 0.186 36.719 11.391 1 92.69 1000 PRO B C 1
ATOM 15937 O O . PRO B 1 1000 ? 0.782 36.469 12.438 1 92.69 1000 PRO B O 1
ATOM 15940 N N . GLU B 1 1001 ? -0.585 35.906 10.797 1 91.94 1001 GLU B N 1
ATOM 15941 C CA . GLU B 1 1001 ? -0.713 34.531 11.297 1 91.94 1001 GLU B CA 1
ATOM 15942 C C . GLU B 1 1001 ? 0.515 33.719 10.945 1 91.94 1001 GLU B C 1
ATOM 15944 O O . GLU B 1 1001 ? 0.629 33.219 9.82 1 91.94 1001 GLU B O 1
ATOM 15949 N N . VAL B 1 1002 ? 1.398 33.5 11.914 1 92.38 1002 VAL B N 1
ATOM 15950 C CA . VAL B 1 1002 ? 2.645 32.781 11.703 1 92.38 1002 VAL B CA 1
ATOM 15951 C C . VAL B 1 1002 ? 2.684 31.547 12.617 1 92.38 1002 VAL B C 1
ATOM 15953 O O . VAL B 1 1002 ? 1.722 31.281 13.336 1 92.38 1002 VAL B O 1
ATOM 15956 N N . GLY B 1 1003 ? 3.711 30.781 12.516 1 89.38 1003 GLY B N 1
ATOM 15957 C CA . GLY B 1 1003 ? 3.842 29.578 13.312 1 89.38 1003 GLY B CA 1
ATOM 15958 C C . GLY B 1 1003 ? 3.986 29.859 14.797 1 89.38 1003 GLY B C 1
ATOM 15959 O O . GLY B 1 1003 ? 4.055 31.016 15.211 1 89.38 1003 GLY B O 1
ATOM 15960 N N . LEU B 1 1004 ? 4.125 28.781 15.516 1 89.88 1004 LEU B N 1
ATOM 15961 C CA . LEU B 1 1004 ? 4.184 28.891 16.969 1 89.88 1004 LEU B CA 1
ATOM 15962 C C . LEU B 1 1004 ? 5.477 29.562 17.422 1 89.88 1004 LEU B C 1
ATOM 15964 O O . LEU B 1 1004 ? 5.555 30.078 18.531 1 89.88 1004 LEU B O 1
ATOM 15968 N N . ASP B 1 1005 ? 6.395 29.547 16.531 1 90.94 1005 ASP B N 1
ATOM 15969 C CA . ASP B 1 1005 ? 7.66 30.172 16.891 1 90.94 1005 ASP B CA 1
ATOM 15970 C C . ASP B 1 1005 ? 7.551 31.703 16.797 1 90.94 1005 ASP B C 1
ATOM 15972 O O . ASP B 1 1005 ? 8.445 32.406 17.25 1 90.94 1005 ASP B O 1
ATOM 15976 N N . GLY B 1 1006 ? 6.5 32.156 16.234 1 93.81 1006 GLY B N 1
ATOM 15977 C CA . GLY B 1 1006 ? 6.262 33.594 16.141 1 93.81 1006 GLY B CA 1
ATOM 15978 C C . GLY B 1 1006 ? 7.137 34.281 15.109 1 93.81 1006 GLY B C 1
ATOM 15979 O O . GLY B 1 1006 ? 7.281 35.531 15.133 1 93.81 1006 GLY B O 1
ATOM 15980 N N . ILE B 1 1007 ? 7.734 33.531 14.234 1 95 1007 ILE B N 1
ATOM 15981 C CA . ILE B 1 1007 ? 8.656 34.125 13.266 1 95 1007 ILE B CA 1
ATOM 15982 C C . ILE B 1 1007 ? 8.008 34.156 11.883 1 95 1007 ILE B C 1
ATOM 15984 O O . ILE B 1 1007 ? 7.453 33.125 11.438 1 95 1007 ILE B O 1
ATOM 15988 N N . TYR B 1 1008 ? 7.984 35.281 11.328 1 93.62 1008 TYR B N 1
ATOM 15989 C CA . TYR B 1 1008 ? 7.602 35.438 9.93 1 93.62 1008 TYR B CA 1
ATOM 15990 C C . TYR B 1 1008 ? 8.773 35.125 9.008 1 93.62 1008 TYR B C 1
ATOM 15992 O O . TYR B 1 1008 ? 9.633 35.969 8.773 1 93.62 1008 TYR B O 1
ATOM 16000 N N . TRP B 1 1009 ? 8.781 34.031 8.383 1 88.62 1009 TRP B N 1
ATOM 16001 C CA . TRP B 1 1009 ? 9.898 33.562 7.582 1 88.62 1009 TRP B CA 1
ATOM 16002 C C . TRP B 1 1009 ? 9.766 34.031 6.133 1 88.62 1009 TRP B C 1
ATOM 16004 O O . TRP B 1 1009 ? 10.617 33.688 5.293 1 88.62 1009 TRP B O 1
ATOM 16014 N N . GLY B 1 1010 ? 8.945 34.875 5.719 1 77.62 1010 GLY B N 1
ATOM 16015 C CA . GLY B 1 1010 ? 8.688 35.344 4.367 1 77.62 1010 GLY B CA 1
ATOM 16016 C C . GLY B 1 1010 ? 7.305 34.969 3.859 1 77.62 1010 GLY B C 1
ATOM 16017 O O . GLY B 1 1010 ? 6.754 35.656 2.992 1 77.62 1010 GLY B O 1
ATOM 16018 N N . GLY B 1 1011 ? 6.684 34.125 4.465 1 64.69 1011 GLY B N 1
ATOM 16019 C CA . GLY B 1 1011 ? 5.309 33.656 4.395 1 64.69 1011 GLY B CA 1
ATOM 16020 C C . GLY B 1 1011 ? 4.809 33.5 2.971 1 64.69 1011 GLY B C 1
ATOM 16021 O O . GLY B 1 1011 ? 5.352 34.125 2.043 1 64.69 1011 GLY B O 1
ATOM 16022 N N . TYR B 1 1012 ? 4.016 32.688 2.658 1 69.94 1012 TYR B N 1
ATOM 16023 C CA . TYR B 1 1012 ? 3.164 32.562 1.482 1 69.94 1012 TYR B CA 1
ATOM 16024 C C . TYR B 1 1012 ? 2.057 33.594 1.479 1 69.94 1012 TYR B C 1
ATOM 16026 O O . TYR B 1 1012 ? 1.394 33.812 2.496 1 69.94 1012 TYR B O 1
ATOM 16034 N N . PRO B 1 1013 ? 2.002 34.344 0.407 1 79.38 1013 PRO B N 1
ATOM 16035 C CA . PRO B 1 1013 ? 0.93 35.344 0.41 1 79.38 1013 PRO B CA 1
ATOM 16036 C C . PRO B 1 1013 ? -0.442 34.75 0.695 1 79.38 1013 PRO B C 1
ATOM 16038 O O . PRO B 1 1013 ? -0.762 33.656 0.181 1 79.38 1013 PRO B O 1
ATOM 16041 N N . LYS B 1 1014 ? -1.109 35.312 1.602 1 86.62 1014 LYS B N 1
ATOM 16042 C CA . LYS B 1 1014 ? -2.459 34.844 1.893 1 86.62 1014 LYS B CA 1
ATOM 16043 C C . LYS B 1 1014 ? -3.428 35.219 0.778 1 86.62 1014 LYS B C 1
ATOM 16045 O O . LYS B 1 1014 ? -3.527 36.406 0.408 1 86.62 1014 LYS B O 1
ATOM 16050 N N . LEU B 1 1015 ? -4.105 34.344 0.258 1 91.94 1015 LEU B N 1
ATOM 16051 C CA . LEU B 1 1015 ? -4.965 34.531 -0.902 1 91.94 1015 LEU B CA 1
ATOM 16052 C C . LEU B 1 1015 ? -6.41 34.781 -0.473 1 91.94 1015 LEU B C 1
ATOM 16054 O O . LEU B 1 1015 ? -6.855 34.25 0.542 1 91.94 1015 LEU B O 1
ATOM 16058 N N . ARG B 1 1016 ? -7.078 35.656 -1.162 1 94.38 1016 ARG B N 1
ATOM 16059 C CA . ARG B 1 1016 ? -8.531 35.75 -1.097 1 94.38 1016 ARG B CA 1
ATOM 16060 C C . ARG B 1 1016 ? -9.188 34.75 -2.027 1 94.38 1016 ARG B C 1
ATOM 16062 O O . ARG B 1 1016 ? -8.789 34.594 -3.184 1 94.38 1016 ARG B O 1
ATOM 16069 N N . LYS B 1 1017 ? -10.117 34.062 -1.507 1 93.38 1017 LYS B N 1
ATOM 16070 C CA . LYS B 1 1017 ? -10.734 32.969 -2.271 1 93.38 1017 LYS B CA 1
ATOM 16071 C C . LYS B 1 1017 ? -12.211 33.25 -2.52 1 93.38 1017 LYS B C 1
ATOM 16073 O O . LYS B 1 1017 ? -12.938 33.625 -1.602 1 93.38 1017 LYS B O 1
ATOM 16078 N N . TYR B 1 1018 ? -12.633 33.094 -3.732 1 95.38 1018 TYR B N 1
ATOM 16079 C CA . TYR B 1 1018 ? -14.031 33.156 -4.145 1 95.38 1018 TYR B CA 1
ATOM 16080 C C . TYR B 1 1018 ? -14.57 31.781 -4.488 1 95.38 1018 TYR B C 1
ATOM 16082 O O . TYR B 1 1018 ? -14.062 31.125 -5.395 1 95.38 1018 TYR B O 1
ATOM 16090 N N . THR B 1 1019 ? -15.531 31.438 -3.752 1 95 1019 THR B N 1
ATOM 16091 C CA . THR B 1 1019 ? -16.078 30.109 -3.947 1 95 1019 THR B CA 1
ATOM 16092 C C . THR B 1 1019 ? -17.516 30.188 -4.496 1 95 1019 THR B C 1
ATOM 16094 O O . THR B 1 1019 ? -18.297 31.016 -4.051 1 95 1019 THR B O 1
ATOM 16097 N N . VAL B 1 1020 ? -17.766 29.391 -5.5 1 95.69 1020 VAL B N 1
ATOM 16098 C CA . VAL B 1 1020 ? -19.141 29.109 -5.949 1 95.69 1020 VAL B CA 1
ATOM 16099 C C . VAL B 1 1020 ? -19.422 27.609 -5.859 1 95.69 1020 VAL B C 1
ATOM 16101 O O . VAL B 1 1020 ? -18.578 26.797 -6.238 1 95.69 1020 VAL B O 1
ATOM 16104 N N . GLY B 1 1021 ? -20.562 27.359 -5.207 1 94.19 1021 GLY B N 1
ATOM 16105 C CA . GLY B 1 1021 ? -20.875 25.953 -5.035 1 94.19 1021 GLY B CA 1
ATOM 16106 C C . GLY B 1 1021 ? -22.328 25.625 -5.285 1 94.19 1021 GLY B C 1
ATOM 16107 O O . GLY B 1 1021 ? -23.188 26.516 -5.262 1 94.19 1021 GLY B O 1
ATOM 16108 N N . ILE B 1 1022 ? -22.578 24.359 -5.59 1 94.69 1022 ILE B N 1
ATOM 16109 C CA . ILE B 1 1022 ? -23.922 23.828 -5.805 1 94.69 1022 ILE B CA 1
ATOM 16110 C C . ILE B 1 1022 ? -24.062 22.484 -5.078 1 94.69 1022 ILE B C 1
ATOM 16112 O O . ILE B 1 1022 ? -23.172 21.641 -5.133 1 94.69 1022 ILE B O 1
ATOM 16116 N N . ASP B 1 1023 ? -25.156 22.359 -4.297 1 92.5 1023 ASP B N 1
ATOM 16117 C CA . ASP B 1 1023 ? -25.531 21.109 -3.629 1 92.5 1023 ASP B CA 1
ATOM 16118 C C . ASP B 1 1023 ? -26.828 20.547 -4.199 1 92.5 1023 ASP B C 1
ATOM 16120 O O . ASP B 1 1023 ? -27.859 21.203 -4.16 1 92.5 1023 ASP B O 1
ATOM 16124 N N . LEU B 1 1024 ? -26.75 19.359 -4.684 1 93.81 1024 LEU B N 1
ATOM 16125 C CA . LEU B 1 1024 ? -27.906 18.688 -5.23 1 93.81 1024 LEU B CA 1
ATOM 16126 C C . LEU B 1 1024 ? -28.328 17.516 -4.348 1 93.81 1024 LEU B C 1
ATOM 16128 O O . LEU B 1 1024 ? -27.484 16.703 -3.947 1 93.81 1024 LEU B O 1
ATOM 16132 N N . ASN B 1 1025 ? -29.562 17.469 -4.02 1 89.44 1025 ASN B N 1
ATOM 16133 C CA . ASN B 1 1025 ? -30.141 16.359 -3.275 1 89.44 1025 ASN B CA 1
ATOM 16134 C C . ASN B 1 1025 ? -31.234 15.648 -4.078 1 89.44 1025 ASN B C 1
ATOM 16136 O O . ASN B 1 1025 ? -32.219 16.266 -4.484 1 89.44 1025 ASN B O 1
ATOM 16140 N N . PHE B 1 1026 ? -31.156 14.453 -4.133 1 88 1026 PHE B N 1
ATOM 16141 C CA . PHE B 1 1026 ? -32.062 13.68 -4.965 1 88 1026 PHE B CA 1
ATOM 16142 C C . PHE B 1 1026 ? -32.938 12.766 -4.105 1 88 1026 PHE B C 1
ATOM 16144 O O . PHE B 1 1026 ? -32.5 12.336 -3.029 1 88 1026 PHE B O 1
#

InterPro domains:
  IPR000531 TonB-dependent receptor-like, beta-barrel [PF00593] (416-989)
  IPR008969 Carboxypeptidase-like, regulatory domain superfamily [SSF49464] (30-110)
  IPR012910 TonB-dependent receptor, plug domain [PF07715] (120-229)
  IPR023996 TonB-dependent outer membrane protein, SusC/RagA [TIGR04056] (31-1026)
  IPR023997 TonB-dependent outer membrane protein SusC/RagA, conserved site [TIGR04057] (205-235)
  IPR036942 TonB-dependent receptor-like, beta-barrel domain superfamily [G3DSA:2.40.170.20] (322-990)
  IPR037066 TonB-dependent receptor, plug domain superfamily [G3DSA:2.170.130.10] (101-234)
  IPR039426 TonB-dependent receptor-like [PS52016] (119-1026)

Solvent-accessible surface area (backbone atoms only — not comparable to full-atom values): 101910 Å² total; per-residue (Å²): 141,74,82,81,80,72,72,77,74,69,66,68,66,62,65,69,65,65,71,70,71,67,76,78,78,78,56,66,60,40,71,31,33,30,35,32,18,34,78,85,65,44,48,38,50,62,24,34,36,26,40,63,95,54,90,57,59,42,54,20,36,78,75,3,37,36,70,47,76,43,24,57,68,38,39,35,34,33,42,37,96,69,30,41,72,41,75,45,70,35,58,92,63,56,64,46,82,40,65,33,46,55,28,63,59,68,65,56,52,70,36,70,49,80,96,47,70,40,38,52,84,69,54,35,53,50,67,46,73,39,70,31,76,81,56,51,76,54,91,65,81,30,52,52,61,69,46,44,58,63,40,60,45,46,44,49,39,69,54,45,81,50,51,80,51,50,29,48,44,30,43,70,55,74,67,48,91,68,35,68,39,47,19,24,26,24,48,76,87,36,76,76,39,62,52,23,65,49,63,77,50,61,57,77,45,40,44,35,36,29,37,24,66,37,35,45,41,14,35,83,54,29,43,58,16,55,32,14,30,38,37,36,35,61,60,72,43,54,73,72,35,69,45,38,37,40,36,39,37,40,32,46,39,41,77,69,63,84,76,84,49,77,85,46,64,64,58,51,43,52,52,50,22,47,14,23,46,63,49,75,40,75,58,57,40,67,55,43,69,57,92,69,25,77,28,58,20,64,64,42,53,72,72,57,76,49,44,78,44,66,41,44,72,77,36,40,54,75,22,47,32,42,39,39,35,41,35,41,22,30,15,44,98,45,38,33,39,28,40,38,38,37,42,38,41,30,42,21,51,26,55,80,16,30,26,35,38,42,35,40,36,42,37,38,36,37,48,80,42,98,49,30,35,41,38,36,41,36,38,41,33,42,36,42,38,32,66,39,86,77,57,52,43,67,52,70,29,53,51,46,73,49,41,98,85,68,44,75,43,56,64,28,96,81,51,38,63,50,47,68,55,38,68,72,44,47,45,40,36,35,41,36,38,41,40,37,42,36,44,36,37,42,36,48,78,46,94,46,32,33,41,40,47,33,44,36,41,36,44,36,42,38,41,32,41,30,22,33,35,38,73,41,33,70,69,18,40,78,36,37,15,37,26,29,47,34,40,37,38,38,40,38,40,37,40,35,37,34,39,37,40,47,50,68,46,91,90,35,37,38,40,36,40,35,41,34,38,37,39,38,45,38,36,40,39,37,42,36,38,40,30,32,33,40,90,67,71,85,61,52,49,64,39,44,55,53,20,34,66,80,46,75,60,46,48,47,49,43,74,52,67,44,44,38,42,35,43,38,36,37,41,39,40,31,46,67,78,29,41,36,38,38,41,37,34,34,36,42,34,37,64,46,34,9,90,78,30,26,61,47,79,33,68,62,15,25,22,37,24,39,35,50,38,67,35,80,90,42,50,76,44,81,53,58,60,37,38,32,42,28,36,33,33,14,42,26,35,39,72,54,63,64,64,59,56,28,37,74,35,72,17,75,48,72,45,82,52,95,93,37,69,38,68,45,73,42,85,20,31,79,73,45,56,42,67,80,92,48,68,37,78,35,31,22,36,54,50,29,43,73,30,53,61,23,39,37,37,30,41,38,43,35,41,39,38,22,27,63,81,55,30,36,34,38,41,38,39,38,40,42,34,40,23,37,36,30,61,37,68,29,53,48,58,79,85,71,83,35,38,39,37,67,39,60,43,25,28,36,34,29,36,38,45,29,34,38,40,37,36,54,78,39,80,52,92,52,39,34,32,35,39,37,40,29,33,28,31,57,48,53,31,27,68,38,67,51,56,48,74,48,45,64,43,45,66,42,73,77,79,60,46,50,29,40,83,38,83,67,63,38,75,80,46,74,38,49,49,26,26,43,31,62,76,34,40,69,43,24,28,52,22,30,46,54,71,46,36,24,46,83,92,51,79,43,66,44,58,43,93,83,56,70,57,54,36,65,27,28,61,18,53,51,44,72,78,72,78,38,46,84,51,86,58,32,41,41,81,54,46,41,32,61,47,56,32,38,38,21,40,38,40,38,39,32,49,67,52,36,36,40,36,41,33,34,40,31,42,35,68,14,30,27,37,43,59,65,53,77,72,31,46,74,46,54,74,64,26,23,41,95,91,38,80,49,60,82,35,46,36,58,44,70,72,65,79,58,71,57,34,41,75,45,45,37,56,29,30,34,40,26,39,43,37,41,37,42,37,40,56,46,78,40,96,52,92,62,51,41,33,37,35,43,37,39,35,35,33,52,70,46,70,53,58,81,43,85,65,78,60,58,65,46,50,88,74,14,47,37,84,69,65,65,74,54,55,24,35,42,35,43,35,42,37,40,29,63,139,84,79,79,88,74,74,72,73,67,64,62,67,60,59,66,66,63,65,72,69,66,77,78,78,77,59,67,63,41,74,32,31,30,34,31,18,34,79,84,65,43,47,38,50,63,24,34,36,26,40,64,97,54,91,56,59,42,53,19,36,80,75,3,37,35,69,46,73,44,23,60,68,37,38,34,35,34,40,37,96,67,30,39,72,41,76,46,68,36,56,93,62,56,66,46,82,40,67,33,46,56,27,62,58,68,66,58,51,68,38,70,50,81,95,46,69,39,38,52,85,69,53,36,51,50,66,44,73,40,71,30,75,80,56,52,78,54,90,64,80,30,54,52,60,68,46,44,60,61,40,60,44,45,45,48,40,68,53,46,80,51,52,78,51,50,30,49,45,30,42,68,56,72,67,47,91,67,34,69,38,46,18,24,26,25,48,74,88,37,76,78,41,62,52,24,65,48,63,78,51,60,57,77,44,39,44,34,36,30,38,24,68,37,34,45,41,14,36,82,53,29,44,58,15,54,32,13,30,37,37,35,35,61,59,72,41,54,73,70,35,69,44,37,38,41,36,38,36,40,33,46,41,40,76,68,63,82,76,84,48,75,86,47,64,65,59,50,42,53,52,50,23,48,14,24,45,62,50,75,40,75,57,56,39,66,54,42,69,58,93,68,25,75,28,58,20,64,62,43,53,71,70,57,76,50,45,77,44,66,40,45,72,76,34,39,54,75,22,48,32,43,40,40,36,43,36,39,23,30,16,44,96,47,39,35,38,29,39,38,40,35,43,37,41,30,42,21,51,28,56,79,16,30,23,36,36,41,34,40,39,42,37,39,35,38,48,80,44,99,49,29,36,39,38,38,43,37,38,41,33,42,36,40,38,33,66,39,86,77,58,52,44,66,52,70,29,53,51,45,73,50,42,99,85,68,43,74,44,56,64,30,96,81,51,38,64,51,48,69,55,39,68,72,42,47,46,41,37,34,41,35,40,40,38,38,42,34,43,34,38,43,34,46,81,44,96,47,32,34,40,39,46,34,44,37,42,37,45,35,40,37,42,34,42,29,22,33,36,37,73,41,33,70,68,19,39,78,36,36,14,38,25,31,49,34,40,36,38,39,41,37,39,37,42,36,38,35,39,38,38,46,50,68,47,90,88,33,36,38,40,36,42,35,43,35,40,38,40,38,45,38,37,40,38,37,43,37,39,40,30,32,34,41,90,66,69,87,62,52,50,63,39,44,56,54,20,32,67,80,45,77,59,47,50,46,48,46,74,54,68,46,46,38,42,34,40,38,36,38,38,39,39,30,44,66,78,29,41,36,40,38,42,36,32,33,36,42,33,38,62,46,34,10,89,78,29,25,62,48,77,32,68,60,17,26,22,37,24,40,36,50,40,66,34,80,90,42,50,74,44,80,53,57,60,37,39,32,43,28,36,30,33,14,42,27,34,38,72,52,62,64,64,60,56,28,37,74,35,71,18,77,47,73,45,82,50,95,93,38,68,39,70,46,76,44,85,21,32,76,72,45,54,43,66,82,90,48,68,37,77,34,33,21,34,53,52,30,43,73,30,54,60,24,38,36,39,30,40,38,42,35,41,39,39,22,29,63,82,53,30,35,34,38,41,38,38,38,42,42,35,40,24,36,35,30,60,37,68,28,52,47,58,81,86,69,81,35,38,38,36,66,38,59,43,24,29,34,33,30,36,37,44,29,33,38,40,37,35,52,78,40,80,53,92,52,40,34,34,34,40,37,40,30,32,25,31,57,49,53,31,27,68,38,67,52,56,49,76,47,46,62,44,44,66,42,72,76,81,59,46,48,30,41,82,37,83,69,63,38,74,78,46,73,38,49,50,25,26,43,31,60,76,33,39,70,42,24,28,53,23,30,45,54,72,44,36,23,44,84,93,52,82,45,66,44,58,42,93,82,57,71,56,55,36,64,26,27,62,17,55,49,43,71,78,71,75,38,45,83,51,84,59,31,41,41,79,54,45,41,32,60,46,56,34,40,39,20,40,38,41,39,37,32,50,68,52,36,35,40,37,41,33,36,40,33,42,34,69,14,29,26,37,42,58,65,54,78,72,31,46,75,46,53,75,64,27,24,39,96,90,38,79,50,59,81,34,45,36,61,44,71,72,65,78,56,70,56,33,41,75,45,45,40,56,29,29,35,42,25,39,42,34,41,36,43,37,38,57,45,80,40,94,50,92,62,51,42,31,36,34,44,35,39,35,37,34,51,70,47,73,53,58,81,44,85,65,78,58,60,65,45,50,89,74,15,47,37,84,69,66,63,76,54,56,25,35,42,35,43,36,41,38,41,32,63